Protein 2CQO (pdb70)

GO terms:
  GO:0042802 identical protein binding (F, IPI)
  GO:0005515 protein binding (F, IPI)
  GO:0003723 RNA binding (F, HDA)

Organism: Homo sapiens (NCBI:txid9606)

Solvent-accessible surface area: 8489 Å² total; per-residue (Å²): 128,122,122,73,125,126,71,184,115,110,71,158,97,165,72,125,123,21,19,22,67,86,92,40,53,16,57,2,73,0,42,103,44,14,107,109,0,0,57,0,91,11,89,62,36,134,80,74,0,54,0,81,112,73,25,8,26,89,88,222,27,130,145,4,45,132,80,7,72,95,45,66,121,22,56,0,0,0,27,27,77,115,105,138,148,127,151,32,124,12,40,1,0,10,42,5,3,53,92,70,94,6,152,50,99,15,98,106,30,97,104,38,118,124,50,144,114,113,126

CATH classification: 2.40.50.140

Nearest PDB structures (foldseek):
  2cqo-assembly1_A  TM=8.510E-01  e=4.397E-22  Homo sapiens
  7a05-assembly1_A  TM=8.352E-01  e=8.338E-07  Vibrio vulnificus
  8qcf-assembly1_H  TM=6.967E-01  e=2.085E-03  Saccharomyces cerevisiae
  8pel-assembly1_G  TM=6.394E-01  e=3.000E-03  Thermochaetoides thermophila DSM 1495
  5okz-assembly4_a  TM=6.732E-01  e=7.451E-03  Saccharomyces cerevisiae S288C

InterPro domains:
  IPR001878 Zinc finger, CCHC-type [PS50158] (133-146)
  IPR003029 S1 domain [PF00575] (17-85)
  IPR003029 S1 domain [PS50126] (16-88)
  IPR003029 S1 domain [SM00316] (14-86)
  IPR012340 Nucleic acid-binding, OB-fold [G3DSA:2.40.50.140] (8-99)
  IPR012340 Nucleic acid-binding, OB-fold [SSF50249] (17-90)
  IPR047913 Zinc finger CCHC domain-containing protein 17, S1 domain [cd05686] (13-86)

Structure (mmCIF, N/CA/C/O backbone):
data_2CQO
#
_entry.id   2CQO
#
_cell.length_a   1.000
_cell.length_b   1.000
_cell.length_c   1.000
_cell.angle_alpha   90.00
_cell.angle_beta   90.00
_cell.angle_gamma   90.00
#
_symmetry.space_group_name_H-M   'P 1'
#
loop_
_atom_site.group_PDB
_atom_site.id
_atom_site.type_symbol
_atom_site.label_atom_id
_atom_site.label_alt_id
_atom_site.label_comp_id
_atom_site.label_asym_id
_atom_site.label_entity_id
_atom_site.label_seq_id
_atom_site.pdbx_PDB_ins_code
_atom_site.Cartn_x
_atom_site.Cartn_y
_atom_site.Cartn_z
_atom_site.occupancy
_atom_site.B_iso_or_equiv
_atom_site.auth_seq_id
_atom_site.auth_comp_id
_atom_site.auth_asym_id
_atom_site.auth_atom_id
_atom_site.pdbx_PDB_model_num
ATOM 1 N N . GLY A 1 1 ? 21.232 36.459 4.094 1.00 0.00 -6 GLY A N 1
ATOM 2 C CA . GLY A 1 1 ? 21.125 35.039 3.818 1.00 0.00 -6 GLY A CA 1
ATOM 3 C C . GLY A 1 1 ? 20.166 34.336 4.757 1.00 0.00 -6 GLY A C 1
ATOM 4 O O . GLY A 1 1 ? 19.680 34.930 5.720 1.00 0.00 -6 GLY A O 1
ATOM 8 N N . SER A 1 2 ? 19.888 33.067 4.476 1.00 0.00 -5 SER A N 1
ATOM 9 C CA . SER A 1 2 ? 18.975 32.283 5.300 1.00 0.00 -5 SER A CA 1
ATOM 10 C C . SER A 1 2 ? 19.702 31.688 6.502 1.00 0.00 -5 SER A C 1
ATOM 11 O O . SER A 1 2 ? 20.620 30.882 6.349 1.00 0.00 -5 SER A O 1
ATOM 19 N N . SER A 1 3 ? 19.285 32.090 7.698 1.00 0.00 -4 SER A N 1
ATOM 20 C CA . SER A 1 3 ? 19.897 31.599 8.926 1.00 0.00 -4 SER A CA 1
ATOM 21 C C . SER A 1 3 ? 19.243 30.298 9.378 1.00 0.00 -4 SER A C 1
ATOM 22 O O . SER A 1 3 ? 18.043 30.251 9.641 1.00 0.00 -4 SER A O 1
ATOM 30 N N . GLY A 1 4 ? 20.044 29.240 9.466 1.00 0.00 -3 GLY A N 1
ATOM 31 C CA . GLY A 1 4 ? 19.527 27.950 9.885 1.00 0.00 -3 GLY A CA 1
ATOM 32 C C . GLY A 1 4 ? 20.551 26.842 9.747 1.00 0.00 -3 GLY A C 1
ATOM 33 O O . GLY A 1 4 ? 21.477 26.939 8.942 1.00 0.00 -3 GLY A O 1
ATOM 37 N N . SER A 1 5 ? 20.386 25.784 10.536 1.00 0.00 -2 SER A N 1
ATOM 38 C CA . SER A 1 5 ? 21.308 24.655 10.503 1.00 0.00 -2 SER A CA 1
ATOM 39 C C . SER A 1 5 ? 21.023 23.757 9.304 1.00 0.00 -2 SER A C 1
ATOM 40 O O . SER A 1 5 ? 19.879 23.628 8.869 1.00 0.00 -2 SER A O 1
ATOM 48 N N . SER A 1 6 ? 22.073 23.139 8.772 1.00 0.00 -1 SER A N 1
ATOM 49 C CA . SER A 1 6 ? 21.937 22.255 7.621 1.00 0.00 -1 SER A CA 1
ATOM 50 C C . SER A 1 6 ? 22.064 20.793 8.039 1.00 0.00 -1 SER A C 1
ATOM 51 O O . SER A 1 6 ? 21.253 19.952 7.652 1.00 0.00 -1 SER A O 1
ATOM 59 N N . GLY A 1 7 ? 23.089 20.498 8.833 1.00 0.00 0 GLY A N 1
ATOM 60 C CA . GLY A 1 7 ? 23.305 19.137 9.291 1.00 0.00 0 GLY A CA 1
ATOM 61 C C . GLY A 1 7 ? 24.380 19.049 10.356 1.00 0.00 0 GLY A C 1
ATOM 62 O O . GLY A 1 7 ? 25.396 19.738 10.281 1.00 0.00 0 GLY A O 1
ATOM 66 N N . MET A 1 8 ? 24.154 18.197 11.352 1.00 0.00 1 MET A N 1
ATOM 67 C CA . MET A 1 8 ? 25.112 18.022 12.438 1.00 0.00 1 MET A CA 1
ATOM 68 C C . MET A 1 8 ? 25.530 16.560 12.562 1.00 0.00 1 MET A C 1
ATOM 69 O O . MET A 1 8 ? 26.615 16.254 13.054 1.00 0.00 1 MET A O 1
ATOM 83 N N . ASN A 1 9 ? 24.661 15.660 12.113 1.00 0.00 2 ASN A N 1
ATOM 84 C CA . ASN A 1 9 ? 24.940 14.230 12.175 1.00 0.00 2 ASN A CA 1
ATOM 85 C C . ASN A 1 9 ? 25.119 13.649 10.775 1.00 0.00 2 ASN A C 1
ATOM 86 O O . ASN A 1 9 ? 24.145 13.403 10.065 1.00 0.00 2 ASN A O 1
ATOM 97 N N . SER A 1 10 ? 26.372 13.433 10.387 1.00 0.00 3 SER A N 1
ATOM 98 C CA . SER A 1 10 ? 26.680 12.884 9.071 1.00 0.00 3 SER A CA 1
ATOM 99 C C . SER A 1 10 ? 26.855 11.370 9.141 1.00 0.00 3 SER A C 1
ATOM 100 O O . SER A 1 10 ? 27.360 10.837 10.128 1.00 0.00 3 SER A O 1
ATOM 108 N N . GLY A 1 11 ? 26.431 10.681 8.086 1.00 0.00 4 GLY A N 1
ATOM 109 C CA . GLY A 1 11 ? 26.548 9.236 8.046 1.00 0.00 4 GLY A CA 1
ATOM 110 C C . GLY A 1 11 ? 25.777 8.561 9.163 1.00 0.00 4 GLY A C 1
ATOM 111 O O . GLY A 1 11 ? 25.858 8.973 10.320 1.00 0.00 4 GLY A O 1
ATOM 115 N N . ARG A 1 12 ? 25.025 7.521 8.816 1.00 0.00 5 ARG A N 1
ATOM 116 C CA . ARG A 1 12 ? 24.233 6.790 9.799 1.00 0.00 5 ARG A CA 1
ATOM 117 C C . ARG A 1 12 ? 24.456 5.286 9.665 1.00 0.00 5 ARG A C 1
ATOM 118 O O . ARG A 1 12 ? 24.443 4.726 8.569 1.00 0.00 5 ARG A O 1
ATOM 139 N N . PRO A 1 13 ? 24.667 4.616 10.808 1.00 0.00 6 PRO A N 1
ATOM 140 C CA . PRO A 1 13 ? 24.897 3.169 10.846 1.00 0.00 6 PRO A CA 1
ATOM 141 C C . PRO A 1 13 ? 23.644 2.373 10.495 1.00 0.00 6 PRO A C 1
ATOM 142 O O . PRO A 1 13 ? 22.622 2.944 10.116 1.00 0.00 6 PRO A O 1
ATOM 153 N N . GLU A 1 14 ? 23.732 1.053 10.626 1.00 0.00 7 GLU A N 1
ATOM 154 C CA . GLU A 1 14 ? 22.603 0.180 10.321 1.00 0.00 7 GLU A CA 1
ATOM 155 C C . GLU A 1 14 ? 21.901 -0.266 11.601 1.00 0.00 7 GLU A C 1
ATOM 156 O O . GLU A 1 14 ? 22.331 -1.212 12.262 1.00 0.00 7 GLU A O 1
ATOM 168 N N . THR A 1 15 ? 20.817 0.421 11.945 1.00 0.00 8 THR A N 1
ATOM 169 C CA . THR A 1 15 ? 20.055 0.098 13.145 1.00 0.00 8 THR A CA 1
ATOM 170 C C . THR A 1 15 ? 18.681 -0.459 12.790 1.00 0.00 8 THR A C 1
ATOM 171 O O . THR A 1 15 ? 18.263 -0.415 11.634 1.00 0.00 8 THR A O 1
ATOM 182 N N . MET A 1 16 ? 17.984 -0.983 13.793 1.00 0.00 9 MET A N 1
ATOM 183 C CA . MET A 1 16 ? 16.655 -1.547 13.587 1.00 0.00 9 MET A CA 1
ATOM 184 C C . MET A 1 16 ? 15.745 -0.549 12.877 1.00 0.00 9 MET A C 1
ATOM 185 O O . MET A 1 16 ? 14.810 -0.939 12.177 1.00 0.00 9 MET A O 1
ATOM 199 N N . GLU A 1 17 ? 16.025 0.737 13.064 1.00 0.00 10 GLU A N 1
ATOM 200 C CA . GLU A 1 17 ? 15.230 1.788 12.441 1.00 0.00 10 GLU A CA 1
ATOM 201 C C . GLU A 1 17 ? 15.845 2.223 11.114 1.00 0.00 10 GLU A C 1
ATOM 202 O O . GLU A 1 17 ? 16.179 3.392 10.926 1.00 0.00 10 GLU A O 1
ATOM 214 N N . ASN A 1 18 ? 15.992 1.272 10.197 1.00 0.00 11 ASN A N 1
ATOM 215 C CA . ASN A 1 18 ? 16.569 1.555 8.888 1.00 0.00 11 ASN A CA 1
ATOM 216 C C . ASN A 1 18 ? 15.507 2.090 7.930 1.00 0.00 11 ASN A C 1
ATOM 217 O O . ASN A 1 18 ? 15.762 3.013 7.156 1.00 0.00 11 ASN A O 1
ATOM 228 N N . LEU A 1 19 ? 14.317 1.504 7.990 1.00 0.00 12 LEU A N 1
ATOM 229 C CA . LEU A 1 19 ? 13.215 1.921 7.128 1.00 0.00 12 LEU A CA 1
ATOM 230 C C . LEU A 1 19 ? 13.060 3.438 7.140 1.00 0.00 12 LEU A C 1
ATOM 231 O O . LEU A 1 19 ? 13.448 4.120 8.089 1.00 0.00 12 LEU A O 1
ATOM 247 N N . PRO A 1 20 ? 12.477 3.982 6.061 1.00 0.00 13 PRO A N 1
ATOM 248 C CA . PRO A 1 20 ? 12.254 5.424 5.923 1.00 0.00 13 PRO A CA 1
ATOM 249 C C . PRO A 1 20 ? 11.186 5.940 6.881 1.00 0.00 13 PRO A C 1
ATOM 250 O O . PRO A 1 20 ? 10.481 5.158 7.519 1.00 0.00 13 PRO A O 1
ATOM 261 N N . ALA A 1 21 ? 11.072 7.260 6.977 1.00 0.00 14 ALA A N 1
ATOM 262 C CA . ALA A 1 21 ? 10.087 7.880 7.857 1.00 0.00 14 ALA A CA 1
ATOM 263 C C . ALA A 1 21 ? 8.683 7.767 7.273 1.00 0.00 14 ALA A C 1
ATOM 264 O O . ALA A 1 21 ? 8.507 7.357 6.126 1.00 0.00 14 ALA A O 1
ATOM 271 N N . LEU A 1 22 ? 7.686 8.131 8.071 1.00 0.00 15 LEU A N 1
ATOM 272 C CA . LEU A 1 22 ? 6.295 8.070 7.634 1.00 0.00 15 LEU A CA 1
ATOM 273 C C . LEU A 1 22 ? 6.029 9.077 6.521 1.00 0.00 15 LEU A C 1
ATOM 274 O O . LEU A 1 22 ? 6.532 10.201 6.553 1.00 0.00 15 LEU A O 1
ATOM 290 N N . TYR A 1 23 ? 5.235 8.668 5.538 1.00 0.00 16 TYR A N 1
ATOM 291 C CA . TYR A 1 23 ? 4.902 9.536 4.413 1.00 0.00 16 TYR A CA 1
ATOM 292 C C . TYR A 1 23 ? 6.158 9.941 3.647 1.00 0.00 16 TYR A C 1
ATOM 293 O O . TYR A 1 23 ? 6.206 11.003 3.026 1.00 0.00 16 TYR A O 1
ATOM 311 N N . THR A 1 24 ? 7.175 9.086 3.697 1.00 0.00 17 THR A N 1
ATOM 312 C CA . THR A 1 24 ? 8.433 9.355 3.010 1.00 0.00 17 THR A CA 1
ATOM 313 C C . THR A 1 24 ? 8.408 8.808 1.587 1.00 0.00 17 THR A C 1
ATOM 314 O O . THR A 1 24 ? 7.877 7.727 1.336 1.00 0.00 17 THR A O 1
ATOM 325 N N . ILE A 1 25 ? 8.988 9.562 0.659 1.00 0.00 18 ILE A N 1
ATOM 326 C CA . ILE A 1 25 ? 9.034 9.151 -0.739 1.00 0.00 18 ILE A CA 1
ATOM 327 C C . ILE A 1 25 ? 10.416 8.629 -1.113 1.00 0.00 18 ILE A C 1
ATOM 328 O O . ILE A 1 25 ? 11.431 9.263 -0.825 1.00 0.00 18 ILE A O 1
ATOM 344 N N . PHE A 1 26 ? 10.448 7.467 -1.758 1.00 0.00 19 PHE A N 1
ATOM 345 C CA . PHE A 1 26 ? 11.707 6.858 -2.172 1.00 0.00 19 PHE A CA 1
ATOM 346 C C . PHE A 1 26 ? 11.513 6.011 -3.428 1.00 0.00 19 PHE A C 1
ATOM 347 O O . PHE A 1 26 ? 10.386 5.769 -3.857 1.00 0.00 19 PHE A O 1
ATOM 364 N N . GLN A 1 27 ? 12.622 5.565 -4.010 1.00 0.00 20 GLN A N 1
ATOM 365 C CA . GLN A 1 27 ? 12.575 4.746 -5.216 1.00 0.00 20 GLN A CA 1
ATOM 366 C C . GLN A 1 27 ? 12.972 3.307 -4.912 1.00 0.00 20 GLN A C 1
ATOM 367 O O . GLN A 1 27 ? 14.060 3.046 -4.401 1.00 0.00 20 GLN A O 1
ATOM 381 N N . GLY A 1 28 ? 12.080 2.372 -5.230 1.00 0.00 21 GLY A N 1
ATOM 382 C CA . GLY A 1 28 ? 12.356 0.969 -4.983 1.00 0.00 21 GLY A CA 1
ATOM 383 C C . GLY A 1 28 ? 12.016 0.093 -6.173 1.00 0.00 21 GLY A C 1
ATOM 384 O O . GLY A 1 28 ? 11.296 0.516 -7.076 1.00 0.00 21 GLY A O 1
ATOM 388 N N . GLU A 1 29 ? 12.537 -1.130 -6.173 1.00 0.00 22 GLU A N 1
ATOM 389 C CA . GLU A 1 29 ? 12.285 -2.066 -7.263 1.00 0.00 22 GLU A CA 1
ATOM 390 C C . GLU A 1 29 ? 11.350 -3.185 -6.814 1.00 0.00 22 GLU A C 1
ATOM 391 O O . GLU A 1 29 ? 11.363 -3.592 -5.652 1.00 0.00 22 GLU A O 1
ATOM 403 N N . VAL A 1 30 ? 10.538 -3.679 -7.743 1.00 0.00 23 VAL A N 1
ATOM 404 C CA . VAL A 1 30 ? 9.597 -4.751 -7.445 1.00 0.00 23 VAL A CA 1
ATOM 405 C C . VAL A 1 30 ? 10.314 -6.087 -7.295 1.00 0.00 23 VAL A C 1
ATOM 406 O O . VAL A 1 30 ? 11.076 -6.497 -8.171 1.00 0.00 23 VAL A O 1
ATOM 419 N N . ALA A 1 31 ? 10.066 -6.763 -6.179 1.00 0.00 24 ALA A N 1
ATOM 420 C CA . ALA A 1 31 ? 10.687 -8.056 -5.914 1.00 0.00 24 ALA A CA 1
ATOM 421 C C . ALA A 1 31 ? 9.667 -9.185 -6.010 1.00 0.00 24 ALA A C 1
ATOM 422 O O . ALA A 1 31 ? 10.021 -10.333 -6.278 1.00 0.00 24 ALA A O 1
ATOM 429 N N . MET A 1 32 ? 8.400 -8.851 -5.789 1.00 0.00 25 MET A N 1
ATOM 430 C CA . MET A 1 32 ? 7.328 -9.838 -5.852 1.00 0.00 25 MET A CA 1
ATOM 431 C C . MET A 1 32 ? 6.041 -9.211 -6.375 1.00 0.00 25 MET A C 1
ATOM 432 O O . MET A 1 32 ? 5.705 -8.078 -6.029 1.00 0.00 25 MET A O 1
ATOM 446 N N . VAL A 1 33 ? 5.321 -9.954 -7.211 1.00 0.00 26 VAL A N 1
ATOM 447 C CA . VAL A 1 33 ? 4.070 -9.470 -7.780 1.00 0.00 26 VAL A CA 1
ATOM 448 C C . VAL A 1 33 ? 2.913 -10.402 -7.438 1.00 0.00 26 VAL A C 1
ATOM 449 O O . VAL A 1 33 ? 2.962 -11.601 -7.717 1.00 0.00 26 VAL A O 1
ATOM 462 N N . THR A 1 34 ? 1.870 -9.844 -6.829 1.00 0.00 27 THR A N 1
ATOM 463 C CA . THR A 1 34 ? 0.700 -10.624 -6.447 1.00 0.00 27 THR A CA 1
ATOM 464 C C . THR A 1 34 ? -0.577 -10.011 -7.008 1.00 0.00 27 THR A C 1
ATOM 465 O O . THR A 1 34 ? -0.604 -8.836 -7.376 1.00 0.00 27 THR A O 1
ATOM 476 N N . ASP A 1 35 ? -1.636 -10.812 -7.070 1.00 0.00 28 ASP A N 1
ATOM 477 C CA . ASP A 1 35 ? -2.917 -10.347 -7.585 1.00 0.00 28 ASP A CA 1
ATOM 478 C C . ASP A 1 35 ? -3.594 -9.410 -6.590 1.00 0.00 28 ASP A C 1
ATOM 479 O O . ASP A 1 35 ? -4.709 -8.942 -6.822 1.00 0.00 28 ASP A O 1
ATOM 488 N N . TYR A 1 36 ? -2.914 -9.140 -5.481 1.00 0.00 29 TYR A N 1
ATOM 489 C CA . TYR A 1 36 ? -3.451 -8.262 -4.449 1.00 0.00 29 TYR A CA 1
ATOM 490 C C . TYR A 1 36 ? -2.465 -7.146 -4.116 1.00 0.00 29 TYR A C 1
ATOM 491 O O . TYR A 1 36 ? -2.661 -6.393 -3.163 1.00 0.00 29 TYR A O 1
ATOM 509 N N . GLY A 1 37 ? -1.405 -7.045 -4.912 1.00 0.00 30 GLY A N 1
ATOM 510 C CA . GLY A 1 37 ? -0.404 -6.019 -4.688 1.00 0.00 30 GLY A CA 1
ATOM 511 C C . GLY A 1 37 ? 0.976 -6.443 -5.149 1.00 0.00 30 GLY A C 1
ATOM 512 O O . GLY A 1 37 ? 1.125 -7.458 -5.829 1.00 0.00 30 GLY A O 1
ATOM 516 N N . ALA A 1 38 ? 1.988 -5.664 -4.781 1.00 0.00 31 ALA A N 1
ATOM 517 C CA . ALA A 1 38 ? 3.362 -5.966 -5.161 1.00 0.00 31 ALA A CA 1
ATOM 518 C C . ALA A 1 38 ? 4.341 -5.515 -4.083 1.00 0.00 31 ALA A C 1
ATOM 519 O O . ALA A 1 38 ? 4.125 -4.502 -3.418 1.00 0.00 31 ALA A O 1
ATOM 526 N N . PHE A 1 39 ? 5.418 -6.274 -3.914 1.00 0.00 32 PHE A N 1
ATOM 527 C CA . PHE A 1 39 ? 6.431 -5.954 -2.915 1.00 0.00 32 PHE A CA 1
ATOM 528 C C . PHE A 1 39 ? 7.550 -5.115 -3.524 1.00 0.00 32 PHE A C 1
ATOM 529 O O . PHE A 1 39 ? 8.026 -5.400 -4.622 1.00 0.00 32 PHE A O 1
ATOM 546 N N . ILE A 1 40 ? 7.964 -4.079 -2.801 1.00 0.00 33 ILE A N 1
ATOM 547 C CA . ILE A 1 40 ? 9.027 -3.198 -3.270 1.00 0.00 33 ILE A CA 1
ATOM 548 C C . ILE A 1 40 ? 10.194 -3.176 -2.289 1.00 0.00 33 ILE A C 1
ATOM 549 O O . ILE A 1 40 ? 9.999 -3.180 -1.074 1.00 0.00 33 ILE A O 1
ATOM 565 N N . LYS A 1 41 ? 11.410 -3.150 -2.826 1.00 0.00 34 LYS A N 1
ATOM 566 C CA . LYS A 1 41 ? 12.611 -3.124 -1.999 1.00 0.00 34 LYS A CA 1
ATOM 567 C C . LYS A 1 41 ? 13.109 -1.694 -1.809 1.00 0.00 34 LYS A C 1
ATOM 568 O O . LYS A 1 41 ? 13.399 -0.994 -2.780 1.00 0.00 34 LYS A O 1
ATOM 587 N N . ILE A 1 42 ? 13.208 -1.269 -0.554 1.00 0.00 35 ILE A N 1
ATOM 588 C CA . ILE A 1 42 ? 13.673 0.076 -0.238 1.00 0.00 35 ILE A CA 1
ATOM 589 C C . ILE A 1 42 ? 15.197 0.131 -0.183 1.00 0.00 35 ILE A C 1
ATOM 590 O O . ILE A 1 42 ? 15.855 -0.754 0.362 1.00 0.00 35 ILE A O 1
ATOM 606 N N . PRO A 1 43 ? 15.771 1.197 -0.759 1.00 0.00 36 PRO A N 1
ATOM 607 C CA . PRO A 1 43 ? 17.223 1.395 -0.787 1.00 0.00 36 PRO A CA 1
ATOM 608 C C . PRO A 1 43 ? 17.792 1.712 0.593 1.00 0.00 36 PRO A C 1
ATOM 609 O O . PRO A 1 43 ? 17.546 2.782 1.145 1.00 0.00 36 PRO A O 1
ATOM 620 N N . GLY A 1 44 ? 18.555 0.771 1.143 1.00 0.00 37 GLY A N 1
ATOM 621 C CA . GLY A 1 44 ? 19.146 0.969 2.454 1.00 0.00 37 GLY A CA 1
ATOM 622 C C . GLY A 1 44 ? 18.206 0.583 3.578 1.00 0.00 37 GLY A C 1
ATOM 623 O O . GLY A 1 44 ? 18.020 1.342 4.530 1.00 0.00 37 GLY A O 1
ATOM 627 N N . CYS A 1 45 ? 17.611 -0.600 3.469 1.00 0.00 38 CYS A N 1
ATOM 628 C CA . CYS A 1 45 ? 16.683 -1.085 4.484 1.00 0.00 38 CYS A CA 1
ATOM 629 C C . CYS A 1 45 ? 16.915 -2.566 4.769 1.00 0.00 38 CYS A C 1
ATOM 630 O O . CYS A 1 45 ? 17.846 -3.172 4.239 1.00 0.00 38 CYS A O 1
ATOM 638 N N . ARG A 1 46 ? 16.063 -3.141 5.612 1.00 0.00 39 ARG A N 1
ATOM 639 C CA . ARG A 1 46 ? 16.177 -4.550 5.970 1.00 0.00 39 ARG A CA 1
ATOM 640 C C . ARG A 1 46 ? 14.892 -5.302 5.633 1.00 0.00 39 ARG A C 1
ATOM 641 O O . ARG A 1 46 ? 14.919 -6.496 5.335 1.00 0.00 39 ARG A O 1
ATOM 662 N N . LYS A 1 47 ? 13.768 -4.595 5.683 1.00 0.00 40 LYS A N 1
ATOM 663 C CA . LYS A 1 47 ? 12.473 -5.193 5.383 1.00 0.00 40 LYS A CA 1
ATOM 664 C C . LYS A 1 47 ? 11.867 -4.577 4.126 1.00 0.00 40 LYS A C 1
ATOM 665 O O . LYS A 1 47 ? 12.228 -3.469 3.732 1.00 0.00 40 LYS A O 1
ATOM 684 N N . GLN A 1 48 ? 10.945 -5.302 3.503 1.00 0.00 41 GLN A N 1
ATOM 685 C CA . GLN A 1 48 ? 10.288 -4.826 2.291 1.00 0.00 41 GLN A CA 1
ATOM 686 C C . GLN A 1 48 ? 8.829 -4.475 2.564 1.00 0.00 41 GLN A C 1
ATOM 687 O O . GLN A 1 48 ? 8.202 -5.039 3.459 1.00 0.00 41 GLN A O 1
ATOM 701 N N . GLY A 1 49 ? 8.296 -3.540 1.785 1.00 0.00 42 GLY A N 1
ATOM 702 C CA . GLY A 1 49 ? 6.914 -3.129 1.958 1.00 0.00 42 GLY A CA 1
ATOM 703 C C . GLY A 1 49 ? 6.002 -3.693 0.888 1.00 0.00 42 GLY A C 1
ATOM 704 O O . GLY A 1 49 ? 6.455 -4.038 -0.206 1.00 0.00 42 GLY A O 1
ATOM 708 N N . LEU A 1 50 ? 4.714 -3.790 1.199 1.00 0.00 43 LEU A N 1
ATOM 709 C CA . LEU A 1 50 ? 3.737 -4.318 0.254 1.00 0.00 43 LEU A CA 1
ATOM 710 C C . LEU A 1 50 ? 2.797 -3.217 -0.229 1.00 0.00 43 LEU A C 1
ATOM 711 O O . LEU A 1 50 ? 2.354 -2.376 0.553 1.00 0.00 43 LEU A O 1
ATOM 727 N N . VAL A 1 51 ? 2.496 -3.230 -1.524 1.00 0.00 44 VAL A N 1
ATOM 728 C CA . VAL A 1 51 ? 1.607 -2.235 -2.112 1.00 0.00 44 VAL A CA 1
ATOM 729 C C . VAL A 1 51 ? 0.314 -2.876 -2.604 1.00 0.00 44 VAL A C 1
ATOM 730 O O . VAL A 1 51 ? 0.277 -3.479 -3.678 1.00 0.00 44 VAL A O 1
ATOM 743 N N . HIS A 1 52 ? -0.745 -2.742 -1.813 1.00 0.00 45 HIS A N 1
ATOM 744 C CA . HIS A 1 52 ? -2.042 -3.307 -2.170 1.00 0.00 45 HIS A CA 1
ATOM 745 C C . HIS A 1 52 ? -2.428 -2.926 -3.595 1.00 0.00 45 HIS A C 1
ATOM 746 O O . HIS A 1 52 ? -1.995 -1.894 -4.111 1.00 0.00 45 HIS A O 1
ATOM 760 N N . ARG A 1 53 ? -3.243 -3.765 -4.227 1.00 0.00 46 ARG A N 1
ATOM 761 C CA . ARG A 1 53 ? -3.685 -3.515 -5.594 1.00 0.00 46 ARG A CA 1
ATOM 762 C C . ARG A 1 53 ? -4.455 -2.201 -5.686 1.00 0.00 46 ARG A C 1
ATOM 763 O O . ARG A 1 53 ? -4.410 -1.512 -6.706 1.00 0.00 46 ARG A O 1
ATOM 784 N N . THR A 1 54 ? -5.162 -1.860 -4.613 1.00 0.00 47 THR A N 1
ATOM 785 C CA . THR A 1 54 ? -5.943 -0.630 -4.572 1.00 0.00 47 THR A CA 1
ATOM 786 C C . THR A 1 54 ? -5.045 0.597 -4.681 1.00 0.00 47 THR A C 1
ATOM 787 O O . THR A 1 54 ? -5.453 1.634 -5.203 1.00 0.00 47 THR A O 1
ATOM 798 N N . HIS A 1 55 ? -3.817 0.471 -4.186 1.00 0.00 48 HIS A N 1
ATOM 799 C CA . HIS A 1 55 ? -2.859 1.569 -4.229 1.00 0.00 48 HIS A CA 1
ATOM 800 C C . HIS A 1 55 ? -1.935 1.438 -5.436 1.00 0.00 48 HIS A C 1
ATOM 801 O O . HIS A 1 55 ? -1.354 2.421 -5.895 1.00 0.00 48 HIS A O 1
ATOM 815 N N . MET A 1 56 ? -1.805 0.218 -5.945 1.00 0.00 49 MET A N 1
ATOM 816 C CA . MET A 1 56 ? -0.952 -0.042 -7.099 1.00 0.00 49 MET A CA 1
ATOM 817 C C . MET A 1 56 ? -1.269 0.923 -8.236 1.00 0.00 49 MET A C 1
ATOM 818 O O . MET A 1 56 ? -0.382 1.317 -8.994 1.00 0.00 49 MET A O 1
ATOM 832 N N . SER A 1 57 ? -2.538 1.301 -8.350 1.00 0.00 50 SER A N 1
ATOM 833 C CA . SER A 1 57 ? -2.971 2.217 -9.399 1.00 0.00 50 SER A CA 1
ATOM 834 C C . SER A 1 57 ? -4.238 2.958 -8.982 1.00 0.00 50 SER A C 1
ATOM 835 O O . SER A 1 57 ? -5.213 2.348 -8.544 1.00 0.00 50 SER A O 1
ATOM 843 N N . SER A 1 58 ? -4.216 4.280 -9.121 1.00 0.00 51 SER A N 1
ATOM 844 C CA . SER A 1 58 ? -5.359 5.108 -8.756 1.00 0.00 51 SER A CA 1
ATOM 845 C C . SER A 1 58 ? -6.637 4.587 -9.410 1.00 0.00 51 SER A C 1
ATOM 846 O O . SER A 1 58 ? -7.608 4.262 -8.727 1.00 0.00 51 SER A O 1
ATOM 854 N N . CYS A 1 59 ? -6.627 4.514 -10.736 1.00 0.00 52 CYS A N 1
ATOM 855 C CA . CYS A 1 59 ? -7.783 4.034 -11.485 1.00 0.00 52 CYS A CA 1
ATOM 856 C C . CYS A 1 59 ? -8.136 2.607 -11.083 1.00 0.00 52 CYS A C 1
ATOM 857 O O . CYS A 1 59 ? -7.507 2.026 -10.199 1.00 0.00 52 CYS A O 1
ATOM 865 N N . ARG A 1 60 ? -9.148 2.047 -11.737 1.00 0.00 53 ARG A N 1
ATOM 866 C CA . ARG A 1 60 ? -9.587 0.687 -11.447 1.00 0.00 53 ARG A CA 1
ATOM 867 C C . ARG A 1 60 ? -8.478 -0.317 -11.743 1.00 0.00 53 ARG A C 1
ATOM 868 O O . ARG A 1 60 ? -7.846 -0.268 -12.798 1.00 0.00 53 ARG A O 1
ATOM 889 N N . VAL A 1 61 ? -8.246 -1.229 -10.804 1.00 0.00 54 VAL A N 1
ATOM 890 C CA . VAL A 1 61 ? -7.213 -2.245 -10.963 1.00 0.00 54 VAL A CA 1
ATOM 891 C C . VAL A 1 61 ? -7.826 -3.633 -11.116 1.00 0.00 54 VAL A C 1
ATOM 892 O O . VAL A 1 61 ? -8.411 -4.171 -10.176 1.00 0.00 54 VAL A O 1
ATOM 905 N N . ASP A 1 62 ? -7.688 -4.207 -12.306 1.00 0.00 55 ASP A N 1
ATOM 906 C CA . ASP A 1 62 ? -8.228 -5.533 -12.583 1.00 0.00 55 ASP A CA 1
ATOM 907 C C . ASP A 1 62 ? -7.119 -6.580 -12.587 1.00 0.00 55 ASP A C 1
ATOM 908 O O . ASP A 1 62 ? -7.290 -7.684 -12.069 1.00 0.00 55 ASP A O 1
ATOM 917 N N . LYS A 1 63 ? -5.981 -6.227 -13.176 1.00 0.00 56 LYS A N 1
ATOM 918 C CA . LYS A 1 63 ? -4.843 -7.136 -13.248 1.00 0.00 56 LYS A CA 1
ATOM 919 C C . LYS A 1 63 ? -3.552 -6.423 -12.859 1.00 0.00 56 LYS A C 1
ATOM 920 O O . LYS A 1 63 ? -2.837 -5.877 -13.702 1.00 0.00 56 LYS A O 1
ATOM 939 N N . PRO A 1 64 ? -3.241 -6.427 -11.554 1.00 0.00 57 PRO A N 1
ATOM 940 C CA . PRO A 1 64 ? -2.035 -5.786 -11.026 1.00 0.00 57 PRO A CA 1
ATOM 941 C C . PRO A 1 64 ? -0.763 -6.523 -11.429 1.00 0.00 57 PRO A C 1
ATOM 942 O O . PRO A 1 64 ? 0.335 -5.970 -11.361 1.00 0.00 57 PRO A O 1
ATOM 953 N N . SER A 1 65 ? -0.917 -7.774 -11.850 1.00 0.00 58 SER A N 1
ATOM 954 C CA . SER A 1 65 ? 0.220 -8.588 -12.262 1.00 0.00 58 SER A CA 1
ATOM 955 C C . SER A 1 65 ? 0.717 -8.170 -13.643 1.00 0.00 58 SER A C 1
ATOM 956 O O . SER A 1 65 ? 1.728 -8.674 -14.129 1.00 0.00 58 SER A O 1
ATOM 964 N N . GLU A 1 66 ? -0.004 -7.243 -14.267 1.00 0.00 59 GLU A N 1
ATOM 965 C CA . GLU A 1 66 ? 0.362 -6.757 -15.592 1.00 0.00 59 GLU A CA 1
ATOM 966 C C . GLU A 1 66 ? 0.858 -5.315 -15.525 1.00 0.00 59 GLU A C 1
ATOM 967 O O . GLU A 1 66 ? 1.486 -4.819 -16.461 1.00 0.00 59 GLU A O 1
ATOM 979 N N . ILE A 1 67 ? 0.567 -4.648 -14.413 1.00 0.00 60 ILE A N 1
ATOM 980 C CA . ILE A 1 67 ? 0.983 -3.264 -14.223 1.00 0.00 60 ILE A CA 1
ATOM 981 C C . ILE A 1 67 ? 2.482 -3.172 -13.956 1.00 0.00 60 ILE A C 1
ATOM 982 O O . ILE A 1 67 ? 3.163 -2.290 -14.478 1.00 0.00 60 ILE A O 1
ATOM 998 N N . VAL A 1 68 ? 2.989 -4.089 -13.139 1.00 0.00 61 VAL A N 1
ATOM 999 C CA . VAL A 1 68 ? 4.408 -4.114 -12.804 1.00 0.00 61 VAL A CA 1
ATOM 1000 C C . VAL A 1 68 ? 4.976 -5.524 -12.922 1.00 0.00 61 VAL A C 1
ATOM 1001 O O . VAL A 1 68 ? 4.233 -6.491 -13.089 1.00 0.00 61 VAL A O 1
ATOM 1014 N N . ASP A 1 69 ? 6.297 -5.633 -12.834 1.00 0.00 62 ASP A N 1
ATOM 1015 C CA . ASP A 1 69 ? 6.966 -6.925 -12.929 1.00 0.00 62 ASP A CA 1
ATOM 1016 C C . ASP A 1 69 ? 8.345 -6.873 -12.278 1.00 0.00 62 ASP A C 1
ATOM 1017 O O . ASP A 1 69 ? 9.087 -5.905 -12.449 1.00 0.00 62 ASP A O 1
ATOM 1026 N N . VAL A 1 70 ? 8.682 -7.919 -11.532 1.00 0.00 63 VAL A N 1
ATOM 1027 C CA . VAL A 1 70 ? 9.971 -7.992 -10.856 1.00 0.00 63 VAL A CA 1
ATOM 1028 C C . VAL A 1 70 ? 11.084 -7.428 -11.731 1.00 0.00 63 VAL A C 1
ATOM 1029 O O . VAL A 1 70 ? 11.264 -7.849 -12.873 1.00 0.00 63 VAL A O 1
ATOM 1042 N N . GLY A 1 71 ? 11.830 -6.471 -11.187 1.00 0.00 64 GLY A N 1
ATOM 1043 C CA . GLY A 1 71 ? 12.916 -5.863 -11.934 1.00 0.00 64 GLY A CA 1
ATOM 1044 C C . GLY A 1 71 ? 12.636 -4.417 -12.292 1.00 0.00 64 GLY A C 1
ATOM 1045 O O . GLY A 1 71 ? 13.552 -3.665 -12.626 1.00 0.00 64 GLY A O 1
ATOM 1049 N N . ASP A 1 72 ? 11.368 -4.027 -12.224 1.00 0.00 65 ASP A N 1
ATOM 1050 C CA . ASP A 1 72 ? 10.970 -2.662 -12.545 1.00 0.00 65 ASP A CA 1
ATOM 1051 C C . ASP A 1 72 ? 11.086 -1.759 -11.321 1.00 0.00 65 ASP A C 1
ATOM 1052 O O . ASP A 1 72 ? 10.693 -2.138 -10.217 1.00 0.00 65 ASP A O 1
ATOM 1061 N N . LYS A 1 73 ? 11.631 -0.565 -11.521 1.00 0.00 66 LYS A N 1
ATOM 1062 C CA . LYS A 1 73 ? 11.800 0.392 -10.435 1.00 0.00 66 LYS A CA 1
ATOM 1063 C C . LYS A 1 73 ? 10.744 1.490 -10.507 1.00 0.00 66 LYS A C 1
ATOM 1064 O O . LYS A 1 73 ? 10.511 2.072 -11.567 1.00 0.00 66 LYS A O 1
ATOM 1083 N N . VAL A 1 74 ? 10.108 1.769 -9.374 1.00 0.00 67 VAL A N 1
ATOM 1084 C CA . VAL A 1 74 ? 9.077 2.800 -9.309 1.00 0.00 67 VAL A CA 1
ATOM 1085 C C . VAL A 1 74 ? 9.172 3.588 -8.008 1.00 0.00 67 VAL A C 1
ATOM 1086 O O . VAL A 1 74 ? 9.909 3.215 -7.096 1.00 0.00 67 VAL A 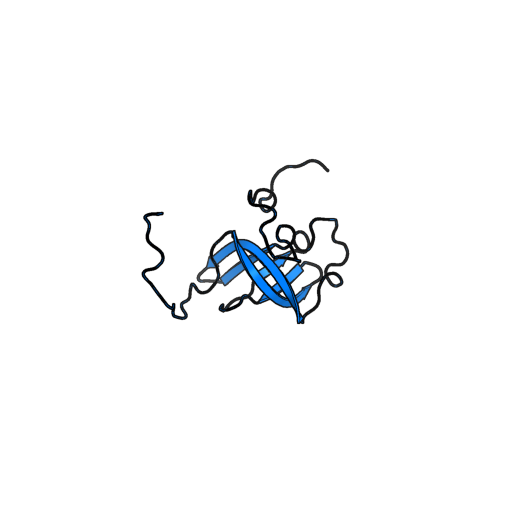O 1
ATOM 1099 N N . TRP A 1 75 ? 8.419 4.679 -7.929 1.00 0.00 68 TRP A N 1
ATOM 1100 C CA . TRP A 1 75 ? 8.416 5.523 -6.739 1.00 0.00 68 TRP A CA 1
ATOM 1101 C C . TRP A 1 75 ? 7.222 5.200 -5.847 1.00 0.00 68 TRP A C 1
ATOM 1102 O O . TRP A 1 75 ? 6.089 5.105 -6.320 1.00 0.00 68 TRP A O 1
ATOM 1123 N N . VAL A 1 76 ? 7.482 5.033 -4.554 1.00 0.00 69 VAL A N 1
ATOM 1124 C CA . VAL A 1 76 ? 6.428 4.723 -3.596 1.00 0.00 69 VAL A CA 1
ATOM 1125 C C . VAL A 1 76 ? 6.524 5.618 -2.365 1.00 0.00 69 VAL A C 1
ATOM 1126 O O . VAL A 1 76 ? 7.582 6.172 -2.067 1.00 0.00 69 VAL A O 1
ATOM 1139 N N . LYS A 1 77 ? 5.410 5.755 -1.653 1.00 0.00 70 LYS A N 1
ATOM 1140 C CA . LYS A 1 77 ? 5.367 6.582 -0.452 1.00 0.00 70 LYS A CA 1
ATOM 1141 C C . LYS A 1 77 ? 4.759 5.812 0.715 1.00 0.00 70 LYS A C 1
ATOM 1142 O O . LYS A 1 77 ? 3.671 5.245 0.600 1.00 0.00 70 LYS A O 1
ATOM 1161 N N . LEU A 1 78 ? 5.465 5.797 1.841 1.00 0.00 71 LEU A N 1
ATOM 1162 C CA . LEU A 1 78 ? 4.994 5.099 3.031 1.00 0.00 71 LEU A CA 1
ATOM 1163 C C . LEU A 1 78 ? 3.675 5.687 3.522 1.00 0.00 71 LEU A C 1
ATOM 1164 O O . LEU A 1 78 ? 3.560 6.896 3.723 1.00 0.00 71 LEU A O 1
ATOM 1180 N N . ILE A 1 79 ? 2.684 4.823 3.714 1.00 0.00 72 ILE A N 1
ATOM 1181 C CA . ILE A 1 79 ? 1.374 5.257 4.183 1.00 0.00 72 ILE A CA 1
ATOM 1182 C C . ILE A 1 79 ? 1.116 4.783 5.610 1.00 0.00 72 ILE A C 1
ATOM 1183 O O . ILE A 1 79 ? 0.338 5.389 6.345 1.00 0.00 72 ILE A O 1
ATOM 1199 N N . GLY A 1 80 ? 1.778 3.695 5.994 1.00 0.00 73 GLY A N 1
ATOM 1200 C CA . GLY A 1 80 ? 1.608 3.159 7.332 1.00 0.00 73 GLY A CA 1
ATOM 1201 C C . GLY A 1 80 ? 2.685 2.155 7.695 1.00 0.00 73 GLY A C 1
ATOM 1202 O O . GLY A 1 80 ? 2.821 1.120 7.043 1.00 0.00 73 GLY A O 1
ATOM 1206 N N . ARG A 1 81 ? 3.451 2.462 8.735 1.00 0.00 74 ARG A N 1
ATOM 1207 C CA . ARG A 1 81 ? 4.523 1.580 9.181 1.00 0.00 74 ARG A CA 1
ATOM 1208 C C . ARG A 1 81 ? 4.302 1.142 10.627 1.00 0.00 74 ARG A C 1
ATOM 1209 O O . ARG A 1 81 ? 4.147 1.975 11.520 1.00 0.00 74 ARG A O 1
ATOM 1230 N N . GLU A 1 82 ? 4.287 -0.168 10.848 1.00 0.00 75 GLU A N 1
ATOM 1231 C CA . GLU A 1 82 ? 4.083 -0.715 12.183 1.00 0.00 75 GLU A CA 1
ATOM 1232 C C . GLU A 1 82 ? 5.136 -1.772 12.505 1.00 0.00 75 GLU A C 1
ATOM 1233 O O . GLU A 1 82 ? 5.295 -2.748 11.773 1.00 0.00 75 GLU A O 1
ATOM 1245 N N . MET A 1 83 ? 5.852 -1.569 13.607 1.00 0.00 76 MET A N 1
ATOM 1246 C CA . MET A 1 83 ? 6.888 -2.505 14.027 1.00 0.00 76 MET A CA 1
ATOM 1247 C C . MET A 1 83 ? 6.541 -3.133 15.373 1.00 0.00 76 MET A C 1
ATOM 1248 O O . MET A 1 83 ? 6.495 -2.450 16.396 1.00 0.00 76 MET A O 1
ATOM 1262 N N . LYS A 1 84 ? 6.296 -4.440 15.365 1.00 0.00 77 LYS A N 1
ATOM 1263 C CA . LYS A 1 84 ? 5.955 -5.161 16.585 1.00 0.00 77 LYS A CA 1
ATOM 1264 C C . LYS A 1 84 ? 6.998 -6.228 16.897 1.00 0.00 77 LYS A C 1
ATOM 1265 O O . LYS A 1 84 ? 7.574 -6.830 15.992 1.00 0.00 77 LYS A O 1
ATOM 1284 N N . ASN A 1 85 ? 7.237 -6.457 18.185 1.00 0.00 78 ASN A N 1
ATOM 1285 C CA . ASN A 1 85 ? 8.212 -7.454 18.616 1.00 0.00 78 ASN A CA 1
ATOM 1286 C C . ASN A 1 85 ? 7.838 -8.840 18.099 1.00 0.00 78 ASN A C 1
ATOM 1287 O O . ASN A 1 85 ? 8.649 -9.765 18.133 1.00 0.00 78 ASN A O 1
ATOM 1298 N N . ASP A 1 86 ? 6.606 -8.973 17.622 1.00 0.00 79 ASP A N 1
ATOM 1299 C CA . ASP A 1 86 ? 6.124 -10.246 17.096 1.00 0.00 79 ASP A CA 1
ATOM 1300 C C . ASP A 1 86 ? 6.227 -10.281 15.575 1.00 0.00 79 ASP A C 1
ATOM 1301 O O . ASP A 1 86 ? 6.398 -11.343 14.978 1.00 0.00 79 ASP A O 1
ATOM 1310 N N . ARG A 1 87 ? 6.122 -9.110 14.954 1.00 0.00 80 ARG A N 1
ATOM 1311 C CA . ARG A 1 87 ? 6.201 -9.006 13.501 1.00 0.00 80 ARG A CA 1
ATOM 1312 C C . ARG A 1 87 ? 6.161 -7.547 13.058 1.00 0.00 80 ARG A C 1
ATOM 1313 O O . ARG A 1 87 ? 5.667 -6.682 13.782 1.00 0.00 80 ARG A O 1
ATOM 1334 N N . ILE A 1 88 ? 6.684 -7.282 11.866 1.00 0.00 81 ILE A N 1
ATOM 1335 C CA . ILE A 1 88 ? 6.707 -5.928 11.326 1.00 0.00 81 ILE A CA 1
ATOM 1336 C C . ILE A 1 88 ? 5.873 -5.829 10.055 1.00 0.00 81 ILE A C 1
ATOM 1337 O O . ILE A 1 88 ? 6.014 -6.642 9.140 1.00 0.00 81 ILE A O 1
ATOM 1353 N N . LYS A 1 89 ? 5.003 -4.825 10.001 1.00 0.00 82 LYS A N 1
ATOM 1354 C CA . LYS A 1 89 ? 4.145 -4.616 8.841 1.00 0.00 82 LYS A CA 1
ATOM 1355 C C . LYS A 1 89 ? 4.438 -3.271 8.183 1.00 0.00 82 LYS A C 1
ATOM 1356 O O . LYS A 1 89 ? 4.464 -2.236 8.850 1.00 0.00 82 LYS A O 1
ATOM 1375 N N . VAL A 1 90 ? 4.658 -3.293 6.873 1.00 0.00 83 VAL A N 1
ATOM 1376 C CA . VAL A 1 90 ? 4.945 -2.074 6.126 1.00 0.00 83 VAL A CA 1
ATOM 1377 C C . VAL A 1 90 ? 4.013 -1.931 4.928 1.00 0.00 83 VAL A C 1
ATOM 1378 O O . VAL A 1 90 ? 3.883 -2.847 4.116 1.00 0.00 83 VAL A O 1
ATOM 1391 N N . SER A 1 91 ? 3.367 -0.774 4.824 1.00 0.00 84 SER A N 1
ATOM 1392 C CA . SER A 1 91 ? 2.444 -0.512 3.726 1.00 0.00 84 SER A CA 1
ATOM 1393 C C . SER A 1 91 ? 2.947 0.636 2.855 1.00 0.00 84 SER A C 1
ATOM 1394 O O . SER A 1 91 ? 3.268 1.716 3.354 1.00 0.00 84 SER A O 1
ATOM 1402 N N . LEU A 1 92 ? 3.015 0.394 1.550 1.00 0.00 85 LEU A N 1
ATOM 1403 C CA . LEU A 1 92 ? 3.480 1.406 0.608 1.00 0.00 85 LEU A CA 1
ATOM 1404 C C . LEU A 1 92 ? 2.407 1.718 -0.429 1.00 0.00 85 LEU A C 1
ATOM 1405 O O . LEU A 1 92 ? 1.570 0.872 -0.745 1.00 0.00 85 LEU A O 1
ATOM 1421 N N . SER A 1 93 ? 2.436 2.938 -0.957 1.00 0.00 86 SER A N 1
ATOM 1422 C CA . SER A 1 93 ? 1.465 3.361 -1.958 1.00 0.00 86 SER A CA 1
ATOM 1423 C C . SER A 1 93 ? 2.166 3.905 -3.200 1.00 0.00 86 SER A C 1
ATOM 1424 O O . SER A 1 93 ? 3.261 4.460 -3.115 1.00 0.00 86 SER A O 1
ATOM 1432 N N . MET A 1 94 ? 1.526 3.740 -4.353 1.00 0.00 87 MET A N 1
ATOM 1433 C CA . MET A 1 94 ? 2.087 4.215 -5.612 1.00 0.00 87 MET A CA 1
ATOM 1434 C C . MET A 1 94 ? 1.120 5.162 -6.315 1.00 0.00 87 MET A C 1
ATOM 1435 O O . MET A 1 94 ? 1.537 6.058 -7.050 1.00 0.00 87 MET A O 1
ATOM 1449 N N . LYS A 1 95 ? -0.172 4.958 -6.087 1.00 0.00 88 LYS A N 1
ATOM 1450 C CA . LYS A 1 95 ? -1.200 5.794 -6.698 1.00 0.00 88 LYS A CA 1
ATOM 1451 C C . LYS A 1 95 ? -1.088 7.235 -6.212 1.00 0.00 88 LYS A C 1
ATOM 1452 O O . LYS A 1 95 ? -1.731 8.134 -6.751 1.00 0.00 88 LYS A O 1
ATOM 1471 N N . VAL A 1 96 ? -0.265 7.448 -5.189 1.00 0.00 89 VAL A N 1
ATOM 1472 C CA . VAL A 1 96 ? -0.067 8.781 -4.632 1.00 0.00 89 VAL A CA 1
ATOM 1473 C C . VAL A 1 96 ? 1.342 9.291 -4.914 1.00 0.00 89 VAL A C 1
ATOM 1474 O O . VAL A 1 96 ? 1.785 10.279 -4.330 1.00 0.00 89 VAL A O 1
ATOM 1487 N N . VAL A 1 97 ? 2.043 8.608 -5.814 1.00 0.00 90 VAL A N 1
ATOM 1488 C CA . VAL A 1 97 ? 3.402 8.993 -6.175 1.00 0.00 90 VAL A CA 1
ATOM 1489 C C . VAL A 1 97 ? 3.622 8.883 -7.680 1.00 0.00 90 VAL A C 1
ATOM 1490 O O . VAL A 1 97 ? 3.294 7.868 -8.294 1.00 0.00 90 VAL A O 1
ATOM 1503 N N . ASN A 1 98 ? 4.180 9.936 -8.269 1.00 0.00 91 ASN A N 1
ATOM 1504 C CA . ASN A 1 98 ? 4.444 9.958 -9.702 1.00 0.00 91 ASN A CA 1
ATOM 1505 C C . ASN A 1 98 ? 5.441 8.870 -10.089 1.00 0.00 91 ASN A C 1
ATOM 1506 O O . ASN A 1 98 ? 6.083 8.270 -9.229 1.00 0.00 91 ASN A O 1
ATOM 1517 N N . GLN A 1 99 ? 5.564 8.624 -11.391 1.00 0.00 92 GLN A N 1
ATOM 1518 C CA . GLN A 1 99 ? 6.482 7.608 -11.890 1.00 0.00 92 GLN A CA 1
ATOM 1519 C C . GLN A 1 99 ? 7.546 8.231 -12.788 1.00 0.00 92 GLN A C 1
ATOM 1520 O O . GLN A 1 99 ? 8.536 7.586 -13.135 1.00 0.00 92 GLN A O 1
ATOM 1534 N N . GLY A 1 100 ? 7.335 9.489 -13.164 1.00 0.00 93 GLY A N 1
ATOM 1535 C CA . GLY A 1 100 ? 8.284 10.177 -14.018 1.00 0.00 93 GLY A CA 1
ATOM 1536 C C . GLY A 1 100 ? 9.334 10.933 -13.228 1.00 0.00 93 GLY A C 1
ATOM 1537 O O . GLY A 1 100 ? 10.487 11.033 -13.649 1.00 0.00 93 GLY A O 1
ATOM 1541 N N . THR A 1 101 ? 8.936 11.468 -12.078 1.00 0.00 94 THR A N 1
ATOM 1542 C CA . THR A 1 101 ? 9.850 12.220 -11.228 1.00 0.00 94 THR A CA 1
ATOM 1543 C C . THR A 1 101 ? 9.860 11.668 -9.807 1.00 0.00 94 THR A C 1
ATOM 1544 O O . THR A 1 101 ? 10.881 11.710 -9.122 1.00 0.00 94 THR A O 1
ATOM 1555 N N . GLY A 1 102 ? 8.716 11.151 -9.370 1.00 0.00 95 GLY A N 1
ATOM 1556 C CA . GLY A 1 102 ? 8.616 10.598 -8.031 1.00 0.00 95 GLY A CA 1
ATOM 1557 C C . GLY A 1 102 ? 8.157 11.622 -7.013 1.00 0.00 95 GLY A C 1
ATOM 1558 O O . GLY A 1 102 ? 8.290 11.413 -5.807 1.00 0.00 95 GLY A O 1
ATOM 1562 N N . LYS A 1 103 ? 7.617 12.736 -7.498 1.00 0.00 96 LYS A N 1
ATOM 1563 C CA . LYS A 1 103 ? 7.138 13.798 -6.622 1.00 0.00 96 LYS A CA 1
ATOM 1564 C C . LYS A 1 103 ? 5.804 13.419 -5.987 1.00 0.00 96 LYS A C 1
ATOM 1565 O O . LYS A 1 103 ? 4.982 12.742 -6.605 1.00 0.00 96 LYS A O 1
ATOM 1584 N N . ASP A 1 104 ? 5.595 13.861 -4.752 1.00 0.00 97 ASP A N 1
ATOM 1585 C CA . ASP A 1 104 ? 4.360 13.571 -4.034 1.00 0.00 97 ASP A CA 1
ATOM 1586 C C . ASP A 1 104 ? 3.152 14.124 -4.784 1.00 0.00 97 ASP A C 1
ATOM 1587 O O . ASP A 1 104 ? 3.148 15.280 -5.210 1.00 0.00 97 ASP A O 1
ATOM 1596 N N . LEU A 1 105 ? 2.130 13.291 -4.945 1.00 0.00 98 LEU A N 1
ATOM 1597 C CA . LEU A 1 105 ? 0.916 13.696 -5.645 1.00 0.00 98 LEU A CA 1
ATOM 1598 C C . LEU A 1 105 ? -0.238 13.890 -4.668 1.00 0.00 98 LEU A C 1
ATOM 1599 O O . LEU A 1 105 ? -1.236 14.536 -4.989 1.00 0.00 98 LEU A O 1
ATOM 1615 N N . ASP A 1 106 ? -0.094 13.330 -3.472 1.00 0.00 99 ASP A N 1
ATOM 1616 C CA . ASP A 1 106 ? -1.123 13.444 -2.445 1.00 0.00 99 ASP A CA 1
ATOM 1617 C C . ASP A 1 106 ? -0.518 13.891 -1.117 1.00 0.00 99 ASP A C 1
ATOM 1618 O O . ASP A 1 106 ? -0.346 13.101 -0.189 1.00 0.00 99 ASP A O 1
ATOM 1627 N N . PRO A 1 107 ? -0.188 15.187 -1.024 1.00 0.00 100 PRO A N 1
ATOM 1628 C CA . PRO A 1 107 ? 0.403 15.769 0.185 1.00 0.00 100 PRO A CA 1
ATOM 1629 C C . PRO A 1 107 ? -0.590 15.839 1.340 1.00 0.00 100 PRO A C 1
ATOM 1630 O O . PRO A 1 107 ? -0.246 16.265 2.441 1.00 0.00 100 PRO A O 1
ATOM 1641 N N . ASN A 1 108 ? -1.823 15.415 1.080 1.00 0.00 101 ASN A N 1
ATOM 1642 C CA . ASN A 1 108 ? -2.867 15.430 2.098 1.00 0.00 101 ASN A CA 1
ATOM 1643 C C . ASN A 1 108 ? -2.869 14.128 2.895 1.00 0.00 101 ASN A C 1
ATOM 1644 O O . ASN A 1 108 ? -3.031 14.134 4.114 1.00 0.00 101 ASN A O 1
ATOM 1655 N N . ASN A 1 109 ? -2.686 13.013 2.194 1.00 0.00 102 ASN A N 1
ATOM 1656 C CA . ASN A 1 109 ? -2.666 11.702 2.835 1.00 0.00 102 ASN A CA 1
ATOM 1657 C C . ASN A 1 109 ? -4.022 11.382 3.459 1.00 0.00 102 ASN A C 1
ATOM 1658 O O . ASN A 1 109 ? -4.098 10.879 4.580 1.00 0.00 102 ASN A O 1
ATOM 1669 N N . VAL A 1 110 ? -5.090 11.676 2.724 1.00 0.00 103 VAL A N 1
ATOM 1670 C CA . VAL A 1 110 ? -6.442 11.418 3.204 1.00 0.00 103 VAL A CA 1
ATOM 1671 C C . VAL A 1 110 ? -7.024 10.165 2.558 1.00 0.00 103 VAL A C 1
ATOM 1672 O O . VAL A 1 110 ? -7.742 9.400 3.203 1.00 0.00 103 VAL A O 1
ATOM 1685 N N . ILE A 1 111 ? -6.708 9.961 1.284 1.00 0.00 104 ILE A N 1
ATOM 1686 C CA . ILE A 1 111 ? -7.199 8.800 0.553 1.00 0.00 104 ILE A CA 1
ATOM 1687 C C . ILE A 1 111 ? -6.701 7.503 1.182 1.00 0.00 104 ILE A C 1
ATOM 1688 O O . ILE A 1 111 ? -7.451 6.535 1.307 1.00 0.00 104 ILE A O 1
ATOM 1704 N N . ILE A 1 112 ? -5.433 7.493 1.579 1.00 0.00 105 ILE A N 1
ATOM 1705 C CA . ILE A 1 112 ? -4.836 6.317 2.198 1.00 0.00 105 ILE A CA 1
ATOM 1706 C C . ILE A 1 112 ? -5.612 5.897 3.442 1.00 0.00 105 ILE A C 1
ATOM 1707 O O . ILE A 1 112 ? -5.513 4.755 3.891 1.00 0.00 105 ILE A O 1
ATOM 1723 N N . GLU A 1 113 ? -6.384 6.828 3.993 1.00 0.00 106 GLU A N 1
ATOM 1724 C CA . GLU A 1 113 ? -7.178 6.554 5.185 1.00 0.00 106 GLU A CA 1
ATOM 1725 C C . GLU A 1 113 ? -8.589 6.109 4.809 1.00 0.00 106 GLU A C 1
ATOM 1726 O O . GLU A 1 113 ? -9.317 6.830 4.126 1.00 0.00 106 GLU A O 1
ATOM 1738 N N . SER A 1 114 ? -8.966 4.917 5.260 1.00 0.00 107 SER A N 1
ATOM 1739 C CA . SER A 1 114 ? -10.288 4.374 4.968 1.00 0.00 107 SER A CA 1
ATOM 1740 C C . SER A 1 114 ? -11.382 5.353 5.383 1.00 0.00 107 SER A C 1
ATOM 1741 O O . SER A 1 114 ? -11.838 5.344 6.526 1.00 0.00 107 SER A O 1
ATOM 1749 N N . GLY A 1 115 ? -11.799 6.197 4.445 1.00 0.00 108 GLY A N 1
ATOM 1750 C CA . GLY A 1 115 ? -12.836 7.171 4.731 1.00 0.00 108 GLY A CA 1
ATOM 1751 C C . GLY A 1 115 ? -14.080 6.959 3.890 1.00 0.00 108 GLY A C 1
ATOM 1752 O O . GLY A 1 115 ? -14.051 6.283 2.862 1.00 0.00 108 GLY A O 1
ATOM 1756 N N . PRO A 1 116 ? -15.203 7.545 4.329 1.00 0.00 109 PRO A N 1
ATOM 1757 C CA . PRO A 1 116 ? -16.483 7.431 3.625 1.00 0.00 109 PRO A CA 1
ATOM 1758 C C . PRO A 1 116 ? -16.487 8.190 2.303 1.00 0.00 109 PRO A C 1
ATOM 1759 O O . PRO A 1 116 ? -15.894 9.263 2.190 1.00 0.00 109 PRO A O 1
ATOM 1770 N N . SER A 1 117 ? -17.161 7.627 1.305 1.00 0.00 110 SER A N 1
ATOM 1771 C CA . SER A 1 117 ? -17.239 8.250 -0.012 1.00 0.00 110 SER A CA 1
ATOM 1772 C C . SER A 1 117 ? -18.389 7.660 -0.824 1.00 0.00 110 SER A C 1
ATOM 1773 O O . SER A 1 117 ? -18.948 6.625 -0.467 1.00 0.00 110 SER A O 1
ATOM 1781 N N . SER A 1 118 ? -18.735 8.330 -1.920 1.00 0.00 111 SER A N 1
ATOM 1782 C CA . SER A 1 118 ? -19.820 7.876 -2.781 1.00 0.00 111 SER A CA 1
ATOM 1783 C C . SER A 1 118 ? -19.296 6.935 -3.862 1.00 0.00 111 SER A C 1
ATOM 1784 O O . SER A 1 118 ? -18.109 6.939 -4.184 1.00 0.00 111 SER A O 1
ATOM 1792 N N . GLY A 1 119 ? -20.194 6.128 -4.421 1.00 0.00 112 GLY A N 1
ATOM 1793 C CA . GLY A 1 119 ? -19.805 5.192 -5.460 1.00 0.00 112 GLY A CA 1
ATOM 1794 C C . GLY A 1 119 ? -18.463 4.544 -5.184 1.00 0.00 112 GLY A C 1
ATOM 1795 O O . GLY A 1 119 ? -18.386 3.534 -4.486 1.00 0.00 112 GLY A O 1
ATOM 1799 N N . GLY A 1 1 ? 3.708 -1.008 27.789 1.00 0.00 -6 GLY A N 2
ATOM 1800 C CA . GLY A 1 1 ? 4.245 -2.283 28.229 1.00 0.00 -6 GLY A CA 2
ATOM 1801 C C . GLY A 1 1 ? 4.660 -3.168 27.071 1.00 0.00 -6 GLY A C 2
ATOM 1802 O O . GLY A 1 1 ? 5.761 -3.030 26.537 1.00 0.00 -6 GLY A O 2
ATOM 1806 N N . SER A 1 2 ? 3.777 -4.082 26.681 1.00 0.00 -5 SER A N 2
ATOM 1807 C CA . SER A 1 2 ? 4.059 -4.998 25.582 1.00 0.00 -5 SER A CA 2
ATOM 1808 C C . SER A 1 2 ? 2.905 -5.019 24.583 1.00 0.00 -5 SER A C 2
ATOM 1809 O O . SER A 1 2 ? 3.120 -5.051 23.371 1.00 0.00 -5 SER A O 2
ATOM 1817 N N . SER A 1 3 ? 1.683 -5.001 25.101 1.00 0.00 -4 SER A N 2
ATOM 1818 C CA . SER A 1 3 ? 0.493 -5.021 24.257 1.00 0.00 -4 SER A CA 2
ATOM 1819 C C . SER A 1 3 ? -0.270 -3.705 24.360 1.00 0.00 -4 SER A C 2
ATOM 1820 O O . SER A 1 3 ? -1.217 -3.583 25.135 1.00 0.00 -4 SER A O 2
ATOM 1828 N N . GLY A 1 4 ? 0.150 -2.720 23.573 1.00 0.00 -3 GLY A N 2
ATOM 1829 C CA . GLY A 1 4 ? -0.505 -1.425 23.591 1.00 0.00 -3 GLY A CA 2
ATOM 1830 C C . GLY A 1 4 ? 0.335 -0.342 22.940 1.00 0.00 -3 GLY A C 2
ATOM 1831 O O . GLY A 1 4 ? 1.435 -0.607 22.456 1.00 0.00 -3 GLY A O 2
ATOM 1835 N N . SER A 1 5 ? -0.187 0.881 22.927 1.00 0.00 -2 SER A N 2
ATOM 1836 C CA . SER A 1 5 ? 0.518 2.006 22.326 1.00 0.00 -2 SER A CA 2
ATOM 1837 C C . SER A 1 5 ? 1.089 2.926 23.401 1.00 0.00 -2 SER A C 2
ATOM 1838 O O . SER A 1 5 ? 0.355 3.437 24.248 1.00 0.00 -2 SER A O 2
ATOM 1846 N N . SER A 1 6 ? 2.400 3.135 23.359 1.00 0.00 -1 SER A N 2
ATOM 1847 C CA . SER A 1 6 ? 3.069 3.990 24.331 1.00 0.00 -1 SER A CA 2
ATOM 1848 C C . SER A 1 6 ? 3.541 5.287 23.680 1.00 0.00 -1 SER A C 2
ATOM 1849 O O . SER A 1 6 ? 4.204 5.269 22.644 1.00 0.00 -1 SER A O 2
ATOM 1857 N N . GLY A 1 7 ? 3.194 6.412 24.296 1.00 0.00 0 GLY A N 2
ATOM 1858 C CA . GLY A 1 7 ? 3.589 7.703 23.764 1.00 0.00 0 GLY A CA 2
ATOM 1859 C C . GLY A 1 7 ? 4.332 8.547 24.780 1.00 0.00 0 GLY A C 2
ATOM 1860 O O . GLY A 1 7 ? 5.498 8.886 24.582 1.00 0.00 0 GLY A O 2
ATOM 1864 N N . MET A 1 8 ? 3.655 8.889 25.872 1.00 0.00 1 MET A N 2
ATOM 1865 C CA . MET A 1 8 ? 4.259 9.700 26.922 1.00 0.00 1 MET A CA 2
ATOM 1866 C C . MET A 1 8 ? 5.722 9.320 27.129 1.00 0.00 1 MET A C 2
ATOM 1867 O O . MET A 1 8 ? 6.599 10.181 27.148 1.00 0.00 1 MET A O 2
ATOM 1881 N N . ASN A 1 9 ? 5.975 8.024 27.284 1.00 0.00 2 ASN A N 2
ATOM 1882 C CA . ASN A 1 9 ? 7.332 7.531 27.490 1.00 0.00 2 ASN A CA 2
ATOM 1883 C C . ASN A 1 9 ? 8.328 8.303 26.630 1.00 0.00 2 ASN A C 2
ATOM 1884 O O . ASN A 1 9 ? 8.166 8.405 25.415 1.00 0.00 2 ASN A O 2
ATOM 1895 N N . SER A 1 10 ? 9.360 8.844 27.270 1.00 0.00 3 SER A N 2
ATOM 1896 C CA . SER A 1 10 ? 10.382 9.608 26.565 1.00 0.00 3 SER A CA 2
ATOM 1897 C C . SER A 1 10 ? 11.621 8.756 26.312 1.00 0.00 3 SER A C 2
ATOM 1898 O O . SER A 1 10 ? 12.396 8.480 27.227 1.00 0.00 3 SER A O 2
ATOM 1906 N N . GLY A 1 11 ? 11.801 8.340 25.062 1.00 0.00 4 GLY A N 2
ATOM 1907 C CA . GLY A 1 11 ? 12.947 7.524 24.709 1.00 0.00 4 GLY A CA 2
ATOM 1908 C C . GLY A 1 11 ? 12.549 6.135 24.250 1.00 0.00 4 GLY A C 2
ATOM 1909 O O . GLY A 1 11 ? 11.505 5.618 24.647 1.00 0.00 4 GLY A O 2
ATOM 1913 N N . ARG A 1 12 ? 13.384 5.530 23.410 1.00 0.00 5 ARG A N 2
ATOM 1914 C CA . ARG A 1 12 ? 13.112 4.194 22.894 1.00 0.00 5 ARG A CA 2
ATOM 1915 C C . ARG A 1 12 ? 14.404 3.398 22.740 1.00 0.00 5 ARG A C 2
ATOM 1916 O O . ARG A 1 12 ? 15.454 3.934 22.388 1.00 0.00 5 ARG A O 2
ATOM 1937 N N . PRO A 1 13 ? 14.326 2.086 23.010 1.00 0.00 6 PRO A N 2
ATOM 1938 C CA . PRO A 1 13 ? 15.481 1.187 22.908 1.00 0.00 6 PRO A CA 2
ATOM 1939 C C . PRO A 1 13 ? 15.916 0.965 21.465 1.00 0.00 6 PRO A C 2
ATOM 1940 O O . PRO A 1 13 ? 15.181 1.278 20.529 1.00 0.00 6 PRO A O 2
ATOM 1951 N N . GLU A 1 14 ? 17.117 0.419 21.291 1.00 0.00 7 GLU A N 2
ATOM 1952 C CA . GLU A 1 14 ? 17.650 0.155 19.959 1.00 0.00 7 GLU A CA 2
ATOM 1953 C C . GLU A 1 14 ? 16.753 -0.815 19.197 1.00 0.00 7 GLU A C 2
ATOM 1954 O O . GLU A 1 14 ? 16.733 -2.013 19.479 1.00 0.00 7 GLU A O 2
ATOM 1966 N N . THR A 1 15 ? 16.008 -0.288 18.229 1.00 0.00 8 THR A N 2
ATOM 1967 C CA . THR A 1 15 ? 15.107 -1.107 17.426 1.00 0.00 8 THR A CA 2
ATOM 1968 C C . THR A 1 15 ? 15.317 -0.855 15.937 1.00 0.00 8 THR A C 2
ATOM 1969 O O . THR A 1 15 ? 15.879 0.165 15.543 1.00 0.00 8 THR A O 2
ATOM 1980 N N . MET A 1 16 ? 14.859 -1.794 15.115 1.00 0.00 9 MET A N 2
ATOM 1981 C CA . MET A 1 16 ? 14.996 -1.673 13.668 1.00 0.00 9 MET A CA 2
ATOM 1982 C C . MET A 1 16 ? 14.518 -0.306 13.190 1.00 0.00 9 MET A C 2
ATOM 1983 O O . MET A 1 16 ? 13.329 -0.103 12.949 1.00 0.00 9 MET A O 2
ATOM 1997 N N . GLU A 1 17 ? 15.454 0.629 13.055 1.00 0.00 10 GLU A N 2
ATOM 1998 C CA . GLU A 1 17 ? 15.127 1.977 12.605 1.00 0.00 10 GLU A CA 2
ATOM 1999 C C . GLU A 1 17 ? 15.711 2.247 11.222 1.00 0.00 10 GLU A C 2
ATOM 2000 O O . GLU A 1 17 ? 15.973 3.394 10.860 1.00 0.00 10 GLU A O 2
ATOM 2012 N N . ASN A 1 18 ? 15.914 1.182 10.453 1.00 0.00 11 ASN A N 2
ATOM 2013 C CA . ASN A 1 18 ? 16.468 1.303 9.110 1.00 0.00 11 ASN A CA 2
ATOM 2014 C C . ASN A 1 18 ? 15.442 1.895 8.149 1.00 0.00 11 ASN A C 2
ATOM 2015 O O . ASN A 1 18 ? 15.750 2.804 7.377 1.00 0.00 11 ASN A O 2
ATOM 2026 N N . LEU A 1 19 ? 14.220 1.375 8.202 1.00 0.00 12 LEU A N 2
ATOM 2027 C CA . LEU A 1 19 ? 13.147 1.853 7.338 1.00 0.00 12 LEU A CA 2
ATOM 2028 C C . LEU A 1 19 ? 12.995 3.366 7.444 1.00 0.00 12 LEU A C 2
ATOM 2029 O O . LEU A 1 19 ? 13.371 3.984 8.440 1.00 0.00 12 LEU A O 2
ATOM 2045 N N . PRO A 1 20 ? 12.430 3.980 6.394 1.00 0.00 13 PRO A N 2
ATOM 2046 C CA . PRO A 1 20 ? 12.213 5.429 6.345 1.00 0.00 13 PRO A CA 2
ATOM 2047 C C . PRO A 1 20 ? 11.131 5.885 7.319 1.00 0.00 13 PRO A C 2
ATOM 2048 O O . PRO A 1 20 ? 10.651 5.104 8.139 1.00 0.00 13 PRO A O 2
ATOM 2059 N N . ALA A 1 21 ? 10.752 7.155 7.221 1.00 0.00 14 ALA A N 2
ATOM 2060 C CA . ALA A 1 21 ? 9.725 7.714 8.091 1.00 0.00 14 ALA A CA 2
ATOM 2061 C C . ALA A 1 21 ? 8.350 7.647 7.433 1.00 0.00 14 ALA A C 2
ATOM 2062 O O . ALA A 1 21 ? 8.231 7.306 6.256 1.00 0.00 14 ALA A O 2
ATOM 2069 N N . LEU A 1 22 ? 7.315 7.972 8.200 1.00 0.00 15 LEU A N 2
ATOM 2070 C CA . LEU A 1 22 ? 5.949 7.947 7.691 1.00 0.00 15 LEU A CA 2
ATOM 2071 C C . LEU A 1 22 ? 5.748 9.014 6.618 1.00 0.00 15 LEU A C 2
ATOM 2072 O O . LEU A 1 22 ? 6.255 10.129 6.735 1.00 0.00 15 LEU A O 2
ATOM 2088 N N . TYR A 1 23 ? 5.002 8.664 5.577 1.00 0.00 16 TYR A N 2
ATOM 2089 C CA . TYR A 1 23 ? 4.734 9.589 4.483 1.00 0.00 16 TYR A CA 2
ATOM 2090 C C . TYR A 1 23 ? 6.020 9.948 3.745 1.00 0.00 16 TYR A C 2
ATOM 2091 O O . TYR A 1 23 ? 6.130 11.019 3.147 1.00 0.00 16 TYR A O 2
ATOM 2109 N N . THR A 1 24 ? 6.991 9.043 3.789 1.00 0.00 17 THR A N 2
ATOM 2110 C CA . THR A 1 24 ? 8.271 9.261 3.125 1.00 0.00 17 THR A CA 2
ATOM 2111 C C . THR A 1 24 ? 8.252 8.717 1.701 1.00 0.00 17 THR A C 2
ATOM 2112 O O . THR A 1 24 ? 7.775 7.608 1.457 1.00 0.00 17 THR A O 2
ATOM 2123 N N . ILE A 1 25 ? 8.771 9.504 0.765 1.00 0.00 18 ILE A N 2
ATOM 2124 C CA . ILE A 1 25 ? 8.815 9.100 -0.634 1.00 0.00 18 ILE A CA 2
ATOM 2125 C C . ILE A 1 25 ? 10.205 8.607 -1.022 1.00 0.00 18 ILE A C 2
ATOM 2126 O O . ILE A 1 25 ? 11.202 9.294 -0.800 1.00 0.00 18 ILE A O 2
ATOM 2142 N N . PHE A 1 26 ? 10.262 7.414 -1.603 1.00 0.00 19 PHE A N 2
ATOM 2143 C CA . PHE A 1 26 ? 11.531 6.828 -2.023 1.00 0.00 19 PHE A CA 2
ATOM 2144 C C . PHE A 1 26 ? 11.340 5.933 -3.243 1.00 0.00 19 PHE A C 2
ATOM 2145 O O . PHE A 1 26 ? 10.217 5.559 -3.581 1.00 0.00 19 PHE A O 2
ATOM 2162 N N . GLN A 1 27 ? 12.444 5.594 -3.901 1.00 0.00 20 GLN A N 2
ATOM 2163 C CA . GLN A 1 27 ? 12.398 4.744 -5.085 1.00 0.00 20 GLN A CA 2
ATOM 2164 C C . GLN A 1 27 ? 12.785 3.311 -4.740 1.00 0.00 20 GLN A C 2
ATOM 2165 O O . GLN A 1 27 ? 13.817 3.068 -4.116 1.00 0.00 20 GLN A O 2
ATOM 2179 N N . GLY A 1 28 ? 11.948 2.362 -5.152 1.00 0.00 21 GLY A N 2
ATOM 2180 C CA . GLY A 1 28 ? 12.221 0.963 -4.877 1.00 0.00 21 GLY A CA 2
ATOM 2181 C C . GLY A 1 28 ? 11.954 0.074 -6.076 1.00 0.00 21 GLY A C 2
ATOM 2182 O O . GLY A 1 28 ? 11.283 0.484 -7.022 1.00 0.00 21 GLY A O 2
ATOM 2186 N N . GLU A 1 29 ? 12.482 -1.145 -6.036 1.00 0.00 22 GLU A N 2
ATOM 2187 C CA . GLU A 1 29 ? 12.299 -2.092 -7.129 1.00 0.00 22 GLU A CA 2
ATOM 2188 C C . GLU A 1 29 ? 11.395 -3.246 -6.704 1.00 0.00 22 GLU A C 2
ATOM 2189 O O . GLU A 1 29 ? 11.481 -3.734 -5.577 1.00 0.00 22 GLU A O 2
ATOM 2201 N N . VAL A 1 30 ? 10.527 -3.676 -7.615 1.00 0.00 23 VAL A N 2
ATOM 2202 C CA . VAL A 1 30 ? 9.606 -4.772 -7.336 1.00 0.00 23 VAL A CA 2
ATOM 2203 C C . VAL A 1 30 ? 10.354 -6.091 -7.175 1.00 0.00 23 VAL A C 2
ATOM 2204 O O . VAL A 1 30 ? 11.172 -6.458 -8.019 1.00 0.00 23 VAL A O 2
ATOM 2217 N N . ALA A 1 31 ? 10.068 -6.800 -6.089 1.00 0.00 24 ALA A N 2
ATOM 2218 C CA . ALA A 1 31 ? 10.711 -8.078 -5.819 1.00 0.00 24 ALA A CA 2
ATOM 2219 C C . ALA A 1 31 ? 9.697 -9.218 -5.836 1.00 0.00 24 ALA A C 2
ATOM 2220 O O . ALA A 1 31 ? 10.057 -10.378 -6.033 1.00 0.00 24 ALA A O 2
ATOM 2227 N N . MET A 1 32 ? 8.430 -8.878 -5.630 1.00 0.00 25 MET A N 2
ATOM 2228 C CA . MET A 1 32 ? 7.363 -9.873 -5.623 1.00 0.00 25 MET A CA 2
ATOM 2229 C C . MET A 1 32 ? 6.060 -9.278 -6.147 1.00 0.00 25 MET A C 2
ATOM 2230 O O . MET A 1 32 ? 5.714 -8.140 -5.828 1.00 0.00 25 MET A O 2
ATOM 2244 N N . VAL A 1 33 ? 5.341 -10.054 -6.951 1.00 0.00 26 VAL A N 2
ATOM 2245 C CA . VAL A 1 33 ? 4.075 -9.603 -7.518 1.00 0.00 26 VAL A CA 2
ATOM 2246 C C . VAL A 1 33 ? 2.931 -10.525 -7.110 1.00 0.00 26 VAL A C 2
ATOM 2247 O O . VAL A 1 33 ? 2.978 -11.732 -7.345 1.00 0.00 26 VAL A O 2
ATOM 2260 N N . THR A 1 34 ? 1.903 -9.947 -6.497 1.00 0.00 27 THR A N 2
ATOM 2261 C CA . THR A 1 34 ? 0.746 -10.715 -6.056 1.00 0.00 27 THR A CA 2
ATOM 2262 C C . THR A 1 34 ? -0.545 -10.148 -6.635 1.00 0.00 27 THR A C 2
ATOM 2263 O O . THR A 1 34 ? -0.590 -8.995 -7.063 1.00 0.00 27 THR A O 2
ATOM 2274 N N . ASP A 1 35 ? -1.592 -10.966 -6.647 1.00 0.00 28 ASP A N 2
ATOM 2275 C CA . ASP A 1 35 ? -2.885 -10.545 -7.172 1.00 0.00 28 ASP A CA 2
ATOM 2276 C C . ASP A 1 35 ? -3.564 -9.562 -6.224 1.00 0.00 28 ASP A C 2
ATOM 2277 O O . ASP A 1 35 ? -4.680 -9.109 -6.477 1.00 0.00 28 ASP A O 2
ATOM 2286 N N . TYR A 1 36 ? -2.882 -9.237 -5.130 1.00 0.00 29 TYR A N 2
ATOM 2287 C CA . TYR A 1 36 ? -3.420 -8.311 -4.142 1.00 0.00 29 TYR A CA 2
ATOM 2288 C C . TYR A 1 36 ? -2.438 -7.178 -3.865 1.00 0.00 29 TYR A C 2
ATOM 2289 O O . TYR A 1 36 ? -2.624 -6.392 -2.936 1.00 0.00 29 TYR A O 2
ATOM 2307 N N . GLY A 1 37 ? -1.390 -7.100 -4.679 1.00 0.00 30 GLY A N 2
ATOM 2308 C CA . GLY A 1 37 ? -0.392 -6.060 -4.507 1.00 0.00 30 GLY A CA 2
ATOM 2309 C C . GLY A 1 37 ? 0.987 -6.498 -4.960 1.00 0.00 30 GLY A C 2
ATOM 2310 O O . GLY A 1 37 ? 1.137 -7.548 -5.585 1.00 0.00 30 GLY A O 2
ATOM 2314 N N . ALA A 1 38 ? 1.994 -5.691 -4.647 1.00 0.00 31 ALA A N 2
ATOM 2315 C CA . ALA A 1 38 ? 3.368 -6.002 -5.026 1.00 0.00 31 ALA A CA 2
ATOM 2316 C C . ALA A 1 38 ? 4.351 -5.537 -3.957 1.00 0.00 31 ALA A C 2
ATOM 2317 O O . ALA A 1 38 ? 4.109 -4.549 -3.264 1.00 0.00 31 ALA A O 2
ATOM 2324 N N . PHE A 1 39 ? 5.460 -6.257 -3.827 1.00 0.00 32 PHE A N 2
ATOM 2325 C CA . PHE A 1 39 ? 6.480 -5.920 -2.840 1.00 0.00 32 PHE A CA 2
ATOM 2326 C C . PHE A 1 39 ? 7.555 -5.026 -3.453 1.00 0.00 32 PHE A C 2
ATOM 2327 O O . PHE A 1 39 ? 8.103 -5.333 -4.512 1.00 0.00 32 PHE A O 2
ATOM 2344 N N . ILE A 1 40 ? 7.850 -3.920 -2.778 1.00 0.00 33 ILE A N 2
ATOM 2345 C CA . ILE A 1 40 ? 8.859 -2.982 -3.255 1.00 0.00 33 ILE A CA 2
ATOM 2346 C C . ILE A 1 40 ? 10.071 -2.960 -2.330 1.00 0.00 33 ILE A C 2
ATOM 2347 O O . ILE A 1 40 ? 9.932 -2.867 -1.109 1.00 0.00 33 ILE A O 2
ATOM 2363 N N . LYS A 1 41 ? 11.259 -3.044 -2.917 1.00 0.00 34 LYS A N 2
ATOM 2364 C CA . LYS A 1 41 ? 12.497 -3.030 -2.146 1.00 0.00 34 LYS A CA 2
ATOM 2365 C C . LYS A 1 41 ? 12.939 -1.599 -1.853 1.00 0.00 34 LYS A C 2
ATOM 2366 O O . LYS A 1 41 ? 13.085 -0.786 -2.765 1.00 0.00 34 LYS A O 2
ATOM 2385 N N . ILE A 1 42 ? 13.152 -1.302 -0.575 1.00 0.00 35 ILE A N 2
ATOM 2386 C CA . ILE A 1 42 ? 13.580 0.029 -0.163 1.00 0.00 35 ILE A CA 2
ATOM 2387 C C . ILE A 1 42 ? 15.100 0.147 -0.180 1.00 0.00 35 ILE A C 2
ATOM 2388 O O . ILE A 1 42 ? 15.822 -0.741 0.274 1.00 0.00 35 ILE A O 2
ATOM 2404 N N . PRO A 1 43 ? 15.601 1.271 -0.716 1.00 0.00 36 PRO A N 2
ATOM 2405 C CA . PRO A 1 43 ? 17.040 1.534 -0.802 1.00 0.00 36 PRO A CA 2
ATOM 2406 C C . PRO A 1 43 ? 17.666 1.789 0.564 1.00 0.00 36 PRO A C 2
ATOM 2407 O O . PRO A 1 43 ? 17.121 2.532 1.379 1.00 0.00 36 PRO A O 2
ATOM 2418 N N . GLY A 1 44 ? 18.816 1.169 0.809 1.00 0.00 37 GLY A N 2
ATOM 2419 C CA . GLY A 1 44 ? 19.498 1.342 2.078 1.00 0.00 37 GLY A CA 2
ATOM 2420 C C . GLY A 1 44 ? 18.723 0.749 3.238 1.00 0.00 37 GLY A C 2
ATOM 2421 O O . GLY A 1 44 ? 18.875 1.183 4.380 1.00 0.00 37 GLY A O 2
ATOM 2425 N N . CYS A 1 45 ? 17.891 -0.244 2.945 1.00 0.00 38 CYS A N 2
ATOM 2426 C CA . CYS A 1 45 ? 17.087 -0.896 3.973 1.00 0.00 38 CYS A CA 2
ATOM 2427 C C . CYS A 1 45 ? 17.160 -2.413 3.839 1.00 0.00 38 CYS A C 2
ATOM 2428 O O . CYS A 1 45 ? 17.725 -2.935 2.876 1.00 0.00 38 CYS A O 2
ATOM 2436 N N . ARG A 1 46 ? 16.589 -3.116 4.811 1.00 0.00 39 ARG A N 2
ATOM 2437 C CA . ARG A 1 46 ? 16.592 -4.575 4.803 1.00 0.00 39 ARG A CA 2
ATOM 2438 C C . ARG A 1 46 ? 15.188 -5.120 4.561 1.00 0.00 39 ARG A C 2
ATOM 2439 O O . ARG A 1 46 ? 15.002 -6.068 3.797 1.00 0.00 39 ARG A O 2
ATOM 2460 N N . LYS A 1 47 ? 14.203 -4.516 5.215 1.00 0.00 40 LYS A N 2
ATOM 2461 C CA . LYS A 1 47 ? 12.815 -4.938 5.070 1.00 0.00 40 LYS A CA 2
ATOM 2462 C C . LYS A 1 47 ? 12.155 -4.244 3.882 1.00 0.00 40 LYS A C 2
ATOM 2463 O O . LYS A 1 47 ? 12.571 -3.160 3.478 1.00 0.00 40 LYS A O 2
ATOM 2482 N N . GLN A 1 48 ? 11.124 -4.877 3.332 1.00 0.00 41 GLN A N 2
ATOM 2483 C CA . GLN A 1 48 ? 10.408 -4.319 2.191 1.00 0.00 41 GLN A CA 2
ATOM 2484 C C . GLN A 1 48 ? 8.955 -4.025 2.552 1.00 0.00 41 GLN A C 2
ATOM 2485 O O . GLN A 1 48 ? 8.469 -4.445 3.601 1.00 0.00 41 GLN A O 2
ATOM 2499 N N . GLY A 1 49 ? 8.267 -3.300 1.675 1.00 0.00 42 GLY A N 2
ATOM 2500 C CA . GLY A 1 49 ? 6.877 -2.962 1.920 1.00 0.00 42 GLY A CA 2
ATOM 2501 C C . GLY A 1 49 ? 5.948 -3.525 0.863 1.00 0.00 42 GLY A C 2
ATOM 2502 O O . GLY A 1 49 ? 6.357 -3.751 -0.277 1.00 0.00 42 GLY A O 2
ATOM 2506 N N . LEU A 1 50 ? 4.695 -3.753 1.239 1.00 0.00 43 LEU A N 2
ATOM 2507 C CA . LEU A 1 50 ? 3.705 -4.295 0.315 1.00 0.00 43 LEU A CA 2
ATOM 2508 C C . LEU A 1 50 ? 2.763 -3.201 -0.176 1.00 0.00 43 LEU A C 2
ATOM 2509 O O . LEU A 1 50 ? 2.249 -2.408 0.612 1.00 0.00 43 LEU A O 2
ATOM 2525 N N . VAL A 1 51 ? 2.539 -3.165 -1.487 1.00 0.00 44 VAL A N 2
ATOM 2526 C CA . VAL A 1 51 ? 1.656 -2.171 -2.085 1.00 0.00 44 VAL A CA 2
ATOM 2527 C C . VAL A 1 51 ? 0.332 -2.796 -2.509 1.00 0.00 44 VAL A C 2
ATOM 2528 O O . VAL A 1 51 ? 0.243 -3.436 -3.557 1.00 0.00 44 VAL A O 2
ATOM 2541 N N . HIS A 1 52 ? -0.696 -2.606 -1.687 1.00 0.00 45 HIS A N 2
ATOM 2542 C CA . HIS A 1 52 ? -2.018 -3.151 -1.979 1.00 0.00 45 HIS A CA 2
ATOM 2543 C C . HIS A 1 52 ? -2.460 -2.778 -3.390 1.00 0.00 45 HIS A C 2
ATOM 2544 O O . HIS A 1 52 ? -2.030 -1.763 -3.938 1.00 0.00 45 HIS A O 2
ATOM 2558 N N . ARG A 1 53 ? -3.321 -3.605 -3.973 1.00 0.00 46 ARG A N 2
ATOM 2559 C CA . ARG A 1 53 ? -3.821 -3.363 -5.321 1.00 0.00 46 ARG A CA 2
ATOM 2560 C C . ARG A 1 53 ? -4.583 -2.043 -5.390 1.00 0.00 46 ARG A C 2
ATOM 2561 O O . ARG A 1 53 ? -4.597 -1.374 -6.424 1.00 0.00 46 ARG A O 2
ATOM 2582 N N . THR A 1 54 ? -5.218 -1.674 -4.282 1.00 0.00 47 THR A N 2
ATOM 2583 C CA . THR A 1 54 ? -5.983 -0.436 -4.216 1.00 0.00 47 THR A CA 2
ATOM 2584 C C . THR A 1 54 ? -5.078 0.780 -4.380 1.00 0.00 47 THR A C 2
ATOM 2585 O O . THR A 1 54 ? -5.513 1.830 -4.856 1.00 0.00 47 THR A O 2
ATOM 2596 N N . HIS A 1 55 ? -3.818 0.632 -3.985 1.00 0.00 48 HIS A N 2
ATOM 2597 C CA . HIS A 1 55 ? -2.850 1.718 -4.090 1.00 0.00 48 HIS A CA 2
ATOM 2598 C C . HIS A 1 55 ? -2.036 1.598 -5.375 1.00 0.00 48 HIS A C 2
ATOM 2599 O O . HIS A 1 55 ? -1.482 2.582 -5.864 1.00 0.00 48 HIS A O 2
ATOM 2613 N N . MET A 1 56 ? -1.967 0.386 -5.915 1.00 0.00 49 MET A N 2
ATOM 2614 C CA . MET A 1 56 ? -1.220 0.137 -7.143 1.00 0.00 49 MET A CA 2
ATOM 2615 C C . MET A 1 56 ? -1.608 1.139 -8.227 1.00 0.00 49 MET A C 2
ATOM 2616 O O . MET A 1 56 ? -0.762 1.592 -8.998 1.00 0.00 49 MET A O 2
ATOM 2630 N N . SER A 1 57 ? -2.892 1.480 -8.279 1.00 0.00 50 SER A N 2
ATOM 2631 C CA . SER A 1 57 ? -3.392 2.424 -9.271 1.00 0.00 50 SER A CA 2
ATOM 2632 C C . SER A 1 57 ? -4.637 3.142 -8.758 1.00 0.00 50 SER A C 2
ATOM 2633 O O . SER A 1 57 ? -5.088 2.903 -7.639 1.00 0.00 50 SER A O 2
ATOM 2641 N N . SER A 1 58 ? -5.186 4.024 -9.587 1.00 0.00 51 SER A N 2
ATOM 2642 C CA . SER A 1 58 ? -6.376 4.782 -9.217 1.00 0.00 51 SER A CA 2
ATOM 2643 C C . SER A 1 58 ? -7.591 4.304 -10.008 1.00 0.00 51 SER A C 2
ATOM 2644 O O . SER A 1 58 ? -8.687 4.169 -9.460 1.00 0.00 51 SER A O 2
ATOM 2652 N N . CYS A 1 59 ? -7.390 4.051 -11.295 1.00 0.00 52 CYS A N 2
ATOM 2653 C CA . CYS A 1 59 ? -8.468 3.589 -12.162 1.00 0.00 52 CYS A CA 2
ATOM 2654 C C . CYS A 1 59 ? -8.891 2.171 -11.795 1.00 0.00 52 CYS A C 2
ATOM 2655 O O . CYS A 1 59 ? -8.408 1.602 -10.816 1.00 0.00 52 CYS A O 2
ATOM 2663 N N . ARG A 1 60 ? -9.798 1.606 -12.586 1.00 0.00 53 ARG A N 2
ATOM 2664 C CA . ARG A 1 60 ? -10.289 0.255 -12.342 1.00 0.00 53 ARG A CA 2
ATOM 2665 C C . ARG A 1 60 ? -9.146 -0.755 -12.388 1.00 0.00 53 ARG A C 2
ATOM 2666 O O . ARG A 1 60 ? -8.637 -1.084 -13.459 1.00 0.00 53 ARG A O 2
ATOM 2687 N N . VAL A 1 61 ? -8.747 -1.242 -11.217 1.00 0.00 54 VAL A N 2
ATOM 2688 C CA . VAL A 1 61 ? -7.664 -2.215 -11.123 1.00 0.00 54 VAL A CA 2
ATOM 2689 C C . VAL A 1 61 ? -8.199 -3.641 -11.198 1.00 0.00 54 VAL A C 2
ATOM 2690 O O . VAL A 1 61 ? -9.069 -4.031 -10.418 1.00 0.00 54 VAL A O 2
ATOM 2703 N N . ASP A 1 62 ? -7.674 -4.416 -12.142 1.00 0.00 55 ASP A N 2
ATOM 2704 C CA . ASP A 1 62 ? -8.097 -5.800 -12.318 1.00 0.00 55 ASP A CA 2
ATOM 2705 C C . ASP A 1 62 ? -6.904 -6.746 -12.246 1.00 0.00 55 ASP A C 2
ATOM 2706 O O . ASP A 1 62 ? -6.867 -7.655 -11.416 1.00 0.00 55 ASP A O 2
ATOM 2715 N N . LYS A 1 63 ? -5.928 -6.528 -13.120 1.00 0.00 56 LYS A N 2
ATOM 2716 C CA . LYS A 1 63 ? -4.731 -7.360 -13.156 1.00 0.00 56 LYS A CA 2
ATOM 2717 C C . LYS A 1 63 ? -3.518 -6.591 -12.645 1.00 0.00 56 LYS A C 2
ATOM 2718 O O . LYS A 1 63 ? -2.806 -5.931 -13.403 1.00 0.00 56 LYS A O 2
ATOM 2737 N N . PRO A 1 64 ? -3.272 -6.676 -11.329 1.00 0.00 57 PRO A N 2
ATOM 2738 C CA . PRO A 1 64 ? -2.143 -5.996 -10.688 1.00 0.00 57 PRO A CA 2
ATOM 2739 C C . PRO A 1 64 ? -0.801 -6.608 -11.077 1.00 0.00 57 PRO A C 2
ATOM 2740 O O . PRO A 1 64 ? 0.253 -6.025 -10.826 1.00 0.00 57 PRO A O 2
ATOM 2751 N N . SER A 1 65 ? -0.849 -7.785 -11.691 1.00 0.00 58 SER A N 2
ATOM 2752 C CA . SER A 1 65 ? 0.364 -8.478 -12.112 1.00 0.00 58 SER A CA 2
ATOM 2753 C C . SER A 1 65 ? 0.874 -7.923 -13.438 1.00 0.00 58 SER A C 2
ATOM 2754 O O . SER A 1 65 ? 2.027 -8.136 -13.810 1.00 0.00 58 SER A O 2
ATOM 2762 N N . GLU A 1 66 ? 0.004 -7.209 -14.147 1.00 0.00 59 GLU A N 2
ATOM 2763 C CA . GLU A 1 66 ? 0.365 -6.624 -15.433 1.00 0.00 59 GLU A CA 2
ATOM 2764 C C . GLU A 1 66 ? 0.794 -5.169 -15.267 1.00 0.00 59 GLU A C 2
ATOM 2765 O O . GLU A 1 66 ? 1.315 -4.554 -16.199 1.00 0.00 59 GLU A O 2
ATOM 2777 N N . ILE A 1 67 ? 0.571 -4.624 -14.076 1.00 0.00 60 ILE A N 2
ATOM 2778 C CA . ILE A 1 67 ? 0.935 -3.242 -13.787 1.00 0.00 60 ILE A CA 2
ATOM 2779 C C . ILE A 1 67 ? 2.416 -3.122 -13.447 1.00 0.00 60 ILE A C 2
ATOM 2780 O O . ILE A 1 67 ? 3.054 -2.114 -13.748 1.00 0.00 60 ILE A O 2
ATOM 2796 N N . VAL A 1 68 ? 2.958 -4.161 -12.818 1.00 0.00 61 VAL A N 2
ATOM 2797 C CA . VAL A 1 68 ? 4.366 -4.174 -12.438 1.00 0.00 61 VAL A CA 2
ATOM 2798 C C . VAL A 1 68 ? 4.981 -5.551 -12.655 1.00 0.00 61 VAL A C 2
ATOM 2799 O O . VAL A 1 68 ? 4.275 -6.521 -12.935 1.00 0.00 61 VAL A O 2
ATOM 2812 N N . ASP A 1 69 ? 6.301 -5.632 -12.525 1.00 0.00 62 ASP A N 2
ATOM 2813 C CA . ASP A 1 69 ? 7.011 -6.892 -12.705 1.00 0.00 62 ASP A CA 2
ATOM 2814 C C . ASP A 1 69 ? 8.387 -6.839 -12.047 1.00 0.00 62 ASP A C 2
ATOM 2815 O O . ASP A 1 69 ? 9.109 -5.850 -12.170 1.00 0.00 62 ASP A O 2
ATOM 2824 N N . VAL A 1 70 ? 8.743 -7.910 -11.345 1.00 0.00 63 VAL A N 2
ATOM 2825 C CA . VAL A 1 70 ? 10.031 -7.986 -10.666 1.00 0.00 63 VAL A CA 2
ATOM 2826 C C . VAL A 1 70 ? 11.146 -7.423 -11.540 1.00 0.00 63 VAL A C 2
ATOM 2827 O O . VAL A 1 70 ? 11.374 -7.892 -12.654 1.00 0.00 63 VAL A O 2
ATOM 2840 N N . GLY A 1 71 ? 11.840 -6.412 -11.025 1.00 0.00 64 GLY A N 2
ATOM 2841 C CA . GLY A 1 71 ? 12.924 -5.800 -11.771 1.00 0.00 64 GLY A CA 2
ATOM 2842 C C . GLY A 1 71 ? 12.631 -4.359 -12.143 1.00 0.00 64 GLY A C 2
ATOM 2843 O O . GLY A 1 71 ? 13.548 -3.580 -12.402 1.00 0.00 64 GLY A O 2
ATOM 2847 N N . ASP A 1 72 ? 11.351 -4.006 -12.172 1.00 0.00 65 ASP A N 2
ATOM 2848 C CA . ASP A 1 72 ? 10.940 -2.650 -12.516 1.00 0.00 65 ASP A CA 2
ATOM 2849 C C . ASP A 1 72 ? 11.002 -1.737 -11.295 1.00 0.00 65 ASP A C 2
ATOM 2850 O O . ASP A 1 72 ? 10.423 -2.038 -10.252 1.00 0.00 65 ASP A O 2
ATOM 2859 N N . LYS A 1 73 ? 11.711 -0.622 -11.433 1.00 0.00 66 LYS A N 2
ATOM 2860 C CA . LYS A 1 73 ? 11.850 0.336 -10.342 1.00 0.00 66 LYS A CA 2
ATOM 2861 C C . LYS A 1 73 ? 10.785 1.424 -10.435 1.00 0.00 66 LYS A C 2
ATOM 2862 O O . LYS A 1 73 ? 10.568 2.005 -11.498 1.00 0.00 66 LYS A O 2
ATOM 2881 N N . VAL A 1 74 ? 10.125 1.698 -9.314 1.00 0.00 67 VAL A N 2
ATOM 2882 C CA . VAL A 1 74 ? 9.085 2.718 -9.268 1.00 0.00 67 VAL A CA 2
ATOM 2883 C C . VAL A 1 74 ? 9.147 3.508 -7.966 1.00 0.00 67 VAL A C 2
ATOM 2884 O O . VAL A 1 74 ? 9.861 3.135 -7.035 1.00 0.00 67 VAL A O 2
ATOM 2897 N N . TRP A 1 75 ? 8.393 4.600 -7.907 1.00 0.00 68 TRP A N 2
ATOM 2898 C CA . TRP A 1 75 ? 8.362 5.443 -6.716 1.00 0.00 68 TRP A CA 2
ATOM 2899 C C . TRP A 1 75 ? 7.142 5.127 -5.857 1.00 0.00 68 TRP A C 2
ATOM 2900 O O . TRP A 1 75 ? 6.052 4.884 -6.376 1.00 0.00 68 TRP A O 2
ATOM 2921 N N . VAL A 1 76 ? 7.332 5.133 -4.542 1.00 0.00 69 VAL A N 2
ATOM 2922 C CA . VAL A 1 76 ? 6.247 4.848 -3.611 1.00 0.00 69 VAL A CA 2
ATOM 2923 C C . VAL A 1 76 ? 6.311 5.766 -2.396 1.00 0.00 69 VAL A C 2
ATOM 2924 O O . VAL A 1 76 ? 7.331 6.405 -2.139 1.00 0.00 69 VAL A O 2
ATOM 2937 N N . LYS A 1 77 ? 5.213 5.826 -1.648 1.00 0.00 70 LYS A N 2
ATOM 2938 C CA . LYS A 1 77 ? 5.143 6.664 -0.457 1.00 0.00 70 LYS A CA 2
ATOM 2939 C C . LYS A 1 77 ? 4.540 5.895 0.714 1.00 0.00 70 LYS A C 2
ATOM 2940 O O . LYS A 1 77 ? 3.424 5.383 0.625 1.00 0.00 70 LYS A O 2
ATOM 2959 N N . LEU A 1 78 ? 5.284 5.818 1.812 1.00 0.00 71 LEU A N 2
ATOM 2960 C CA . LEU A 1 78 ? 4.823 5.112 3.002 1.00 0.00 71 LEU A CA 2
ATOM 2961 C C . LEU A 1 78 ? 3.538 5.735 3.540 1.00 0.00 71 LEU A C 2
ATOM 2962 O O . LEU A 1 78 ? 3.451 6.951 3.713 1.00 0.00 71 LEU A O 2
ATOM 2978 N N . ILE A 1 79 ? 2.544 4.893 3.804 1.00 0.00 72 ILE A N 2
ATOM 2979 C CA . ILE A 1 79 ? 1.266 5.361 4.325 1.00 0.00 72 ILE A CA 2
ATOM 2980 C C . ILE A 1 79 ? 1.016 4.824 5.730 1.00 0.00 72 ILE A C 2
ATOM 2981 O O . ILE A 1 79 ? 0.268 5.416 6.508 1.00 0.00 72 ILE A O 2
ATOM 2997 N N . GLY A 1 80 ? 1.648 3.699 6.049 1.00 0.00 73 GLY A N 2
ATOM 2998 C CA . GLY A 1 80 ? 1.483 3.101 7.362 1.00 0.00 73 GLY A CA 2
ATOM 2999 C C . GLY A 1 80 ? 2.573 2.099 7.684 1.00 0.00 73 GLY A C 2
ATOM 3000 O O . GLY A 1 80 ? 2.623 1.017 7.097 1.00 0.00 73 GLY A O 2
ATOM 3004 N N . ARG A 1 81 ? 3.448 2.458 8.617 1.00 0.00 74 ARG A N 2
ATOM 3005 C CA . ARG A 1 81 ? 4.544 1.582 9.013 1.00 0.00 74 ARG A CA 2
ATOM 3006 C C . ARG A 1 81 ? 4.364 1.102 10.450 1.00 0.00 74 ARG A C 2
ATOM 3007 O O . ARG A 1 81 ? 4.186 1.906 11.365 1.00 0.00 74 ARG A O 2
ATOM 3028 N N . GLU A 1 82 ? 4.410 -0.213 10.640 1.00 0.00 75 GLU A N 2
ATOM 3029 C CA . GLU A 1 82 ? 4.250 -0.799 11.966 1.00 0.00 75 GLU A CA 2
ATOM 3030 C C . GLU A 1 82 ? 5.259 -1.921 12.190 1.00 0.00 75 GLU A C 2
ATOM 3031 O O . GLU A 1 82 ? 5.323 -2.877 11.416 1.00 0.00 75 GLU A O 2
ATOM 3043 N N . MET A 1 83 ? 6.047 -1.798 13.253 1.00 0.00 76 MET A N 2
ATOM 3044 C CA . MET A 1 83 ? 7.053 -2.802 13.579 1.00 0.00 76 MET A CA 2
ATOM 3045 C C . MET A 1 83 ? 6.766 -3.437 14.936 1.00 0.00 76 MET A C 2
ATOM 3046 O O . MET A 1 83 ? 6.835 -2.774 15.971 1.00 0.00 76 MET A O 2
ATOM 3060 N N . LYS A 1 84 ? 6.445 -4.726 14.925 1.00 0.00 77 LYS A N 2
ATOM 3061 C CA . LYS A 1 84 ? 6.149 -5.453 16.153 1.00 0.00 77 LYS A CA 2
ATOM 3062 C C . LYS A 1 84 ? 7.190 -6.538 16.409 1.00 0.00 77 LYS A C 2
ATOM 3063 O O . LYS A 1 84 ? 7.655 -7.195 15.478 1.00 0.00 77 LYS A O 2
ATOM 3082 N N . ASN A 1 85 ? 7.549 -6.721 17.675 1.00 0.00 78 ASN A N 2
ATOM 3083 C CA . ASN A 1 85 ? 8.535 -7.728 18.052 1.00 0.00 78 ASN A CA 2
ATOM 3084 C C . ASN A 1 85 ? 8.078 -9.121 17.629 1.00 0.00 78 ASN A C 2
ATOM 3085 O O . ASN A 1 85 ? 8.865 -10.068 17.625 1.00 0.00 78 ASN A O 2
ATOM 3096 N N . ASP A 1 86 ? 6.804 -9.238 17.273 1.00 0.00 79 ASP A N 2
ATOM 3097 C CA . ASP A 1 86 ? 6.242 -10.514 16.847 1.00 0.00 79 ASP A CA 2
ATOM 3098 C C . ASP A 1 86 ? 6.127 -10.577 15.328 1.00 0.00 79 ASP A C 2
ATOM 3099 O O . ASP A 1 86 ? 6.187 -11.654 14.734 1.00 0.00 79 ASP A O 2
ATOM 3108 N N . ARG A 1 87 ? 5.959 -9.415 14.704 1.00 0.00 80 ARG A N 2
ATOM 3109 C CA . ARG A 1 87 ? 5.833 -9.339 13.253 1.00 0.00 80 ARG A CA 2
ATOM 3110 C C . ARG A 1 87 ? 5.976 -7.897 12.771 1.00 0.00 80 ARG A C 2
ATOM 3111 O O . ARG A 1 87 ? 5.752 -6.954 13.530 1.00 0.00 80 ARG A O 2
ATOM 3132 N N . ILE A 1 88 ? 6.349 -7.737 11.505 1.00 0.00 81 ILE A N 2
ATOM 3133 C CA . ILE A 1 88 ? 6.520 -6.412 10.923 1.00 0.00 81 ILE A CA 2
ATOM 3134 C C . ILE A 1 88 ? 5.717 -6.271 9.633 1.00 0.00 81 ILE A C 2
ATOM 3135 O O . ILE A 1 88 ? 5.801 -7.115 8.742 1.00 0.00 81 ILE A O 2
ATOM 3151 N N . LYS A 1 89 ? 4.941 -5.196 9.542 1.00 0.00 82 LYS A N 2
ATOM 3152 C CA . LYS A 1 89 ? 4.125 -4.941 8.361 1.00 0.00 82 LYS A CA 2
ATOM 3153 C C . LYS A 1 89 ? 4.316 -3.510 7.866 1.00 0.00 82 LYS A C 2
ATOM 3154 O O . LYS A 1 89 ? 4.210 -2.556 8.637 1.00 0.00 82 LYS A O 2
ATOM 3173 N N . VAL A 1 90 ? 4.600 -3.369 6.575 1.00 0.00 83 VAL A N 2
ATOM 3174 C CA . VAL A 1 90 ? 4.804 -2.055 5.977 1.00 0.00 83 VAL A CA 2
ATOM 3175 C C . VAL A 1 90 ? 3.906 -1.860 4.762 1.00 0.00 83 VAL A C 2
ATOM 3176 O O . VAL A 1 90 ? 3.868 -2.699 3.862 1.00 0.00 83 VAL A O 2
ATOM 3189 N N . SER A 1 91 ? 3.182 -0.744 4.740 1.00 0.00 84 SER A N 2
ATOM 3190 C CA . SER A 1 91 ? 2.280 -0.438 3.636 1.00 0.00 84 SER A CA 2
ATOM 3191 C C . SER A 1 91 ? 2.798 0.745 2.823 1.00 0.00 84 SER A C 2
ATOM 3192 O O . SER A 1 91 ? 3.128 1.796 3.376 1.00 0.00 84 SER A O 2
ATOM 3200 N N . LEU A 1 92 ? 2.865 0.568 1.509 1.00 0.00 85 LEU A N 2
ATOM 3201 C CA . LEU A 1 92 ? 3.342 1.620 0.618 1.00 0.00 85 LEU A CA 2
ATOM 3202 C C . LEU A 1 92 ? 2.315 1.920 -0.469 1.00 0.00 85 LEU A C 2
ATOM 3203 O O . LEU A 1 92 ? 1.500 1.066 -0.819 1.00 0.00 85 LEU A O 2
ATOM 3219 N N . SER A 1 93 ? 2.363 3.137 -1.001 1.00 0.00 86 SER A N 2
ATOM 3220 C CA . SER A 1 93 ? 1.436 3.550 -2.048 1.00 0.00 86 SER A CA 2
ATOM 3221 C C . SER A 1 93 ? 2.181 3.863 -3.341 1.00 0.00 86 SER A C 2
ATOM 3222 O O . SER A 1 93 ? 3.342 4.271 -3.319 1.00 0.00 86 SER A O 2
ATOM 3230 N N . MET A 1 94 ? 1.505 3.669 -4.469 1.00 0.00 87 MET A N 2
ATOM 3231 C CA . MET A 1 94 ? 2.102 3.932 -5.773 1.00 0.00 87 MET A CA 2
ATOM 3232 C C . MET A 1 94 ? 1.276 4.949 -6.554 1.00 0.00 87 MET A C 2
ATOM 3233 O O . MET A 1 94 ? 1.820 5.769 -7.294 1.00 0.00 87 MET A O 2
ATOM 3247 N N . LYS A 1 95 ? -0.040 4.890 -6.386 1.00 0.00 88 LYS A N 2
ATOM 3248 C CA . LYS A 1 95 ? -0.943 5.806 -7.075 1.00 0.00 88 LYS A CA 2
ATOM 3249 C C . LYS A 1 95 ? -0.755 7.234 -6.572 1.00 0.00 88 LYS A C 2
ATOM 3250 O O . LYS A 1 95 ? -1.105 8.194 -7.258 1.00 0.00 88 LYS A O 2
ATOM 3269 N N . VAL A 1 96 ? -0.202 7.366 -5.371 1.00 0.00 89 VAL A N 2
ATOM 3270 C CA . VAL A 1 96 ? 0.034 8.677 -4.778 1.00 0.00 89 VAL A CA 2
ATOM 3271 C C . VAL A 1 96 ? 1.492 9.096 -4.931 1.00 0.00 89 VAL A C 2
ATOM 3272 O O . VAL A 1 96 ? 2.010 9.882 -4.138 1.00 0.00 89 VAL A O 2
ATOM 3285 N N . VAL A 1 97 ? 2.148 8.566 -5.958 1.00 0.00 90 VAL A N 2
ATOM 3286 C CA . VAL A 1 97 ? 3.547 8.886 -6.218 1.00 0.00 90 VAL A CA 2
ATOM 3287 C C . VAL A 1 97 ? 3.850 8.852 -7.712 1.00 0.00 90 VAL A C 2
ATOM 3288 O O . VAL A 1 97 ? 3.520 7.887 -8.400 1.00 0.00 90 VAL A O 2
ATOM 3301 N N . ASN A 1 98 ? 4.483 9.911 -8.206 1.00 0.00 91 ASN A N 2
ATOM 3302 C CA . ASN A 1 98 ? 4.831 10.003 -9.619 1.00 0.00 91 ASN A CA 2
ATOM 3303 C C . ASN A 1 98 ? 5.886 8.964 -9.987 1.00 0.00 91 ASN A C 2
ATOM 3304 O O . ASN A 1 98 ? 6.893 8.816 -9.296 1.00 0.00 91 ASN A O 2
ATOM 3315 N N . GLN A 1 99 ? 5.646 8.247 -11.082 1.00 0.00 92 GLN A N 2
ATOM 3316 C CA . GLN A 1 99 ? 6.576 7.222 -11.541 1.00 0.00 92 GLN A CA 2
ATOM 3317 C C . GLN A 1 99 ? 7.525 7.781 -12.596 1.00 0.00 92 GLN A C 2
ATOM 3318 O O . GLN A 1 99 ? 7.787 7.141 -13.613 1.00 0.00 92 GLN A O 2
ATOM 3332 N N . GLY A 1 100 ? 8.038 8.982 -12.347 1.00 0.00 93 GLY A N 2
ATOM 3333 C CA . GLY A 1 100 ? 8.952 9.608 -13.284 1.00 0.00 93 GLY A CA 2
ATOM 3334 C C . GLY A 1 100 ? 9.917 10.561 -12.605 1.00 0.00 93 GLY A C 2
ATOM 3335 O O . GLY A 1 100 ? 11.069 10.691 -13.020 1.00 0.00 93 GLY A O 2
ATOM 3339 N N . THR A 1 101 ? 9.445 11.231 -11.558 1.00 0.00 94 THR A N 2
ATOM 3340 C CA . THR A 1 101 ? 10.273 12.179 -10.822 1.00 0.00 94 THR A CA 2
ATOM 3341 C C . THR A 1 101 ? 10.300 11.846 -9.334 1.00 0.00 94 THR A C 2
ATOM 3342 O O . THR A 1 101 ? 11.246 12.193 -8.628 1.00 0.00 94 THR A O 2
ATOM 3353 N N . GLY A 1 102 ? 9.256 11.169 -8.865 1.00 0.00 95 GLY A N 2
ATOM 3354 C CA . GLY A 1 102 ? 9.181 10.800 -7.464 1.00 0.00 95 GLY A CA 2
ATOM 3355 C C . GLY A 1 102 ? 8.680 11.933 -6.592 1.00 0.00 95 GLY A C 2
ATOM 3356 O O . GLY A 1 102 ? 9.069 12.052 -5.429 1.00 0.00 95 GLY A O 2
ATOM 3360 N N . LYS A 1 103 ? 7.815 12.771 -7.152 1.00 0.00 96 LYS A N 2
ATOM 3361 C CA . LYS A 1 103 ? 7.259 13.903 -6.419 1.00 0.00 96 LYS A CA 2
ATOM 3362 C C . LYS A 1 103 ? 5.899 13.551 -5.826 1.00 0.00 96 LYS A C 2
ATOM 3363 O O . LYS A 1 103 ? 5.062 12.938 -6.488 1.00 0.00 96 LYS A O 2
ATOM 3382 N N . ASP A 1 104 ? 5.686 13.945 -4.575 1.00 0.00 97 ASP A N 2
ATOM 3383 C CA . ASP A 1 104 ? 4.426 13.673 -3.893 1.00 0.00 97 ASP A CA 2
ATOM 3384 C C . ASP A 1 104 ? 3.246 14.214 -4.695 1.00 0.00 97 ASP A C 2
ATOM 3385 O O . ASP A 1 104 ? 3.152 15.417 -4.947 1.00 0.00 97 ASP A O 2
ATOM 3394 N N . LEU A 1 105 ? 2.349 13.320 -5.094 1.00 0.00 98 LEU A N 2
ATOM 3395 C CA . LEU A 1 105 ? 1.174 13.708 -5.869 1.00 0.00 98 LEU A CA 2
ATOM 3396 C C . LEU A 1 105 ? 0.002 14.041 -4.952 1.00 0.00 98 LEU A C 2
ATOM 3397 O O . LEU A 1 105 ? -0.810 14.914 -5.258 1.00 0.00 98 LEU A O 2
ATOM 3413 N N . ASP A 1 106 ? -0.078 13.341 -3.825 1.00 0.00 99 ASP A N 2
ATOM 3414 C CA . ASP A 1 106 ? -1.148 13.565 -2.861 1.00 0.00 99 ASP A CA 2
ATOM 3415 C C . ASP A 1 106 ? -0.581 13.936 -1.495 1.00 0.00 99 ASP A C 2
ATOM 3416 O O . ASP A 1 106 ? -0.496 13.112 -0.584 1.00 0.00 99 ASP A O 2
ATOM 3425 N N . PRO A 1 107 ? -0.180 15.208 -1.345 1.00 0.00 100 PRO A N 2
ATOM 3426 C CA . PRO A 1 107 ? 0.387 15.718 -0.093 1.00 0.00 100 PRO A CA 2
ATOM 3427 C C . PRO A 1 107 ? -0.652 15.812 1.018 1.00 0.00 100 PRO A C 2
ATOM 3428 O O . PRO A 1 107 ? -0.309 15.971 2.188 1.00 0.00 100 PRO A O 2
ATOM 3439 N N . ASN A 1 108 ? -1.923 15.712 0.643 1.00 0.00 101 ASN A N 2
ATOM 3440 C CA . ASN A 1 108 ? -3.013 15.786 1.609 1.00 0.00 101 ASN A CA 2
ATOM 3441 C C . ASN A 1 108 ? -3.114 14.494 2.416 1.00 0.00 101 ASN A C 2
ATOM 3442 O O . ASN A 1 108 ? -3.383 14.519 3.616 1.00 0.00 101 ASN A O 2
ATOM 3453 N N . ASN A 1 109 ? -2.896 13.367 1.747 1.00 0.00 102 ASN A N 2
ATOM 3454 C CA . ASN A 1 109 ? -2.962 12.064 2.400 1.00 0.00 102 ASN A CA 2
ATOM 3455 C C . ASN A 1 109 ? -4.364 11.796 2.937 1.00 0.00 102 ASN A C 2
ATOM 3456 O O . ASN A 1 109 ? -4.534 11.411 4.094 1.00 0.00 102 ASN A O 2
ATOM 3467 N N . VAL A 1 110 ? -5.367 12.003 2.090 1.00 0.00 103 VAL A N 2
ATOM 3468 C CA . VAL A 1 110 ? -6.755 11.781 2.477 1.00 0.00 103 VAL A CA 2
ATOM 3469 C C . VAL A 1 110 ? -7.292 10.485 1.883 1.00 0.00 103 VAL A C 2
ATOM 3470 O O . VAL A 1 110 ? -8.092 9.788 2.508 1.00 0.00 103 VAL A O 2
ATOM 3483 N N . ILE A 1 111 ? -6.845 10.165 0.674 1.00 0.00 104 ILE A N 2
ATOM 3484 C CA . ILE A 1 111 ? -7.279 8.950 -0.005 1.00 0.00 104 ILE A CA 2
ATOM 3485 C C . ILE A 1 111 ? -6.870 7.707 0.779 1.00 0.00 104 ILE A C 2
ATOM 3486 O O . ILE A 1 111 ? -7.687 6.817 1.021 1.00 0.00 104 ILE A O 2
ATOM 3502 N N . ILE A 1 112 ? -5.603 7.654 1.175 1.00 0.00 105 ILE A N 2
ATOM 3503 C CA . ILE A 1 112 ? -5.088 6.521 1.935 1.00 0.00 105 ILE A CA 2
ATOM 3504 C C . ILE A 1 112 ? -5.946 6.249 3.165 1.00 0.00 105 ILE A C 2
ATOM 3505 O O . ILE A 1 112 ? -5.937 5.144 3.706 1.00 0.00 105 ILE A O 2
ATOM 3521 N N . GLU A 1 113 ? -6.686 7.264 3.600 1.00 0.00 106 GLU A N 2
ATOM 3522 C CA . GLU A 1 113 ? -7.551 7.132 4.768 1.00 0.00 106 GLU A CA 2
ATOM 3523 C C . GLU A 1 113 ? -8.895 6.521 4.382 1.00 0.00 106 GLU A C 2
ATOM 3524 O O . GLU A 1 113 ? -9.826 7.231 4.003 1.00 0.00 106 GLU A O 2
ATOM 3536 N N . SER A 1 114 ? -8.988 5.199 4.482 1.00 0.00 107 SER A N 2
ATOM 3537 C CA . SER A 1 114 ? -10.216 4.492 4.140 1.00 0.00 107 SER A CA 2
ATOM 3538 C C . SER A 1 114 ? -10.759 3.730 5.346 1.00 0.00 107 SER A C 2
ATOM 3539 O O . SER A 1 114 ? -10.000 3.284 6.205 1.00 0.00 107 SER A O 2
ATOM 3547 N N . GLY A 1 115 ? -12.080 3.588 5.403 1.00 0.00 108 GLY A N 2
ATOM 3548 C CA . GLY A 1 115 ? -12.702 2.881 6.507 1.00 0.00 108 GLY A CA 2
ATOM 3549 C C . GLY A 1 115 ? -13.924 3.603 7.041 1.00 0.00 108 GLY A C 2
ATOM 3550 O O . GLY A 1 115 ? -15.019 3.511 6.485 1.00 0.00 108 GLY A O 2
ATOM 3554 N N . PRO A 1 116 ? -13.745 4.339 8.147 1.00 0.00 109 PRO A N 2
ATOM 3555 C CA . PRO A 1 116 ? -14.830 5.092 8.782 1.00 0.00 109 PRO A CA 2
ATOM 3556 C C . PRO A 1 116 ? -15.277 6.285 7.943 1.00 0.00 109 PRO A C 2
ATOM 3557 O O . PRO A 1 116 ? -14.626 6.644 6.962 1.00 0.00 109 PRO A O 2
ATOM 3568 N N . SER A 1 117 ? -16.391 6.895 8.335 1.00 0.00 110 SER A N 2
ATOM 3569 C CA . SER A 1 117 ? -16.926 8.045 7.617 1.00 0.00 110 SER A CA 2
ATOM 3570 C C . SER A 1 117 ? -18.015 8.736 8.432 1.00 0.00 110 SER A C 2
ATOM 3571 O O . SER A 1 117 ? -18.518 8.184 9.410 1.00 0.00 110 SER A O 2
ATOM 3579 N N . SER A 1 118 ? -18.375 9.947 8.019 1.00 0.00 111 SER A N 2
ATOM 3580 C CA . SER A 1 118 ? -19.402 10.717 8.712 1.00 0.00 111 SER A CA 2
ATOM 3581 C C . SER A 1 118 ? -20.796 10.291 8.261 1.00 0.00 111 SER A C 2
ATOM 3582 O O . SER A 1 118 ? -20.968 9.741 7.174 1.00 0.00 111 SER A O 2
ATOM 3590 N N . GLY A 1 119 ? -21.789 10.549 9.106 1.00 0.00 112 GLY A N 2
ATOM 3591 C CA . GLY A 1 119 ? -23.155 10.187 8.779 1.00 0.00 112 GLY A CA 2
ATOM 3592 C C . GLY A 1 119 ? -24.146 11.278 9.134 1.00 0.00 112 GLY A C 2
ATOM 3593 O O . GLY A 1 119 ? -23.822 12.199 9.883 1.00 0.00 112 GLY A O 2
ATOM 3597 N N . GLY A 1 1 ? 6.114 34.088 -8.462 1.00 0.00 -6 GLY A N 3
ATOM 3598 C CA . GLY A 1 1 ? 7.338 34.122 -9.242 1.00 0.00 -6 GLY A CA 3
ATOM 3599 C C . GLY A 1 1 ? 8.576 33.944 -8.387 1.00 0.00 -6 GLY A C 3
ATOM 3600 O O . GLY A 1 1 ? 9.381 34.866 -8.250 1.00 0.00 -6 GLY A O 3
ATOM 3604 N N . SER A 1 2 ? 8.729 32.757 -7.808 1.00 0.00 -5 SER A N 3
ATOM 3605 C CA . SER A 1 2 ? 9.876 32.465 -6.957 1.00 0.00 -5 SER A CA 3
ATOM 3606 C C . SER A 1 2 ? 9.936 30.977 -6.620 1.00 0.00 -5 SER A C 3
ATOM 3607 O O . SER A 1 2 ? 8.949 30.256 -6.763 1.00 0.00 -5 SER A O 3
ATOM 3615 N N . SER A 1 3 ? 11.103 30.526 -6.171 1.00 0.00 -4 SER A N 3
ATOM 3616 C CA . SER A 1 3 ? 11.296 29.125 -5.817 1.00 0.00 -4 SER A CA 3
ATOM 3617 C C . SER A 1 3 ? 11.503 28.967 -4.314 1.00 0.00 -4 SER A C 3
ATOM 3618 O O . SER A 1 3 ? 11.720 29.945 -3.600 1.00 0.00 -4 SER A O 3
ATOM 3626 N N . GLY A 1 4 ? 11.434 27.727 -3.840 1.00 0.00 -3 GLY A N 3
ATOM 3627 C CA . GLY A 1 4 ? 11.617 27.463 -2.425 1.00 0.00 -3 GLY A CA 3
ATOM 3628 C C . GLY A 1 4 ? 10.636 28.231 -1.561 1.00 0.00 -3 GLY A C 3
ATOM 3629 O O . GLY A 1 4 ? 10.815 29.423 -1.316 1.00 0.00 -3 GLY A O 3
ATOM 3633 N N . SER A 1 5 ? 9.595 27.545 -1.099 1.00 0.00 -2 SER A N 3
ATOM 3634 C CA . SER A 1 5 ? 8.578 28.171 -0.263 1.00 0.00 -2 SER A CA 3
ATOM 3635 C C . SER A 1 5 ? 8.884 27.957 1.216 1.00 0.00 -2 SER A C 3
ATOM 3636 O O . SER A 1 5 ? 9.053 28.915 1.972 1.00 0.00 -2 SER A O 3
ATOM 3644 N N . SER A 1 6 ? 8.955 26.694 1.623 1.00 0.00 -1 SER A N 3
ATOM 3645 C CA . SER A 1 6 ? 9.237 26.352 3.012 1.00 0.00 -1 SER A CA 3
ATOM 3646 C C . SER A 1 6 ? 10.306 25.266 3.099 1.00 0.00 -1 SER A C 3
ATOM 3647 O O . SER A 1 6 ? 10.339 24.346 2.283 1.00 0.00 -1 SER A O 3
ATOM 3655 N N . GLY A 1 7 ? 11.181 25.384 4.093 1.00 0.00 0 GLY A N 3
ATOM 3656 C CA . GLY A 1 7 ? 12.239 24.406 4.269 1.00 0.00 0 GLY A CA 3
ATOM 3657 C C . GLY A 1 7 ? 12.754 24.359 5.694 1.00 0.00 0 GLY A C 3
ATOM 3658 O O . GLY A 1 7 ? 13.780 24.961 6.011 1.00 0.00 0 GLY A O 3
ATOM 3662 N N . MET A 1 8 ? 12.039 23.643 6.556 1.00 0.00 1 MET A N 3
ATOM 3663 C CA . MET A 1 8 ? 12.430 23.520 7.955 1.00 0.00 1 MET A CA 3
ATOM 3664 C C . MET A 1 8 ? 12.553 22.054 8.359 1.00 0.00 1 MET A C 3
ATOM 3665 O O . MET A 1 8 ? 12.257 21.686 9.495 1.00 0.00 1 MET A O 3
ATOM 3679 N N . ASN A 1 9 ? 12.989 21.220 7.420 1.00 0.00 2 ASN A N 3
ATOM 3680 C CA . ASN A 1 9 ? 13.150 19.794 7.678 1.00 0.00 2 ASN A CA 3
ATOM 3681 C C . ASN A 1 9 ? 14.349 19.538 8.586 1.00 0.00 2 ASN A C 3
ATOM 3682 O O . ASN A 1 9 ? 15.430 20.086 8.374 1.00 0.00 2 ASN A O 3
ATOM 3693 N N . SER A 1 10 ? 14.149 18.698 9.598 1.00 0.00 3 SER A N 3
ATOM 3694 C CA . SER A 1 10 ? 15.212 18.370 10.541 1.00 0.00 3 SER A CA 3
ATOM 3695 C C . SER A 1 10 ? 16.136 17.300 9.967 1.00 0.00 3 SER A C 3
ATOM 3696 O O . SER A 1 10 ? 17.348 17.492 9.880 1.00 0.00 3 SER A O 3
ATOM 3704 N N . GLY A 1 11 ? 15.552 16.171 9.577 1.00 0.00 4 GLY A N 3
ATOM 3705 C CA . GLY A 1 11 ? 16.336 15.086 9.017 1.00 0.00 4 GLY A CA 3
ATOM 3706 C C . GLY A 1 11 ? 15.525 13.818 8.834 1.00 0.00 4 GLY A C 3
ATOM 3707 O O . GLY A 1 11 ? 14.538 13.807 8.097 1.00 0.00 4 GLY A O 3
ATOM 3711 N N . ARG A 1 12 ? 15.942 12.749 9.503 1.00 0.00 5 ARG A N 3
ATOM 3712 C CA . ARG A 1 12 ? 15.248 11.471 9.409 1.00 0.00 5 ARG A CA 3
ATOM 3713 C C . ARG A 1 12 ? 15.348 10.699 10.721 1.00 0.00 5 ARG A C 3
ATOM 3714 O O . ARG A 1 12 ? 16.361 10.741 11.419 1.00 0.00 5 ARG A O 3
ATOM 3735 N N . PRO A 1 13 ? 14.272 9.977 11.066 1.00 0.00 6 PRO A N 3
ATOM 3736 C CA . PRO A 1 13 ? 14.213 9.182 12.296 1.00 0.00 6 PRO A CA 3
ATOM 3737 C C . PRO A 1 13 ? 15.134 7.967 12.247 1.00 0.00 6 PRO A C 3
ATOM 3738 O O . PRO A 1 13 ? 15.196 7.265 11.238 1.00 0.00 6 PRO A O 3
ATOM 3749 N N . GLU A 1 14 ? 15.849 7.727 13.342 1.00 0.00 7 GLU A N 3
ATOM 3750 C CA . GLU A 1 14 ? 16.767 6.596 13.420 1.00 0.00 7 GLU A CA 3
ATOM 3751 C C . GLU A 1 14 ? 16.216 5.512 14.341 1.00 0.00 7 GLU A C 3
ATOM 3752 O O . GLU A 1 14 ? 16.261 5.637 15.566 1.00 0.00 7 GLU A O 3
ATOM 3764 N N . THR A 1 15 ? 15.695 4.444 13.744 1.00 0.00 8 THR A N 3
ATOM 3765 C CA . THR A 1 15 ? 15.134 3.338 14.508 1.00 0.00 8 THR A CA 3
ATOM 3766 C C . THR A 1 15 ? 15.928 2.056 14.285 1.00 0.00 8 THR A C 3
ATOM 3767 O O . THR A 1 15 ? 16.866 2.027 13.489 1.00 0.00 8 THR A O 3
ATOM 3778 N N . MET A 1 16 ? 15.546 0.997 14.991 1.00 0.00 9 MET A N 3
ATOM 3779 C CA . MET A 1 16 ? 16.223 -0.289 14.867 1.00 0.00 9 MET A CA 3
ATOM 3780 C C . MET A 1 16 ? 16.609 -0.562 13.417 1.00 0.00 9 MET A C 3
ATOM 3781 O O . MET A 1 16 ? 17.605 -1.231 13.147 1.00 0.00 9 MET A O 3
ATOM 3795 N N . GLU A 1 17 ? 15.813 -0.040 12.489 1.00 0.00 10 GLU A N 3
ATOM 3796 C CA . GLU A 1 17 ? 16.073 -0.230 11.066 1.00 0.00 10 GLU A CA 3
ATOM 3797 C C . GLU A 1 17 ? 16.399 1.099 10.391 1.00 0.00 10 GLU A C 3
ATOM 3798 O O . GLU A 1 17 ? 16.210 2.166 10.972 1.00 0.00 10 GLU A O 3
ATOM 3810 N N . ASN A 1 18 ? 16.891 1.024 9.158 1.00 0.00 11 ASN A N 3
ATOM 3811 C CA . ASN A 1 18 ? 17.245 2.220 8.403 1.00 0.00 11 ASN A CA 3
ATOM 3812 C C . ASN A 1 18 ? 16.081 2.675 7.529 1.00 0.00 11 ASN A C 3
ATOM 3813 O O . ASN A 1 18 ? 16.274 3.377 6.534 1.00 0.00 11 ASN A O 3
ATOM 3824 N N . LEU A 1 19 ? 14.872 2.273 7.906 1.00 0.00 12 LEU A N 3
ATOM 3825 C CA . LEU A 1 19 ? 13.676 2.640 7.156 1.00 0.00 12 LEU A CA 3
ATOM 3826 C C . LEU A 1 19 ? 13.445 4.147 7.202 1.00 0.00 12 LEU A C 3
ATOM 3827 O O . LEU A 1 19 ? 13.832 4.830 8.151 1.00 0.00 12 LEU A O 3
ATOM 3843 N N . PRO A 1 20 ? 12.798 4.679 6.155 1.00 0.00 13 PRO A N 3
ATOM 3844 C CA . PRO A 1 20 ? 12.500 6.111 6.053 1.00 0.00 13 PRO A CA 3
ATOM 3845 C C . PRO A 1 20 ? 11.441 6.554 7.057 1.00 0.00 13 PRO A C 3
ATOM 3846 O O . PRO A 1 20 ? 11.025 5.779 7.918 1.00 0.00 13 PRO A O 3
ATOM 3857 N N . ALA A 1 21 ? 11.009 7.806 6.940 1.00 0.00 14 ALA A N 3
ATOM 3858 C CA . ALA A 1 21 ? 9.997 8.351 7.836 1.00 0.00 14 ALA A CA 3
ATOM 3859 C C . ALA A 1 21 ? 8.603 8.228 7.230 1.00 0.00 14 ALA A C 3
ATOM 3860 O O . ALA A 1 21 ? 8.439 7.708 6.126 1.00 0.00 14 ALA A O 3
ATOM 3867 N N . LEU A 1 22 ? 7.601 8.707 7.959 1.00 0.00 15 LEU A N 3
ATOM 3868 C CA . LEU A 1 22 ? 6.220 8.649 7.493 1.00 0.00 15 LEU A CA 3
ATOM 3869 C C . LEU A 1 22 ? 6.005 9.586 6.309 1.00 0.00 15 LEU A C 3
ATOM 3870 O O . LEU A 1 22 ? 6.629 10.644 6.220 1.00 0.00 15 LEU A O 3
ATOM 3886 N N . TYR A 1 23 ? 5.118 9.191 5.403 1.00 0.00 16 TYR A N 3
ATOM 3887 C CA . TYR A 1 23 ? 4.821 9.995 4.224 1.00 0.00 16 TYR A CA 3
ATOM 3888 C C . TYR A 1 23 ? 6.093 10.305 3.440 1.00 0.00 16 TYR A C 3
ATOM 3889 O O . TYR A 1 23 ? 6.172 11.309 2.733 1.00 0.00 16 TYR A O 3
ATOM 3907 N N . THR A 1 24 ? 7.088 9.432 3.572 1.00 0.00 17 THR A N 3
ATOM 3908 C CA . THR A 1 24 ? 8.357 9.612 2.879 1.00 0.00 17 THR A CA 3
ATOM 3909 C C . THR A 1 24 ? 8.345 8.918 1.521 1.00 0.00 17 THR A C 3
ATOM 3910 O O . THR A 1 24 ? 7.936 7.762 1.408 1.00 0.00 17 THR A O 3
ATOM 3921 N N . ILE A 1 25 ? 8.795 9.630 0.493 1.00 0.00 18 ILE A N 3
ATOM 3922 C CA . ILE A 1 25 ? 8.837 9.082 -0.856 1.00 0.00 18 ILE A CA 3
ATOM 3923 C C . ILE A 1 25 ? 10.248 8.636 -1.224 1.00 0.00 18 ILE A C 3
ATOM 3924 O O . ILE A 1 25 ? 11.226 9.314 -0.912 1.00 0.00 18 ILE A O 3
ATOM 3940 N N . PHE A 1 26 ? 10.344 7.490 -1.892 1.00 0.00 19 PHE A N 3
ATOM 3941 C CA . PHE A 1 26 ? 11.635 6.953 -2.304 1.00 0.00 19 PHE A CA 3
ATOM 3942 C C . PHE A 1 26 ? 11.484 6.046 -3.522 1.00 0.00 19 PHE A C 3
ATOM 3943 O O . PHE A 1 26 ? 10.380 5.616 -3.854 1.00 0.00 19 PHE A O 3
ATOM 3960 N N . GLN A 1 27 ? 12.601 5.762 -4.184 1.00 0.00 20 GLN A N 3
ATOM 3961 C CA . GLN A 1 27 ? 12.591 4.908 -5.365 1.00 0.00 20 GLN A CA 3
ATOM 3962 C C . GLN A 1 27 ? 12.990 3.480 -5.009 1.00 0.00 20 GLN A C 3
ATOM 3963 O O . GLN A 1 27 ? 14.085 3.239 -4.502 1.00 0.00 20 GLN A O 3
ATOM 3977 N N . GLY A 1 28 ? 12.094 2.535 -5.277 1.00 0.00 21 GLY A N 3
ATOM 3978 C CA . GLY A 1 28 ? 12.370 1.143 -4.976 1.00 0.00 21 GLY A CA 3
ATOM 3979 C C . GLY A 1 28 ? 12.062 0.226 -6.143 1.00 0.00 21 GLY A C 3
ATOM 3980 O O . GLY A 1 28 ? 11.346 0.608 -7.067 1.00 0.00 21 GLY A O 3
ATOM 3984 N N . GLU A 1 29 ? 12.608 -0.986 -6.101 1.00 0.00 22 GLU A N 3
ATOM 3985 C CA . GLU A 1 29 ? 12.388 -1.958 -7.165 1.00 0.00 22 GLU A CA 3
ATOM 3986 C C . GLU A 1 29 ? 11.489 -3.095 -6.687 1.00 0.00 22 GLU A C 3
ATOM 3987 O O . GLU A 1 29 ? 11.599 -3.553 -5.550 1.00 0.00 22 GLU A O 3
ATOM 3999 N N . VAL A 1 30 ? 10.597 -3.544 -7.565 1.00 0.00 23 VAL A N 3
ATOM 4000 C CA . VAL A 1 30 ? 9.678 -4.627 -7.235 1.00 0.00 23 VAL A CA 3
ATOM 4001 C C . VAL A 1 30 ? 10.427 -5.938 -7.019 1.00 0.00 23 VAL A C 3
ATOM 4002 O O . VAL A 1 30 ? 11.292 -6.307 -7.813 1.00 0.00 23 VAL A O 3
ATOM 4015 N N . ALA A 1 31 ? 10.088 -6.636 -5.940 1.00 0.00 24 ALA A N 3
ATOM 4016 C CA . ALA A 1 31 ? 10.727 -7.907 -5.622 1.00 0.00 24 ALA A CA 3
ATOM 4017 C C . ALA A 1 31 ? 9.714 -9.048 -5.630 1.00 0.00 24 ALA A C 3
ATOM 4018 O O . ALA A 1 31 ? 10.075 -10.210 -5.810 1.00 0.00 24 ALA A O 3
ATOM 4025 N N . MET A 1 32 ? 8.444 -8.707 -5.434 1.00 0.00 25 MET A N 3
ATOM 4026 C CA . MET A 1 32 ? 7.379 -9.703 -5.418 1.00 0.00 25 MET A CA 3
ATOM 4027 C C . MET A 1 32 ? 6.082 -9.121 -5.972 1.00 0.00 25 MET A C 3
ATOM 4028 O O . MET A 1 32 ? 5.744 -7.968 -5.703 1.00 0.00 25 MET A O 3
ATOM 4042 N N . VAL A 1 33 ? 5.362 -9.925 -6.748 1.00 0.00 26 VAL A N 3
ATOM 4043 C CA . VAL A 1 33 ? 4.102 -9.489 -7.338 1.00 0.00 26 VAL A CA 3
ATOM 4044 C C . VAL A 1 33 ? 2.959 -10.415 -6.938 1.00 0.00 26 VAL A C 3
ATOM 4045 O O . VAL A 1 33 ? 3.018 -11.625 -7.160 1.00 0.00 26 VAL A O 3
ATOM 4058 N N . THR A 1 34 ? 1.916 -9.838 -6.348 1.00 0.00 27 THR A N 3
ATOM 4059 C CA . THR A 1 34 ? 0.758 -10.612 -5.917 1.00 0.00 27 THR A CA 3
ATOM 4060 C C . THR A 1 34 ? -0.539 -9.982 -6.413 1.00 0.00 27 THR A C 3
ATOM 4061 O O . THR A 1 34 ? -0.565 -8.814 -6.797 1.00 0.00 27 THR A O 3
ATOM 4072 N N . ASP A 1 35 ? -1.612 -10.764 -6.400 1.00 0.00 28 ASP A N 3
ATOM 4073 C CA . ASP A 1 35 ? -2.914 -10.283 -6.847 1.00 0.00 28 ASP A CA 3
ATOM 4074 C C . ASP A 1 35 ? -3.514 -9.317 -5.831 1.00 0.00 28 ASP A C 3
ATOM 4075 O O . ASP A 1 35 ? -4.608 -8.790 -6.032 1.00 0.00 28 ASP A O 3
ATOM 4084 N N . TYR A 1 36 ? -2.791 -9.089 -4.740 1.00 0.00 29 TYR A N 3
ATOM 4085 C CA . TYR A 1 36 ? -3.254 -8.188 -3.691 1.00 0.00 29 TYR A CA 3
ATOM 4086 C C . TYR A 1 36 ? -2.297 -7.012 -3.522 1.00 0.00 29 TYR A C 3
ATOM 4087 O O . TYR A 1 36 ? -2.448 -6.201 -2.609 1.00 0.00 29 TYR A O 3
ATOM 4105 N N . GLY A 1 37 ? -1.311 -6.927 -4.409 1.00 0.00 30 GLY A N 3
ATOM 4106 C CA . GLY A 1 37 ? -0.344 -5.847 -4.342 1.00 0.00 30 GLY A CA 3
ATOM 4107 C C . GLY A 1 37 ? 1.046 -6.287 -4.758 1.00 0.00 30 GLY A C 3
ATOM 4108 O O . GLY A 1 37 ? 1.219 -7.367 -5.321 1.00 0.00 30 GLY A O 3
ATOM 4112 N N . ALA A 1 38 ? 2.038 -5.447 -4.481 1.00 0.00 31 ALA A N 3
ATOM 4113 C CA . ALA A 1 38 ? 3.419 -5.756 -4.830 1.00 0.00 31 ALA A CA 3
ATOM 4114 C C . ALA A 1 38 ? 4.379 -5.287 -3.740 1.00 0.00 31 ALA A C 3
ATOM 4115 O O . ALA A 1 38 ? 4.117 -4.301 -3.052 1.00 0.00 31 ALA A O 3
ATOM 4122 N N . PHE A 1 39 ? 5.488 -6.002 -3.588 1.00 0.00 32 PHE A N 3
ATOM 4123 C CA . PHE A 1 39 ? 6.486 -5.660 -2.581 1.00 0.00 32 PHE A CA 3
ATOM 4124 C C . PHE A 1 39 ? 7.602 -4.814 -3.187 1.00 0.00 32 PHE A C 3
ATOM 4125 O O . PHE A 1 39 ? 8.237 -5.213 -4.162 1.00 0.00 32 PHE A O 3
ATOM 4142 N N . ILE A 1 40 ? 7.835 -3.645 -2.599 1.00 0.00 33 ILE A N 3
ATOM 4143 C CA . ILE A 1 40 ? 8.874 -2.744 -3.080 1.00 0.00 33 ILE A CA 3
ATOM 4144 C C . ILE A 1 40 ? 10.075 -2.740 -2.141 1.00 0.00 33 ILE A C 3
ATOM 4145 O O . ILE A 1 40 ? 9.928 -2.608 -0.925 1.00 0.00 33 ILE A O 3
ATOM 4161 N N . LYS A 1 41 ? 11.267 -2.883 -2.711 1.00 0.00 34 LYS A N 3
ATOM 4162 C CA . LYS A 1 41 ? 12.496 -2.893 -1.927 1.00 0.00 34 LYS A CA 3
ATOM 4163 C C . LYS A 1 41 ? 13.014 -1.474 -1.711 1.00 0.00 34 LYS A C 3
ATOM 4164 O O . LYS A 1 41 ? 13.213 -0.724 -2.667 1.00 0.00 34 LYS A O 3
ATOM 4183 N N . ILE A 1 42 ? 13.233 -1.115 -0.450 1.00 0.00 35 ILE A N 3
ATOM 4184 C CA . ILE A 1 42 ? 13.731 0.212 -0.111 1.00 0.00 35 ILE A CA 3
ATOM 4185 C C . ILE A 1 42 ? 15.254 0.258 -0.168 1.00 0.00 35 ILE A C 3
ATOM 4186 O O . ILE A 1 42 ? 15.947 -0.636 0.318 1.00 0.00 35 ILE A O 3
ATOM 4202 N N . PRO A 1 43 ? 15.790 1.328 -0.775 1.00 0.00 36 PRO A N 3
ATOM 4203 C CA . PRO A 1 43 ? 17.238 1.519 -0.909 1.00 0.00 36 PRO A CA 3
ATOM 4204 C C . PRO A 1 43 ? 17.909 1.818 0.427 1.00 0.00 36 PRO A C 3
ATOM 4205 O O . PRO A 1 43 ? 17.469 2.694 1.171 1.00 0.00 36 PRO A O 3
ATOM 4216 N N . GLY A 1 44 ? 18.977 1.084 0.725 1.00 0.00 37 GLY A N 3
ATOM 4217 C CA . GLY A 1 44 ? 19.692 1.287 1.971 1.00 0.00 37 GLY A CA 3
ATOM 4218 C C . GLY A 1 44 ? 18.942 0.733 3.166 1.00 0.00 37 GLY A C 3
ATOM 4219 O O . GLY A 1 44 ? 19.152 1.172 4.298 1.00 0.00 37 GLY A O 3
ATOM 4223 N N . CYS A 1 45 ? 18.065 -0.232 2.916 1.00 0.00 38 CYS A N 3
ATOM 4224 C CA . CYS A 1 45 ? 17.278 -0.846 3.981 1.00 0.00 38 CYS A CA 3
ATOM 4225 C C . CYS A 1 45 ? 17.308 -2.367 3.872 1.00 0.00 38 CYS A C 3
ATOM 4226 O O . CYS A 1 45 ? 17.747 -2.918 2.862 1.00 0.00 38 CYS A O 3
ATOM 4234 N N . ARG A 1 46 ? 16.840 -3.039 4.918 1.00 0.00 39 ARG A N 3
ATOM 4235 C CA . ARG A 1 46 ? 16.815 -4.496 4.939 1.00 0.00 39 ARG A CA 3
ATOM 4236 C C . ARG A 1 46 ? 15.381 -5.017 4.890 1.00 0.00 39 ARG A C 3
ATOM 4237 O O . ARG A 1 46 ? 15.140 -6.173 4.541 1.00 0.00 39 ARG A O 3
ATOM 4258 N N . LYS A 1 47 ? 14.432 -4.156 5.241 1.00 0.00 40 LYS A N 3
ATOM 4259 C CA . LYS A 1 47 ? 13.022 -4.527 5.236 1.00 0.00 40 LYS A CA 3
ATOM 4260 C C . LYS A 1 47 ? 12.319 -3.976 4.000 1.00 0.00 40 LYS A C 3
ATOM 4261 O O . LYS A 1 47 ? 12.711 -2.940 3.463 1.00 0.00 40 LYS A O 3
ATOM 4280 N N . GLN A 1 48 ? 11.278 -4.673 3.556 1.00 0.00 41 GLN A N 3
ATOM 4281 C CA . GLN A 1 48 ? 10.521 -4.251 2.384 1.00 0.00 41 GLN A CA 3
ATOM 4282 C C . GLN A 1 48 ? 9.067 -3.967 2.748 1.00 0.00 41 GLN A C 3
ATOM 4283 O O . GLN A 1 48 ? 8.539 -4.519 3.712 1.00 0.00 41 GLN A O 3
ATOM 4297 N N . GLY A 1 49 ? 8.425 -3.102 1.970 1.00 0.00 42 GLY A N 3
ATOM 4298 C CA . GLY A 1 49 ? 7.038 -2.759 2.227 1.00 0.00 42 GLY A CA 3
ATOM 4299 C C . GLY A 1 49 ? 6.102 -3.292 1.161 1.00 0.00 42 GLY A C 3
ATOM 4300 O O . GLY A 1 49 ? 6.484 -3.424 -0.002 1.00 0.00 42 GLY A O 3
ATOM 4304 N N . LEU A 1 50 ? 4.872 -3.601 1.557 1.00 0.00 43 LEU A N 3
ATOM 4305 C CA . LEU A 1 50 ? 3.878 -4.125 0.627 1.00 0.00 43 LEU A CA 3
ATOM 4306 C C . LEU A 1 50 ? 2.929 -3.024 0.166 1.00 0.00 43 LEU A C 3
ATOM 4307 O O . LEU A 1 50 ? 2.524 -2.169 0.955 1.00 0.00 43 LEU A O 3
ATOM 4323 N N . VAL A 1 51 ? 2.577 -3.049 -1.115 1.00 0.00 44 VAL A N 3
ATOM 4324 C CA . VAL A 1 51 ? 1.673 -2.055 -1.680 1.00 0.00 44 VAL A CA 3
ATOM 4325 C C . VAL A 1 51 ? 0.356 -2.690 -2.111 1.00 0.00 44 VAL A C 3
ATOM 4326 O O . VAL A 1 51 ? 0.282 -3.350 -3.148 1.00 0.00 44 VAL A O 3
ATOM 4339 N N . HIS A 1 52 ? -0.683 -2.487 -1.306 1.00 0.00 45 HIS A N 3
ATOM 4340 C CA . HIS A 1 52 ? -2.000 -3.040 -1.604 1.00 0.00 45 HIS A CA 3
ATOM 4341 C C . HIS A 1 52 ? -2.408 -2.727 -3.041 1.00 0.00 45 HIS A C 3
ATOM 4342 O O . HIS A 1 52 ? -1.985 -1.721 -3.611 1.00 0.00 45 HIS A O 3
ATOM 4356 N N . ARG A 1 53 ? -3.231 -3.595 -3.619 1.00 0.00 46 ARG A N 3
ATOM 4357 C CA . ARG A 1 53 ? -3.695 -3.411 -4.989 1.00 0.00 46 ARG A CA 3
ATOM 4358 C C . ARG A 1 53 ? -4.459 -2.099 -5.134 1.00 0.00 46 ARG A C 3
ATOM 4359 O O . ARG A 1 53 ? -4.396 -1.442 -6.173 1.00 0.00 46 ARG A O 3
ATOM 4380 N N . THR A 1 54 ? -5.182 -1.721 -4.083 1.00 0.00 47 THR A N 3
ATOM 4381 C CA . THR A 1 54 ? -5.959 -0.488 -4.093 1.00 0.00 47 THR A CA 3
ATOM 4382 C C . THR A 1 54 ? -5.055 0.730 -4.233 1.00 0.00 47 THR A C 3
ATOM 4383 O O . THR A 1 54 ? -5.480 1.778 -4.721 1.00 0.00 47 THR A O 3
ATOM 4394 N N . HIS A 1 55 ? -3.805 0.587 -3.805 1.00 0.00 48 HIS A N 3
ATOM 4395 C CA . HIS A 1 55 ? -2.839 1.677 -3.885 1.00 0.00 48 HIS A CA 3
ATOM 4396 C C . HIS A 1 55 ? -1.993 1.561 -5.148 1.00 0.00 48 HIS A C 3
ATOM 4397 O O . HIS A 1 55 ? -1.472 2.556 -5.652 1.00 0.00 48 HIS A O 3
ATOM 4411 N N . MET A 1 56 ? -1.857 0.340 -5.654 1.00 0.00 49 MET A N 3
ATOM 4412 C CA . MET A 1 56 ? -1.073 0.095 -6.859 1.00 0.00 49 MET A CA 3
ATOM 4413 C C . MET A 1 56 ? -1.450 1.078 -7.963 1.00 0.00 49 MET A C 3
ATOM 4414 O O . MET A 1 56 ? -0.581 1.634 -8.634 1.00 0.00 49 MET A O 3
ATOM 4428 N N . SER A 1 57 ? -2.749 1.287 -8.144 1.00 0.00 50 SER A N 3
ATOM 4429 C CA . SER A 1 57 ? -3.241 2.200 -9.169 1.00 0.00 50 SER A CA 3
ATOM 4430 C C . SER A 1 57 ? -4.517 2.897 -8.709 1.00 0.00 50 SER A C 3
ATOM 4431 O O . SER A 1 57 ? -5.235 2.394 -7.844 1.00 0.00 50 SER A O 3
ATOM 4439 N N . SER A 1 58 ? -4.795 4.059 -9.293 1.00 0.00 51 SER A N 3
ATOM 4440 C CA . SER A 1 58 ? -5.982 4.828 -8.941 1.00 0.00 51 SER A CA 3
ATOM 4441 C C . SER A 1 58 ? -7.234 4.202 -9.548 1.00 0.00 51 SER A C 3
ATOM 4442 O O . SER A 1 58 ? -8.163 3.828 -8.832 1.00 0.00 51 SER A O 3
ATOM 4450 N N . CYS A 1 59 ? -7.250 4.093 -10.872 1.00 0.00 52 CYS A N 3
ATOM 4451 C CA . CYS A 1 59 ? -8.389 3.514 -11.577 1.00 0.00 52 CYS A CA 3
ATOM 4452 C C . CYS A 1 59 ? -8.721 2.130 -11.028 1.00 0.00 52 CYS A C 3
ATOM 4453 O O . CYS A 1 59 ? -8.125 1.679 -10.050 1.00 0.00 52 CYS A O 3
ATOM 4461 N N . ARG A 1 60 ? -9.676 1.460 -11.665 1.00 0.00 53 ARG A N 3
ATOM 4462 C CA . ARG A 1 60 ? -10.090 0.129 -11.238 1.00 0.00 53 ARG A CA 3
ATOM 4463 C C . ARG A 1 60 ? -8.919 -0.848 -11.296 1.00 0.00 53 ARG A C 3
ATOM 4464 O O . ARG A 1 60 ? -8.412 -1.163 -12.372 1.00 0.00 53 ARG A O 3
ATOM 4485 N N . VAL A 1 61 ? -8.495 -1.324 -10.130 1.00 0.00 54 VAL A N 3
ATOM 4486 C CA . VAL A 1 61 ? -7.385 -2.266 -10.046 1.00 0.00 54 VAL A CA 3
ATOM 4487 C C . VAL A 1 61 ? -7.869 -3.703 -10.208 1.00 0.00 54 VAL A C 3
ATOM 4488 O O . VAL A 1 61 ? -8.542 -4.244 -9.332 1.00 0.00 54 VAL A O 3
ATOM 4501 N N . ASP A 1 62 ? -7.522 -4.315 -11.335 1.00 0.00 55 ASP A N 3
ATOM 4502 C CA . ASP A 1 62 ? -7.919 -5.690 -11.612 1.00 0.00 55 ASP A CA 3
ATOM 4503 C C . ASP A 1 62 ? -6.697 -6.590 -11.764 1.00 0.00 55 ASP A C 3
ATOM 4504 O O . ASP A 1 62 ? -6.568 -7.602 -11.074 1.00 0.00 55 ASP A O 3
ATOM 4513 N N . LYS A 1 63 ? -5.802 -6.214 -12.671 1.00 0.00 56 LYS A N 3
ATOM 4514 C CA . LYS A 1 63 ? -4.589 -6.985 -12.915 1.00 0.00 56 LYS A CA 3
ATOM 4515 C C . LYS A 1 63 ? -3.361 -6.250 -12.384 1.00 0.00 56 LYS A C 3
ATOM 4516 O O . LYS A 1 63 ? -2.639 -5.584 -13.125 1.00 0.00 56 LYS A O 3
ATOM 4535 N N . PRO A 1 64 ? -3.117 -6.376 -11.072 1.00 0.00 57 PRO A N 3
ATOM 4536 C CA . PRO A 1 64 ? -1.976 -5.732 -10.414 1.00 0.00 57 PRO A CA 3
ATOM 4537 C C . PRO A 1 64 ? -0.645 -6.356 -10.820 1.00 0.00 57 PRO A C 3
ATOM 4538 O O . PRO A 1 64 ? 0.420 -5.796 -10.560 1.00 0.00 57 PRO A O 3
ATOM 4549 N N . SER A 1 65 ? -0.713 -7.519 -11.461 1.00 0.00 58 SER A N 3
ATOM 4550 C CA . SER A 1 65 ? 0.487 -8.220 -11.902 1.00 0.00 58 SER A CA 3
ATOM 4551 C C . SER A 1 65 ? 0.894 -7.775 -13.303 1.00 0.00 58 SER A C 3
ATOM 4552 O O . SER A 1 65 ? 1.987 -8.088 -13.772 1.00 0.00 58 SER A O 3
ATOM 4560 N N . GLU A 1 66 ? 0.005 -7.041 -13.965 1.00 0.00 59 GLU A N 3
ATOM 4561 C CA . GLU A 1 66 ? 0.271 -6.553 -15.313 1.00 0.00 59 GLU A CA 3
ATOM 4562 C C . GLU A 1 66 ? 0.736 -5.100 -15.284 1.00 0.00 59 GLU A C 3
ATOM 4563 O O . GLU A 1 66 ? 1.209 -4.568 -16.288 1.00 0.00 59 GLU A O 3
ATOM 4575 N N . ILE A 1 67 ? 0.597 -4.464 -14.125 1.00 0.00 60 ILE A N 3
ATOM 4576 C CA . ILE A 1 67 ? 1.002 -3.073 -13.964 1.00 0.00 60 ILE A CA 3
ATOM 4577 C C . ILE A 1 67 ? 2.494 -2.966 -13.666 1.00 0.00 60 ILE A C 3
ATOM 4578 O O . ILE A 1 67 ? 3.156 -2.019 -14.087 1.00 0.00 60 ILE A O 3
ATOM 4594 N N . VAL A 1 68 ? 3.017 -3.948 -12.937 1.00 0.00 61 VAL A N 3
ATOM 4595 C CA . VAL A 1 68 ? 4.432 -3.967 -12.585 1.00 0.00 61 VAL A CA 3
ATOM 4596 C C . VAL A 1 68 ? 4.986 -5.387 -12.609 1.00 0.00 61 VAL A C 3
ATOM 4597 O O . VAL A 1 68 ? 4.238 -6.353 -12.765 1.00 0.00 61 VAL A O 3
ATOM 4610 N N . ASP A 1 69 ? 6.300 -5.507 -12.453 1.00 0.00 62 ASP A N 3
ATOM 4611 C CA . ASP A 1 69 ? 6.954 -6.810 -12.455 1.00 0.00 62 ASP A CA 3
ATOM 4612 C C . ASP A 1 69 ? 8.281 -6.753 -11.707 1.00 0.00 62 ASP A C 3
ATOM 4613 O O . ASP A 1 69 ? 8.777 -5.673 -11.381 1.00 0.00 62 ASP A O 3
ATOM 4622 N N . VAL A 1 70 ? 8.853 -7.922 -11.435 1.00 0.00 63 VAL A N 3
ATOM 4623 C CA . VAL A 1 70 ? 10.124 -8.005 -10.725 1.00 0.00 63 VAL A CA 3
ATOM 4624 C C . VAL A 1 70 ? 11.259 -7.422 -11.558 1.00 0.00 63 VAL A C 3
ATOM 4625 O O . VAL A 1 70 ? 11.593 -7.945 -12.621 1.00 0.00 63 VAL A O 3
ATOM 4638 N N . GLY A 1 71 ? 11.849 -6.336 -11.068 1.00 0.00 64 GLY A N 3
ATOM 4639 C CA . GLY A 1 71 ? 12.942 -5.701 -11.781 1.00 0.00 64 GLY A CA 3
ATOM 4640 C C . GLY A 1 71 ? 12.627 -4.270 -12.169 1.00 0.00 64 GLY A C 3
ATOM 4641 O O . GLY A 1 71 ? 13.529 -3.482 -12.451 1.00 0.00 64 GLY A O 3
ATOM 4645 N N . ASP A 1 72 ? 11.342 -3.933 -12.185 1.00 0.00 65 ASP A N 3
ATOM 4646 C CA . ASP A 1 72 ? 10.908 -2.586 -12.541 1.00 0.00 65 ASP A CA 3
ATOM 4647 C C . ASP A 1 72 ? 10.933 -1.667 -11.324 1.00 0.00 65 ASP A C 3
ATOM 4648 O O . ASP A 1 72 ? 10.362 -1.985 -10.281 1.00 0.00 65 ASP A O 3
ATOM 4657 N N . LYS A 1 73 ? 11.600 -0.526 -11.464 1.00 0.00 66 LYS A N 3
ATOM 4658 C CA . LYS A 1 73 ? 11.700 0.441 -10.377 1.00 0.00 66 LYS A CA 3
ATOM 4659 C C . LYS A 1 73 ? 10.515 1.401 -10.393 1.00 0.00 66 LYS A C 3
ATOM 4660 O O . LYS A 1 73 ? 10.131 1.912 -11.445 1.00 0.00 66 LYS A O 3
ATOM 4679 N N . VAL A 1 74 ? 9.940 1.643 -9.219 1.00 0.00 67 VAL A N 3
ATOM 4680 C CA . VAL A 1 74 ? 8.800 2.545 -9.097 1.00 0.00 67 VAL A CA 3
ATOM 4681 C C . VAL A 1 74 ? 8.897 3.385 -7.830 1.00 0.00 67 VAL A C 3
ATOM 4682 O O . VAL A 1 74 ? 9.576 3.009 -6.874 1.00 0.00 67 VAL A O 3
ATOM 4695 N N . TRP A 1 75 ? 8.215 4.525 -7.829 1.00 0.00 68 TRP A N 3
ATOM 4696 C CA . TRP A 1 75 ? 8.224 5.420 -6.677 1.00 0.00 68 TRP A CA 3
ATOM 4697 C C . TRP A 1 75 ? 7.051 5.126 -5.750 1.00 0.00 68 TRP A C 3
ATOM 4698 O O . TRP A 1 75 ? 5.936 4.870 -6.205 1.00 0.00 68 TRP A O 3
ATOM 4719 N N . VAL A 1 76 ? 7.308 5.164 -4.446 1.00 0.00 69 VAL A N 3
ATOM 4720 C CA . VAL A 1 76 ? 6.271 4.902 -3.455 1.00 0.00 69 VAL A CA 3
ATOM 4721 C C . VAL A 1 76 ? 6.452 5.785 -2.225 1.00 0.00 69 VAL A C 3
ATOM 4722 O O . VAL A 1 76 ? 7.542 6.301 -1.971 1.00 0.00 69 VAL A O 3
ATOM 4735 N N . LYS A 1 77 ? 5.377 5.955 -1.462 1.00 0.00 70 LYS A N 3
ATOM 4736 C CA . LYS A 1 77 ? 5.416 6.774 -0.256 1.00 0.00 70 LYS A CA 3
ATOM 4737 C C . LYS A 1 77 ? 4.792 6.035 0.923 1.00 0.00 70 LYS A C 3
ATOM 4738 O O . LYS A 1 77 ? 3.709 5.460 0.806 1.00 0.00 70 LYS A O 3
ATOM 4757 N N . LEU A 1 78 ? 5.481 6.056 2.059 1.00 0.00 71 LEU A N 3
ATOM 4758 C CA . LEU A 1 78 ? 4.992 5.389 3.262 1.00 0.00 71 LEU A CA 3
ATOM 4759 C C . LEU A 1 78 ? 3.655 5.974 3.704 1.00 0.00 71 LEU A C 3
ATOM 4760 O O . LEU A 1 78 ? 3.490 7.192 3.765 1.00 0.00 71 LEU A O 3
ATOM 4776 N N . ILE A 1 79 ? 2.705 5.097 4.011 1.00 0.00 72 ILE A N 3
ATOM 4777 C CA . ILE A 1 79 ? 1.383 5.527 4.450 1.00 0.00 72 ILE A CA 3
ATOM 4778 C C . ILE A 1 79 ? 1.139 5.150 5.907 1.00 0.00 72 ILE A C 3
ATOM 4779 O O . ILE A 1 79 ? 0.336 5.778 6.596 1.00 0.00 72 ILE A O 3
ATOM 4795 N N . GLY A 1 80 ? 1.840 4.120 6.373 1.00 0.00 73 GLY A N 3
ATOM 4796 C CA . GLY A 1 80 ? 1.686 3.678 7.746 1.00 0.00 73 GLY A CA 3
ATOM 4797 C C . GLY A 1 80 ? 2.721 2.643 8.141 1.00 0.00 73 GLY A C 3
ATOM 4798 O O . GLY A 1 80 ? 3.023 1.732 7.371 1.00 0.00 73 GLY A O 3
ATOM 4802 N N . ARG A 1 81 ? 3.268 2.786 9.344 1.00 0.00 74 ARG A N 3
ATOM 4803 C CA . ARG A 1 81 ? 4.278 1.858 9.839 1.00 0.00 74 ARG A CA 3
ATOM 4804 C C . ARG A 1 81 ? 3.730 1.022 10.992 1.00 0.00 74 ARG A C 3
ATOM 4805 O O . ARG A 1 81 ? 3.253 1.563 11.990 1.00 0.00 74 ARG A O 3
ATOM 4826 N N . GLU A 1 82 ? 3.803 -0.297 10.848 1.00 0.00 75 GLU A N 3
ATOM 4827 C CA . GLU A 1 82 ? 3.312 -1.206 11.878 1.00 0.00 75 GLU A CA 3
ATOM 4828 C C . GLU A 1 82 ? 4.214 -2.431 11.997 1.00 0.00 75 GLU A C 3
ATOM 4829 O O . GLU A 1 82 ? 4.444 -3.142 11.019 1.00 0.00 75 GLU A O 3
ATOM 4841 N N . MET A 1 83 ? 4.722 -2.669 13.201 1.00 0.00 76 MET A N 3
ATOM 4842 C CA . MET A 1 83 ? 5.598 -3.809 13.448 1.00 0.00 76 MET A CA 3
ATOM 4843 C C . MET A 1 83 ? 4.979 -4.761 14.466 1.00 0.00 76 MET A C 3
ATOM 4844 O O . MET A 1 83 ? 4.559 -4.345 15.545 1.00 0.00 76 MET A O 3
ATOM 4858 N N . LYS A 1 84 ? 4.923 -6.042 14.115 1.00 0.00 77 LYS A N 3
ATOM 4859 C CA . LYS A 1 84 ? 4.355 -7.054 14.996 1.00 0.00 77 LYS A CA 3
ATOM 4860 C C . LYS A 1 84 ? 5.453 -7.903 15.629 1.00 0.00 77 LYS A C 3
ATOM 4861 O O . LYS A 1 84 ? 6.530 -8.068 15.056 1.00 0.00 77 LYS A O 3
ATOM 4880 N N . ASN A 1 85 ? 5.173 -8.440 16.811 1.00 0.00 78 ASN A N 3
ATOM 4881 C CA . ASN A 1 85 ? 6.137 -9.274 17.520 1.00 0.00 78 ASN A CA 3
ATOM 4882 C C . ASN A 1 85 ? 6.528 -10.487 16.681 1.00 0.00 78 ASN A C 3
ATOM 4883 O O . ASN A 1 85 ? 7.506 -11.173 16.982 1.00 0.00 78 ASN A O 3
ATOM 4894 N N . ASP A 1 86 ? 5.759 -10.744 15.629 1.00 0.00 79 ASP A N 3
ATOM 4895 C CA . ASP A 1 86 ? 6.026 -11.873 14.745 1.00 0.00 79 ASP A CA 3
ATOM 4896 C C . ASP A 1 86 ? 6.802 -11.425 13.511 1.00 0.00 79 ASP A C 3
ATOM 4897 O O . ASP A 1 86 ? 7.596 -12.185 12.956 1.00 0.00 79 ASP A O 3
ATOM 4906 N N . ARG A 1 87 ? 6.568 -10.188 13.087 1.00 0.00 80 ARG A N 3
ATOM 4907 C CA . ARG A 1 87 ? 7.244 -9.640 11.917 1.00 0.00 80 ARG A CA 3
ATOM 4908 C C . ARG A 1 87 ? 6.867 -8.176 11.709 1.00 0.00 80 ARG A C 3
ATOM 4909 O O . ARG A 1 87 ? 5.822 -7.721 12.172 1.00 0.00 80 ARG A O 3
ATOM 4930 N N . ILE A 1 88 ? 7.728 -7.444 11.009 1.00 0.00 81 ILE A N 3
ATOM 4931 C CA . ILE A 1 88 ? 7.486 -6.032 10.739 1.00 0.00 81 ILE A CA 3
ATOM 4932 C C . ILE A 1 88 ? 6.666 -5.849 9.467 1.00 0.00 81 ILE A C 3
ATOM 4933 O O . ILE A 1 88 ? 6.941 -6.473 8.441 1.00 0.00 81 ILE A O 3
ATOM 4949 N N . LYS A 1 89 ? 5.658 -4.986 9.538 1.00 0.00 82 LYS A N 3
ATOM 4950 C CA . LYS A 1 89 ? 4.799 -4.716 8.392 1.00 0.00 82 LYS A CA 3
ATOM 4951 C C . LYS A 1 89 ? 4.900 -3.255 7.966 1.00 0.00 82 LYS A C 3
ATOM 4952 O O . LYS A 1 89 ? 4.761 -2.348 8.787 1.00 0.00 82 LYS A O 3
ATOM 4971 N N . VAL A 1 90 ? 5.144 -3.034 6.678 1.00 0.00 83 VAL A N 3
ATOM 4972 C CA . VAL A 1 90 ? 5.262 -1.682 6.144 1.00 0.00 83 VAL A CA 3
ATOM 4973 C C . VAL A 1 90 ? 4.275 -1.453 5.006 1.00 0.00 83 VAL A C 3
ATOM 4974 O O . VAL A 1 90 ? 4.205 -2.241 4.063 1.00 0.00 83 VAL A O 3
ATOM 4987 N N . SER A 1 91 ? 3.513 -0.368 5.099 1.00 0.00 84 SER A N 3
ATOM 4988 C CA . SER A 1 91 ? 2.526 -0.035 4.079 1.00 0.00 84 SER A CA 3
ATOM 4989 C C . SER A 1 91 ? 3.056 1.045 3.141 1.00 0.00 84 SER A C 3
ATOM 4990 O O . SER A 1 91 ? 3.479 2.115 3.583 1.00 0.00 84 SER A O 3
ATOM 4998 N N . LEU A 1 92 ? 3.033 0.758 1.845 1.00 0.00 85 LEU A N 3
ATOM 4999 C CA . LEU A 1 92 ? 3.512 1.704 0.843 1.00 0.00 85 LEU A CA 3
ATOM 5000 C C . LEU A 1 92 ? 2.434 1.984 -0.200 1.00 0.00 85 LEU A C 3
ATOM 5001 O O . LEU A 1 92 ? 1.569 1.147 -0.454 1.00 0.00 85 LEU A O 3
ATOM 5017 N N . SER A 1 93 ? 2.493 3.168 -0.802 1.00 0.00 86 SER A N 3
ATOM 5018 C CA . SER A 1 93 ? 1.522 3.560 -1.815 1.00 0.00 86 SER A CA 3
ATOM 5019 C C . SER A 1 93 ? 2.215 3.878 -3.138 1.00 0.00 86 SER A C 3
ATOM 5020 O O . SER A 1 93 ? 3.362 4.321 -3.158 1.00 0.00 86 SER A O 3
ATOM 5028 N N . MET A 1 94 ? 1.507 3.647 -4.239 1.00 0.00 87 MET A N 3
ATOM 5029 C CA . MET A 1 94 ? 2.053 3.910 -5.566 1.00 0.00 87 MET A CA 3
ATOM 5030 C C . MET A 1 94 ? 1.171 4.889 -6.333 1.00 0.00 87 MET A C 3
ATOM 5031 O O . MET A 1 94 ? 1.667 5.745 -7.066 1.00 0.00 87 MET A O 3
ATOM 5045 N N . LYS A 1 95 ? -0.140 4.759 -6.159 1.00 0.00 88 LYS A N 3
ATOM 5046 C CA . LYS A 1 95 ? -1.093 5.633 -6.833 1.00 0.00 88 LYS A CA 3
ATOM 5047 C C . LYS A 1 95 ? -0.970 7.067 -6.325 1.00 0.00 88 LYS A C 3
ATOM 5048 O O . LYS A 1 95 ? -1.533 7.993 -6.908 1.00 0.00 88 LYS A O 3
ATOM 5067 N N . VAL A 1 96 ? -0.229 7.242 -5.236 1.00 0.00 89 VAL A N 3
ATOM 5068 C CA . VAL A 1 96 ? -0.030 8.562 -4.650 1.00 0.00 89 VAL A CA 3
ATOM 5069 C C . VAL A 1 96 ? 1.386 9.068 -4.903 1.00 0.00 89 VAL A C 3
ATOM 5070 O O . VAL A 1 96 ? 1.858 9.985 -4.232 1.00 0.00 89 VAL A O 3
ATOM 5083 N N . VAL A 1 97 ? 2.060 8.463 -5.877 1.00 0.00 90 VAL A N 3
ATOM 5084 C CA . VAL A 1 97 ? 3.421 8.853 -6.220 1.00 0.00 90 VAL A CA 3
ATOM 5085 C C . VAL A 1 97 ? 3.671 8.716 -7.718 1.00 0.00 90 VAL A C 3
ATOM 5086 O O . VAL A 1 97 ? 3.190 7.781 -8.355 1.00 0.00 90 VAL A O 3
ATOM 5099 N N . ASN A 1 98 ? 4.427 9.657 -8.274 1.00 0.00 91 ASN A N 3
ATOM 5100 C CA . ASN A 1 98 ? 4.742 9.643 -9.698 1.00 0.00 91 ASN A CA 3
ATOM 5101 C C . ASN A 1 98 ? 5.745 8.541 -10.023 1.00 0.00 91 ASN A C 3
ATOM 5102 O O . ASN A 1 98 ? 6.806 8.453 -9.405 1.00 0.00 91 ASN A O 3
ATOM 5113 N N . GLN A 1 99 ? 5.403 7.703 -10.997 1.00 0.00 92 GLN A N 3
ATOM 5114 C CA . GLN A 1 99 ? 6.274 6.607 -11.403 1.00 0.00 92 GLN A CA 3
ATOM 5115 C C . GLN A 1 99 ? 7.223 7.049 -12.512 1.00 0.00 92 GLN A C 3
ATOM 5116 O O . GLN A 1 99 ? 7.372 6.366 -13.524 1.00 0.00 92 GLN A O 3
ATOM 5130 N N . GLY A 1 100 ? 7.864 8.196 -12.313 1.00 0.00 93 GLY A N 3
ATOM 5131 C CA . GLY A 1 100 ? 8.791 8.711 -13.305 1.00 0.00 93 GLY A CA 3
ATOM 5132 C C . GLY A 1 100 ? 9.735 9.748 -12.733 1.00 0.00 93 GLY A C 3
ATOM 5133 O O . GLY A 1 100 ? 10.917 9.781 -13.078 1.00 0.00 93 GLY A O 3
ATOM 5137 N N . THR A 1 101 ? 9.215 10.602 -11.858 1.00 0.00 94 THR A N 3
ATOM 5138 C CA . THR A 1 101 ? 10.018 11.649 -11.239 1.00 0.00 94 THR A CA 3
ATOM 5139 C C . THR A 1 101 ? 10.096 11.462 -9.727 1.00 0.00 94 THR A C 3
ATOM 5140 O O . THR A 1 101 ? 11.000 11.979 -9.074 1.00 0.00 94 THR A O 3
ATOM 5151 N N . GLY A 1 102 ? 9.140 10.718 -9.178 1.00 0.00 95 GLY A N 3
ATOM 5152 C CA . GLY A 1 102 ? 9.119 10.476 -7.748 1.00 0.00 95 GLY A CA 3
ATOM 5153 C C . GLY A 1 102 ? 8.520 11.632 -6.972 1.00 0.00 95 GLY A C 3
ATOM 5154 O O . GLY A 1 102 ? 8.829 11.828 -5.796 1.00 0.00 95 GLY A O 3
ATOM 5158 N N . LYS A 1 103 ? 7.662 12.403 -7.631 1.00 0.00 96 LYS A N 3
ATOM 5159 C CA . LYS A 1 103 ? 7.017 13.547 -6.998 1.00 0.00 96 LYS A CA 3
ATOM 5160 C C . LYS A 1 103 ? 5.655 13.160 -6.433 1.00 0.00 96 LYS A C 3
ATOM 5161 O O . LYS A 1 103 ? 4.860 12.499 -7.101 1.00 0.00 96 LYS A O 3
ATOM 5180 N N . ASP A 1 104 ? 5.391 13.576 -5.199 1.00 0.00 97 ASP A N 3
ATOM 5181 C CA . ASP A 1 104 ? 4.124 13.276 -4.545 1.00 0.00 97 ASP A CA 3
ATOM 5182 C C . ASP A 1 104 ? 2.950 13.795 -5.369 1.00 0.00 97 ASP A C 3
ATOM 5183 O O . ASP A 1 104 ? 2.890 14.977 -5.708 1.00 0.00 97 ASP A O 3
ATOM 5192 N N . LEU A 1 105 ? 2.019 12.903 -5.690 1.00 0.00 98 LEU A N 3
ATOM 5193 C CA . LEU A 1 105 ? 0.846 13.270 -6.477 1.00 0.00 98 LEU A CA 3
ATOM 5194 C C . LEU A 1 105 ? -0.299 13.714 -5.573 1.00 0.00 98 LEU A C 3
ATOM 5195 O O . LEU A 1 105 ? -1.126 14.538 -5.961 1.00 0.00 98 LEU A O 3
ATOM 5211 N N . ASP A 1 106 ? -0.339 13.162 -4.365 1.00 0.00 99 ASP A N 3
ATOM 5212 C CA . ASP A 1 106 ? -1.381 13.503 -3.403 1.00 0.00 99 ASP A CA 3
ATOM 5213 C C . ASP A 1 106 ? -0.775 13.870 -2.053 1.00 0.00 99 ASP A C 3
ATOM 5214 O O . ASP A 1 106 ? -0.783 13.084 -1.105 1.00 0.00 99 ASP A O 3
ATOM 5223 N N . PRO A 1 107 ? -0.234 15.095 -1.960 1.00 0.00 100 PRO A N 3
ATOM 5224 C CA . PRO A 1 107 ? 0.387 15.595 -0.730 1.00 0.00 100 PRO A CA 3
ATOM 5225 C C . PRO A 1 107 ? -0.635 15.855 0.371 1.00 0.00 100 PRO A C 3
ATOM 5226 O O . PRO A 1 107 ? -0.281 16.277 1.472 1.00 0.00 100 PRO A O 3
ATOM 5237 N N . ASN A 1 108 ? -1.903 15.602 0.067 1.00 0.00 101 ASN A N 3
ATOM 5238 C CA . ASN A 1 108 ? -2.977 15.810 1.032 1.00 0.00 101 ASN A CA 3
ATOM 5239 C C . ASN A 1 108 ? -3.096 14.618 1.978 1.00 0.00 101 ASN A C 3
ATOM 5240 O O . ASN A 1 108 ? -3.574 14.753 3.104 1.00 0.00 101 ASN A O 3
ATOM 5251 N N . ASN A 1 109 ? -2.659 13.454 1.511 1.00 0.00 102 ASN A N 3
ATOM 5252 C CA . ASN A 1 109 ? -2.716 12.238 2.316 1.00 0.00 102 ASN A CA 3
ATOM 5253 C C . ASN A 1 109 ? -4.100 12.060 2.934 1.00 0.00 102 ASN A C 3
ATOM 5254 O O . ASN A 1 109 ? -4.231 11.843 4.138 1.00 0.00 102 ASN A O 3
ATOM 5265 N N . VAL A 1 110 ? -5.131 12.152 2.100 1.00 0.00 103 VAL A N 3
ATOM 5266 C CA . VAL A 1 110 ? -6.505 12.000 2.564 1.00 0.00 103 VAL A CA 3
ATOM 5267 C C . VAL A 1 110 ? -7.138 10.732 2.000 1.00 0.00 103 VAL A C 3
ATOM 5268 O O . VAL A 1 110 ? -8.130 10.233 2.532 1.00 0.00 103 VAL A O 3
ATOM 5281 N N . ILE A 1 111 ? -6.557 10.216 0.922 1.00 0.00 104 ILE A N 3
ATOM 5282 C CA . ILE A 1 111 ? -7.063 9.005 0.289 1.00 0.00 104 ILE A CA 3
ATOM 5283 C C . ILE A 1 111 ? -6.657 7.763 1.074 1.00 0.00 104 ILE A C 3
ATOM 5284 O O . ILE A 1 111 ? -7.483 6.892 1.347 1.00 0.00 104 ILE A O 3
ATOM 5300 N N . ILE A 1 112 ? -5.381 7.689 1.436 1.00 0.00 105 ILE A N 3
ATOM 5301 C CA . ILE A 1 112 ? -4.867 6.555 2.194 1.00 0.00 105 ILE A CA 3
ATOM 5302 C C . ILE A 1 112 ? -5.656 6.350 3.482 1.00 0.00 105 ILE A C 3
ATOM 5303 O O . ILE A 1 112 ? -5.663 5.260 4.051 1.00 0.00 105 ILE A O 3
ATOM 5319 N N . GLU A 1 113 ? -6.322 7.408 3.936 1.00 0.00 106 GLU A N 3
ATOM 5320 C CA . GLU A 1 113 ? -7.115 7.345 5.157 1.00 0.00 106 GLU A CA 3
ATOM 5321 C C . GLU A 1 113 ? -8.531 6.858 4.861 1.00 0.00 106 GLU A C 3
ATOM 5322 O O . GLU A 1 113 ? -8.980 5.850 5.407 1.00 0.00 106 GLU A O 3
ATOM 5334 N N . SER A 1 114 ? -9.230 7.583 3.994 1.00 0.00 107 SER A N 3
ATOM 5335 C CA . SER A 1 114 ? -10.597 7.229 3.628 1.00 0.00 107 SER A CA 3
ATOM 5336 C C . SER A 1 114 ? -10.610 6.093 2.609 1.00 0.00 107 SER A C 3
ATOM 5337 O O . SER A 1 114 ? -10.298 6.294 1.435 1.00 0.00 107 SER A O 3
ATOM 5345 N N . GLY A 1 115 ? -10.972 4.899 3.067 1.00 0.00 108 GLY A N 3
ATOM 5346 C CA . GLY A 1 115 ? -11.020 3.748 2.185 1.00 0.00 108 GLY A CA 3
ATOM 5347 C C . GLY A 1 115 ? -12.354 3.032 2.236 1.00 0.00 108 GLY A C 3
ATOM 5348 O O . GLY A 1 115 ? -13.268 3.321 1.462 1.00 0.00 108 GLY A O 3
ATOM 5352 N N . PRO A 1 116 ? -12.480 2.072 3.164 1.00 0.00 109 PRO A N 3
ATOM 5353 C CA . PRO A 1 116 ? -13.709 1.291 3.334 1.00 0.00 109 PRO A CA 3
ATOM 5354 C C . PRO A 1 116 ? -14.851 2.126 3.903 1.00 0.00 109 PRO A C 3
ATOM 5355 O O . PRO A 1 116 ? -14.661 3.283 4.277 1.00 0.00 109 PRO A O 3
ATOM 5366 N N . SER A 1 117 ? -16.038 1.532 3.965 1.00 0.00 110 SER A N 3
ATOM 5367 C CA . SER A 1 117 ? -17.213 2.222 4.485 1.00 0.00 110 SER A CA 3
ATOM 5368 C C . SER A 1 117 ? -18.140 1.248 5.207 1.00 0.00 110 SER A C 3
ATOM 5369 O O . SER A 1 117 ? -18.531 0.220 4.653 1.00 0.00 110 SER A O 3
ATOM 5377 N N . SER A 1 118 ? -18.487 1.580 6.445 1.00 0.00 111 SER A N 3
ATOM 5378 C CA . SER A 1 118 ? -19.365 0.734 7.247 1.00 0.00 111 SER A CA 3
ATOM 5379 C C . SER A 1 118 ? -19.850 1.476 8.488 1.00 0.00 111 SER A C 3
ATOM 5380 O O . SER A 1 118 ? -19.243 2.457 8.916 1.00 0.00 111 SER A O 3
ATOM 5388 N N . GLY A 1 119 ? -20.950 1.000 9.062 1.00 0.00 112 GLY A N 3
ATOM 5389 C CA . GLY A 1 119 ? -21.500 1.629 10.249 1.00 0.00 112 GLY A CA 3
ATOM 5390 C C . GLY A 1 119 ? -20.448 1.886 11.309 1.00 0.00 112 GLY A C 3
ATOM 5391 O O . GLY A 1 119 ? -20.045 0.971 12.029 1.00 0.00 112 GLY A O 3
ATOM 5395 N N . GLY A 1 1 ? -4.658 26.875 36.514 1.00 0.00 -6 GLY A N 4
ATOM 5396 C CA . GLY A 1 1 ? -3.897 26.228 35.461 1.00 0.00 -6 GLY A CA 4
ATOM 5397 C C . GLY A 1 1 ? -2.808 27.121 34.899 1.00 0.00 -6 GLY A C 4
ATOM 5398 O O . GLY A 1 1 ? -3.095 28.149 34.285 1.00 0.00 -6 GLY A O 4
ATOM 5402 N N . SER A 1 2 ? -1.556 26.730 35.111 1.00 0.00 -5 SER A N 4
ATOM 5403 C CA . SER A 1 2 ? -0.421 27.505 34.626 1.00 0.00 -5 SER A CA 4
ATOM 5404 C C . SER A 1 2 ? 0.657 26.590 34.053 1.00 0.00 -5 SER A C 4
ATOM 5405 O O . SER A 1 2 ? 0.757 25.421 34.426 1.00 0.00 -5 SER A O 4
ATOM 5413 N N . SER A 1 3 ? 1.464 27.131 33.146 1.00 0.00 -4 SER A N 4
ATOM 5414 C CA . SER A 1 3 ? 2.534 26.364 32.518 1.00 0.00 -4 SER A CA 4
ATOM 5415 C C . SER A 1 3 ? 3.835 27.160 32.499 1.00 0.00 -4 SER A C 4
ATOM 5416 O O . SER A 1 3 ? 3.860 28.338 32.855 1.00 0.00 -4 SER A O 4
ATOM 5424 N N . GLY A 1 4 ? 4.915 26.507 32.082 1.00 0.00 -3 GLY A N 4
ATOM 5425 C CA . GLY A 1 4 ? 6.206 27.168 32.024 1.00 0.00 -3 GLY A CA 4
ATOM 5426 C C . GLY A 1 4 ? 7.359 26.210 32.245 1.00 0.00 -3 GLY A C 4
ATOM 5427 O O . GLY A 1 4 ? 7.505 25.642 33.328 1.00 0.00 -3 GLY A O 4
ATOM 5431 N N . SER A 1 5 ? 8.180 26.026 31.216 1.00 0.00 -2 SER A N 4
ATOM 5432 C CA . SER A 1 5 ? 9.323 25.125 31.301 1.00 0.00 -2 SER A CA 4
ATOM 5433 C C . SER A 1 5 ? 10.330 25.418 30.194 1.00 0.00 -2 SER A C 4
ATOM 5434 O O . SER A 1 5 ? 9.957 25.798 29.084 1.00 0.00 -2 SER A O 4
ATOM 5442 N N . SER A 1 6 ? 11.610 25.240 30.504 1.00 0.00 -1 SER A N 4
ATOM 5443 C CA . SER A 1 6 ? 12.673 25.489 29.538 1.00 0.00 -1 SER A CA 4
ATOM 5444 C C . SER A 1 6 ? 13.604 24.286 29.430 1.00 0.00 -1 SER A C 4
ATOM 5445 O O . SER A 1 6 ? 13.960 23.671 30.435 1.00 0.00 -1 SER A O 4
ATOM 5453 N N . GLY A 1 7 ? 13.994 23.954 28.204 1.00 0.00 0 GLY A N 4
ATOM 5454 C CA . GLY A 1 7 ? 14.879 22.825 27.986 1.00 0.00 0 GLY A CA 4
ATOM 5455 C C . GLY A 1 7 ? 14.832 22.318 26.559 1.00 0.00 0 GLY A C 4
ATOM 5456 O O . GLY A 1 7 ? 13.906 22.632 25.811 1.00 0.00 0 GLY A O 4
ATOM 5460 N N . MET A 1 8 ? 15.834 21.531 26.178 1.00 0.00 1 MET A N 4
ATOM 5461 C CA . MET A 1 8 ? 15.903 20.980 24.830 1.00 0.00 1 MET A CA 4
ATOM 5462 C C . MET A 1 8 ? 16.227 19.490 24.868 1.00 0.00 1 MET A C 4
ATOM 5463 O O . MET A 1 8 ? 17.171 19.067 25.533 1.00 0.00 1 MET A O 4
ATOM 5477 N N . ASN A 1 9 ? 15.437 18.699 24.148 1.00 0.00 2 ASN A N 4
ATOM 5478 C CA . ASN A 1 9 ? 15.640 17.256 24.101 1.00 0.00 2 ASN A CA 4
ATOM 5479 C C . ASN A 1 9 ? 16.019 16.805 22.694 1.00 0.00 2 ASN A C 4
ATOM 5480 O O . ASN A 1 9 ? 15.179 16.779 21.793 1.00 0.00 2 ASN A O 4
ATOM 5491 N N . SER A 1 10 ? 17.286 16.451 22.512 1.00 0.00 3 SER A N 4
ATOM 5492 C CA . SER A 1 10 ? 17.777 16.004 21.213 1.00 0.00 3 SER A CA 4
ATOM 5493 C C . SER A 1 10 ? 18.509 14.672 21.338 1.00 0.00 3 SER A C 4
ATOM 5494 O O . SER A 1 10 ? 18.958 14.296 22.420 1.00 0.00 3 SER A O 4
ATOM 5502 N N . GLY A 1 11 ? 18.628 13.962 20.220 1.00 0.00 4 GLY A N 4
ATOM 5503 C CA . GLY A 1 11 ? 19.307 12.679 20.224 1.00 0.00 4 GLY A CA 4
ATOM 5504 C C . GLY A 1 11 ? 18.341 11.511 20.197 1.00 0.00 4 GLY A C 4
ATOM 5505 O O . GLY A 1 11 ? 17.713 11.192 21.206 1.00 0.00 4 GLY A O 4
ATOM 5509 N N . ARG A 1 12 ? 18.221 10.873 19.037 1.00 0.00 5 ARG A N 4
ATOM 5510 C CA . ARG A 1 12 ? 17.322 9.736 18.881 1.00 0.00 5 ARG A CA 4
ATOM 5511 C C . ARG A 1 12 ? 18.099 8.422 18.901 1.00 0.00 5 ARG A C 4
ATOM 5512 O O . ARG A 1 12 ? 19.258 8.352 18.493 1.00 0.00 5 ARG A O 4
ATOM 5533 N N . PRO A 1 13 ? 17.446 7.356 19.386 1.00 0.00 6 PRO A N 4
ATOM 5534 C CA . PRO A 1 13 ? 18.056 6.026 19.472 1.00 0.00 6 PRO A CA 4
ATOM 5535 C C . PRO A 1 13 ? 18.264 5.395 18.099 1.00 0.00 6 PRO A C 4
ATOM 5536 O O . PRO A 1 13 ? 18.075 6.046 17.072 1.00 0.00 6 PRO A O 4
ATOM 5547 N N . GLU A 1 14 ? 18.655 4.124 18.089 1.00 0.00 7 GLU A N 4
ATOM 5548 C CA . GLU A 1 14 ? 18.890 3.407 16.842 1.00 0.00 7 GLU A CA 4
ATOM 5549 C C . GLU A 1 14 ? 17.758 2.422 16.560 1.00 0.00 7 GLU A C 4
ATOM 5550 O O . GLU A 1 14 ? 17.589 1.432 17.272 1.00 0.00 7 GLU A O 4
ATOM 5562 N N . THR A 1 15 ? 16.986 2.701 15.515 1.00 0.00 8 THR A N 4
ATOM 5563 C CA . THR A 1 15 ? 15.870 1.843 15.139 1.00 0.00 8 THR A CA 4
ATOM 5564 C C . THR A 1 15 ? 16.363 0.508 14.590 1.00 0.00 8 THR A C 4
ATOM 5565 O O . THR A 1 15 ? 17.520 0.381 14.190 1.00 0.00 8 THR A O 4
ATOM 5576 N N . MET A 1 16 ? 15.479 -0.483 14.575 1.00 0.00 9 MET A N 4
ATOM 5577 C CA . MET A 1 16 ? 15.825 -1.808 14.074 1.00 0.00 9 MET A CA 4
ATOM 5578 C C . MET A 1 16 ? 16.508 -1.713 12.713 1.00 0.00 9 MET A C 4
ATOM 5579 O O . MET A 1 16 ? 17.522 -2.367 12.471 1.00 0.00 9 MET A O 4
ATOM 5593 N N . GLU A 1 17 ? 15.944 -0.896 11.829 1.00 0.00 10 GLU A N 4
ATOM 5594 C CA . GLU A 1 17 ? 16.499 -0.717 10.492 1.00 0.00 10 GLU A CA 4
ATOM 5595 C C . GLU A 1 17 ? 16.566 0.761 10.123 1.00 0.00 10 GLU A C 4
ATOM 5596 O O . GLU A 1 17 ? 16.027 1.613 10.830 1.00 0.00 10 GLU A O 4
ATOM 5608 N N . ASN A 1 18 ? 17.232 1.059 9.013 1.00 0.00 11 ASN A N 4
ATOM 5609 C CA . ASN A 1 18 ? 17.371 2.436 8.551 1.00 0.00 11 ASN A CA 4
ATOM 5610 C C . ASN A 1 18 ? 16.186 2.838 7.678 1.00 0.00 11 ASN A C 4
ATOM 5611 O O . ASN A 1 18 ? 16.317 3.672 6.781 1.00 0.00 11 ASN A O 4
ATOM 5622 N N . LEU A 1 19 ? 15.030 2.242 7.947 1.00 0.00 12 LEU A N 4
ATOM 5623 C CA . LEU A 1 19 ? 13.821 2.539 7.187 1.00 0.00 12 LEU A CA 4
ATOM 5624 C C . LEU A 1 19 ? 13.500 4.030 7.235 1.00 0.00 12 LEU A C 4
ATOM 5625 O O . LEU A 1 19 ? 13.828 4.730 8.192 1.00 0.00 12 LEU A O 4
ATOM 5641 N N . PRO A 1 20 ? 12.840 4.527 6.178 1.00 0.00 13 PRO A N 4
ATOM 5642 C CA . PRO A 1 20 ? 12.458 5.939 6.077 1.00 0.00 13 PRO A CA 4
ATOM 5643 C C . PRO A 1 20 ? 11.358 6.313 7.064 1.00 0.00 13 PRO A C 4
ATOM 5644 O O . PRO A 1 20 ? 10.872 5.469 7.816 1.00 0.00 13 PRO A O 4
ATOM 5655 N N . ALA A 1 21 ? 10.969 7.584 7.056 1.00 0.00 14 ALA A N 4
ATOM 5656 C CA . ALA A 1 21 ? 9.924 8.069 7.949 1.00 0.00 14 ALA A CA 4
ATOM 5657 C C . ALA A 1 21 ? 8.544 7.902 7.321 1.00 0.00 14 ALA A C 4
ATOM 5658 O O . ALA A 1 21 ? 8.422 7.486 6.169 1.00 0.00 14 ALA A O 4
ATOM 5665 N N . LEU A 1 22 ? 7.508 8.227 8.087 1.00 0.00 15 LEU A N 4
ATOM 5666 C CA . LEU A 1 22 ? 6.136 8.112 7.605 1.00 0.00 15 LEU A CA 4
ATOM 5667 C C . LEU A 1 22 ? 5.863 9.117 6.491 1.00 0.00 15 LEU A C 4
ATOM 5668 O O . LEU A 1 22 ? 6.367 10.240 6.517 1.00 0.00 15 LEU A O 4
ATOM 5684 N N . TYR A 1 23 ? 5.061 8.707 5.515 1.00 0.00 16 TYR A N 4
ATOM 5685 C CA . TYR A 1 23 ? 4.721 9.573 4.391 1.00 0.00 16 TYR A CA 4
ATOM 5686 C C . TYR A 1 23 ? 5.970 9.959 3.604 1.00 0.00 16 TYR A C 4
ATOM 5687 O O . TYR A 1 23 ? 6.005 10.996 2.941 1.00 0.00 16 TYR A O 4
ATOM 5705 N N . THR A 1 24 ? 6.996 9.118 3.684 1.00 0.00 17 THR A N 4
ATOM 5706 C CA . THR A 1 24 ? 8.247 9.371 2.980 1.00 0.00 17 THR A CA 4
ATOM 5707 C C . THR A 1 24 ? 8.198 8.827 1.557 1.00 0.00 17 THR A C 4
ATOM 5708 O O . THR A 1 24 ? 7.504 7.848 1.280 1.00 0.00 17 THR A O 4
ATOM 5719 N N . ILE A 1 25 ? 8.939 9.467 0.659 1.00 0.00 18 ILE A N 4
ATOM 5720 C CA . ILE A 1 25 ? 8.980 9.046 -0.736 1.00 0.00 18 ILE A CA 4
ATOM 5721 C C . ILE A 1 25 ? 10.361 8.515 -1.109 1.00 0.00 18 ILE A C 4
ATOM 5722 O O . ILE A 1 25 ? 11.380 9.119 -0.776 1.00 0.00 18 ILE A O 4
ATOM 5738 N N . PHE A 1 26 ? 10.385 7.383 -1.805 1.00 0.00 19 PHE A N 4
ATOM 5739 C CA . PHE A 1 26 ? 11.639 6.770 -2.225 1.00 0.00 19 PHE A CA 4
ATOM 5740 C C . PHE A 1 26 ? 11.428 5.884 -3.449 1.00 0.00 19 PHE A C 4
ATOM 5741 O O . PHE A 1 26 ? 10.308 5.465 -3.739 1.00 0.00 19 PHE A O 4
ATOM 5758 N N . GLN A 1 27 ? 12.514 5.605 -4.164 1.00 0.00 20 GLN A N 4
ATOM 5759 C CA . GLN A 1 27 ? 12.448 4.770 -5.357 1.00 0.00 20 GLN A CA 4
ATOM 5760 C C . GLN A 1 27 ? 12.808 3.324 -5.031 1.00 0.00 20 GLN A C 4
ATOM 5761 O O . GLN A 1 27 ? 13.865 3.050 -4.465 1.00 0.00 20 GLN A O 4
ATOM 5775 N N . GLY A 1 28 ? 11.921 2.402 -5.392 1.00 0.00 21 GLY A N 4
ATOM 5776 C CA . GLY A 1 28 ? 12.162 0.995 -5.129 1.00 0.00 21 GLY A CA 4
ATOM 5777 C C . GLY A 1 28 ? 11.823 0.116 -6.315 1.00 0.00 21 GLY A C 4
ATOM 5778 O O . GLY A 1 28 ? 11.073 0.524 -7.202 1.00 0.00 21 GLY A O 4
ATOM 5782 N N . GLU A 1 29 ? 12.378 -1.092 -6.333 1.00 0.00 22 GLU A N 4
ATOM 5783 C CA . GLU A 1 29 ? 12.130 -2.028 -7.423 1.00 0.00 22 GLU A CA 4
ATOM 5784 C C . GLU A 1 29 ? 11.292 -3.211 -6.944 1.00 0.00 22 GLU A C 4
ATOM 5785 O O . GLU A 1 29 ? 11.439 -3.671 -5.812 1.00 0.00 22 GLU A O 4
ATOM 5797 N N . VAL A 1 30 ? 10.413 -3.697 -7.814 1.00 0.00 23 VAL A N 4
ATOM 5798 C CA . VAL A 1 30 ? 9.551 -4.825 -7.481 1.00 0.00 23 VAL A CA 4
ATOM 5799 C C . VAL A 1 30 ? 10.363 -6.105 -7.311 1.00 0.00 23 VAL A C 4
ATOM 5800 O O . VAL A 1 30 ? 11.212 -6.427 -8.140 1.00 0.00 23 VAL A O 4
ATOM 5813 N N . ALA A 1 31 ? 10.095 -6.829 -6.230 1.00 0.00 24 ALA A N 4
ATOM 5814 C CA . ALA A 1 31 ? 10.798 -8.075 -5.951 1.00 0.00 24 ALA A CA 4
ATOM 5815 C C . ALA A 1 31 ? 9.829 -9.251 -5.890 1.00 0.00 24 ALA A C 4
ATOM 5816 O O . ALA A 1 31 ? 10.226 -10.403 -6.062 1.00 0.00 24 ALA A O 4
ATOM 5823 N N . MET A 1 32 ? 8.559 -8.952 -5.642 1.00 0.00 25 MET A N 4
ATOM 5824 C CA . MET A 1 32 ? 7.533 -9.985 -5.558 1.00 0.00 25 MET A CA 4
ATOM 5825 C C . MET A 1 32 ? 6.189 -9.459 -6.048 1.00 0.00 25 MET A C 4
ATOM 5826 O O . MET A 1 32 ? 5.827 -8.310 -5.786 1.00 0.00 25 MET A O 4
ATOM 5840 N N . VAL A 1 33 ? 5.452 -10.303 -6.762 1.00 0.00 26 VAL A N 4
ATOM 5841 C CA . VAL A 1 33 ? 4.146 -9.922 -7.289 1.00 0.00 26 VAL A CA 4
ATOM 5842 C C . VAL A 1 33 ? 3.050 -10.841 -6.761 1.00 0.00 26 VAL A C 4
ATOM 5843 O O . VAL A 1 33 ? 3.125 -12.062 -6.905 1.00 0.00 26 VAL A O 4
ATOM 5856 N N . THR A 1 34 ? 2.032 -10.247 -6.148 1.00 0.00 27 THR A N 4
ATOM 5857 C CA . THR A 1 34 ? 0.920 -11.011 -5.597 1.00 0.00 27 THR A CA 4
ATOM 5858 C C . THR A 1 34 ? -0.405 -10.577 -6.213 1.00 0.00 27 THR A C 4
ATOM 5859 O O . THR A 1 34 ? -0.508 -9.491 -6.783 1.00 0.00 27 THR A O 4
ATOM 5870 N N . ASP A 1 35 ? -1.416 -11.430 -6.093 1.00 0.00 28 ASP A N 4
ATOM 5871 C CA . ASP A 1 35 ? -2.736 -11.133 -6.636 1.00 0.00 28 ASP A CA 4
ATOM 5872 C C . ASP A 1 35 ? -3.436 -10.061 -5.806 1.00 0.00 28 ASP A C 4
ATOM 5873 O O . ASP A 1 35 ? -4.589 -9.714 -6.068 1.00 0.00 28 ASP A O 4
ATOM 5882 N N . TYR A 1 36 ? -2.734 -9.543 -4.805 1.00 0.00 29 TYR A N 4
ATOM 5883 C CA . TYR A 1 36 ? -3.290 -8.514 -3.935 1.00 0.00 29 TYR A CA 4
ATOM 5884 C C . TYR A 1 36 ? -2.317 -7.349 -3.779 1.00 0.00 29 TYR A C 4
ATOM 5885 O O . TYR A 1 36 ? -2.454 -6.527 -2.873 1.00 0.00 29 TYR A O 4
ATOM 5903 N N . GLY A 1 37 ? -1.333 -7.284 -4.670 1.00 0.00 30 GLY A N 4
ATOM 5904 C CA . GLY A 1 37 ? -0.351 -6.217 -4.617 1.00 0.00 30 GLY A CA 4
ATOM 5905 C C . GLY A 1 37 ? 1.035 -6.685 -5.014 1.00 0.00 30 GLY A C 4
ATOM 5906 O O . GLY A 1 37 ? 1.191 -7.744 -5.620 1.00 0.00 30 GLY A O 4
ATOM 5910 N N . ALA A 1 38 ? 2.045 -5.891 -4.673 1.00 0.00 31 ALA A N 4
ATOM 5911 C CA . ALA A 1 38 ? 3.426 -6.229 -4.997 1.00 0.00 31 ALA A CA 4
ATOM 5912 C C . ALA A 1 38 ? 4.383 -5.707 -3.932 1.00 0.00 31 ALA A C 4
ATOM 5913 O O . ALA A 1 38 ? 4.104 -4.710 -3.266 1.00 0.00 31 ALA A O 4
ATOM 5920 N N . PHE A 1 39 ? 5.515 -6.386 -3.775 1.00 0.00 32 PHE A N 4
ATOM 5921 C CA . PHE A 1 39 ? 6.514 -5.991 -2.790 1.00 0.00 32 PHE A CA 4
ATOM 5922 C C . PHE A 1 39 ? 7.580 -5.101 -3.422 1.00 0.00 32 PHE A C 4
ATOM 5923 O O . PHE A 1 39 ? 8.072 -5.384 -4.514 1.00 0.00 32 PHE A O 4
ATOM 5940 N N . ILE A 1 40 ? 7.930 -4.024 -2.727 1.00 0.00 33 ILE A N 4
ATOM 5941 C CA . ILE A 1 40 ? 8.938 -3.093 -3.219 1.00 0.00 33 ILE A CA 4
ATOM 5942 C C . ILE A 1 40 ? 10.092 -2.959 -2.233 1.00 0.00 33 ILE A C 4
ATOM 5943 O O . ILE A 1 40 ? 9.883 -2.711 -1.045 1.00 0.00 33 ILE A O 4
ATOM 5959 N N . LYS A 1 41 ? 11.312 -3.122 -2.732 1.00 0.00 34 LYS A N 4
ATOM 5960 C CA . LYS A 1 41 ? 12.502 -3.017 -1.896 1.00 0.00 34 LYS A CA 4
ATOM 5961 C C . LYS A 1 41 ? 12.926 -1.561 -1.734 1.00 0.00 34 LYS A C 4
ATOM 5962 O O . LYS A 1 41 ? 13.016 -0.818 -2.712 1.00 0.00 34 LYS A O 4
ATOM 5981 N N . ILE A 1 42 ? 13.186 -1.160 -0.494 1.00 0.00 35 ILE A N 4
ATOM 5982 C CA . ILE A 1 42 ? 13.602 0.206 -0.204 1.00 0.00 35 ILE A CA 4
ATOM 5983 C C . ILE A 1 42 ? 15.109 0.368 -0.369 1.00 0.00 35 ILE A C 4
ATOM 5984 O O . ILE A 1 42 ? 15.901 -0.462 0.081 1.00 0.00 35 ILE A O 4
ATOM 6000 N N . PRO A 1 43 ? 15.519 1.463 -1.026 1.00 0.00 36 PRO A N 4
ATOM 6001 C CA . PRO A 1 43 ? 16.935 1.761 -1.263 1.00 0.00 36 PRO A CA 4
ATOM 6002 C C . PRO A 1 43 ? 17.670 2.136 0.019 1.00 0.00 36 PRO A C 4
ATOM 6003 O O . PRO A 1 43 ? 17.307 3.097 0.697 1.00 0.00 36 PRO A O 4
ATOM 6014 N N . GLY A 1 44 ? 18.707 1.371 0.347 1.00 0.00 37 GLY A N 4
ATOM 6015 C CA . GLY A 1 44 ? 19.477 1.640 1.547 1.00 0.00 37 GLY A CA 4
ATOM 6016 C C . GLY A 1 44 ? 18.846 1.041 2.788 1.00 0.00 37 GLY A C 4
ATOM 6017 O O . GLY A 1 44 ? 18.961 1.596 3.881 1.00 0.00 37 GLY A O 4
ATOM 6021 N N . CYS A 1 45 ? 18.177 -0.095 2.620 1.00 0.00 38 CYS A N 4
ATOM 6022 C CA . CYS A 1 45 ? 17.522 -0.769 3.735 1.00 0.00 38 CYS A CA 4
ATOM 6023 C C . CYS A 1 45 ? 17.442 -2.272 3.490 1.00 0.00 38 CYS A C 4
ATOM 6024 O O . CYS A 1 45 ? 17.917 -2.771 2.470 1.00 0.00 38 CYS A O 4
ATOM 6032 N N . ARG A 1 46 ? 16.838 -2.989 4.432 1.00 0.00 39 ARG A N 4
ATOM 6033 C CA . ARG A 1 46 ? 16.698 -4.436 4.320 1.00 0.00 39 ARG A CA 4
ATOM 6034 C C . ARG A 1 46 ? 15.226 -4.840 4.315 1.00 0.00 39 ARG A C 4
ATOM 6035 O O . ARG A 1 46 ? 14.839 -5.804 3.654 1.00 0.00 39 ARG A O 4
ATOM 6056 N N . LYS A 1 47 ? 14.411 -4.098 5.055 1.00 0.00 40 LYS A N 4
ATOM 6057 C CA . LYS A 1 47 ? 12.983 -4.377 5.135 1.00 0.00 40 LYS A CA 4
ATOM 6058 C C . LYS A 1 47 ? 12.288 -4.049 3.817 1.00 0.00 40 LYS A C 4
ATOM 6059 O O . LYS A 1 47 ? 12.723 -3.163 3.081 1.00 0.00 40 LYS A O 4
ATOM 6078 N N . GLN A 1 48 ? 11.208 -4.767 3.527 1.00 0.00 41 GLN A N 4
ATOM 6079 C CA . GLN A 1 48 ? 10.455 -4.550 2.298 1.00 0.00 41 GLN A CA 4
ATOM 6080 C C . GLN A 1 48 ? 9.002 -4.203 2.603 1.00 0.00 41 GLN A C 4
ATOM 6081 O O . GLN A 1 48 ? 8.409 -4.738 3.540 1.00 0.00 41 GLN A O 4
ATOM 6095 N N . GLY A 1 49 ? 8.432 -3.304 1.808 1.00 0.00 42 GLY A N 4
ATOM 6096 C CA . GLY A 1 49 ? 7.054 -2.900 2.010 1.00 0.00 42 GLY A CA 4
ATOM 6097 C C . GLY A 1 49 ? 6.122 -3.472 0.959 1.00 0.00 42 GLY A C 4
ATOM 6098 O O . GLY A 1 49 ? 6.540 -3.755 -0.164 1.00 0.00 42 GLY A O 4
ATOM 6102 N N . LEU A 1 50 ? 4.856 -3.643 1.325 1.00 0.00 43 LEU A N 4
ATOM 6103 C CA . LEU A 1 50 ? 3.862 -4.188 0.406 1.00 0.00 43 LEU A CA 4
ATOM 6104 C C . LEU A 1 50 ? 2.989 -3.077 -0.172 1.00 0.00 43 LEU A C 4
ATOM 6105 O O . LEU A 1 50 ? 2.623 -2.134 0.528 1.00 0.00 43 LEU A O 4
ATOM 6121 N N . VAL A 1 51 ? 2.659 -3.197 -1.454 1.00 0.00 44 VAL A N 4
ATOM 6122 C CA . VAL A 1 51 ? 1.826 -2.207 -2.125 1.00 0.00 44 VAL A CA 4
ATOM 6123 C C . VAL A 1 51 ? 0.484 -2.802 -2.534 1.00 0.00 44 VAL A C 4
ATOM 6124 O O . VAL A 1 51 ? 0.399 -3.562 -3.500 1.00 0.00 44 VAL A O 4
ATOM 6137 N N . HIS A 1 52 ? -0.563 -2.453 -1.793 1.00 0.00 45 HIS A N 4
ATOM 6138 C CA . HIS A 1 52 ? -1.903 -2.953 -2.080 1.00 0.00 45 HIS A CA 4
ATOM 6139 C C . HIS A 1 52 ? -2.293 -2.664 -3.527 1.00 0.00 45 HIS A C 4
ATOM 6140 O O . HIS A 1 52 ? -1.798 -1.714 -4.135 1.00 0.00 45 HIS A O 4
ATOM 6154 N N . ARG A 1 53 ? -3.182 -3.488 -4.071 1.00 0.00 46 ARG A N 4
ATOM 6155 C CA . ARG A 1 53 ? -3.636 -3.322 -5.446 1.00 0.00 46 ARG A CA 4
ATOM 6156 C C . ARG A 1 53 ? -4.272 -1.949 -5.646 1.00 0.00 46 ARG A C 4
ATOM 6157 O O . ARG A 1 53 ? -4.112 -1.326 -6.696 1.00 0.00 46 ARG A O 4
ATOM 6178 N N . THR A 1 54 ? -4.995 -1.484 -4.632 1.00 0.00 47 THR A N 4
ATOM 6179 C CA . THR A 1 54 ? -5.656 -0.187 -4.697 1.00 0.00 47 THR A CA 4
ATOM 6180 C C . THR A 1 54 ? -4.646 0.936 -4.908 1.00 0.00 47 THR A C 4
ATOM 6181 O O . THR A 1 54 ? -4.979 1.991 -5.447 1.00 0.00 47 THR A O 4
ATOM 6192 N N . HIS A 1 55 ? -3.410 0.701 -4.479 1.00 0.00 48 HIS A N 4
ATOM 6193 C CA . HIS A 1 55 ? -2.349 1.693 -4.622 1.00 0.00 48 HIS A CA 4
ATOM 6194 C C . HIS A 1 55 ? -1.533 1.436 -5.884 1.00 0.00 48 HIS A C 4
ATOM 6195 O O . HIS A 1 55 ? -0.760 2.290 -6.320 1.00 0.00 48 HIS A O 4
ATOM 6209 N N . MET A 1 56 ? -1.706 0.254 -6.466 1.00 0.00 49 MET A N 4
ATOM 6210 C CA . MET A 1 56 ? -0.985 -0.114 -7.678 1.00 0.00 49 MET A CA 4
ATOM 6211 C C . MET A 1 56 ? -1.508 0.664 -8.881 1.00 0.00 49 MET A C 4
ATOM 6212 O O . MET A 1 56 ? -0.772 0.924 -9.833 1.00 0.00 49 MET A O 4
ATOM 6226 N N . SER A 1 57 ? -2.784 1.035 -8.831 1.00 0.00 50 SER A N 4
ATOM 6227 C CA . SER A 1 57 ? -3.407 1.779 -9.918 1.00 0.00 50 SER A CA 4
ATOM 6228 C C . SER A 1 57 ? -4.101 3.031 -9.391 1.00 0.00 50 SER A C 4
ATOM 6229 O O . SER A 1 57 ? -4.057 3.322 -8.195 1.00 0.00 50 SER A O 4
ATOM 6237 N N . SER A 1 58 ? -4.741 3.770 -10.291 1.00 0.00 51 SER A N 4
ATOM 6238 C CA . SER A 1 58 ? -5.442 4.993 -9.919 1.00 0.00 51 SER A CA 4
ATOM 6239 C C . SER A 1 58 ? -6.768 4.673 -9.235 1.00 0.00 51 SER A C 4
ATOM 6240 O O . SER A 1 58 ? -6.986 5.035 -8.078 1.00 0.00 51 SER A O 4
ATOM 6248 N N . CYS A 1 59 ? -7.649 3.993 -9.959 1.00 0.00 52 CYS A N 4
ATOM 6249 C CA . CYS A 1 59 ? -8.955 3.624 -9.423 1.00 0.00 52 CYS A CA 4
ATOM 6250 C C . CYS A 1 59 ? -9.232 2.139 -9.638 1.00 0.00 52 CYS A C 4
ATOM 6251 O O . CYS A 1 59 ? -9.308 1.368 -8.681 1.00 0.00 52 CYS A O 4
ATOM 6259 N N . ARG A 1 60 ? -9.381 1.746 -10.898 1.00 0.00 53 ARG A N 4
ATOM 6260 C CA . ARG A 1 60 ? -9.651 0.354 -11.237 1.00 0.00 53 ARG A CA 4
ATOM 6261 C C . ARG A 1 60 ? -8.358 -0.456 -11.279 1.00 0.00 53 ARG A C 4
ATOM 6262 O O . ARG A 1 60 ? -7.373 -0.041 -11.888 1.00 0.00 53 ARG A O 4
ATOM 6283 N N . VAL A 1 61 ? -8.371 -1.614 -10.627 1.00 0.00 54 VAL A N 4
ATOM 6284 C CA . VAL A 1 61 ? -7.201 -2.483 -10.590 1.00 0.00 54 VAL A CA 4
ATOM 6285 C C . VAL A 1 61 ? -7.539 -3.882 -11.090 1.00 0.00 54 VAL A C 4
ATOM 6286 O O . VAL A 1 61 ? -7.862 -4.773 -10.304 1.00 0.00 54 VAL A O 4
ATOM 6299 N N . ASP A 1 62 ? -7.464 -4.069 -12.403 1.00 0.00 55 ASP A N 4
ATOM 6300 C CA . ASP A 1 62 ? -7.761 -5.363 -13.010 1.00 0.00 55 ASP A CA 4
ATOM 6301 C C . ASP A 1 62 ? -6.857 -6.451 -12.438 1.00 0.00 55 ASP A C 4
ATOM 6302 O O . ASP A 1 62 ? -7.333 -7.420 -11.847 1.00 0.00 55 ASP A O 4
ATOM 6311 N N . LYS A 1 63 ? -5.552 -6.285 -12.620 1.00 0.00 56 LYS A N 4
ATOM 6312 C CA . LYS A 1 63 ? -4.581 -7.253 -12.124 1.00 0.00 56 LYS A CA 4
ATOM 6313 C C . LYS A 1 63 ? -3.273 -6.565 -11.743 1.00 0.00 56 LYS A C 4
ATOM 6314 O O . LYS A 1 63 ? -2.745 -5.732 -12.479 1.00 0.00 56 LYS A O 4
ATOM 6333 N N . PRO A 1 64 ? -2.737 -6.921 -10.567 1.00 0.00 57 PRO A N 4
ATOM 6334 C CA . PRO A 1 64 ? -1.483 -6.352 -10.063 1.00 0.00 57 PRO A CA 4
ATOM 6335 C C . PRO A 1 64 ? -0.273 -6.815 -10.867 1.00 0.00 57 PRO A C 4
ATOM 6336 O O . PRO A 1 64 ? 0.729 -6.105 -10.962 1.00 0.00 57 PRO A O 4
ATOM 6347 N N . SER A 1 65 ? -0.372 -8.006 -11.446 1.00 0.00 58 SER A N 4
ATOM 6348 C CA . SER A 1 65 ? 0.716 -8.565 -12.239 1.00 0.00 58 SER A CA 4
ATOM 6349 C C . SER A 1 65 ? 0.784 -7.901 -13.611 1.00 0.00 58 SER A C 4
ATOM 6350 O O . SER A 1 65 ? 1.665 -8.203 -14.415 1.00 0.00 58 SER A O 4
ATOM 6358 N N . GLU A 1 66 ? -0.154 -6.995 -13.871 1.00 0.00 59 GLU A N 4
ATOM 6359 C CA . GLU A 1 66 ? -0.202 -6.289 -15.146 1.00 0.00 59 GLU A CA 4
ATOM 6360 C C . GLU A 1 66 ? 0.258 -4.843 -14.984 1.00 0.00 59 GLU A C 4
ATOM 6361 O O . GLU A 1 66 ? 0.507 -4.146 -15.968 1.00 0.00 59 GLU A O 4
ATOM 6373 N N . ILE A 1 67 ? 0.369 -4.399 -13.736 1.00 0.00 60 ILE A N 4
ATOM 6374 C CA . ILE A 1 67 ? 0.799 -3.038 -13.446 1.00 0.00 60 ILE A CA 4
ATOM 6375 C C . ILE A 1 67 ? 2.299 -2.980 -13.177 1.00 0.00 60 ILE A C 4
ATOM 6376 O O . ILE A 1 67 ? 2.994 -2.085 -13.660 1.00 0.00 60 ILE A O 4
ATOM 6392 N N . VAL A 1 68 ? 2.793 -3.941 -12.404 1.00 0.00 61 VAL A N 4
ATOM 6393 C CA . VAL A 1 68 ? 4.212 -4.003 -12.073 1.00 0.00 61 VAL A CA 4
ATOM 6394 C C . VAL A 1 68 ? 4.763 -5.409 -12.275 1.00 0.00 61 VAL A C 4
ATOM 6395 O O . VAL A 1 68 ? 4.011 -6.383 -12.302 1.00 0.00 61 VAL A O 4
ATOM 6408 N N . ASP A 1 69 ? 6.080 -5.508 -12.417 1.00 0.00 62 ASP A N 4
ATOM 6409 C CA . ASP A 1 69 ? 6.733 -6.796 -12.616 1.00 0.00 62 ASP A CA 4
ATOM 6410 C C . ASP A 1 69 ? 8.146 -6.785 -12.039 1.00 0.00 62 ASP A C 4
ATOM 6411 O O . ASP A 1 69 ? 8.851 -5.778 -12.117 1.00 0.00 62 ASP A O 4
ATOM 6420 N N . VAL A 1 70 ? 8.552 -7.909 -11.458 1.00 0.00 63 VAL A N 4
ATOM 6421 C CA . VAL A 1 70 ? 9.881 -8.027 -10.868 1.00 0.00 63 VAL A CA 4
ATOM 6422 C C . VAL A 1 70 ? 10.946 -7.449 -11.791 1.00 0.00 63 VAL A C 4
ATOM 6423 O O . VAL A 1 70 ? 11.166 -7.949 -12.893 1.00 0.00 63 VAL A O 4
ATOM 6436 N N . GLY A 1 71 ? 11.606 -6.389 -11.333 1.00 0.00 64 GLY A N 4
ATOM 6437 C CA . GLY A 1 71 ? 12.642 -5.759 -12.131 1.00 0.00 64 GLY A CA 4
ATOM 6438 C C . GLY A 1 71 ? 12.316 -4.318 -12.471 1.00 0.00 64 GLY A C 4
ATOM 6439 O O . GLY A 1 71 ? 13.211 -3.521 -12.751 1.00 0.00 64 GLY A O 4
ATOM 6443 N N . ASP A 1 72 ? 11.030 -3.983 -12.449 1.00 0.00 65 ASP A N 4
ATOM 6444 C CA . ASP A 1 72 ? 10.587 -2.629 -12.758 1.00 0.00 65 ASP A CA 4
ATOM 6445 C C . ASP A 1 72 ? 10.711 -1.724 -11.535 1.00 0.00 65 ASP A C 4
ATOM 6446 O O . ASP A 1 72 ? 10.192 -2.036 -10.464 1.00 0.00 65 ASP A O 4
ATOM 6455 N N . LYS A 1 73 ? 11.401 -0.602 -11.705 1.00 0.00 66 LYS A N 4
ATOM 6456 C CA . LYS A 1 73 ? 11.594 0.350 -10.617 1.00 0.00 66 LYS A CA 4
ATOM 6457 C C . LYS A 1 73 ? 10.551 1.461 -10.674 1.00 0.00 66 LYS A C 4
ATOM 6458 O O . LYS A 1 73 ? 10.316 2.051 -11.729 1.00 0.00 66 LYS A O 4
ATOM 6477 N N . VAL A 1 74 ? 9.929 1.742 -9.534 1.00 0.00 67 VAL A N 4
ATOM 6478 C CA . VAL A 1 74 ? 8.914 2.786 -9.454 1.00 0.00 67 VAL A CA 4
ATOM 6479 C C . VAL A 1 74 ? 9.028 3.566 -8.150 1.00 0.00 67 VAL A C 4
ATOM 6480 O O . VAL A 1 74 ? 9.768 3.178 -7.245 1.00 0.00 67 VAL A O 4
ATOM 6493 N N . TRP A 1 75 ? 8.291 4.667 -8.059 1.00 0.00 68 TRP A N 4
ATOM 6494 C CA . TRP A 1 75 ? 8.310 5.503 -6.864 1.00 0.00 68 TRP A CA 4
ATOM 6495 C C . TRP A 1 75 ? 7.140 5.165 -5.946 1.00 0.00 68 TRP A C 4
ATOM 6496 O O . TRP A 1 75 ? 5.995 5.075 -6.390 1.00 0.00 68 TRP A O 4
ATOM 6517 N N . VAL A 1 76 ? 7.435 4.978 -4.663 1.00 0.00 69 VAL A N 4
ATOM 6518 C CA . VAL A 1 76 ? 6.408 4.651 -3.682 1.00 0.00 69 VAL A CA 4
ATOM 6519 C C . VAL A 1 76 ? 6.510 5.554 -2.458 1.00 0.00 69 VAL A C 4
ATOM 6520 O O . VAL A 1 76 ? 7.567 6.119 -2.175 1.00 0.00 69 VAL A O 4
ATOM 6533 N N . LYS A 1 77 ? 5.404 5.687 -1.734 1.00 0.00 70 LYS A N 4
ATOM 6534 C CA . LYS A 1 77 ? 5.368 6.520 -0.537 1.00 0.00 70 LYS A CA 4
ATOM 6535 C C . LYS A 1 77 ? 4.728 5.771 0.628 1.00 0.00 70 LYS A C 4
ATOM 6536 O O . LYS A 1 77 ? 3.628 5.233 0.503 1.00 0.00 70 LYS A O 4
ATOM 6555 N N . LEU A 1 78 ? 5.423 5.744 1.760 1.00 0.00 71 LEU A N 4
ATOM 6556 C CA . LEU A 1 78 ? 4.921 5.062 2.949 1.00 0.00 71 LEU A CA 4
ATOM 6557 C C . LEU A 1 78 ? 3.600 5.670 3.408 1.00 0.00 71 LEU A C 4
ATOM 6558 O O . LEU A 1 78 ? 3.487 6.887 3.564 1.00 0.00 71 LEU A O 4
ATOM 6574 N N . ILE A 1 79 ? 2.605 4.816 3.624 1.00 0.00 72 ILE A N 4
ATOM 6575 C CA . ILE A 1 79 ? 1.293 5.270 4.070 1.00 0.00 72 ILE A CA 4
ATOM 6576 C C . ILE A 1 79 ? 1.003 4.802 5.492 1.00 0.00 72 ILE A C 4
ATOM 6577 O O . ILE A 1 79 ? 0.263 5.449 6.231 1.00 0.00 72 ILE A O 4
ATOM 6593 N N . GLY A 1 80 ? 1.594 3.671 5.869 1.00 0.00 73 GLY A N 4
ATOM 6594 C CA . GLY A 1 80 ? 1.388 3.136 7.203 1.00 0.00 73 GLY A CA 4
ATOM 6595 C C . GLY A 1 80 ? 2.459 2.139 7.599 1.00 0.00 73 GLY A C 4
ATOM 6596 O O . GLY A 1 80 ? 2.628 1.108 6.949 1.00 0.00 73 GLY A O 4
ATOM 6600 N N . ARG A 1 81 ? 3.187 2.449 8.668 1.00 0.00 74 ARG A N 4
ATOM 6601 C CA . ARG A 1 81 ? 4.250 1.574 9.148 1.00 0.00 74 ARG A CA 4
ATOM 6602 C C . ARG A 1 81 ? 3.977 1.122 10.579 1.00 0.00 74 ARG A C 4
ATOM 6603 O O . ARG A 1 81 ? 3.703 1.940 11.456 1.00 0.00 74 ARG A O 4
ATOM 6624 N N . GLU A 1 82 ? 4.050 -0.186 10.805 1.00 0.00 75 GLU A N 4
ATOM 6625 C CA . GLU A 1 82 ? 3.810 -0.747 12.129 1.00 0.00 75 GLU A CA 4
ATOM 6626 C C . GLU A 1 82 ? 4.750 -1.917 12.405 1.00 0.00 75 GLU A C 4
ATOM 6627 O O . GLU A 1 82 ? 4.812 -2.872 11.631 1.00 0.00 75 GLU A O 4
ATOM 6639 N N . MET A 1 83 ? 5.479 -1.834 13.512 1.00 0.00 76 MET A N 4
ATOM 6640 C CA . MET A 1 83 ? 6.416 -2.885 13.891 1.00 0.00 76 MET A CA 4
ATOM 6641 C C . MET A 1 83 ? 5.952 -3.598 15.157 1.00 0.00 76 MET A C 4
ATOM 6642 O O . MET A 1 83 ? 5.902 -3.002 16.234 1.00 0.00 76 MET A O 4
ATOM 6656 N N . LYS A 1 84 ? 5.612 -4.875 15.022 1.00 0.00 77 LYS A N 4
ATOM 6657 C CA . LYS A 1 84 ? 5.152 -5.669 16.155 1.00 0.00 77 LYS A CA 4
ATOM 6658 C C . LYS A 1 84 ? 6.194 -6.712 16.545 1.00 0.00 77 LYS A C 4
ATOM 6659 O O . LYS A 1 84 ? 6.888 -7.261 15.690 1.00 0.00 77 LYS A O 4
ATOM 6678 N N . ASN A 1 85 ? 6.295 -6.984 17.842 1.00 0.00 78 ASN A N 4
ATOM 6679 C CA . ASN A 1 85 ? 7.251 -7.964 18.345 1.00 0.00 78 ASN A CA 4
ATOM 6680 C C . ASN A 1 85 ? 6.987 -9.341 17.745 1.00 0.00 78 ASN A C 4
ATOM 6681 O O . ASN A 1 85 ? 7.821 -10.241 17.837 1.00 0.00 78 ASN A O 4
ATOM 6692 N N . ASP A 1 86 ? 5.819 -9.498 17.131 1.00 0.00 79 ASP A N 4
ATOM 6693 C CA . ASP A 1 86 ? 5.444 -10.765 16.513 1.00 0.00 79 ASP A CA 4
ATOM 6694 C C . ASP A 1 86 ? 5.719 -10.740 15.012 1.00 0.00 79 ASP A C 4
ATOM 6695 O O . ASP A 1 86 ? 5.985 -11.777 14.403 1.00 0.00 79 ASP A O 4
ATOM 6704 N N . ARG A 1 87 ? 5.651 -9.551 14.423 1.00 0.00 80 ARG A N 4
ATOM 6705 C CA . ARG A 1 87 ? 5.889 -9.391 12.993 1.00 0.00 80 ARG A CA 4
ATOM 6706 C C . ARG A 1 87 ? 5.864 -7.918 12.599 1.00 0.00 80 ARG A C 4
ATOM 6707 O O . ARG A 1 87 ? 5.272 -7.089 13.291 1.00 0.00 80 ARG A O 4
ATOM 6728 N N . ILE A 1 88 ? 6.513 -7.599 11.483 1.00 0.00 81 ILE A N 4
ATOM 6729 C CA . ILE A 1 88 ? 6.564 -6.226 10.997 1.00 0.00 81 ILE A CA 4
ATOM 6730 C C . ILE A 1 88 ? 5.620 -6.026 9.817 1.00 0.00 81 ILE A C 4
ATOM 6731 O O . ILE A 1 88 ? 5.639 -6.792 8.853 1.00 0.00 81 ILE A O 4
ATOM 6747 N N . LYS A 1 89 ? 4.794 -4.988 9.897 1.00 0.00 82 LYS A N 4
ATOM 6748 C CA . LYS A 1 89 ? 3.843 -4.682 8.834 1.00 0.00 82 LYS A CA 4
ATOM 6749 C C . LYS A 1 89 ? 4.130 -3.314 8.224 1.00 0.00 82 LYS A C 4
ATOM 6750 O O . LYS A 1 89 ? 4.167 -2.305 8.929 1.00 0.00 82 LYS A O 4
ATOM 6769 N N . VAL A 1 90 ? 4.329 -3.286 6.910 1.00 0.00 83 VAL A N 4
ATOM 6770 C CA . VAL A 1 90 ? 4.610 -2.041 6.205 1.00 0.00 83 VAL A CA 4
ATOM 6771 C C . VAL A 1 90 ? 3.765 -1.923 4.942 1.00 0.00 83 VAL A C 4
ATOM 6772 O O . VAL A 1 90 ? 3.666 -2.866 4.159 1.00 0.00 83 VAL A O 4
ATOM 6785 N N . SER A 1 91 ? 3.158 -0.756 4.751 1.00 0.00 84 SER A N 4
ATOM 6786 C CA . SER A 1 91 ? 2.318 -0.514 3.583 1.00 0.00 84 SER A CA 4
ATOM 6787 C C . SER A 1 91 ? 2.859 0.648 2.756 1.00 0.00 84 SER A C 4
ATOM 6788 O O . SER A 1 91 ? 3.185 1.708 3.292 1.00 0.00 84 SER A O 4
ATOM 6796 N N . LEU A 1 92 ? 2.950 0.443 1.447 1.00 0.00 85 LEU A N 4
ATOM 6797 C CA . LEU A 1 92 ? 3.452 1.472 0.544 1.00 0.00 85 LEU A CA 4
ATOM 6798 C C . LEU A 1 92 ? 2.412 1.820 -0.516 1.00 0.00 85 LEU A C 4
ATOM 6799 O O . LEU A 1 92 ? 1.516 1.025 -0.806 1.00 0.00 85 LEU A O 4
ATOM 6815 N N . SER A 1 93 ? 2.537 3.011 -1.092 1.00 0.00 86 SER A N 4
ATOM 6816 C CA . SER A 1 93 ? 1.606 3.465 -2.120 1.00 0.00 86 SER A CA 4
ATOM 6817 C C . SER A 1 93 ? 2.355 3.912 -3.371 1.00 0.00 86 SER A C 4
ATOM 6818 O O . SER A 1 93 ? 3.446 4.476 -3.288 1.00 0.00 86 SER A O 4
ATOM 6826 N N . MET A 1 94 ? 1.762 3.653 -4.532 1.00 0.00 87 MET A N 4
ATOM 6827 C CA . MET A 1 94 ? 2.371 4.031 -5.802 1.00 0.00 87 MET A CA 4
ATOM 6828 C C . MET A 1 94 ? 1.503 5.042 -6.543 1.00 0.00 87 MET A C 4
ATOM 6829 O O . MET A 1 94 ? 2.012 5.918 -7.244 1.00 0.00 87 MET A O 4
ATOM 6843 N N . LYS A 1 95 ? 0.190 4.917 -6.384 1.00 0.00 88 LYS A N 4
ATOM 6844 C CA . LYS A 1 95 ? -0.750 5.821 -7.037 1.00 0.00 88 LYS A CA 4
ATOM 6845 C C . LYS A 1 95 ? -0.579 7.248 -6.524 1.00 0.00 88 LYS A C 4
ATOM 6846 O O . LYS A 1 95 ? -0.860 8.212 -7.236 1.00 0.00 88 LYS A O 4
ATOM 6865 N N . VAL A 1 96 ? -0.115 7.374 -5.285 1.00 0.00 89 VAL A N 4
ATOM 6866 C CA . VAL A 1 96 ? 0.097 8.683 -4.677 1.00 0.00 89 VAL A CA 4
ATOM 6867 C C . VAL A 1 96 ? 1.529 9.161 -4.887 1.00 0.00 89 VAL A C 4
ATOM 6868 O O . VAL A 1 96 ? 2.027 10.008 -4.145 1.00 0.00 89 VAL A O 4
ATOM 6881 N N . VAL A 1 97 ? 2.187 8.613 -5.904 1.00 0.00 90 VAL A N 4
ATOM 6882 C CA . VAL A 1 97 ? 3.562 8.985 -6.213 1.00 0.00 90 VAL A CA 4
ATOM 6883 C C . VAL A 1 97 ? 3.835 8.886 -7.710 1.00 0.00 90 VAL A C 4
ATOM 6884 O O . VAL A 1 97 ? 3.632 7.838 -8.320 1.00 0.00 90 VAL A O 4
ATOM 6897 N N . ASN A 1 98 ? 4.296 9.986 -8.296 1.00 0.00 91 ASN A N 4
ATOM 6898 C CA . ASN A 1 98 ? 4.597 10.025 -9.722 1.00 0.00 91 ASN A CA 4
ATOM 6899 C C . ASN A 1 98 ? 5.706 9.036 -10.071 1.00 0.00 91 ASN A C 4
ATOM 6900 O O . ASN A 1 98 ? 6.763 9.028 -9.443 1.00 0.00 91 ASN A O 4
ATOM 6911 N N . GLN A 1 99 ? 5.454 8.203 -11.076 1.00 0.00 92 GLN A N 4
ATOM 6912 C CA . GLN A 1 99 ? 6.430 7.210 -11.507 1.00 0.00 92 GLN A CA 4
ATOM 6913 C C . GLN A 1 99 ? 7.332 7.773 -12.602 1.00 0.00 92 GLN A C 4
ATOM 6914 O O . GLN A 1 99 ? 7.586 7.116 -13.609 1.00 0.00 92 GLN A O 4
ATOM 6928 N N . GLY A 1 100 ? 7.812 8.995 -12.395 1.00 0.00 93 GLY A N 4
ATOM 6929 C CA . GLY A 1 100 ? 8.679 9.627 -13.373 1.00 0.00 93 GLY A CA 4
ATOM 6930 C C . GLY A 1 100 ? 9.664 10.590 -12.738 1.00 0.00 93 GLY A C 4
ATOM 6931 O O . GLY A 1 100 ? 10.806 10.706 -13.184 1.00 0.00 93 GLY A O 4
ATOM 6935 N N . THR A 1 101 ? 9.221 11.284 -11.695 1.00 0.00 94 THR A N 4
ATOM 6936 C CA . THR A 1 101 ? 10.069 12.245 -11.000 1.00 0.00 94 THR A CA 4
ATOM 6937 C C . THR A 1 101 ? 10.176 11.910 -9.517 1.00 0.00 94 THR A C 4
ATOM 6938 O O . THR A 1 101 ? 11.201 12.165 -8.886 1.00 0.00 94 THR A O 4
ATOM 6949 N N . GLY A 1 102 ? 9.112 11.336 -8.964 1.00 0.00 95 GLY A N 4
ATOM 6950 C CA . GLY A 1 102 ? 9.108 10.976 -7.559 1.00 0.00 95 GLY A CA 4
ATOM 6951 C C . GLY A 1 102 ? 8.568 12.085 -6.677 1.00 0.00 95 GLY A C 4
ATOM 6952 O O . GLY A 1 102 ? 8.962 12.214 -5.518 1.00 0.00 95 GLY A O 4
ATOM 6956 N N . LYS A 1 103 ? 7.665 12.890 -7.228 1.00 0.00 96 LYS A N 4
ATOM 6957 C CA . LYS A 1 103 ? 7.070 13.994 -6.485 1.00 0.00 96 LYS A CA 4
ATOM 6958 C C . LYS A 1 103 ? 5.777 13.558 -5.806 1.00 0.00 96 LYS A C 4
ATOM 6959 O O . LYS A 1 103 ? 4.943 12.884 -6.411 1.00 0.00 96 LYS A O 4
ATOM 6978 N N . ASP A 1 104 ? 5.613 13.948 -4.547 1.00 0.00 97 ASP A N 4
ATOM 6979 C CA . ASP A 1 104 ? 4.418 13.600 -3.786 1.00 0.00 97 ASP A CA 4
ATOM 6980 C C . ASP A 1 104 ? 3.167 14.164 -4.452 1.00 0.00 97 ASP A C 4
ATOM 6981 O O . ASP A 1 104 ? 3.067 15.368 -4.692 1.00 0.00 97 ASP A O 4
ATOM 6990 N N . LEU A 1 105 ? 2.216 13.285 -4.750 1.00 0.00 98 LEU A N 4
ATOM 6991 C CA . LEU A 1 105 ? 0.971 13.695 -5.390 1.00 0.00 98 LEU A CA 4
ATOM 6992 C C . LEU A 1 105 ? -0.125 13.926 -4.354 1.00 0.00 98 LEU A C 4
ATOM 6993 O O . LEU A 1 105 ? -1.063 14.688 -4.587 1.00 0.00 98 LEU A O 4
ATOM 7009 N N . ASP A 1 106 ? 0.005 13.266 -3.207 1.00 0.00 99 ASP A N 4
ATOM 7010 C CA . ASP A 1 106 ? -0.972 13.403 -2.133 1.00 0.00 99 ASP A CA 4
ATOM 7011 C C . ASP A 1 106 ? -0.359 14.112 -0.929 1.00 0.00 99 ASP A C 4
ATOM 7012 O O . ASP A 1 106 ? -0.029 13.494 0.084 1.00 0.00 99 ASP A O 4
ATOM 7021 N N . PRO A 1 107 ? -0.202 15.439 -1.040 1.00 0.00 100 PRO A N 4
ATOM 7022 C CA . PRO A 1 107 ? 0.372 16.260 0.030 1.00 0.00 100 PRO A CA 4
ATOM 7023 C C . PRO A 1 107 ? -0.554 16.373 1.236 1.00 0.00 100 PRO A C 4
ATOM 7024 O O . PRO A 1 107 ? -0.246 17.065 2.205 1.00 0.00 100 PRO A O 4
ATOM 7035 N N . ASN A 1 108 ? -1.690 15.686 1.170 1.00 0.00 101 ASN A N 4
ATOM 7036 C CA . ASN A 1 108 ? -2.662 15.708 2.257 1.00 0.00 101 ASN A CA 4
ATOM 7037 C C . ASN A 1 108 ? -2.698 14.367 2.983 1.00 0.00 101 ASN A C 4
ATOM 7038 O O . ASN A 1 108 ? -2.847 14.313 4.203 1.00 0.00 101 ASN A O 4
ATOM 7049 N N . ASN A 1 109 ? -2.559 13.286 2.222 1.00 0.00 102 ASN A N 4
ATOM 7050 C CA . ASN A 1 109 ? -2.576 11.943 2.793 1.00 0.00 102 ASN A CA 4
ATOM 7051 C C . ASN A 1 109 ? -3.940 11.626 3.398 1.00 0.00 102 ASN A C 4
ATOM 7052 O O . ASN A 1 109 ? -4.033 11.092 4.503 1.00 0.00 102 ASN A O 4
ATOM 7063 N N . VAL A 1 110 ? -4.998 11.959 2.665 1.00 0.00 103 VAL A N 4
ATOM 7064 C CA . VAL A 1 110 ? -6.358 11.708 3.128 1.00 0.00 103 VAL A CA 4
ATOM 7065 C C . VAL A 1 110 ? -6.944 10.466 2.466 1.00 0.00 103 VAL A C 4
ATOM 7066 O O . VAL A 1 110 ? -7.868 9.846 2.993 1.00 0.00 103 VAL A O 4
ATOM 7079 N N . ILE A 1 111 ? -6.400 10.109 1.306 1.00 0.00 104 ILE A N 4
ATOM 7080 C CA . ILE A 1 111 ? -6.869 8.940 0.572 1.00 0.00 104 ILE A CA 4
ATOM 7081 C C . ILE A 1 111 ? -6.238 7.662 1.113 1.00 0.00 104 ILE A C 4
ATOM 7082 O O . ILE A 1 111 ? -6.903 6.634 1.240 1.00 0.00 104 ILE A O 4
ATOM 7098 N N . ILE A 1 112 ? -4.949 7.734 1.431 1.00 0.00 105 ILE A N 4
ATOM 7099 C CA . ILE A 1 112 ? -4.229 6.583 1.961 1.00 0.00 105 ILE A CA 4
ATOM 7100 C C . ILE A 1 112 ? -4.855 6.094 3.263 1.00 0.00 105 ILE A C 4
ATOM 7101 O O . ILE A 1 112 ? -4.644 4.954 3.674 1.00 0.00 105 ILE A O 4
ATOM 7117 N N . GLU A 1 113 ? -5.626 6.965 3.906 1.00 0.00 106 GLU A N 4
ATOM 7118 C CA . GLU A 1 113 ? -6.284 6.621 5.160 1.00 0.00 106 GLU A CA 4
ATOM 7119 C C . GLU A 1 113 ? -7.693 6.092 4.909 1.00 0.00 106 GLU A C 4
ATOM 7120 O O . GLU A 1 113 ? -8.655 6.858 4.848 1.00 0.00 106 GLU A O 4
ATOM 7132 N N . SER A 1 114 ? -7.807 4.775 4.762 1.00 0.00 107 SER A N 4
ATOM 7133 C CA . SER A 1 114 ? -9.097 4.143 4.513 1.00 0.00 107 SER A CA 4
ATOM 7134 C C . SER A 1 114 ? -9.505 3.258 5.687 1.00 0.00 107 SER A C 4
ATOM 7135 O O . SER A 1 114 ? -9.225 2.060 5.703 1.00 0.00 107 SER A O 4
ATOM 7143 N N . GLY A 1 115 ? -10.168 3.859 6.671 1.00 0.00 108 GLY A N 4
ATOM 7144 C CA . GLY A 1 115 ? -10.604 3.113 7.836 1.00 0.00 108 GLY A CA 4
ATOM 7145 C C . GLY A 1 115 ? -12.101 3.203 8.056 1.00 0.00 108 GLY A C 4
ATOM 7146 O O . GLY A 1 115 ? -12.574 3.808 9.019 1.00 0.00 108 GLY A O 4
ATOM 7150 N N . PRO A 1 116 ? -12.874 2.591 7.147 1.00 0.00 109 PRO A N 4
ATOM 7151 C CA . PRO A 1 116 ? -14.338 2.592 7.223 1.00 0.00 109 PRO A CA 4
ATOM 7152 C C . PRO A 1 116 ? -14.858 1.744 8.379 1.00 0.00 109 PRO A C 4
ATOM 7153 O O . PRO A 1 116 ? -15.829 2.111 9.043 1.00 0.00 109 PRO A O 4
ATOM 7164 N N . SER A 1 117 ? -14.207 0.610 8.617 1.00 0.00 110 SER A N 4
ATOM 7165 C CA . SER A 1 117 ? -14.606 -0.291 9.691 1.00 0.00 110 SER A CA 4
ATOM 7166 C C . SER A 1 117 ? -13.485 -1.272 10.021 1.00 0.00 110 SER A C 4
ATOM 7167 O O . SER A 1 117 ? -12.858 -1.840 9.128 1.00 0.00 110 SER A O 4
ATOM 7175 N N . SER A 1 118 ? -13.240 -1.466 11.314 1.00 0.00 111 SER A N 4
ATOM 7176 C CA . SER A 1 118 ? -12.192 -2.375 11.765 1.00 0.00 111 SER A CA 4
ATOM 7177 C C . SER A 1 118 ? -12.756 -3.422 12.720 1.00 0.00 111 SER A C 4
ATOM 7178 O O . SER A 1 118 ? -13.828 -3.241 13.295 1.00 0.00 111 SER A O 4
ATOM 7186 N N . GLY A 1 119 ? -12.024 -4.520 12.883 1.00 0.00 112 GLY A N 4
ATOM 7187 C CA . GLY A 1 119 ? -12.467 -5.581 13.770 1.00 0.00 112 GLY A CA 4
ATOM 7188 C C . GLY A 1 119 ? -12.361 -6.952 13.130 1.00 0.00 112 GLY A C 4
ATOM 7189 O O . GLY A 1 119 ? -12.919 -7.925 13.638 1.00 0.00 112 GLY A O 4
ATOM 7193 N N . GLY A 1 1 ? 0.632 21.970 23.069 1.00 0.00 -6 GLY A N 5
ATOM 7194 C CA . GLY A 1 1 ? 1.655 21.284 22.302 1.00 0.00 -6 GLY A CA 5
ATOM 7195 C C . GLY A 1 1 ? 2.907 22.121 22.126 1.00 0.00 -6 GLY A C 5
ATOM 7196 O O . GLY A 1 1 ? 3.345 22.797 23.056 1.00 0.00 -6 GLY A O 5
ATOM 7200 N N . SER A 1 2 ? 3.484 22.075 20.930 1.00 0.00 -5 SER A N 5
ATOM 7201 C CA . SER A 1 2 ? 4.696 22.831 20.636 1.00 0.00 -5 SER A CA 5
ATOM 7202 C C . SER A 1 2 ? 4.511 24.307 20.975 1.00 0.00 -5 SER A C 5
ATOM 7203 O O . SER A 1 2 ? 3.389 24.812 21.009 1.00 0.00 -5 SER A O 5
ATOM 7211 N N . SER A 1 3 ? 5.621 24.993 21.225 1.00 0.00 -4 SER A N 5
ATOM 7212 C CA . SER A 1 3 ? 5.583 26.411 21.565 1.00 0.00 -4 SER A CA 5
ATOM 7213 C C . SER A 1 3 ? 5.808 27.273 20.327 1.00 0.00 -4 SER A C 5
ATOM 7214 O O . SER A 1 3 ? 4.998 28.141 20.005 1.00 0.00 -4 SER A O 5
ATOM 7222 N N . GLY A 1 4 ? 6.918 27.026 19.636 1.00 0.00 -3 GLY A N 5
ATOM 7223 C CA . GLY A 1 4 ? 7.231 27.787 18.440 1.00 0.00 -3 GLY A CA 5
ATOM 7224 C C . GLY A 1 4 ? 8.709 28.108 18.329 1.00 0.00 -3 GLY A C 5
ATOM 7225 O O . GLY A 1 4 ? 9.154 29.171 18.762 1.00 0.00 -3 GLY A O 5
ATOM 7229 N N . SER A 1 5 ? 9.471 27.188 17.747 1.00 0.00 -2 SER A N 5
ATOM 7230 C CA . SER A 1 5 ? 10.908 27.376 17.585 1.00 0.00 -2 SER A CA 5
ATOM 7231 C C . SER A 1 5 ? 11.480 26.365 16.597 1.00 0.00 -2 SER A C 5
ATOM 7232 O O . SER A 1 5 ? 10.895 25.305 16.367 1.00 0.00 -2 SER A O 5
ATOM 7240 N N . SER A 1 6 ? 12.627 26.699 16.015 1.00 0.00 -1 SER A N 5
ATOM 7241 C CA . SER A 1 6 ? 13.278 25.823 15.048 1.00 0.00 -1 SER A CA 5
ATOM 7242 C C . SER A 1 6 ? 14.751 25.631 15.393 1.00 0.00 -1 SER A C 5
ATOM 7243 O O . SER A 1 6 ? 15.460 26.591 15.693 1.00 0.00 -1 SER A O 5
ATOM 7251 N N . GLY A 1 7 ? 15.205 24.382 15.350 1.00 0.00 0 GLY A N 5
ATOM 7252 C CA . GLY A 1 7 ? 16.591 24.085 15.661 1.00 0.00 0 GLY A CA 5
ATOM 7253 C C . GLY A 1 7 ? 16.959 22.647 15.356 1.00 0.00 0 GLY A C 5
ATOM 7254 O O . GLY A 1 7 ? 16.909 22.218 14.203 1.00 0.00 0 GLY A O 5
ATOM 7258 N N . MET A 1 8 ? 17.330 21.901 16.390 1.00 0.00 1 MET A N 5
ATOM 7259 C CA . MET A 1 8 ? 17.709 20.502 16.227 1.00 0.00 1 MET A CA 5
ATOM 7260 C C . MET A 1 8 ? 17.246 19.671 17.420 1.00 0.00 1 MET A C 5
ATOM 7261 O O . MET A 1 8 ? 17.034 20.198 18.511 1.00 0.00 1 MET A O 5
ATOM 7275 N N . ASN A 1 9 ? 17.091 18.368 17.204 1.00 0.00 2 ASN A N 5
ATOM 7276 C CA . ASN A 1 9 ? 16.653 17.465 18.261 1.00 0.00 2 ASN A CA 5
ATOM 7277 C C . ASN A 1 9 ? 17.418 16.147 18.201 1.00 0.00 2 ASN A C 5
ATOM 7278 O O . ASN A 1 9 ? 17.866 15.724 17.136 1.00 0.00 2 ASN A O 5
ATOM 7289 N N . SER A 1 10 ? 17.562 15.500 19.354 1.00 0.00 3 SER A N 5
ATOM 7290 C CA . SER A 1 10 ? 18.276 14.231 19.434 1.00 0.00 3 SER A CA 5
ATOM 7291 C C . SER A 1 10 ? 17.299 13.059 19.463 1.00 0.00 3 SER A C 5
ATOM 7292 O O . SER A 1 10 ? 16.202 13.165 20.010 1.00 0.00 3 SER A O 5
ATOM 7300 N N . GLY A 1 11 ? 17.707 11.942 18.869 1.00 0.00 4 GLY A N 5
ATOM 7301 C CA . GLY A 1 11 ? 16.856 10.766 18.837 1.00 0.00 4 GLY A CA 5
ATOM 7302 C C . GLY A 1 11 ? 17.605 9.499 19.199 1.00 0.00 4 GLY A C 5
ATOM 7303 O O . GLY A 1 11 ? 18.818 9.409 19.003 1.00 0.00 4 GLY A O 5
ATOM 7307 N N . ARG A 1 12 ? 16.884 8.518 19.731 1.00 0.00 5 ARG A N 5
ATOM 7308 C CA . ARG A 1 12 ? 17.489 7.251 20.125 1.00 0.00 5 ARG A CA 5
ATOM 7309 C C . ARG A 1 12 ? 17.593 6.305 18.932 1.00 0.00 5 ARG A C 5
ATOM 7310 O O . ARG A 1 12 ? 16.713 6.252 18.073 1.00 0.00 5 ARG A O 5
ATOM 7331 N N . PRO A 1 13 ? 18.693 5.539 18.879 1.00 0.00 6 PRO A N 5
ATOM 7332 C CA . PRO A 1 13 ? 18.937 4.581 17.798 1.00 0.00 6 PRO A CA 5
ATOM 7333 C C . PRO A 1 13 ? 17.990 3.387 17.855 1.00 0.00 6 PRO A C 5
ATOM 7334 O O . PRO A 1 13 ? 17.314 3.168 18.859 1.00 0.00 6 PRO A O 5
ATOM 7345 N N . GLU A 1 14 ? 17.948 2.619 16.771 1.00 0.00 7 GLU A N 5
ATOM 7346 C CA . GLU A 1 14 ? 17.082 1.447 16.699 1.00 0.00 7 GLU A CA 5
ATOM 7347 C C . GLU A 1 14 ? 17.597 0.453 15.663 1.00 0.00 7 GLU A C 5
ATOM 7348 O O . GLU A 1 14 ? 18.010 0.836 14.567 1.00 0.00 7 GLU A O 5
ATOM 7360 N N . THR A 1 15 ? 17.571 -0.828 16.016 1.00 0.00 8 THR A N 5
ATOM 7361 C CA . THR A 1 15 ? 18.036 -1.879 15.119 1.00 0.00 8 THR A CA 5
ATOM 7362 C C . THR A 1 15 ? 17.419 -1.731 13.732 1.00 0.00 8 THR A C 5
ATOM 7363 O O . THR A 1 15 ? 17.934 -2.270 12.754 1.00 0.00 8 THR A O 5
ATOM 7374 N N . MET A 1 16 ? 16.315 -0.995 13.657 1.00 0.00 9 MET A N 5
ATOM 7375 C CA . MET A 1 16 ? 15.630 -0.775 12.389 1.00 0.00 9 MET A CA 5
ATOM 7376 C C . MET A 1 16 ? 15.345 0.708 12.175 1.00 0.00 9 MET A C 5
ATOM 7377 O O . MET A 1 16 ? 14.223 1.170 12.380 1.00 0.00 9 MET A O 5
ATOM 7391 N N . GLU A 1 17 ? 16.368 1.450 11.763 1.00 0.00 10 GLU A N 5
ATOM 7392 C CA . GLU A 1 17 ? 16.226 2.882 11.523 1.00 0.00 10 GLU A CA 5
ATOM 7393 C C . GLU A 1 17 ? 16.369 3.201 10.038 1.00 0.00 10 GLU A C 5
ATOM 7394 O O . GLU A 1 17 ? 15.712 4.103 9.520 1.00 0.00 10 GLU A O 5
ATOM 7406 N N . ASN A 1 18 ? 17.233 2.454 9.358 1.00 0.00 11 ASN A N 5
ATOM 7407 C CA . ASN A 1 18 ? 17.464 2.658 7.933 1.00 0.00 11 ASN A CA 5
ATOM 7408 C C . ASN A 1 18 ? 16.168 3.034 7.221 1.00 0.00 11 ASN A C 5
ATOM 7409 O O . ASN A 1 18 ? 16.145 3.942 6.387 1.00 0.00 11 ASN A O 5
ATOM 7420 N N . LEU A 1 19 ? 15.091 2.332 7.553 1.00 0.00 12 LEU A N 5
ATOM 7421 C CA . LEU A 1 19 ? 13.790 2.593 6.947 1.00 0.00 12 LEU A CA 5
ATOM 7422 C C . LEU A 1 19 ? 13.452 4.079 7.001 1.00 0.00 12 LEU A C 5
ATOM 7423 O O . LEU A 1 19 ? 13.790 4.784 7.952 1.00 0.00 12 LEU A O 5
ATOM 7439 N N . PRO A 1 20 ? 12.766 4.568 5.956 1.00 0.00 13 PRO A N 5
ATOM 7440 C CA . PRO A 1 20 ? 12.364 5.975 5.862 1.00 0.00 13 PRO A CA 5
ATOM 7441 C C . PRO A 1 20 ? 11.279 6.336 6.869 1.00 0.00 13 PRO A C 5
ATOM 7442 O O . PRO A 1 20 ? 10.747 5.468 7.562 1.00 0.00 13 PRO A O 5
ATOM 7453 N N . ALA A 1 21 ? 10.952 7.623 6.946 1.00 0.00 14 ALA A N 5
ATOM 7454 C CA . ALA A 1 21 ? 9.929 8.098 7.866 1.00 0.00 14 ALA A CA 5
ATOM 7455 C C . ALA A 1 21 ? 8.537 7.967 7.257 1.00 0.00 14 ALA A C 5
ATOM 7456 O O . ALA A 1 21 ? 8.389 7.553 6.105 1.00 0.00 14 ALA A O 5
ATOM 7463 N N . LEU A 1 22 ? 7.519 8.321 8.033 1.00 0.00 15 LEU A N 5
ATOM 7464 C CA . LEU A 1 22 ? 6.139 8.241 7.569 1.00 0.00 15 LEU A CA 5
ATOM 7465 C C . LEU A 1 22 ? 5.881 9.249 6.452 1.00 0.00 15 LEU A C 5
ATOM 7466 O O . LEU A 1 22 ? 6.405 10.363 6.476 1.00 0.00 15 LEU A O 5
ATOM 7482 N N . TYR A 1 23 ? 5.070 8.851 5.480 1.00 0.00 16 TYR A N 5
ATOM 7483 C CA . TYR A 1 23 ? 4.743 9.719 4.355 1.00 0.00 16 TYR A CA 5
ATOM 7484 C C . TYR A 1 23 ? 5.997 10.093 3.572 1.00 0.00 16 TYR A C 5
ATOM 7485 O O . TYR A 1 23 ? 6.055 11.144 2.931 1.00 0.00 16 TYR A O 5
ATOM 7503 N N . THR A 1 24 ? 7.003 9.226 3.630 1.00 0.00 17 THR A N 5
ATOM 7504 C CA . THR A 1 24 ? 8.258 9.465 2.927 1.00 0.00 17 THR A CA 5
ATOM 7505 C C . THR A 1 24 ? 8.219 8.884 1.518 1.00 0.00 17 THR A C 5
ATOM 7506 O O . THR A 1 24 ? 7.600 7.846 1.281 1.00 0.00 17 THR A O 5
ATOM 7517 N N . ILE A 1 25 ? 8.882 9.560 0.586 1.00 0.00 18 ILE A N 5
ATOM 7518 C CA . ILE A 1 25 ? 8.922 9.110 -0.800 1.00 0.00 18 ILE A CA 5
ATOM 7519 C C . ILE A 1 25 ? 10.307 8.584 -1.166 1.00 0.00 18 ILE A C 5
ATOM 7520 O O . ILE A 1 25 ? 11.318 9.238 -0.913 1.00 0.00 18 ILE A O 5
ATOM 7536 N N . PHE A 1 26 ? 10.343 7.398 -1.764 1.00 0.00 19 PHE A N 5
ATOM 7537 C CA . PHE A 1 26 ? 11.603 6.784 -2.167 1.00 0.00 19 PHE A CA 5
ATOM 7538 C C . PHE A 1 26 ? 11.402 5.873 -3.375 1.00 0.00 19 PHE A C 5
ATOM 7539 O O . PHE A 1 26 ? 10.284 5.450 -3.667 1.00 0.00 19 PHE A O 5
ATOM 7556 N N . GLN A 1 27 ? 12.494 5.577 -4.073 1.00 0.00 20 GLN A N 5
ATOM 7557 C CA . GLN A 1 27 ? 12.438 4.718 -5.250 1.00 0.00 20 GLN A CA 5
ATOM 7558 C C . GLN A 1 27 ? 12.878 3.298 -4.909 1.00 0.00 20 GLN A C 5
ATOM 7559 O O . GLN A 1 27 ? 13.967 3.085 -4.377 1.00 0.00 20 GLN A O 5
ATOM 7573 N N . GLY A 1 28 ? 12.022 2.328 -5.217 1.00 0.00 21 GLY A N 5
ATOM 7574 C CA . GLY A 1 28 ? 12.340 0.941 -4.936 1.00 0.00 21 GLY A CA 5
ATOM 7575 C C . GLY A 1 28 ? 12.034 0.027 -6.106 1.00 0.00 21 GLY A C 5
ATOM 7576 O O . GLY A 1 28 ? 11.311 0.408 -7.026 1.00 0.00 21 GLY A O 5
ATOM 7580 N N . GLU A 1 29 ? 12.588 -1.181 -6.072 1.00 0.00 22 GLU A N 5
ATOM 7581 C CA . GLU A 1 29 ? 12.371 -2.150 -7.140 1.00 0.00 22 GLU A CA 5
ATOM 7582 C C . GLU A 1 29 ? 11.451 -3.276 -6.676 1.00 0.00 22 GLU A C 5
ATOM 7583 O O . GLU A 1 29 ? 11.536 -3.732 -5.535 1.00 0.00 22 GLU A O 5
ATOM 7595 N N . VAL A 1 30 ? 10.573 -3.720 -7.568 1.00 0.00 23 VAL A N 5
ATOM 7596 C CA . VAL A 1 30 ? 9.637 -4.793 -7.251 1.00 0.00 23 VAL A CA 5
ATOM 7597 C C . VAL A 1 30 ? 10.366 -6.117 -7.051 1.00 0.00 23 VAL A C 5
ATOM 7598 O O . VAL A 1 30 ? 11.191 -6.513 -7.873 1.00 0.00 23 VAL A O 5
ATOM 7611 N N . ALA A 1 31 ? 10.053 -6.797 -5.953 1.00 0.00 24 ALA A N 5
ATOM 7612 C CA . ALA A 1 31 ? 10.677 -8.078 -5.645 1.00 0.00 24 ALA A CA 5
ATOM 7613 C C . ALA A 1 31 ? 9.660 -9.213 -5.707 1.00 0.00 24 ALA A C 5
ATOM 7614 O O . ALA A 1 31 ? 10.017 -10.366 -5.946 1.00 0.00 24 ALA A O 5
ATOM 7621 N N . MET A 1 32 ? 8.392 -8.877 -5.491 1.00 0.00 25 MET A N 5
ATOM 7622 C CA . MET A 1 32 ? 7.324 -9.869 -5.523 1.00 0.00 25 MET A CA 5
ATOM 7623 C C . MET A 1 32 ? 6.024 -9.251 -6.028 1.00 0.00 25 MET A C 5
ATOM 7624 O O . MET A 1 32 ? 5.697 -8.110 -5.697 1.00 0.00 25 MET A O 5
ATOM 7638 N N . VAL A 1 33 ? 5.284 -10.010 -6.829 1.00 0.00 26 VAL A N 5
ATOM 7639 C CA . VAL A 1 33 ? 4.019 -9.537 -7.379 1.00 0.00 26 VAL A CA 5
ATOM 7640 C C . VAL A 1 33 ? 2.865 -10.436 -6.953 1.00 0.00 26 VAL A C 5
ATOM 7641 O O . VAL A 1 33 ? 2.887 -11.646 -7.182 1.00 0.00 26 VAL A O 5
ATOM 7654 N N . THR A 1 34 ? 1.853 -9.838 -6.331 1.00 0.00 27 THR A N 5
ATOM 7655 C CA . THR A 1 34 ? 0.689 -10.584 -5.871 1.00 0.00 27 THR A CA 5
ATOM 7656 C C . THR A 1 34 ? -0.598 -10.009 -6.454 1.00 0.00 27 THR A C 5
ATOM 7657 O O . THR A 1 34 ? -0.645 -8.844 -6.850 1.00 0.00 27 THR A O 5
ATOM 7668 N N . ASP A 1 35 ? -1.639 -10.832 -6.501 1.00 0.00 28 ASP A N 5
ATOM 7669 C CA . ASP A 1 35 ? -2.927 -10.404 -7.034 1.00 0.00 28 ASP A CA 5
ATOM 7670 C C . ASP A 1 35 ? -3.605 -9.417 -6.088 1.00 0.00 28 ASP A C 5
ATOM 7671 O O . ASP A 1 35 ? -4.700 -8.928 -6.366 1.00 0.00 28 ASP A O 5
ATOM 7680 N N . TYR A 1 36 ? -2.947 -9.129 -4.972 1.00 0.00 29 TYR A N 5
ATOM 7681 C CA . TYR A 1 36 ? -3.487 -8.203 -3.983 1.00 0.00 29 TYR A CA 5
ATOM 7682 C C . TYR A 1 36 ? -2.479 -7.105 -3.657 1.00 0.00 29 TYR A C 5
ATOM 7683 O O . TYR A 1 36 ? -2.643 -6.364 -2.689 1.00 0.00 29 TYR A O 5
ATOM 7701 N N . GLY A 1 37 ? -1.435 -7.008 -4.474 1.00 0.00 30 GLY A N 5
ATOM 7702 C CA . GLY A 1 37 ? -0.415 -5.998 -4.257 1.00 0.00 30 GLY A CA 5
ATOM 7703 C C . GLY A 1 37 ? 0.952 -6.440 -4.744 1.00 0.00 30 GLY A C 5
ATOM 7704 O O . GLY A 1 37 ? 1.075 -7.456 -5.428 1.00 0.00 30 GLY A O 5
ATOM 7708 N N . ALA A 1 38 ? 1.979 -5.675 -4.393 1.00 0.00 31 ALA A N 5
ATOM 7709 C CA . ALA A 1 38 ? 3.342 -5.992 -4.798 1.00 0.00 31 ALA A CA 5
ATOM 7710 C C . ALA A 1 38 ? 4.347 -5.555 -3.737 1.00 0.00 31 ALA A C 5
ATOM 7711 O O . ALA A 1 38 ? 4.126 -4.575 -3.026 1.00 0.00 31 ALA A O 5
ATOM 7718 N N . PHE A 1 39 ? 5.450 -6.289 -3.635 1.00 0.00 32 PHE A N 5
ATOM 7719 C CA . PHE A 1 39 ? 6.488 -5.977 -2.659 1.00 0.00 32 PHE A CA 5
ATOM 7720 C C . PHE A 1 39 ? 7.581 -5.114 -3.285 1.00 0.00 32 PHE A C 5
ATOM 7721 O O . PHE A 1 39 ? 8.110 -5.437 -4.348 1.00 0.00 32 PHE A O 5
ATOM 7738 N N . ILE A 1 40 ? 7.911 -4.014 -2.616 1.00 0.00 33 ILE A N 5
ATOM 7739 C CA . ILE A 1 40 ? 8.940 -3.104 -3.105 1.00 0.00 33 ILE A CA 5
ATOM 7740 C C . ILE A 1 40 ? 10.113 -3.028 -2.134 1.00 0.00 33 ILE A C 5
ATOM 7741 O O . ILE A 1 40 ? 9.924 -2.907 -0.923 1.00 0.00 33 ILE A O 5
ATOM 7757 N N . LYS A 1 41 ? 11.326 -3.097 -2.673 1.00 0.00 34 LYS A N 5
ATOM 7758 C CA . LYS A 1 41 ? 12.531 -3.033 -1.855 1.00 0.00 34 LYS A CA 5
ATOM 7759 C C . LYS A 1 41 ? 12.990 -1.589 -1.674 1.00 0.00 34 LYS A C 5
ATOM 7760 O O . LYS A 1 41 ? 13.061 -0.826 -2.639 1.00 0.00 34 LYS A O 5
ATOM 7779 N N . ILE A 1 42 ? 13.301 -1.222 -0.436 1.00 0.00 35 ILE A N 5
ATOM 7780 C CA . ILE A 1 42 ? 13.755 0.129 -0.131 1.00 0.00 35 ILE A CA 5
ATOM 7781 C C . ILE A 1 42 ? 15.273 0.231 -0.216 1.00 0.00 35 ILE A C 5
ATOM 7782 O O . ILE A 1 42 ? 16.007 -0.646 0.242 1.00 0.00 35 ILE A O 5
ATOM 7798 N N . PRO A 1 43 ? 15.761 1.328 -0.816 1.00 0.00 36 PRO A N 5
ATOM 7799 C CA . PRO A 1 43 ? 17.198 1.572 -0.973 1.00 0.00 36 PRO A CA 5
ATOM 7800 C C . PRO A 1 43 ? 17.884 1.874 0.355 1.00 0.00 36 PRO A C 5
ATOM 7801 O O . PRO A 1 43 ? 17.524 2.824 1.048 1.00 0.00 36 PRO A O 5
ATOM 7812 N N . GLY A 1 44 ? 18.872 1.057 0.704 1.00 0.00 37 GLY A N 5
ATOM 7813 C CA . GLY A 1 44 ? 19.594 1.254 1.949 1.00 0.00 37 GLY A CA 5
ATOM 7814 C C . GLY A 1 44 ? 18.864 0.666 3.140 1.00 0.00 37 GLY A C 5
ATOM 7815 O O . GLY A 1 44 ? 19.003 1.151 4.263 1.00 0.00 37 GLY A O 5
ATOM 7819 N N . CYS A 1 45 ? 18.082 -0.380 2.896 1.00 0.00 38 CYS A N 5
ATOM 7820 C CA . CYS A 1 45 ? 17.326 -1.034 3.959 1.00 0.00 38 CYS A CA 5
ATOM 7821 C C . CYS A 1 45 ? 17.231 -2.536 3.713 1.00 0.00 38 CYS A C 5
ATOM 7822 O O . CYS A 1 45 ? 17.495 -3.012 2.609 1.00 0.00 38 CYS A O 5
ATOM 7830 N N . ARG A 1 46 ? 16.855 -3.277 4.751 1.00 0.00 39 ARG A N 5
ATOM 7831 C CA . ARG A 1 46 ? 16.728 -4.725 4.648 1.00 0.00 39 ARG A CA 5
ATOM 7832 C C . ARG A 1 46 ? 15.265 -5.136 4.511 1.00 0.00 39 ARG A C 5
ATOM 7833 O O . ARG A 1 46 ? 14.924 -6.007 3.712 1.00 0.00 39 ARG A O 5
ATOM 7854 N N . LYS A 1 47 ? 14.403 -4.501 5.299 1.00 0.00 40 LYS A N 5
ATOM 7855 C CA . LYS A 1 47 ? 12.975 -4.798 5.266 1.00 0.00 40 LYS A CA 5
ATOM 7856 C C . LYS A 1 47 ? 12.329 -4.230 4.006 1.00 0.00 40 LYS A C 5
ATOM 7857 O O . LYS A 1 47 ? 12.766 -3.205 3.483 1.00 0.00 40 LYS A O 5
ATOM 7876 N N . GLN A 1 48 ? 11.289 -4.903 3.525 1.00 0.00 41 GLN A N 5
ATOM 7877 C CA . GLN A 1 48 ? 10.584 -4.464 2.328 1.00 0.00 41 GLN A CA 5
ATOM 7878 C C . GLN A 1 48 ? 9.142 -4.087 2.651 1.00 0.00 41 GLN A C 5
ATOM 7879 O O . GLN A 1 48 ? 8.616 -4.451 3.702 1.00 0.00 41 GLN A O 5
ATOM 7893 N N . GLY A 1 49 ? 8.509 -3.353 1.740 1.00 0.00 42 GLY A N 5
ATOM 7894 C CA . GLY A 1 49 ? 7.134 -2.938 1.949 1.00 0.00 42 GLY A CA 5
ATOM 7895 C C . GLY A 1 49 ? 6.183 -3.553 0.941 1.00 0.00 42 GLY A C 5
ATOM 7896 O O . GLY A 1 49 ? 6.608 -4.028 -0.114 1.00 0.00 42 GLY A O 5
ATOM 7900 N N . LEU A 1 50 ? 4.895 -3.546 1.263 1.00 0.00 43 LEU A N 5
ATOM 7901 C CA . LEU A 1 50 ? 3.881 -4.108 0.377 1.00 0.00 43 LEU A CA 5
ATOM 7902 C C . LEU A 1 50 ? 2.915 -3.029 -0.099 1.00 0.00 43 LEU A C 5
ATOM 7903 O O . LEU A 1 50 ? 2.504 -2.164 0.673 1.00 0.00 43 LEU A O 5
ATOM 7919 N N . VAL A 1 51 ? 2.554 -3.088 -1.377 1.00 0.00 44 VAL A N 5
ATOM 7920 C CA . VAL A 1 51 ? 1.632 -2.118 -1.957 1.00 0.00 44 VAL A CA 5
ATOM 7921 C C . VAL A 1 51 ? 0.307 -2.772 -2.328 1.00 0.00 44 VAL A C 5
ATOM 7922 O O . VAL A 1 51 ? 0.207 -3.469 -3.338 1.00 0.00 44 VAL A O 5
ATOM 7935 N N . HIS A 1 52 ? -0.711 -2.544 -1.503 1.00 0.00 45 HIS A N 5
ATOM 7936 C CA . HIS A 1 52 ? -2.033 -3.110 -1.744 1.00 0.00 45 HIS A CA 5
ATOM 7937 C C . HIS A 1 52 ? -2.463 -2.889 -3.192 1.00 0.00 45 HIS A C 5
ATOM 7938 O O . HIS A 1 52 ? -2.038 -1.929 -3.835 1.00 0.00 45 HIS A O 5
ATOM 7952 N N . ARG A 1 53 ? -3.307 -3.782 -3.696 1.00 0.00 46 ARG A N 5
ATOM 7953 C CA . ARG A 1 53 ? -3.793 -3.685 -5.068 1.00 0.00 46 ARG A CA 5
ATOM 7954 C C . ARG A 1 53 ? -4.518 -2.362 -5.295 1.00 0.00 46 ARG A C 5
ATOM 7955 O O . ARG A 1 53 ? -4.507 -1.816 -6.399 1.00 0.00 46 ARG A O 5
ATOM 7976 N N . THR A 1 54 ? -5.148 -1.849 -4.243 1.00 0.00 47 THR A N 5
ATOM 7977 C CA . THR A 1 54 ? -5.881 -0.592 -4.327 1.00 0.00 47 THR A CA 5
ATOM 7978 C C . THR A 1 54 ? -4.944 0.568 -4.642 1.00 0.00 47 THR A C 5
ATOM 7979 O O . THR A 1 54 ? -5.262 1.432 -5.461 1.00 0.00 47 THR A O 5
ATOM 7990 N N . HIS A 1 55 ? -3.788 0.585 -3.987 1.00 0.00 48 HIS A N 5
ATOM 7991 C CA . HIS A 1 55 ? -2.803 1.641 -4.199 1.00 0.00 48 HIS A CA 5
ATOM 7992 C C . HIS A 1 55 ? -2.023 1.405 -5.489 1.00 0.00 48 HIS A C 5
ATOM 7993 O O . HIS A 1 55 ? -1.516 2.346 -6.100 1.00 0.00 48 HIS A O 5
ATOM 8007 N N . MET A 1 56 ? -1.932 0.144 -5.897 1.00 0.00 49 MET A N 5
ATOM 8008 C CA . MET A 1 56 ? -1.214 -0.214 -7.115 1.00 0.00 49 MET A CA 5
ATOM 8009 C C . MET A 1 56 ? -1.733 0.583 -8.307 1.00 0.00 49 MET A C 5
ATOM 8010 O O . MET A 1 56 ? -0.990 0.874 -9.243 1.00 0.00 49 MET A O 5
ATOM 8024 N N . SER A 1 57 ? -3.015 0.935 -8.265 1.00 0.00 50 SER A N 5
ATOM 8025 C CA . SER A 1 57 ? -3.635 1.695 -9.344 1.00 0.00 50 SER A CA 5
ATOM 8026 C C . SER A 1 57 ? -4.217 3.005 -8.820 1.00 0.00 50 SER A C 5
ATOM 8027 O O . SER A 1 57 ? -4.187 3.274 -7.620 1.00 0.00 50 SER A O 5
ATOM 8035 N N . SER A 1 58 ? -4.746 3.815 -9.730 1.00 0.00 51 SER A N 5
ATOM 8036 C CA . SER A 1 58 ? -5.332 5.099 -9.363 1.00 0.00 51 SER A CA 5
ATOM 8037 C C . SER A 1 58 ? -6.829 4.957 -9.100 1.00 0.00 51 SER A C 5
ATOM 8038 O O . SER A 1 58 ? -7.352 5.497 -8.124 1.00 0.00 51 SER A O 5
ATOM 8046 N N . CYS A 1 59 ? -7.510 4.229 -9.975 1.00 0.00 52 CYS A N 5
ATOM 8047 C CA . CYS A 1 59 ? -8.947 4.016 -9.839 1.00 0.00 52 CYS A CA 5
ATOM 8048 C C . CYS A 1 59 ? -9.295 2.538 -9.990 1.00 0.00 52 CYS A C 5
ATOM 8049 O O . CYS A 1 59 ? -9.610 1.862 -9.011 1.00 0.00 52 CYS A O 5
ATOM 8057 N N . ARG A 1 60 ? -9.236 2.045 -11.223 1.00 0.00 53 ARG A N 5
ATOM 8058 C CA . ARG A 1 60 ? -9.548 0.648 -11.502 1.00 0.00 53 ARG A CA 5
ATOM 8059 C C . ARG A 1 60 ? -8.292 -0.214 -11.427 1.00 0.00 53 ARG A C 5
ATOM 8060 O O . ARG A 1 60 ? -7.217 0.195 -11.868 1.00 0.00 53 ARG A O 5
ATOM 8081 N N . VAL A 1 61 ? -8.434 -1.412 -10.868 1.00 0.00 54 VAL A N 5
ATOM 8082 C CA . VAL A 1 61 ? -7.311 -2.333 -10.735 1.00 0.00 54 VAL A CA 5
ATOM 8083 C C . VAL A 1 61 ? -7.545 -3.603 -11.545 1.00 0.00 54 VAL A C 5
ATOM 8084 O O . VAL A 1 61 ? -7.725 -4.684 -10.983 1.00 0.00 54 VAL A O 5
ATOM 8097 N N . ASP A 1 62 ? -7.541 -3.466 -12.866 1.00 0.00 55 ASP A N 5
ATOM 8098 C CA . ASP A 1 62 ? -7.750 -4.603 -13.754 1.00 0.00 55 ASP A CA 5
ATOM 8099 C C . ASP A 1 62 ? -6.902 -5.795 -13.320 1.00 0.00 55 ASP A C 5
ATOM 8100 O O . ASP A 1 62 ? -7.422 -6.878 -13.055 1.00 0.00 55 ASP A O 5
ATOM 8109 N N . LYS A 1 63 ? -5.591 -5.587 -13.252 1.00 0.00 56 LYS A N 5
ATOM 8110 C CA . LYS A 1 63 ? -4.668 -6.642 -12.851 1.00 0.00 56 LYS A CA 5
ATOM 8111 C C . LYS A 1 63 ? -3.359 -6.054 -12.335 1.00 0.00 56 LYS A C 5
ATOM 8112 O O . LYS A 1 63 ? -2.653 -5.334 -13.041 1.00 0.00 56 LYS A O 5
ATOM 8131 N N . PRO A 1 64 ? -3.026 -6.367 -11.074 1.00 0.00 57 PRO A N 5
ATOM 8132 C CA . PRO A 1 64 ? -1.798 -5.881 -10.436 1.00 0.00 57 PRO A CA 5
ATOM 8133 C C . PRO A 1 64 ? -0.545 -6.517 -11.029 1.00 0.00 57 PRO A C 5
ATOM 8134 O O . PRO A 1 64 ? 0.547 -5.954 -10.945 1.00 0.00 57 PRO A O 5
ATOM 8145 N N . SER A 1 65 ? -0.711 -7.691 -11.630 1.00 0.00 58 SER A N 5
ATOM 8146 C CA . SER A 1 65 ? 0.409 -8.404 -12.234 1.00 0.00 58 SER A CA 5
ATOM 8147 C C . SER A 1 65 ? 0.799 -7.771 -13.566 1.00 0.00 58 SER A C 5
ATOM 8148 O O . SER A 1 65 ? 1.783 -8.171 -14.189 1.00 0.00 58 SER A O 5
ATOM 8156 N N . GLU A 1 66 ? 0.023 -6.782 -13.995 1.00 0.00 59 GLU A N 5
ATOM 8157 C CA . GLU A 1 66 ? 0.287 -6.095 -15.253 1.00 0.00 59 GLU A CA 5
ATOM 8158 C C . GLU A 1 66 ? 0.791 -4.677 -15.003 1.00 0.00 59 GLU A C 5
ATOM 8159 O O . GLU A 1 66 ? 1.431 -4.072 -15.865 1.00 0.00 59 GLU A O 5
ATOM 8171 N N . ILE A 1 67 ? 0.498 -4.152 -13.818 1.00 0.00 60 ILE A N 5
ATOM 8172 C CA . ILE A 1 67 ? 0.921 -2.805 -13.453 1.00 0.00 60 ILE A CA 5
ATOM 8173 C C . ILE A 1 67 ? 2.423 -2.753 -13.191 1.00 0.00 60 ILE A C 5
ATOM 8174 O O . ILE A 1 67 ? 3.091 -1.779 -13.540 1.00 0.00 60 ILE A O 5
ATOM 8190 N N . VAL A 1 68 ? 2.948 -3.808 -12.576 1.00 0.00 61 VAL A N 5
ATOM 8191 C CA . VAL A 1 68 ? 4.371 -3.884 -12.271 1.00 0.00 61 VAL A CA 5
ATOM 8192 C C . VAL A 1 68 ? 4.917 -5.282 -12.538 1.00 0.00 61 VAL A C 5
ATOM 8193 O O . VAL A 1 68 ? 4.165 -6.202 -12.865 1.00 0.00 61 VAL A O 5
ATOM 8206 N N . ASP A 1 69 ? 6.228 -5.437 -12.397 1.00 0.00 62 ASP A N 5
ATOM 8207 C CA . ASP A 1 69 ? 6.875 -6.724 -12.621 1.00 0.00 62 ASP A CA 5
ATOM 8208 C C . ASP A 1 69 ? 8.260 -6.756 -11.980 1.00 0.00 62 ASP A C 5
ATOM 8209 O O . ASP A 1 69 ? 8.999 -5.772 -12.026 1.00 0.00 62 ASP A O 5
ATOM 8218 N N . VAL A 1 70 ? 8.605 -7.892 -11.384 1.00 0.00 63 VAL A N 5
ATOM 8219 C CA . VAL A 1 70 ? 9.900 -8.052 -10.734 1.00 0.00 63 VAL A CA 5
ATOM 8220 C C . VAL A 1 70 ? 11.021 -7.482 -11.595 1.00 0.00 63 VAL A C 5
ATOM 8221 O O . VAL A 1 70 ? 11.170 -7.847 -12.761 1.00 0.00 63 VAL A O 5
ATOM 8234 N N . GLY A 1 71 ? 11.808 -6.582 -11.012 1.00 0.00 64 GLY A N 5
ATOM 8235 C CA . GLY A 1 71 ? 12.907 -5.975 -11.741 1.00 0.00 64 GLY A CA 5
ATOM 8236 C C . GLY A 1 71 ? 12.627 -4.534 -12.115 1.00 0.00 64 GLY A C 5
ATOM 8237 O O . GLY A 1 71 ? 13.552 -3.753 -12.340 1.00 0.00 64 GLY A O 5
ATOM 8241 N N . ASP A 1 72 ? 11.349 -4.180 -12.186 1.00 0.00 65 ASP A N 5
ATOM 8242 C CA . ASP A 1 72 ? 10.949 -2.822 -12.537 1.00 0.00 65 ASP A CA 5
ATOM 8243 C C . ASP A 1 72 ? 11.024 -1.902 -11.322 1.00 0.00 65 ASP A C 5
ATOM 8244 O O . ASP A 1 72 ? 10.490 -2.217 -10.258 1.00 0.00 65 ASP A O 5
ATOM 8253 N N . LYS A 1 73 ? 11.690 -0.765 -11.488 1.00 0.00 66 LYS A N 5
ATOM 8254 C CA . LYS A 1 73 ? 11.836 0.202 -10.406 1.00 0.00 66 LYS A CA 5
ATOM 8255 C C . LYS A 1 73 ? 10.755 1.276 -10.488 1.00 0.00 66 LYS A C 5
ATOM 8256 O O . LYS A 1 73 ? 10.513 1.847 -11.551 1.00 0.00 66 LYS A O 5
ATOM 8275 N N . VAL A 1 74 ? 10.109 1.548 -9.358 1.00 0.00 67 VAL A N 5
ATOM 8276 C CA . VAL A 1 74 ? 9.057 2.555 -9.301 1.00 0.00 67 VAL A CA 5
ATOM 8277 C C . VAL A 1 74 ? 9.130 3.354 -8.004 1.00 0.00 67 VAL A C 5
ATOM 8278 O O . VAL A 1 74 ? 9.848 2.984 -7.075 1.00 0.00 67 VAL A O 5
ATOM 8291 N N . TRP A 1 75 ? 8.382 4.449 -7.949 1.00 0.00 68 TRP A N 5
ATOM 8292 C CA . TRP A 1 75 ? 8.361 5.301 -6.765 1.00 0.00 68 TRP A CA 5
ATOM 8293 C C . TRP A 1 75 ? 7.172 4.962 -5.871 1.00 0.00 68 TRP A C 5
ATOM 8294 O O . TRP A 1 75 ? 6.078 4.679 -6.359 1.00 0.00 68 TRP A O 5
ATOM 8315 N N . VAL A 1 76 ? 7.396 4.992 -4.561 1.00 0.00 69 VAL A N 5
ATOM 8316 C CA . VAL A 1 76 ? 6.341 4.689 -3.600 1.00 0.00 69 VAL A CA 5
ATOM 8317 C C . VAL A 1 76 ? 6.412 5.621 -2.395 1.00 0.00 69 VAL A C 5
ATOM 8318 O O . VAL A 1 76 ? 7.451 6.221 -2.121 1.00 0.00 69 VAL A O 5
ATOM 8331 N N . LYS A 1 77 ? 5.301 5.737 -1.678 1.00 0.00 70 LYS A N 5
ATOM 8332 C CA . LYS A 1 77 ? 5.235 6.594 -0.500 1.00 0.00 70 LYS A CA 5
ATOM 8333 C C . LYS A 1 77 ? 4.648 5.840 0.689 1.00 0.00 70 LYS A C 5
ATOM 8334 O O . LYS A 1 77 ? 3.584 5.230 0.587 1.00 0.00 70 LYS A O 5
ATOM 8353 N N . LEU A 1 78 ? 5.347 5.889 1.818 1.00 0.00 71 LEU A N 5
ATOM 8354 C CA . LEU A 1 78 ? 4.895 5.212 3.028 1.00 0.00 71 LEU A CA 5
ATOM 8355 C C . LEU A 1 78 ? 3.575 5.798 3.519 1.00 0.00 71 LEU A C 5
ATOM 8356 O O . LEU A 1 78 ? 3.401 7.016 3.557 1.00 0.00 71 LEU A O 5
ATOM 8372 N N . ILE A 1 79 ? 2.648 4.922 3.894 1.00 0.00 72 ILE A N 5
ATOM 8373 C CA . ILE A 1 79 ? 1.346 5.354 4.386 1.00 0.00 72 ILE A CA 5
ATOM 8374 C C . ILE A 1 79 ? 1.144 4.944 5.840 1.00 0.00 72 ILE A C 5
ATOM 8375 O O . ILE A 1 79 ? 0.497 5.651 6.612 1.00 0.00 72 ILE A O 5
ATOM 8391 N N . GLY A 1 80 ? 1.703 3.796 6.209 1.00 0.00 73 GLY A N 5
ATOM 8392 C CA . GLY A 1 80 ? 1.575 3.311 7.572 1.00 0.00 73 GLY A CA 5
ATOM 8393 C C . GLY A 1 80 ? 2.674 2.338 7.947 1.00 0.00 73 GLY A C 5
ATOM 8394 O O . GLY A 1 80 ? 2.864 1.319 7.282 1.00 0.00 73 GLY A O 5
ATOM 8398 N N . ARG A 1 81 ? 3.400 2.650 9.015 1.00 0.00 74 ARG A N 5
ATOM 8399 C CA . ARG A 1 81 ? 4.488 1.796 9.476 1.00 0.00 74 ARG A CA 5
ATOM 8400 C C . ARG A 1 81 ? 4.143 1.151 10.816 1.00 0.00 74 ARG A C 5
ATOM 8401 O O . ARG A 1 81 ? 3.851 1.843 11.791 1.00 0.00 74 ARG A O 5
ATOM 8422 N N . GLU A 1 82 ? 4.178 -0.177 10.854 1.00 0.00 75 GLU A N 5
ATOM 8423 C CA . GLU A 1 82 ? 3.867 -0.914 12.074 1.00 0.00 75 GLU A CA 5
ATOM 8424 C C . GLU A 1 82 ? 4.943 -1.956 12.369 1.00 0.00 75 GLU A C 5
ATOM 8425 O O . GLU A 1 82 ? 5.239 -2.811 11.535 1.00 0.00 75 GLU A O 5
ATOM 8437 N N . MET A 1 83 ? 5.525 -1.875 13.560 1.00 0.00 76 MET A N 5
ATOM 8438 C CA . MET A 1 83 ? 6.568 -2.810 13.967 1.00 0.00 76 MET A CA 5
ATOM 8439 C C . MET A 1 83 ? 6.126 -3.624 15.179 1.00 0.00 76 MET A C 5
ATOM 8440 O O . MET A 1 83 ? 5.938 -3.083 16.268 1.00 0.00 76 MET A O 5
ATOM 8454 N N . LYS A 1 84 ? 5.960 -4.928 14.982 1.00 0.00 77 LYS A N 5
ATOM 8455 C CA . LYS A 1 84 ? 5.541 -5.818 16.058 1.00 0.00 77 LYS A CA 5
ATOM 8456 C C . LYS A 1 84 ? 6.617 -6.859 16.352 1.00 0.00 77 LYS A C 5
ATOM 8457 O O . LYS A 1 84 ? 7.286 -7.347 15.443 1.00 0.00 77 LYS A O 5
ATOM 8476 N N . ASN A 1 85 ? 6.774 -7.196 17.629 1.00 0.00 78 ASN A N 5
ATOM 8477 C CA . ASN A 1 85 ? 7.767 -8.180 18.042 1.00 0.00 78 ASN A CA 5
ATOM 8478 C C . ASN A 1 85 ? 7.504 -9.530 17.379 1.00 0.00 78 ASN A C 5
ATOM 8479 O O . ASN A 1 85 ? 8.360 -10.415 17.390 1.00 0.00 78 ASN A O 5
ATOM 8490 N N . ASP A 1 86 ? 6.317 -9.679 16.804 1.00 0.00 79 ASP A N 5
ATOM 8491 C CA . ASP A 1 86 ? 5.941 -10.918 16.135 1.00 0.00 79 ASP A CA 5
ATOM 8492 C C . ASP A 1 86 ? 6.196 -10.825 14.634 1.00 0.00 79 ASP A C 5
ATOM 8493 O O . ASP A 1 86 ? 6.478 -11.829 13.978 1.00 0.00 79 ASP A O 5
ATOM 8502 N N . ARG A 1 87 ? 6.094 -9.613 14.096 1.00 0.00 80 ARG A N 5
ATOM 8503 C CA . ARG A 1 87 ? 6.312 -9.390 12.672 1.00 0.00 80 ARG A CA 5
ATOM 8504 C C . ARG A 1 87 ? 6.252 -7.902 12.340 1.00 0.00 80 ARG A C 5
ATOM 8505 O O . ARG A 1 87 ? 5.648 -7.116 13.071 1.00 0.00 80 ARG A O 5
ATOM 8526 N N . ILE A 1 88 ? 6.883 -7.521 11.234 1.00 0.00 81 ILE A N 5
ATOM 8527 C CA . ILE A 1 88 ? 6.901 -6.128 10.807 1.00 0.00 81 ILE A CA 5
ATOM 8528 C C . ILE A 1 88 ? 6.061 -5.928 9.549 1.00 0.00 81 ILE A C 5
ATOM 8529 O O . ILE A 1 88 ? 6.225 -6.643 8.560 1.00 0.00 81 ILE A O 5
ATOM 8545 N N . LYS A 1 89 ? 5.162 -4.951 9.593 1.00 0.00 82 LYS A N 5
ATOM 8546 C CA . LYS A 1 89 ? 4.298 -4.654 8.458 1.00 0.00 82 LYS A CA 5
ATOM 8547 C C . LYS A 1 89 ? 4.543 -3.239 7.944 1.00 0.00 82 LYS A C 5
ATOM 8548 O O . LYS A 1 89 ? 4.531 -2.277 8.713 1.00 0.00 82 LYS A O 5
ATOM 8567 N N . VAL A 1 90 ? 4.763 -3.117 6.638 1.00 0.00 83 VAL A N 5
ATOM 8568 C CA . VAL A 1 90 ? 5.007 -1.819 6.021 1.00 0.00 83 VAL A CA 5
ATOM 8569 C C . VAL A 1 90 ? 4.136 -1.625 4.785 1.00 0.00 83 VAL A C 5
ATOM 8570 O O . VAL A 1 90 ? 4.235 -2.383 3.819 1.00 0.00 83 VAL A O 5
ATOM 8583 N N . SER A 1 91 ? 3.285 -0.606 4.821 1.00 0.00 84 SER A N 5
ATOM 8584 C CA . SER A 1 91 ? 2.394 -0.314 3.704 1.00 0.00 84 SER A CA 5
ATOM 8585 C C . SER A 1 91 ? 2.925 0.852 2.875 1.00 0.00 84 SER A C 5
ATOM 8586 O O . SER A 1 91 ? 3.338 1.877 3.419 1.00 0.00 84 SER A O 5
ATOM 8594 N N . LEU A 1 92 ? 2.910 0.688 1.557 1.00 0.00 85 LEU A N 5
ATOM 8595 C CA . LEU A 1 92 ? 3.390 1.726 0.652 1.00 0.00 85 LEU A CA 5
ATOM 8596 C C . LEU A 1 92 ? 2.336 2.064 -0.397 1.00 0.00 85 LEU A C 5
ATOM 8597 O O . LEU A 1 92 ? 1.439 1.266 -0.668 1.00 0.00 85 LEU A O 5
ATOM 8613 N N . SER A 1 93 ? 2.451 3.251 -0.984 1.00 0.00 86 SER A N 5
ATOM 8614 C CA . SER A 1 93 ? 1.506 3.695 -2.003 1.00 0.00 86 SER A CA 5
ATOM 8615 C C . SER A 1 93 ? 2.204 3.881 -3.346 1.00 0.00 86 SER A C 5
ATOM 8616 O O . SER A 1 93 ? 3.378 4.247 -3.402 1.00 0.00 86 SER A O 5
ATOM 8624 N N . MET A 1 94 ? 1.472 3.628 -4.426 1.00 0.00 87 MET A N 5
ATOM 8625 C CA . MET A 1 94 ? 2.019 3.769 -5.771 1.00 0.00 87 MET A CA 5
ATOM 8626 C C . MET A 1 94 ? 1.166 4.714 -6.609 1.00 0.00 87 MET A C 5
ATOM 8627 O O . MET A 1 94 ? 1.636 5.283 -7.594 1.00 0.00 87 MET A O 5
ATOM 8641 N N . LYS A 1 95 ? -0.092 4.878 -6.212 1.00 0.00 88 LYS A N 5
ATOM 8642 C CA . LYS A 1 95 ? -1.012 5.755 -6.926 1.00 0.00 88 LYS A CA 5
ATOM 8643 C C . LYS A 1 95 ? -0.816 7.208 -6.504 1.00 0.00 88 LYS A C 5
ATOM 8644 O O . LYS A 1 95 ? -1.178 8.131 -7.234 1.00 0.00 88 LYS A O 5
ATOM 8663 N N . VAL A 1 96 ? -0.240 7.405 -5.322 1.00 0.00 89 VAL A N 5
ATOM 8664 C CA . VAL A 1 96 ? 0.006 8.745 -4.804 1.00 0.00 89 VAL A CA 5
ATOM 8665 C C . VAL A 1 96 ? 1.442 9.181 -5.071 1.00 0.00 89 VAL A C 5
ATOM 8666 O O . VAL A 1 96 ? 1.895 10.206 -4.561 1.00 0.00 89 VAL A O 5
ATOM 8679 N N . VAL A 1 97 ? 2.153 8.397 -5.874 1.00 0.00 90 VAL A N 5
ATOM 8680 C CA . VAL A 1 97 ? 3.539 8.703 -6.211 1.00 0.00 90 VAL A CA 5
ATOM 8681 C C . VAL A 1 97 ? 3.760 8.664 -7.719 1.00 0.00 90 VAL A C 5
ATOM 8682 O O . VAL A 1 97 ? 3.395 7.696 -8.385 1.00 0.00 90 VAL A O 5
ATOM 8695 N N . ASN A 1 98 ? 4.358 9.725 -8.251 1.00 0.00 91 ASN A N 5
ATOM 8696 C CA . ASN A 1 98 ? 4.627 9.813 -9.682 1.00 0.00 91 ASN A CA 5
ATOM 8697 C C . ASN A 1 98 ? 5.669 8.780 -10.103 1.00 0.00 91 ASN A C 5
ATOM 8698 O O . ASN A 1 98 ? 6.665 8.571 -9.413 1.00 0.00 91 ASN A O 5
ATOM 8709 N N . GLN A 1 99 ? 5.429 8.138 -11.242 1.00 0.00 92 GLN A N 5
ATOM 8710 C CA . GLN A 1 99 ? 6.345 7.127 -11.756 1.00 0.00 92 GLN A CA 5
ATOM 8711 C C . GLN A 1 99 ? 7.263 7.716 -12.822 1.00 0.00 92 GLN A C 5
ATOM 8712 O O . GLN A 1 99 ? 7.440 7.135 -13.892 1.00 0.00 92 GLN A O 5
ATOM 8726 N N . GLY A 1 100 ? 7.845 8.873 -12.521 1.00 0.00 93 GLY A N 5
ATOM 8727 C CA . GLY A 1 100 ? 8.737 9.522 -13.464 1.00 0.00 93 GLY A CA 5
ATOM 8728 C C . GLY A 1 100 ? 9.694 10.484 -12.790 1.00 0.00 93 GLY A C 5
ATOM 8729 O O . GLY A 1 100 ? 10.862 10.580 -13.169 1.00 0.00 93 GLY A O 5
ATOM 8733 N N . THR A 1 101 ? 9.199 11.202 -11.787 1.00 0.00 94 THR A N 5
ATOM 8734 C CA . THR A 1 101 ? 10.016 12.165 -11.059 1.00 0.00 94 THR A CA 5
ATOM 8735 C C . THR A 1 101 ? 10.120 11.795 -9.584 1.00 0.00 94 THR A C 5
ATOM 8736 O O . THR A 1 101 ? 11.140 12.043 -8.942 1.00 0.00 94 THR A O 5
ATOM 8747 N N . GLY A 1 102 ? 9.058 11.197 -9.052 1.00 0.00 95 GLY A N 5
ATOM 8748 C CA . GLY A 1 102 ? 9.052 10.801 -7.656 1.00 0.00 95 GLY A CA 5
ATOM 8749 C C . GLY A 1 102 ? 8.494 11.881 -6.750 1.00 0.00 95 GLY A C 5
ATOM 8750 O O . GLY A 1 102 ? 8.860 11.968 -5.578 1.00 0.00 95 GLY A O 5
ATOM 8754 N N . LYS A 1 103 ? 7.606 12.708 -7.294 1.00 0.00 96 LYS A N 5
ATOM 8755 C CA . LYS A 1 103 ? 6.997 13.788 -6.528 1.00 0.00 96 LYS A CA 5
ATOM 8756 C C . LYS A 1 103 ? 5.666 13.347 -5.929 1.00 0.00 96 LYS A C 5
ATOM 8757 O O . LYS A 1 103 ? 4.878 12.661 -6.580 1.00 0.00 96 LYS A O 5
ATOM 8776 N N . ASP A 1 104 ? 5.422 13.746 -4.686 1.00 0.00 97 ASP A N 5
ATOM 8777 C CA . ASP A 1 104 ? 4.184 13.393 -3.999 1.00 0.00 97 ASP A CA 5
ATOM 8778 C C . ASP A 1 104 ? 2.973 13.947 -4.743 1.00 0.00 97 ASP A C 5
ATOM 8779 O O . ASP A 1 104 ? 2.816 15.162 -4.877 1.00 0.00 97 ASP A O 5
ATOM 8788 N N . LEU A 1 105 ? 2.120 13.050 -5.226 1.00 0.00 98 LEU A N 5
ATOM 8789 C CA . LEU A 1 105 ? 0.923 13.449 -5.958 1.00 0.00 98 LEU A CA 5
ATOM 8790 C C . LEU A 1 105 ? -0.206 13.813 -4.999 1.00 0.00 98 LEU A C 5
ATOM 8791 O O . LEU A 1 105 ? -0.967 14.748 -5.247 1.00 0.00 98 LEU A O 5
ATOM 8807 N N . ASP A 1 106 ? -0.307 13.069 -3.903 1.00 0.00 99 ASP A N 5
ATOM 8808 C CA . ASP A 1 106 ? -1.340 13.315 -2.904 1.00 0.00 99 ASP A CA 5
ATOM 8809 C C . ASP A 1 106 ? -0.720 13.691 -1.562 1.00 0.00 99 ASP A C 5
ATOM 8810 O O . ASP A 1 106 ? -0.621 12.875 -0.646 1.00 0.00 99 ASP A O 5
ATOM 8819 N N . PRO A 1 107 ? -0.292 14.956 -1.440 1.00 0.00 100 PRO A N 5
ATOM 8820 C CA . PRO A 1 107 ? 0.326 15.468 -0.215 1.00 0.00 100 PRO A CA 5
ATOM 8821 C C . PRO A 1 107 ? -0.675 15.595 0.930 1.00 0.00 100 PRO A C 5
ATOM 8822 O O . PRO A 1 107 ? -0.291 15.797 2.081 1.00 0.00 100 PRO A O 5
ATOM 8833 N N . ASN A 1 108 ? -1.957 15.473 0.604 1.00 0.00 101 ASN A N 5
ATOM 8834 C CA . ASN A 1 108 ? -3.013 15.573 1.606 1.00 0.00 101 ASN A CA 5
ATOM 8835 C C . ASN A 1 108 ? -3.067 14.315 2.467 1.00 0.00 101 ASN A C 5
ATOM 8836 O O . ASN A 1 108 ? -3.186 14.391 3.689 1.00 0.00 101 ASN A O 5
ATOM 8847 N N . ASN A 1 109 ? -2.977 13.157 1.820 1.00 0.00 102 ASN A N 5
ATOM 8848 C CA . ASN A 1 109 ? -3.016 11.881 2.527 1.00 0.00 102 ASN A CA 5
ATOM 8849 C C . ASN A 1 109 ? -4.418 11.594 3.052 1.00 0.00 102 ASN A C 5
ATOM 8850 O O . ASN A 1 109 ? -4.588 11.127 4.178 1.00 0.00 102 ASN A O 5
ATOM 8861 N N . VAL A 1 110 ? -5.423 11.873 2.227 1.00 0.00 103 VAL A N 5
ATOM 8862 C CA . VAL A 1 110 ? -6.811 11.642 2.606 1.00 0.00 103 VAL A CA 5
ATOM 8863 C C . VAL A 1 110 ? -7.358 10.380 1.949 1.00 0.00 103 VAL A C 5
ATOM 8864 O O . VAL A 1 110 ? -8.217 9.698 2.510 1.00 0.00 103 VAL A O 5
ATOM 8877 N N . ILE A 1 111 ? -6.855 10.074 0.758 1.00 0.00 104 ILE A N 5
ATOM 8878 C CA . ILE A 1 111 ? -7.292 8.892 0.026 1.00 0.00 104 ILE A CA 5
ATOM 8879 C C . ILE A 1 111 ? -6.927 7.615 0.776 1.00 0.00 104 ILE A C 5
ATOM 8880 O O . ILE A 1 111 ? -7.798 6.823 1.134 1.00 0.00 104 ILE A O 5
ATOM 8896 N N . ILE A 1 112 ? -5.633 7.423 1.009 1.00 0.00 105 ILE A N 5
ATOM 8897 C CA . ILE A 1 112 ? -5.153 6.243 1.719 1.00 0.00 105 ILE A CA 5
ATOM 8898 C C . ILE A 1 112 ? -5.995 5.967 2.960 1.00 0.00 105 ILE A C 5
ATOM 8899 O O . ILE A 1 112 ? -6.172 4.816 3.357 1.00 0.00 105 ILE A O 5
ATOM 8915 N N . GLU A 1 113 ? -6.512 7.031 3.566 1.00 0.00 106 GLU A N 5
ATOM 8916 C CA . GLU A 1 113 ? -7.337 6.903 4.762 1.00 0.00 106 GLU A CA 5
ATOM 8917 C C . GLU A 1 113 ? -8.771 6.532 4.396 1.00 0.00 106 GLU A C 5
ATOM 8918 O O . GLU A 1 113 ? -9.377 7.143 3.516 1.00 0.00 106 GLU A O 5
ATOM 8930 N N . SER A 1 114 ? -9.308 5.525 5.079 1.00 0.00 107 SER A N 5
ATOM 8931 C CA . SER A 1 114 ? -10.669 5.069 4.824 1.00 0.00 107 SER A CA 5
ATOM 8932 C C . SER A 1 114 ? -11.612 5.527 5.932 1.00 0.00 107 SER A C 5
ATOM 8933 O O . SER A 1 114 ? -11.260 5.505 7.110 1.00 0.00 107 SER A O 5
ATOM 8941 N N . GLY A 1 115 ? -12.814 5.940 5.545 1.00 0.00 108 GLY A N 5
ATOM 8942 C CA . GLY A 1 115 ? -13.791 6.397 6.516 1.00 0.00 108 GLY A CA 5
ATOM 8943 C C . GLY A 1 115 ? -15.088 6.843 5.870 1.00 0.00 108 GLY A C 5
ATOM 8944 O O . GLY A 1 115 ? -15.101 7.386 4.765 1.00 0.00 108 GLY A O 5
ATOM 8948 N N . PRO A 1 116 ? -16.211 6.612 6.566 1.00 0.00 109 PRO A N 5
ATOM 8949 C CA . PRO A 1 116 ? -17.539 6.986 6.071 1.00 0.00 109 PRO A CA 5
ATOM 8950 C C . PRO A 1 116 ? -17.747 8.496 6.051 1.00 0.00 109 PRO A C 5
ATOM 8951 O O . PRO A 1 116 ? -18.005 9.111 7.085 1.00 0.00 109 PRO A O 5
ATOM 8962 N N . SER A 1 117 ? -17.632 9.088 4.866 1.00 0.00 110 SER A N 5
ATOM 8963 C CA . SER A 1 117 ? -17.805 10.527 4.711 1.00 0.00 110 SER A CA 5
ATOM 8964 C C . SER A 1 117 ? -19.272 10.878 4.484 1.00 0.00 110 SER A C 5
ATOM 8965 O O . SER A 1 117 ? -19.996 10.153 3.801 1.00 0.00 110 SER A O 5
ATOM 8973 N N . SER A 1 118 ? -19.704 11.994 5.062 1.00 0.00 111 SER A N 5
ATOM 8974 C CA . SER A 1 118 ? -21.086 12.441 4.926 1.00 0.00 111 SER A CA 5
ATOM 8975 C C . SER A 1 118 ? -21.179 13.641 3.990 1.00 0.00 111 SER A C 5
ATOM 8976 O O . SER A 1 118 ? -20.505 14.651 4.188 1.00 0.00 111 SER A O 5
ATOM 8984 N N . GLY A 1 119 ? -22.022 13.523 2.968 1.00 0.00 112 GLY A N 5
ATOM 8985 C CA . GLY A 1 119 ? -22.190 14.605 2.016 1.00 0.00 112 GLY A CA 5
ATOM 8986 C C . GLY A 1 119 ? -23.357 14.375 1.077 1.00 0.00 112 GLY A C 5
ATOM 8987 O O . GLY A 1 119 ? -23.169 13.971 -0.071 1.00 0.00 112 GLY A O 5
ATOM 8991 N N . GLY A 1 1 ? 31.518 21.562 20.937 1.00 0.00 -6 GLY A N 6
ATOM 8992 C CA . GLY A 1 1 ? 30.810 21.864 19.706 1.00 0.00 -6 GLY A CA 6
ATOM 8993 C C . GLY A 1 1 ? 29.318 21.622 19.821 1.00 0.00 -6 GLY A C 6
ATOM 8994 O O . GLY A 1 1 ? 28.519 22.547 19.678 1.00 0.00 -6 GLY A O 6
ATOM 8998 N N . SER A 1 2 ? 28.941 20.374 20.079 1.00 0.00 -5 SER A N 6
ATOM 8999 C CA . SER A 1 2 ? 27.535 20.012 20.209 1.00 0.00 -5 SER A CA 6
ATOM 9000 C C . SER A 1 2 ? 27.357 18.865 21.199 1.00 0.00 -5 SER A C 6
ATOM 9001 O O . SER A 1 2 ? 28.313 18.163 21.532 1.00 0.00 -5 SER A O 6
ATOM 9009 N N . SER A 1 3 ? 26.127 18.682 21.670 1.00 0.00 -4 SER A N 6
ATOM 9010 C CA . SER A 1 3 ? 25.823 17.624 22.626 1.00 0.00 -4 SER A CA 6
ATOM 9011 C C . SER A 1 3 ? 26.269 16.266 22.092 1.00 0.00 -4 SER A C 6
ATOM 9012 O O . SER A 1 3 ? 26.033 15.934 20.932 1.00 0.00 -4 SER A O 6
ATOM 9020 N N . GLY A 1 4 ? 26.915 15.482 22.951 1.00 0.00 -3 GLY A N 6
ATOM 9021 C CA . GLY A 1 4 ? 27.383 14.169 22.550 1.00 0.00 -3 GLY A CA 6
ATOM 9022 C C . GLY A 1 4 ? 26.269 13.299 22.002 1.00 0.00 -3 GLY A C 6
ATOM 9023 O O . GLY A 1 4 ? 26.262 12.963 20.817 1.00 0.00 -3 GLY A O 6
ATOM 9027 N N . SER A 1 5 ? 25.328 12.931 22.865 1.00 0.00 -2 SER A N 6
ATOM 9028 C CA . SER A 1 5 ? 24.208 12.090 22.462 1.00 0.00 -2 SER A CA 6
ATOM 9029 C C . SER A 1 5 ? 22.899 12.874 22.496 1.00 0.00 -2 SER A C 6
ATOM 9030 O O . SER A 1 5 ? 22.349 13.139 23.564 1.00 0.00 -2 SER A O 6
ATOM 9038 N N . SER A 1 6 ? 22.407 13.243 21.317 1.00 0.00 -1 SER A N 6
ATOM 9039 C CA . SER A 1 6 ? 21.166 14.001 21.210 1.00 0.00 -1 SER A CA 6
ATOM 9040 C C . SER A 1 6 ? 20.288 13.449 20.092 1.00 0.00 -1 SER A C 6
ATOM 9041 O O . SER A 1 6 ? 20.761 13.185 18.988 1.00 0.00 -1 SER A O 6
ATOM 9049 N N . GLY A 1 7 ? 19.002 13.276 20.388 1.00 0.00 0 GLY A N 6
ATOM 9050 C CA . GLY A 1 7 ? 18.077 12.756 19.399 1.00 0.00 0 GLY A CA 6
ATOM 9051 C C . GLY A 1 7 ? 16.861 12.106 20.028 1.00 0.00 0 GLY A C 6
ATOM 9052 O O . GLY A 1 7 ? 16.621 12.252 21.226 1.00 0.00 0 GLY A O 6
ATOM 9056 N N . MET A 1 8 ? 16.091 11.386 19.218 1.00 0.00 1 MET A N 6
ATOM 9057 C CA . MET A 1 8 ? 14.893 10.712 19.703 1.00 0.00 1 MET A CA 6
ATOM 9058 C C . MET A 1 8 ? 15.254 9.433 20.451 1.00 0.00 1 MET A C 6
ATOM 9059 O O . MET A 1 8 ? 16.224 8.756 20.110 1.00 0.00 1 MET A O 6
ATOM 9073 N N . ASN A 1 9 ? 14.469 9.107 21.473 1.00 0.00 2 ASN A N 6
ATOM 9074 C CA . ASN A 1 9 ? 14.708 7.909 22.270 1.00 0.00 2 ASN A CA 6
ATOM 9075 C C . ASN A 1 9 ? 15.952 8.073 23.138 1.00 0.00 2 ASN A C 6
ATOM 9076 O O . ASN A 1 9 ? 16.628 7.096 23.462 1.00 0.00 2 ASN A O 6
ATOM 9087 N N . SER A 1 10 ? 16.247 9.313 23.511 1.00 0.00 3 SER A N 6
ATOM 9088 C CA . SER A 1 10 ? 17.411 9.606 24.339 1.00 0.00 3 SER A CA 6
ATOM 9089 C C . SER A 1 10 ? 17.580 8.554 25.432 1.00 0.00 3 SER A C 6
ATOM 9090 O O . SER A 1 10 ? 16.601 8.022 25.953 1.00 0.00 3 SER A O 6
ATOM 9098 N N . GLY A 1 11 ? 18.831 8.257 25.772 1.00 0.00 4 GLY A N 6
ATOM 9099 C CA . GLY A 1 11 ? 19.105 7.270 26.799 1.00 0.00 4 GLY A CA 6
ATOM 9100 C C . GLY A 1 11 ? 19.879 6.080 26.267 1.00 0.00 4 GLY A C 6
ATOM 9101 O O . GLY A 1 11 ? 21.059 6.196 25.936 1.00 0.00 4 GLY A O 6
ATOM 9105 N N . ARG A 1 12 ? 19.214 4.933 26.186 1.00 0.00 5 ARG A N 6
ATOM 9106 C CA . ARG A 1 12 ? 19.847 3.715 25.694 1.00 0.00 5 ARG A CA 6
ATOM 9107 C C . ARG A 1 12 ? 19.166 3.226 24.419 1.00 0.00 5 ARG A C 6
ATOM 9108 O O . ARG A 1 12 ? 18.221 2.437 24.454 1.00 0.00 5 ARG A O 6
ATOM 9129 N N . PRO A 1 13 ? 19.656 3.704 23.265 1.00 0.00 6 PRO A N 6
ATOM 9130 C CA . PRO A 1 13 ? 19.109 3.328 21.957 1.00 0.00 6 PRO A CA 6
ATOM 9131 C C . PRO A 1 13 ? 19.410 1.878 21.598 1.00 0.00 6 PRO A C 6
ATOM 9132 O O . PRO A 1 13 ? 20.526 1.548 21.197 1.00 0.00 6 PRO A O 6
ATOM 9143 N N . GLU A 1 14 ? 18.409 1.015 21.744 1.00 0.00 7 GLU A N 6
ATOM 9144 C CA . GLU A 1 14 ? 18.570 -0.400 21.435 1.00 0.00 7 GLU A CA 6
ATOM 9145 C C . GLU A 1 14 ? 17.486 -0.872 20.469 1.00 0.00 7 GLU A C 6
ATOM 9146 O O . GLU A 1 14 ? 16.559 -1.582 20.856 1.00 0.00 7 GLU A O 6
ATOM 9158 N N . THR A 1 15 ? 17.611 -0.471 19.207 1.00 0.00 8 THR A N 6
ATOM 9159 C CA . THR A 1 15 ? 16.643 -0.850 18.185 1.00 0.00 8 THR A CA 6
ATOM 9160 C C . THR A 1 15 ? 17.285 -0.873 16.802 1.00 0.00 8 THR A C 6
ATOM 9161 O O . THR A 1 15 ? 18.431 -0.457 16.632 1.00 0.00 8 THR A O 6
ATOM 9172 N N . MET A 1 16 ? 16.537 -1.359 15.817 1.00 0.00 9 MET A N 6
ATOM 9173 C CA . MET A 1 16 ? 17.034 -1.435 14.448 1.00 0.00 9 MET A CA 6
ATOM 9174 C C . MET A 1 16 ? 16.112 -0.680 13.494 1.00 0.00 9 MET A C 6
ATOM 9175 O O . MET A 1 16 ? 15.664 -1.229 12.488 1.00 0.00 9 MET A O 6
ATOM 9189 N N . GLU A 1 17 ? 15.833 0.579 13.818 1.00 0.00 10 GLU A N 6
ATOM 9190 C CA . GLU A 1 17 ? 14.965 1.405 12.989 1.00 0.00 10 GLU A CA 6
ATOM 9191 C C . GLU A 1 17 ? 15.723 1.957 11.786 1.00 0.00 10 GLU A C 6
ATOM 9192 O O . GLU A 1 17 ? 16.312 3.035 11.851 1.00 0.00 10 GLU A O 6
ATOM 9204 N N . ASN A 1 18 ? 15.705 1.208 10.688 1.00 0.00 11 ASN A N 6
ATOM 9205 C CA . ASN A 1 18 ? 16.393 1.621 9.470 1.00 0.00 11 ASN A CA 6
ATOM 9206 C C . ASN A 1 18 ? 15.406 2.196 8.458 1.00 0.00 11 ASN A C 6
ATOM 9207 O O . ASN A 1 18 ? 15.712 3.161 7.756 1.00 0.00 11 ASN A O 6
ATOM 9218 N N . LEU A 1 19 ? 14.223 1.597 8.386 1.00 0.00 12 LEU A N 6
ATOM 9219 C CA . LEU A 1 19 ? 13.190 2.049 7.460 1.00 0.00 12 LEU A CA 6
ATOM 9220 C C . LEU A 1 19 ? 13.029 3.565 7.523 1.00 0.00 12 LEU A C 6
ATOM 9221 O O . LEU A 1 19 ? 13.360 4.209 8.519 1.00 0.00 12 LEU A O 6
ATOM 9237 N N . PRO A 1 20 ? 12.507 4.151 6.435 1.00 0.00 13 PRO A N 6
ATOM 9238 C CA . PRO A 1 20 ? 12.287 5.597 6.342 1.00 0.00 13 PRO A CA 6
ATOM 9239 C C . PRO A 1 20 ? 11.164 6.072 7.258 1.00 0.00 13 PRO A C 6
ATOM 9240 O O . PRO A 1 20 ? 10.533 5.272 7.948 1.00 0.00 13 PRO A O 6
ATOM 9251 N N . ALA A 1 21 ? 10.919 7.378 7.257 1.00 0.00 14 ALA A N 6
ATOM 9252 C CA . ALA A 1 21 ? 9.870 7.959 8.085 1.00 0.00 14 ALA A CA 6
ATOM 9253 C C . ALA A 1 21 ? 8.504 7.814 7.423 1.00 0.00 14 ALA A C 6
ATOM 9254 O O . ALA A 1 21 ? 8.401 7.363 6.282 1.00 0.00 14 ALA A O 6
ATOM 9261 N N . LEU A 1 22 ? 7.457 8.199 8.146 1.00 0.00 15 LEU A N 6
ATOM 9262 C CA . LEU A 1 22 ? 6.096 8.112 7.627 1.00 0.00 15 LEU A CA 6
ATOM 9263 C C . LEU A 1 22 ? 5.877 9.118 6.503 1.00 0.00 15 LEU A C 6
ATOM 9264 O O . LEU A 1 22 ? 6.406 10.229 6.538 1.00 0.00 15 LEU A O 6
ATOM 9280 N N . TYR A 1 23 ? 5.091 8.723 5.508 1.00 0.00 16 TYR A N 6
ATOM 9281 C CA . TYR A 1 23 ? 4.800 9.590 4.373 1.00 0.00 16 TYR A CA 6
ATOM 9282 C C . TYR A 1 23 ? 6.076 9.944 3.616 1.00 0.00 16 TYR A C 6
ATOM 9283 O O . TYR A 1 23 ? 6.157 10.982 2.959 1.00 0.00 16 TYR A O 6
ATOM 9301 N N . THR A 1 24 ? 7.074 9.070 3.713 1.00 0.00 17 THR A N 6
ATOM 9302 C CA . THR A 1 24 ? 8.348 9.287 3.038 1.00 0.00 17 THR A CA 6
ATOM 9303 C C . THR A 1 24 ? 8.327 8.718 1.625 1.00 0.00 17 THR A C 6
ATOM 9304 O O . THR A 1 24 ? 7.806 7.627 1.393 1.00 0.00 17 THR A O 6
ATOM 9315 N N . ILE A 1 25 ? 8.896 9.463 0.683 1.00 0.00 18 ILE A N 6
ATOM 9316 C CA . ILE A 1 25 ? 8.943 9.031 -0.708 1.00 0.00 18 ILE A CA 6
ATOM 9317 C C . ILE A 1 25 ? 10.334 8.529 -1.081 1.00 0.00 18 ILE A C 6
ATOM 9318 O O . ILE A 1 25 ? 11.336 9.196 -0.821 1.00 0.00 18 ILE A O 6
ATOM 9334 N N . PHE A 1 26 ? 10.388 7.352 -1.694 1.00 0.00 19 PHE A N 6
ATOM 9335 C CA . PHE A 1 26 ? 11.657 6.761 -2.104 1.00 0.00 19 PHE A CA 6
ATOM 9336 C C . PHE A 1 26 ? 11.470 5.870 -3.330 1.00 0.00 19 PHE A C 6
ATOM 9337 O O . PHE A 1 26 ? 10.367 5.399 -3.605 1.00 0.00 19 PHE A O 6
ATOM 9354 N N . GLN A 1 27 ? 12.558 5.646 -4.061 1.00 0.00 20 GLN A N 6
ATOM 9355 C CA . GLN A 1 27 ? 12.514 4.813 -5.258 1.00 0.00 20 GLN A CA 6
ATOM 9356 C C . GLN A 1 27 ? 12.933 3.381 -4.940 1.00 0.00 20 GLN A C 6
ATOM 9357 O O . GLN A 1 27 ? 14.034 3.142 -4.445 1.00 0.00 20 GLN A O 6
ATOM 9371 N N . GLY A 1 28 ? 12.047 2.433 -5.227 1.00 0.00 21 GLY A N 6
ATOM 9372 C CA . GLY A 1 28 ? 12.344 1.037 -4.965 1.00 0.00 21 GLY A CA 6
ATOM 9373 C C . GLY A 1 28 ? 12.056 0.149 -6.159 1.00 0.00 21 GLY A C 6
ATOM 9374 O O . GLY A 1 28 ? 11.357 0.553 -7.087 1.00 0.00 21 GLY A O 6
ATOM 9378 N N . GLU A 1 29 ? 12.598 -1.065 -6.137 1.00 0.00 22 GLU A N 6
ATOM 9379 C CA . GLU A 1 29 ? 12.397 -2.011 -7.227 1.00 0.00 22 GLU A CA 6
ATOM 9380 C C . GLU A 1 29 ? 11.517 -3.175 -6.783 1.00 0.00 22 GLU A C 6
ATOM 9381 O O . GLU A 1 29 ? 11.688 -3.715 -5.690 1.00 0.00 22 GLU A O 6
ATOM 9393 N N . VAL A 1 30 ? 10.574 -3.557 -7.638 1.00 0.00 23 VAL A N 6
ATOM 9394 C CA . VAL A 1 30 ? 9.666 -4.658 -7.336 1.00 0.00 23 VAL A CA 6
ATOM 9395 C C . VAL A 1 30 ? 10.431 -5.961 -7.136 1.00 0.00 23 VAL A C 6
ATOM 9396 O O . VAL A 1 30 ? 11.304 -6.308 -7.931 1.00 0.00 23 VAL A O 6
ATOM 9409 N N . ALA A 1 31 ? 10.095 -6.681 -6.071 1.00 0.00 24 ALA A N 6
ATOM 9410 C CA . ALA A 1 31 ? 10.749 -7.948 -5.769 1.00 0.00 24 ALA A CA 6
ATOM 9411 C C . ALA A 1 31 ? 9.762 -9.108 -5.852 1.00 0.00 24 ALA A C 6
ATOM 9412 O O . ALA A 1 31 ? 10.154 -10.254 -6.066 1.00 0.00 24 ALA A O 6
ATOM 9419 N N . MET A 1 32 ? 8.480 -8.801 -5.680 1.00 0.00 25 MET A N 6
ATOM 9420 C CA . MET A 1 32 ? 7.437 -9.819 -5.737 1.00 0.00 25 MET A CA 6
ATOM 9421 C C . MET A 1 32 ? 6.139 -9.237 -6.289 1.00 0.00 25 MET A C 6
ATOM 9422 O O . MET A 1 32 ? 5.775 -8.103 -5.980 1.00 0.00 25 MET A O 6
ATOM 9436 N N . VAL A 1 33 ? 5.447 -10.022 -7.109 1.00 0.00 26 VAL A N 6
ATOM 9437 C CA . VAL A 1 33 ? 4.189 -9.585 -7.703 1.00 0.00 26 VAL A CA 6
ATOM 9438 C C . VAL A 1 33 ? 3.046 -10.519 -7.321 1.00 0.00 26 VAL A C 6
ATOM 9439 O O . VAL A 1 33 ? 3.111 -11.726 -7.554 1.00 0.00 26 VAL A O 6
ATOM 9452 N N . THR A 1 34 ? 1.998 -9.952 -6.731 1.00 0.00 27 THR A N 6
ATOM 9453 C CA . THR A 1 34 ? 0.840 -10.734 -6.315 1.00 0.00 27 THR A CA 6
ATOM 9454 C C . THR A 1 34 ? -0.440 -10.199 -6.947 1.00 0.00 27 THR A C 6
ATOM 9455 O O . THR A 1 34 ? -0.494 -9.050 -7.386 1.00 0.00 27 THR A O 6
ATOM 9466 N N . ASP A 1 35 ? -1.469 -11.037 -6.988 1.00 0.00 28 ASP A N 6
ATOM 9467 C CA . ASP A 1 35 ? -2.751 -10.648 -7.565 1.00 0.00 28 ASP A CA 6
ATOM 9468 C C . ASP A 1 35 ? -3.481 -9.667 -6.652 1.00 0.00 28 ASP A C 6
ATOM 9469 O O . ASP A 1 35 ? -4.598 -9.241 -6.949 1.00 0.00 28 ASP A O 6
ATOM 9478 N N . TYR A 1 36 ? -2.845 -9.315 -5.541 1.00 0.00 29 TYR A N 6
ATOM 9479 C CA . TYR A 1 36 ? -3.435 -8.387 -4.583 1.00 0.00 29 TYR A CA 6
ATOM 9480 C C . TYR A 1 36 ? -2.474 -7.245 -4.267 1.00 0.00 29 TYR A C 6
ATOM 9481 O O . TYR A 1 36 ? -2.693 -6.475 -3.333 1.00 0.00 29 TYR A O 6
ATOM 9499 N N . GLY A 1 37 ? -1.408 -7.143 -5.054 1.00 0.00 30 GLY A N 6
ATOM 9500 C CA . GLY A 1 37 ? -0.428 -6.093 -4.844 1.00 0.00 30 GLY A CA 6
ATOM 9501 C C . GLY A 1 37 ? 0.970 -6.512 -5.253 1.00 0.00 30 GLY A C 6
ATOM 9502 O O . GLY A 1 37 ? 1.155 -7.568 -5.858 1.00 0.00 30 GLY A O 6
ATOM 9506 N N . ALA A 1 38 ? 1.955 -5.683 -4.924 1.00 0.00 31 ALA A N 6
ATOM 9507 C CA . ALA A 1 38 ? 3.343 -5.974 -5.262 1.00 0.00 31 ALA A CA 6
ATOM 9508 C C . ALA A 1 38 ? 4.283 -5.522 -4.151 1.00 0.00 31 ALA A C 6
ATOM 9509 O O . ALA A 1 38 ? 4.020 -4.537 -3.463 1.00 0.00 31 ALA A O 6
ATOM 9516 N N . PHE A 1 39 ? 5.383 -6.250 -3.980 1.00 0.00 32 PHE A N 6
ATOM 9517 C CA . PHE A 1 39 ? 6.363 -5.925 -2.952 1.00 0.00 32 PHE A CA 6
ATOM 9518 C C . PHE A 1 39 ? 7.466 -5.032 -3.513 1.00 0.00 32 PHE A C 6
ATOM 9519 O O . PHE A 1 39 ? 8.073 -5.348 -4.537 1.00 0.00 32 PHE A O 6
ATOM 9536 N N . ILE A 1 40 ? 7.719 -3.918 -2.835 1.00 0.00 33 ILE A N 6
ATOM 9537 C CA . ILE A 1 40 ? 8.749 -2.980 -3.267 1.00 0.00 33 ILE A CA 6
ATOM 9538 C C . ILE A 1 40 ? 9.938 -2.993 -2.312 1.00 0.00 33 ILE A C 6
ATOM 9539 O O . ILE A 1 40 ? 9.772 -3.059 -1.095 1.00 0.00 33 ILE A O 6
ATOM 9555 N N . LYS A 1 41 ? 11.140 -2.928 -2.875 1.00 0.00 34 LYS A N 6
ATOM 9556 C CA . LYS A 1 41 ? 12.360 -2.929 -2.076 1.00 0.00 34 LYS A CA 6
ATOM 9557 C C . LYS A 1 41 ? 12.850 -1.506 -1.829 1.00 0.00 34 LYS A C 6
ATOM 9558 O O . LYS A 1 41 ? 13.033 -0.731 -2.769 1.00 0.00 34 LYS A O 6
ATOM 9577 N N . ILE A 1 42 ? 13.064 -1.169 -0.561 1.00 0.00 35 ILE A N 6
ATOM 9578 C CA . ILE A 1 42 ? 13.536 0.159 -0.194 1.00 0.00 35 ILE A CA 6
ATOM 9579 C C . ILE A 1 42 ? 15.057 0.245 -0.272 1.00 0.00 35 ILE A C 6
ATOM 9580 O O . ILE A 1 42 ? 15.776 -0.660 0.152 1.00 0.00 35 ILE A O 6
ATOM 9596 N N . PRO A 1 43 ? 15.558 1.357 -0.827 1.00 0.00 36 PRO A N 6
ATOM 9597 C CA . PRO A 1 43 ? 17.000 1.588 -0.973 1.00 0.00 36 PRO A CA 6
ATOM 9598 C C . PRO A 1 43 ? 17.686 1.828 0.368 1.00 0.00 36 PRO A C 6
ATOM 9599 O O . PRO A 1 43 ? 17.354 2.769 1.087 1.00 0.00 36 PRO A O 6
ATOM 9610 N N . GLY A 1 44 ? 18.647 0.970 0.697 1.00 0.00 37 GLY A N 6
ATOM 9611 C CA . GLY A 1 44 ? 19.366 1.107 1.951 1.00 0.00 37 GLY A CA 6
ATOM 9612 C C . GLY A 1 44 ? 18.539 0.668 3.143 1.00 0.00 37 GLY A C 6
ATOM 9613 O O . GLY A 1 44 ? 18.513 1.345 4.172 1.00 0.00 37 GLY A O 6
ATOM 9617 N N . CYS A 1 45 ? 17.864 -0.467 3.007 1.00 0.00 38 CYS A N 6
ATOM 9618 C CA . CYS A 1 45 ? 17.030 -0.994 4.081 1.00 0.00 38 CYS A CA 6
ATOM 9619 C C . CYS A 1 45 ? 17.143 -2.513 4.161 1.00 0.00 38 CYS A C 6
ATOM 9620 O O . CYS A 1 45 ? 17.903 -3.130 3.413 1.00 0.00 38 CYS A O 6
ATOM 9628 N N . ARG A 1 46 ? 16.385 -3.111 5.075 1.00 0.00 39 ARG A N 6
ATOM 9629 C CA . ARG A 1 46 ? 16.402 -4.557 5.255 1.00 0.00 39 ARG A CA 6
ATOM 9630 C C . ARG A 1 46 ? 15.045 -5.165 4.912 1.00 0.00 39 ARG A C 6
ATOM 9631 O O . ARG A 1 46 ? 14.959 -6.129 4.150 1.00 0.00 39 ARG A O 6
ATOM 9652 N N . LYS A 1 47 ? 13.987 -4.594 5.477 1.00 0.00 40 LYS A N 6
ATOM 9653 C CA . LYS A 1 47 ? 12.634 -5.077 5.231 1.00 0.00 40 LYS A CA 6
ATOM 9654 C C . LYS A 1 47 ? 12.028 -4.397 4.006 1.00 0.00 40 LYS A C 6
ATOM 9655 O O . LYS A 1 47 ? 12.406 -3.280 3.656 1.00 0.00 40 LYS A O 6
ATOM 9674 N N . GLN A 1 48 ? 11.087 -5.080 3.363 1.00 0.00 41 GLN A N 6
ATOM 9675 C CA . GLN A 1 48 ? 10.429 -4.541 2.178 1.00 0.00 41 GLN A CA 6
ATOM 9676 C C . GLN A 1 48 ? 8.979 -4.174 2.481 1.00 0.00 41 GLN A C 6
ATOM 9677 O O . GLN A 1 48 ? 8.396 -4.656 3.450 1.00 0.00 41 GLN A O 6
ATOM 9691 N N . GLY A 1 49 ? 8.403 -3.317 1.643 1.00 0.00 42 GLY A N 6
ATOM 9692 C CA . GLY A 1 49 ? 7.027 -2.900 1.838 1.00 0.00 42 GLY A CA 6
ATOM 9693 C C . GLY A 1 49 ? 6.095 -3.465 0.783 1.00 0.00 42 GLY A C 6
ATOM 9694 O O . GLY A 1 49 ? 6.491 -3.661 -0.366 1.00 0.00 42 GLY A O 6
ATOM 9698 N N . LEU A 1 50 ? 4.854 -3.731 1.176 1.00 0.00 43 LEU A N 6
ATOM 9699 C CA . LEU A 1 50 ? 3.863 -4.279 0.256 1.00 0.00 43 LEU A CA 6
ATOM 9700 C C . LEU A 1 50 ? 2.922 -3.188 -0.245 1.00 0.00 43 LEU A C 6
ATOM 9701 O O . LEU A 1 50 ? 2.470 -2.341 0.526 1.00 0.00 43 LEU A O 6
ATOM 9717 N N . VAL A 1 51 ? 2.629 -3.215 -1.541 1.00 0.00 44 VAL A N 6
ATOM 9718 C CA . VAL A 1 51 ? 1.740 -2.231 -2.145 1.00 0.00 44 VAL A CA 6
ATOM 9719 C C . VAL A 1 51 ? 0.414 -2.863 -2.551 1.00 0.00 44 VAL A C 6
ATOM 9720 O O . VAL A 1 51 ? 0.324 -3.537 -3.578 1.00 0.00 44 VAL A O 6
ATOM 9733 N N . HIS A 1 52 ? -0.615 -2.643 -1.739 1.00 0.00 45 HIS A N 6
ATOM 9734 C CA . HIS A 1 52 ? -1.938 -3.191 -2.014 1.00 0.00 45 HIS A CA 6
ATOM 9735 C C . HIS A 1 52 ? -2.351 -2.916 -3.457 1.00 0.00 45 HIS A C 6
ATOM 9736 O O . HIS A 1 52 ? -1.893 -1.952 -4.071 1.00 0.00 45 HIS A O 6
ATOM 9750 N N . ARG A 1 53 ? -3.218 -3.769 -3.992 1.00 0.00 46 ARG A N 6
ATOM 9751 C CA . ARG A 1 53 ? -3.690 -3.618 -5.363 1.00 0.00 46 ARG A CA 6
ATOM 9752 C C . ARG A 1 53 ? -4.409 -2.285 -5.548 1.00 0.00 46 ARG A C 6
ATOM 9753 O O . ARG A 1 53 ? -4.324 -1.663 -6.607 1.00 0.00 46 ARG A O 6
ATOM 9774 N N . THR A 1 54 ? -5.116 -1.852 -4.509 1.00 0.00 47 THR A N 6
ATOM 9775 C CA . THR A 1 54 ? -5.850 -0.594 -4.557 1.00 0.00 47 THR A CA 6
ATOM 9776 C C . THR A 1 54 ? -4.899 0.598 -4.574 1.00 0.00 47 THR A C 6
ATOM 9777 O O . THR A 1 54 ? -5.272 1.696 -4.990 1.00 0.00 47 THR A O 6
ATOM 9788 N N . HIS A 1 55 ? -3.670 0.374 -4.121 1.00 0.00 48 HIS A N 6
ATOM 9789 C CA . HIS A 1 55 ? -2.665 1.431 -4.087 1.00 0.00 48 HIS A CA 6
ATOM 9790 C C . HIS A 1 55 ? -1.783 1.383 -5.332 1.00 0.00 48 HIS A C 6
ATOM 9791 O O . HIS A 1 55 ? -1.144 2.372 -5.690 1.00 0.00 48 HIS A O 6
ATOM 9805 N N . MET A 1 56 ? -1.754 0.227 -5.986 1.00 0.00 49 MET A N 6
ATOM 9806 C CA . MET A 1 56 ? -0.952 0.051 -7.191 1.00 0.00 49 MET A CA 6
ATOM 9807 C C . MET A 1 56 ? -1.412 0.999 -8.294 1.00 0.00 49 MET A C 6
ATOM 9808 O O . MET A 1 56 ? -0.595 1.552 -9.031 1.00 0.00 49 MET A O 6
ATOM 9822 N N . SER A 1 57 ? -2.724 1.183 -8.402 1.00 0.00 50 SER A N 6
ATOM 9823 C CA . SER A 1 57 ? -3.292 2.061 -9.417 1.00 0.00 50 SER A CA 6
ATOM 9824 C C . SER A 1 57 ? -4.644 2.608 -8.968 1.00 0.00 50 SER A C 6
ATOM 9825 O O . SER A 1 57 ? -5.422 1.911 -8.318 1.00 0.00 50 SER A O 6
ATOM 9833 N N . SER A 1 58 ? -4.915 3.860 -9.320 1.00 0.00 51 SER A N 6
ATOM 9834 C CA . SER A 1 58 ? -6.170 4.503 -8.950 1.00 0.00 51 SER A CA 6
ATOM 9835 C C . SER A 1 58 ? -7.333 3.928 -9.753 1.00 0.00 51 SER A C 6
ATOM 9836 O O . SER A 1 58 ? -8.372 3.572 -9.195 1.00 0.00 51 SER A O 6
ATOM 9844 N N . CYS A 1 59 ? -7.149 3.839 -11.066 1.00 0.00 52 CYS A N 6
ATOM 9845 C CA . CYS A 1 59 ? -8.183 3.308 -11.948 1.00 0.00 52 CYS A CA 6
ATOM 9846 C C . CYS A 1 59 ? -8.659 1.941 -11.466 1.00 0.00 52 CYS A C 6
ATOM 9847 O O . CYS A 1 59 ? -8.159 1.413 -10.473 1.00 0.00 52 CYS A O 6
ATOM 9855 N N . ARG A 1 60 ? -9.629 1.374 -12.176 1.00 0.00 53 ARG A N 6
ATOM 9856 C CA . ARG A 1 60 ? -10.174 0.069 -11.819 1.00 0.00 53 ARG A CA 6
ATOM 9857 C C . ARG A 1 60 ? -9.108 -1.015 -11.933 1.00 0.00 53 ARG A C 6
ATOM 9858 O O . ARG A 1 60 ? -8.846 -1.532 -13.019 1.00 0.00 53 ARG A O 6
ATOM 9879 N N . VAL A 1 61 ? -8.493 -1.355 -10.803 1.00 0.00 54 VAL A N 6
ATOM 9880 C CA . VAL A 1 61 ? -7.455 -2.378 -10.776 1.00 0.00 54 VAL A CA 6
ATOM 9881 C C . VAL A 1 61 ? -8.050 -3.769 -10.970 1.00 0.00 54 VAL A C 6
ATOM 9882 O O . VAL A 1 61 ? -8.823 -4.247 -10.139 1.00 0.00 54 VAL A O 6
ATOM 9895 N N . ASP A 1 62 ? -7.683 -4.415 -12.071 1.00 0.00 55 ASP A N 6
ATOM 9896 C CA . ASP A 1 62 ? -8.178 -5.753 -12.374 1.00 0.00 55 ASP A CA 6
ATOM 9897 C C . ASP A 1 62 ? -7.080 -6.795 -12.184 1.00 0.00 55 ASP A C 6
ATOM 9898 O O . ASP A 1 62 ? -7.256 -7.773 -11.458 1.00 0.00 55 ASP A O 6
ATOM 9907 N N . LYS A 1 63 ? -5.946 -6.579 -12.844 1.00 0.00 56 LYS A N 6
ATOM 9908 C CA . LYS A 1 63 ? -4.818 -7.498 -12.749 1.00 0.00 56 LYS A CA 6
ATOM 9909 C C . LYS A 1 63 ? -3.529 -6.746 -12.432 1.00 0.00 56 LYS A C 6
ATOM 9910 O O . LYS A 1 63 ? -2.855 -6.221 -13.317 1.00 0.00 56 LYS A O 6
ATOM 9929 N N . PRO A 1 64 ? -3.177 -6.694 -11.139 1.00 0.00 57 PRO A N 6
ATOM 9930 C CA . PRO A 1 64 ? -1.966 -6.012 -10.675 1.00 0.00 57 PRO A CA 6
ATOM 9931 C C . PRO A 1 64 ? -0.693 -6.740 -11.094 1.00 0.00 57 PRO A C 6
ATOM 9932 O O . PRO A 1 64 ? 0.407 -6.196 -10.995 1.00 0.00 57 PRO A O 6
ATOM 9943 N N . SER A 1 65 ? -0.851 -7.974 -11.563 1.00 0.00 58 SER A N 6
ATOM 9944 C CA . SER A 1 65 ? 0.286 -8.778 -11.994 1.00 0.00 58 SER A CA 6
ATOM 9945 C C . SER A 1 65 ? 0.765 -8.346 -13.377 1.00 0.00 58 SER A C 6
ATOM 9946 O O . SER A 1 65 ? 1.799 -8.806 -13.858 1.00 0.00 58 SER A O 6
ATOM 9954 N N . GLU A 1 66 ? 0.003 -7.459 -14.009 1.00 0.00 59 GLU A N 6
ATOM 9955 C CA . GLU A 1 66 ? 0.349 -6.966 -15.337 1.00 0.00 59 GLU A CA 6
ATOM 9956 C C . GLU A 1 66 ? 0.779 -5.502 -15.278 1.00 0.00 59 GLU A C 6
ATOM 9957 O O . GLU A 1 66 ? 1.364 -4.978 -16.226 1.00 0.00 59 GLU A O 6
ATOM 9969 N N . ILE A 1 67 ? 0.484 -4.849 -14.159 1.00 0.00 60 ILE A N 6
ATOM 9970 C CA . ILE A 1 67 ? 0.839 -3.448 -13.976 1.00 0.00 60 ILE A CA 6
ATOM 9971 C C . ILE A 1 67 ? 2.341 -3.286 -13.760 1.00 0.00 60 ILE A C 6
ATOM 9972 O O . ILE A 1 67 ? 2.927 -2.270 -14.137 1.00 0.00 60 ILE A O 6
ATOM 9988 N N . VAL A 1 68 ? 2.957 -4.294 -13.152 1.00 0.00 61 VAL A N 6
ATOM 9989 C CA . VAL A 1 68 ? 4.391 -4.264 -12.887 1.00 0.00 61 VAL A CA 6
ATOM 9990 C C . VAL A 1 68 ? 4.998 -5.659 -12.997 1.00 0.00 61 VAL A C 6
ATOM 9991 O O . VAL A 1 68 ? 4.283 -6.647 -13.164 1.00 0.00 61 VAL A O 6
ATOM 10004 N N . ASP A 1 69 ? 6.321 -5.730 -12.902 1.00 0.00 62 ASP A N 6
ATOM 10005 C CA . ASP A 1 69 ? 7.026 -7.004 -12.989 1.00 0.00 62 ASP A CA 6
ATOM 10006 C C . ASP A 1 69 ? 8.393 -6.916 -12.319 1.00 0.00 62 ASP A C 6
ATOM 10007 O O . ASP A 1 69 ? 9.135 -5.954 -12.522 1.00 0.00 62 ASP A O 6
ATOM 10016 N N . VAL A 1 70 ? 8.721 -7.924 -11.517 1.00 0.00 63 VAL A N 6
ATOM 10017 C CA . VAL A 1 70 ? 9.999 -7.960 -10.817 1.00 0.00 63 VAL A CA 6
ATOM 10018 C C . VAL A 1 70 ? 11.109 -7.355 -11.668 1.00 0.00 63 VAL A C 6
ATOM 10019 O O . VAL A 1 70 ? 11.374 -7.814 -12.778 1.00 0.00 63 VAL A O 6
ATOM 10032 N N . GLY A 1 71 ? 11.758 -6.322 -11.139 1.00 0.00 64 GLY A N 6
ATOM 10033 C CA . GLY A 1 71 ? 12.833 -5.671 -11.863 1.00 0.00 64 GLY A CA 6
ATOM 10034 C C . GLY A 1 71 ? 12.512 -4.230 -12.206 1.00 0.00 64 GLY A C 6
ATOM 10035 O O . GLY A 1 71 ? 13.414 -3.424 -12.438 1.00 0.00 64 GLY A O 6
ATOM 10039 N N . ASP A 1 72 ? 11.224 -3.904 -12.239 1.00 0.00 65 ASP A N 6
ATOM 10040 C CA . ASP A 1 72 ? 10.787 -2.549 -12.557 1.00 0.00 65 ASP A CA 6
ATOM 10041 C C . ASP A 1 72 ? 10.886 -1.645 -11.333 1.00 0.00 65 ASP A C 6
ATOM 10042 O O . ASP A 1 72 ? 10.355 -1.963 -10.268 1.00 0.00 65 ASP A O 6
ATOM 10051 N N . LYS A 1 73 ? 11.570 -0.517 -11.491 1.00 0.00 66 LYS A N 6
ATOM 10052 C CA . LYS A 1 73 ? 11.740 0.434 -10.399 1.00 0.00 66 LYS A CA 6
ATOM 10053 C C . LYS A 1 73 ? 10.694 1.542 -10.475 1.00 0.00 66 LYS A C 6
ATOM 10054 O O . LYS A 1 73 ? 10.474 2.131 -11.534 1.00 0.00 66 LYS A O 6
ATOM 10073 N N . VAL A 1 74 ? 10.052 1.823 -9.344 1.00 0.00 67 VAL A N 6
ATOM 10074 C CA . VAL A 1 74 ? 9.031 2.862 -9.283 1.00 0.00 67 VAL A CA 6
ATOM 10075 C C . VAL A 1 74 ? 9.124 3.645 -7.979 1.00 0.00 67 VAL A C 6
ATOM 10076 O O . VAL A 1 74 ? 9.850 3.262 -7.063 1.00 0.00 67 VAL A O 6
ATOM 10089 N N . TRP A 1 75 ? 8.381 4.743 -7.902 1.00 0.00 68 TRP A N 6
ATOM 10090 C CA . TRP A 1 75 ? 8.377 5.582 -6.708 1.00 0.00 68 TRP A CA 6
ATOM 10091 C C . TRP A 1 75 ? 7.155 5.294 -5.844 1.00 0.00 68 TRP A C 6
ATOM 10092 O O . TRP A 1 75 ? 6.026 5.278 -6.334 1.00 0.00 68 TRP A O 6
ATOM 10113 N N . VAL A 1 76 ? 7.387 5.067 -4.555 1.00 0.00 69 VAL A N 6
ATOM 10114 C CA . VAL A 1 76 ? 6.305 4.780 -3.622 1.00 0.00 69 VAL A CA 6
ATOM 10115 C C . VAL A 1 76 ? 6.406 5.655 -2.377 1.00 0.00 69 VAL A C 6
ATOM 10116 O O . VAL A 1 76 ? 7.476 6.169 -2.051 1.00 0.00 69 VAL A O 6
ATOM 10129 N N . LYS A 1 77 ? 5.285 5.819 -1.683 1.00 0.00 70 LYS A N 6
ATOM 10130 C CA . LYS A 1 77 ? 5.246 6.630 -0.472 1.00 0.00 70 LYS A CA 6
ATOM 10131 C C . LYS A 1 77 ? 4.659 5.840 0.693 1.00 0.00 70 LYS A C 6
ATOM 10132 O O . LYS A 1 77 ? 3.635 5.171 0.550 1.00 0.00 70 LYS A O 6
ATOM 10151 N N . LEU A 1 78 ? 5.313 5.922 1.846 1.00 0.00 71 LEU A N 6
ATOM 10152 C CA . LEU A 1 78 ? 4.855 5.216 3.037 1.00 0.00 71 LEU A CA 6
ATOM 10153 C C . LEU A 1 78 ? 3.512 5.761 3.512 1.00 0.00 71 LEU A C 6
ATOM 10154 O O . LEU A 1 78 ? 3.357 6.965 3.715 1.00 0.00 71 LEU A O 6
ATOM 10170 N N . ILE A 1 79 ? 2.545 4.867 3.688 1.00 0.00 72 ILE A N 6
ATOM 10171 C CA . ILE A 1 79 ? 1.216 5.259 4.141 1.00 0.00 72 ILE A CA 6
ATOM 10172 C C . ILE A 1 79 ? 0.951 4.766 5.560 1.00 0.00 72 ILE A C 6
ATOM 10173 O O . ILE A 1 79 ? 0.142 5.340 6.286 1.00 0.00 72 ILE A O 6
ATOM 10189 N N . GLY A 1 80 ? 1.644 3.700 5.949 1.00 0.00 73 GLY A N 6
ATOM 10190 C CA . GLY A 1 80 ? 1.471 3.148 7.280 1.00 0.00 73 GLY A CA 6
ATOM 10191 C C . GLY A 1 80 ? 2.590 2.199 7.664 1.00 0.00 73 GLY A C 6
ATOM 10192 O O . GLY A 1 80 ? 2.793 1.174 7.015 1.00 0.00 73 GLY A O 6
ATOM 10196 N N . ARG A 1 81 ? 3.317 2.543 8.722 1.00 0.00 74 ARG A N 6
ATOM 10197 C CA . ARG A 1 81 ? 4.423 1.715 9.189 1.00 0.00 74 ARG A CA 6
ATOM 10198 C C . ARG A 1 81 ? 4.184 1.249 10.623 1.00 0.00 74 ARG A C 6
ATOM 10199 O O . ARG A 1 81 ? 3.929 2.059 11.514 1.00 0.00 74 ARG A O 6
ATOM 10220 N N . GLU A 1 82 ? 4.270 -0.060 10.836 1.00 0.00 75 GLU A N 6
ATOM 10221 C CA . GLU A 1 82 ? 4.063 -0.633 12.161 1.00 0.00 75 GLU A CA 6
ATOM 10222 C C . GLU A 1 82 ? 5.074 -1.741 12.439 1.00 0.00 75 GLU A C 6
ATOM 10223 O O . GLU A 1 82 ? 5.180 -2.704 11.680 1.00 0.00 75 GLU A O 6
ATOM 10235 N N . MET A 1 83 ? 5.814 -1.597 13.533 1.00 0.00 76 MET A N 6
ATOM 10236 C CA . MET A 1 83 ? 6.818 -2.586 13.912 1.00 0.00 76 MET A CA 6
ATOM 10237 C C . MET A 1 83 ? 6.438 -3.271 15.221 1.00 0.00 76 MET A C 6
ATOM 10238 O O . MET A 1 83 ? 6.393 -2.637 16.276 1.00 0.00 76 MET A O 6
ATOM 10252 N N . LYS A 1 84 ? 6.163 -4.569 15.146 1.00 0.00 77 LYS A N 6
ATOM 10253 C CA . LYS A 1 84 ? 5.787 -5.341 16.325 1.00 0.00 77 LYS A CA 6
ATOM 10254 C C . LYS A 1 84 ? 6.805 -6.444 16.601 1.00 0.00 77 LYS A C 6
ATOM 10255 O O . LYS A 1 84 ? 7.350 -7.042 15.674 1.00 0.00 77 LYS A O 6
ATOM 10274 N N . ASN A 1 85 ? 7.053 -6.708 17.879 1.00 0.00 78 ASN A N 6
ATOM 10275 C CA . ASN A 1 85 ? 8.005 -7.740 18.275 1.00 0.00 78 ASN A CA 6
ATOM 10276 C C . ASN A 1 85 ? 7.581 -9.105 17.741 1.00 0.00 78 ASN A C 6
ATOM 10277 O O . ASN A 1 85 ? 8.365 -10.054 17.742 1.00 0.00 78 ASN A O 6
ATOM 10288 N N . ASP A 1 86 ? 6.336 -9.195 17.286 1.00 0.00 79 ASP A N 6
ATOM 10289 C CA . ASP A 1 86 ? 5.808 -10.443 16.748 1.00 0.00 79 ASP A CA 6
ATOM 10290 C C . ASP A 1 86 ? 5.905 -10.462 15.225 1.00 0.00 79 ASP A C 6
ATOM 10291 O O . ASP A 1 86 ? 6.028 -11.524 14.615 1.00 0.00 79 ASP A O 6
ATOM 10300 N N . ARG A 1 87 ? 5.847 -9.281 14.618 1.00 0.00 80 ARG A N 6
ATOM 10301 C CA . ARG A 1 87 ? 5.926 -9.162 13.168 1.00 0.00 80 ARG A CA 6
ATOM 10302 C C . ARG A 1 87 ? 5.958 -7.698 12.743 1.00 0.00 80 ARG A C 6
ATOM 10303 O O . ARG A 1 87 ? 5.510 -6.817 13.479 1.00 0.00 80 ARG A O 6
ATOM 10324 N N . ILE A 1 88 ? 6.490 -7.444 11.552 1.00 0.00 81 ILE A N 6
ATOM 10325 C CA . ILE A 1 88 ? 6.580 -6.086 11.029 1.00 0.00 81 ILE A CA 6
ATOM 10326 C C . ILE A 1 88 ? 5.668 -5.901 9.821 1.00 0.00 81 ILE A C 6
ATOM 10327 O O . ILE A 1 88 ? 5.666 -6.718 8.900 1.00 0.00 81 ILE A O 6
ATOM 10343 N N . LYS A 1 89 ? 4.894 -4.821 9.831 1.00 0.00 82 LYS A N 6
ATOM 10344 C CA . LYS A 1 89 ? 3.979 -4.525 8.735 1.00 0.00 82 LYS A CA 6
ATOM 10345 C C . LYS A 1 89 ? 4.323 -3.189 8.083 1.00 0.00 82 LYS A C 6
ATOM 10346 O O . LYS A 1 89 ? 4.467 -2.174 8.764 1.00 0.00 82 LYS A O 6
ATOM 10365 N N . VAL A 1 90 ? 4.455 -3.197 6.761 1.00 0.00 83 VAL A N 6
ATOM 10366 C CA . VAL A 1 90 ? 4.780 -1.986 6.017 1.00 0.00 83 VAL A CA 6
ATOM 10367 C C . VAL A 1 90 ? 3.874 -1.828 4.801 1.00 0.00 83 VAL A C 6
ATOM 10368 O O . VAL A 1 90 ? 3.770 -2.731 3.971 1.00 0.00 83 VAL A O 6
ATOM 10381 N N . SER A 1 91 ? 3.223 -0.674 4.702 1.00 0.00 84 SER A N 6
ATOM 10382 C CA . SER A 1 91 ? 2.322 -0.397 3.589 1.00 0.00 84 SER A CA 6
ATOM 10383 C C . SER A 1 91 ? 2.876 0.716 2.706 1.00 0.00 84 SER A C 6
ATOM 10384 O O . SER A 1 91 ? 3.218 1.797 3.190 1.00 0.00 84 SER A O 6
ATOM 10392 N N . LEU A 1 92 ? 2.963 0.447 1.409 1.00 0.00 85 LEU A N 6
ATOM 10393 C CA . LEU A 1 92 ? 3.475 1.425 0.456 1.00 0.00 85 LEU A CA 6
ATOM 10394 C C . LEU A 1 92 ? 2.433 1.746 -0.609 1.00 0.00 85 LEU A C 6
ATOM 10395 O O . LEU A 1 92 ? 1.624 0.894 -0.977 1.00 0.00 85 LEU A O 6
ATOM 10411 N N . SER A 1 93 ? 2.457 2.981 -1.103 1.00 0.00 86 SER A N 6
ATOM 10412 C CA . SER A 1 93 ? 1.513 3.415 -2.126 1.00 0.00 86 SER A CA 6
ATOM 10413 C C . SER A 1 93 ? 2.246 3.861 -3.387 1.00 0.00 86 SER A C 6
ATOM 10414 O O . SER A 1 93 ? 3.368 4.363 -3.322 1.00 0.00 86 SER A O 6
ATOM 10422 N N . MET A 1 94 ? 1.602 3.676 -4.535 1.00 0.00 87 MET A N 6
ATOM 10423 C CA . MET A 1 94 ? 2.190 4.061 -5.811 1.00 0.00 87 MET A CA 6
ATOM 10424 C C . MET A 1 94 ? 1.293 5.051 -6.549 1.00 0.00 87 MET A C 6
ATOM 10425 O O . MET A 1 94 ? 1.775 5.938 -7.251 1.00 0.00 87 MET A O 6
ATOM 10439 N N . LYS A 1 95 ? -0.016 4.891 -6.383 1.00 0.00 88 LYS A N 6
ATOM 10440 C CA . LYS A 1 95 ? -0.982 5.770 -7.031 1.00 0.00 88 LYS A CA 6
ATOM 10441 C C . LYS A 1 95 ? -0.831 7.204 -6.533 1.00 0.00 88 LYS A C 6
ATOM 10442 O O . LYS A 1 95 ? -1.225 8.152 -7.213 1.00 0.00 88 LYS A O 6
ATOM 10461 N N . VAL A 1 96 ? -0.258 7.357 -5.343 1.00 0.00 89 VAL A N 6
ATOM 10462 C CA . VAL A 1 96 ? -0.053 8.675 -4.757 1.00 0.00 89 VAL A CA 6
ATOM 10463 C C . VAL A 1 96 ? 1.376 9.157 -4.975 1.00 0.00 89 VAL A C 6
ATOM 10464 O O . VAL A 1 96 ? 1.814 10.134 -4.366 1.00 0.00 89 VAL A O 6
ATOM 10477 N N . VAL A 1 97 ? 2.102 8.466 -5.849 1.00 0.00 90 VAL A N 6
ATOM 10478 C CA . VAL A 1 97 ? 3.483 8.824 -6.149 1.00 0.00 90 VAL A CA 6
ATOM 10479 C C . VAL A 1 97 ? 3.742 8.805 -7.651 1.00 0.00 90 VAL A C 6
ATOM 10480 O O . VAL A 1 97 ? 3.404 7.840 -8.336 1.00 0.00 90 VAL A O 6
ATOM 10493 N N . ASN A 1 98 ? 4.342 9.877 -8.156 1.00 0.00 91 ASN A N 6
ATOM 10494 C CA . ASN A 1 98 ? 4.647 9.984 -9.578 1.00 0.00 91 ASN A CA 6
ATOM 10495 C C . ASN A 1 98 ? 5.755 9.012 -9.972 1.00 0.00 91 ASN A C 6
ATOM 10496 O O . ASN A 1 98 ? 6.840 9.026 -9.391 1.00 0.00 91 ASN A O 6
ATOM 10507 N N . GLN A 1 99 ? 5.475 8.171 -10.963 1.00 0.00 92 GLN A N 6
ATOM 10508 C CA . GLN A 1 99 ? 6.448 7.194 -11.434 1.00 0.00 92 GLN A CA 6
ATOM 10509 C C . GLN A 1 99 ? 7.323 7.783 -12.536 1.00 0.00 92 GLN A C 6
ATOM 10510 O O . GLN A 1 99 ? 7.622 7.118 -13.527 1.00 0.00 92 GLN A O 6
ATOM 10524 N N . GLY A 1 100 ? 7.730 9.036 -12.356 1.00 0.00 93 GLY A N 6
ATOM 10525 C CA . GLY A 1 100 ? 8.566 9.694 -13.343 1.00 0.00 93 GLY A CA 6
ATOM 10526 C C . GLY A 1 100 ? 9.567 10.643 -12.716 1.00 0.00 93 GLY A C 6
ATOM 10527 O O . GLY A 1 100 ? 10.678 10.809 -13.220 1.00 0.00 93 GLY A O 6
ATOM 10531 N N . THR A 1 101 ? 9.174 11.270 -11.612 1.00 0.00 94 THR A N 6
ATOM 10532 C CA . THR A 1 101 ? 10.044 12.211 -10.915 1.00 0.00 94 THR A CA 6
ATOM 10533 C C . THR A 1 101 ? 10.146 11.872 -9.433 1.00 0.00 94 THR A C 6
ATOM 10534 O O . THR A 1 101 ? 11.156 12.153 -8.790 1.00 0.00 94 THR A O 6
ATOM 10545 N N . GLY A 1 102 ? 9.092 11.264 -8.895 1.00 0.00 95 GLY A N 6
ATOM 10546 C CA . GLY A 1 102 ? 9.084 10.896 -7.492 1.00 0.00 95 GLY A CA 6
ATOM 10547 C C . GLY A 1 102 ? 8.502 11.984 -6.610 1.00 0.00 95 GLY A C 6
ATOM 10548 O O . GLY A 1 102 ? 8.860 12.103 -5.439 1.00 0.00 95 GLY A O 6
ATOM 10552 N N . LYS A 1 103 ? 7.601 12.781 -7.176 1.00 0.00 96 LYS A N 6
ATOM 10553 C CA . LYS A 1 103 ? 6.968 13.865 -6.434 1.00 0.00 96 LYS A CA 6
ATOM 10554 C C . LYS A 1 103 ? 5.670 13.394 -5.784 1.00 0.00 96 LYS A C 6
ATOM 10555 O O . LYS A 1 103 ? 4.885 12.671 -6.398 1.00 0.00 96 LYS A O 6
ATOM 10574 N N . ASP A 1 104 ? 5.451 13.811 -4.542 1.00 0.00 97 ASP A N 6
ATOM 10575 C CA . ASP A 1 104 ? 4.247 13.434 -3.810 1.00 0.00 97 ASP A CA 6
ATOM 10576 C C . ASP A 1 104 ? 2.999 13.974 -4.503 1.00 0.00 97 ASP A C 6
ATOM 10577 O O . ASP A 1 104 ? 2.817 15.186 -4.622 1.00 0.00 97 ASP A O 6
ATOM 10586 N N . LEU A 1 105 ? 2.143 13.066 -4.958 1.00 0.00 98 LEU A N 6
ATOM 10587 C CA . LEU A 1 105 ? 0.911 13.450 -5.639 1.00 0.00 98 LEU A CA 6
ATOM 10588 C C . LEU A 1 105 ? -0.181 13.801 -4.633 1.00 0.00 98 LEU A C 6
ATOM 10589 O O . LEU A 1 105 ? -1.134 14.510 -4.959 1.00 0.00 98 LEU A O 6
ATOM 10605 N N . ASP A 1 106 ? -0.036 13.301 -3.411 1.00 0.00 99 ASP A N 6
ATOM 10606 C CA . ASP A 1 106 ? -1.008 13.564 -2.356 1.00 0.00 99 ASP A CA 6
ATOM 10607 C C . ASP A 1 106 ? -0.322 14.108 -1.108 1.00 0.00 99 ASP A C 6
ATOM 10608 O O . ASP A 1 106 ? -0.095 13.392 -0.132 1.00 0.00 99 ASP A O 6
ATOM 10617 N N . PRO A 1 107 ? 0.020 15.404 -1.137 1.00 0.00 100 PRO A N 6
ATOM 10618 C CA . PRO A 1 107 ? 0.687 16.074 -0.017 1.00 0.00 100 PRO A CA 6
ATOM 10619 C C . PRO A 1 107 ? -0.234 16.242 1.188 1.00 0.00 100 PRO A C 6
ATOM 10620 O O . PRO A 1 107 ? 0.164 16.796 2.212 1.00 0.00 100 PRO A O 6
ATOM 10631 N N . ASN A 1 108 ? -1.466 15.761 1.058 1.00 0.00 101 ASN A N 6
ATOM 10632 C CA . ASN A 1 108 ? -2.443 15.858 2.136 1.00 0.00 101 ASN A CA 6
ATOM 10633 C C . ASN A 1 108 ? -2.525 14.550 2.916 1.00 0.00 101 ASN A C 6
ATOM 10634 O O . ASN A 1 108 ? -2.682 14.551 4.136 1.00 0.00 101 ASN A O 6
ATOM 10645 N N . ASN A 1 109 ? -2.419 13.434 2.202 1.00 0.00 102 ASN A N 6
ATOM 10646 C CA . ASN A 1 109 ? -2.481 12.118 2.827 1.00 0.00 102 ASN A CA 6
ATOM 10647 C C . ASN A 1 109 ? -3.835 11.896 3.492 1.00 0.00 102 ASN A C 6
ATOM 10648 O O . ASN A 1 109 ? -3.909 11.528 4.665 1.00 0.00 102 ASN A O 6
ATOM 10659 N N . VAL A 1 110 ? -4.905 12.119 2.736 1.00 0.00 103 VAL A N 6
ATOM 10660 C CA . VAL A 1 110 ? -6.256 11.941 3.251 1.00 0.00 103 VAL A CA 6
ATOM 10661 C C . VAL A 1 110 ? -6.944 10.749 2.594 1.00 0.00 103 VAL A C 6
ATOM 10662 O O . VAL A 1 110 ? -7.972 10.272 3.073 1.00 0.00 103 VAL A O 6
ATOM 10675 N N . ILE A 1 111 ? -6.366 10.272 1.497 1.00 0.00 104 ILE A N 6
ATOM 10676 C CA . ILE A 1 111 ? -6.921 9.133 0.775 1.00 0.00 104 ILE A CA 6
ATOM 10677 C C . ILE A 1 111 ? -6.458 7.816 1.388 1.00 0.00 104 ILE A C 6
ATOM 10678 O O . ILE A 1 111 ? -7.274 6.976 1.770 1.00 0.00 104 ILE A O 6
ATOM 10694 N N . ILE A 1 112 ? -5.144 7.643 1.480 1.00 0.00 105 ILE A N 6
ATOM 10695 C CA . ILE A 1 112 ? -4.572 6.428 2.049 1.00 0.00 105 ILE A CA 6
ATOM 10696 C C . ILE A 1 112 ? -5.265 6.054 3.354 1.00 0.00 105 ILE A C 6
ATOM 10697 O O . ILE A 1 112 ? -5.309 4.884 3.731 1.00 0.00 105 ILE A O 6
ATOM 10713 N N . GLU A 1 113 ? -5.805 7.056 4.040 1.00 0.00 106 GLU A N 6
ATOM 10714 C CA . GLU A 1 113 ? -6.497 6.832 5.304 1.00 0.00 106 GLU A CA 6
ATOM 10715 C C . GLU A 1 113 ? -7.928 6.362 5.064 1.00 0.00 106 GLU A C 6
ATOM 10716 O O . GLU A 1 113 ? -8.815 7.163 4.766 1.00 0.00 106 GLU A O 6
ATOM 10728 N N . SER A 1 114 ? -8.148 5.057 5.197 1.00 0.00 107 SER A N 6
ATOM 10729 C CA . SER A 1 114 ? -9.471 4.480 4.991 1.00 0.00 107 SER A CA 6
ATOM 10730 C C . SER A 1 114 ? -10.463 5.012 6.020 1.00 0.00 107 SER A C 6
ATOM 10731 O O . SER A 1 114 ? -10.077 5.656 6.995 1.00 0.00 107 SER A O 6
ATOM 10739 N N . GLY A 1 115 ? -11.743 4.738 5.795 1.00 0.00 108 GLY A N 6
ATOM 10740 C CA . GLY A 1 115 ? -12.772 5.196 6.711 1.00 0.00 108 GLY A CA 6
ATOM 10741 C C . GLY A 1 115 ? -12.705 6.690 6.958 1.00 0.00 108 GLY A C 6
ATOM 10742 O O . GLY A 1 115 ? -12.107 7.153 7.928 1.00 0.00 108 GLY A O 6
ATOM 10746 N N . PRO A 1 116 ? -13.328 7.471 6.063 1.00 0.00 109 PRO A N 6
ATOM 10747 C CA . PRO A 1 116 ? -13.350 8.933 6.167 1.00 0.00 109 PRO A CA 6
ATOM 10748 C C . PRO A 1 116 ? -14.204 9.419 7.332 1.00 0.00 109 PRO A C 6
ATOM 10749 O O . PRO A 1 116 ? -15.226 8.816 7.659 1.00 0.00 109 PRO A O 6
ATOM 10760 N N . SER A 1 117 ? -13.778 10.513 7.957 1.00 0.00 110 SER A N 6
ATOM 10761 C CA . SER A 1 117 ? -14.503 11.078 9.089 1.00 0.00 110 SER A CA 6
ATOM 10762 C C . SER A 1 117 ? -15.962 11.335 8.726 1.00 0.00 110 SER A C 6
ATOM 10763 O O . SER A 1 117 ? -16.296 11.545 7.560 1.00 0.00 110 SER A O 6
ATOM 10771 N N . SER A 1 118 ? -16.827 11.316 9.734 1.00 0.00 111 SER A N 6
ATOM 10772 C CA . SER A 1 118 ? -18.253 11.543 9.522 1.00 0.00 111 SER A CA 6
ATOM 10773 C C . SER A 1 118 ? -18.741 12.734 10.341 1.00 0.00 111 SER A C 6
ATOM 10774 O O . SER A 1 118 ? -18.504 12.812 11.547 1.00 0.00 111 SER A O 6
ATOM 10782 N N . GLY A 1 119 ? -19.424 13.661 9.677 1.00 0.00 112 GLY A N 6
ATOM 10783 C CA . GLY A 1 119 ? -19.935 14.837 10.358 1.00 0.00 112 GLY A CA 6
ATOM 10784 C C . GLY A 1 119 ? -21.234 14.564 11.091 1.00 0.00 112 GLY A C 6
ATOM 10785 O O . GLY A 1 119 ? -21.978 15.489 11.415 1.00 0.00 112 GLY A O 6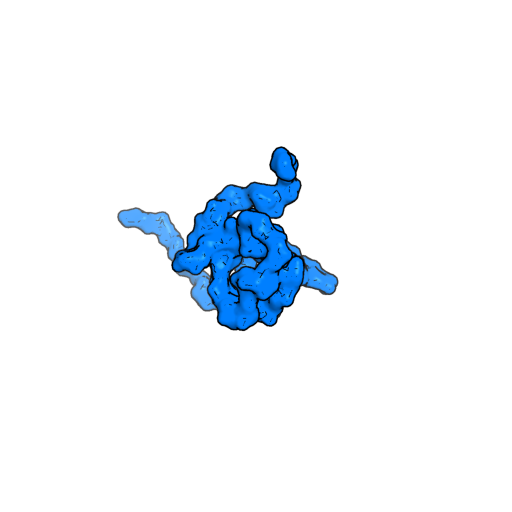
ATOM 10789 N N . GLY A 1 1 ? 46.381 -14.583 28.684 1.00 0.00 -6 GLY A N 7
ATOM 10790 C CA . GLY A 1 1 ? 47.515 -13.684 28.795 1.00 0.00 -6 GLY A CA 7
ATOM 10791 C C . GLY A 1 1 ? 47.631 -12.749 27.608 1.00 0.00 -6 GLY A C 7
ATOM 10792 O O . GLY A 1 1 ? 47.419 -11.542 27.735 1.00 0.00 -6 GLY A O 7
ATOM 10796 N N . SER A 1 2 ? 47.969 -13.305 26.448 1.00 0.00 -5 SER A N 7
ATOM 10797 C CA . SER A 1 2 ? 48.120 -12.512 25.234 1.00 0.00 -5 SER A CA 7
ATOM 10798 C C . SER A 1 2 ? 46.795 -11.864 24.842 1.00 0.00 -5 SER A C 7
ATOM 10799 O O . SER A 1 2 ? 46.703 -10.644 24.707 1.00 0.00 -5 SER A O 7
ATOM 10807 N N . SER A 1 3 ? 45.770 -12.692 24.659 1.00 0.00 -4 SER A N 7
ATOM 10808 C CA . SER A 1 3 ? 44.450 -12.201 24.278 1.00 0.00 -4 SER A CA 7
ATOM 10809 C C . SER A 1 3 ? 43.844 -11.352 25.391 1.00 0.00 -4 SER A C 7
ATOM 10810 O O . SER A 1 3 ? 43.313 -10.270 25.142 1.00 0.00 -4 SER A O 7
ATOM 10818 N N . GLY A 1 4 ? 43.929 -11.851 26.620 1.00 0.00 -3 GLY A N 7
ATOM 10819 C CA . GLY A 1 4 ? 43.385 -11.127 27.754 1.00 0.00 -3 GLY A CA 7
ATOM 10820 C C . GLY A 1 4 ? 42.099 -11.740 28.271 1.00 0.00 -3 GLY A C 7
ATOM 10821 O O . GLY A 1 4 ? 42.102 -12.450 29.275 1.00 0.00 -3 GLY A O 7
ATOM 10825 N N . SER A 1 5 ? 40.995 -11.462 27.583 1.00 0.00 -2 SER A N 7
ATOM 10826 C CA . SER A 1 5 ? 39.694 -11.987 27.982 1.00 0.00 -2 SER A CA 7
ATOM 10827 C C . SER A 1 5 ? 38.973 -12.611 26.791 1.00 0.00 -2 SER A C 7
ATOM 10828 O O . SER A 1 5 ? 39.365 -12.416 25.641 1.00 0.00 -2 SER A O 7
ATOM 10836 N N . SER A 1 6 ? 37.915 -13.364 27.077 1.00 0.00 -1 SER A N 7
ATOM 10837 C CA . SER A 1 6 ? 37.140 -14.021 26.031 1.00 0.00 -1 SER A CA 7
ATOM 10838 C C . SER A 1 6 ? 35.831 -13.279 25.778 1.00 0.00 -1 SER A C 7
ATOM 10839 O O . SER A 1 6 ? 34.938 -13.265 26.624 1.00 0.00 -1 SER A O 7
ATOM 10847 N N . GLY A 1 7 ? 35.725 -12.662 24.604 1.00 0.00 0 GLY A N 7
ATOM 10848 C CA . GLY A 1 7 ? 34.522 -11.925 24.259 1.00 0.00 0 GLY A CA 7
ATOM 10849 C C . GLY A 1 7 ? 34.025 -12.249 22.864 1.00 0.00 0 GLY A C 7
ATOM 10850 O O . GLY A 1 7 ? 34.461 -13.225 22.254 1.00 0.00 0 GLY A O 7
ATOM 10854 N N . MET A 1 8 ? 33.109 -11.430 22.360 1.00 0.00 1 MET A N 7
ATOM 10855 C CA . MET A 1 8 ? 32.551 -11.635 21.028 1.00 0.00 1 MET A CA 7
ATOM 10856 C C . MET A 1 8 ? 31.900 -10.357 20.508 1.00 0.00 1 MET A C 7
ATOM 10857 O O . MET A 1 8 ? 31.208 -9.658 21.247 1.00 0.00 1 MET A O 7
ATOM 10871 N N . ASN A 1 9 ? 32.128 -10.058 19.234 1.00 0.00 2 ASN A N 7
ATOM 10872 C CA . ASN A 1 9 ? 31.564 -8.864 18.617 1.00 0.00 2 ASN A CA 7
ATOM 10873 C C . ASN A 1 9 ? 30.782 -9.219 17.355 1.00 0.00 2 ASN A C 7
ATOM 10874 O O . ASN A 1 9 ? 31.259 -9.976 16.510 1.00 0.00 2 ASN A O 7
ATOM 10885 N N . SER A 1 10 ? 29.578 -8.668 17.236 1.00 0.00 3 SER A N 7
ATOM 10886 C CA . SER A 1 10 ? 28.729 -8.930 16.080 1.00 0.00 3 SER A CA 7
ATOM 10887 C C . SER A 1 10 ? 29.408 -8.474 14.792 1.00 0.00 3 SER A C 7
ATOM 10888 O O . SER A 1 10 ? 30.129 -7.476 14.777 1.00 0.00 3 SER A O 7
ATOM 10896 N N . GLY A 1 11 ? 29.173 -9.214 13.713 1.00 0.00 4 GLY A N 7
ATOM 10897 C CA . GLY A 1 11 ? 29.769 -8.871 12.435 1.00 0.00 4 GLY A CA 7
ATOM 10898 C C . GLY A 1 11 ? 28.964 -7.831 11.681 1.00 0.00 4 GLY A C 7
ATOM 10899 O O . GLY A 1 11 ? 29.529 -6.961 11.017 1.00 0.00 4 GLY A O 7
ATOM 10903 N N . ARG A 1 12 ? 27.642 -7.921 11.781 1.00 0.00 5 ARG A N 7
ATOM 10904 C CA . ARG A 1 12 ? 26.759 -6.982 11.100 1.00 0.00 5 ARG A CA 7
ATOM 10905 C C . ARG A 1 12 ? 25.694 -6.448 12.053 1.00 0.00 5 ARG A C 7
ATOM 10906 O O . ARG A 1 12 ? 24.563 -6.932 12.093 1.00 0.00 5 ARG A O 7
ATOM 10927 N N . PRO A 1 13 ? 26.063 -5.426 12.840 1.00 0.00 6 PRO A N 7
ATOM 10928 C CA . PRO A 1 13 ? 25.154 -4.804 13.808 1.00 0.00 6 PRO A CA 7
ATOM 10929 C C . PRO A 1 13 ? 24.042 -4.010 13.131 1.00 0.00 6 PRO A C 7
ATOM 10930 O O . PRO A 1 13 ? 23.899 -4.044 11.909 1.00 0.00 6 PRO A O 7
ATOM 10941 N N . GLU A 1 14 ? 23.259 -3.295 13.933 1.00 0.00 7 GLU A N 7
ATOM 10942 C CA . GLU A 1 14 ? 22.160 -2.493 13.410 1.00 0.00 7 GLU A CA 7
ATOM 10943 C C . GLU A 1 14 ? 21.108 -3.378 12.747 1.00 0.00 7 GLU A C 7
ATOM 10944 O O . GLU A 1 14 ? 20.538 -3.019 11.715 1.00 0.00 7 GLU A O 7
ATOM 10956 N N . THR A 1 15 ? 20.854 -4.536 13.348 1.00 0.00 8 THR A N 7
ATOM 10957 C CA . THR A 1 15 ? 19.872 -5.473 12.816 1.00 0.00 8 THR A CA 7
ATOM 10958 C C . THR A 1 15 ? 18.674 -4.739 12.226 1.00 0.00 8 THR A C 7
ATOM 10959 O O . THR A 1 15 ? 18.287 -4.981 11.083 1.00 0.00 8 THR A O 7
ATOM 10970 N N . MET A 1 16 ? 18.091 -3.841 13.013 1.00 0.00 9 MET A N 7
ATOM 10971 C CA . MET A 1 16 ? 16.936 -3.069 12.566 1.00 0.00 9 MET A CA 7
ATOM 10972 C C . MET A 1 16 ? 17.373 -1.882 11.713 1.00 0.00 9 MET A C 7
ATOM 10973 O O . MET A 1 16 ? 17.822 -0.863 12.235 1.00 0.00 9 MET A O 7
ATOM 10987 N N . GLU A 1 17 ? 17.237 -2.023 10.398 1.00 0.00 10 GLU A N 7
ATOM 10988 C CA . GLU A 1 17 ? 17.619 -0.962 9.473 1.00 0.00 10 GLU A CA 7
ATOM 10989 C C . GLU A 1 17 ? 16.952 0.356 9.853 1.00 0.00 10 GLU A C 7
ATOM 10990 O O . GLU A 1 17 ? 15.911 0.371 10.508 1.00 0.00 10 GLU A O 7
ATOM 11002 N N . ASN A 1 18 ? 17.560 1.462 9.436 1.00 0.00 11 ASN A N 7
ATOM 11003 C CA . ASN A 1 18 ? 17.026 2.786 9.732 1.00 0.00 11 ASN A CA 7
ATOM 11004 C C . ASN A 1 18 ? 15.925 3.162 8.746 1.00 0.00 11 ASN A C 7
ATOM 11005 O O . ASN A 1 18 ? 16.018 4.175 8.051 1.00 0.00 11 ASN A O 7
ATOM 11016 N N . LEU A 1 19 ? 14.882 2.342 8.690 1.00 0.00 12 LEU A N 7
ATOM 11017 C CA . LEU A 1 19 ? 13.761 2.588 7.790 1.00 0.00 12 LEU A CA 7
ATOM 11018 C C . LEU A 1 19 ? 13.395 4.068 7.768 1.00 0.00 12 LEU A C 7
ATOM 11019 O O . LEU A 1 19 ? 13.672 4.816 8.707 1.00 0.00 12 LEU A O 7
ATOM 11035 N N . PRO A 1 20 ? 12.757 4.504 6.672 1.00 0.00 13 PRO A N 7
ATOM 11036 C CA . PRO A 1 20 ? 12.336 5.898 6.502 1.00 0.00 13 PRO A CA 7
ATOM 11037 C C . PRO A 1 20 ? 11.194 6.278 7.438 1.00 0.00 13 PRO A C 7
ATOM 11038 O O . PRO A 1 20 ? 10.715 5.451 8.213 1.00 0.00 13 PRO A O 7
ATOM 11049 N N . ALA A 1 21 ? 10.761 7.531 7.359 1.00 0.00 14 ALA A N 7
ATOM 11050 C CA . ALA A 1 21 ? 9.673 8.019 8.197 1.00 0.00 14 ALA A CA 7
ATOM 11051 C C . ALA A 1 21 ? 8.334 7.904 7.478 1.00 0.00 14 ALA A C 7
ATOM 11052 O O . ALA A 1 21 ? 8.263 7.422 6.347 1.00 0.00 14 ALA A O 7
ATOM 11059 N N . LEU A 1 22 ? 7.272 8.350 8.141 1.00 0.00 15 LEU A N 7
ATOM 11060 C CA . LEU A 1 22 ? 5.932 8.297 7.566 1.00 0.00 15 LEU A CA 7
ATOM 11061 C C . LEU A 1 22 ? 5.796 9.286 6.412 1.00 0.00 15 LEU A C 7
ATOM 11062 O O . LEU A 1 22 ? 6.427 10.344 6.409 1.00 0.00 15 LEU A O 7
ATOM 11078 N N . TYR A 1 23 ? 4.969 8.936 5.433 1.00 0.00 16 TYR A N 7
ATOM 11079 C CA . TYR A 1 23 ? 4.750 9.792 4.274 1.00 0.00 16 TYR A CA 7
ATOM 11080 C C . TYR A 1 23 ? 6.069 10.114 3.578 1.00 0.00 16 TYR A C 7
ATOM 11081 O O . TYR A 1 23 ? 6.214 11.161 2.946 1.00 0.00 16 TYR A O 7
ATOM 11099 N N . THR A 1 24 ? 7.031 9.203 3.695 1.00 0.00 17 THR A N 7
ATOM 11100 C CA . THR A 1 24 ? 8.338 9.388 3.079 1.00 0.00 17 THR A CA 7
ATOM 11101 C C . THR A 1 24 ? 8.371 8.800 1.673 1.00 0.00 17 THR A C 7
ATOM 11102 O O . THR A 1 24 ? 7.870 7.700 1.438 1.00 0.00 17 THR A O 7
ATOM 11113 N N . ILE A 1 25 ? 8.963 9.539 0.741 1.00 0.00 18 ILE A N 7
ATOM 11114 C CA . ILE A 1 25 ? 9.063 9.089 -0.641 1.00 0.00 18 ILE A CA 7
ATOM 11115 C C . ILE A 1 25 ? 10.458 8.553 -0.946 1.00 0.00 18 ILE A C 7
ATOM 11116 O O . ILE A 1 25 ? 11.461 9.204 -0.659 1.00 0.00 18 ILE A O 7
ATOM 11132 N N . PHE A 1 26 ? 10.512 7.361 -1.531 1.00 0.00 19 PHE A N 7
ATOM 11133 C CA . PHE A 1 26 ? 11.784 6.735 -1.877 1.00 0.00 19 PHE A CA 7
ATOM 11134 C C . PHE A 1 26 ? 11.640 5.857 -3.116 1.00 0.00 19 PHE A C 7
ATOM 11135 O O . PHE A 1 26 ? 10.537 5.438 -3.466 1.00 0.00 19 PHE A O 7
ATOM 11152 N N . GLN A 1 27 ? 12.761 5.583 -3.773 1.00 0.00 20 GLN A N 7
ATOM 11153 C CA . GLN A 1 27 ? 12.760 4.755 -4.974 1.00 0.00 20 GLN A CA 7
ATOM 11154 C C . GLN A 1 27 ? 13.076 3.302 -4.633 1.00 0.00 20 GLN A C 7
ATOM 11155 O O . GLN A 1 27 ? 14.123 3.001 -4.064 1.00 0.00 20 GLN A O 7
ATOM 11169 N N . GLY A 1 28 ? 12.161 2.404 -4.988 1.00 0.00 21 GLY A N 7
ATOM 11170 C CA . GLY A 1 28 ? 12.362 0.994 -4.711 1.00 0.00 21 GLY A CA 7
ATOM 11171 C C . GLY A 1 28 ? 12.138 0.125 -5.933 1.00 0.00 21 GLY A C 7
ATOM 11172 O O . GLY A 1 28 ? 11.480 0.543 -6.886 1.00 0.00 21 GLY A O 7
ATOM 11176 N N . GLU A 1 29 ? 12.687 -1.084 -5.907 1.00 0.00 22 GLU A N 7
ATOM 11177 C CA . GLU A 1 29 ? 12.546 -2.012 -7.024 1.00 0.00 22 GLU A CA 7
ATOM 11178 C C . GLU A 1 29 ? 11.637 -3.179 -6.650 1.00 0.00 22 GLU A C 7
ATOM 11179 O O . GLU A 1 29 ? 11.762 -3.757 -5.570 1.00 0.00 22 GLU A O 7
ATOM 11191 N N . VAL A 1 30 ? 10.721 -3.519 -7.551 1.00 0.00 23 VAL A N 7
ATOM 11192 C CA . VAL A 1 30 ? 9.790 -4.618 -7.317 1.00 0.00 23 VAL A CA 7
ATOM 11193 C C . VAL A 1 30 ? 10.528 -5.946 -7.194 1.00 0.00 23 VAL A C 7
ATOM 11194 O O . VAL A 1 30 ? 11.390 -6.267 -8.010 1.00 0.00 23 VAL A O 7
ATOM 11207 N N . ALA A 1 31 ? 10.183 -6.715 -6.165 1.00 0.00 24 ALA A N 7
ATOM 11208 C CA . ALA A 1 31 ? 10.810 -8.009 -5.936 1.00 0.00 24 ALA A CA 7
ATOM 11209 C C . ALA A 1 31 ? 9.785 -9.136 -6.003 1.00 0.00 24 ALA A C 7
ATOM 11210 O O . ALA A 1 31 ? 10.134 -10.292 -6.237 1.00 0.00 24 ALA A O 7
ATOM 11217 N N . MET A 1 32 ? 8.519 -8.791 -5.794 1.00 0.00 25 MET A N 7
ATOM 11218 C CA . MET A 1 32 ? 7.443 -9.774 -5.832 1.00 0.00 25 MET A CA 7
ATOM 11219 C C . MET A 1 32 ? 6.151 -9.148 -6.346 1.00 0.00 25 MET A C 7
ATOM 11220 O O . MET A 1 32 ? 5.821 -8.012 -6.003 1.00 0.00 25 MET A O 7
ATOM 11234 N N . VAL A 1 33 ? 5.423 -9.894 -7.171 1.00 0.00 26 VAL A N 7
ATOM 11235 C CA . VAL A 1 33 ? 4.167 -9.411 -7.732 1.00 0.00 26 VAL A CA 7
ATOM 11236 C C . VAL A 1 33 ? 3.025 -10.375 -7.433 1.00 0.00 26 VAL A C 7
ATOM 11237 O O . VAL A 1 33 ? 3.104 -11.564 -7.741 1.00 0.00 26 VAL A O 7
ATOM 11250 N N . THR A 1 34 ? 1.962 -9.854 -6.828 1.00 0.00 27 THR A N 7
ATOM 11251 C CA . THR A 1 34 ? 0.802 -10.669 -6.485 1.00 0.00 27 THR A CA 7
ATOM 11252 C C . THR A 1 34 ? -0.488 -10.023 -6.977 1.00 0.00 27 THR A C 7
ATOM 11253 O O . THR A 1 34 ? -0.525 -8.825 -7.261 1.00 0.00 27 THR A O 7
ATOM 11264 N N . ASP A 1 35 ? -1.544 -10.822 -7.077 1.00 0.00 28 ASP A N 7
ATOM 11265 C CA . ASP A 1 35 ? -2.838 -10.328 -7.533 1.00 0.00 28 ASP A CA 7
ATOM 11266 C C . ASP A 1 35 ? -3.484 -9.438 -6.476 1.00 0.00 28 ASP A C 7
ATOM 11267 O O . ASP A 1 35 ? -4.590 -8.933 -6.667 1.00 0.00 28 ASP A O 7
ATOM 11276 N N . TYR A 1 36 ? -2.787 -9.253 -5.360 1.00 0.00 29 TYR A N 7
ATOM 11277 C CA . TYR A 1 36 ? -3.294 -8.428 -4.270 1.00 0.00 29 TYR A CA 7
ATOM 11278 C C . TYR A 1 36 ? -2.316 -7.307 -3.935 1.00 0.00 29 TYR A C 7
ATOM 11279 O O . TYR A 1 36 ? -2.471 -6.611 -2.933 1.00 0.00 29 TYR A O 7
ATOM 11297 N N . GLY A 1 37 ? -1.306 -7.137 -4.784 1.00 0.00 30 GLY A N 7
ATOM 11298 C CA . GLY A 1 37 ? -0.317 -6.099 -4.562 1.00 0.00 30 GLY A CA 7
ATOM 11299 C C . GLY A 1 37 ? 1.067 -6.508 -5.028 1.00 0.00 30 GLY A C 7
ATOM 11300 O O . GLY A 1 37 ? 1.223 -7.506 -5.730 1.00 0.00 30 GLY A O 7
ATOM 11304 N N . ALA A 1 38 ? 2.074 -5.733 -4.638 1.00 0.00 31 ALA A N 7
ATOM 11305 C CA . ALA A 1 38 ? 3.451 -6.020 -5.019 1.00 0.00 31 ALA A CA 7
ATOM 11306 C C . ALA A 1 38 ? 4.426 -5.557 -3.943 1.00 0.00 31 ALA A C 7
ATOM 11307 O O . ALA A 1 38 ? 4.187 -4.560 -3.261 1.00 0.00 31 ALA A O 7
ATOM 11314 N N . PHE A 1 39 ? 5.528 -6.286 -3.795 1.00 0.00 32 PHE A N 7
ATOM 11315 C CA . PHE A 1 39 ? 6.540 -5.951 -2.801 1.00 0.00 32 PHE A CA 7
ATOM 11316 C C . PHE A 1 39 ? 7.631 -5.075 -3.409 1.00 0.00 32 PHE A C 7
ATOM 11317 O O . PHE A 1 39 ? 8.122 -5.349 -4.504 1.00 0.00 32 PHE A O 7
ATOM 11334 N N . ILE A 1 40 ? 8.005 -4.021 -2.691 1.00 0.00 33 ILE A N 7
ATOM 11335 C CA . ILE A 1 40 ? 9.038 -3.106 -3.158 1.00 0.00 33 ILE A CA 7
ATOM 11336 C C . ILE A 1 40 ? 10.202 -3.043 -2.177 1.00 0.00 33 ILE A C 7
ATOM 11337 O O . ILE A 1 40 ? 10.005 -2.926 -0.967 1.00 0.00 33 ILE A O 7
ATOM 11353 N N . LYS A 1 41 ? 11.420 -3.120 -2.705 1.00 0.00 34 LYS A N 7
ATOM 11354 C CA . LYS A 1 41 ? 12.618 -3.070 -1.878 1.00 0.00 34 LYS A CA 7
ATOM 11355 C C . LYS A 1 41 ? 13.032 -1.627 -1.608 1.00 0.00 34 LYS A C 7
ATOM 11356 O O . LYS A 1 41 ? 13.262 -0.852 -2.537 1.00 0.00 34 LYS A O 7
ATOM 11375 N N . ILE A 1 42 ? 13.128 -1.273 -0.331 1.00 0.00 35 ILE A N 7
ATOM 11376 C CA . ILE A 1 42 ? 13.517 0.076 0.061 1.00 0.00 35 ILE A CA 7
ATOM 11377 C C . ILE A 1 42 ? 14.997 0.322 -0.213 1.00 0.00 35 ILE A C 7
ATOM 11378 O O . ILE A 1 42 ? 15.853 -0.518 0.061 1.00 0.00 35 ILE A O 7
ATOM 11394 N N . PRO A 1 43 ? 15.307 1.504 -0.766 1.00 0.00 36 PRO A N 7
ATOM 11395 C CA . PRO A 1 43 ? 16.686 1.891 -1.086 1.00 0.00 36 PRO A CA 7
ATOM 11396 C C . PRO A 1 43 ? 17.521 2.144 0.163 1.00 0.00 36 PRO A C 7
ATOM 11397 O O . PRO A 1 43 ? 17.139 2.929 1.030 1.00 0.00 36 PRO A O 7
ATOM 11408 N N . GLY A 1 44 ? 18.667 1.474 0.250 1.00 0.00 37 GLY A N 7
ATOM 11409 C CA . GLY A 1 44 ? 19.539 1.641 1.396 1.00 0.00 37 GLY A CA 7
ATOM 11410 C C . GLY A 1 44 ? 18.936 1.084 2.671 1.00 0.00 37 GLY A C 7
ATOM 11411 O O . GLY A 1 44 ? 19.168 1.613 3.758 1.00 0.00 37 GLY A O 7
ATOM 11415 N N . CYS A 1 45 ? 18.160 0.014 2.536 1.00 0.00 38 CYS A N 7
ATOM 11416 C CA . CYS A 1 45 ? 17.519 -0.614 3.686 1.00 0.00 38 CYS A CA 7
ATOM 11417 C C . CYS A 1 45 ? 17.518 -2.133 3.545 1.00 0.00 38 CYS A C 7
ATOM 11418 O O . CYS A 1 45 ? 18.026 -2.676 2.564 1.00 0.00 38 CYS A O 7
ATOM 11426 N N . ARG A 1 46 ? 16.946 -2.813 4.533 1.00 0.00 39 ARG A N 7
ATOM 11427 C CA . ARG A 1 46 ? 16.881 -4.270 4.520 1.00 0.00 39 ARG A CA 7
ATOM 11428 C C . ARG A 1 46 ? 15.437 -4.750 4.412 1.00 0.00 39 ARG A C 7
ATOM 11429 O O . ARG A 1 46 ? 15.113 -5.598 3.582 1.00 0.00 39 ARG A O 7
ATOM 11450 N N . LYS A 1 47 ? 14.572 -4.201 5.259 1.00 0.00 40 LYS A N 7
ATOM 11451 C CA . LYS A 1 47 ? 13.162 -4.572 5.260 1.00 0.00 40 LYS A CA 7
ATOM 11452 C C . LYS A 1 47 ? 12.457 -4.031 4.019 1.00 0.00 40 LYS A C 7
ATOM 11453 O O . LYS A 1 47 ? 12.853 -3.005 3.468 1.00 0.00 40 LYS A O 7
ATOM 11472 N N . GLN A 1 48 ? 11.410 -4.728 3.588 1.00 0.00 41 GLN A N 7
ATOM 11473 C CA . GLN A 1 48 ? 10.650 -4.316 2.414 1.00 0.00 41 GLN A CA 7
ATOM 11474 C C . GLN A 1 48 ? 9.212 -3.977 2.788 1.00 0.00 41 GLN A C 7
ATOM 11475 O O . GLN A 1 48 ? 8.746 -4.314 3.876 1.00 0.00 41 GLN A O 7
ATOM 11489 N N . GLY A 1 49 ? 8.511 -3.308 1.877 1.00 0.00 42 GLY A N 7
ATOM 11490 C CA . GLY A 1 49 ? 7.132 -2.933 2.131 1.00 0.00 42 GLY A CA 7
ATOM 11491 C C . GLY A 1 49 ? 6.184 -3.460 1.070 1.00 0.00 42 GLY A C 7
ATOM 11492 O O . GLY A 1 49 ? 6.545 -3.552 -0.104 1.00 0.00 42 GLY A O 7
ATOM 11496 N N . LEU A 1 50 ? 4.970 -3.806 1.484 1.00 0.00 43 LEU A N 7
ATOM 11497 C CA . LEU A 1 50 ? 3.968 -4.327 0.560 1.00 0.00 43 LEU A CA 7
ATOM 11498 C C . LEU A 1 50 ? 3.034 -3.217 0.088 1.00 0.00 43 LEU A C 7
ATOM 11499 O O . LEU A 1 50 ? 2.620 -2.364 0.872 1.00 0.00 43 LEU A O 7
ATOM 11515 N N . VAL A 1 51 ? 2.704 -3.237 -1.200 1.00 0.00 44 VAL A N 7
ATOM 11516 C CA . VAL A 1 51 ? 1.815 -2.235 -1.777 1.00 0.00 44 VAL A CA 7
ATOM 11517 C C . VAL A 1 51 ? 0.494 -2.858 -2.214 1.00 0.00 44 VAL A C 7
ATOM 11518 O O . VAL A 1 51 ? 0.433 -3.571 -3.217 1.00 0.00 44 VAL A O 7
ATOM 11531 N N . HIS A 1 52 ? -0.562 -2.585 -1.455 1.00 0.00 45 HIS A N 7
ATOM 11532 C CA . HIS A 1 52 ? -1.884 -3.118 -1.764 1.00 0.00 45 HIS A CA 7
ATOM 11533 C C . HIS A 1 52 ? -2.282 -2.786 -3.200 1.00 0.00 45 HIS A C 7
ATOM 11534 O O . HIS A 1 52 ? -1.892 -1.749 -3.738 1.00 0.00 45 HIS A O 7
ATOM 11548 N N . ARG A 1 53 ? -3.057 -3.673 -3.814 1.00 0.00 46 ARG A N 7
ATOM 11549 C CA . ARG A 1 53 ? -3.505 -3.475 -5.188 1.00 0.00 46 ARG A CA 7
ATOM 11550 C C . ARG A 1 53 ? -4.298 -2.179 -5.319 1.00 0.00 46 ARG A C 7
ATOM 11551 O O . ARG A 1 53 ? -4.282 -1.530 -6.365 1.00 0.00 46 ARG A O 7
ATOM 11572 N N . THR A 1 54 ? -4.995 -1.806 -4.249 1.00 0.00 47 THR A N 7
ATOM 11573 C CA . THR A 1 54 ? -5.797 -0.588 -4.245 1.00 0.00 47 THR A CA 7
ATOM 11574 C C . THR A 1 54 ? -4.914 0.651 -4.346 1.00 0.00 47 THR A C 7
ATOM 11575 O O . THR A 1 54 ? -5.330 1.679 -4.882 1.00 0.00 47 THR A O 7
ATOM 11586 N N . HIS A 1 55 ? -3.694 0.547 -3.830 1.00 0.00 48 HIS A N 7
ATOM 11587 C CA . HIS A 1 55 ? -2.752 1.660 -3.863 1.00 0.00 48 HIS A CA 7
ATOM 11588 C C . HIS A 1 55 ? -1.943 1.649 -5.157 1.00 0.00 48 HIS A C 7
ATOM 11589 O O . HIS A 1 55 ? -1.316 2.644 -5.517 1.00 0.00 48 HIS A O 7
ATOM 11603 N N . MET A 1 56 ? -1.964 0.516 -5.851 1.00 0.00 49 MET A N 7
ATOM 11604 C CA . MET A 1 56 ? -1.231 0.375 -7.105 1.00 0.00 49 MET A CA 7
ATOM 11605 C C . MET A 1 56 ? -1.912 1.160 -8.222 1.00 0.00 49 MET A C 7
ATOM 11606 O O . MET A 1 56 ? -1.259 1.895 -8.964 1.00 0.00 49 MET A O 7
ATOM 11620 N N . SER A 1 57 ? -3.227 1.000 -8.336 1.00 0.00 50 SER A N 7
ATOM 11621 C CA . SER A 1 57 ? -3.994 1.692 -9.366 1.00 0.00 50 SER A CA 7
ATOM 11622 C C . SER A 1 57 ? -4.832 2.813 -8.758 1.00 0.00 50 SER A C 7
ATOM 11623 O O . SER A 1 57 ? -4.938 2.932 -7.538 1.00 0.00 50 SER A O 7
ATOM 11631 N N . SER A 1 58 ? -5.425 3.632 -9.620 1.00 0.00 51 SER A N 7
ATOM 11632 C CA . SER A 1 58 ? -6.251 4.747 -9.169 1.00 0.00 51 SER A CA 7
ATOM 11633 C C . SER A 1 58 ? -7.327 4.269 -8.199 1.00 0.00 51 SER A C 7
ATOM 11634 O O . SER A 1 58 ? -7.277 4.566 -7.004 1.00 0.00 51 SER A O 7
ATOM 11642 N N . CYS A 1 59 ? -8.297 3.527 -8.721 1.00 0.00 52 CYS A N 7
ATOM 11643 C CA . CYS A 1 59 ? -9.387 3.007 -7.901 1.00 0.00 52 CYS A CA 7
ATOM 11644 C C . CYS A 1 59 ? -9.547 1.504 -8.100 1.00 0.00 52 CYS A C 7
ATOM 11645 O O . CYS A 1 59 ? -9.233 0.713 -7.210 1.00 0.00 52 CYS A O 7
ATOM 11653 N N . ARG A 1 60 ? -10.039 1.117 -9.272 1.00 0.00 53 ARG A N 7
ATOM 11654 C CA . ARG A 1 60 ? -10.244 -0.292 -9.587 1.00 0.00 53 ARG A CA 7
ATOM 11655 C C . ARG A 1 60 ? -8.925 -0.966 -9.951 1.00 0.00 53 ARG A C 7
ATOM 11656 O O . ARG A 1 60 ? -8.106 -0.400 -10.676 1.00 0.00 53 ARG A O 7
ATOM 11677 N N . VAL A 1 61 ? -8.724 -2.177 -9.441 1.00 0.00 54 VAL A N 7
ATOM 11678 C CA . VAL A 1 61 ? -7.504 -2.928 -9.713 1.00 0.00 54 VAL A CA 7
ATOM 11679 C C . VAL A 1 61 ? -7.824 -4.331 -10.220 1.00 0.00 54 VAL A C 7
ATOM 11680 O O . VAL A 1 61 ? -7.907 -5.279 -9.440 1.00 0.00 54 VAL A O 7
ATOM 11693 N N . ASP A 1 62 ? -8.000 -4.453 -11.530 1.00 0.00 55 ASP A N 7
ATOM 11694 C CA . ASP A 1 62 ? -8.309 -5.740 -12.144 1.00 0.00 55 ASP A CA 7
ATOM 11695 C C . ASP A 1 62 ? -7.160 -6.724 -11.948 1.00 0.00 55 ASP A C 7
ATOM 11696 O O . ASP A 1 62 ? -7.288 -7.707 -11.218 1.00 0.00 55 ASP A O 7
ATOM 11705 N N . LYS A 1 63 ? -6.039 -6.454 -12.607 1.00 0.00 56 LYS A N 7
ATOM 11706 C CA . LYS A 1 63 ? -4.866 -7.316 -12.506 1.00 0.00 56 LYS A CA 7
ATOM 11707 C C . LYS A 1 63 ? -3.604 -6.491 -12.276 1.00 0.00 56 LYS A C 7
ATOM 11708 O O . LYS A 1 63 ? -2.997 -5.967 -13.210 1.00 0.00 56 LYS A O 7
ATOM 11727 N N . PRO A 1 64 ? -3.197 -6.374 -11.003 1.00 0.00 57 PRO A N 7
ATOM 11728 C CA . PRO A 1 64 ? -2.002 -5.615 -10.621 1.00 0.00 57 PRO A CA 7
ATOM 11729 C C . PRO A 1 64 ? -0.715 -6.297 -11.073 1.00 0.00 57 PRO A C 7
ATOM 11730 O O . PRO A 1 64 ? 0.359 -5.695 -11.048 1.00 0.00 57 PRO A O 7
ATOM 11741 N N . SER A 1 65 ? -0.829 -7.555 -11.486 1.00 0.00 58 SER A N 7
ATOM 11742 C CA . SER A 1 65 ? 0.327 -8.319 -11.940 1.00 0.00 58 SER A CA 7
ATOM 11743 C C . SER A 1 65 ? 0.709 -7.930 -13.364 1.00 0.00 58 SER A C 7
ATOM 11744 O O . SER A 1 65 ? 1.742 -8.357 -13.879 1.00 0.00 58 SER A O 7
ATOM 11752 N N . GLU A 1 66 ? -0.132 -7.117 -13.996 1.00 0.00 59 GLU A N 7
ATOM 11753 C CA . GLU A 1 66 ? 0.117 -6.671 -15.362 1.00 0.00 59 GLU A CA 7
ATOM 11754 C C . GLU A 1 66 ? 0.515 -5.198 -15.389 1.00 0.00 59 GLU A C 7
ATOM 11755 O O . GLU A 1 66 ? 0.839 -4.651 -16.444 1.00 0.00 59 GLU A O 7
ATOM 11767 N N . ILE A 1 67 ? 0.487 -4.562 -14.223 1.00 0.00 60 ILE A N 7
ATOM 11768 C CA . ILE A 1 67 ? 0.845 -3.153 -14.113 1.00 0.00 60 ILE A CA 7
ATOM 11769 C C . ILE A 1 67 ? 2.347 -2.983 -13.908 1.00 0.00 60 ILE A C 7
ATOM 11770 O O . ILE A 1 67 ? 2.939 -2.006 -14.367 1.00 0.00 60 ILE A O 7
ATOM 11786 N N . VAL A 1 68 ? 2.957 -3.941 -13.219 1.00 0.00 61 VAL A N 7
ATOM 11787 C CA . VAL A 1 68 ? 4.391 -3.899 -12.956 1.00 0.00 61 VAL A CA 7
ATOM 11788 C C . VAL A 1 68 ? 5.042 -5.247 -13.242 1.00 0.00 61 VAL A C 7
ATOM 11789 O O . VAL A 1 68 ? 4.390 -6.174 -13.724 1.00 0.00 61 VAL A O 7
ATOM 11802 N N . ASP A 1 69 ? 6.332 -5.350 -12.941 1.00 0.00 62 ASP A N 7
ATOM 11803 C CA . ASP A 1 69 ? 7.072 -6.587 -13.163 1.00 0.00 62 ASP A CA 7
ATOM 11804 C C . ASP A 1 69 ? 8.364 -6.600 -12.352 1.00 0.00 62 ASP A C 7
ATOM 11805 O O . ASP A 1 69 ? 9.051 -5.584 -12.243 1.00 0.00 62 ASP A O 7
ATOM 11814 N N . VAL A 1 70 ? 8.689 -7.757 -11.785 1.00 0.00 63 VAL A N 7
ATOM 11815 C CA . VAL A 1 70 ? 9.899 -7.903 -10.983 1.00 0.00 63 VAL A CA 7
ATOM 11816 C C . VAL A 1 70 ? 11.116 -7.356 -11.721 1.00 0.00 63 VAL A C 7
ATOM 11817 O O . VAL A 1 70 ? 11.464 -7.829 -12.802 1.00 0.00 63 VAL A O 7
ATOM 11830 N N . GLY A 1 71 ? 11.759 -6.354 -11.128 1.00 0.00 64 GLY A N 7
ATOM 11831 C CA . GLY A 1 71 ? 12.930 -5.758 -11.743 1.00 0.00 64 GLY A CA 7
ATOM 11832 C C . GLY A 1 71 ? 12.728 -4.294 -12.078 1.00 0.00 64 GLY A C 7
ATOM 11833 O O . GLY A 1 71 ? 13.694 -3.549 -12.246 1.00 0.00 64 GLY A O 7
ATOM 11837 N N . ASP A 1 72 ? 11.469 -3.880 -12.179 1.00 0.00 65 ASP A N 7
ATOM 11838 C CA . ASP A 1 72 ? 11.143 -2.495 -12.497 1.00 0.00 65 ASP A CA 7
ATOM 11839 C C . ASP A 1 72 ? 11.169 -1.628 -11.242 1.00 0.00 65 ASP A C 7
ATOM 11840 O O . ASP A 1 72 ? 10.593 -1.986 -10.215 1.00 0.00 65 ASP A O 7
ATOM 11849 N N . LYS A 1 73 ? 11.843 -0.486 -11.332 1.00 0.00 66 LYS A N 7
ATOM 11850 C CA . LYS A 1 73 ? 11.944 0.433 -10.205 1.00 0.00 66 LYS A CA 7
ATOM 11851 C C . LYS A 1 73 ? 10.868 1.511 -10.283 1.00 0.00 66 LYS A C 7
ATOM 11852 O O . LYS A 1 73 ? 10.622 2.081 -11.347 1.00 0.00 66 LYS A O 7
ATOM 11871 N N . VAL A 1 74 ? 10.232 1.789 -9.150 1.00 0.00 67 VAL A N 7
ATOM 11872 C CA . VAL A 1 74 ? 9.184 2.802 -9.091 1.00 0.00 67 VAL A CA 7
ATOM 11873 C C . VAL A 1 74 ? 9.267 3.602 -7.796 1.00 0.00 67 VAL A C 7
ATOM 11874 O O . VAL A 1 74 ? 9.999 3.238 -6.875 1.00 0.00 67 VAL A O 7
ATOM 11887 N N . TRP A 1 75 ? 8.510 4.692 -7.732 1.00 0.00 68 TRP A N 7
ATOM 11888 C CA . TRP A 1 75 ? 8.498 5.545 -6.548 1.00 0.00 68 TRP A CA 7
ATOM 11889 C C . TRP A 1 75 ? 7.283 5.247 -5.676 1.00 0.00 68 TRP A C 7
ATOM 11890 O O . TRP A 1 75 ? 6.154 5.194 -6.163 1.00 0.00 68 TRP A O 7
ATOM 11911 N N . VAL A 1 76 ? 7.523 5.052 -4.382 1.00 0.00 69 VAL A N 7
ATOM 11912 C CA . VAL A 1 76 ? 6.448 4.760 -3.441 1.00 0.00 69 VAL A CA 7
ATOM 11913 C C . VAL A 1 76 ? 6.519 5.674 -2.224 1.00 0.00 69 VAL A C 7
ATOM 11914 O O . VAL A 1 76 ? 7.578 6.212 -1.900 1.00 0.00 69 VAL A O 7
ATOM 11927 N N . LYS A 1 77 ? 5.386 5.846 -1.553 1.00 0.00 70 LYS A N 7
ATOM 11928 C CA . LYS A 1 77 ? 5.319 6.695 -0.369 1.00 0.00 70 LYS A CA 7
ATOM 11929 C C . LYS A 1 77 ? 4.671 5.952 0.796 1.00 0.00 70 LYS A C 7
ATOM 11930 O O . LYS A 1 77 ? 3.570 5.414 0.668 1.00 0.00 70 LYS A O 7
ATOM 11949 N N . LEU A 1 78 ? 5.359 5.930 1.933 1.00 0.00 71 LEU A N 7
ATOM 11950 C CA . LEU A 1 78 ? 4.850 5.255 3.121 1.00 0.00 71 LEU A CA 7
ATOM 11951 C C . LEU A 1 78 ? 3.513 5.850 3.555 1.00 0.00 71 LEU A C 7
ATOM 11952 O O . LEU A 1 78 ? 3.389 7.063 3.726 1.00 0.00 71 LEU A O 7
ATOM 11968 N N . ILE A 1 79 ? 2.518 4.988 3.733 1.00 0.00 72 ILE A N 7
ATOM 11969 C CA . ILE A 1 79 ? 1.193 5.427 4.149 1.00 0.00 72 ILE A CA 7
ATOM 11970 C C . ILE A 1 79 ? 0.876 4.955 5.564 1.00 0.00 72 ILE A C 7
ATOM 11971 O O . ILE A 1 79 ? 0.049 5.545 6.257 1.00 0.00 72 ILE A O 7
ATOM 11987 N N . GLY A 1 80 ? 1.543 3.885 5.988 1.00 0.00 73 GLY A N 7
ATOM 11988 C CA . GLY A 1 80 ? 1.321 3.352 7.319 1.00 0.00 73 GLY A CA 7
ATOM 11989 C C . GLY A 1 80 ? 2.396 2.369 7.737 1.00 0.00 73 GLY A C 7
ATOM 11990 O O . GLY A 1 80 ? 2.665 1.396 7.033 1.00 0.00 73 GLY A O 7
ATOM 11994 N N . ARG A 1 81 ? 3.014 2.624 8.886 1.00 0.00 74 ARG A N 7
ATOM 11995 C CA . ARG A 1 81 ? 4.069 1.756 9.395 1.00 0.00 74 ARG A CA 7
ATOM 11996 C C . ARG A 1 81 ? 3.674 1.151 10.739 1.00 0.00 74 ARG A C 7
ATOM 11997 O O . ARG A 1 81 ? 3.251 1.862 11.650 1.00 0.00 74 ARG A O 7
ATOM 12018 N N . GLU A 1 82 ? 3.814 -0.166 10.854 1.00 0.00 75 GLU A N 7
ATOM 12019 C CA . GLU A 1 82 ? 3.469 -0.865 12.085 1.00 0.00 75 GLU A CA 7
ATOM 12020 C C . GLU A 1 82 ? 4.413 -2.041 12.325 1.00 0.00 75 GLU A C 7
ATOM 12021 O O . GLU A 1 82 ? 4.577 -2.905 11.464 1.00 0.00 75 GLU A O 7
ATOM 12033 N N . MET A 1 83 ? 5.030 -2.067 13.502 1.00 0.00 76 MET A N 7
ATOM 12034 C CA . MET A 1 83 ? 5.956 -3.136 13.856 1.00 0.00 76 MET A CA 7
ATOM 12035 C C . MET A 1 83 ? 5.411 -3.968 15.011 1.00 0.00 76 MET A C 7
ATOM 12036 O O . MET A 1 83 ? 5.254 -3.472 16.127 1.00 0.00 76 MET A O 7
ATOM 12050 N N . LYS A 1 84 ? 5.123 -5.236 14.739 1.00 0.00 77 LYS A N 7
ATOM 12051 C CA . LYS A 1 84 ? 4.596 -6.138 15.755 1.00 0.00 77 LYS A CA 7
ATOM 12052 C C . LYS A 1 84 ? 5.691 -7.052 16.294 1.00 0.00 77 LYS A C 7
ATOM 12053 O O . LYS A 1 84 ? 6.614 -7.424 15.569 1.00 0.00 77 LYS A O 7
ATOM 12072 N N . ASN A 1 85 ? 5.583 -7.409 17.570 1.00 0.00 78 ASN A N 7
ATOM 12073 C CA . ASN A 1 85 ? 6.566 -8.281 18.204 1.00 0.00 78 ASN A CA 7
ATOM 12074 C C . ASN A 1 85 ? 6.636 -9.630 17.495 1.00 0.00 78 ASN A C 7
ATOM 12075 O O . ASN A 1 85 ? 7.568 -10.406 17.707 1.00 0.00 78 ASN A O 7
ATOM 12086 N N . ASP A 1 86 ? 5.646 -9.900 16.652 1.00 0.00 79 ASP A N 7
ATOM 12087 C CA . ASP A 1 86 ? 5.596 -11.154 15.909 1.00 0.00 79 ASP A CA 7
ATOM 12088 C C . ASP A 1 86 ? 6.157 -10.975 14.501 1.00 0.00 79 ASP A C 7
ATOM 12089 O O . ASP A 1 86 ? 6.699 -11.912 13.915 1.00 0.00 79 ASP A O 7
ATOM 12098 N N . ARG A 1 87 ? 6.025 -9.766 13.967 1.00 0.00 80 ARG A N 7
ATOM 12099 C CA . ARG A 1 87 ? 6.517 -9.465 12.628 1.00 0.00 80 ARG A CA 7
ATOM 12100 C C . ARG A 1 87 ? 6.344 -7.984 12.306 1.00 0.00 80 ARG A C 7
ATOM 12101 O O . ARG A 1 87 ? 5.502 -7.304 12.895 1.00 0.00 80 ARG A O 7
ATOM 12122 N N . ILE A 1 88 ? 7.146 -7.489 11.368 1.00 0.00 81 ILE A N 7
ATOM 12123 C CA . ILE A 1 88 ? 7.080 -6.089 10.969 1.00 0.00 81 ILE A CA 7
ATOM 12124 C C . ILE A 1 88 ? 6.188 -5.908 9.745 1.00 0.00 81 ILE A C 7
ATOM 12125 O O . ILE A 1 88 ? 6.334 -6.613 8.746 1.00 0.00 81 ILE A O 7
ATOM 12141 N N . LYS A 1 89 ? 5.264 -4.957 9.828 1.00 0.00 82 LYS A N 7
ATOM 12142 C CA . LYS A 1 89 ? 4.349 -4.680 8.728 1.00 0.00 82 LYS A CA 7
ATOM 12143 C C . LYS A 1 89 ? 4.580 -3.279 8.169 1.00 0.00 82 LYS A C 7
ATOM 12144 O O . LYS A 1 89 ? 4.613 -2.300 8.914 1.00 0.00 82 LYS A O 7
ATOM 12163 N N . VAL A 1 90 ? 4.738 -3.191 6.852 1.00 0.00 83 VAL A N 7
ATOM 12164 C CA . VAL A 1 90 ? 4.963 -1.910 6.192 1.00 0.00 83 VAL A CA 7
ATOM 12165 C C . VAL A 1 90 ? 4.035 -1.739 4.996 1.00 0.00 83 VAL A C 7
ATOM 12166 O O . VAL A 1 90 ? 3.965 -2.603 4.121 1.00 0.00 83 VAL A O 7
ATOM 12179 N N . SER A 1 91 ? 3.323 -0.616 4.961 1.00 0.00 84 SER A N 7
ATOM 12180 C CA . SER A 1 91 ? 2.396 -0.331 3.872 1.00 0.00 84 SER A CA 7
ATOM 12181 C C . SER A 1 91 ? 2.894 0.837 3.027 1.00 0.00 84 SER A C 7
ATOM 12182 O O . SER A 1 91 ? 3.236 1.897 3.552 1.00 0.00 84 SER A O 7
ATOM 12190 N N . LEU A 1 92 ? 2.932 0.635 1.714 1.00 0.00 85 LEU A N 7
ATOM 12191 C CA . LEU A 1 92 ? 3.388 1.671 0.794 1.00 0.00 85 LEU A CA 7
ATOM 12192 C C . LEU A 1 92 ? 2.311 1.994 -0.238 1.00 0.00 85 LEU A C 7
ATOM 12193 O O . LEU A 1 92 ? 1.384 1.213 -0.448 1.00 0.00 85 LEU A O 7
ATOM 12209 N N . SER A 1 93 ? 2.444 3.150 -0.881 1.00 0.00 86 SER A N 7
ATOM 12210 C CA . SER A 1 93 ? 1.482 3.577 -1.890 1.00 0.00 86 SER A CA 7
ATOM 12211 C C . SER A 1 93 ? 2.191 3.973 -3.182 1.00 0.00 86 SER A C 7
ATOM 12212 O O . SER A 1 93 ? 3.327 4.444 -3.160 1.00 0.00 86 SER A O 7
ATOM 12220 N N . MET A 1 94 ? 1.509 3.777 -4.307 1.00 0.00 87 MET A N 7
ATOM 12221 C CA . MET A 1 94 ? 2.072 4.115 -5.609 1.00 0.00 87 MET A CA 7
ATOM 12222 C C . MET A 1 94 ? 1.156 5.070 -6.366 1.00 0.00 87 MET A C 7
ATOM 12223 O O . MET A 1 94 ? 1.620 5.924 -7.122 1.00 0.00 87 MET A O 7
ATOM 12237 N N . LYS A 1 95 ? -0.148 4.921 -6.160 1.00 0.00 88 LYS A N 7
ATOM 12238 C CA . LYS A 1 95 ? -1.130 5.770 -6.821 1.00 0.00 88 LYS A CA 7
ATOM 12239 C C . LYS A 1 95 ? -0.964 7.227 -6.398 1.00 0.00 88 LYS A C 7
ATOM 12240 O O . LYS A 1 95 ? -1.483 8.136 -7.046 1.00 0.00 88 LYS A O 7
ATOM 12259 N N . VAL A 1 96 ? -0.234 7.441 -5.308 1.00 0.00 89 VAL A N 7
ATOM 12260 C CA . VAL A 1 96 ? 0.004 8.787 -4.800 1.00 0.00 89 VAL A CA 7
ATOM 12261 C C . VAL A 1 96 ? 1.422 9.249 -5.112 1.00 0.00 89 VAL A C 7
ATOM 12262 O O . VAL A 1 96 ? 1.824 10.351 -4.738 1.00 0.00 89 VAL A O 7
ATOM 12275 N N . VAL A 1 97 ? 2.178 8.399 -5.799 1.00 0.00 90 VAL A N 7
ATOM 12276 C CA . VAL A 1 97 ? 3.553 8.721 -6.162 1.00 0.00 90 VAL A CA 7
ATOM 12277 C C . VAL A 1 97 ? 3.788 8.519 -7.655 1.00 0.00 90 VAL A C 7
ATOM 12278 O O . VAL A 1 97 ? 3.418 7.491 -8.218 1.00 0.00 90 VAL A O 7
ATOM 12291 N N . ASN A 1 98 ? 4.408 9.509 -8.290 1.00 0.00 91 ASN A N 7
ATOM 12292 C CA . ASN A 1 98 ? 4.693 9.440 -9.719 1.00 0.00 91 ASN A CA 7
ATOM 12293 C C . ASN A 1 98 ? 5.867 8.506 -9.995 1.00 0.00 91 ASN A C 7
ATOM 12294 O O . ASN A 1 98 ? 6.828 8.460 -9.228 1.00 0.00 91 ASN A O 7
ATOM 12305 N N . GLN A 1 99 ? 5.780 7.765 -11.095 1.00 0.00 92 GLN A N 7
ATOM 12306 C CA . GLN A 1 99 ? 6.835 6.831 -11.472 1.00 0.00 92 GLN A CA 7
ATOM 12307 C C . GLN A 1 99 ? 7.745 7.440 -12.533 1.00 0.00 92 GLN A C 7
ATOM 12308 O O . GLN A 1 99 ? 8.813 6.904 -12.831 1.00 0.00 92 GLN A O 7
ATOM 12322 N N . GLY A 1 100 ? 7.317 8.563 -13.101 1.00 0.00 93 GLY A N 7
ATOM 12323 C CA . GLY A 1 100 ? 8.106 9.225 -14.124 1.00 0.00 93 GLY A CA 7
ATOM 12324 C C . GLY A 1 100 ? 9.123 10.186 -13.540 1.00 0.00 93 GLY A C 7
ATOM 12325 O O . GLY A 1 100 ? 10.181 10.414 -14.126 1.00 0.00 93 GLY A O 7
ATOM 12329 N N . THR A 1 101 ? 8.801 10.754 -12.382 1.00 0.00 94 THR A N 7
ATOM 12330 C CA . THR A 1 101 ? 9.692 11.697 -11.720 1.00 0.00 94 THR A CA 7
ATOM 12331 C C . THR A 1 101 ? 9.938 11.298 -10.269 1.00 0.00 94 THR A C 7
ATOM 12332 O O . THR A 1 101 ? 11.056 11.402 -9.767 1.00 0.00 94 THR A O 7
ATOM 12343 N N . GLY A 1 102 ? 8.884 10.839 -9.600 1.00 0.00 95 GLY A N 7
ATOM 12344 C CA . GLY A 1 102 ? 9.007 10.430 -8.214 1.00 0.00 95 GLY A CA 7
ATOM 12345 C C . GLY A 1 102 ? 8.627 11.534 -7.248 1.00 0.00 95 GLY A C 7
ATOM 12346 O O . GLY A 1 102 ? 9.159 11.612 -6.140 1.00 0.00 95 GLY A O 7
ATOM 12350 N N . LYS A 1 103 ? 7.704 12.393 -7.667 1.00 0.00 96 LYS A N 7
ATOM 12351 C CA . LYS A 1 103 ? 7.254 13.501 -6.832 1.00 0.00 96 LYS A CA 7
ATOM 12352 C C . LYS A 1 103 ? 5.930 13.165 -6.152 1.00 0.00 96 LYS A C 7
ATOM 12353 O O . LYS A 1 103 ? 5.105 12.435 -6.703 1.00 0.00 96 LYS A O 7
ATOM 12372 N N . ASP A 1 104 ? 5.731 13.704 -4.954 1.00 0.00 97 ASP A N 7
ATOM 12373 C CA . ASP A 1 104 ? 4.506 13.464 -4.201 1.00 0.00 97 ASP A CA 7
ATOM 12374 C C . ASP A 1 104 ? 3.292 14.004 -4.950 1.00 0.00 97 ASP A C 7
ATOM 12375 O O . ASP A 1 104 ? 3.258 15.174 -5.335 1.00 0.00 97 ASP A O 7
ATOM 12384 N N . LEU A 1 105 ? 2.300 13.146 -5.155 1.00 0.00 98 LEU A N 7
ATOM 12385 C CA . LEU A 1 105 ? 1.084 13.537 -5.860 1.00 0.00 98 LEU A CA 7
ATOM 12386 C C . LEU A 1 105 ? -0.027 13.890 -4.875 1.00 0.00 98 LEU A C 7
ATOM 12387 O O . LEU A 1 105 ? -0.842 14.775 -5.135 1.00 0.00 98 LEU A O 7
ATOM 12403 N N . ASP A 1 106 ? -0.052 13.191 -3.746 1.00 0.00 99 ASP A N 7
ATOM 12404 C CA . ASP A 1 106 ? -1.060 13.433 -2.719 1.00 0.00 99 ASP A CA 7
ATOM 12405 C C . ASP A 1 106 ? -0.408 13.842 -1.403 1.00 0.00 99 ASP A C 7
ATOM 12406 O O . ASP A 1 106 ? -0.310 13.056 -0.460 1.00 0.00 99 ASP A O 7
ATOM 12415 N N . PRO A 1 107 ? 0.048 15.101 -1.334 1.00 0.00 100 PRO A N 7
ATOM 12416 C CA . PRO A 1 107 ? 0.698 15.644 -0.138 1.00 0.00 100 PRO A CA 7
ATOM 12417 C C . PRO A 1 107 ? -0.278 15.831 1.018 1.00 0.00 100 PRO A C 7
ATOM 12418 O O . PRO A 1 107 ? 0.129 16.081 2.152 1.00 0.00 100 PRO A O 7
ATOM 12429 N N . ASN A 1 108 ? -1.568 15.708 0.724 1.00 0.00 101 ASN A N 7
ATOM 12430 C CA . ASN A 1 108 ? -2.602 15.864 1.740 1.00 0.00 101 ASN A CA 7
ATOM 12431 C C . ASN A 1 108 ? -2.681 14.628 2.629 1.00 0.00 101 ASN A C 7
ATOM 12432 O O . ASN A 1 108 ? -2.986 14.724 3.817 1.00 0.00 101 ASN A O 7
ATOM 12443 N N . ASN A 1 109 ? -2.406 13.467 2.045 1.00 0.00 102 ASN A N 7
ATOM 12444 C CA . ASN A 1 109 ? -2.445 12.211 2.785 1.00 0.00 102 ASN A CA 7
ATOM 12445 C C . ASN A 1 109 ? -3.798 12.021 3.464 1.00 0.00 102 ASN A C 7
ATOM 12446 O O . ASN A 1 109 ? -3.870 11.688 4.648 1.00 0.00 102 ASN A O 7
ATOM 12457 N N . VAL A 1 110 ? -4.870 12.237 2.708 1.00 0.00 103 VAL A N 7
ATOM 12458 C CA . VAL A 1 110 ? -6.221 12.090 3.236 1.00 0.00 103 VAL A CA 7
ATOM 12459 C C . VAL A 1 110 ? -6.937 10.910 2.589 1.00 0.00 103 VAL A C 7
ATOM 12460 O O . VAL A 1 110 ? -8.017 10.512 3.026 1.00 0.00 103 VAL A O 7
ATOM 12473 N N . ILE A 1 111 ? -6.329 10.354 1.547 1.00 0.00 104 ILE A N 7
ATOM 12474 C CA . ILE A 1 111 ? -6.908 9.218 0.841 1.00 0.00 104 ILE A CA 7
ATOM 12475 C C . ILE A 1 111 ? -6.445 7.898 1.449 1.00 0.00 104 ILE A C 7
ATOM 12476 O O . ILE A 1 111 ? -7.252 7.002 1.699 1.00 0.00 104 ILE A O 7
ATOM 12492 N N . ILE A 1 112 ? -5.143 7.787 1.686 1.00 0.00 105 ILE A N 7
ATOM 12493 C CA . ILE A 1 112 ? -4.574 6.578 2.268 1.00 0.00 105 ILE A CA 7
ATOM 12494 C C . ILE A 1 112 ? -5.287 6.203 3.563 1.00 0.00 105 ILE A C 7
ATOM 12495 O O . ILE A 1 112 ? -5.269 5.045 3.979 1.00 0.00 105 ILE A O 7
ATOM 12511 N N . GLU A 1 113 ? -5.913 7.191 4.194 1.00 0.00 106 GLU A N 7
ATOM 12512 C CA . GLU A 1 113 ? -6.634 6.964 5.442 1.00 0.00 106 GLU A CA 7
ATOM 12513 C C . GLU A 1 113 ? -7.977 6.289 5.179 1.00 0.00 106 GLU A C 7
ATOM 12514 O O . GLU A 1 113 ? -8.841 6.846 4.503 1.00 0.00 106 GLU A O 7
ATOM 12526 N N . SER A 1 114 ? -8.145 5.086 5.720 1.00 0.00 107 SER A N 7
ATOM 12527 C CA . SER A 1 114 ? -9.381 4.333 5.541 1.00 0.00 107 SER A CA 7
ATOM 12528 C C . SER A 1 114 ? -10.597 5.212 5.819 1.00 0.00 107 SER A C 7
ATOM 12529 O O . SER A 1 114 ? -11.402 5.478 4.927 1.00 0.00 107 SER A O 7
ATOM 12537 N N . GLY A 1 115 ? -10.724 5.660 7.064 1.00 0.00 108 GLY A N 7
ATOM 12538 C CA . GLY A 1 115 ? -11.844 6.504 7.439 1.00 0.00 108 GLY A CA 7
ATOM 12539 C C . GLY A 1 115 ? -12.945 5.729 8.135 1.00 0.00 108 GLY A C 7
ATOM 12540 O O . GLY A 1 115 ? -12.764 4.582 8.545 1.00 0.00 108 GLY A O 7
ATOM 12544 N N . PRO A 1 116 ? -14.120 6.362 8.277 1.00 0.00 109 PRO A N 7
ATOM 12545 C CA . PRO A 1 116 ? -15.278 5.743 8.929 1.00 0.00 109 PRO A CA 7
ATOM 12546 C C . PRO A 1 116 ? -15.876 4.613 8.098 1.00 0.00 109 PRO A C 7
ATOM 12547 O O . PRO A 1 116 ? -16.481 3.686 8.638 1.00 0.00 109 PRO A O 7
ATOM 12558 N N . SER A 1 117 ? -15.703 4.695 6.783 1.00 0.00 110 SER A N 7
ATOM 12559 C CA . SER A 1 117 ? -16.229 3.680 5.877 1.00 0.00 110 SER A CA 7
ATOM 12560 C C . SER A 1 117 ? -16.096 2.287 6.487 1.00 0.00 110 SER A C 7
ATOM 12561 O O . SER A 1 117 ? -14.990 1.778 6.665 1.00 0.00 110 SER A O 7
ATOM 12569 N N . SER A 1 118 ? -17.234 1.677 6.804 1.00 0.00 111 SER A N 7
ATOM 12570 C CA . SER A 1 118 ? -17.247 0.345 7.398 1.00 0.00 111 SER A CA 7
ATOM 12571 C C . SER A 1 118 ? -17.748 -0.690 6.395 1.00 0.00 111 SER A C 7
ATOM 12572 O O . SER A 1 118 ? -18.434 -0.357 5.431 1.00 0.00 111 SER A O 7
ATOM 12580 N N . GLY A 1 119 ? -17.396 -1.951 6.632 1.00 0.00 112 GLY A N 7
ATOM 12581 C CA . GLY A 1 119 ? -17.816 -3.018 5.742 1.00 0.00 112 GLY A CA 7
ATOM 12582 C C . GLY A 1 119 ? -19.200 -3.539 6.076 1.00 0.00 112 GLY A C 7
ATOM 12583 O O . GLY A 1 119 ? -20.084 -3.567 5.219 1.00 0.00 112 GLY A O 7
ATOM 12587 N N . GLY A 1 1 ? -21.040 8.931 19.157 1.00 0.00 -6 GLY A N 8
ATOM 12588 C CA . GLY A 1 1 ? -21.003 9.974 18.148 1.00 0.00 -6 GLY A CA 8
ATOM 12589 C C . GLY A 1 1 ? -19.653 10.660 18.073 1.00 0.00 -6 GLY A C 8
ATOM 12590 O O . GLY A 1 1 ? -19.576 11.877 17.916 1.00 0.00 -6 GLY A O 8
ATOM 12594 N N . SER A 1 2 ? -18.586 9.875 18.188 1.00 0.00 -5 SER A N 8
ATOM 12595 C CA . SER A 1 2 ? -17.232 10.416 18.137 1.00 0.00 -5 SER A CA 8
ATOM 12596 C C . SER A 1 2 ? -16.771 10.593 16.693 1.00 0.00 -5 SER A C 8
ATOM 12597 O O . SER A 1 2 ? -17.036 9.749 15.837 1.00 0.00 -5 SER A O 8
ATOM 12605 N N . SER A 1 3 ? -16.081 11.699 16.431 1.00 0.00 -4 SER A N 8
ATOM 12606 C CA . SER A 1 3 ? -15.586 11.990 15.091 1.00 0.00 -4 SER A CA 8
ATOM 12607 C C . SER A 1 3 ? -14.115 12.392 15.131 1.00 0.00 -4 SER A C 8
ATOM 12608 O O . SER A 1 3 ? -13.695 13.325 14.448 1.00 0.00 -4 SER A O 8
ATOM 12616 N N . GLY A 1 4 ? -13.334 11.679 15.937 1.00 0.00 -3 GLY A N 8
ATOM 12617 C CA . GLY A 1 4 ? -11.918 11.973 16.052 1.00 0.00 -3 GLY A CA 8
ATOM 12618 C C . GLY A 1 4 ? -11.163 10.902 16.813 1.00 0.00 -3 GLY A C 8
ATOM 12619 O O . GLY A 1 4 ? -11.765 9.983 17.369 1.00 0.00 -3 GLY A O 8
ATOM 12623 N N . SER A 1 5 ? -9.839 11.020 16.838 1.00 0.00 -2 SER A N 8
ATOM 12624 C CA . SER A 1 5 ? -8.999 10.050 17.532 1.00 0.00 -2 SER A CA 8
ATOM 12625 C C . SER A 1 5 ? -7.575 10.577 17.687 1.00 0.00 -2 SER A C 8
ATOM 12626 O O . SER A 1 5 ? -7.203 11.580 17.079 1.00 0.00 -2 SER A O 8
ATOM 12634 N N . SER A 1 6 ? -6.784 9.893 18.506 1.00 0.00 -1 SER A N 8
ATOM 12635 C CA . SER A 1 6 ? -5.402 10.292 18.746 1.00 0.00 -1 SER A CA 8
ATOM 12636 C C . SER A 1 6 ? -4.672 9.249 19.586 1.00 0.00 -1 SER A C 8
ATOM 12637 O O . SER A 1 6 ? -5.283 8.319 20.109 1.00 0.00 -1 SER A O 8
ATOM 12645 N N . GLY A 1 7 ? -3.358 9.411 19.709 1.00 0.00 0 GLY A N 8
ATOM 12646 C CA . GLY A 1 7 ? -2.565 8.477 20.486 1.00 0.00 0 GLY A CA 8
ATOM 12647 C C . GLY A 1 7 ? -1.078 8.763 20.397 1.00 0.00 0 GLY A C 8
ATOM 12648 O O . GLY A 1 7 ? -0.420 8.365 19.437 1.00 0.00 0 GLY A O 8
ATOM 12652 N N . MET A 1 8 ? -0.551 9.458 21.400 1.00 0.00 1 MET A N 8
ATOM 12653 C CA . MET A 1 8 ? 0.867 9.798 21.429 1.00 0.00 1 MET A CA 8
ATOM 12654 C C . MET A 1 8 ? 1.409 9.749 22.855 1.00 0.00 1 MET A C 8
ATOM 12655 O O . MET A 1 8 ? 0.838 10.349 23.765 1.00 0.00 1 MET A O 8
ATOM 12669 N N . ASN A 1 9 ? 2.511 9.030 23.039 1.00 0.00 2 ASN A N 8
ATOM 12670 C CA . ASN A 1 9 ? 3.129 8.903 24.355 1.00 0.00 2 ASN A CA 8
ATOM 12671 C C . ASN A 1 9 ? 4.606 9.278 24.302 1.00 0.00 2 ASN A C 8
ATOM 12672 O O . ASN A 1 9 ? 5.166 9.480 23.225 1.00 0.00 2 ASN A O 8
ATOM 12683 N N . SER A 1 10 ? 5.231 9.367 25.471 1.00 0.00 3 SER A N 8
ATOM 12684 C CA . SER A 1 10 ? 6.643 9.721 25.557 1.00 0.00 3 SER A CA 8
ATOM 12685 C C . SER A 1 10 ? 7.521 8.580 25.052 1.00 0.00 3 SER A C 8
ATOM 12686 O O . SER A 1 10 ? 7.068 7.444 24.922 1.00 0.00 3 SER A O 8
ATOM 12694 N N . GLY A 1 11 ? 8.782 8.893 24.769 1.00 0.00 4 GLY A N 8
ATOM 12695 C CA . GLY A 1 11 ? 9.704 7.885 24.280 1.00 0.00 4 GLY A CA 8
ATOM 12696 C C . GLY A 1 11 ? 9.449 7.518 22.831 1.00 0.00 4 GLY A C 8
ATOM 12697 O O . GLY A 1 11 ? 8.300 7.418 22.402 1.00 0.00 4 GLY A O 8
ATOM 12701 N N . ARG A 1 12 ? 10.524 7.320 22.075 1.00 0.00 5 ARG A N 8
ATOM 12702 C CA . ARG A 1 12 ? 10.411 6.965 20.665 1.00 0.00 5 ARG A CA 8
ATOM 12703 C C . ARG A 1 12 ? 9.693 5.630 20.495 1.00 0.00 5 ARG A C 8
ATOM 12704 O O . ARG A 1 12 ? 9.912 4.680 21.247 1.00 0.00 5 ARG A O 8
ATOM 12725 N N . PRO A 1 13 ? 8.814 5.554 19.485 1.00 0.00 6 PRO A N 8
ATOM 12726 C CA . PRO A 1 13 ? 8.046 4.340 19.194 1.00 0.00 6 PRO A CA 8
ATOM 12727 C C . PRO A 1 13 ? 8.922 3.218 18.645 1.00 0.00 6 PRO A C 8
ATOM 12728 O O . PRO A 1 13 ? 9.415 3.297 17.521 1.00 0.00 6 PRO A O 8
ATOM 12739 N N . GLU A 1 14 ? 9.110 2.175 19.448 1.00 0.00 7 GLU A N 8
ATOM 12740 C CA . GLU A 1 14 ? 9.927 1.038 19.043 1.00 0.00 7 GLU A CA 8
ATOM 12741 C C . GLU A 1 14 ? 9.661 0.669 17.586 1.00 0.00 7 GLU A C 8
ATOM 12742 O O . GLU A 1 14 ? 8.760 -0.116 17.286 1.00 0.00 7 GLU A O 8
ATOM 12754 N N . THR A 1 15 ? 10.452 1.241 16.683 1.00 0.00 8 THR A N 8
ATOM 12755 C CA . THR A 1 15 ? 10.302 0.974 15.258 1.00 0.00 8 THR A CA 8
ATOM 12756 C C . THR A 1 15 ? 11.652 0.705 14.603 1.00 0.00 8 THR A C 8
ATOM 12757 O O . THR A 1 15 ? 12.700 0.974 15.189 1.00 0.00 8 THR A O 8
ATOM 12768 N N . MET A 1 16 ? 11.618 0.175 13.385 1.00 0.00 9 MET A N 8
ATOM 12769 C CA . MET A 1 16 ? 12.841 -0.127 12.650 1.00 0.00 9 MET A CA 8
ATOM 12770 C C . MET A 1 16 ? 13.464 1.144 12.084 1.00 0.00 9 MET A C 8
ATOM 12771 O O . MET A 1 16 ? 13.222 1.505 10.933 1.00 0.00 9 MET A O 8
ATOM 12785 N N . GLU A 1 17 ? 14.267 1.819 12.901 1.00 0.00 10 GLU A N 8
ATOM 12786 C CA . GLU A 1 17 ? 14.923 3.051 12.480 1.00 0.00 10 GLU A CA 8
ATOM 12787 C C . GLU A 1 17 ? 15.374 2.957 11.025 1.00 0.00 10 GLU A C 8
ATOM 12788 O O . GLU A 1 17 ? 15.126 3.861 10.228 1.00 0.00 10 GLU A O 8
ATOM 12800 N N . ASN A 1 18 ? 16.040 1.858 10.688 1.00 0.00 11 ASN A N 8
ATOM 12801 C CA . ASN A 1 18 ? 16.528 1.646 9.329 1.00 0.00 11 ASN A CA 8
ATOM 12802 C C . ASN A 1 18 ? 15.510 2.137 8.304 1.00 0.00 11 ASN A C 8
ATOM 12803 O O . ASN A 1 18 ? 15.854 2.865 7.372 1.00 0.00 11 ASN A O 8
ATOM 12814 N N . LEU A 1 19 ? 14.257 1.734 8.482 1.00 0.00 12 LEU A N 8
ATOM 12815 C CA . LEU A 1 19 ? 13.188 2.133 7.573 1.00 0.00 12 LEU A CA 8
ATOM 12816 C C . LEU A 1 19 ? 12.956 3.639 7.634 1.00 0.00 12 LEU A C 8
ATOM 12817 O O . LEU A 1 19 ? 13.264 4.301 8.625 1.00 0.00 12 LEU A O 8
ATOM 12833 N N . PRO A 1 20 ? 12.396 4.197 6.549 1.00 0.00 13 PRO A N 8
ATOM 12834 C CA . PRO A 1 20 ? 12.107 5.630 6.456 1.00 0.00 13 PRO A CA 8
ATOM 12835 C C . PRO A 1 20 ? 10.970 6.055 7.380 1.00 0.00 13 PRO A C 8
ATOM 12836 O O . PRO A 1 20 ? 10.431 5.240 8.130 1.00 0.00 13 PRO A O 8
ATOM 12847 N N . ALA A 1 21 ? 10.611 7.333 7.321 1.00 0.00 14 ALA A N 8
ATOM 12848 C CA . ALA A 1 21 ? 9.537 7.863 8.151 1.00 0.00 14 ALA A CA 8
ATOM 12849 C C . ALA A 1 21 ? 8.186 7.725 7.456 1.00 0.00 14 ALA A C 8
ATOM 12850 O O . ALA A 1 21 ? 8.112 7.309 6.299 1.00 0.00 14 ALA A O 8
ATOM 12857 N N . LEU A 1 22 ? 7.121 8.076 8.169 1.00 0.00 15 LEU A N 8
ATOM 12858 C CA . LEU A 1 22 ? 5.772 7.992 7.620 1.00 0.00 15 LEU A CA 8
ATOM 12859 C C . LEU A 1 22 ? 5.579 9.000 6.492 1.00 0.00 15 LEU A C 8
ATOM 12860 O O . LEU A 1 22 ? 6.090 10.119 6.552 1.00 0.00 15 LEU A O 8
ATOM 12876 N N . TYR A 1 23 ? 4.836 8.598 5.468 1.00 0.00 16 TYR A N 8
ATOM 12877 C CA . TYR A 1 23 ? 4.574 9.467 4.326 1.00 0.00 16 TYR A CA 8
ATOM 12878 C C . TYR A 1 23 ? 5.870 9.821 3.602 1.00 0.00 16 TYR A C 8
ATOM 12879 O O . TYR A 1 23 ? 5.971 10.867 2.959 1.00 0.00 16 TYR A O 8
ATOM 12897 N N . THR A 1 24 ? 6.860 8.942 3.712 1.00 0.00 17 THR A N 8
ATOM 12898 C CA . THR A 1 24 ? 8.150 9.160 3.069 1.00 0.00 17 THR A CA 8
ATOM 12899 C C . THR A 1 24 ? 8.151 8.627 1.642 1.00 0.00 17 THR A C 8
ATOM 12900 O O . THR A 1 24 ? 7.664 7.527 1.379 1.00 0.00 17 THR A O 8
ATOM 12911 N N . ILE A 1 25 ? 8.700 9.413 0.721 1.00 0.00 18 ILE A N 8
ATOM 12912 C CA . ILE A 1 25 ? 8.764 9.020 -0.680 1.00 0.00 18 ILE A CA 8
ATOM 12913 C C . ILE A 1 25 ? 10.157 8.519 -1.047 1.00 0.00 18 ILE A C 8
ATOM 12914 O O . ILE A 1 25 ? 11.156 9.194 -0.800 1.00 0.00 18 ILE A O 8
ATOM 12930 N N . PHE A 1 26 ? 10.216 7.331 -1.640 1.00 0.00 19 PHE A N 8
ATOM 12931 C CA . PHE A 1 26 ? 11.487 6.739 -2.043 1.00 0.00 19 PHE A CA 8
ATOM 12932 C C . PHE A 1 26 ? 11.310 5.855 -3.273 1.00 0.00 19 PHE A C 8
ATOM 12933 O O . PHE A 1 26 ? 10.192 5.473 -3.619 1.00 0.00 19 PHE A O 8
ATOM 12950 N N . GLN A 1 27 ? 12.420 5.536 -3.930 1.00 0.00 20 GLN A N 8
ATOM 12951 C CA . GLN A 1 27 ? 12.387 4.698 -5.122 1.00 0.00 20 GLN A CA 8
ATOM 12952 C C . GLN A 1 27 ? 12.810 3.270 -4.797 1.00 0.00 20 GLN A C 8
ATOM 12953 O O . GLN A 1 27 ? 13.892 3.040 -4.256 1.00 0.00 20 GLN A O 8
ATOM 12967 N N . GLY A 1 28 ? 11.949 2.312 -5.128 1.00 0.00 21 GLY A N 8
ATOM 12968 C CA . GLY A 1 28 ? 12.252 0.918 -4.861 1.00 0.00 21 GLY A CA 8
ATOM 12969 C C . GLY A 1 28 ? 11.941 0.021 -6.044 1.00 0.00 21 GLY A C 8
ATOM 12970 O O . GLY A 1 28 ? 11.154 0.386 -6.917 1.00 0.00 21 GLY A O 8
ATOM 12974 N N . GLU A 1 29 ? 12.560 -1.155 -6.071 1.00 0.00 22 GLU A N 8
ATOM 12975 C CA . GLU A 1 29 ? 12.346 -2.104 -7.158 1.00 0.00 22 GLU A CA 8
ATOM 12976 C C . GLU A 1 29 ? 11.426 -3.238 -6.715 1.00 0.00 22 GLU A C 8
ATOM 12977 O O . GLU A 1 29 ? 11.498 -3.704 -5.578 1.00 0.00 22 GLU A O 8
ATOM 12989 N N . VAL A 1 30 ? 10.559 -3.676 -7.623 1.00 0.00 23 VAL A N 8
ATOM 12990 C CA . VAL A 1 30 ? 9.624 -4.755 -7.328 1.00 0.00 23 VAL A CA 8
ATOM 12991 C C . VAL A 1 30 ? 10.353 -6.083 -7.158 1.00 0.00 23 VAL A C 8
ATOM 12992 O O . VAL A 1 30 ? 11.099 -6.511 -8.038 1.00 0.00 23 VAL A O 8
ATOM 13005 N N . ALA A 1 31 ? 10.132 -6.732 -6.019 1.00 0.00 24 ALA A N 8
ATOM 13006 C CA . ALA A 1 31 ? 10.766 -8.013 -5.733 1.00 0.00 24 ALA A CA 8
ATOM 13007 C C . ALA A 1 31 ? 9.755 -9.153 -5.803 1.00 0.00 24 ALA A C 8
ATOM 13008 O O . ALA A 1 31 ? 10.124 -10.309 -6.007 1.00 0.00 24 ALA A O 8
ATOM 13015 N N . MET A 1 32 ? 8.480 -8.819 -5.630 1.00 0.00 25 MET A N 8
ATOM 13016 C CA . MET A 1 32 ? 7.418 -9.815 -5.674 1.00 0.00 25 MET A CA 8
ATOM 13017 C C . MET A 1 32 ? 6.130 -9.213 -6.227 1.00 0.00 25 MET A C 8
ATOM 13018 O O . MET A 1 32 ? 5.784 -8.073 -5.918 1.00 0.00 25 MET A O 8
ATOM 13032 N N . VAL A 1 33 ? 5.424 -9.986 -7.047 1.00 0.00 26 VAL A N 8
ATOM 13033 C CA . VAL A 1 33 ? 4.175 -9.528 -7.642 1.00 0.00 26 VAL A CA 8
ATOM 13034 C C . VAL A 1 33 ? 3.021 -10.456 -7.278 1.00 0.00 26 VAL A C 8
ATOM 13035 O O . VAL A 1 33 ? 3.075 -11.661 -7.527 1.00 0.00 26 VAL A O 8
ATOM 13048 N N . THR A 1 34 ? 1.975 -9.886 -6.688 1.00 0.00 27 THR A N 8
ATOM 13049 C CA . THR A 1 34 ? 0.807 -10.661 -6.288 1.00 0.00 27 THR A CA 8
ATOM 13050 C C . THR A 1 34 ? -0.478 -10.032 -6.816 1.00 0.00 27 THR A C 8
ATOM 13051 O O . THR A 1 34 ? -0.491 -8.868 -7.215 1.00 0.00 27 THR A O 8
ATOM 13062 N N . ASP A 1 35 ? -1.556 -10.808 -6.813 1.00 0.00 28 ASP A N 8
ATOM 13063 C CA . ASP A 1 35 ? -2.847 -10.326 -7.291 1.00 0.00 28 ASP A CA 8
ATOM 13064 C C . ASP A 1 35 ? -3.459 -9.341 -6.299 1.00 0.00 28 ASP A C 8
ATOM 13065 O O . ASP A 1 35 ? -4.531 -8.787 -6.542 1.00 0.00 28 ASP A O 8
ATOM 13074 N N . TYR A 1 36 ? -2.772 -9.131 -5.182 1.00 0.00 29 TYR A N 8
ATOM 13075 C CA . TYR A 1 36 ? -3.250 -8.216 -4.152 1.00 0.00 29 TYR A CA 8
ATOM 13076 C C . TYR A 1 36 ? -2.256 -7.082 -3.927 1.00 0.00 29 TYR A C 8
ATOM 13077 O O . TYR A 1 36 ? -2.400 -6.290 -2.995 1.00 0.00 29 TYR A O 8
ATOM 13095 N N . GLY A 1 37 ? -1.247 -7.007 -4.789 1.00 0.00 30 GLY A N 8
ATOM 13096 C CA . GLY A 1 37 ? -0.243 -5.967 -4.668 1.00 0.00 30 GLY A CA 8
ATOM 13097 C C . GLY A 1 37 ? 1.143 -6.451 -5.045 1.00 0.00 30 GLY A C 8
ATOM 13098 O O . GLY A 1 37 ? 1.301 -7.550 -5.577 1.00 0.00 30 GLY A O 8
ATOM 13102 N N . ALA A 1 38 ? 2.150 -5.629 -4.772 1.00 0.00 31 ALA A N 8
ATOM 13103 C CA . ALA A 1 38 ? 3.530 -5.979 -5.086 1.00 0.00 31 ALA A CA 8
ATOM 13104 C C . ALA A 1 38 ? 4.478 -5.515 -3.986 1.00 0.00 31 ALA A C 8
ATOM 13105 O O . ALA A 1 38 ? 4.213 -4.528 -3.299 1.00 0.00 31 ALA A O 8
ATOM 13112 N N . PHE A 1 39 ? 5.584 -6.232 -3.823 1.00 0.00 32 PHE A N 8
ATOM 13113 C CA . PHE A 1 39 ? 6.572 -5.895 -2.804 1.00 0.00 32 PHE A CA 8
ATOM 13114 C C . PHE A 1 39 ? 7.667 -5.002 -3.382 1.00 0.00 32 PHE A C 8
ATOM 13115 O O . PHE A 1 39 ? 8.253 -5.314 -4.419 1.00 0.00 32 PHE A O 8
ATOM 13132 N N . ILE A 1 40 ? 7.933 -3.891 -2.706 1.00 0.00 33 ILE A N 8
ATOM 13133 C CA . ILE A 1 40 ? 8.956 -2.952 -3.151 1.00 0.00 33 ILE A CA 8
ATOM 13134 C C . ILE A 1 40 ? 10.111 -2.886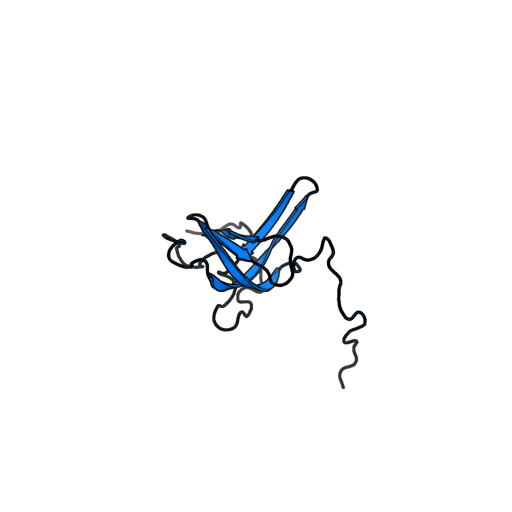 -2.158 1.00 0.00 33 ILE A C 8
ATOM 13135 O O . ILE A 1 40 ? 9.909 -2.630 -0.970 1.00 0.00 33 ILE A O 8
ATOM 13151 N N . LYS A 1 41 ? 11.323 -3.115 -2.651 1.00 0.00 34 LYS A N 8
ATOM 13152 C CA . LYS A 1 41 ? 12.513 -3.078 -1.808 1.00 0.00 34 LYS A CA 8
ATOM 13153 C C . LYS A 1 41 ? 13.009 -1.647 -1.631 1.00 0.00 34 LYS A C 8
ATOM 13154 O O . LYS A 1 41 ? 13.275 -0.947 -2.609 1.00 0.00 34 LYS A O 8
ATOM 13173 N N . ILE A 1 42 ? 13.134 -1.220 -0.379 1.00 0.00 35 ILE A N 8
ATOM 13174 C CA . ILE A 1 42 ? 13.602 0.127 -0.075 1.00 0.00 35 ILE A CA 8
ATOM 13175 C C . ILE A 1 42 ? 15.120 0.218 -0.177 1.00 0.00 35 ILE A C 8
ATOM 13176 O O . ILE A 1 42 ? 15.851 -0.670 0.264 1.00 0.00 35 ILE A O 8
ATOM 13192 N N . PRO A 1 43 ? 15.610 1.317 -0.770 1.00 0.00 36 PRO A N 8
ATOM 13193 C CA . PRO A 1 43 ? 17.046 1.551 -0.942 1.00 0.00 36 PRO A CA 8
ATOM 13194 C C . PRO A 1 43 ? 17.749 1.834 0.382 1.00 0.00 36 PRO A C 8
ATOM 13195 O O . PRO A 1 43 ? 17.316 2.686 1.156 1.00 0.00 36 PRO A O 8
ATOM 13206 N N . GLY A 1 44 ? 18.837 1.112 0.634 1.00 0.00 37 GLY A N 8
ATOM 13207 C CA . GLY A 1 44 ? 19.584 1.301 1.865 1.00 0.00 37 GLY A CA 8
ATOM 13208 C C . GLY A 1 44 ? 18.828 0.804 3.082 1.00 0.00 37 GLY A C 8
ATOM 13209 O O . GLY A 1 44 ? 18.947 1.373 4.169 1.00 0.00 37 GLY A O 8
ATOM 13213 N N . CYS A 1 45 ? 18.048 -0.256 2.901 1.00 0.00 38 CYS A N 8
ATOM 13214 C CA . CYS A 1 45 ? 17.269 -0.826 3.994 1.00 0.00 38 CYS A CA 8
ATOM 13215 C C . CYS A 1 45 ? 17.312 -2.351 3.953 1.00 0.00 38 CYS A C 8
ATOM 13216 O O . CYS A 1 45 ? 17.921 -2.941 3.062 1.00 0.00 38 CYS A O 8
ATOM 13224 N N . ARG A 1 46 ? 16.660 -2.981 4.925 1.00 0.00 39 ARG A N 8
ATOM 13225 C CA . ARG A 1 46 ? 16.626 -4.437 5.002 1.00 0.00 39 ARG A CA 8
ATOM 13226 C C . ARG A 1 46 ? 15.214 -4.961 4.757 1.00 0.00 39 ARG A C 8
ATOM 13227 O O . ARG A 1 46 ? 14.997 -5.821 3.903 1.00 0.00 39 ARG A O 8
ATOM 13248 N N . LYS A 1 47 ? 14.255 -4.438 5.514 1.00 0.00 40 LYS A N 8
ATOM 13249 C CA . LYS A 1 47 ? 12.863 -4.851 5.382 1.00 0.00 40 LYS A CA 8
ATOM 13250 C C . LYS A 1 47 ? 12.235 -4.252 4.128 1.00 0.00 40 LYS A C 8
ATOM 13251 O O . LYS A 1 47 ? 12.664 -3.201 3.650 1.00 0.00 40 LYS A O 8
ATOM 13270 N N . GLN A 1 48 ? 11.217 -4.925 3.602 1.00 0.00 41 GLN A N 8
ATOM 13271 C CA . GLN A 1 48 ? 10.530 -4.457 2.404 1.00 0.00 41 GLN A CA 8
ATOM 13272 C C . GLN A 1 48 ? 9.082 -4.094 2.714 1.00 0.00 41 GLN A C 8
ATOM 13273 O O . GLN A 1 48 ? 8.549 -4.460 3.761 1.00 0.00 41 GLN A O 8
ATOM 13287 N N . GLY A 1 49 ? 8.447 -3.371 1.796 1.00 0.00 42 GLY A N 8
ATOM 13288 C CA . GLY A 1 49 ? 7.066 -2.970 1.990 1.00 0.00 42 GLY A CA 8
ATOM 13289 C C . GLY A 1 49 ? 6.151 -3.501 0.906 1.00 0.00 42 GLY A C 8
ATOM 13290 O O . GLY A 1 49 ? 6.587 -3.751 -0.219 1.00 0.00 42 GLY A O 8
ATOM 13294 N N . LEU A 1 50 ? 4.878 -3.676 1.242 1.00 0.00 43 LEU A N 8
ATOM 13295 C CA . LEU A 1 50 ? 3.897 -4.184 0.288 1.00 0.00 43 LEU A CA 8
ATOM 13296 C C . LEU A 1 50 ? 2.989 -3.063 -0.208 1.00 0.00 43 LEU A C 8
ATOM 13297 O O . LEU A 1 50 ? 2.520 -2.237 0.577 1.00 0.00 43 LEU A O 8
ATOM 13313 N N . VAL A 1 51 ? 2.742 -3.041 -1.513 1.00 0.00 44 VAL A N 8
ATOM 13314 C CA . VAL A 1 51 ? 1.887 -2.024 -2.112 1.00 0.00 44 VAL A CA 8
ATOM 13315 C C . VAL A 1 51 ? 0.571 -2.627 -2.595 1.00 0.00 44 VAL A C 8
ATOM 13316 O O . VAL A 1 51 ? 0.552 -3.455 -3.505 1.00 0.00 44 VAL A O 8
ATOM 13329 N N . HIS A 1 52 ? -0.528 -2.203 -1.978 1.00 0.00 45 HIS A N 8
ATOM 13330 C CA . HIS A 1 52 ? -1.849 -2.700 -2.344 1.00 0.00 45 HIS A CA 8
ATOM 13331 C C . HIS A 1 52 ? -2.097 -2.531 -3.840 1.00 0.00 45 HIS A C 8
ATOM 13332 O O . HIS A 1 52 ? -1.688 -1.537 -4.439 1.00 0.00 45 HIS A O 8
ATOM 13346 N N . ARG A 1 53 ? -2.768 -3.511 -4.439 1.00 0.00 46 ARG A N 8
ATOM 13347 C CA . ARG A 1 53 ? -3.068 -3.471 -5.865 1.00 0.00 46 ARG A CA 8
ATOM 13348 C C . ARG A 1 53 ? -3.907 -2.243 -6.210 1.00 0.00 46 ARG A C 8
ATOM 13349 O O . ARG A 1 53 ? -3.803 -1.695 -7.308 1.00 0.00 46 ARG A O 8
ATOM 13370 N N . THR A 1 54 ? -4.740 -1.817 -5.265 1.00 0.00 47 THR A N 8
ATOM 13371 C CA . THR A 1 54 ? -5.596 -0.656 -5.469 1.00 0.00 47 THR A CA 8
ATOM 13372 C C . THR A 1 54 ? -4.812 0.641 -5.314 1.00 0.00 47 THR A C 8
ATOM 13373 O O . THR A 1 54 ? -5.262 1.706 -5.740 1.00 0.00 47 THR A O 8
ATOM 13384 N N . HIS A 1 55 ? -3.636 0.547 -4.703 1.00 0.00 48 HIS A N 8
ATOM 13385 C CA . HIS A 1 55 ? -2.787 1.714 -4.492 1.00 0.00 48 HIS A CA 8
ATOM 13386 C C . HIS A 1 55 ? -1.789 1.873 -5.635 1.00 0.00 48 HIS A C 8
ATOM 13387 O O . HIS A 1 55 ? -1.348 2.981 -5.938 1.00 0.00 48 HIS A O 8
ATOM 13401 N N . MET A 1 56 ? -1.436 0.758 -6.266 1.00 0.00 49 MET A N 8
ATOM 13402 C CA . MET A 1 56 ? -0.490 0.774 -7.375 1.00 0.00 49 MET A CA 8
ATOM 13403 C C . MET A 1 56 ? -0.947 1.738 -8.466 1.00 0.00 49 MET A C 8
ATOM 13404 O O . MET A 1 56 ? -0.140 2.467 -9.041 1.00 0.00 49 MET A O 8
ATOM 13418 N N . SER A 1 57 ? -2.247 1.735 -8.744 1.00 0.00 50 SER A N 8
ATOM 13419 C CA . SER A 1 57 ? -2.810 2.607 -9.768 1.00 0.00 50 SER A CA 8
ATOM 13420 C C . SER A 1 57 ? -4.056 3.320 -9.249 1.00 0.00 50 SER A C 8
ATOM 13421 O O . SER A 1 57 ? -4.824 2.761 -8.466 1.00 0.00 50 SER A O 8
ATOM 13429 N N . SER A 1 58 ? -4.249 4.558 -9.692 1.00 0.00 51 SER A N 8
ATOM 13430 C CA . SER A 1 58 ? -5.398 5.351 -9.271 1.00 0.00 51 SER A CA 8
ATOM 13431 C C . SER A 1 58 ? -6.700 4.721 -9.757 1.00 0.00 51 SER A C 8
ATOM 13432 O O . SER A 1 58 ? -7.534 4.295 -8.956 1.00 0.00 51 SER A O 8
ATOM 13440 N N . CYS A 1 59 ? -6.867 4.665 -11.074 1.00 0.00 52 CYS A N 8
ATOM 13441 C CA . CYS A 1 59 ? -8.068 4.088 -11.668 1.00 0.00 52 CYS A CA 8
ATOM 13442 C C . CYS A 1 59 ? -8.320 2.683 -11.131 1.00 0.00 52 CYS A C 8
ATOM 13443 O O . CYS A 1 59 ? -7.519 2.150 -10.363 1.00 0.00 52 CYS A O 8
ATOM 13451 N N . ARG A 1 60 ? -9.436 2.089 -11.540 1.00 0.00 53 ARG A N 8
ATOM 13452 C CA . ARG A 1 60 ? -9.794 0.747 -11.098 1.00 0.00 53 ARG A CA 8
ATOM 13453 C C . ARG A 1 60 ? -8.783 -0.279 -11.602 1.00 0.00 53 ARG A C 8
ATOM 13454 O O . ARG A 1 60 ? -8.409 -0.273 -12.775 1.00 0.00 53 ARG A O 8
ATOM 13475 N N . VAL A 1 61 ? -8.346 -1.159 -10.707 1.00 0.00 54 VAL A N 8
ATOM 13476 C CA . VAL A 1 61 ? -7.379 -2.191 -11.061 1.00 0.00 54 VAL A CA 8
ATOM 13477 C C . VAL A 1 61 ? -7.996 -3.582 -10.956 1.00 0.00 54 VAL A C 8
ATOM 13478 O O . VAL A 1 61 ? -8.764 -3.862 -10.036 1.00 0.00 54 VAL A O 8
ATOM 13491 N N . ASP A 1 62 ? -7.656 -4.448 -11.904 1.00 0.00 55 ASP A N 8
ATOM 13492 C CA . ASP A 1 62 ? -8.175 -5.810 -11.917 1.00 0.00 55 ASP A CA 8
ATOM 13493 C C . ASP A 1 62 ? -7.043 -6.823 -12.052 1.00 0.00 55 ASP A C 8
ATOM 13494 O O . ASP A 1 62 ? -7.136 -7.945 -11.555 1.00 0.00 55 ASP A O 8
ATOM 13503 N N . LYS A 1 63 ? -5.971 -6.419 -12.726 1.00 0.00 56 LYS A N 8
ATOM 13504 C CA . LYS A 1 63 ? -4.820 -7.289 -12.927 1.00 0.00 56 LYS A CA 8
ATOM 13505 C C . LYS A 1 63 ? -3.522 -6.559 -12.597 1.00 0.00 56 LYS A C 8
ATOM 13506 O O . LYS A 1 63 ? -2.838 -6.029 -13.474 1.00 0.00 56 LYS A O 8
ATOM 13525 N N . PRO A 1 64 ? -3.171 -6.529 -11.302 1.00 0.00 57 PRO A N 8
ATOM 13526 C CA . PRO A 1 64 ? -1.951 -5.869 -10.827 1.00 0.00 57 PRO A CA 8
ATOM 13527 C C . PRO A 1 64 ? -0.687 -6.607 -11.254 1.00 0.00 57 PRO A C 8
ATOM 13528 O O . PRO A 1 64 ? 0.397 -6.027 -11.300 1.00 0.00 57 PRO A O 8
ATOM 13539 N N . SER A 1 65 ? -0.835 -7.890 -11.567 1.00 0.00 58 SER A N 8
ATOM 13540 C CA . SER A 1 65 ? 0.296 -8.710 -11.988 1.00 0.00 58 SER A CA 8
ATOM 13541 C C . SER A 1 65 ? 0.790 -8.286 -13.368 1.00 0.00 58 SER A C 8
ATOM 13542 O O . SER A 1 65 ? 1.843 -8.730 -13.826 1.00 0.00 58 SER A O 8
ATOM 13550 N N . GLU A 1 66 ? 0.022 -7.423 -14.026 1.00 0.00 59 GLU A N 8
ATOM 13551 C CA . GLU A 1 66 ? 0.381 -6.939 -15.354 1.00 0.00 59 GLU A CA 8
ATOM 13552 C C . GLU A 1 66 ? 0.855 -5.490 -15.295 1.00 0.00 59 GLU A C 8
ATOM 13553 O O . GLU A 1 66 ? 1.399 -4.964 -16.267 1.00 0.00 59 GLU A O 8
ATOM 13565 N N . ILE A 1 67 ? 0.647 -4.851 -14.149 1.00 0.00 60 ILE A N 8
ATOM 13566 C CA . ILE A 1 67 ? 1.053 -3.464 -13.963 1.00 0.00 60 ILE A CA 8
ATOM 13567 C C . ILE A 1 67 ? 2.517 -3.371 -13.548 1.00 0.00 60 ILE A C 8
ATOM 13568 O O . ILE A 1 67 ? 3.245 -2.485 -13.993 1.00 0.00 60 ILE A O 8
ATOM 13584 N N . VAL A 1 68 ? 2.943 -4.295 -12.691 1.00 0.00 61 VAL A N 8
ATOM 13585 C CA . VAL A 1 68 ? 4.322 -4.319 -12.216 1.00 0.00 61 VAL A CA 8
ATOM 13586 C C . VAL A 1 68 ? 4.942 -5.700 -12.403 1.00 0.00 61 VAL A C 8
ATOM 13587 O O . VAL A 1 68 ? 4.235 -6.707 -12.463 1.00 0.00 61 VAL A O 8
ATOM 13600 N N . ASP A 1 69 ? 6.266 -5.739 -12.492 1.00 0.00 62 ASP A N 8
ATOM 13601 C CA . ASP A 1 69 ? 6.983 -6.997 -12.669 1.00 0.00 62 ASP A CA 8
ATOM 13602 C C . ASP A 1 69 ? 8.351 -6.944 -11.995 1.00 0.00 62 ASP A C 8
ATOM 13603 O O . ASP A 1 69 ? 9.061 -5.942 -12.089 1.00 0.00 62 ASP A O 8
ATOM 13612 N N . VAL A 1 70 ? 8.713 -8.026 -11.315 1.00 0.00 63 VAL A N 8
ATOM 13613 C CA . VAL A 1 70 ? 9.996 -8.102 -10.627 1.00 0.00 63 VAL A CA 8
ATOM 13614 C C . VAL A 1 70 ? 11.121 -7.549 -11.494 1.00 0.00 63 VAL A C 8
ATOM 13615 O O . VAL A 1 70 ? 11.395 -8.066 -12.576 1.00 0.00 63 VAL A O 8
ATOM 13628 N N . GLY A 1 71 ? 11.769 -6.493 -11.012 1.00 0.00 64 GLY A N 8
ATOM 13629 C CA . GLY A 1 71 ? 12.857 -5.887 -11.757 1.00 0.00 64 GLY A CA 8
ATOM 13630 C C . GLY A 1 71 ? 12.578 -4.442 -12.117 1.00 0.00 64 GLY A C 8
ATOM 13631 O O . GLY A 1 71 ? 13.501 -3.673 -12.389 1.00 0.00 64 GLY A O 8
ATOM 13635 N N . ASP A 1 72 ? 11.302 -4.071 -12.123 1.00 0.00 65 ASP A N 8
ATOM 13636 C CA . ASP A 1 72 ? 10.904 -2.708 -12.454 1.00 0.00 65 ASP A CA 8
ATOM 13637 C C . ASP A 1 72 ? 10.987 -1.804 -11.228 1.00 0.00 65 ASP A C 8
ATOM 13638 O O . ASP A 1 72 ? 10.559 -2.179 -10.136 1.00 0.00 65 ASP A O 8
ATOM 13647 N N . LYS A 1 73 ? 11.541 -0.611 -11.415 1.00 0.00 66 LYS A N 8
ATOM 13648 C CA . LYS A 1 73 ? 11.682 0.347 -10.325 1.00 0.00 66 LYS A CA 8
ATOM 13649 C C . LYS A 1 73 ? 10.590 1.411 -10.392 1.00 0.00 66 LYS A C 8
ATOM 13650 O O . LYS A 1 73 ? 10.329 1.982 -11.451 1.00 0.00 66 LYS A O 8
ATOM 13669 N N . VAL A 1 74 ? 9.954 1.672 -9.254 1.00 0.00 67 VAL A N 8
ATOM 13670 C CA . VAL A 1 74 ? 8.892 2.669 -9.184 1.00 0.00 67 VAL A CA 8
ATOM 13671 C C . VAL A 1 74 ? 8.971 3.465 -7.886 1.00 0.00 67 VAL A C 8
ATOM 13672 O O . VAL A 1 74 ? 9.699 3.097 -6.964 1.00 0.00 67 VAL A O 8
ATOM 13685 N N . TRP A 1 75 ? 8.218 4.557 -7.822 1.00 0.00 68 TRP A N 8
ATOM 13686 C CA . TRP A 1 75 ? 8.203 5.406 -6.636 1.00 0.00 68 TRP A CA 8
ATOM 13687 C C . TRP A 1 75 ? 6.993 5.097 -5.761 1.00 0.00 68 TRP A C 8
ATOM 13688 O O . TRP A 1 75 ? 5.877 4.944 -6.259 1.00 0.00 68 TRP A O 8
ATOM 13709 N N . VAL A 1 76 ? 7.220 5.006 -4.455 1.00 0.00 69 VAL A N 8
ATOM 13710 C CA . VAL A 1 76 ? 6.148 4.717 -3.510 1.00 0.00 69 VAL A CA 8
ATOM 13711 C C . VAL A 1 76 ? 6.248 5.605 -2.276 1.00 0.00 69 VAL A C 8
ATOM 13712 O O . VAL A 1 76 ? 7.300 6.179 -1.993 1.00 0.00 69 VAL A O 8
ATOM 13725 N N . LYS A 1 77 ? 5.146 5.714 -1.540 1.00 0.00 70 LYS A N 8
ATOM 13726 C CA . LYS A 1 77 ? 5.108 6.531 -0.334 1.00 0.00 70 LYS A CA 8
ATOM 13727 C C . LYS A 1 77 ? 4.511 5.752 0.833 1.00 0.00 70 LYS A C 8
ATOM 13728 O O . LYS A 1 77 ? 3.443 5.149 0.708 1.00 0.00 70 LYS A O 8
ATOM 13747 N N . LEU A 1 78 ? 5.203 5.768 1.967 1.00 0.00 71 LEU A N 8
ATOM 13748 C CA . LEU A 1 78 ? 4.739 5.064 3.157 1.00 0.00 71 LEU A CA 8
ATOM 13749 C C . LEU A 1 78 ? 3.409 5.632 3.643 1.00 0.00 71 LEU A C 8
ATOM 13750 O O . LEU A 1 78 ? 3.281 6.837 3.862 1.00 0.00 71 LEU A O 8
ATOM 13766 N N . ILE A 1 79 ? 2.424 4.757 3.810 1.00 0.00 72 ILE A N 8
ATOM 13767 C CA . ILE A 1 79 ? 1.105 5.171 4.274 1.00 0.00 72 ILE A CA 8
ATOM 13768 C C . ILE A 1 79 ? 0.830 4.655 5.682 1.00 0.00 72 ILE A C 8
ATOM 13769 O O . ILE A 1 79 ? -0.003 5.203 6.403 1.00 0.00 72 ILE A O 8
ATOM 13785 N N . GLY A 1 80 ? 1.538 3.598 6.067 1.00 0.00 73 GLY A N 8
ATOM 13786 C CA . GLY A 1 80 ? 1.356 3.026 7.389 1.00 0.00 73 GLY A CA 8
ATOM 13787 C C . GLY A 1 80 ? 2.474 2.074 7.767 1.00 0.00 73 GLY A C 8
ATOM 13788 O O . GLY A 1 80 ? 2.691 1.064 7.096 1.00 0.00 73 GLY A O 8
ATOM 13792 N N . ARG A 1 81 ? 3.185 2.395 8.843 1.00 0.00 74 ARG A N 8
ATOM 13793 C CA . ARG A 1 81 ? 4.288 1.561 9.306 1.00 0.00 74 ARG A CA 8
ATOM 13794 C C . ARG A 1 81 ? 4.024 1.048 10.719 1.00 0.00 74 ARG A C 8
ATOM 13795 O O . ARG A 1 81 ? 3.709 1.822 11.622 1.00 0.00 74 ARG A O 8
ATOM 13816 N N . GLU A 1 82 ? 4.155 -0.262 10.901 1.00 0.00 75 GLU A N 8
ATOM 13817 C CA . GLU A 1 82 ? 3.930 -0.879 12.203 1.00 0.00 75 GLU A CA 8
ATOM 13818 C C . GLU A 1 82 ? 4.962 -1.969 12.475 1.00 0.00 75 GLU A C 8
ATOM 13819 O O . GLU A 1 82 ? 5.115 -2.903 11.689 1.00 0.00 75 GLU A O 8
ATOM 13831 N N . MET A 1 83 ? 5.668 -1.842 13.594 1.00 0.00 76 MET A N 8
ATOM 13832 C CA . MET A 1 83 ? 6.685 -2.816 13.970 1.00 0.00 76 MET A CA 8
ATOM 13833 C C . MET A 1 83 ? 6.310 -3.518 15.271 1.00 0.00 76 MET A C 8
ATOM 13834 O O . MET A 1 83 ? 6.257 -2.896 16.332 1.00 0.00 76 MET A O 8
ATOM 13848 N N . LYS A 1 84 ? 6.050 -4.818 15.183 1.00 0.00 77 LYS A N 8
ATOM 13849 C CA . LYS A 1 84 ? 5.680 -5.606 16.352 1.00 0.00 77 LYS A CA 8
ATOM 13850 C C . LYS A 1 84 ? 6.717 -6.691 16.627 1.00 0.00 77 LYS A C 8
ATOM 13851 O O . LYS A 1 84 ? 7.311 -7.244 15.702 1.00 0.00 77 LYS A O 8
ATOM 13870 N N . ASN A 1 85 ? 6.927 -6.993 17.905 1.00 0.00 78 ASN A N 8
ATOM 13871 C CA . ASN A 1 85 ? 7.890 -8.014 18.300 1.00 0.00 78 ASN A CA 8
ATOM 13872 C C . ASN A 1 85 ? 7.527 -9.369 17.698 1.00 0.00 78 ASN A C 8
ATOM 13873 O O . ASN A 1 85 ? 8.337 -10.296 17.696 1.00 0.00 78 ASN A O 8
ATOM 13884 N N . ASP A 1 86 ? 6.304 -9.474 17.189 1.00 0.00 79 ASP A N 8
ATOM 13885 C CA . ASP A 1 86 ? 5.833 -10.715 16.583 1.00 0.00 79 ASP A CA 8
ATOM 13886 C C . ASP A 1 86 ? 5.994 -10.674 15.067 1.00 0.00 79 ASP A C 8
ATOM 13887 O O . ASP A 1 86 ? 6.185 -11.707 14.426 1.00 0.00 79 ASP A O 8
ATOM 13896 N N . ARG A 1 87 ? 5.914 -9.474 14.501 1.00 0.00 80 ARG A N 8
ATOM 13897 C CA . ARG A 1 87 ? 6.048 -9.299 13.059 1.00 0.00 80 ARG A CA 8
ATOM 13898 C C . ARG A 1 87 ? 6.033 -7.819 12.688 1.00 0.00 80 ARG A C 8
ATOM 13899 O O . ARG A 1 87 ? 5.516 -6.988 13.434 1.00 0.00 80 ARG A O 8
ATOM 13920 N N . ILE A 1 88 ? 6.603 -7.500 11.531 1.00 0.00 81 ILE A N 8
ATOM 13921 C CA . ILE A 1 88 ? 6.654 -6.121 11.060 1.00 0.00 81 ILE A CA 8
ATOM 13922 C C . ILE A 1 88 ? 5.771 -5.927 9.833 1.00 0.00 81 ILE A C 8
ATOM 13923 O O . ILE A 1 88 ? 5.930 -6.615 8.823 1.00 0.00 81 ILE A O 8
ATOM 13939 N N . LYS A 1 89 ? 4.841 -4.982 9.922 1.00 0.00 82 LYS A N 8
ATOM 13940 C CA . LYS A 1 89 ? 3.933 -4.693 8.818 1.00 0.00 82 LYS A CA 8
ATOM 13941 C C . LYS A 1 89 ? 4.273 -3.354 8.172 1.00 0.00 82 LYS A C 8
ATOM 13942 O O . LYS A 1 89 ? 4.376 -2.333 8.852 1.00 0.00 82 LYS A O 8
ATOM 13961 N N . VAL A 1 90 ? 4.444 -3.364 6.854 1.00 0.00 83 VAL A N 8
ATOM 13962 C CA . VAL A 1 90 ? 4.769 -2.149 6.115 1.00 0.00 83 VAL A CA 8
ATOM 13963 C C . VAL A 1 90 ? 3.875 -1.997 4.890 1.00 0.00 83 VAL A C 8
ATOM 13964 O O . VAL A 1 90 ? 3.776 -2.903 4.063 1.00 0.00 83 VAL A O 8
ATOM 13977 N N . SER A 1 91 ? 3.224 -0.842 4.779 1.00 0.00 84 SER A N 8
ATOM 13978 C CA . SER A 1 91 ? 2.336 -0.570 3.655 1.00 0.00 84 SER A CA 8
ATOM 13979 C C . SER A 1 91 ? 2.805 0.654 2.874 1.00 0.00 84 SER A C 8
ATOM 13980 O O . SER A 1 91 ? 3.139 1.685 3.457 1.00 0.00 84 SER A O 8
ATOM 13988 N N . LEU A 1 92 ? 2.830 0.529 1.552 1.00 0.00 85 LEU A N 8
ATOM 13989 C CA . LEU A 1 92 ? 3.259 1.625 0.688 1.00 0.00 85 LEU A CA 8
ATOM 13990 C C . LEU A 1 92 ? 2.207 1.924 -0.375 1.00 0.00 85 LEU A C 8
ATOM 13991 O O . LEU A 1 92 ? 1.351 1.089 -0.668 1.00 0.00 85 LEU A O 8
ATOM 14007 N N . SER A 1 93 ? 2.279 3.120 -0.951 1.00 0.00 86 SER A N 8
ATOM 14008 C CA . SER A 1 93 ? 1.332 3.530 -1.981 1.00 0.00 86 SER A CA 8
ATOM 14009 C C . SER A 1 93 ? 2.060 4.121 -3.184 1.00 0.00 86 SER A C 8
ATOM 14010 O O . SER A 1 93 ? 3.129 4.716 -3.045 1.00 0.00 86 SER A O 8
ATOM 14018 N N . MET A 1 94 ? 1.474 3.954 -4.364 1.00 0.00 87 MET A N 8
ATOM 14019 C CA . MET A 1 94 ? 2.065 4.471 -5.592 1.00 0.00 87 MET A CA 8
ATOM 14020 C C . MET A 1 94 ? 1.094 5.399 -6.315 1.00 0.00 87 MET A C 8
ATOM 14021 O O . MET A 1 94 ? 1.484 6.147 -7.211 1.00 0.00 87 MET A O 8
ATOM 14035 N N . LYS A 1 95 ? -0.174 5.345 -5.920 1.00 0.00 88 LYS A N 8
ATOM 14036 C CA . LYS A 1 95 ? -1.202 6.181 -6.529 1.00 0.00 88 LYS A CA 8
ATOM 14037 C C . LYS A 1 95 ? -1.038 7.638 -6.108 1.00 0.00 88 LYS A C 8
ATOM 14038 O O . LYS A 1 95 ? -1.573 8.543 -6.748 1.00 0.00 88 LYS A O 8
ATOM 14057 N N . VAL A 1 96 ? -0.294 7.857 -5.029 1.00 0.00 89 VAL A N 8
ATOM 14058 C CA . VAL A 1 96 ? -0.058 9.205 -4.524 1.00 0.00 89 VAL A CA 8
ATOM 14059 C C . VAL A 1 96 ? 1.335 9.696 -4.901 1.00 0.00 89 VAL A C 8
ATOM 14060 O O . VAL A 1 96 ? 1.747 10.790 -4.510 1.00 0.00 89 VAL A O 8
ATOM 14073 N N . VAL A 1 97 ? 2.058 8.883 -5.663 1.00 0.00 90 VAL A N 8
ATOM 14074 C CA . VAL A 1 97 ? 3.405 9.235 -6.096 1.00 0.00 90 VAL A CA 8
ATOM 14075 C C . VAL A 1 97 ? 3.574 9.023 -7.596 1.00 0.00 90 VAL A C 8
ATOM 14076 O O . VAL A 1 97 ? 3.253 7.959 -8.123 1.00 0.00 90 VAL A O 8
ATOM 14089 N N . ASN A 1 98 ? 4.082 10.044 -8.279 1.00 0.00 91 ASN A N 8
ATOM 14090 C CA . ASN A 1 98 ? 4.293 9.970 -9.720 1.00 0.00 91 ASN A CA 8
ATOM 14091 C C . ASN A 1 98 ? 5.337 8.911 -10.062 1.00 0.00 91 ASN A C 8
ATOM 14092 O O . ASN A 1 98 ? 6.100 8.477 -9.200 1.00 0.00 91 ASN A O 8
ATOM 14103 N N . GLN A 1 99 ? 5.364 8.501 -11.326 1.00 0.00 92 GLN A N 8
ATOM 14104 C CA . GLN A 1 99 ? 6.314 7.494 -11.782 1.00 0.00 92 GLN A CA 8
ATOM 14105 C C . GLN A 1 99 ? 7.337 8.102 -12.736 1.00 0.00 92 GLN A C 8
ATOM 14106 O O . GLN A 1 99 ? 8.476 7.645 -12.813 1.00 0.00 92 GLN A O 8
ATOM 14120 N N . GLY A 1 100 ? 6.920 9.135 -13.462 1.00 0.00 93 GLY A N 8
ATOM 14121 C CA . GLY A 1 100 ? 7.812 9.789 -14.402 1.00 0.00 93 GLY A CA 8
ATOM 14122 C C . GLY A 1 100 ? 8.957 10.505 -13.713 1.00 0.00 93 GLY A C 8
ATOM 14123 O O . GLY A 1 100 ? 10.036 10.661 -14.284 1.00 0.00 93 GLY A O 8
ATOM 14127 N N . THR A 1 101 ? 8.721 10.945 -12.480 1.00 0.00 94 THR A N 8
ATOM 14128 C CA . THR A 1 101 ? 9.739 11.652 -11.714 1.00 0.00 94 THR A CA 8
ATOM 14129 C C . THR A 1 101 ? 9.809 11.132 -10.283 1.00 0.00 94 THR A C 8
ATOM 14130 O O . THR A 1 101 ? 10.892 10.985 -9.718 1.00 0.00 94 THR A O 8
ATOM 14141 N N . GLY A 1 102 ? 8.647 10.853 -9.701 1.00 0.00 95 GLY A N 8
ATOM 14142 C CA . GLY A 1 102 ? 8.599 10.351 -8.340 1.00 0.00 95 GLY A CA 8
ATOM 14143 C C . GLY A 1 102 ? 8.224 11.425 -7.339 1.00 0.00 95 GLY A C 8
ATOM 14144 O O . GLY A 1 102 ? 8.456 11.275 -6.138 1.00 0.00 95 GLY A O 8
ATOM 14148 N N . LYS A 1 103 ? 7.644 12.514 -7.831 1.00 0.00 96 LYS A N 8
ATOM 14149 C CA . LYS A 1 103 ? 7.236 13.620 -6.972 1.00 0.00 96 LYS A CA 8
ATOM 14150 C C . LYS A 1 103 ? 5.893 13.327 -6.311 1.00 0.00 96 LYS A C 8
ATOM 14151 O O . LYS A 1 103 ? 5.022 12.693 -6.906 1.00 0.00 96 LYS A O 8
ATOM 14170 N N . ASP A 1 104 ? 5.731 13.792 -5.077 1.00 0.00 97 ASP A N 8
ATOM 14171 C CA . ASP A 1 104 ? 4.494 13.583 -4.336 1.00 0.00 97 ASP A CA 8
ATOM 14172 C C . ASP A 1 104 ? 3.302 14.160 -5.094 1.00 0.00 97 ASP A C 8
ATOM 14173 O O . ASP A 1 104 ? 3.380 15.253 -5.655 1.00 0.00 97 ASP A O 8
ATOM 14182 N N . LEU A 1 105 ? 2.200 13.417 -5.107 1.00 0.00 98 LEU A N 8
ATOM 14183 C CA . LEU A 1 105 ? 0.991 13.854 -5.798 1.00 0.00 98 LEU A CA 8
ATOM 14184 C C . LEU A 1 105 ? -0.121 14.167 -4.803 1.00 0.00 98 LEU A C 8
ATOM 14185 O O . LEU A 1 105 ? -1.031 14.942 -5.097 1.00 0.00 98 LEU A O 8
ATOM 14201 N N . ASP A 1 106 ? -0.041 13.560 -3.624 1.00 0.00 99 ASP A N 8
ATOM 14202 C CA . ASP A 1 106 ? -1.040 13.775 -2.583 1.00 0.00 99 ASP A CA 8
ATOM 14203 C C . ASP A 1 106 ? -0.373 14.033 -1.235 1.00 0.00 99 ASP A C 8
ATOM 14204 O O . ASP A 1 106 ? -0.248 13.141 -0.396 1.00 0.00 99 ASP A O 8
ATOM 14213 N N . PRO A 1 107 ? 0.067 15.282 -1.022 1.00 0.00 100 PRO A N 8
ATOM 14214 C CA . PRO A 1 107 ? 0.730 15.686 0.222 1.00 0.00 100 PRO A CA 8
ATOM 14215 C C . PRO A 1 107 ? -0.231 15.717 1.407 1.00 0.00 100 PRO A C 8
ATOM 14216 O O . PRO A 1 107 ? 0.172 15.986 2.537 1.00 0.00 100 PRO A O 8
ATOM 14227 N N . ASN A 1 108 ? -1.503 15.438 1.139 1.00 0.00 101 ASN A N 8
ATOM 14228 C CA . ASN A 1 108 ? -2.521 15.435 2.183 1.00 0.00 101 ASN A CA 8
ATOM 14229 C C . ASN A 1 108 ? -2.487 14.128 2.971 1.00 0.00 101 ASN A C 8
ATOM 14230 O O . ASN A 1 108 ? -2.813 14.099 4.157 1.00 0.00 101 ASN A O 8
ATOM 14241 N N . ASN A 1 109 ? -2.090 13.051 2.302 1.00 0.00 102 ASN A N 8
ATOM 14242 C CA . ASN A 1 109 ? -2.013 11.741 2.940 1.00 0.00 102 ASN A CA 8
ATOM 14243 C C . ASN A 1 109 ? -3.295 11.435 3.709 1.00 0.00 102 ASN A C 8
ATOM 14244 O O . ASN A 1 109 ? -3.254 10.883 4.809 1.00 0.00 102 ASN A O 8
ATOM 14255 N N . VAL A 1 110 ? -4.431 11.795 3.122 1.00 0.00 103 VAL A N 8
ATOM 14256 C CA . VAL A 1 110 ? -5.726 11.557 3.750 1.00 0.00 103 VAL A CA 8
ATOM 14257 C C . VAL A 1 110 ? -6.495 10.460 3.025 1.00 0.00 103 VAL A C 8
ATOM 14258 O O . VAL A 1 110 ? -7.222 9.683 3.645 1.00 0.00 103 VAL A O 8
ATOM 14271 N N . ILE A 1 111 ? -6.331 10.401 1.707 1.00 0.00 104 ILE A N 8
ATOM 14272 C CA . ILE A 1 111 ? -7.009 9.397 0.898 1.00 0.00 104 ILE A CA 8
ATOM 14273 C C . ILE A 1 111 ? -6.742 7.992 1.426 1.00 0.00 104 ILE A C 8
ATOM 14274 O O . ILE A 1 111 ? -7.649 7.162 1.497 1.00 0.00 104 ILE A O 8
ATOM 14290 N N . ILE A 1 112 ? -5.493 7.733 1.798 1.00 0.00 105 ILE A N 8
ATOM 14291 C CA . ILE A 1 112 ? -5.108 6.429 2.324 1.00 0.00 105 ILE A CA 8
ATOM 14292 C C . ILE A 1 112 ? -6.012 6.012 3.478 1.00 0.00 105 ILE A C 8
ATOM 14293 O O . ILE A 1 112 ? -6.175 4.824 3.754 1.00 0.00 105 ILE A O 8
ATOM 14309 N N . GLU A 1 113 ? -6.601 6.998 4.147 1.00 0.00 106 GLU A N 8
ATOM 14310 C CA . GLU A 1 113 ? -7.490 6.732 5.271 1.00 0.00 106 GLU A CA 8
ATOM 14311 C C . GLU A 1 113 ? -8.855 6.253 4.784 1.00 0.00 106 GLU A C 8
ATOM 14312 O O . GLU A 1 113 ? -9.743 7.059 4.502 1.00 0.00 106 GLU A O 8
ATOM 14324 N N . SER A 1 114 ? -9.014 4.937 4.686 1.00 0.00 107 SER A N 8
ATOM 14325 C CA . SER A 1 114 ? -10.268 4.350 4.228 1.00 0.00 107 SER A CA 8
ATOM 14326 C C . SER A 1 114 ? -11.146 3.955 5.411 1.00 0.00 107 SER A C 8
ATOM 14327 O O . SER A 1 114 ? -12.298 4.375 5.511 1.00 0.00 107 SER A O 8
ATOM 14335 N N . GLY A 1 115 ? -10.592 3.143 6.306 1.00 0.00 108 GLY A N 8
ATOM 14336 C CA . GLY A 1 115 ? -11.338 2.704 7.471 1.00 0.00 108 GLY A CA 8
ATOM 14337 C C . GLY A 1 115 ? -11.345 1.195 7.619 1.00 0.00 108 GLY A C 8
ATOM 14338 O O . GLY A 1 115 ? -12.155 0.494 7.010 1.00 0.00 108 GLY A O 8
ATOM 14342 N N . PRO A 1 116 ? -10.425 0.672 8.443 1.00 0.00 109 PRO A N 8
ATOM 14343 C CA . PRO A 1 116 ? -10.309 -0.768 8.687 1.00 0.00 109 PRO A CA 8
ATOM 14344 C C . PRO A 1 116 ? -11.483 -1.317 9.490 1.00 0.00 109 PRO A C 8
ATOM 14345 O O . PRO A 1 116 ? -11.518 -2.500 9.828 1.00 0.00 109 PRO A O 8
ATOM 14356 N N . SER A 1 117 ? -12.443 -0.450 9.795 1.00 0.00 110 SER A N 8
ATOM 14357 C CA . SER A 1 117 ? -13.618 -0.848 10.561 1.00 0.00 110 SER A CA 8
ATOM 14358 C C . SER A 1 117 ? -14.643 -1.538 9.667 1.00 0.00 110 SER A C 8
ATOM 14359 O O . SER A 1 117 ? -15.394 -0.882 8.945 1.00 0.00 110 SER A O 8
ATOM 14367 N N . SER A 1 118 ? -14.667 -2.866 9.720 1.00 0.00 111 SER A N 8
ATOM 14368 C CA . SER A 1 118 ? -15.597 -3.646 8.912 1.00 0.00 111 SER A CA 8
ATOM 14369 C C . SER A 1 118 ? -16.224 -4.767 9.736 1.00 0.00 111 SER A C 8
ATOM 14370 O O . SER A 1 118 ? -15.547 -5.429 10.522 1.00 0.00 111 SER A O 8
ATOM 14378 N N . GLY A 1 119 ? -17.524 -4.974 9.549 1.00 0.00 112 GLY A N 8
ATOM 14379 C CA . GLY A 1 119 ? -18.223 -6.014 10.281 1.00 0.00 112 GLY A CA 8
ATOM 14380 C C . GLY A 1 119 ? -18.542 -7.217 9.417 1.00 0.00 112 GLY A C 8
ATOM 14381 O O . GLY A 1 119 ? -19.648 -7.333 8.888 1.00 0.00 112 GLY A O 8
ATOM 14385 N N . GLY A 1 1 ? 25.805 19.852 11.332 1.00 0.00 -6 GLY A N 9
ATOM 14386 C CA . GLY A 1 1 ? 26.820 20.300 12.267 1.00 0.00 -6 GLY A CA 9
ATOM 14387 C C . GLY A 1 1 ? 26.445 20.022 13.709 1.00 0.00 -6 GLY A C 9
ATOM 14388 O O . GLY A 1 1 ? 26.602 20.882 14.574 1.00 0.00 -6 GLY A O 9
ATOM 14392 N N . SER A 1 2 ? 25.945 18.818 13.967 1.00 0.00 -5 SER A N 9
ATOM 14393 C CA . SER A 1 2 ? 25.541 18.431 15.314 1.00 0.00 -5 SER A CA 9
ATOM 14394 C C . SER A 1 2 ? 26.705 18.565 16.291 1.00 0.00 -5 SER A C 9
ATOM 14395 O O . SER A 1 2 ? 27.496 17.637 16.462 1.00 0.00 -5 SER A O 9
ATOM 14403 N N . SER A 1 3 ? 26.804 19.727 16.929 1.00 0.00 -4 SER A N 9
ATOM 14404 C CA . SER A 1 3 ? 27.873 19.985 17.885 1.00 0.00 -4 SER A CA 9
ATOM 14405 C C . SER A 1 3 ? 27.368 19.839 19.317 1.00 0.00 -4 SER A C 9
ATOM 14406 O O . SER A 1 3 ? 26.176 19.984 19.585 1.00 0.00 -4 SER A O 9
ATOM 14414 N N . GLY A 1 4 ? 28.286 19.549 20.236 1.00 0.00 -3 GLY A N 9
ATOM 14415 C CA . GLY A 1 4 ? 27.915 19.387 21.629 1.00 0.00 -3 GLY A CA 9
ATOM 14416 C C . GLY A 1 4 ? 29.048 19.731 22.574 1.00 0.00 -3 GLY A C 9
ATOM 14417 O O . GLY A 1 4 ? 30.149 19.192 22.457 1.00 0.00 -3 GLY A O 9
ATOM 14421 N N . SER A 1 5 ? 28.781 20.633 23.513 1.00 0.00 -2 SER A N 9
ATOM 14422 C CA . SER A 1 5 ? 29.789 21.052 24.480 1.00 0.00 -2 SER A CA 9
ATOM 14423 C C . SER A 1 5 ? 29.998 19.981 25.547 1.00 0.00 -2 SER A C 9
ATOM 14424 O O . SER A 1 5 ? 31.127 19.575 25.820 1.00 0.00 -2 SER A O 9
ATOM 14432 N N . SER A 1 6 ? 28.901 19.530 26.147 1.00 0.00 -1 SER A N 9
ATOM 14433 C CA . SER A 1 6 ? 28.963 18.511 27.186 1.00 0.00 -1 SER A CA 9
ATOM 14434 C C . SER A 1 6 ? 28.869 17.113 26.582 1.00 0.00 -1 SER A C 9
ATOM 14435 O O . SER A 1 6 ? 29.654 16.226 26.916 1.00 0.00 -1 SER A O 9
ATOM 14443 N N . GLY A 1 7 ? 27.901 16.924 25.690 1.00 0.00 0 GLY A N 9
ATOM 14444 C CA . GLY A 1 7 ? 27.722 15.632 25.052 1.00 0.00 0 GLY A CA 9
ATOM 14445 C C . GLY A 1 7 ? 28.525 15.500 23.773 1.00 0.00 0 GLY A C 9
ATOM 14446 O O . GLY A 1 7 ? 28.033 15.814 22.689 1.00 0.00 0 GLY A O 9
ATOM 14450 N N . MET A 1 8 ? 29.764 15.037 23.899 1.00 0.00 1 MET A N 9
ATOM 14451 C CA . MET A 1 8 ? 30.636 14.864 22.743 1.00 0.00 1 MET A CA 9
ATOM 14452 C C . MET A 1 8 ? 30.470 13.474 22.139 1.00 0.00 1 MET A C 9
ATOM 14453 O O . MET A 1 8 ? 31.003 12.494 22.659 1.00 0.00 1 MET A O 9
ATOM 14467 N N . ASN A 1 9 ? 29.729 13.395 21.039 1.00 0.00 2 ASN A N 9
ATOM 14468 C CA . ASN A 1 9 ? 29.492 12.123 20.366 1.00 0.00 2 ASN A CA 9
ATOM 14469 C C . ASN A 1 9 ? 28.838 11.120 21.311 1.00 0.00 2 ASN A C 9
ATOM 14470 O O . ASN A 1 9 ? 29.243 9.959 21.378 1.00 0.00 2 ASN A O 9
ATOM 14481 N N . SER A 1 10 ? 27.824 11.576 22.039 1.00 0.00 3 SER A N 9
ATOM 14482 C CA . SER A 1 10 ? 27.115 10.720 22.983 1.00 0.00 3 SER A CA 9
ATOM 14483 C C . SER A 1 10 ? 25.618 11.009 22.961 1.00 0.00 3 SER A C 9
ATOM 14484 O O . SER A 1 10 ? 25.180 12.107 23.303 1.00 0.00 3 SER A O 9
ATOM 14492 N N . GLY A 1 11 ? 24.835 10.015 22.553 1.00 0.00 4 GLY A N 9
ATOM 14493 C CA . GLY A 1 11 ? 23.394 10.181 22.492 1.00 0.00 4 GLY A CA 9
ATOM 14494 C C . GLY A 1 11 ? 22.831 9.856 21.123 1.00 0.00 4 GLY A C 9
ATOM 14495 O O . GLY A 1 11 ? 22.867 10.687 20.216 1.00 0.00 4 GLY A O 9
ATOM 14499 N N . ARG A 1 12 ? 22.311 8.642 20.972 1.00 0.00 5 ARG A N 9
ATOM 14500 C CA . ARG A 1 12 ? 21.740 8.208 19.702 1.00 0.00 5 ARG A CA 9
ATOM 14501 C C . ARG A 1 12 ? 20.440 7.440 19.925 1.00 0.00 5 ARG A C 9
ATOM 14502 O O . ARG A 1 12 ? 20.309 6.651 20.861 1.00 0.00 5 ARG A O 9
ATOM 14523 N N . PRO A 1 13 ? 19.456 7.676 19.045 1.00 0.00 6 PRO A N 9
ATOM 14524 C CA . PRO A 1 13 ? 18.149 7.016 19.125 1.00 0.00 6 PRO A CA 9
ATOM 14525 C C . PRO A 1 13 ? 18.228 5.531 18.788 1.00 0.00 6 PRO A C 9
ATOM 14526 O O . PRO A 1 13 ? 19.033 5.116 17.955 1.00 0.00 6 PRO A O 9
ATOM 14537 N N . GLU A 1 14 ? 17.386 4.735 19.441 1.00 0.00 7 GLU A N 9
ATOM 14538 C CA . GLU A 1 14 ? 17.361 3.296 19.209 1.00 0.00 7 GLU A CA 9
ATOM 14539 C C . GLU A 1 14 ? 16.081 2.882 18.490 1.00 0.00 7 GLU A C 9
ATOM 14540 O O . GLU A 1 14 ? 15.162 2.334 19.099 1.00 0.00 7 GLU A O 9
ATOM 14552 N N . THR A 1 15 ? 16.028 3.148 17.188 1.00 0.00 8 THR A N 9
ATOM 14553 C CA . THR A 1 15 ? 14.860 2.805 16.386 1.00 0.00 8 THR A CA 9
ATOM 14554 C C . THR A 1 15 ? 15.270 2.148 15.072 1.00 0.00 8 THR A C 9
ATOM 14555 O O . THR A 1 15 ? 16.450 1.898 14.835 1.00 0.00 8 THR A O 9
ATOM 14566 N N . MET A 1 16 ? 14.286 1.874 14.222 1.00 0.00 9 MET A N 9
ATOM 14567 C CA . MET A 1 16 ? 14.546 1.248 12.931 1.00 0.00 9 MET A CA 9
ATOM 14568 C C . MET A 1 16 ? 14.867 2.298 11.872 1.00 0.00 9 MET A C 9
ATOM 14569 O O . MET A 1 16 ? 14.277 2.305 10.793 1.00 0.00 9 MET A O 9
ATOM 14583 N N . GLU A 1 17 ? 15.807 3.183 12.189 1.00 0.00 10 GLU A N 9
ATOM 14584 C CA . GLU A 1 17 ? 16.205 4.239 11.265 1.00 0.00 10 GLU A CA 9
ATOM 14585 C C . GLU A 1 17 ? 16.362 3.691 9.849 1.00 0.00 10 GLU A C 9
ATOM 14586 O O . GLU A 1 17 ? 15.999 4.348 8.875 1.00 0.00 10 GLU A O 9
ATOM 14598 N N . ASN A 1 18 ? 16.905 2.483 9.745 1.00 0.00 11 ASN A N 9
ATOM 14599 C CA . ASN A 1 18 ? 17.111 1.846 8.449 1.00 0.00 11 ASN A CA 9
ATOM 14600 C C . ASN A 1 18 ? 15.957 2.156 7.501 1.00 0.00 11 ASN A C 9
ATOM 14601 O O . ASN A 1 18 ? 16.171 2.550 6.353 1.00 0.00 11 ASN A O 9
ATOM 14612 N N . LEU A 1 19 ? 14.734 1.978 7.987 1.00 0.00 12 LEU A N 9
ATOM 14613 C CA . LEU A 1 19 ? 13.545 2.239 7.184 1.00 0.00 12 LEU A CA 9
ATOM 14614 C C . LEU A 1 19 ? 13.215 3.728 7.170 1.00 0.00 12 LEU A C 9
ATOM 14615 O O . LEU A 1 19 ? 13.543 4.472 8.095 1.00 0.00 12 LEU A O 9
ATOM 14631 N N . PRO A 1 20 ? 12.548 4.176 6.096 1.00 0.00 13 PRO A N 9
ATOM 14632 C CA . PRO A 1 20 ? 12.157 5.580 5.934 1.00 0.00 13 PRO A CA 9
ATOM 14633 C C . PRO A 1 20 ? 11.058 5.990 6.909 1.00 0.00 13 PRO A C 9
ATOM 14634 O O . PRO A 1 20 ? 10.441 5.144 7.556 1.00 0.00 13 PRO A O 9
ATOM 14645 N N . ALA A 1 21 ? 10.818 7.293 7.009 1.00 0.00 14 ALA A N 9
ATOM 14646 C CA . ALA A 1 21 ? 9.791 7.815 7.902 1.00 0.00 14 ALA A CA 9
ATOM 14647 C C . ALA A 1 21 ? 8.408 7.714 7.268 1.00 0.00 14 ALA A C 9
ATOM 14648 O O . ALA A 1 21 ? 8.270 7.292 6.118 1.00 0.00 14 ALA A O 9
ATOM 14655 N N . LEU A 1 22 ? 7.386 8.104 8.022 1.00 0.00 15 LEU A N 9
ATOM 14656 C CA . LEU A 1 22 ? 6.012 8.057 7.533 1.00 0.00 15 LEU A CA 9
ATOM 14657 C C . LEU A 1 22 ? 5.804 9.056 6.399 1.00 0.00 15 LEU A C 9
ATOM 14658 O O . LEU A 1 22 ? 6.367 10.150 6.411 1.00 0.00 15 LEU A O 9
ATOM 14674 N N . TYR A 1 23 ? 4.989 8.672 5.423 1.00 0.00 16 TYR A N 9
ATOM 14675 C CA . TYR A 1 23 ? 4.705 9.533 4.281 1.00 0.00 16 TYR A CA 9
ATOM 14676 C C . TYR A 1 23 ? 5.989 9.894 3.539 1.00 0.00 16 TYR A C 9
ATOM 14677 O O . TYR A 1 23 ? 6.082 10.949 2.910 1.00 0.00 16 TYR A O 9
ATOM 14695 N N . THR A 1 24 ? 6.979 9.010 3.616 1.00 0.00 17 THR A N 9
ATOM 14696 C CA . THR A 1 24 ? 8.257 9.233 2.954 1.00 0.00 17 THR A CA 9
ATOM 14697 C C . THR A 1 24 ? 8.242 8.685 1.532 1.00 0.00 17 THR A C 9
ATOM 14698 O O . THR A 1 24 ? 7.735 7.591 1.283 1.00 0.00 17 THR A O 9
ATOM 14709 N N . ILE A 1 25 ? 8.803 9.452 0.602 1.00 0.00 18 ILE A N 9
ATOM 14710 C CA . ILE A 1 25 ? 8.855 9.041 -0.796 1.00 0.00 18 ILE A CA 9
ATOM 14711 C C . ILE A 1 25 ? 10.240 8.519 -1.164 1.00 0.00 18 ILE A C 9
ATOM 14712 O O . ILE A 1 25 ? 11.250 9.176 -0.912 1.00 0.00 18 ILE A O 9
ATOM 14728 N N . PHE A 1 26 ? 10.278 7.333 -1.762 1.00 0.00 19 PHE A N 9
ATOM 14729 C CA . PHE A 1 26 ? 11.539 6.721 -2.166 1.00 0.00 19 PHE A CA 9
ATOM 14730 C C . PHE A 1 26 ? 11.339 5.808 -3.372 1.00 0.00 19 PHE A C 9
ATOM 14731 O O . PHE A 1 26 ? 10.225 5.367 -3.650 1.00 0.00 19 PHE A O 9
ATOM 14748 N N . GLN A 1 27 ? 12.428 5.528 -4.082 1.00 0.00 20 GLN A N 9
ATOM 14749 C CA . GLN A 1 27 ? 12.371 4.670 -5.259 1.00 0.00 20 GLN A CA 9
ATOM 14750 C C . GLN A 1 27 ? 12.786 3.243 -4.911 1.00 0.00 20 GLN A C 9
ATOM 14751 O O . GLN A 1 27 ? 13.836 3.020 -4.311 1.00 0.00 20 GLN A O 9
ATOM 14765 N N . GLY A 1 28 ? 11.952 2.280 -5.292 1.00 0.00 21 GLY A N 9
ATOM 14766 C CA . GLY A 1 28 ? 12.250 0.888 -5.012 1.00 0.00 21 GLY A CA 9
ATOM 14767 C C . GLY A 1 28 ? 11.976 -0.014 -6.198 1.00 0.00 21 GLY A C 9
ATOM 14768 O O . GLY A 1 28 ? 11.289 0.379 -7.140 1.00 0.00 21 GLY A O 9
ATOM 14772 N N . GLU A 1 29 ? 12.517 -1.228 -6.155 1.00 0.00 22 GLU A N 9
ATOM 14773 C CA . GLU A 1 29 ? 12.329 -2.187 -7.237 1.00 0.00 22 GLU A CA 9
ATOM 14774 C C . GLU A 1 29 ? 11.444 -3.347 -6.790 1.00 0.00 22 GLU A C 9
ATOM 14775 O O . GLU A 1 29 ? 11.584 -3.855 -5.677 1.00 0.00 22 GLU A O 9
ATOM 14787 N N . VAL A 1 30 ? 10.532 -3.761 -7.663 1.00 0.00 23 VAL A N 9
ATOM 14788 C CA . VAL A 1 30 ? 9.625 -4.860 -7.360 1.00 0.00 23 VAL A CA 9
ATOM 14789 C C . VAL A 1 30 ? 10.385 -6.171 -7.199 1.00 0.00 23 VAL A C 9
ATOM 14790 O O . VAL A 1 30 ? 11.188 -6.544 -8.055 1.00 0.00 23 VAL A O 9
ATOM 14803 N N . ALA A 1 31 ? 10.126 -6.869 -6.098 1.00 0.00 24 ALA A N 9
ATOM 14804 C CA . ALA A 1 31 ? 10.784 -8.141 -5.827 1.00 0.00 24 ALA A CA 9
ATOM 14805 C C . ALA A 1 31 ? 9.781 -9.291 -5.838 1.00 0.00 24 ALA A C 9
ATOM 14806 O O . ALA A 1 31 ? 10.152 -10.448 -6.032 1.00 0.00 24 ALA A O 9
ATOM 14813 N N . MET A 1 32 ? 8.511 -8.963 -5.627 1.00 0.00 25 MET A N 9
ATOM 14814 C CA . MET A 1 32 ? 7.456 -9.970 -5.613 1.00 0.00 25 MET A CA 9
ATOM 14815 C C . MET A 1 32 ? 6.147 -9.392 -6.142 1.00 0.00 25 MET A C 9
ATOM 14816 O O . MET A 1 32 ? 5.783 -8.259 -5.826 1.00 0.00 25 MET A O 9
ATOM 14830 N N . VAL A 1 33 ? 5.443 -10.178 -6.951 1.00 0.00 26 VAL A N 9
ATOM 14831 C CA . VAL A 1 33 ? 4.174 -9.745 -7.525 1.00 0.00 26 VAL A CA 9
ATOM 14832 C C . VAL A 1 33 ? 3.042 -10.684 -7.126 1.00 0.00 26 VAL A C 9
ATOM 14833 O O . VAL A 1 33 ? 3.107 -11.891 -7.361 1.00 0.00 26 VAL A O 9
ATOM 14846 N N . THR A 1 34 ? 2.002 -10.122 -6.518 1.00 0.00 27 THR A N 9
ATOM 14847 C CA . THR A 1 34 ? 0.854 -10.908 -6.083 1.00 0.00 27 THR A CA 9
ATOM 14848 C C . THR A 1 34 ? -0.446 -10.336 -6.639 1.00 0.00 27 THR A C 9
ATOM 14849 O O . THR A 1 34 ? -0.501 -9.177 -7.048 1.00 0.00 27 THR A O 9
ATOM 14860 N N . ASP A 1 35 ? -1.490 -11.158 -6.652 1.00 0.00 28 ASP A N 9
ATOM 14861 C CA . ASP A 1 35 ? -2.790 -10.733 -7.157 1.00 0.00 28 ASP A CA 9
ATOM 14862 C C . ASP A 1 35 ? -3.465 -9.774 -6.182 1.00 0.00 28 ASP A C 9
ATOM 14863 O O . ASP A 1 35 ? -4.592 -9.332 -6.408 1.00 0.00 28 ASP A O 9
ATOM 14872 N N . TYR A 1 36 ? -2.770 -9.457 -5.096 1.00 0.00 29 TYR A N 9
ATOM 14873 C CA . TYR A 1 36 ? -3.303 -8.553 -4.083 1.00 0.00 29 TYR A CA 9
ATOM 14874 C C . TYR A 1 36 ? -2.341 -7.397 -3.823 1.00 0.00 29 TYR A C 9
ATOM 14875 O O . TYR A 1 36 ? -2.516 -6.629 -2.878 1.00 0.00 29 TYR A O 9
ATOM 14893 N N . GLY A 1 37 ? -1.323 -7.281 -4.671 1.00 0.00 30 GLY A N 9
ATOM 14894 C CA . GLY A 1 37 ? -0.347 -6.218 -4.518 1.00 0.00 30 GLY A CA 9
ATOM 14895 C C . GLY A 1 37 ? 1.039 -6.635 -4.965 1.00 0.00 30 GLY A C 9
ATOM 14896 O O . GLY A 1 37 ? 1.207 -7.675 -5.600 1.00 0.00 30 GLY A O 9
ATOM 14900 N N . ALA A 1 38 ? 2.035 -5.819 -4.635 1.00 0.00 31 ALA A N 9
ATOM 14901 C CA . ALA A 1 38 ? 3.415 -6.109 -5.006 1.00 0.00 31 ALA A CA 9
ATOM 14902 C C . ALA A 1 38 ? 4.384 -5.643 -3.925 1.00 0.00 31 ALA A C 9
ATOM 14903 O O . ALA A 1 38 ? 4.106 -4.690 -3.197 1.00 0.00 31 ALA A O 9
ATOM 14910 N N . PHE A 1 39 ? 5.522 -6.323 -3.825 1.00 0.00 32 PHE A N 9
ATOM 14911 C CA . PHE A 1 39 ? 6.532 -5.980 -2.831 1.00 0.00 32 PHE A CA 9
ATOM 14912 C C . PHE A 1 39 ? 7.596 -5.064 -3.430 1.00 0.00 32 PHE A C 9
ATOM 14913 O O . PHE A 1 39 ? 8.196 -5.380 -4.457 1.00 0.00 32 PHE A O 9
ATOM 14930 N N . ILE A 1 40 ? 7.822 -3.926 -2.780 1.00 0.00 33 ILE A N 9
ATOM 14931 C CA . ILE A 1 40 ? 8.812 -2.964 -3.247 1.00 0.00 33 ILE A CA 9
ATOM 14932 C C . ILE A 1 40 ? 9.990 -2.874 -2.283 1.00 0.00 33 ILE A C 9
ATOM 14933 O O . ILE A 1 40 ? 9.826 -2.509 -1.118 1.00 0.00 33 ILE A O 9
ATOM 14949 N N . LYS A 1 41 ? 11.177 -3.207 -2.775 1.00 0.00 34 LYS A N 9
ATOM 14950 C CA . LYS A 1 41 ? 12.385 -3.161 -1.958 1.00 0.00 34 LYS A CA 9
ATOM 14951 C C . LYS A 1 41 ? 12.878 -1.728 -1.797 1.00 0.00 34 LYS A C 9
ATOM 14952 O O . LYS A 1 41 ? 13.006 -0.991 -2.776 1.00 0.00 34 LYS A O 9
ATOM 14971 N N . ILE A 1 42 ? 13.155 -1.337 -0.557 1.00 0.00 35 ILE A N 9
ATOM 14972 C CA . ILE A 1 42 ? 13.638 0.008 -0.270 1.00 0.00 35 ILE A CA 9
ATOM 14973 C C . ILE A 1 42 ? 15.158 0.078 -0.364 1.00 0.00 35 ILE A C 9
ATOM 14974 O O . ILE A 1 42 ? 15.876 -0.808 0.100 1.00 0.00 35 ILE A O 9
ATOM 14990 N N . PRO A 1 43 ? 15.663 1.159 -0.979 1.00 0.00 36 PRO A N 9
ATOM 14991 C CA . PRO A 1 43 ? 17.103 1.373 -1.148 1.00 0.00 36 PRO A CA 9
ATOM 14992 C C . PRO A 1 43 ? 17.802 1.677 0.173 1.00 0.00 36 PRO A C 9
ATOM 14993 O O . PRO A 1 43 ? 17.386 2.565 0.916 1.00 0.00 36 PRO A O 9
ATOM 15004 N N . GLY A 1 44 ? 18.867 0.934 0.459 1.00 0.00 37 GLY A N 9
ATOM 15005 C CA . GLY A 1 44 ? 19.606 1.139 1.690 1.00 0.00 37 GLY A CA 9
ATOM 15006 C C . GLY A 1 44 ? 18.847 0.659 2.910 1.00 0.00 37 GLY A C 9
ATOM 15007 O O . GLY A 1 44 ? 18.938 1.258 3.982 1.00 0.00 37 GLY A O 9
ATOM 15011 N N . CYS A 1 45 ? 18.095 -0.424 2.748 1.00 0.00 38 CYS A N 9
ATOM 15012 C CA . CYS A 1 45 ? 17.314 -0.984 3.845 1.00 0.00 38 CYS A CA 9
ATOM 15013 C C . CYS A 1 45 ? 17.384 -2.507 3.841 1.00 0.00 38 CYS A C 9
ATOM 15014 O O . CYS A 1 45 ? 17.993 -3.108 2.955 1.00 0.00 38 CYS A O 9
ATOM 15022 N N . ARG A 1 46 ? 16.758 -3.126 4.837 1.00 0.00 39 ARG A N 9
ATOM 15023 C CA . ARG A 1 46 ? 16.752 -4.580 4.950 1.00 0.00 39 ARG A CA 9
ATOM 15024 C C . ARG A 1 46 ? 15.333 -5.128 4.824 1.00 0.00 39 ARG A C 9
ATOM 15025 O O . ARG A 1 46 ? 15.128 -6.245 4.349 1.00 0.00 39 ARG A O 9
ATOM 15046 N N . LYS A 1 47 ? 14.358 -4.336 5.256 1.00 0.00 40 LYS A N 9
ATOM 15047 C CA . LYS A 1 47 ? 12.959 -4.741 5.192 1.00 0.00 40 LYS A CA 9
ATOM 15048 C C . LYS A 1 47 ? 12.286 -4.178 3.945 1.00 0.00 40 LYS A C 9
ATOM 15049 O O . LYS A 1 47 ? 12.705 -3.150 3.415 1.00 0.00 40 LYS A O 9
ATOM 15068 N N . GLN A 1 48 ? 11.241 -4.858 3.484 1.00 0.00 41 GLN A N 9
ATOM 15069 C CA . GLN A 1 48 ? 10.510 -4.424 2.299 1.00 0.00 41 GLN A CA 9
ATOM 15070 C C . GLN A 1 48 ? 9.046 -4.153 2.632 1.00 0.00 41 GLN A C 9
ATOM 15071 O O . GLN A 1 48 ? 8.510 -4.688 3.601 1.00 0.00 41 GLN A O 9
ATOM 15085 N N . GLY A 1 49 ? 8.405 -3.318 1.819 1.00 0.00 42 GLY A N 9
ATOM 15086 C CA . GLY A 1 49 ? 7.009 -2.989 2.044 1.00 0.00 42 GLY A CA 9
ATOM 15087 C C . GLY A 1 49 ? 6.099 -3.566 0.978 1.00 0.00 42 GLY A C 9
ATOM 15088 O O . GLY A 1 49 ? 6.551 -3.908 -0.116 1.00 0.00 42 GLY A O 9
ATOM 15092 N N . LEU A 1 50 ? 4.814 -3.675 1.296 1.00 0.00 43 LEU A N 9
ATOM 15093 C CA . LEU A 1 50 ? 3.838 -4.216 0.356 1.00 0.00 43 LEU A CA 9
ATOM 15094 C C . LEU A 1 50 ? 2.889 -3.125 -0.131 1.00 0.00 43 LEU A C 9
ATOM 15095 O O . LEU A 1 50 ? 2.451 -2.276 0.645 1.00 0.00 43 LEU A O 9
ATOM 15111 N N . VAL A 1 51 ? 2.573 -3.156 -1.422 1.00 0.00 44 VAL A N 9
ATOM 15112 C CA . VAL A 1 51 ? 1.674 -2.173 -2.013 1.00 0.00 44 VAL A CA 9
ATOM 15113 C C . VAL A 1 51 ? 0.360 -2.817 -2.443 1.00 0.00 44 VAL A C 9
ATOM 15114 O O . VAL A 1 51 ? 0.322 -3.597 -3.396 1.00 0.00 44 VAL A O 9
ATOM 15127 N N . HIS A 1 52 ? -0.715 -2.487 -1.735 1.00 0.00 45 HIS A N 9
ATOM 15128 C CA . HIS A 1 52 ? -2.031 -3.032 -2.044 1.00 0.00 45 HIS A CA 9
ATOM 15129 C C . HIS A 1 52 ? -2.392 -2.785 -3.505 1.00 0.00 45 HIS A C 9
ATOM 15130 O O . HIS A 1 52 ? -1.928 -1.822 -4.116 1.00 0.00 45 HIS A O 9
ATOM 15144 N N . ARG A 1 53 ? -3.221 -3.663 -4.062 1.00 0.00 46 ARG A N 9
ATOM 15145 C CA . ARG A 1 53 ? -3.642 -3.541 -5.453 1.00 0.00 46 ARG A CA 9
ATOM 15146 C C . ARG A 1 53 ? -4.380 -2.225 -5.683 1.00 0.00 46 ARG A C 9
ATOM 15147 O O . ARG A 1 53 ? -4.255 -1.609 -6.743 1.00 0.00 46 ARG A O 9
ATOM 15168 N N . THR A 1 54 ? -5.148 -1.800 -4.686 1.00 0.00 47 THR A N 9
ATOM 15169 C CA . THR A 1 54 ? -5.906 -0.559 -4.781 1.00 0.00 47 THR A CA 9
ATOM 15170 C C . THR A 1 54 ? -4.980 0.651 -4.807 1.00 0.00 47 THR A C 9
ATOM 15171 O O . THR A 1 54 ? -5.344 1.714 -5.311 1.00 0.00 47 THR A O 9
ATOM 15182 N N . HIS A 1 55 ? -3.779 0.483 -4.261 1.00 0.00 48 HIS A N 9
ATOM 15183 C CA . HIS A 1 55 ? -2.799 1.563 -4.224 1.00 0.00 48 HIS A CA 9
ATOM 15184 C C . HIS A 1 55 ? -1.840 1.468 -5.407 1.00 0.00 48 HIS A C 9
ATOM 15185 O O . HIS A 1 55 ? -1.183 2.444 -5.766 1.00 0.00 48 HIS A O 9
ATOM 15199 N N . MET A 1 56 ? -1.765 0.284 -6.008 1.00 0.00 49 MET A N 9
ATOM 15200 C CA . MET A 1 56 ? -0.886 0.062 -7.150 1.00 0.00 49 MET A CA 9
ATOM 15201 C C . MET A 1 56 ? -1.250 0.990 -8.305 1.00 0.00 49 MET A C 9
ATOM 15202 O O . MET A 1 56 ? -0.410 1.311 -9.145 1.00 0.00 49 MET A O 9
ATOM 15216 N N . SER A 1 57 ? -2.508 1.418 -8.340 1.00 0.00 50 SER A N 9
ATOM 15217 C CA . SER A 1 57 ? -2.984 2.306 -9.394 1.00 0.00 50 SER A CA 9
ATOM 15218 C C . SER A 1 57 ? -4.372 2.846 -9.063 1.00 0.00 50 SER A C 9
ATOM 15219 O O . SER A 1 57 ? -5.183 2.162 -8.436 1.00 0.00 50 SER A O 9
ATOM 15227 N N . SER A 1 58 ? -4.640 4.076 -9.491 1.00 0.00 51 SER A N 9
ATOM 15228 C CA . SER A 1 58 ? -5.929 4.710 -9.238 1.00 0.00 51 SER A CA 9
ATOM 15229 C C . SER A 1 58 ? -7.004 4.141 -10.159 1.00 0.00 51 SER A C 9
ATOM 15230 O O . SER A 1 58 ? -8.070 3.726 -9.704 1.00 0.00 51 SER A O 9
ATOM 15238 N N . CYS A 1 59 ? -6.715 4.125 -11.455 1.00 0.00 52 CYS A N 9
ATOM 15239 C CA . CYS A 1 59 ? -7.657 3.608 -12.442 1.00 0.00 52 CYS A CA 9
ATOM 15240 C C . CYS A 1 59 ? -8.151 2.220 -12.047 1.00 0.00 52 CYS A C 9
ATOM 15241 O O . CYS A 1 59 ? -7.719 1.660 -11.040 1.00 0.00 52 CYS A O 9
ATOM 15249 N N . ARG A 1 60 ? -9.060 1.671 -12.846 1.00 0.00 53 ARG A N 9
ATOM 15250 C CA . ARG A 1 60 ? -9.616 0.351 -12.579 1.00 0.00 53 ARG A CA 9
ATOM 15251 C C . ARG A 1 60 ? -8.520 -0.711 -12.584 1.00 0.00 53 ARG A C 9
ATOM 15252 O O . ARG A 1 60 ? -8.061 -1.141 -13.642 1.00 0.00 53 ARG A O 9
ATOM 15273 N N . VAL A 1 61 ? -8.103 -1.130 -11.393 1.00 0.00 54 VAL A N 9
ATOM 15274 C CA . VAL A 1 61 ? -7.061 -2.141 -11.259 1.00 0.00 54 VAL A CA 9
ATOM 15275 C C . VAL A 1 61 ? -7.603 -3.532 -11.567 1.00 0.00 54 VAL A C 9
ATOM 15276 O O . VAL A 1 61 ? -8.206 -4.178 -10.711 1.00 0.00 54 VAL A O 9
ATOM 15289 N N . ASP A 1 62 ? -7.384 -3.988 -12.796 1.00 0.00 55 ASP A N 9
ATOM 15290 C CA . ASP A 1 62 ? -7.849 -5.305 -13.218 1.00 0.00 55 ASP A CA 9
ATOM 15291 C C . ASP A 1 62 ? -6.918 -6.399 -12.706 1.00 0.00 55 ASP A C 9
ATOM 15292 O O . ASP A 1 62 ? -7.368 -7.411 -12.168 1.00 0.00 55 ASP A O 9
ATOM 15301 N N . LYS A 1 63 ? -5.616 -6.191 -12.879 1.00 0.00 56 LYS A N 9
ATOM 15302 C CA . LYS A 1 63 ? -4.621 -7.159 -12.435 1.00 0.00 56 LYS A CA 9
ATOM 15303 C C . LYS A 1 63 ? -3.299 -6.471 -12.111 1.00 0.00 56 LYS A C 9
ATOM 15304 O O . LYS A 1 63 ? -2.735 -5.742 -12.928 1.00 0.00 56 LYS A O 9
ATOM 15323 N N . PRO A 1 64 ? -2.791 -6.705 -10.893 1.00 0.00 57 PRO A N 9
ATOM 15324 C CA . PRO A 1 64 ? -1.529 -6.119 -10.434 1.00 0.00 57 PRO A CA 9
ATOM 15325 C C . PRO A 1 64 ? -0.321 -6.704 -11.158 1.00 0.00 57 PRO A C 9
ATOM 15326 O O . PRO A 1 64 ? 0.783 -6.165 -11.079 1.00 0.00 57 PRO A O 9
ATOM 15337 N N . SER A 1 65 ? -0.538 -7.810 -11.863 1.00 0.00 58 SER A N 9
ATOM 15338 C CA . SER A 1 65 ? 0.534 -8.470 -12.598 1.00 0.00 58 SER A CA 9
ATOM 15339 C C . SER A 1 65 ? 0.894 -7.685 -13.856 1.00 0.00 58 SER A C 9
ATOM 15340 O O . SER A 1 65 ? 2.015 -7.775 -14.356 1.00 0.00 58 SER A O 9
ATOM 15348 N N . GLU A 1 66 ? -0.066 -6.916 -14.360 1.00 0.00 59 GLU A N 9
ATOM 15349 C CA . GLU A 1 66 ? 0.150 -6.115 -15.561 1.00 0.00 59 GLU A CA 9
ATOM 15350 C C . GLU A 1 66 ? 0.576 -4.696 -15.199 1.00 0.00 59 GLU A C 9
ATOM 15351 O O . GLU A 1 66 ? 0.933 -3.903 -16.070 1.00 0.00 59 GLU A O 9
ATOM 15363 N N . ILE A 1 67 ? 0.536 -4.384 -13.907 1.00 0.00 60 ILE A N 9
ATOM 15364 C CA . ILE A 1 67 ? 0.919 -3.061 -13.430 1.00 0.00 60 ILE A CA 9
ATOM 15365 C C . ILE A 1 67 ? 2.425 -2.969 -13.216 1.00 0.00 60 ILE A C 9
ATOM 15366 O O . ILE A 1 67 ? 3.034 -1.924 -13.447 1.00 0.00 60 ILE A O 9
ATOM 15382 N N . VAL A 1 68 ? 3.024 -4.071 -12.774 1.00 0.00 61 VAL A N 9
ATOM 15383 C CA . VAL A 1 68 ? 4.461 -4.115 -12.530 1.00 0.00 61 VAL A CA 9
ATOM 15384 C C . VAL A 1 68 ? 4.997 -5.536 -12.667 1.00 0.00 61 VAL A C 9
ATOM 15385 O O . VAL A 1 68 ? 4.243 -6.473 -12.928 1.00 0.00 61 VAL A O 9
ATOM 15398 N N . ASP A 1 69 ? 6.305 -5.689 -12.484 1.00 0.00 62 ASP A N 9
ATOM 15399 C CA . ASP A 1 69 ? 6.943 -6.996 -12.585 1.00 0.00 62 ASP A CA 9
ATOM 15400 C C . ASP A 1 69 ? 8.330 -6.974 -11.949 1.00 0.00 62 ASP A C 9
ATOM 15401 O O . ASP A 1 69 ? 9.086 -6.018 -12.120 1.00 0.00 62 ASP A O 9
ATOM 15410 N N . VAL A 1 70 ? 8.656 -8.033 -11.216 1.00 0.00 63 VAL A N 9
ATOM 15411 C CA . VAL A 1 70 ? 9.952 -8.136 -10.556 1.00 0.00 63 VAL A CA 9
ATOM 15412 C C . VAL A 1 70 ? 11.070 -7.625 -11.458 1.00 0.00 63 VAL A C 9
ATOM 15413 O O . VAL A 1 70 ? 11.356 -8.209 -12.501 1.00 0.00 63 VAL A O 9
ATOM 15426 N N . GLY A 1 71 ? 11.700 -6.528 -11.047 1.00 0.00 64 GLY A N 9
ATOM 15427 C CA . GLY A 1 71 ? 12.781 -5.957 -11.829 1.00 0.00 64 GLY A CA 9
ATOM 15428 C C . GLY A 1 71 ? 12.519 -4.514 -12.212 1.00 0.00 64 GLY A C 9
ATOM 15429 O O . GLY A 1 71 ? 13.452 -3.757 -12.480 1.00 0.00 64 GLY A O 9
ATOM 15433 N N . ASP A 1 72 ? 11.247 -4.132 -12.240 1.00 0.00 65 ASP A N 9
ATOM 15434 C CA . ASP A 1 72 ? 10.865 -2.771 -12.595 1.00 0.00 65 ASP A CA 9
ATOM 15435 C C . ASP A 1 72 ? 10.966 -1.846 -11.386 1.00 0.00 65 ASP A C 9
ATOM 15436 O O . ASP A 1 72 ? 10.561 -2.205 -10.280 1.00 0.00 65 ASP A O 9
ATOM 15445 N N . LYS A 1 73 ? 11.510 -0.653 -11.604 1.00 0.00 66 LYS A N 9
ATOM 15446 C CA . LYS A 1 73 ? 11.666 0.325 -10.533 1.00 0.00 66 LYS A CA 9
ATOM 15447 C C . LYS A 1 73 ? 10.584 1.397 -10.614 1.00 0.00 66 LYS A C 9
ATOM 15448 O O . LYS A 1 73 ? 10.328 1.956 -11.680 1.00 0.00 66 LYS A O 9
ATOM 15467 N N . VAL A 1 74 ? 9.951 1.678 -9.480 1.00 0.00 67 VAL A N 9
ATOM 15468 C CA . VAL A 1 74 ? 8.898 2.685 -9.421 1.00 0.00 67 VAL A CA 9
ATOM 15469 C C . VAL A 1 74 ? 8.984 3.498 -8.135 1.00 0.00 67 VAL A C 9
ATOM 15470 O O . VAL A 1 74 ? 9.740 3.158 -7.224 1.00 0.00 67 VAL A O 9
ATOM 15483 N N . TRP A 1 75 ? 8.208 4.573 -8.067 1.00 0.00 68 TRP A N 9
ATOM 15484 C CA . TRP A 1 75 ? 8.197 5.435 -6.891 1.00 0.00 68 TRP A CA 9
ATOM 15485 C C . TRP A 1 75 ? 7.017 5.102 -5.983 1.00 0.00 68 TRP A C 9
ATOM 15486 O O . TRP A 1 75 ? 5.889 4.945 -6.448 1.00 0.00 68 TRP A O 9
ATOM 15507 N N . VAL A 1 76 ? 7.287 4.995 -4.685 1.00 0.00 69 VAL A N 9
ATOM 15508 C CA . VAL A 1 76 ? 6.248 4.682 -3.712 1.00 0.00 69 VAL A CA 9
ATOM 15509 C C . VAL A 1 76 ? 6.368 5.566 -2.475 1.00 0.00 69 VAL A C 9
ATOM 15510 O O . VAL A 1 76 ? 7.442 6.088 -2.174 1.00 0.00 69 VAL A O 9
ATOM 15523 N N . LYS A 1 77 ? 5.260 5.730 -1.761 1.00 0.00 70 LYS A N 9
ATOM 15524 C CA . LYS A 1 77 ? 5.239 6.549 -0.556 1.00 0.00 70 LYS A CA 9
ATOM 15525 C C . LYS A 1 77 ? 4.594 5.795 0.604 1.00 0.00 70 LYS A C 9
ATOM 15526 O O . LYS A 1 77 ? 3.475 5.295 0.486 1.00 0.00 70 LYS A O 9
ATOM 15545 N N . LEU A 1 78 ? 5.307 5.718 1.722 1.00 0.00 71 LEU A N 9
ATOM 15546 C CA . LEU A 1 78 ? 4.802 5.027 2.903 1.00 0.00 71 LEU A CA 9
ATOM 15547 C C . LEU A 1 78 ? 3.496 5.652 3.384 1.00 0.00 71 LEU A C 9
ATOM 15548 O O . LEU A 1 78 ? 3.411 6.866 3.572 1.00 0.00 71 LEU A O 9
ATOM 15564 N N . ILE A 1 79 ? 2.484 4.815 3.584 1.00 0.00 72 ILE A N 9
ATOM 15565 C CA . ILE A 1 79 ? 1.184 5.285 4.047 1.00 0.00 72 ILE A CA 9
ATOM 15566 C C . ILE A 1 79 ? 0.912 4.829 5.476 1.00 0.00 72 ILE A C 9
ATOM 15567 O O . ILE A 1 79 ? 0.207 5.501 6.229 1.00 0.00 72 ILE A O 9
ATOM 15583 N N . GLY A 1 80 ? 1.477 3.683 5.844 1.00 0.00 73 GLY A N 9
ATOM 15584 C CA . GLY A 1 80 ? 1.284 3.158 7.183 1.00 0.00 73 GLY A CA 9
ATOM 15585 C C . GLY A 1 80 ? 2.306 2.098 7.543 1.00 0.00 73 GLY A C 9
ATOM 15586 O O . GLY A 1 80 ? 2.280 0.992 7.001 1.00 0.00 73 GLY A O 9
ATOM 15590 N N . ARG A 1 81 ? 3.209 2.436 8.457 1.00 0.00 74 ARG A N 9
ATOM 15591 C CA . ARG A 1 81 ? 4.247 1.505 8.886 1.00 0.00 74 ARG A CA 9
ATOM 15592 C C . ARG A 1 81 ? 4.027 1.076 10.333 1.00 0.00 74 ARG A C 9
ATOM 15593 O O . ARG A 1 81 ? 3.837 1.911 11.217 1.00 0.00 74 ARG A O 9
ATOM 15614 N N . GLU A 1 82 ? 4.054 -0.233 10.568 1.00 0.00 75 GLU A N 9
ATOM 15615 C CA . GLU A 1 82 ? 3.858 -0.773 11.908 1.00 0.00 75 GLU A CA 9
ATOM 15616 C C . GLU A 1 82 ? 4.885 -1.859 12.213 1.00 0.00 75 GLU A C 9
ATOM 15617 O O . GLU A 1 82 ? 5.000 -2.842 11.483 1.00 0.00 75 GLU A O 9
ATOM 15629 N N . MET A 1 83 ? 5.629 -1.673 13.298 1.00 0.00 76 MET A N 9
ATOM 15630 C CA . MET A 1 83 ? 6.647 -2.636 13.702 1.00 0.00 76 MET A CA 9
ATOM 15631 C C . MET A 1 83 ? 6.328 -3.220 15.075 1.00 0.00 76 MET A C 9
ATOM 15632 O O . MET A 1 83 ? 6.347 -2.512 16.082 1.00 0.00 76 MET A O 9
ATOM 15646 N N . LYS A 1 84 ? 6.036 -4.516 15.108 1.00 0.00 77 LYS A N 9
ATOM 15647 C CA . LYS A 1 84 ? 5.714 -5.196 16.357 1.00 0.00 77 LYS A CA 9
ATOM 15648 C C . LYS A 1 84 ? 6.748 -6.273 16.672 1.00 0.00 77 LYS A C 9
ATOM 15649 O O . LYS A 1 84 ? 7.263 -6.934 15.772 1.00 0.00 77 LYS A O 9
ATOM 15668 N N . ASN A 1 85 ? 7.044 -6.445 17.956 1.00 0.00 78 ASN A N 9
ATOM 15669 C CA . ASN A 1 85 ? 8.015 -7.443 18.390 1.00 0.00 78 ASN A CA 9
ATOM 15670 C C . ASN A 1 85 ? 7.595 -8.840 17.944 1.00 0.00 78 ASN A C 9
ATOM 15671 O O . ASN A 1 85 ? 8.387 -9.781 17.988 1.00 0.00 78 ASN A O 9
ATOM 15682 N N . ASP A 1 86 ? 6.344 -8.967 17.517 1.00 0.00 79 ASP A N 9
ATOM 15683 C CA . ASP A 1 86 ? 5.818 -10.249 17.062 1.00 0.00 79 ASP A CA 9
ATOM 15684 C C . ASP A 1 86 ? 5.862 -10.345 15.540 1.00 0.00 79 ASP A C 9
ATOM 15685 O O . ASP A 1 86 ? 6.028 -11.430 14.982 1.00 0.00 79 ASP A O 9
ATOM 15694 N N . ARG A 1 87 ? 5.711 -9.205 14.875 1.00 0.00 80 ARG A N 9
ATOM 15695 C CA . ARG A 1 87 ? 5.732 -9.161 13.418 1.00 0.00 80 ARG A CA 9
ATOM 15696 C C . ARG A 1 87 ? 5.855 -7.724 12.919 1.00 0.00 80 ARG A C 9
ATOM 15697 O O . ARG A 1 87 ? 5.511 -6.779 13.628 1.00 0.00 80 ARG A O 9
ATOM 15718 N N . ILE A 1 88 ? 6.347 -7.569 11.695 1.00 0.00 81 ILE A N 9
ATOM 15719 C CA . ILE A 1 88 ? 6.514 -6.248 11.101 1.00 0.00 81 ILE A CA 9
ATOM 15720 C C . ILE A 1 88 ? 5.673 -6.102 9.838 1.00 0.00 81 ILE A C 9
ATOM 15721 O O . ILE A 1 88 ? 5.755 -6.924 8.926 1.00 0.00 81 ILE A O 9
ATOM 15737 N N . LYS A 1 89 ? 4.864 -5.049 9.790 1.00 0.00 82 LYS A N 9
ATOM 15738 C CA . LYS A 1 89 ? 4.009 -4.792 8.639 1.00 0.00 82 LYS A CA 9
ATOM 15739 C C . LYS A 1 89 ? 4.273 -3.404 8.063 1.00 0.00 82 LYS A C 9
ATOM 15740 O O . LYS A 1 89 ? 4.268 -2.409 8.789 1.00 0.00 82 LYS A O 9
ATOM 15759 N N . VAL A 1 90 ? 4.501 -3.345 6.756 1.00 0.00 83 VAL A N 9
ATOM 15760 C CA . VAL A 1 90 ? 4.765 -2.077 6.083 1.00 0.00 83 VAL A CA 9
ATOM 15761 C C . VAL A 1 90 ? 3.845 -1.892 4.881 1.00 0.00 83 VAL A C 9
ATOM 15762 O O . VAL A 1 90 ? 3.733 -2.774 4.030 1.00 0.00 83 VAL A O 9
ATOM 15775 N N . SER A 1 91 ? 3.188 -0.737 4.818 1.00 0.00 84 SER A N 9
ATOM 15776 C CA . SER A 1 91 ? 2.276 -0.437 3.721 1.00 0.00 84 SER A CA 9
ATOM 15777 C C . SER A 1 91 ? 2.820 0.697 2.857 1.00 0.00 84 SER A C 9
ATOM 15778 O O . SER A 1 91 ? 3.232 1.739 3.366 1.00 0.00 84 SER A O 9
ATOM 15786 N N . LEU A 1 92 ? 2.819 0.484 1.546 1.00 0.00 85 LEU A N 9
ATOM 15787 C CA . LEU A 1 92 ? 3.312 1.487 0.608 1.00 0.00 85 LEU A CA 9
ATOM 15788 C C . LEU A 1 92 ? 2.255 1.820 -0.440 1.00 0.00 85 LEU A C 9
ATOM 15789 O O . LEU A 1 92 ? 1.416 0.985 -0.777 1.00 0.00 85 LEU A O 9
ATOM 15805 N N . SER A 1 93 ? 2.303 3.045 -0.954 1.00 0.00 86 SER A N 9
ATOM 15806 C CA . SER A 1 93 ? 1.348 3.490 -1.961 1.00 0.00 86 SER A CA 9
ATOM 15807 C C . SER A 1 93 ? 2.065 3.920 -3.237 1.00 0.00 86 SER A C 9
ATOM 15808 O O . SER A 1 93 ? 3.211 4.368 -3.196 1.00 0.00 86 SER A O 9
ATOM 15816 N N . MET A 1 94 ? 1.382 3.779 -4.369 1.00 0.00 87 MET A N 9
ATOM 15817 C CA . MET A 1 94 ? 1.953 4.155 -5.657 1.00 0.00 87 MET A CA 9
ATOM 15818 C C . MET A 1 94 ? 1.035 5.122 -6.397 1.00 0.00 87 MET A C 9
ATOM 15819 O O . MET A 1 94 ? 1.492 5.934 -7.202 1.00 0.00 87 MET A O 9
ATOM 15833 N N . LYS A 1 95 ? -0.261 5.030 -6.121 1.00 0.00 88 LYS A N 9
ATOM 15834 C CA . LYS A 1 95 ? -1.244 5.897 -6.760 1.00 0.00 88 LYS A CA 9
ATOM 15835 C C . LYS A 1 95 ? -1.092 7.338 -6.280 1.00 0.00 88 LYS A C 9
ATOM 15836 O O . LYS A 1 95 ? -1.657 8.261 -6.867 1.00 0.00 88 LYS A O 9
ATOM 15855 N N . VAL A 1 96 ? -0.324 7.523 -5.211 1.00 0.00 89 VAL A N 9
ATOM 15856 C CA . VAL A 1 96 ? -0.096 8.850 -4.654 1.00 0.00 89 VAL A CA 9
ATOM 15857 C C . VAL A 1 96 ? 1.352 9.287 -4.851 1.00 0.00 89 VAL A C 9
ATOM 15858 O O . VAL A 1 96 ? 1.888 10.069 -4.066 1.00 0.00 89 VAL A O 9
ATOM 15871 N N . VAL A 1 97 ? 1.979 8.780 -5.908 1.00 0.00 90 VAL A N 9
ATOM 15872 C CA . VAL A 1 97 ? 3.364 9.119 -6.210 1.00 0.00 90 VAL A CA 9
ATOM 15873 C C . VAL A 1 97 ? 3.626 9.074 -7.712 1.00 0.00 90 VAL A C 9
ATOM 15874 O O . VAL A 1 97 ? 3.266 8.108 -8.385 1.00 0.00 90 VAL A O 9
ATOM 15887 N N . ASN A 1 98 ? 4.255 10.123 -8.229 1.00 0.00 91 ASN A N 9
ATOM 15888 C CA . ASN A 1 98 ? 4.565 10.204 -9.652 1.00 0.00 91 ASN A CA 9
ATOM 15889 C C . ASN A 1 98 ? 5.597 9.151 -10.044 1.00 0.00 91 ASN A C 9
ATOM 15890 O O . ASN A 1 98 ? 6.626 9.002 -9.385 1.00 0.00 91 ASN A O 9
ATOM 15901 N N . GLN A 1 99 ? 5.315 8.425 -11.120 1.00 0.00 92 GLN A N 9
ATOM 15902 C CA . GLN A 1 99 ? 6.219 7.386 -11.600 1.00 0.00 92 GLN A CA 9
ATOM 15903 C C . GLN A 1 99 ? 7.169 7.938 -12.657 1.00 0.00 92 GLN A C 9
ATOM 15904 O O . GLN A 1 99 ? 7.488 7.260 -13.633 1.00 0.00 92 GLN A O 9
ATOM 15918 N N . GLY A 1 100 ? 7.619 9.173 -12.456 1.00 0.00 93 GLY A N 9
ATOM 15919 C CA . GLY A 1 100 ? 8.529 9.794 -13.401 1.00 0.00 93 GLY A CA 9
ATOM 15920 C C . GLY A 1 100 ? 9.568 10.662 -12.720 1.00 0.00 93 GLY A C 9
ATOM 15921 O O . GLY A 1 100 ? 10.746 10.626 -13.074 1.00 0.00 93 GLY A O 9
ATOM 15925 N N . THR A 1 101 ? 9.131 11.448 -11.740 1.00 0.00 94 THR A N 9
ATOM 15926 C CA . THR A 1 101 ? 10.031 12.332 -11.010 1.00 0.00 94 THR A CA 9
ATOM 15927 C C . THR A 1 101 ? 10.063 11.981 -9.527 1.00 0.00 94 THR A C 9
ATOM 15928 O O . THR A 1 101 ? 11.030 12.281 -8.829 1.00 0.00 94 THR A O 9
ATOM 15939 N N . GLY A 1 102 ? 8.998 11.341 -9.052 1.00 0.00 95 GLY A N 9
ATOM 15940 C CA . GLY A 1 102 ? 8.925 10.960 -7.654 1.00 0.00 95 GLY A CA 9
ATOM 15941 C C . GLY A 1 102 ? 8.387 12.072 -6.776 1.00 0.00 95 GLY A C 9
ATOM 15942 O O . GLY A 1 102 ? 8.625 12.091 -5.569 1.00 0.00 95 GLY A O 9
ATOM 15946 N N . LYS A 1 103 ? 7.661 13.003 -7.384 1.00 0.00 96 LYS A N 9
ATOM 15947 C CA . LYS A 1 103 ? 7.087 14.126 -6.651 1.00 0.00 96 LYS A CA 9
ATOM 15948 C C . LYS A 1 103 ? 5.777 13.726 -5.981 1.00 0.00 96 LYS A C 9
ATOM 15949 O O . LYS A 1 103 ? 4.941 13.052 -6.584 1.00 0.00 96 LYS A O 9
ATOM 15968 N N . ASP A 1 104 ? 5.604 14.145 -4.732 1.00 0.00 97 ASP A N 9
ATOM 15969 C CA . ASP A 1 104 ? 4.393 13.832 -3.981 1.00 0.00 97 ASP A CA 9
ATOM 15970 C C . ASP A 1 104 ? 3.157 14.362 -4.698 1.00 0.00 97 ASP A C 9
ATOM 15971 O O . ASP A 1 104 ? 3.043 15.560 -4.959 1.00 0.00 97 ASP A O 9
ATOM 15980 N N . LEU A 1 105 ? 2.232 13.462 -5.015 1.00 0.00 98 LEU A N 9
ATOM 15981 C CA . LEU A 1 105 ? 1.003 13.839 -5.705 1.00 0.00 98 LEU A CA 9
ATOM 15982 C C . LEU A 1 105 ? -0.120 14.105 -4.708 1.00 0.00 98 LEU A C 9
ATOM 15983 O O . LEU A 1 105 ? -1.026 14.896 -4.973 1.00 0.00 98 LEU A O 9
ATOM 15999 N N . ASP A 1 106 ? -0.054 13.442 -3.558 1.00 0.00 99 ASP A N 9
ATOM 16000 C CA . ASP A 1 106 ? -1.063 13.609 -2.519 1.00 0.00 99 ASP A CA 9
ATOM 16001 C C . ASP A 1 106 ? -0.418 14.003 -1.194 1.00 0.00 99 ASP A C 9
ATOM 16002 O O . ASP A 1 106 ? -0.225 13.179 -0.301 1.00 0.00 99 ASP A O 9
ATOM 16011 N N . PRO A 1 107 ? -0.076 15.294 -1.062 1.00 0.00 100 PRO A N 9
ATOM 16012 C CA . PRO A 1 107 ? 0.552 15.826 0.150 1.00 0.00 100 PRO A CA 9
ATOM 16013 C C . PRO A 1 107 ? -0.408 15.858 1.335 1.00 0.00 100 PRO A C 9
ATOM 16014 O O . PRO A 1 107 ? -0.047 16.295 2.426 1.00 0.00 100 PRO A O 9
ATOM 16025 N N . ASN A 1 108 ? -1.632 15.392 1.111 1.00 0.00 101 ASN A N 9
ATOM 16026 C CA . ASN A 1 108 ? -2.645 15.367 2.161 1.00 0.00 101 ASN A CA 9
ATOM 16027 C C . ASN A 1 108 ? -2.610 14.044 2.920 1.00 0.00 101 ASN A C 9
ATOM 16028 O O . ASN A 1 108 ? -2.859 14.001 4.123 1.00 0.00 101 ASN A O 9
ATOM 16039 N N . ASN A 1 109 ? -2.296 12.967 2.207 1.00 0.00 102 ASN A N 9
ATOM 16040 C CA . ASN A 1 109 ? -2.228 11.642 2.812 1.00 0.00 102 ASN A CA 9
ATOM 16041 C C . ASN A 1 109 ? -3.459 11.373 3.671 1.00 0.00 102 ASN A C 9
ATOM 16042 O O . ASN A 1 109 ? -3.346 10.986 4.834 1.00 0.00 102 ASN A O 9
ATOM 16053 N N . VAL A 1 110 ? -4.636 11.581 3.090 1.00 0.00 103 VAL A N 9
ATOM 16054 C CA . VAL A 1 110 ? -5.891 11.359 3.800 1.00 0.00 103 VAL A CA 9
ATOM 16055 C C . VAL A 1 110 ? -6.696 10.237 3.156 1.00 0.00 103 VAL A C 9
ATOM 16056 O O . VAL A 1 110 ? -7.559 9.633 3.796 1.00 0.00 103 VAL A O 9
ATOM 16069 N N . ILE A 1 111 ? -6.409 9.963 1.889 1.00 0.00 104 ILE A N 9
ATOM 16070 C CA . ILE A 1 111 ? -7.106 8.911 1.159 1.00 0.00 104 ILE A CA 9
ATOM 16071 C C . ILE A 1 111 ? -6.877 7.548 1.805 1.00 0.00 104 ILE A C 9
ATOM 16072 O O . ILE A 1 111 ? -7.820 6.790 2.028 1.00 0.00 104 ILE A O 9
ATOM 16088 N N . ILE A 1 112 ? -5.618 7.245 2.103 1.00 0.00 105 ILE A N 9
ATOM 16089 C CA . ILE A 1 112 ? -5.265 5.976 2.726 1.00 0.00 105 ILE A CA 9
ATOM 16090 C C . ILE A 1 112 ? -6.055 5.757 4.013 1.00 0.00 105 ILE A C 9
ATOM 16091 O O . ILE A 1 112 ? -6.238 4.623 4.453 1.00 0.00 105 ILE A O 9
ATOM 16107 N N . GLU A 1 113 ? -6.521 6.850 4.608 1.00 0.00 106 GLU A N 9
ATOM 16108 C CA . GLU A 1 113 ? -7.292 6.776 5.844 1.00 0.00 106 GLU A CA 9
ATOM 16109 C C . GLU A 1 113 ? -8.730 6.353 5.562 1.00 0.00 106 GLU A C 9
ATOM 16110 O O . GLU A 1 113 ? -9.577 7.180 5.223 1.00 0.00 106 GLU A O 9
ATOM 16122 N N . SER A 1 114 ? -9.000 5.060 5.705 1.00 0.00 107 SER A N 9
ATOM 16123 C CA . SER A 1 114 ? -10.335 4.525 5.463 1.00 0.00 107 SER A CA 9
ATOM 16124 C C . SER A 1 114 ? -10.756 3.585 6.588 1.00 0.00 107 SER A C 9
ATOM 16125 O O . SER A 1 114 ? -10.101 2.576 6.846 1.00 0.00 107 SER A O 9
ATOM 16133 N N . GLY A 1 115 ? -11.856 3.923 7.254 1.00 0.00 108 GLY A N 9
ATOM 16134 C CA . GLY A 1 115 ? -12.346 3.099 8.343 1.00 0.00 108 GLY A CA 9
ATOM 16135 C C . GLY A 1 115 ? -13.776 2.643 8.127 1.00 0.00 108 GLY A C 9
ATOM 16136 O O . GLY A 1 115 ? -14.718 3.193 8.696 1.00 0.00 108 GLY A O 9
ATOM 16140 N N . PRO A 1 116 ? -13.951 1.614 7.284 1.00 0.00 109 PRO A N 9
ATOM 16141 C CA . PRO A 1 116 ? -15.272 1.061 6.974 1.00 0.00 109 PRO A CA 9
ATOM 16142 C C . PRO A 1 116 ? -15.886 0.323 8.159 1.00 0.00 109 PRO A C 9
ATOM 16143 O O . PRO A 1 116 ? -15.176 -0.295 8.952 1.00 0.00 109 PRO A O 9
ATOM 16154 N N . SER A 1 117 ? -17.208 0.391 8.272 1.00 0.00 110 SER A N 9
ATOM 16155 C CA . SER A 1 117 ? -17.916 -0.268 9.363 1.00 0.00 110 SER A CA 9
ATOM 16156 C C . SER A 1 117 ? -18.862 -1.340 8.828 1.00 0.00 110 SER A C 9
ATOM 16157 O O . SER A 1 117 ? -18.951 -2.436 9.380 1.00 0.00 110 SER A O 9
ATOM 16165 N N . SER A 1 118 ? -19.565 -1.013 7.749 1.00 0.00 111 SER A N 9
ATOM 16166 C CA . SER A 1 118 ? -20.507 -1.945 7.139 1.00 0.00 111 SER A CA 9
ATOM 16167 C C . SER A 1 118 ? -21.619 -2.311 8.118 1.00 0.00 111 SER A C 9
ATOM 16168 O O . SER A 1 118 ? -22.017 -3.471 8.215 1.00 0.00 111 SER A O 9
ATOM 16176 N N . GLY A 1 119 ? -22.114 -1.313 8.842 1.00 0.00 112 GLY A N 9
ATOM 16177 C CA . GLY A 1 119 ? -23.174 -1.548 9.805 1.00 0.00 112 GLY A CA 9
ATOM 16178 C C . GLY A 1 119 ? -24.343 -0.600 9.624 1.00 0.00 112 GLY A C 9
ATOM 16179 O O . GLY A 1 119 ? -25.305 -0.637 10.391 1.00 0.00 112 GLY A O 9
ATOM 16183 N N . GLY A 1 1 ? 12.300 -18.223 36.401 1.00 0.00 -6 GLY A N 10
ATOM 16184 C CA . GLY A 1 1 ? 13.303 -17.299 35.904 1.00 0.00 -6 GLY A CA 10
ATOM 16185 C C . GLY A 1 1 ? 12.878 -15.851 36.045 1.00 0.00 -6 GLY A C 10
ATOM 16186 O O . GLY A 1 1 ? 12.712 -15.146 35.049 1.00 0.00 -6 GLY A O 10
ATOM 16190 N N . SER A 1 2 ? 12.701 -15.406 37.284 1.00 0.00 -5 SER A N 10
ATOM 16191 C CA . SER A 1 2 ? 12.286 -14.033 37.552 1.00 0.00 -5 SER A CA 10
ATOM 16192 C C . SER A 1 2 ? 13.440 -13.222 38.135 1.00 0.00 -5 SER A C 10
ATOM 16193 O O . SER A 1 2 ? 13.834 -13.421 39.284 1.00 0.00 -5 SER A O 10
ATOM 16201 N N . SER A 1 3 ? 13.975 -12.307 37.334 1.00 0.00 -4 SER A N 10
ATOM 16202 C CA . SER A 1 3 ? 15.086 -11.468 37.768 1.00 0.00 -4 SER A CA 10
ATOM 16203 C C . SER A 1 3 ? 14.677 -9.999 37.798 1.00 0.00 -4 SER A C 10
ATOM 16204 O O . SER A 1 3 ? 14.929 -9.291 38.772 1.00 0.00 -4 SER A O 10
ATOM 16212 N N . GLY A 1 4 ? 14.043 -9.545 36.719 1.00 0.00 -3 GLY A N 10
ATOM 16213 C CA . GLY A 1 4 ? 13.609 -8.162 36.641 1.00 0.00 -3 GLY A CA 10
ATOM 16214 C C . GLY A 1 4 ? 14.020 -7.498 35.342 1.00 0.00 -3 GLY A C 10
ATOM 16215 O O . GLY A 1 4 ? 14.731 -8.092 34.531 1.00 0.00 -3 GLY A O 10
ATOM 16219 N N . SER A 1 5 ? 13.572 -6.263 35.143 1.00 0.00 -2 SER A N 10
ATOM 16220 C CA . SER A 1 5 ? 13.893 -5.520 33.929 1.00 0.00 -2 SER A CA 10
ATOM 16221 C C . SER A 1 5 ? 15.278 -4.888 34.031 1.00 0.00 -2 SER A C 10
ATOM 16222 O O . SER A 1 5 ? 15.537 -4.073 34.916 1.00 0.00 -2 SER A O 10
ATOM 16230 N N . SER A 1 6 ? 16.163 -5.270 33.117 1.00 0.00 -1 SER A N 10
ATOM 16231 C CA . SER A 1 6 ? 17.524 -4.745 33.103 1.00 0.00 -1 SER A CA 10
ATOM 16232 C C . SER A 1 6 ? 17.522 -3.240 32.850 1.00 0.00 -1 SER A C 10
ATOM 16233 O O . SER A 1 6 ? 16.628 -2.711 32.192 1.00 0.00 -1 SER A O 10
ATOM 16241 N N . GLY A 1 7 ? 18.533 -2.557 33.379 1.00 0.00 0 GLY A N 10
ATOM 16242 C CA . GLY A 1 7 ? 18.631 -1.120 33.201 1.00 0.00 0 GLY A CA 10
ATOM 16243 C C . GLY A 1 7 ? 19.245 -0.742 31.867 1.00 0.00 0 GLY A C 10
ATOM 16244 O O . GLY A 1 7 ? 19.852 -1.577 31.197 1.00 0.00 0 GLY A O 10
ATOM 16248 N N . MET A 1 8 ? 19.086 0.519 31.481 1.00 0.00 1 MET A N 10
ATOM 16249 C CA . MET A 1 8 ? 19.628 1.006 30.218 1.00 0.00 1 MET A CA 10
ATOM 16250 C C . MET A 1 8 ? 21.124 0.716 30.122 1.00 0.00 1 MET A C 10
ATOM 16251 O O . MET A 1 8 ? 21.908 1.170 30.954 1.00 0.00 1 MET A O 10
ATOM 16265 N N . ASN A 1 9 ? 21.509 -0.043 29.101 1.00 0.00 2 ASN A N 10
ATOM 16266 C CA . ASN A 1 9 ? 22.911 -0.393 28.897 1.00 0.00 2 ASN A CA 10
ATOM 16267 C C . ASN A 1 9 ? 23.681 0.775 28.289 1.00 0.00 2 ASN A C 10
ATOM 16268 O O . ASN A 1 9 ? 23.100 1.646 27.641 1.00 0.00 2 ASN A O 10
ATOM 16279 N N . SER A 1 10 ? 24.993 0.788 28.503 1.00 0.00 3 SER A N 10
ATOM 16280 C CA . SER A 1 10 ? 25.843 1.851 27.980 1.00 0.00 3 SER A CA 10
ATOM 16281 C C . SER A 1 10 ? 26.839 1.299 26.965 1.00 0.00 3 SER A C 10
ATOM 16282 O O . SER A 1 10 ? 27.973 0.967 27.309 1.00 0.00 3 SER A O 10
ATOM 16290 N N . GLY A 1 11 ? 26.406 1.204 25.712 1.00 0.00 4 GLY A N 10
ATOM 16291 C CA . GLY A 1 11 ? 27.271 0.692 24.665 1.00 0.00 4 GLY A CA 10
ATOM 16292 C C . GLY A 1 11 ? 26.634 0.778 23.292 1.00 0.00 4 GLY A C 10
ATOM 16293 O O . GLY A 1 11 ? 25.427 0.990 23.173 1.00 0.00 4 GLY A O 10
ATOM 16297 N N . ARG A 1 12 ? 27.447 0.616 22.253 1.00 0.00 5 ARG A N 10
ATOM 16298 C CA . ARG A 1 12 ? 26.956 0.679 20.882 1.00 0.00 5 ARG A CA 10
ATOM 16299 C C . ARG A 1 12 ? 25.539 0.120 20.786 1.00 0.00 5 ARG A C 10
ATOM 16300 O O . ARG A 1 12 ? 25.327 -1.089 20.689 1.00 0.00 5 ARG A O 10
ATOM 16321 N N . PRO A 1 13 ? 24.544 1.020 20.813 1.00 0.00 6 PRO A N 10
ATOM 16322 C CA . PRO A 1 13 ? 23.130 0.640 20.730 1.00 0.00 6 PRO A CA 10
ATOM 16323 C C . PRO A 1 13 ? 22.751 0.117 19.349 1.00 0.00 6 PRO A C 10
ATOM 16324 O O . PRO A 1 13 ? 23.046 0.748 18.334 1.00 0.00 6 PRO A O 10
ATOM 16335 N N . GLU A 1 14 ? 22.096 -1.038 19.318 1.00 0.00 7 GLU A N 10
ATOM 16336 C CA . GLU A 1 14 ? 21.676 -1.645 18.060 1.00 0.00 7 GLU A CA 10
ATOM 16337 C C . GLU A 1 14 ? 20.422 -0.965 17.520 1.00 0.00 7 GLU A C 10
ATOM 16338 O O . GLU A 1 14 ? 19.318 -1.187 18.017 1.00 0.00 7 GLU A O 10
ATOM 16350 N N . THR A 1 15 ? 20.600 -0.135 16.497 1.00 0.00 8 THR A N 10
ATOM 16351 C CA . THR A 1 15 ? 19.485 0.580 15.889 1.00 0.00 8 THR A CA 10
ATOM 16352 C C . THR A 1 15 ? 18.745 -0.303 14.891 1.00 0.00 8 THR A C 10
ATOM 16353 O O . THR A 1 15 ? 19.363 -0.997 14.084 1.00 0.00 8 THR A O 10
ATOM 16364 N N . MET A 1 16 ? 17.417 -0.272 14.951 1.00 0.00 9 MET A N 10
ATOM 16365 C CA . MET A 1 16 ? 16.594 -1.069 14.050 1.00 0.00 9 MET A CA 10
ATOM 16366 C C . MET A 1 16 ? 16.761 -0.605 12.607 1.00 0.00 9 MET A C 10
ATOM 16367 O O . MET A 1 16 ? 17.312 0.464 12.350 1.00 0.00 9 MET A O 10
ATOM 16381 N N . GLU A 1 17 ? 16.282 -1.417 11.668 1.00 0.00 10 GLU A N 10
ATOM 16382 C CA . GLU A 1 17 ? 16.382 -1.089 10.251 1.00 0.00 10 GLU A CA 10
ATOM 16383 C C . GLU A 1 17 ? 16.248 0.415 10.031 1.00 0.00 10 GLU A C 10
ATOM 16384 O O . GLU A 1 17 ? 15.465 1.085 10.704 1.00 0.00 10 GLU A O 10
ATOM 16396 N N . ASN A 1 18 ? 17.020 0.939 9.084 1.00 0.00 11 ASN A N 10
ATOM 16397 C CA . ASN A 1 18 ? 16.990 2.364 8.776 1.00 0.00 11 ASN A CA 10
ATOM 16398 C C . ASN A 1 18 ? 15.845 2.690 7.820 1.00 0.00 11 ASN A C 10
ATOM 16399 O O . ASN A 1 18 ? 16.040 3.361 6.806 1.00 0.00 11 ASN A O 10
ATOM 16410 N N . LEU A 1 19 ? 14.652 2.210 8.152 1.00 0.00 12 LEU A N 10
ATOM 16411 C CA . LEU A 1 19 ? 13.474 2.450 7.325 1.00 0.00 12 LEU A CA 10
ATOM 16412 C C . LEU A 1 19 ? 13.115 3.933 7.306 1.00 0.00 12 LEU A C 10
ATOM 16413 O O . LEU A 1 19 ? 13.399 4.677 8.244 1.00 0.00 12 LEU A O 10
ATOM 16429 N N . PRO A 1 20 ? 12.475 4.372 6.212 1.00 0.00 13 PRO A N 10
ATOM 16430 C CA . PRO A 1 20 ? 12.062 5.769 6.044 1.00 0.00 13 PRO A CA 10
ATOM 16431 C C . PRO A 1 20 ? 10.924 6.152 6.985 1.00 0.00 13 PRO A C 10
ATOM 16432 O O . PRO A 1 20 ? 10.319 5.294 7.625 1.00 0.00 13 PRO A O 10
ATOM 16443 N N . ALA A 1 21 ? 10.639 7.449 7.063 1.00 0.00 14 ALA A N 10
ATOM 16444 C CA . ALA A 1 21 ? 9.572 7.946 7.923 1.00 0.00 14 ALA A CA 10
ATOM 16445 C C . ALA A 1 21 ? 8.214 7.813 7.245 1.00 0.00 14 ALA A C 10
ATOM 16446 O O . ALA A 1 21 ? 8.126 7.424 6.079 1.00 0.00 14 ALA A O 10
ATOM 16453 N N . LEU A 1 22 ? 7.156 8.139 7.979 1.00 0.00 15 LEU A N 10
ATOM 16454 C CA . LEU A 1 22 ? 5.800 8.057 7.448 1.00 0.00 15 LEU A CA 10
ATOM 16455 C C . LEU A 1 22 ? 5.598 9.056 6.314 1.00 0.00 15 LEU A C 10
ATOM 16456 O O . LEU A 1 22 ? 6.084 10.185 6.373 1.00 0.00 15 LEU A O 10
ATOM 16472 N N . TYR A 1 23 ? 4.874 8.633 5.283 1.00 0.00 16 TYR A N 10
ATOM 16473 C CA . TYR A 1 23 ? 4.607 9.490 4.134 1.00 0.00 16 TYR A CA 10
ATOM 16474 C C . TYR A 1 23 ? 5.902 9.858 3.416 1.00 0.00 16 TYR A C 10
ATOM 16475 O O . TYR A 1 23 ? 6.000 10.912 2.786 1.00 0.00 16 TYR A O 10
ATOM 16493 N N . THR A 1 24 ? 6.895 8.980 3.514 1.00 0.00 17 THR A N 10
ATOM 16494 C CA . THR A 1 24 ? 8.186 9.210 2.874 1.00 0.00 17 THR A CA 10
ATOM 16495 C C . THR A 1 24 ? 8.209 8.639 1.461 1.00 0.00 17 THR A C 10
ATOM 16496 O O . THR A 1 24 ? 7.747 7.522 1.225 1.00 0.00 17 THR A O 10
ATOM 16507 N N . ILE A 1 25 ? 8.747 9.413 0.525 1.00 0.00 18 ILE A N 10
ATOM 16508 C CA . ILE A 1 25 ? 8.831 8.982 -0.865 1.00 0.00 18 ILE A CA 10
ATOM 16509 C C . ILE A 1 25 ? 10.236 8.495 -1.206 1.00 0.00 18 ILE A C 10
ATOM 16510 O O . ILE A 1 25 ? 11.225 9.168 -0.918 1.00 0.00 18 ILE A O 10
ATOM 16526 N N . PHE A 1 26 ? 10.315 7.320 -1.822 1.00 0.00 19 PHE A N 10
ATOM 16527 C CA . PHE A 1 26 ? 11.598 6.742 -2.203 1.00 0.00 19 PHE A CA 10
ATOM 16528 C C . PHE A 1 26 ? 11.448 5.844 -3.427 1.00 0.00 19 PHE A C 10
ATOM 16529 O O . PHE A 1 26 ? 10.349 5.390 -3.745 1.00 0.00 19 PHE A O 10
ATOM 16546 N N . GLN A 1 27 ? 12.561 5.591 -4.109 1.00 0.00 20 GLN A N 10
ATOM 16547 C CA . GLN A 1 27 ? 12.552 4.748 -5.298 1.00 0.00 20 GLN A CA 10
ATOM 16548 C C . GLN A 1 27 ? 12.940 3.314 -4.952 1.00 0.00 20 GLN A C 10
ATOM 16549 O O . GLN A 1 27 ? 13.976 3.073 -4.334 1.00 0.00 20 GLN A O 10
ATOM 16563 N N . GLY A 1 28 ? 12.100 2.365 -5.353 1.00 0.00 21 GLY A N 10
ATOM 16564 C CA . GLY A 1 28 ? 12.372 0.967 -5.076 1.00 0.00 21 GLY A CA 10
ATOM 16565 C C . GLY A 1 28 ? 12.062 0.070 -6.258 1.00 0.00 21 GLY A C 10
ATOM 16566 O O . GLY A 1 28 ? 11.331 0.462 -7.167 1.00 0.00 21 GLY A O 10
ATOM 16570 N N . GLU A 1 29 ? 12.621 -1.136 -6.246 1.00 0.00 22 GLU A N 10
ATOM 16571 C CA . GLU A 1 29 ? 12.401 -2.089 -7.327 1.00 0.00 22 GLU A CA 10
ATOM 16572 C C . GLU A 1 29 ? 11.504 -3.235 -6.869 1.00 0.00 22 GLU A C 10
ATOM 16573 O O . GLU A 1 29 ? 11.614 -3.712 -5.739 1.00 0.00 22 GLU A O 10
ATOM 16585 N N . VAL A 1 30 ? 10.613 -3.672 -7.754 1.00 0.00 23 VAL A N 10
ATOM 16586 C CA . VAL A 1 30 ? 9.696 -4.761 -7.442 1.00 0.00 23 VAL A CA 10
ATOM 16587 C C . VAL A 1 30 ? 10.444 -6.080 -7.280 1.00 0.00 23 VAL A C 10
ATOM 16588 O O . VAL A 1 30 ? 11.292 -6.429 -8.100 1.00 0.00 23 VAL A O 10
ATOM 16601 N N . ALA A 1 31 ? 10.123 -6.810 -6.217 1.00 0.00 24 ALA A N 10
ATOM 16602 C CA . ALA A 1 31 ? 10.762 -8.092 -5.950 1.00 0.00 24 ALA A CA 10
ATOM 16603 C C . ALA A 1 31 ? 9.744 -9.228 -5.967 1.00 0.00 24 ALA A C 10
ATOM 16604 O O . ALA A 1 31 ? 10.096 -10.385 -6.197 1.00 0.00 24 ALA A O 10
ATOM 16611 N N . MET A 1 32 ? 8.482 -8.890 -5.723 1.00 0.00 25 MET A N 10
ATOM 16612 C CA . MET A 1 32 ? 7.414 -9.882 -5.712 1.00 0.00 25 MET A CA 10
ATOM 16613 C C . MET A 1 32 ? 6.116 -9.289 -6.251 1.00 0.00 25 MET A C 10
ATOM 16614 O O . MET A 1 32 ? 5.783 -8.137 -5.971 1.00 0.00 25 MET A O 10
ATOM 16628 N N . VAL A 1 33 ? 5.386 -10.083 -7.028 1.00 0.00 26 VAL A N 10
ATOM 16629 C CA . VAL A 1 33 ? 4.124 -9.637 -7.607 1.00 0.00 26 VAL A CA 10
ATOM 16630 C C . VAL A 1 33 ? 2.986 -10.583 -7.240 1.00 0.00 26 VAL A C 10
ATOM 16631 O O . VAL A 1 33 ? 3.065 -11.789 -7.481 1.00 0.00 26 VAL A O 10
ATOM 16644 N N . THR A 1 34 ? 1.927 -10.031 -6.657 1.00 0.00 27 THR A N 10
ATOM 16645 C CA . THR A 1 34 ? 0.773 -10.826 -6.257 1.00 0.00 27 THR A CA 10
ATOM 16646 C C . THR A 1 34 ? -0.523 -10.210 -6.772 1.00 0.00 27 THR A C 10
ATOM 16647 O O . THR A 1 34 ? -0.561 -9.036 -7.140 1.00 0.00 27 THR A O 10
ATOM 16658 N N . ASP A 1 35 ? -1.583 -11.010 -6.796 1.00 0.00 28 ASP A N 10
ATOM 16659 C CA . ASP A 1 35 ? -2.883 -10.543 -7.265 1.00 0.00 28 ASP A CA 10
ATOM 16660 C C . ASP A 1 35 ? -3.514 -9.589 -6.256 1.00 0.00 28 ASP A C 10
ATOM 16661 O O . ASP A 1 35 ? -4.618 -9.086 -6.468 1.00 0.00 28 ASP A O 10
ATOM 16670 N N . TYR A 1 36 ? -2.807 -9.346 -5.157 1.00 0.00 29 TYR A N 10
ATOM 16671 C CA . TYR A 1 36 ? -3.301 -8.456 -4.113 1.00 0.00 29 TYR A CA 10
ATOM 16672 C C . TYR A 1 36 ? -2.357 -7.273 -3.916 1.00 0.00 29 TYR A C 10
ATOM 16673 O O . TYR A 1 36 ? -2.587 -6.417 -3.064 1.00 0.00 29 TYR A O 10
ATOM 16691 N N . GLY A 1 37 ? -1.292 -7.236 -4.711 1.00 0.00 30 GLY A N 10
ATOM 16692 C CA . GLY A 1 37 ? -0.328 -6.155 -4.609 1.00 0.00 30 GLY A CA 10
ATOM 16693 C C . GLY A 1 37 ? 1.062 -6.575 -5.044 1.00 0.00 30 GLY A C 10
ATOM 16694 O O . GLY A 1 37 ? 1.229 -7.595 -5.710 1.00 0.00 30 GLY A O 10
ATOM 16698 N N . ALA A 1 38 ? 2.062 -5.785 -4.667 1.00 0.00 31 ALA A N 10
ATOM 16699 C CA . ALA A 1 38 ? 3.445 -6.080 -5.022 1.00 0.00 31 ALA A CA 10
ATOM 16700 C C . ALA A 1 38 ? 4.407 -5.570 -3.954 1.00 0.00 31 ALA A C 10
ATOM 16701 O O . ALA A 1 38 ? 4.148 -4.557 -3.305 1.00 0.00 31 ALA A O 10
ATOM 16708 N N . PHE A 1 39 ? 5.518 -6.278 -3.779 1.00 0.00 32 PHE A N 10
ATOM 16709 C CA . PHE A 1 39 ? 6.518 -5.897 -2.789 1.00 0.00 32 PHE A CA 10
ATOM 16710 C C . PHE A 1 39 ? 7.604 -5.030 -3.418 1.00 0.00 32 PHE A C 10
ATOM 16711 O O . PHE A 1 39 ? 8.098 -5.328 -4.505 1.00 0.00 32 PHE A O 10
ATOM 16728 N N . ILE A 1 40 ? 7.969 -3.956 -2.726 1.00 0.00 33 ILE A N 10
ATOM 16729 C CA . ILE A 1 40 ? 8.996 -3.045 -3.217 1.00 0.00 33 ILE A CA 10
ATOM 16730 C C . ILE A 1 40 ? 10.158 -2.946 -2.234 1.00 0.00 33 ILE A C 10
ATOM 16731 O O . ILE A 1 40 ? 9.962 -2.688 -1.048 1.00 0.00 33 ILE A O 10
ATOM 16747 N N . LYS A 1 41 ? 11.370 -3.154 -2.738 1.00 0.00 34 LYS A N 10
ATOM 16748 C CA . LYS A 1 41 ? 12.567 -3.086 -1.907 1.00 0.00 34 LYS A CA 10
ATOM 16749 C C . LYS A 1 41 ? 13.008 -1.640 -1.707 1.00 0.00 34 LYS A C 10
ATOM 16750 O O . LYS A 1 41 ? 13.165 -0.890 -2.671 1.00 0.00 34 LYS A O 10
ATOM 16769 N N . ILE A 1 42 ? 13.210 -1.256 -0.451 1.00 0.00 35 ILE A N 10
ATOM 16770 C CA . ILE A 1 42 ? 13.637 0.099 -0.126 1.00 0.00 35 ILE A CA 10
ATOM 16771 C C . ILE A 1 42 ? 15.155 0.230 -0.199 1.00 0.00 35 ILE A C 10
ATOM 16772 O O . ILE A 1 42 ? 15.900 -0.626 0.278 1.00 0.00 35 ILE A O 10
ATOM 16788 N N . PRO A 1 43 ? 15.625 1.327 -0.810 1.00 0.00 36 PRO A N 10
ATOM 16789 C CA . PRO A 1 43 ? 17.059 1.598 -0.958 1.00 0.00 36 PRO A CA 10
ATOM 16790 C C . PRO A 1 43 ? 17.726 1.933 0.372 1.00 0.00 36 PRO A C 10
ATOM 16791 O O . PRO A 1 43 ? 17.360 2.903 1.034 1.00 0.00 36 PRO A O 10
ATOM 16802 N N . GLY A 1 44 ? 18.707 1.123 0.757 1.00 0.00 37 GLY A N 10
ATOM 16803 C CA . GLY A 1 44 ? 19.411 1.350 2.005 1.00 0.00 37 GLY A CA 10
ATOM 16804 C C . GLY A 1 44 ? 18.688 0.750 3.194 1.00 0.00 37 GLY A C 10
ATOM 16805 O O . GLY A 1 44 ? 18.678 1.330 4.282 1.00 0.00 37 GLY A O 10
ATOM 16809 N N . CYS A 1 45 ? 18.082 -0.414 2.991 1.00 0.00 38 CYS A N 10
ATOM 16810 C CA . CYS A 1 45 ? 17.351 -1.093 4.055 1.00 0.00 38 CYS A CA 10
ATOM 16811 C C . CYS A 1 45 ? 17.259 -2.591 3.781 1.00 0.00 38 CYS A C 10
ATOM 16812 O O . CYS A 1 45 ? 17.684 -3.067 2.728 1.00 0.00 38 CYS A O 10
ATOM 16820 N N . ARG A 1 46 ? 16.705 -3.329 4.738 1.00 0.00 39 ARG A N 10
ATOM 16821 C CA . ARG A 1 46 ? 16.562 -4.773 4.602 1.00 0.00 39 ARG A CA 10
ATOM 16822 C C . ARG A 1 46 ? 15.093 -5.162 4.459 1.00 0.00 39 ARG A C 10
ATOM 16823 O O . ARG A 1 46 ? 14.737 -5.989 3.618 1.00 0.00 39 ARG A O 10
ATOM 16844 N N . LYS A 1 47 ? 14.244 -4.562 5.286 1.00 0.00 40 LYS A N 10
ATOM 16845 C CA . LYS A 1 47 ? 12.813 -4.844 5.253 1.00 0.00 40 LYS A CA 10
ATOM 16846 C C . LYS A 1 47 ? 12.160 -4.198 4.036 1.00 0.00 40 LYS A C 10
ATOM 16847 O O . LYS A 1 47 ? 12.539 -3.101 3.626 1.00 0.00 40 LYS A O 10
ATOM 16866 N N . GLN A 1 48 ? 11.177 -4.885 3.462 1.00 0.00 41 GLN A N 10
ATOM 16867 C CA . GLN A 1 48 ? 10.471 -4.376 2.292 1.00 0.00 41 GLN A CA 10
ATOM 16868 C C . GLN A 1 48 ? 8.996 -4.145 2.604 1.00 0.00 41 GLN A C 10
ATOM 16869 O O . GLN A 1 48 ? 8.436 -4.773 3.501 1.00 0.00 41 GLN A O 10
ATOM 16883 N N . GLY A 1 49 ? 8.374 -3.238 1.857 1.00 0.00 42 GLY A N 10
ATOM 16884 C CA . GLY A 1 49 ? 6.970 -2.939 2.070 1.00 0.00 42 GLY A CA 10
ATOM 16885 C C . GLY A 1 49 ? 6.078 -3.560 1.013 1.00 0.00 42 GLY A C 10
ATOM 16886 O O . GLY A 1 49 ? 6.545 -3.924 -0.068 1.00 0.00 42 GLY A O 10
ATOM 16890 N N . LEU A 1 50 ? 4.792 -3.683 1.323 1.00 0.00 43 LEU A N 10
ATOM 16891 C CA . LEU A 1 50 ? 3.832 -4.266 0.392 1.00 0.00 43 LEU A CA 10
ATOM 16892 C C . LEU A 1 50 ? 2.854 -3.211 -0.113 1.00 0.00 43 LEU A C 10
ATOM 16893 O O . LEU A 1 50 ? 2.328 -2.415 0.665 1.00 0.00 43 LEU A O 10
ATOM 16909 N N . VAL A 1 51 ? 2.612 -3.213 -1.420 1.00 0.00 44 VAL A N 10
ATOM 16910 C CA . VAL A 1 51 ? 1.694 -2.258 -2.029 1.00 0.00 44 VAL A CA 10
ATOM 16911 C C . VAL A 1 51 ? 0.391 -2.935 -2.441 1.00 0.00 44 VAL A C 10
ATOM 16912 O O . VAL A 1 51 ? 0.358 -3.709 -3.400 1.00 0.00 44 VAL A O 10
ATOM 16925 N N . HIS A 1 52 ? -0.680 -2.639 -1.713 1.00 0.00 45 HIS A N 10
ATOM 16926 C CA . HIS A 1 52 ? -1.987 -3.217 -2.005 1.00 0.00 45 HIS A CA 10
ATOM 16927 C C . HIS A 1 52 ? -2.396 -2.938 -3.449 1.00 0.00 45 HIS A C 10
ATOM 16928 O O . HIS A 1 52 ? -2.022 -1.916 -4.022 1.00 0.00 45 HIS A O 10
ATOM 16942 N N . ARG A 1 53 ? -3.164 -3.854 -4.028 1.00 0.00 46 ARG A N 10
ATOM 16943 C CA . ARG A 1 53 ? -3.621 -3.708 -5.405 1.00 0.00 46 ARG A CA 10
ATOM 16944 C C . ARG A 1 53 ? -4.432 -2.426 -5.575 1.00 0.00 46 ARG A C 10
ATOM 16945 O O . ARG A 1 53 ? -4.431 -1.814 -6.644 1.00 0.00 46 ARG A O 10
ATOM 16966 N N . THR A 1 54 ? -5.124 -2.025 -4.513 1.00 0.00 47 THR A N 10
ATOM 16967 C CA . THR A 1 54 ? -5.940 -0.818 -4.544 1.00 0.00 47 THR A CA 10
ATOM 16968 C C . THR A 1 54 ? -5.073 0.429 -4.675 1.00 0.00 47 THR A C 10
ATOM 16969 O O . THR A 1 54 ? -5.484 1.422 -5.277 1.00 0.00 47 THR A O 10
ATOM 16980 N N . HIS A 1 55 ? -3.873 0.372 -4.110 1.00 0.00 48 HIS A N 10
ATOM 16981 C CA . HIS A 1 55 ? -2.947 1.497 -4.166 1.00 0.00 48 HIS A CA 10
ATOM 16982 C C . HIS A 1 55 ? -2.044 1.398 -5.392 1.00 0.00 48 HIS A C 10
ATOM 16983 O O . HIS A 1 55 ? -1.585 2.410 -5.919 1.00 0.00 48 HIS A O 10
ATOM 16997 N N . MET A 1 56 ? -1.794 0.172 -5.839 1.00 0.00 49 MET A N 10
ATOM 16998 C CA . MET A 1 56 ? -0.947 -0.059 -7.004 1.00 0.00 49 MET A CA 10
ATOM 16999 C C . MET A 1 56 ? -1.290 0.916 -8.126 1.00 0.00 49 MET A C 10
ATOM 17000 O O . MET A 1 56 ? -0.416 1.333 -8.886 1.00 0.00 49 MET A O 10
ATOM 17014 N N . SER A 1 57 ? -2.566 1.273 -8.225 1.00 0.00 50 SER A N 10
ATOM 17015 C CA . SER A 1 57 ? -3.024 2.195 -9.258 1.00 0.00 50 SER A CA 10
ATOM 17016 C C . SER A 1 57 ? -4.290 2.923 -8.814 1.00 0.00 50 SER A C 10
ATOM 17017 O O . SER A 1 57 ? -4.986 2.481 -7.901 1.00 0.00 50 SER A O 10
ATOM 17025 N N . SER A 1 58 ? -4.579 4.044 -9.467 1.00 0.00 51 SER A N 10
ATOM 17026 C CA . SER A 1 58 ? -5.758 4.838 -9.137 1.00 0.00 51 SER A CA 10
ATOM 17027 C C . SER A 1 58 ? -6.991 4.305 -9.862 1.00 0.00 51 SER A C 10
ATOM 17028 O O . SER A 1 58 ? -8.035 4.079 -9.248 1.00 0.00 51 SER A O 10
ATOM 17036 N N . CYS A 1 59 ? -6.862 4.109 -11.169 1.00 0.00 52 CYS A N 10
ATOM 17037 C CA . CYS A 1 59 ? -7.965 3.605 -11.979 1.00 0.00 52 CYS A CA 10
ATOM 17038 C C . CYS A 1 59 ? -8.381 2.210 -11.521 1.00 0.00 52 CYS A C 10
ATOM 17039 O O . CYS A 1 59 ? -7.797 1.650 -10.594 1.00 0.00 52 CYS A O 10
ATOM 17047 N N . ARG A 1 60 ? -9.397 1.657 -12.176 1.00 0.00 53 ARG A N 10
ATOM 17048 C CA . ARG A 1 60 ? -9.894 0.329 -11.834 1.00 0.00 53 ARG A CA 10
ATOM 17049 C C . ARG A 1 60 ? -8.797 -0.719 -11.995 1.00 0.00 53 ARG A C 10
ATOM 17050 O O . ARG A 1 60 ? -8.409 -1.062 -13.112 1.00 0.00 53 ARG A O 10
ATOM 17071 N N . VAL A 1 61 ? -8.301 -1.225 -10.870 1.00 0.00 54 VAL A N 10
ATOM 17072 C CA . VAL A 1 61 ? -7.249 -2.236 -10.885 1.00 0.00 54 VAL A CA 10
ATOM 17073 C C . VAL A 1 61 ? -7.838 -3.640 -10.949 1.00 0.00 54 VAL A C 10
ATOM 17074 O O . VAL A 1 61 ? -8.450 -4.112 -9.990 1.00 0.00 54 VAL A O 10
ATOM 17087 N N . ASP A 1 62 ? -7.648 -4.305 -12.083 1.00 0.00 55 ASP A N 10
ATOM 17088 C CA . ASP A 1 62 ? -8.158 -5.658 -12.271 1.00 0.00 55 ASP A CA 10
ATOM 17089 C C . ASP A 1 62 ? -7.015 -6.665 -12.343 1.00 0.00 55 ASP A C 10
ATOM 17090 O O . ASP A 1 62 ? -7.136 -7.794 -11.869 1.00 0.00 55 ASP A O 10
ATOM 17099 N N . LYS A 1 63 ? -5.904 -6.249 -12.942 1.00 0.00 56 LYS A N 10
ATOM 17100 C CA . LYS A 1 63 ? -4.737 -7.113 -13.077 1.00 0.00 56 LYS A CA 10
ATOM 17101 C C . LYS A 1 63 ? -3.463 -6.373 -12.682 1.00 0.00 56 LYS A C 10
ATOM 17102 O O . LYS A 1 63 ? -2.792 -5.758 -13.511 1.00 0.00 56 LYS A O 10
ATOM 17121 N N . PRO A 1 64 ? -3.120 -6.434 -11.387 1.00 0.00 57 PRO A N 10
ATOM 17122 C CA . PRO A 1 64 ? -1.923 -5.777 -10.854 1.00 0.00 57 PRO A CA 10
ATOM 17123 C C . PRO A 1 64 ? -0.636 -6.444 -11.327 1.00 0.00 57 PRO A C 10
ATOM 17124 O O . PRO A 1 64 ? 0.434 -5.836 -11.306 1.00 0.00 57 PRO A O 10
ATOM 17135 N N . SER A 1 65 ? -0.747 -7.697 -11.756 1.00 0.00 58 SER A N 10
ATOM 17136 C CA . SER A 1 65 ? 0.409 -8.448 -12.232 1.00 0.00 58 SER A CA 10
ATOM 17137 C C . SER A 1 65 ? 0.856 -7.946 -13.602 1.00 0.00 58 SER A C 10
ATOM 17138 O O . SER A 1 65 ? 1.936 -8.291 -14.078 1.00 0.00 58 SER A O 10
ATOM 17146 N N . GLU A 1 66 ? 0.015 -7.129 -14.230 1.00 0.00 59 GLU A N 10
ATOM 17147 C CA . GLU A 1 66 ? 0.322 -6.581 -15.545 1.00 0.00 59 GLU A CA 10
ATOM 17148 C C . GLU A 1 66 ? 0.782 -5.129 -15.435 1.00 0.00 59 GLU A C 10
ATOM 17149 O O . GLU A 1 66 ? 1.194 -4.522 -16.424 1.00 0.00 59 GLU A O 10
ATOM 17161 N N . ILE A 1 67 ? 0.706 -4.581 -14.227 1.00 0.00 60 ILE A N 10
ATOM 17162 C CA . ILE A 1 67 ? 1.115 -3.203 -13.988 1.00 0.00 60 ILE A CA 10
ATOM 17163 C C . ILE A 1 67 ? 2.618 -3.107 -13.749 1.00 0.00 60 ILE A C 10
ATOM 17164 O O . ILE A 1 67 ? 3.275 -2.179 -14.218 1.00 0.00 60 ILE A O 10
ATOM 17180 N N . VAL A 1 68 ? 3.156 -4.076 -13.015 1.00 0.00 61 VAL A N 10
ATOM 17181 C CA . VAL A 1 68 ? 4.583 -4.105 -12.714 1.00 0.00 61 VAL A CA 10
ATOM 17182 C C . VAL A 1 68 ? 5.138 -5.521 -12.812 1.00 0.00 61 VAL A C 10
ATOM 17183 O O . VAL A 1 68 ? 4.382 -6.491 -12.889 1.00 0.00 61 VAL A O 10
ATOM 17196 N N . ASP A 1 69 ? 6.461 -5.634 -12.808 1.00 0.00 62 ASP A N 10
ATOM 17197 C CA . ASP A 1 69 ? 7.118 -6.933 -12.896 1.00 0.00 62 ASP A CA 10
ATOM 17198 C C . ASP A 1 69 ? 8.470 -6.907 -12.191 1.00 0.00 62 ASP A C 10
ATOM 17199 O O . ASP A 1 69 ? 9.214 -5.930 -12.288 1.00 0.00 62 ASP A O 10
ATOM 17208 N N . VAL A 1 70 ? 8.782 -7.985 -11.479 1.00 0.00 63 VAL A N 10
ATOM 17209 C CA . VAL A 1 70 ? 10.045 -8.085 -10.758 1.00 0.00 63 VAL A CA 10
ATOM 17210 C C . VAL A 1 70 ? 11.205 -7.573 -11.604 1.00 0.00 63 VAL A C 10
ATOM 17211 O O . VAL A 1 70 ? 11.511 -8.130 -12.657 1.00 0.00 63 VAL A O 10
ATOM 17224 N N . GLY A 1 71 ? 11.847 -6.506 -11.136 1.00 0.00 64 GLY A N 10
ATOM 17225 C CA . GLY A 1 71 ? 12.966 -5.937 -11.864 1.00 0.00 64 GLY A CA 10
ATOM 17226 C C . GLY A 1 71 ? 12.729 -4.490 -12.251 1.00 0.00 64 GLY A C 10
ATOM 17227 O O . GLY A 1 71 ? 13.672 -3.760 -12.556 1.00 0.00 64 GLY A O 10
ATOM 17231 N N . ASP A 1 72 ? 11.468 -4.075 -12.241 1.00 0.00 65 ASP A N 10
ATOM 17232 C CA . ASP A 1 72 ? 11.110 -2.707 -12.595 1.00 0.00 65 ASP A CA 10
ATOM 17233 C C . ASP A 1 72 ? 11.198 -1.790 -11.378 1.00 0.00 65 ASP A C 10
ATOM 17234 O O . ASP A 1 72 ? 10.765 -2.150 -10.283 1.00 0.00 65 ASP A O 10
ATOM 17243 N N . LYS A 1 73 ? 11.763 -0.605 -11.577 1.00 0.00 66 LYS A N 10
ATOM 17244 C CA . LYS A 1 73 ? 11.909 0.365 -10.497 1.00 0.00 66 LYS A CA 10
ATOM 17245 C C . LYS A 1 73 ? 10.820 1.430 -10.572 1.00 0.00 66 LYS A C 10
ATOM 17246 O O . LYS A 1 73 ? 10.565 1.998 -11.634 1.00 0.00 66 LYS A O 10
ATOM 17265 N N . VAL A 1 74 ? 10.181 1.697 -9.437 1.00 0.00 67 VAL A N 10
ATOM 17266 C CA . VAL A 1 74 ? 9.122 2.698 -9.374 1.00 0.00 67 VAL A CA 10
ATOM 17267 C C . VAL A 1 74 ? 9.198 3.498 -8.079 1.00 0.00 67 VAL A C 10
ATOM 17268 O O . VAL A 1 74 ? 9.951 3.153 -7.168 1.00 0.00 67 VAL A O 10
ATOM 17281 N N . TRP A 1 75 ? 8.414 4.567 -8.004 1.00 0.00 68 TRP A N 10
ATOM 17282 C CA . TRP A 1 75 ? 8.392 5.418 -6.819 1.00 0.00 68 TRP A CA 10
ATOM 17283 C C . TRP A 1 75 ? 7.189 5.096 -5.940 1.00 0.00 68 TRP A C 10
ATOM 17284 O O . TRP A 1 75 ? 6.057 5.035 -6.419 1.00 0.00 68 TRP A O 10
ATOM 17305 N N . VAL A 1 76 ? 7.441 4.892 -4.651 1.00 0.00 69 VAL A N 10
ATOM 17306 C CA . VAL A 1 76 ? 6.377 4.579 -3.705 1.00 0.00 69 VAL A CA 10
ATOM 17307 C C . VAL A 1 76 ? 6.429 5.502 -2.493 1.00 0.00 69 VAL A C 10
ATOM 17308 O O . VAL A 1 76 ? 7.449 6.139 -2.227 1.00 0.00 69 VAL A O 10
ATOM 17321 N N . LYS A 1 77 ? 5.324 5.570 -1.759 1.00 0.00 70 LYS A N 10
ATOM 17322 C CA . LYS A 1 77 ? 5.242 6.414 -0.573 1.00 0.00 70 LYS A CA 10
ATOM 17323 C C . LYS A 1 77 ? 4.609 5.658 0.591 1.00 0.00 70 LYS A C 10
ATOM 17324 O O . LYS A 1 77 ? 3.511 5.114 0.468 1.00 0.00 70 LYS A O 10
ATOM 17343 N N . LEU A 1 78 ? 5.308 5.627 1.720 1.00 0.00 71 LEU A N 10
ATOM 17344 C CA . LEU A 1 78 ? 4.814 4.938 2.908 1.00 0.00 71 LEU A CA 10
ATOM 17345 C C . LEU A 1 78 ? 3.474 5.514 3.353 1.00 0.00 71 LEU A C 10
ATOM 17346 O O . LEU A 1 78 ? 3.326 6.729 3.494 1.00 0.00 71 LEU A O 10
ATOM 17362 N N . ILE A 1 79 ? 2.501 4.636 3.573 1.00 0.00 72 ILE A N 10
ATOM 17363 C CA . ILE A 1 79 ? 1.175 5.058 4.006 1.00 0.00 72 ILE A CA 10
ATOM 17364 C C . ILE A 1 79 ? 0.882 4.582 5.425 1.00 0.00 72 ILE A C 10
ATOM 17365 O O . ILE A 1 79 ? 0.072 5.175 6.136 1.00 0.00 72 ILE A O 10
ATOM 17381 N N . GLY A 1 80 ? 1.551 3.507 5.833 1.00 0.00 73 GLY A N 10
ATOM 17382 C CA . GLY A 1 80 ? 1.350 2.970 7.166 1.00 0.00 73 GLY A CA 10
ATOM 17383 C C . GLY A 1 80 ? 2.433 1.987 7.564 1.00 0.00 73 GLY A C 10
ATOM 17384 O O . GLY A 1 80 ? 2.549 0.911 6.978 1.00 0.00 73 GLY A O 10
ATOM 17388 N N . ARG A 1 81 ? 3.228 2.357 8.563 1.00 0.00 74 ARG A N 10
ATOM 17389 C CA . ARG A 1 81 ? 4.308 1.501 9.037 1.00 0.00 74 ARG A CA 10
ATOM 17390 C C . ARG A 1 81 ? 4.087 1.102 10.492 1.00 0.00 74 ARG A C 10
ATOM 17391 O O . ARG A 1 81 ? 3.818 1.947 11.343 1.00 0.00 74 ARG A O 10
ATOM 17412 N N . GLU A 1 82 ? 4.203 -0.194 10.769 1.00 0.00 75 GLU A N 10
ATOM 17413 C CA . GLU A 1 82 ? 4.014 -0.705 12.121 1.00 0.00 75 GLU A CA 10
ATOM 17414 C C . GLU A 1 82 ? 5.012 -1.818 12.427 1.00 0.00 75 GLU A C 10
ATOM 17415 O O . GLU A 1 82 ? 5.087 -2.814 11.708 1.00 0.00 75 GLU A O 10
ATOM 17427 N N . MET A 1 83 ? 5.778 -1.641 13.499 1.00 0.00 76 MET A N 10
ATOM 17428 C CA . MET A 1 83 ? 6.772 -2.629 13.900 1.00 0.00 76 MET A CA 10
ATOM 17429 C C . MET A 1 83 ? 6.420 -3.234 15.255 1.00 0.00 76 MET A C 10
ATOM 17430 O O . MET A 1 83 ? 6.431 -2.546 16.276 1.00 0.00 76 MET A O 10
ATOM 17444 N N . LYS A 1 84 ? 6.107 -4.525 15.259 1.00 0.00 77 LYS A N 10
ATOM 17445 C CA . LYS A 1 84 ? 5.752 -5.224 16.489 1.00 0.00 77 LYS A CA 10
ATOM 17446 C C . LYS A 1 84 ? 6.745 -6.344 16.783 1.00 0.00 77 LYS A C 10
ATOM 17447 O O . LYS A 1 84 ? 7.236 -7.006 15.871 1.00 0.00 77 LYS A O 10
ATOM 17466 N N . ASN A 1 85 ? 7.034 -6.550 18.064 1.00 0.00 78 ASN A N 10
ATOM 17467 C CA . ASN A 1 85 ? 7.967 -7.592 18.479 1.00 0.00 78 ASN A CA 10
ATOM 17468 C C . ASN A 1 85 ? 7.479 -8.968 18.037 1.00 0.00 78 ASN A C 10
ATOM 17469 O O . ASN A 1 85 ? 8.231 -9.942 18.061 1.00 0.00 78 ASN A O 10
ATOM 17480 N N . ASP A 1 86 ? 6.216 -9.039 17.633 1.00 0.00 79 ASP A N 10
ATOM 17481 C CA . ASP A 1 86 ? 5.626 -10.295 17.183 1.00 0.00 79 ASP A CA 10
ATOM 17482 C C . ASP A 1 86 ? 5.611 -10.374 15.660 1.00 0.00 79 ASP A C 10
ATOM 17483 O O . ASP A 1 86 ? 5.640 -11.462 15.084 1.00 0.00 79 ASP A O 10
ATOM 17492 N N . ARG A 1 87 ? 5.562 -9.213 15.013 1.00 0.00 80 ARG A N 10
ATOM 17493 C CA . ARG A 1 87 ? 5.541 -9.151 13.557 1.00 0.00 80 ARG A CA 10
ATOM 17494 C C . ARG A 1 87 ? 5.606 -7.706 13.074 1.00 0.00 80 ARG A C 10
ATOM 17495 O O . ARG A 1 87 ? 5.186 -6.786 13.777 1.00 0.00 80 ARG A O 10
ATOM 17516 N N . ILE A 1 88 ? 6.137 -7.513 11.871 1.00 0.00 81 ILE A N 10
ATOM 17517 C CA . ILE A 1 88 ? 6.257 -6.180 11.293 1.00 0.00 81 ILE A CA 10
ATOM 17518 C C . ILE A 1 88 ? 5.381 -6.036 10.054 1.00 0.00 81 ILE A C 10
ATOM 17519 O O . ILE A 1 88 ? 5.430 -6.865 9.145 1.00 0.00 81 ILE A O 10
ATOM 17535 N N . LYS A 1 89 ? 4.579 -4.977 10.024 1.00 0.00 82 LYS A N 10
ATOM 17536 C CA . LYS A 1 89 ? 3.692 -4.720 8.895 1.00 0.00 82 LYS A CA 10
ATOM 17537 C C . LYS A 1 89 ? 4.003 -3.371 8.254 1.00 0.00 82 LYS A C 10
ATOM 17538 O O . LYS A 1 89 ? 3.991 -2.338 8.923 1.00 0.00 82 LYS A O 10
ATOM 17557 N N . VAL A 1 90 ? 4.280 -3.388 6.954 1.00 0.00 83 VAL A N 10
ATOM 17558 C CA . VAL A 1 90 ? 4.591 -2.166 6.223 1.00 0.00 83 VAL A CA 10
ATOM 17559 C C . VAL A 1 90 ? 3.777 -2.072 4.937 1.00 0.00 83 VAL A C 10
ATOM 17560 O O . VAL A 1 90 ? 3.683 -3.036 4.179 1.00 0.00 83 VAL A O 10
ATOM 17573 N N . SER A 1 91 ? 3.189 -0.903 4.701 1.00 0.00 84 SER A N 10
ATOM 17574 C CA . SER A 1 91 ? 2.379 -0.683 3.508 1.00 0.00 84 SER A CA 10
ATOM 17575 C C . SER A 1 91 ? 2.860 0.547 2.744 1.00 0.00 84 SER A C 10
ATOM 17576 O O . SER A 1 91 ? 3.234 1.557 3.342 1.00 0.00 84 SER A O 10
ATOM 17584 N N . LEU A 1 92 ? 2.846 0.454 1.418 1.00 0.00 85 LEU A N 10
ATOM 17585 C CA . LEU A 1 92 ? 3.280 1.560 0.571 1.00 0.00 85 LEU A CA 10
ATOM 17586 C C . LEU A 1 92 ? 2.235 1.872 -0.495 1.00 0.00 85 LEU A C 10
ATOM 17587 O O . LEU A 1 92 ? 1.355 1.058 -0.772 1.00 0.00 85 LEU A O 10
ATOM 17603 N N . SER A 1 93 ? 2.338 3.056 -1.090 1.00 0.00 86 SER A N 10
ATOM 17604 C CA . SER A 1 93 ? 1.400 3.476 -2.124 1.00 0.00 86 SER A CA 10
ATOM 17605 C C . SER A 1 93 ? 2.140 3.899 -3.390 1.00 0.00 86 SER A C 10
ATOM 17606 O O . SER A 1 93 ? 3.245 4.437 -3.325 1.00 0.00 86 SER A O 10
ATOM 17614 N N . MET A 1 94 ? 1.523 3.650 -4.540 1.00 0.00 87 MET A N 10
ATOM 17615 C CA . MET A 1 94 ? 2.122 4.006 -5.821 1.00 0.00 87 MET A CA 10
ATOM 17616 C C . MET A 1 94 ? 1.216 4.953 -6.600 1.00 0.00 87 MET A C 10
ATOM 17617 O O . MET A 1 94 ? 1.672 5.676 -7.487 1.00 0.00 87 MET A O 10
ATOM 17631 N N . LYS A 1 95 ? -0.070 4.944 -6.267 1.00 0.00 88 LYS A N 10
ATOM 17632 C CA . LYS A 1 95 ? -1.041 5.802 -6.934 1.00 0.00 88 LYS A CA 10
ATOM 17633 C C . LYS A 1 95 ? -0.961 7.230 -6.402 1.00 0.00 88 LYS A C 10
ATOM 17634 O O . LYS A 1 95 ? -1.523 8.154 -6.990 1.00 0.00 88 LYS A O 10
ATOM 17653 N N . VAL A 1 96 ? -0.259 7.403 -5.288 1.00 0.00 89 VAL A N 10
ATOM 17654 C CA . VAL A 1 96 ? -0.104 8.718 -4.677 1.00 0.00 89 VAL A CA 10
ATOM 17655 C C . VAL A 1 96 ? 1.291 9.280 -4.931 1.00 0.00 89 VAL A C 10
ATOM 17656 O O . VAL A 1 96 ? 1.702 10.257 -4.305 1.00 0.00 89 VAL A O 10
ATOM 17669 N N . VAL A 1 97 ? 2.017 8.655 -5.852 1.00 0.00 90 VAL A N 10
ATOM 17670 C CA . VAL A 1 97 ? 3.366 9.093 -6.190 1.00 0.00 90 VAL A CA 10
ATOM 17671 C C . VAL A 1 97 ? 3.596 9.052 -7.696 1.00 0.00 90 VAL A C 10
ATOM 17672 O O . VAL A 1 97 ? 3.330 8.044 -8.348 1.00 0.00 90 VAL A O 10
ATOM 17685 N N . ASN A 1 98 ? 4.094 10.157 -8.244 1.00 0.00 91 ASN A N 10
ATOM 17686 C CA . ASN A 1 98 ? 4.360 10.248 -9.675 1.00 0.00 91 ASN A CA 10
ATOM 17687 C C . ASN A 1 98 ? 5.395 9.212 -10.102 1.00 0.00 91 ASN A C 10
ATOM 17688 O O . ASN A 1 98 ? 6.432 9.055 -9.458 1.00 0.00 91 ASN A O 10
ATOM 17699 N N . GLN A 1 99 ? 5.105 8.509 -11.192 1.00 0.00 92 GLN A N 10
ATOM 17700 C CA . GLN A 1 99 ? 6.011 7.488 -11.706 1.00 0.00 92 GLN A CA 10
ATOM 17701 C C . GLN A 1 99 ? 6.855 8.035 -12.852 1.00 0.00 92 GLN A C 10
ATOM 17702 O O . GLN A 1 99 ? 6.940 7.427 -13.918 1.00 0.00 92 GLN A O 10
ATOM 17716 N N . GLY A 1 100 ? 7.476 9.188 -12.625 1.00 0.00 93 GLY A N 10
ATOM 17717 C CA . GLY A 1 100 ? 8.304 9.799 -13.649 1.00 0.00 93 GLY A CA 10
ATOM 17718 C C . GLY A 1 100 ? 9.324 10.761 -13.073 1.00 0.00 93 GLY A C 10
ATOM 17719 O O . GLY A 1 100 ? 10.443 10.866 -13.574 1.00 0.00 93 GLY A O 10
ATOM 17723 N N . THR A 1 101 ? 8.935 11.468 -12.016 1.00 0.00 94 THR A N 10
ATOM 17724 C CA . THR A 1 101 ? 9.823 12.429 -11.372 1.00 0.00 94 THR A CA 10
ATOM 17725 C C . THR A 1 101 ? 9.965 12.135 -9.884 1.00 0.00 94 THR A C 10
ATOM 17726 O O . THR A 1 101 ? 10.930 12.555 -9.247 1.00 0.00 94 THR A O 10
ATOM 17737 N N . GLY A 1 102 ? 8.997 11.409 -9.333 1.00 0.00 95 GLY A N 10
ATOM 17738 C CA . GLY A 1 102 ? 9.033 11.070 -7.922 1.00 0.00 95 GLY A CA 10
ATOM 17739 C C . GLY A 1 102 ? 8.508 12.187 -7.044 1.00 0.00 95 GLY A C 10
ATOM 17740 O O . GLY A 1 102 ? 8.912 12.322 -5.888 1.00 0.00 95 GLY A O 10
ATOM 17744 N N . LYS A 1 103 ? 7.605 12.994 -7.592 1.00 0.00 96 LYS A N 10
ATOM 17745 C CA . LYS A 1 103 ? 7.023 14.106 -6.852 1.00 0.00 96 LYS A CA 10
ATOM 17746 C C . LYS A 1 103 ? 5.755 13.672 -6.123 1.00 0.00 96 LYS A C 10
ATOM 17747 O O . LYS A 1 103 ? 4.927 12.949 -6.676 1.00 0.00 96 LYS A O 10
ATOM 17766 N N . ASP A 1 104 ? 5.611 14.118 -4.880 1.00 0.00 97 ASP A N 10
ATOM 17767 C CA . ASP A 1 104 ? 4.443 13.777 -4.076 1.00 0.00 97 ASP A CA 10
ATOM 17768 C C . ASP A 1 104 ? 3.164 14.285 -4.733 1.00 0.00 97 ASP A C 10
ATOM 17769 O O . ASP A 1 104 ? 3.073 15.451 -5.121 1.00 0.00 97 ASP A O 10
ATOM 17778 N N . LEU A 1 105 ? 2.177 13.404 -4.856 1.00 0.00 98 LEU A N 10
ATOM 17779 C CA . LEU A 1 105 ? 0.902 13.764 -5.467 1.00 0.00 98 LEU A CA 10
ATOM 17780 C C . LEU A 1 105 ? -0.190 13.899 -4.410 1.00 0.00 98 LEU A C 10
ATOM 17781 O O . LEU A 1 105 ? -1.316 14.295 -4.714 1.00 0.00 98 LEU A O 10
ATOM 17797 N N . ASP A 1 106 ? 0.152 13.570 -3.169 1.00 0.00 99 ASP A N 10
ATOM 17798 C CA . ASP A 1 106 ? -0.798 13.660 -2.066 1.00 0.00 99 ASP A CA 10
ATOM 17799 C C . ASP A 1 106 ? -0.184 14.392 -0.878 1.00 0.00 99 ASP A C 10
ATOM 17800 O O . ASP A 1 106 ? 0.289 13.783 0.082 1.00 0.00 99 ASP A O 10
ATOM 17809 N N . PRO A 1 107 ? -0.189 15.732 -0.941 1.00 0.00 100 PRO A N 10
ATOM 17810 C CA . PRO A 1 107 ? 0.364 16.577 0.121 1.00 0.00 100 PRO A CA 10
ATOM 17811 C C . PRO A 1 107 ? -0.477 16.537 1.391 1.00 0.00 100 PRO A C 10
ATOM 17812 O O . PRO A 1 107 ? -0.179 17.224 2.368 1.00 0.00 100 PRO A O 10
ATOM 17823 N N . ASN A 1 108 ? -1.531 15.727 1.373 1.00 0.00 101 ASN A N 10
ATOM 17824 C CA . ASN A 1 108 ? -2.417 15.597 2.524 1.00 0.00 101 ASN A CA 10
ATOM 17825 C C . ASN A 1 108 ? -2.304 14.206 3.143 1.00 0.00 101 ASN A C 10
ATOM 17826 O O . ASN A 1 108 ? -2.479 14.037 4.349 1.00 0.00 101 ASN A O 10
ATOM 17837 N N . ASN A 1 109 ? -2.011 13.215 2.308 1.00 0.00 102 ASN A N 10
ATOM 17838 C CA . ASN A 1 109 ? -1.875 11.839 2.772 1.00 0.00 102 ASN A CA 10
ATOM 17839 C C . ASN A 1 109 ? -3.069 11.434 3.631 1.00 0.00 102 ASN A C 10
ATOM 17840 O O . ASN A 1 109 ? -2.908 10.955 4.753 1.00 0.00 102 ASN A O 10
ATOM 17851 N N . VAL A 1 110 ? -4.270 11.631 3.095 1.00 0.00 103 VAL A N 10
ATOM 17852 C CA . VAL A 1 110 ? -5.492 11.286 3.810 1.00 0.00 103 VAL A CA 10
ATOM 17853 C C . VAL A 1 110 ? -6.303 10.247 3.043 1.00 0.00 103 VAL A C 10
ATOM 17854 O O . VAL A 1 110 ? -7.132 9.542 3.619 1.00 0.00 103 VAL A O 10
ATOM 17867 N N . ILE A 1 111 ? -6.057 10.158 1.740 1.00 0.00 104 ILE A N 10
ATOM 17868 C CA . ILE A 1 111 ? -6.763 9.204 0.893 1.00 0.00 104 ILE A CA 10
ATOM 17869 C C . ILE A 1 111 ? -6.681 7.794 1.468 1.00 0.00 104 ILE A C 10
ATOM 17870 O O . ILE A 1 111 ? -7.681 7.078 1.527 1.00 0.00 104 ILE A O 10
ATOM 17886 N N . ILE A 1 112 ? -5.484 7.402 1.890 1.00 0.00 105 ILE A N 10
ATOM 17887 C CA . ILE A 1 112 ? -5.272 6.078 2.462 1.00 0.00 105 ILE A CA 10
ATOM 17888 C C . ILE A 1 112 ? -6.071 5.900 3.748 1.00 0.00 105 ILE A C 10
ATOM 17889 O O . ILE A 1 112 ? -6.313 4.778 4.189 1.00 0.00 105 ILE A O 10
ATOM 17905 N N . GLU A 1 113 ? -6.481 7.016 4.343 1.00 0.00 106 GLU A N 10
ATOM 17906 C CA . GLU A 1 113 ? -7.255 6.983 5.578 1.00 0.00 106 GLU A CA 10
ATOM 17907 C C . GLU A 1 113 ? -8.635 6.377 5.339 1.00 0.00 106 GLU A C 10
ATOM 17908 O O . GLU A 1 113 ? -9.416 6.882 4.531 1.00 0.00 106 GLU A O 10
ATOM 17920 N N . SER A 1 114 ? -8.930 5.291 6.046 1.00 0.00 107 SER A N 10
ATOM 17921 C CA . SER A 1 114 ? -10.213 4.613 5.909 1.00 0.00 107 SER A CA 10
ATOM 17922 C C . SER A 1 114 ? -11.172 5.035 7.018 1.00 0.00 107 SER A C 10
ATOM 17923 O O . SER A 1 114 ? -10.813 5.808 7.904 1.00 0.00 107 SER A O 10
ATOM 17931 N N . GLY A 1 115 ? -12.396 4.519 6.961 1.00 0.00 108 GLY A N 10
ATOM 17932 C CA . GLY A 1 115 ? -13.389 4.853 7.966 1.00 0.00 108 GLY A CA 10
ATOM 17933 C C . GLY A 1 115 ? -14.484 5.750 7.422 1.00 0.00 108 GLY A C 10
ATOM 17934 O O . GLY A 1 115 ? -14.443 6.972 7.564 1.00 0.00 108 GLY A O 10
ATOM 17938 N N . PRO A 1 116 ? -15.491 5.138 6.782 1.00 0.00 109 PRO A N 10
ATOM 17939 C CA . PRO A 1 116 ? -16.621 5.871 6.201 1.00 0.00 109 PRO A CA 10
ATOM 17940 C C . PRO A 1 116 ? -17.533 6.470 7.267 1.00 0.00 109 PRO A C 10
ATOM 17941 O O . PRO A 1 116 ? -18.530 5.862 7.658 1.00 0.00 109 PRO A O 10
ATOM 17952 N N . SER A 1 117 ? -17.185 7.665 7.733 1.00 0.00 110 SER A N 10
ATOM 17953 C CA . SER A 1 117 ? -17.970 8.345 8.757 1.00 0.00 110 SER A CA 10
ATOM 17954 C C . SER A 1 117 ? -18.784 9.483 8.149 1.00 0.00 110 SER A C 10
ATOM 17955 O O . SER A 1 117 ? -18.286 10.246 7.322 1.00 0.00 110 SER A O 10
ATOM 17963 N N . SER A 1 118 ? -20.042 9.590 8.566 1.00 0.00 111 SER A N 10
ATOM 17964 C CA . SER A 1 118 ? -20.929 10.632 8.061 1.00 0.00 111 SER A CA 10
ATOM 17965 C C . SER A 1 118 ? -20.500 12.005 8.571 1.00 0.00 111 SER A C 10
ATOM 17966 O O . SER A 1 118 ? -19.969 12.132 9.673 1.00 0.00 111 SER A O 10
ATOM 17974 N N . GLY A 1 119 ? -20.733 13.030 7.757 1.00 0.00 112 GLY A N 10
ATOM 17975 C CA . GLY A 1 119 ? -20.366 14.380 8.142 1.00 0.00 112 GLY A CA 10
ATOM 17976 C C . GLY A 1 119 ? -20.729 14.693 9.580 1.00 0.00 112 GLY A C 10
ATOM 17977 O O . GLY A 1 119 ? -20.627 15.839 10.017 1.00 0.00 112 GLY A O 10
ATOM 17981 N N . GLY A 1 1 ? 6.329 6.272 27.205 1.00 0.00 -6 GLY A N 11
ATOM 17982 C CA . GLY A 1 1 ? 6.798 7.376 26.386 1.00 0.00 -6 GLY A CA 11
ATOM 17983 C C . GLY A 1 1 ? 6.607 8.720 27.060 1.00 0.00 -6 GLY A C 11
ATOM 17984 O O . GLY A 1 1 ? 6.277 8.787 28.244 1.00 0.00 -6 GLY A O 11
ATOM 17988 N N . SER A 1 2 ? 6.816 9.793 26.305 1.00 0.00 -5 SER A N 11
ATOM 17989 C CA . SER A 1 2 ? 6.672 11.142 26.838 1.00 0.00 -5 SER A CA 11
ATOM 17990 C C . SER A 1 2 ? 5.428 11.820 26.270 1.00 0.00 -5 SER A C 11
ATOM 17991 O O . SER A 1 2 ? 4.626 12.392 27.009 1.00 0.00 -5 SER A O 11
ATOM 17999 N N . SER A 1 3 ? 5.274 11.751 24.951 1.00 0.00 -4 SER A N 11
ATOM 18000 C CA . SER A 1 3 ? 4.131 12.360 24.282 1.00 0.00 -4 SER A CA 11
ATOM 18001 C C . SER A 1 3 ? 3.725 13.658 24.973 1.00 0.00 -4 SER A C 11
ATOM 18002 O O . SER A 1 3 ? 2.540 13.927 25.165 1.00 0.00 -4 SER A O 11
ATOM 18010 N N . GLY A 1 4 ? 4.718 14.458 25.346 1.00 0.00 -3 GLY A N 11
ATOM 18011 C CA . GLY A 1 4 ? 4.445 15.719 26.013 1.00 0.00 -3 GLY A CA 11
ATOM 18012 C C . GLY A 1 4 ? 4.609 16.910 25.091 1.00 0.00 -3 GLY A C 11
ATOM 18013 O O . GLY A 1 4 ? 4.810 16.748 23.886 1.00 0.00 -3 GLY A O 11
ATOM 18017 N N . SER A 1 5 ? 4.522 18.110 25.655 1.00 0.00 -2 SER A N 11
ATOM 18018 C CA . SER A 1 5 ? 4.656 19.334 24.873 1.00 0.00 -2 SER A CA 11
ATOM 18019 C C . SER A 1 5 ? 5.934 19.309 24.040 1.00 0.00 -2 SER A C 11
ATOM 18020 O O . SER A 1 5 ? 6.937 18.718 24.439 1.00 0.00 -2 SER A O 11
ATOM 18028 N N . SER A 1 6 ? 5.888 19.955 22.879 1.00 0.00 -1 SER A N 11
ATOM 18029 C CA . SER A 1 6 ? 7.040 20.004 21.986 1.00 0.00 -1 SER A CA 11
ATOM 18030 C C . SER A 1 6 ? 8.217 20.705 22.657 1.00 0.00 -1 SER A C 11
ATOM 18031 O O . SER A 1 6 ? 8.080 21.810 23.181 1.00 0.00 -1 SER A O 11
ATOM 18039 N N . GLY A 1 7 ? 9.376 20.053 22.635 1.00 0.00 0 GLY A N 11
ATOM 18040 C CA . GLY A 1 7 ? 10.562 20.628 23.244 1.00 0.00 0 GLY A CA 11
ATOM 18041 C C . GLY A 1 7 ? 11.545 19.572 23.708 1.00 0.00 0 GLY A C 11
ATOM 18042 O O . GLY A 1 7 ? 12.676 19.511 23.225 1.00 0.00 0 GLY A O 11
ATOM 18046 N N . MET A 1 8 ? 11.115 18.738 24.649 1.00 0.00 1 MET A N 11
ATOM 18047 C CA . MET A 1 8 ? 11.966 17.680 25.180 1.00 0.00 1 MET A CA 11
ATOM 18048 C C . MET A 1 8 ? 12.206 16.598 24.130 1.00 0.00 1 MET A C 11
ATOM 18049 O O . MET A 1 8 ? 11.302 15.835 23.794 1.00 0.00 1 MET A O 11
ATOM 18063 N N . ASN A 1 9 ? 13.430 16.540 23.617 1.00 0.00 2 ASN A N 11
ATOM 18064 C CA . ASN A 1 9 ? 13.789 15.552 22.606 1.00 0.00 2 ASN A CA 11
ATOM 18065 C C . ASN A 1 9 ? 13.437 14.143 23.072 1.00 0.00 2 ASN A C 11
ATOM 18066 O O . ASN A 1 9 ? 13.849 13.714 24.149 1.00 0.00 2 ASN A O 11
ATOM 18077 N N . SER A 1 10 ? 12.672 13.428 22.253 1.00 0.00 3 SER A N 11
ATOM 18078 C CA . SER A 1 10 ? 12.262 12.068 22.583 1.00 0.00 3 SER A CA 11
ATOM 18079 C C . SER A 1 10 ? 13.456 11.237 23.041 1.00 0.00 3 SER A C 11
ATOM 18080 O O . SER A 1 10 ? 14.605 11.571 22.757 1.00 0.00 3 SER A O 11
ATOM 18088 N N . GLY A 1 11 ? 13.174 10.150 23.754 1.00 0.00 4 GLY A N 11
ATOM 18089 C CA . GLY A 1 11 ? 14.233 9.286 24.241 1.00 0.00 4 GLY A CA 11
ATOM 18090 C C . GLY A 1 11 ? 14.872 8.472 23.134 1.00 0.00 4 GLY A C 11
ATOM 18091 O O . GLY A 1 11 ? 15.369 9.026 22.153 1.00 0.00 4 GLY A O 11
ATOM 18095 N N . ARG A 1 12 ? 14.863 7.152 23.291 1.00 0.00 5 ARG A N 11
ATOM 18096 C CA . ARG A 1 12 ? 15.449 6.260 22.299 1.00 0.00 5 ARG A CA 11
ATOM 18097 C C . ARG A 1 12 ? 14.445 5.196 21.864 1.00 0.00 5 ARG A C 11
ATOM 18098 O O . ARG A 1 12 ? 14.410 4.087 22.396 1.00 0.00 5 ARG A O 11
ATOM 18119 N N . PRO A 1 13 ? 13.608 5.541 20.873 1.00 0.00 6 PRO A N 11
ATOM 18120 C CA . PRO A 1 13 ? 12.589 4.630 20.346 1.00 0.00 6 PRO A CA 11
ATOM 18121 C C . PRO A 1 13 ? 13.196 3.472 19.560 1.00 0.00 6 PRO A C 11
ATOM 18122 O O . PRO A 1 13 ? 14.278 3.599 18.989 1.00 0.00 6 PRO A O 11
ATOM 18133 N N . GLU A 1 14 ? 12.492 2.344 19.538 1.00 0.00 7 GLU A N 11
ATOM 18134 C CA . GLU A 1 14 ? 12.964 1.165 18.823 1.00 0.00 7 GLU A CA 11
ATOM 18135 C C . GLU A 1 14 ? 12.475 1.173 17.377 1.00 0.00 7 GLU A C 11
ATOM 18136 O O . GLU A 1 14 ? 11.593 0.398 17.003 1.00 0.00 7 GLU A O 11
ATOM 18148 N N . THR A 1 15 ? 13.053 2.055 16.568 1.00 0.00 8 THR A N 11
ATOM 18149 C CA . THR A 1 15 ? 12.675 2.166 15.164 1.00 0.00 8 THR A CA 11
ATOM 18150 C C . THR A 1 15 ? 13.857 1.861 14.252 1.00 0.00 8 THR A C 11
ATOM 18151 O O . THR A 1 15 ? 14.928 2.450 14.389 1.00 0.00 8 THR A O 11
ATOM 18162 N N . MET A 1 16 ? 13.654 0.937 13.318 1.00 0.00 9 MET A N 11
ATOM 18163 C CA . MET A 1 16 ? 14.704 0.555 12.381 1.00 0.00 9 MET A CA 11
ATOM 18164 C C . MET A 1 16 ? 15.229 1.772 11.627 1.00 0.00 9 MET A C 11
ATOM 18165 O O . MET A 1 16 ? 14.735 2.108 10.552 1.00 0.00 9 MET A O 11
ATOM 18179 N N . GLU A 1 17 ? 16.233 2.431 12.200 1.00 0.00 10 GLU A N 11
ATOM 18180 C CA . GLU A 1 17 ? 16.822 3.612 11.581 1.00 0.00 10 GLU A CA 11
ATOM 18181 C C . GLU A 1 17 ? 16.918 3.444 10.068 1.00 0.00 10 GLU A C 11
ATOM 18182 O O . GLU A 1 17 ? 16.652 4.376 9.311 1.00 0.00 10 GLU A O 11
ATOM 18194 N N . ASN A 1 18 ? 17.299 2.246 9.635 1.00 0.00 11 ASN A N 11
ATOM 18195 C CA . ASN A 1 18 ? 17.433 1.955 8.212 1.00 0.00 11 ASN A CA 11
ATOM 18196 C C . ASN A 1 18 ? 16.194 2.410 7.446 1.00 0.00 11 ASN A C 11
ATOM 18197 O O . ASN A 1 18 ? 16.291 3.163 6.476 1.00 0.00 11 ASN A O 11
ATOM 18208 N N . LEU A 1 19 ? 15.029 1.948 7.889 1.00 0.00 12 LEU A N 11
ATOM 18209 C CA . LEU A 1 19 ? 13.770 2.308 7.245 1.00 0.00 12 LEU A CA 11
ATOM 18210 C C . LEU A 1 19 ? 13.486 3.798 7.399 1.00 0.00 12 LEU A C 11
ATOM 18211 O O . LEU A 1 19 ? 13.816 4.417 8.411 1.00 0.00 12 LEU A O 11
ATOM 18227 N N . PRO A 1 20 ? 12.857 4.391 6.372 1.00 0.00 13 PRO A N 11
ATOM 18228 C CA . PRO A 1 20 ? 12.513 5.816 6.371 1.00 0.00 13 PRO A CA 11
ATOM 18229 C C . PRO A 1 20 ? 11.406 6.146 7.367 1.00 0.00 13 PRO A C 11
ATOM 18230 O O . PRO A 1 20 ? 11.017 5.305 8.178 1.00 0.00 13 PRO A O 11
ATOM 18241 N N . ALA A 1 21 ? 10.902 7.373 7.299 1.00 0.00 14 ALA A N 11
ATOM 18242 C CA . ALA A 1 21 ? 9.838 7.813 8.193 1.00 0.00 14 ALA A CA 11
ATOM 18243 C C . ALA A 1 21 ? 8.476 7.717 7.514 1.00 0.00 14 ALA A C 11
ATOM 18244 O O . ALA A 1 21 ? 8.367 7.244 6.382 1.00 0.00 14 ALA A O 11
ATOM 18251 N N . LEU A 1 22 ? 7.439 8.168 8.211 1.00 0.00 15 LEU A N 11
ATOM 18252 C CA . LEU A 1 22 ? 6.083 8.133 7.676 1.00 0.00 15 LEU A CA 11
ATOM 18253 C C . LEU A 1 22 ? 5.911 9.160 6.561 1.00 0.00 15 LEU A C 11
ATOM 18254 O O . LEU A 1 22 ? 6.486 10.247 6.611 1.00 0.00 15 LEU A O 11
ATOM 18270 N N . TYR A 1 23 ? 5.115 8.808 5.558 1.00 0.00 16 TYR A N 11
ATOM 18271 C CA . TYR A 1 23 ? 4.867 9.698 4.431 1.00 0.00 16 TYR A CA 11
ATOM 18272 C C . TYR A 1 23 ? 6.164 10.020 3.695 1.00 0.00 16 TYR A C 11
ATOM 18273 O O . TYR A 1 23 ? 6.307 11.088 3.099 1.00 0.00 16 TYR A O 11
ATOM 18291 N N . THR A 1 24 ? 7.109 9.086 3.739 1.00 0.00 17 THR A N 11
ATOM 18292 C CA . THR A 1 24 ? 8.395 9.268 3.078 1.00 0.00 17 THR A CA 11
ATOM 18293 C C . THR A 1 24 ? 8.359 8.736 1.651 1.00 0.00 17 THR A C 11
ATOM 18294 O O . THR A 1 24 ? 7.868 7.635 1.401 1.00 0.00 17 THR A O 11
ATOM 18305 N N . ILE A 1 25 ? 8.883 9.524 0.717 1.00 0.00 18 ILE A N 11
ATOM 18306 C CA . ILE A 1 25 ? 8.912 9.129 -0.687 1.00 0.00 18 ILE A CA 11
ATOM 18307 C C . ILE A 1 25 ? 10.299 8.642 -1.091 1.00 0.00 18 ILE A C 11
ATOM 18308 O O . ILE A 1 25 ? 11.297 9.331 -0.880 1.00 0.00 18 ILE A O 11
ATOM 18324 N N . PHE A 1 26 ? 10.354 7.450 -1.676 1.00 0.00 19 PHE A N 11
ATOM 18325 C CA . PHE A 1 26 ? 11.618 6.870 -2.114 1.00 0.00 19 PHE A CA 11
ATOM 18326 C C . PHE A 1 26 ? 11.414 5.974 -3.331 1.00 0.00 19 PHE A C 11
ATOM 18327 O O . PHE A 1 26 ? 10.297 5.541 -3.616 1.00 0.00 19 PHE A O 11
ATOM 18344 N N . GLN A 1 27 ? 12.500 5.701 -4.047 1.00 0.00 20 GLN A N 11
ATOM 18345 C CA . GLN A 1 27 ? 12.440 4.857 -5.235 1.00 0.00 20 GLN A CA 11
ATOM 18346 C C . GLN A 1 27 ? 12.806 3.416 -4.898 1.00 0.00 20 GLN A C 11
ATOM 18347 O O . GLN A 1 27 ? 13.828 3.156 -4.263 1.00 0.00 20 GLN A O 11
ATOM 18361 N N . GLY A 1 28 ? 11.966 2.481 -5.329 1.00 0.00 21 GLY A N 11
ATOM 18362 C CA . GLY A 1 28 ? 12.217 1.076 -5.063 1.00 0.00 21 GLY A CA 11
ATOM 18363 C C . GLY A 1 28 ? 11.912 0.196 -6.258 1.00 0.00 21 GLY A C 11
ATOM 18364 O O . GLY A 1 28 ? 11.227 0.619 -7.189 1.00 0.00 21 GLY A O 11
ATOM 18368 N N . GLU A 1 29 ? 12.422 -1.031 -6.232 1.00 0.00 22 GLU A N 11
ATOM 18369 C CA . GLU A 1 29 ? 12.201 -1.972 -7.324 1.00 0.00 22 GLU A CA 11
ATOM 18370 C C . GLU A 1 29 ? 11.345 -3.149 -6.864 1.00 0.00 22 GLU A C 11
ATOM 18371 O O . GLU A 1 29 ? 11.478 -3.624 -5.736 1.00 0.00 22 GLU A O 11
ATOM 18383 N N . VAL A 1 30 ? 10.465 -3.614 -7.745 1.00 0.00 23 VAL A N 11
ATOM 18384 C CA . VAL A 1 30 ? 9.587 -4.734 -7.432 1.00 0.00 23 VAL A CA 11
ATOM 18385 C C . VAL A 1 30 ? 10.382 -6.024 -7.261 1.00 0.00 23 VAL A C 11
ATOM 18386 O O . VAL A 1 30 ? 11.257 -6.337 -8.066 1.00 0.00 23 VAL A O 11
ATOM 18399 N N . ALA A 1 31 ? 10.070 -6.770 -6.205 1.00 0.00 24 ALA A N 11
ATOM 18400 C CA . ALA A 1 31 ? 10.753 -8.027 -5.930 1.00 0.00 24 ALA A CA 11
ATOM 18401 C C . ALA A 1 31 ? 9.763 -9.185 -5.860 1.00 0.00 24 ALA A C 11
ATOM 18402 O O . ALA A 1 31 ? 10.140 -10.346 -6.017 1.00 0.00 24 ALA A O 11
ATOM 18409 N N . MET A 1 32 ? 8.496 -8.862 -5.623 1.00 0.00 25 MET A N 11
ATOM 18410 C CA . MET A 1 32 ? 7.453 -9.877 -5.533 1.00 0.00 25 MET A CA 11
ATOM 18411 C C . MET A 1 32 ? 6.126 -9.340 -6.059 1.00 0.00 25 MET A C 11
ATOM 18412 O O . MET A 1 32 ? 5.772 -8.186 -5.817 1.00 0.00 25 MET A O 11
ATOM 18426 N N . VAL A 1 33 ? 5.394 -10.185 -6.779 1.00 0.00 26 VAL A N 11
ATOM 18427 C CA . VAL A 1 33 ? 4.105 -9.795 -7.338 1.00 0.00 26 VAL A CA 11
ATOM 18428 C C . VAL A 1 33 ? 2.987 -10.691 -6.818 1.00 0.00 26 VAL A C 11
ATOM 18429 O O . VAL A 1 33 ? 3.041 -11.912 -6.954 1.00 0.00 26 VAL A O 11
ATOM 18442 N N . THR A 1 34 ? 1.971 -10.073 -6.221 1.00 0.00 27 THR A N 11
ATOM 18443 C CA . THR A 1 34 ? 0.839 -10.814 -5.679 1.00 0.00 27 THR A CA 11
ATOM 18444 C C . THR A 1 34 ? -0.479 -10.289 -6.235 1.00 0.00 27 THR A C 11
ATOM 18445 O O . THR A 1 34 ? -0.560 -9.149 -6.693 1.00 0.00 27 THR A O 11
ATOM 18456 N N . ASP A 1 35 ? -1.509 -11.127 -6.193 1.00 0.00 28 ASP A N 11
ATOM 18457 C CA . ASP A 1 35 ? -2.825 -10.745 -6.693 1.00 0.00 28 ASP A CA 11
ATOM 18458 C C . ASP A 1 35 ? -3.461 -9.689 -5.795 1.00 0.00 28 ASP A C 11
ATOM 18459 O O . ASP A 1 35 ? -4.531 -9.160 -6.103 1.00 0.00 28 ASP A O 11
ATOM 18468 N N . TYR A 1 36 ? -2.799 -9.386 -4.685 1.00 0.00 29 TYR A N 11
ATOM 18469 C CA . TYR A 1 36 ? -3.301 -8.395 -3.741 1.00 0.00 29 TYR A CA 11
ATOM 18470 C C . TYR A 1 36 ? -2.353 -7.202 -3.646 1.00 0.00 29 TYR A C 11
ATOM 18471 O O . TYR A 1 36 ? -2.539 -6.312 -2.818 1.00 0.00 29 TYR A O 11
ATOM 18489 N N . GLY A 1 37 ? -1.337 -7.193 -4.504 1.00 0.00 30 GLY A N 11
ATOM 18490 C CA . GLY A 1 37 ? -0.375 -6.106 -4.502 1.00 0.00 30 GLY A CA 11
ATOM 18491 C C . GLY A 1 37 ? 1.018 -6.565 -4.886 1.00 0.00 30 GLY A C 11
ATOM 18492 O O . GLY A 1 37 ? 1.196 -7.670 -5.397 1.00 0.00 30 GLY A O 11
ATOM 18496 N N . ALA A 1 38 ? 2.008 -5.712 -4.642 1.00 0.00 31 ALA A N 11
ATOM 18497 C CA . ALA A 1 38 ? 3.391 -6.036 -4.966 1.00 0.00 31 ALA A CA 11
ATOM 18498 C C . ALA A 1 38 ? 4.342 -5.518 -3.892 1.00 0.00 31 ALA A C 11
ATOM 18499 O O . ALA A 1 38 ? 4.057 -4.524 -3.224 1.00 0.00 31 ALA A O 11
ATOM 18506 N N . PHE A 1 39 ? 5.473 -6.197 -3.732 1.00 0.00 32 PHE A N 11
ATOM 18507 C CA . PHE A 1 39 ? 6.466 -5.806 -2.738 1.00 0.00 32 PHE A CA 11
ATOM 18508 C C . PHE A 1 39 ? 7.567 -4.962 -3.372 1.00 0.00 32 PHE A C 11
ATOM 18509 O O . PHE A 1 39 ? 8.076 -5.292 -4.443 1.00 0.00 32 PHE A O 11
ATOM 18526 N N . ILE A 1 40 ? 7.931 -3.874 -2.702 1.00 0.00 33 ILE A N 11
ATOM 18527 C CA . ILE A 1 40 ? 8.972 -2.984 -3.199 1.00 0.00 33 ILE A CA 11
ATOM 18528 C C . ILE A 1 40 ? 10.169 -2.956 -2.254 1.00 0.00 33 ILE A C 11
ATOM 18529 O O . ILE A 1 40 ? 10.013 -2.791 -1.043 1.00 0.00 33 ILE A O 11
ATOM 18545 N N . LYS A 1 41 ? 11.363 -3.115 -2.815 1.00 0.00 34 LYS A N 11
ATOM 18546 C CA . LYS A 1 41 ? 12.587 -3.105 -2.023 1.00 0.00 34 LYS A CA 11
ATOM 18547 C C . LYS A 1 41 ? 13.090 -1.680 -1.817 1.00 0.00 34 LYS A C 11
ATOM 18548 O O . LYS A 1 41 ? 13.259 -0.927 -2.777 1.00 0.00 34 LYS A O 11
ATOM 18567 N N . ILE A 1 42 ? 13.327 -1.317 -0.562 1.00 0.00 35 ILE A N 11
ATOM 18568 C CA . ILE A 1 42 ? 13.814 0.017 -0.232 1.00 0.00 35 ILE A CA 11
ATOM 18569 C C . ILE A 1 42 ? 15.325 0.113 -0.414 1.00 0.00 35 ILE A C 11
ATOM 18570 O O . ILE A 1 42 ? 16.083 -0.758 0.016 1.00 0.00 35 ILE A O 11
ATOM 18586 N N . PRO A 1 43 ? 15.776 1.196 -1.064 1.00 0.00 36 PRO A N 11
ATOM 18587 C CA . PRO A 1 43 ? 17.200 1.432 -1.315 1.00 0.00 36 PRO A CA 11
ATOM 18588 C C . PRO A 1 43 ? 17.968 1.758 -0.038 1.00 0.00 36 PRO A C 11
ATOM 18589 O O . PRO A 1 43 ? 17.532 2.579 0.768 1.00 0.00 36 PRO A O 11
ATOM 18600 N N . GLY A 1 44 ? 19.116 1.110 0.139 1.00 0.00 37 GLY A N 11
ATOM 18601 C CA . GLY A 1 44 ? 19.926 1.344 1.320 1.00 0.00 37 GLY A CA 11
ATOM 18602 C C . GLY A 1 44 ? 19.390 0.627 2.543 1.00 0.00 37 GLY A C 11
ATOM 18603 O O . GLY A 1 44 ? 20.055 0.568 3.578 1.00 0.00 37 GLY A O 11
ATOM 18607 N N . CYS A 1 45 ? 18.184 0.082 2.426 1.00 0.00 38 CYS A N 11
ATOM 18608 C CA . CYS A 1 45 ? 17.558 -0.634 3.532 1.00 0.00 38 CYS A CA 11
ATOM 18609 C C . CYS A 1 45 ? 17.484 -2.129 3.241 1.00 0.00 38 CYS A C 11
ATOM 18610 O O . CYS A 1 45 ? 17.844 -2.577 2.152 1.00 0.00 38 CYS A O 11
ATOM 18618 N N . ARG A 1 46 ? 17.019 -2.895 4.222 1.00 0.00 39 ARG A N 11
ATOM 18619 C CA . ARG A 1 46 ? 16.902 -4.340 4.072 1.00 0.00 39 ARG A CA 11
ATOM 18620 C C . ARG A 1 46 ? 15.437 -4.768 4.055 1.00 0.00 39 ARG A C 11
ATOM 18621 O O . ARG A 1 46 ? 15.050 -5.667 3.308 1.00 0.00 39 ARG A O 11
ATOM 18642 N N . LYS A 1 47 ? 14.627 -4.120 4.884 1.00 0.00 40 LYS A N 11
ATOM 18643 C CA . LYS A 1 47 ? 13.205 -4.431 4.965 1.00 0.00 40 LYS A CA 11
ATOM 18644 C C . LYS A 1 47 ? 12.469 -3.942 3.722 1.00 0.00 40 LYS A C 11
ATOM 18645 O O . LYS A 1 47 ? 12.813 -2.905 3.155 1.00 0.00 40 LYS A O 11
ATOM 18664 N N . GLN A 1 48 ? 11.456 -4.694 3.306 1.00 0.00 41 GLN A N 11
ATOM 18665 C CA . GLN A 1 48 ? 10.671 -4.335 2.130 1.00 0.00 41 GLN A CA 11
ATOM 18666 C C . GLN A 1 48 ? 9.232 -4.008 2.515 1.00 0.00 41 GLN A C 11
ATOM 18667 O O . GLN A 1 48 ? 8.729 -4.478 3.535 1.00 0.00 41 GLN A O 11
ATOM 18681 N N . GLY A 1 49 ? 8.574 -3.199 1.691 1.00 0.00 42 GLY A N 11
ATOM 18682 C CA . GLY A 1 49 ? 7.199 -2.822 1.963 1.00 0.00 42 GLY A CA 11
ATOM 18683 C C . GLY A 1 49 ? 6.237 -3.341 0.912 1.00 0.00 42 GLY A C 11
ATOM 18684 O O . GLY A 1 49 ? 6.595 -3.470 -0.260 1.00 0.00 42 GLY A O 11
ATOM 18688 N N . LEU A 1 50 ? 5.013 -3.643 1.331 1.00 0.00 43 LEU A N 11
ATOM 18689 C CA . LEU A 1 50 ? 3.996 -4.154 0.418 1.00 0.00 43 LEU A CA 11
ATOM 18690 C C . LEU A 1 50 ? 3.082 -3.032 -0.061 1.00 0.00 43 LEU A C 11
ATOM 18691 O O . LEU A 1 50 ? 2.716 -2.143 0.708 1.00 0.00 43 LEU A O 11
ATOM 18707 N N . VAL A 1 51 ? 2.713 -3.079 -1.338 1.00 0.00 44 VAL A N 11
ATOM 18708 C CA . VAL A 1 51 ? 1.838 -2.069 -1.919 1.00 0.00 44 VAL A CA 11
ATOM 18709 C C . VAL A 1 51 ? 0.512 -2.678 -2.361 1.00 0.00 44 VAL A C 11
ATOM 18710 O O . VAL A 1 51 ? 0.472 -3.528 -3.251 1.00 0.00 44 VAL A O 11
ATOM 18723 N N . HIS A 1 52 ? -0.573 -2.238 -1.732 1.00 0.00 45 HIS A N 11
ATOM 18724 C CA . HIS A 1 52 ? -1.903 -2.739 -2.061 1.00 0.00 45 HIS A CA 11
ATOM 18725 C C . HIS A 1 52 ? -2.180 -2.608 -3.556 1.00 0.00 45 HIS A C 11
ATOM 18726 O O . HIS A 1 52 ? -1.753 -1.644 -4.192 1.00 0.00 45 HIS A O 11
ATOM 18740 N N . ARG A 1 53 ? -2.895 -3.581 -4.108 1.00 0.00 46 ARG A N 11
ATOM 18741 C CA . ARG A 1 53 ? -3.227 -3.573 -5.529 1.00 0.00 46 ARG A CA 11
ATOM 18742 C C . ARG A 1 53 ? -4.016 -2.321 -5.896 1.00 0.00 46 ARG A C 11
ATOM 18743 O O . ARG A 1 53 ? -3.901 -1.805 -7.008 1.00 0.00 46 ARG A O 11
ATOM 18764 N N . THR A 1 54 ? -4.821 -1.837 -4.954 1.00 0.00 47 THR A N 11
ATOM 18765 C CA . THR A 1 54 ? -5.631 -0.646 -5.179 1.00 0.00 47 THR A CA 11
ATOM 18766 C C . THR A 1 54 ? -4.792 0.621 -5.061 1.00 0.00 47 THR A C 11
ATOM 18767 O O . THR A 1 54 ? -5.203 1.693 -5.503 1.00 0.00 47 THR A O 11
ATOM 18778 N N . HIS A 1 55 ? -3.612 0.490 -4.461 1.00 0.00 48 HIS A N 11
ATOM 18779 C CA . HIS A 1 55 ? -2.714 1.625 -4.286 1.00 0.00 48 HIS A CA 11
ATOM 18780 C C . HIS A 1 55 ? -1.715 1.710 -5.435 1.00 0.00 48 HIS A C 11
ATOM 18781 O O . HIS A 1 55 ? -1.087 2.746 -5.649 1.00 0.00 48 HIS A O 11
ATOM 18795 N N . MET A 1 56 ? -1.572 0.612 -6.171 1.00 0.00 49 MET A N 11
ATOM 18796 C CA . MET A 1 56 ? -0.649 0.564 -7.299 1.00 0.00 49 MET A CA 11
ATOM 18797 C C . MET A 1 56 ? -1.144 1.441 -8.445 1.00 0.00 49 MET A C 11
ATOM 18798 O O . MET A 1 56 ? -0.350 2.042 -9.167 1.00 0.00 49 MET A O 11
ATOM 18812 N N . SER A 1 57 ? -2.462 1.506 -8.607 1.00 0.00 50 SER A N 11
ATOM 18813 C CA . SER A 1 57 ? -3.064 2.306 -9.667 1.00 0.00 50 SER A CA 11
ATOM 18814 C C . SER A 1 57 ? -4.397 2.895 -9.216 1.00 0.00 50 SER A C 11
ATOM 18815 O O . SER A 1 57 ? -5.146 2.262 -8.471 1.00 0.00 50 SER A O 11
ATOM 18823 N N . SER A 1 58 ? -4.685 4.109 -9.672 1.00 0.00 51 SER A N 11
ATOM 18824 C CA . SER A 1 58 ? -5.926 4.785 -9.313 1.00 0.00 51 SER A CA 11
ATOM 18825 C C . SER A 1 58 ? -7.092 4.260 -10.144 1.00 0.00 51 SER A C 11
ATOM 18826 O O . SER A 1 58 ? -8.157 3.944 -9.611 1.00 0.00 51 SER A O 11
ATOM 18834 N N . CYS A 1 59 ? -6.884 4.170 -11.453 1.00 0.00 52 CYS A N 11
ATOM 18835 C CA . CYS A 1 59 ? -7.918 3.683 -12.359 1.00 0.00 52 CYS A CA 11
ATOM 18836 C C . CYS A 1 59 ? -8.345 2.267 -11.988 1.00 0.00 52 CYS A C 11
ATOM 18837 O O . CYS A 1 59 ? -7.867 1.702 -11.003 1.00 0.00 52 CYS A O 11
ATOM 18845 N N . ARG A 1 60 ? -9.246 1.699 -12.782 1.00 0.00 53 ARG A N 11
ATOM 18846 C CA . ARG A 1 60 ? -9.739 0.349 -12.535 1.00 0.00 53 ARG A CA 11
ATOM 18847 C C . ARG A 1 60 ? -8.597 -0.661 -12.566 1.00 0.00 53 ARG A C 11
ATOM 18848 O O . ARG A 1 60 ? -7.768 -0.650 -13.477 1.00 0.00 53 ARG A O 11
ATOM 18869 N N . VAL A 1 61 ? -8.559 -1.536 -11.565 1.00 0.00 54 VAL A N 11
ATOM 18870 C CA . VAL A 1 61 ? -7.518 -2.554 -11.479 1.00 0.00 54 VAL A CA 11
ATOM 18871 C C . VAL A 1 61 ? -8.117 -3.955 -11.518 1.00 0.00 54 VAL A C 11
ATOM 18872 O O . VAL A 1 61 ? -8.916 -4.325 -10.657 1.00 0.00 54 VAL A O 11
ATOM 18885 N N . ASP A 1 62 ? -7.725 -4.731 -12.523 1.00 0.00 55 ASP A N 11
ATOM 18886 C CA . ASP A 1 62 ? -8.221 -6.094 -12.674 1.00 0.00 55 ASP A CA 11
ATOM 18887 C C . ASP A 1 62 ? -7.219 -7.102 -12.119 1.00 0.00 55 ASP A C 11
ATOM 18888 O O . ASP A 1 62 ? -7.593 -8.041 -11.415 1.00 0.00 55 ASP A O 11
ATOM 18897 N N . LYS A 1 63 ? -5.946 -6.902 -12.439 1.00 0.00 56 LYS A N 11
ATOM 18898 C CA . LYS A 1 63 ? -4.890 -7.792 -11.973 1.00 0.00 56 LYS A CA 11
ATOM 18899 C C . LYS A 1 63 ? -3.588 -7.027 -11.760 1.00 0.00 56 LYS A C 11
ATOM 18900 O O . LYS A 1 63 ? -3.053 -6.399 -12.673 1.00 0.00 56 LYS A O 11
ATOM 18919 N N . PRO A 1 64 ? -3.064 -7.080 -10.526 1.00 0.00 57 PRO A N 11
ATOM 18920 C CA . PRO A 1 64 ? -1.817 -6.399 -10.165 1.00 0.00 57 PRO A CA 11
ATOM 18921 C C . PRO A 1 64 ? -0.597 -7.040 -10.817 1.00 0.00 57 PRO A C 11
ATOM 18922 O O . PRO A 1 64 ? 0.489 -6.459 -10.830 1.00 0.00 57 PRO A O 11
ATOM 18933 N N . SER A 1 65 ? -0.782 -8.241 -11.358 1.00 0.00 58 SER A N 11
ATOM 18934 C CA . SER A 1 65 ? 0.305 -8.962 -12.009 1.00 0.00 58 SER A CA 11
ATOM 18935 C C . SER A 1 65 ? 0.604 -8.369 -13.382 1.00 0.00 58 SER A C 11
ATOM 18936 O O . SER A 1 65 ? 1.670 -8.602 -13.951 1.00 0.00 58 SER A O 11
ATOM 18944 N N . GLU A 1 66 ? -0.345 -7.601 -13.909 1.00 0.00 59 GLU A N 11
ATOM 18945 C CA . GLU A 1 66 ? -0.184 -6.975 -15.216 1.00 0.00 59 GLU A CA 11
ATOM 18946 C C . GLU A 1 66 ? 0.134 -5.490 -15.072 1.00 0.00 59 GLU A C 11
ATOM 18947 O O . GLU A 1 66 ? 0.197 -4.759 -16.061 1.00 0.00 59 GLU A O 11
ATOM 18959 N N . ILE A 1 67 ? 0.332 -5.050 -13.834 1.00 0.00 60 ILE A N 11
ATOM 18960 C CA . ILE A 1 67 ? 0.643 -3.652 -13.560 1.00 0.00 60 ILE A CA 11
ATOM 18961 C C . ILE A 1 67 ? 2.112 -3.477 -13.195 1.00 0.00 60 ILE A C 11
ATOM 18962 O O . ILE A 1 67 ? 2.740 -2.483 -13.560 1.00 0.00 60 ILE A O 11
ATOM 18978 N N . VAL A 1 68 ? 2.658 -4.452 -12.475 1.00 0.00 61 VAL A N 11
ATOM 18979 C CA . VAL A 1 68 ? 4.056 -4.408 -12.062 1.00 0.00 61 VAL A CA 11
ATOM 18980 C C . VAL A 1 68 ? 4.748 -5.741 -12.323 1.00 0.00 61 VAL A C 11
ATOM 18981 O O . VAL A 1 68 ? 4.093 -6.766 -12.511 1.00 0.00 61 VAL A O 11
ATOM 18994 N N . ASP A 1 69 ? 6.076 -5.720 -12.333 1.00 0.00 62 ASP A N 11
ATOM 18995 C CA . ASP A 1 69 ? 6.859 -6.927 -12.569 1.00 0.00 62 ASP A CA 11
ATOM 18996 C C . ASP A 1 69 ? 8.242 -6.811 -11.936 1.00 0.00 62 ASP A C 11
ATOM 18997 O O . ASP A 1 69 ? 8.858 -5.744 -11.955 1.00 0.00 62 ASP A O 11
ATOM 19006 N N . VAL A 1 70 ? 8.725 -7.915 -11.376 1.00 0.00 63 VAL A N 11
ATOM 19007 C CA . VAL A 1 70 ? 10.036 -7.936 -10.737 1.00 0.00 63 VAL A CA 11
ATOM 19008 C C . VAL A 1 70 ? 11.102 -7.339 -11.649 1.00 0.00 63 VAL A C 11
ATOM 19009 O O . VAL A 1 70 ? 11.320 -7.814 -12.763 1.00 0.00 63 VAL A O 11
ATOM 19022 N N . GLY A 1 71 ? 11.765 -6.292 -11.168 1.00 0.00 64 GLY A N 11
ATOM 19023 C CA . GLY A 1 71 ? 12.801 -5.645 -11.952 1.00 0.00 64 GLY A CA 11
ATOM 19024 C C . GLY A 1 71 ? 12.465 -4.203 -12.280 1.00 0.00 64 GLY A C 11
ATOM 19025 O O . GLY A 1 71 ? 13.359 -3.378 -12.468 1.00 0.00 64 GLY A O 11
ATOM 19029 N N . ASP A 1 72 ? 11.174 -3.900 -12.352 1.00 0.00 65 ASP A N 11
ATOM 19030 C CA . ASP A 1 72 ? 10.722 -2.548 -12.661 1.00 0.00 65 ASP A CA 11
ATOM 19031 C C . ASP A 1 72 ? 10.833 -1.645 -11.436 1.00 0.00 65 ASP A C 11
ATOM 19032 O O . ASP A 1 72 ? 10.323 -1.969 -10.363 1.00 0.00 65 ASP A O 11
ATOM 19041 N N . LYS A 1 73 ? 11.505 -0.512 -11.603 1.00 0.00 66 LYS A N 11
ATOM 19042 C CA . LYS A 1 73 ? 11.684 0.440 -10.512 1.00 0.00 66 LYS A CA 11
ATOM 19043 C C . LYS A 1 73 ? 10.608 1.521 -10.551 1.00 0.00 66 LYS A C 11
ATOM 19044 O O . LYS A 1 73 ? 10.341 2.108 -11.600 1.00 0.00 66 LYS A O 11
ATOM 19063 N N . VAL A 1 74 ? 9.995 1.780 -9.400 1.00 0.00 67 VAL A N 11
ATOM 19064 C CA . VAL A 1 74 ? 8.950 2.792 -9.303 1.00 0.00 67 VAL A CA 11
ATOM 19065 C C . VAL A 1 74 ? 9.061 3.572 -7.997 1.00 0.00 67 VAL A C 11
ATOM 19066 O O . VAL A 1 74 ? 9.825 3.203 -7.106 1.00 0.00 67 VAL A O 11
ATOM 19079 N N . TRP A 1 75 ? 8.293 4.650 -7.892 1.00 0.00 68 TRP A N 11
ATOM 19080 C CA . TRP A 1 75 ? 8.304 5.483 -6.695 1.00 0.00 68 TRP A CA 11
ATOM 19081 C C . TRP A 1 75 ? 7.129 5.143 -5.784 1.00 0.00 68 TRP A C 11
ATOM 19082 O O . TRP A 1 75 ? 5.993 5.024 -6.240 1.00 0.00 68 TRP A O 11
ATOM 19103 N N . VAL A 1 76 ? 7.411 4.988 -4.494 1.00 0.00 69 VAL A N 11
ATOM 19104 C CA . VAL A 1 76 ? 6.378 4.663 -3.519 1.00 0.00 69 VAL A CA 11
ATOM 19105 C C . VAL A 1 76 ? 6.458 5.582 -2.305 1.00 0.00 69 VAL A C 11
ATOM 19106 O O . VAL A 1 76 ? 7.514 6.135 -2.000 1.00 0.00 69 VAL A O 11
ATOM 19119 N N . LYS A 1 77 ? 5.334 5.740 -1.615 1.00 0.00 70 LYS A N 11
ATOM 19120 C CA . LYS A 1 77 ? 5.276 6.590 -0.432 1.00 0.00 70 LYS A CA 11
ATOM 19121 C C . LYS A 1 77 ? 4.639 5.850 0.739 1.00 0.00 70 LYS A C 11
ATOM 19122 O O . LYS A 1 77 ? 3.535 5.315 0.624 1.00 0.00 70 LYS A O 11
ATOM 19141 N N . LEU A 1 78 ? 5.340 5.824 1.868 1.00 0.00 71 LEU A N 11
ATOM 19142 C CA . LEU A 1 78 ? 4.842 5.150 3.063 1.00 0.00 71 LEU A CA 11
ATOM 19143 C C . LEU A 1 78 ? 3.534 5.776 3.536 1.00 0.00 71 LEU A C 11
ATOM 19144 O O . LEU A 1 78 ? 3.434 6.995 3.680 1.00 0.00 71 LEU A O 11
ATOM 19160 N N . ILE A 1 79 ? 2.535 4.934 3.777 1.00 0.00 72 ILE A N 11
ATOM 19161 C CA . ILE A 1 79 ? 1.235 5.405 4.237 1.00 0.00 72 ILE A CA 11
ATOM 19162 C C . ILE A 1 79 ? 0.910 4.858 5.624 1.00 0.00 72 ILE A C 11
ATOM 19163 O O . ILE A 1 79 ? 0.063 5.398 6.333 1.00 0.00 72 ILE A O 11
ATOM 19179 N N . GLY A 1 80 ? 1.593 3.782 6.003 1.00 0.00 73 GLY A N 11
ATOM 19180 C CA . GLY A 1 80 ? 1.365 3.179 7.304 1.00 0.00 73 GLY A CA 11
ATOM 19181 C C . GLY A 1 80 ? 2.392 2.115 7.638 1.00 0.00 73 GLY A C 11
ATOM 19182 O O . GLY A 1 80 ? 2.463 1.081 6.974 1.00 0.00 73 GLY A O 11
ATOM 19186 N N . ARG A 1 81 ? 3.189 2.368 8.671 1.00 0.00 74 ARG A N 11
ATOM 19187 C CA . ARG A 1 81 ? 4.219 1.426 9.089 1.00 0.00 74 ARG A CA 11
ATOM 19188 C C . ARG A 1 81 ? 3.950 0.921 10.504 1.00 0.00 74 ARG A C 11
ATOM 19189 O O . ARG A 1 81 ? 3.842 1.709 11.444 1.00 0.00 74 ARG A O 11
ATOM 19210 N N . GLU A 1 82 ? 3.844 -0.397 10.647 1.00 0.00 75 GLU A N 11
ATOM 19211 C CA . GLU A 1 82 ? 3.587 -1.006 11.947 1.00 0.00 75 GLU A CA 11
ATOM 19212 C C . GLU A 1 82 ? 4.540 -2.169 12.201 1.00 0.00 75 GLU A C 11
ATOM 19213 O O . GLU A 1 82 ? 4.612 -3.110 11.411 1.00 0.00 75 GLU A O 11
ATOM 19225 N N . MET A 1 83 ? 5.271 -2.095 13.309 1.00 0.00 76 MET A N 11
ATOM 19226 C CA . MET A 1 83 ? 6.221 -3.142 13.668 1.00 0.00 76 MET A CA 11
ATOM 19227 C C . MET A 1 83 ? 5.839 -3.791 14.995 1.00 0.00 76 MET A C 11
ATOM 19228 O O . MET A 1 83 ? 5.785 -3.126 16.030 1.00 0.00 76 MET A O 11
ATOM 19242 N N . LYS A 1 84 ? 5.573 -5.092 14.956 1.00 0.00 77 LYS A N 11
ATOM 19243 C CA . LYS A 1 84 ? 5.197 -5.833 16.155 1.00 0.00 77 LYS A CA 11
ATOM 19244 C C . LYS A 1 84 ? 6.252 -6.878 16.503 1.00 0.00 77 LYS A C 11
ATOM 19245 O O . LYS A 1 84 ? 6.923 -7.412 15.622 1.00 0.00 77 LYS A O 11
ATOM 19264 N N . ASN A 1 85 ? 6.390 -7.166 17.793 1.00 0.00 78 ASN A N 11
ATOM 19265 C CA . ASN A 1 85 ? 7.362 -8.148 18.258 1.00 0.00 78 ASN A CA 11
ATOM 19266 C C . ASN A 1 85 ? 7.084 -9.519 17.647 1.00 0.00 78 ASN A C 11
ATOM 19267 O O . ASN A 1 85 ? 7.925 -10.416 17.702 1.00 0.00 78 ASN A O 11
ATOM 19278 N N . ASP A 1 86 ? 5.900 -9.672 17.064 1.00 0.00 79 ASP A N 11
ATOM 19279 C CA . ASP A 1 86 ? 5.512 -10.931 16.441 1.00 0.00 79 ASP A CA 11
ATOM 19280 C C . ASP A 1 86 ? 5.733 -10.883 14.933 1.00 0.00 79 ASP A C 11
ATOM 19281 O O . ASP A 1 86 ? 5.978 -11.908 14.298 1.00 0.00 79 ASP A O 11
ATOM 19290 N N . ARG A 1 87 ? 5.642 -9.684 14.365 1.00 0.00 80 ARG A N 11
ATOM 19291 C CA . ARG A 1 87 ? 5.829 -9.501 12.931 1.00 0.00 80 ARG A CA 11
ATOM 19292 C C . ARG A 1 87 ? 5.790 -8.022 12.561 1.00 0.00 80 ARG A C 11
ATOM 19293 O O . ARG A 1 87 ? 5.215 -7.207 13.284 1.00 0.00 80 ARG A O 11
ATOM 19314 N N . ILE A 1 88 ? 6.404 -7.682 11.433 1.00 0.00 81 ILE A N 11
ATOM 19315 C CA . ILE A 1 88 ? 6.438 -6.302 10.967 1.00 0.00 81 ILE A CA 11
ATOM 19316 C C . ILE A 1 88 ? 5.846 -6.179 9.568 1.00 0.00 81 ILE A C 11
ATOM 19317 O O . ILE A 1 88 ? 6.232 -6.904 8.651 1.00 0.00 81 ILE A O 11
ATOM 19333 N N . LYS A 1 89 ? 4.906 -5.253 9.409 1.00 0.00 82 LYS A N 11
ATOM 19334 C CA . LYS A 1 89 ? 4.261 -5.029 8.121 1.00 0.00 82 LYS A CA 11
ATOM 19335 C C . LYS A 1 89 ? 4.312 -3.555 7.735 1.00 0.00 82 LYS A C 11
ATOM 19336 O O . LYS A 1 89 ? 3.941 -2.684 8.521 1.00 0.00 82 LYS A O 11
ATOM 19355 N N . VAL A 1 90 ? 4.772 -3.282 6.518 1.00 0.00 83 VAL A N 11
ATOM 19356 C CA . VAL A 1 90 ? 4.868 -1.912 6.026 1.00 0.00 83 VAL A CA 11
ATOM 19357 C C . VAL A 1 90 ? 3.946 -1.691 4.833 1.00 0.00 83 VAL A C 11
ATOM 19358 O O . VAL A 1 90 ? 3.920 -2.490 3.898 1.00 0.00 83 VAL A O 11
ATOM 19371 N N . SER A 1 91 ? 3.189 -0.599 4.872 1.00 0.00 84 SER A N 11
ATOM 19372 C CA . SER A 1 91 ? 2.262 -0.271 3.795 1.00 0.00 84 SER A CA 11
ATOM 19373 C C . SER A 1 91 ? 2.820 0.843 2.917 1.00 0.00 84 SER A C 11
ATOM 19374 O O . SER A 1 91 ? 3.257 1.882 3.414 1.00 0.00 84 SER A O 11
ATOM 19382 N N . LEU A 1 92 ? 2.803 0.621 1.607 1.00 0.00 85 LEU A N 11
ATOM 19383 C CA . LEU A 1 92 ? 3.307 1.606 0.657 1.00 0.00 85 LEU A CA 11
ATOM 19384 C C . LEU A 1 92 ? 2.260 1.926 -0.404 1.00 0.00 85 LEU A C 11
ATOM 19385 O O . LEU A 1 92 ? 1.372 1.117 -0.678 1.00 0.00 85 LEU A O 11
ATOM 19401 N N . SER A 1 93 ? 2.369 3.109 -1.000 1.00 0.00 86 SER A N 11
ATOM 19402 C CA . SER A 1 93 ? 1.429 3.536 -2.030 1.00 0.00 86 SER A CA 11
ATOM 19403 C C . SER A 1 93 ? 2.170 4.048 -3.263 1.00 0.00 86 SER A C 11
ATOM 19404 O O . SER A 1 93 ? 3.234 4.657 -3.152 1.00 0.00 86 SER A O 11
ATOM 19412 N N . MET A 1 94 ? 1.600 3.795 -4.436 1.00 0.00 87 MET A N 11
ATOM 19413 C CA . MET A 1 94 ? 2.205 4.231 -5.689 1.00 0.00 87 MET A CA 11
ATOM 19414 C C . MET A 1 94 ? 1.262 5.153 -6.456 1.00 0.00 87 MET A C 11
ATOM 19415 O O . MET A 1 94 ? 1.694 5.932 -7.306 1.00 0.00 87 MET A O 11
ATOM 19429 N N . LYS A 1 95 ? -0.028 5.060 -6.151 1.00 0.00 88 LYS A N 11
ATOM 19430 C CA . LYS A 1 95 ? -1.031 5.886 -6.810 1.00 0.00 88 LYS A CA 11
ATOM 19431 C C . LYS A 1 95 ? -0.951 7.330 -6.328 1.00 0.00 88 LYS A C 11
ATOM 19432 O O . LYS A 1 95 ? -1.584 8.222 -6.894 1.00 0.00 88 LYS A O 11
ATOM 19451 N N . VAL A 1 96 ? -0.164 7.556 -5.279 1.00 0.00 89 VAL A N 11
ATOM 19452 C CA . VAL A 1 96 ? 0.002 8.893 -4.723 1.00 0.00 89 VAL A CA 11
ATOM 19453 C C . VAL A 1 96 ? 1.410 9.422 -4.974 1.00 0.00 89 VAL A C 11
ATOM 19454 O O . VAL A 1 96 ? 1.815 10.435 -4.403 1.00 0.00 89 VAL A O 11
ATOM 19467 N N . VAL A 1 97 ? 2.151 8.729 -5.832 1.00 0.00 90 VAL A N 11
ATOM 19468 C CA . VAL A 1 97 ? 3.515 9.130 -6.161 1.00 0.00 90 VAL A CA 11
ATOM 19469 C C . VAL A 1 97 ? 3.754 9.079 -7.666 1.00 0.00 90 VAL A C 11
ATOM 19470 O O . VAL A 1 97 ? 3.262 8.185 -8.353 1.00 0.00 90 VAL A O 11
ATOM 19483 N N . ASN A 1 98 ? 4.514 10.045 -8.170 1.00 0.00 91 ASN A N 11
ATOM 19484 C CA . ASN A 1 98 ? 4.820 10.112 -9.595 1.00 0.00 91 ASN A CA 11
ATOM 19485 C C . ASN A 1 98 ? 5.890 9.090 -9.970 1.00 0.00 91 ASN A C 11
ATOM 19486 O O . ASN A 1 98 ? 6.972 9.067 -9.384 1.00 0.00 91 ASN A O 11
ATOM 19497 N N . GLN A 1 99 ? 5.579 8.249 -10.951 1.00 0.00 92 GLN A N 11
ATOM 19498 C CA . GLN A 1 99 ? 6.514 7.225 -11.404 1.00 0.00 92 GLN A CA 11
ATOM 19499 C C . GLN A 1 99 ? 7.464 7.784 -12.457 1.00 0.00 92 GLN A C 11
ATOM 19500 O O . GLN A 1 99 ? 7.706 7.154 -13.486 1.00 0.00 92 GLN A O 11
ATOM 19514 N N . GLY A 1 100 ? 8.001 8.972 -12.193 1.00 0.00 93 GLY A N 11
ATOM 19515 C CA . GLY A 1 100 ? 8.918 9.596 -13.128 1.00 0.00 93 GLY A CA 11
ATOM 19516 C C . GLY A 1 100 ? 9.882 10.547 -12.448 1.00 0.00 93 GLY A C 11
ATOM 19517 O O . GLY A 1 100 ? 11.045 10.652 -12.840 1.00 0.00 93 GLY A O 11
ATOM 19521 N N . THR A 1 101 ? 9.399 11.244 -11.424 1.00 0.00 94 THR A N 11
ATOM 19522 C CA . THR A 1 101 ? 10.225 12.194 -10.688 1.00 0.00 94 THR A CA 11
ATOM 19523 C C . THR A 1 101 ? 10.242 11.870 -9.199 1.00 0.00 94 THR A C 11
ATOM 19524 O O . THR A 1 101 ? 11.193 12.202 -8.492 1.00 0.00 94 THR A O 11
ATOM 19535 N N . GLY A 1 102 ? 9.183 11.219 -8.728 1.00 0.00 95 GLY A N 11
ATOM 19536 C CA . GLY A 1 102 ? 9.096 10.860 -7.323 1.00 0.00 95 GLY A CA 11
ATOM 19537 C C . GLY A 1 102 ? 8.602 12.005 -6.462 1.00 0.00 95 GLY A C 11
ATOM 19538 O O . GLY A 1 102 ? 8.980 12.124 -5.296 1.00 0.00 95 GLY A O 11
ATOM 19542 N N . LYS A 1 103 ? 7.756 12.854 -7.037 1.00 0.00 96 LYS A N 11
ATOM 19543 C CA . LYS A 1 103 ? 7.209 13.996 -6.314 1.00 0.00 96 LYS A CA 11
ATOM 19544 C C . LYS A 1 103 ? 5.834 13.670 -5.742 1.00 0.00 96 LYS A C 11
ATOM 19545 O O . LYS A 1 103 ? 4.979 13.113 -6.432 1.00 0.00 96 LYS A O 11
ATOM 19564 N N . ASP A 1 104 ? 5.626 14.021 -4.477 1.00 0.00 97 ASP A N 11
ATOM 19565 C CA . ASP A 1 104 ? 4.354 13.768 -3.813 1.00 0.00 97 ASP A CA 11
ATOM 19566 C C . ASP A 1 104 ? 3.195 14.350 -4.618 1.00 0.00 97 ASP A C 11
ATOM 19567 O O . ASP A 1 104 ? 3.166 15.546 -4.909 1.00 0.00 97 ASP A O 11
ATOM 19576 N N . LEU A 1 105 ? 2.242 13.496 -4.975 1.00 0.00 98 LEU A N 11
ATOM 19577 C CA . LEU A 1 105 ? 1.081 13.924 -5.747 1.00 0.00 98 LEU A CA 11
ATOM 19578 C C . LEU A 1 105 ? -0.078 14.294 -4.827 1.00 0.00 98 LEU A C 11
ATOM 19579 O O . LEU A 1 105 ? -0.894 15.155 -5.158 1.00 0.00 98 LEU A O 11
ATOM 19595 N N . ASP A 1 106 ? -0.143 13.640 -3.673 1.00 0.00 99 ASP A N 11
ATOM 19596 C CA . ASP A 1 106 ? -1.200 13.903 -2.704 1.00 0.00 99 ASP A CA 11
ATOM 19597 C C . ASP A 1 106 ? -0.613 14.270 -1.345 1.00 0.00 99 ASP A C 11
ATOM 19598 O O . ASP A 1 106 ? -0.532 13.447 -0.433 1.00 0.00 99 ASP A O 11
ATOM 19607 N N . PRO A 1 107 ? -0.190 15.535 -1.205 1.00 0.00 100 PRO A N 11
ATOM 19608 C CA . PRO A 1 107 ? 0.399 16.040 0.039 1.00 0.00 100 PRO A CA 11
ATOM 19609 C C . PRO A 1 107 ? -0.628 16.155 1.161 1.00 0.00 100 PRO A C 11
ATOM 19610 O O . PRO A 1 107 ? -0.293 16.525 2.286 1.00 0.00 100 PRO A O 11
ATOM 19621 N N . ASN A 1 108 ? -1.879 15.835 0.847 1.00 0.00 101 ASN A N 11
ATOM 19622 C CA . ASN A 1 108 ? -2.955 15.902 1.830 1.00 0.00 101 ASN A CA 11
ATOM 19623 C C . ASN A 1 108 ? -3.065 14.595 2.607 1.00 0.00 101 ASN A C 11
ATOM 19624 O O . ASN A 1 108 ? -3.507 14.577 3.754 1.00 0.00 101 ASN A O 11
ATOM 19635 N N . ASN A 1 109 ? -2.661 13.499 1.971 1.00 0.00 102 ASN A N 11
ATOM 19636 C CA . ASN A 1 109 ? -2.714 12.186 2.602 1.00 0.00 102 ASN A CA 11
ATOM 19637 C C . ASN A 1 109 ? -4.117 11.890 3.125 1.00 0.00 102 ASN A C 11
ATOM 19638 O O . ASN A 1 109 ? -4.283 11.370 4.228 1.00 0.00 102 ASN A O 11
ATOM 19649 N N . VAL A 1 110 ? -5.124 12.226 2.326 1.00 0.00 103 VAL A N 11
ATOM 19650 C CA . VAL A 1 110 ? -6.512 11.995 2.706 1.00 0.00 103 VAL A CA 11
ATOM 19651 C C . VAL A 1 110 ? -7.084 10.778 1.989 1.00 0.00 103 VAL A C 11
ATOM 19652 O O . VAL A 1 110 ? -8.012 10.135 2.480 1.00 0.00 103 VAL A O 11
ATOM 19665 N N . ILE A 1 111 ? -6.524 10.466 0.825 1.00 0.00 104 ILE A N 11
ATOM 19666 C CA . ILE A 1 111 ? -6.977 9.324 0.041 1.00 0.00 104 ILE A CA 11
ATOM 19667 C C . ILE A 1 111 ? -6.606 8.010 0.719 1.00 0.00 104 ILE A C 11
ATOM 19668 O O . ILE A 1 111 ? -7.431 7.102 0.828 1.00 0.00 104 ILE A O 11
ATOM 19684 N N . ILE A 1 112 ? -5.360 7.915 1.173 1.00 0.00 105 ILE A N 11
ATOM 19685 C CA . ILE A 1 112 ? -4.881 6.713 1.844 1.00 0.00 105 ILE A CA 11
ATOM 19686 C C . ILE A 1 112 ? -5.816 6.306 2.978 1.00 0.00 105 ILE A C 11
ATOM 19687 O O . ILE A 1 112 ? -5.877 5.137 3.354 1.00 0.00 105 ILE A O 11
ATOM 19703 N N . GLU A 1 113 ? -6.543 7.281 3.516 1.00 0.00 106 GLU A N 11
ATOM 19704 C CA . GLU A 1 113 ? -7.476 7.022 4.607 1.00 0.00 106 GLU A CA 11
ATOM 19705 C C . GLU A 1 113 ? -8.623 6.130 4.142 1.00 0.00 106 GLU A C 11
ATOM 19706 O O . GLU A 1 113 ? -8.816 5.030 4.658 1.00 0.00 106 GLU A O 11
ATOM 19718 N N . SER A 1 114 ? -9.382 6.614 3.165 1.00 0.00 107 SER A N 11
ATOM 19719 C CA . SER A 1 114 ? -10.514 5.864 2.632 1.00 0.00 107 SER A CA 11
ATOM 19720 C C . SER A 1 114 ? -10.383 5.681 1.124 1.00 0.00 107 SER A C 11
ATOM 19721 O O . SER A 1 114 ? -10.387 6.651 0.367 1.00 0.00 107 SER A O 11
ATOM 19729 N N . GLY A 1 115 ? -10.269 4.429 0.693 1.00 0.00 108 GLY A N 11
ATOM 19730 C CA . GLY A 1 115 ? -10.138 4.140 -0.723 1.00 0.00 108 GLY A CA 11
ATOM 19731 C C . GLY A 1 115 ? -11.152 4.891 -1.564 1.00 0.00 108 GLY A C 11
ATOM 19732 O O . GLY A 1 115 ? -12.278 5.144 -1.136 1.00 0.00 108 GLY A O 11
ATOM 19736 N N . PRO A 1 116 ? -10.753 5.260 -2.790 1.00 0.00 109 PRO A N 11
ATOM 19737 C CA . PRO A 1 116 ? -11.620 5.991 -3.717 1.00 0.00 109 PRO A CA 11
ATOM 19738 C C . PRO A 1 116 ? -12.765 5.131 -4.242 1.00 0.00 109 PRO A C 11
ATOM 19739 O O . PRO A 1 116 ? -13.610 5.602 -5.003 1.00 0.00 109 PRO A O 11
ATOM 19750 N N . SER A 1 117 ? -12.785 3.867 -3.831 1.00 0.00 110 SER A N 11
ATOM 19751 C CA . SER A 1 117 ? -13.825 2.940 -4.263 1.00 0.00 110 SER A CA 11
ATOM 19752 C C . SER A 1 117 ? -15.211 3.493 -3.947 1.00 0.00 110 SER A C 11
ATOM 19753 O O . SER A 1 117 ? -15.593 3.615 -2.783 1.00 0.00 110 SER A O 11
ATOM 19761 N N . SER A 1 118 ? -15.961 3.825 -4.993 1.00 0.00 111 SER A N 11
ATOM 19762 C CA . SER A 1 118 ? -17.304 4.370 -4.829 1.00 0.00 111 SER A CA 11
ATOM 19763 C C . SER A 1 118 ? -18.323 3.550 -5.617 1.00 0.00 111 SER A C 11
ATOM 19764 O O . SER A 1 118 ? -18.327 3.563 -6.848 1.00 0.00 111 SER A O 11
ATOM 19772 N N . GLY A 1 119 ? -19.185 2.838 -4.898 1.00 0.00 112 GLY A N 11
ATOM 19773 C CA . GLY A 1 119 ? -20.195 2.024 -5.545 1.00 0.00 112 GLY A CA 11
ATOM 19774 C C . GLY A 1 119 ? -21.591 2.312 -5.029 1.00 0.00 112 GLY A C 11
ATOM 19775 O O . GLY A 1 119 ? -21.782 3.203 -4.203 1.00 0.00 112 GLY A O 11
ATOM 19779 N N . GLY A 1 1 ? -10.928 18.470 12.404 1.00 0.00 -6 GLY A N 12
ATOM 19780 C CA . GLY A 1 1 ? -10.283 19.570 13.098 1.00 0.00 -6 GLY A CA 12
ATOM 19781 C C . GLY A 1 1 ? -8.772 19.448 13.098 1.00 0.00 -6 GLY A C 12
ATOM 19782 O O . GLY A 1 1 ? -8.229 18.383 12.808 1.00 0.00 -6 GLY A O 12
ATOM 19786 N N . SER A 1 2 ? -8.092 20.543 13.424 1.00 0.00 -5 SER A N 12
ATOM 19787 C CA . SER A 1 2 ? -6.634 20.555 13.456 1.00 0.00 -5 SER A CA 12
ATOM 19788 C C . SER A 1 2 ? -6.123 20.622 14.892 1.00 0.00 -5 SER A C 12
ATOM 19789 O O . SER A 1 2 ? -6.429 21.559 15.629 1.00 0.00 -5 SER A O 12
ATOM 19797 N N . SER A 1 3 ? -5.342 19.620 15.283 1.00 0.00 -4 SER A N 12
ATOM 19798 C CA . SER A 1 3 ? -4.790 19.561 16.631 1.00 0.00 -4 SER A CA 12
ATOM 19799 C C . SER A 1 3 ? -3.270 19.435 16.592 1.00 0.00 -4 SER A C 12
ATOM 19800 O O . SER A 1 3 ? -2.717 18.725 15.752 1.00 0.00 -4 SER A O 12
ATOM 19808 N N . GLY A 1 4 ? -2.601 20.128 17.508 1.00 0.00 -3 GLY A N 12
ATOM 19809 C CA . GLY A 1 4 ? -1.151 20.080 17.561 1.00 0.00 -3 GLY A CA 12
ATOM 19810 C C . GLY A 1 4 ? -0.587 20.885 18.715 1.00 0.00 -3 GLY A C 12
ATOM 19811 O O . GLY A 1 4 ? 0.102 21.884 18.506 1.00 0.00 -3 GLY A O 12
ATOM 19815 N N . SER A 1 5 ? -0.879 20.449 19.937 1.00 0.00 -2 SER A N 12
ATOM 19816 C CA . SER A 1 5 ? -0.401 21.139 21.128 1.00 0.00 -2 SER A CA 12
ATOM 19817 C C . SER A 1 5 ? 1.000 20.665 21.505 1.00 0.00 -2 SER A C 12
ATOM 19818 O O . SER A 1 5 ? 1.451 19.611 21.059 1.00 0.00 -2 SER A O 12
ATOM 19826 N N . SER A 1 6 ? 1.683 21.453 22.330 1.00 0.00 -1 SER A N 12
ATOM 19827 C CA . SER A 1 6 ? 3.034 21.118 22.763 1.00 0.00 -1 SER A CA 12
ATOM 19828 C C . SER A 1 6 ? 3.166 19.619 23.019 1.00 0.00 -1 SER A C 12
ATOM 19829 O O . SER A 1 6 ? 2.298 19.005 23.637 1.00 0.00 -1 SER A O 12
ATOM 19837 N N . GLY A 1 7 ? 4.260 19.037 22.539 1.00 0.00 0 GLY A N 12
ATOM 19838 C CA . GLY A 1 7 ? 4.487 17.616 22.725 1.00 0.00 0 GLY A CA 12
ATOM 19839 C C . GLY A 1 7 ? 5.956 17.280 22.891 1.00 0.00 0 GLY A C 12
ATOM 19840 O O . GLY A 1 7 ? 6.569 16.691 22.001 1.00 0.00 0 GLY A O 12
ATOM 19844 N N . MET A 1 8 ? 6.522 17.657 24.033 1.00 0.00 1 MET A N 12
ATOM 19845 C CA . MET A 1 8 ? 7.929 17.392 24.311 1.00 0.00 1 MET A CA 12
ATOM 19846 C C . MET A 1 8 ? 8.100 16.051 25.019 1.00 0.00 1 MET A C 12
ATOM 19847 O O . MET A 1 8 ? 7.975 15.963 26.240 1.00 0.00 1 MET A O 12
ATOM 19861 N N . ASN A 1 9 ? 8.386 15.010 24.243 1.00 0.00 2 ASN A N 12
ATOM 19862 C CA . ASN A 1 9 ? 8.572 13.674 24.796 1.00 0.00 2 ASN A CA 12
ATOM 19863 C C . ASN A 1 9 ? 10.038 13.255 24.722 1.00 0.00 2 ASN A C 12
ATOM 19864 O O . ASN A 1 9 ? 10.753 13.619 23.789 1.00 0.00 2 ASN A O 12
ATOM 19875 N N . SER A 1 10 ? 10.479 12.487 25.713 1.00 0.00 3 SER A N 12
ATOM 19876 C CA . SER A 1 10 ? 11.859 12.020 25.764 1.00 0.00 3 SER A CA 12
ATOM 19877 C C . SER A 1 10 ? 11.918 10.530 26.087 1.00 0.00 3 SER A C 12
ATOM 19878 O O . SER A 1 10 ? 11.173 10.037 26.932 1.00 0.00 3 SER A O 12
ATOM 19886 N N . GLY A 1 11 ? 12.811 9.818 25.405 1.00 0.00 4 GLY A N 12
ATOM 19887 C CA . GLY A 1 11 ? 12.951 8.392 25.632 1.00 0.00 4 GLY A CA 12
ATOM 19888 C C . GLY A 1 11 ? 12.034 7.570 24.748 1.00 0.00 4 GLY A C 12
ATOM 19889 O O . GLY A 1 11 ? 10.978 7.117 25.189 1.00 0.00 4 GLY A O 12
ATOM 19893 N N . ARG A 1 12 ? 12.437 7.380 23.496 1.00 0.00 5 ARG A N 12
ATOM 19894 C CA . ARG A 1 12 ? 11.642 6.610 22.547 1.00 0.00 5 ARG A CA 12
ATOM 19895 C C . ARG A 1 12 ? 11.987 5.127 22.626 1.00 0.00 5 ARG A C 12
ATOM 19896 O O . ARG A 1 12 ? 13.131 4.742 22.868 1.00 0.00 5 ARG A O 12
ATOM 19917 N N . PRO A 1 13 ? 10.974 4.271 22.418 1.00 0.00 6 PRO A N 12
ATOM 19918 C CA . PRO A 1 13 ? 11.146 2.816 22.461 1.00 0.00 6 PRO A CA 12
ATOM 19919 C C . PRO A 1 13 ? 11.958 2.293 21.282 1.00 0.00 6 PRO A C 12
ATOM 19920 O O . PRO A 1 13 ? 11.878 2.827 20.176 1.00 0.00 6 PRO A O 12
ATOM 19931 N N . GLU A 1 14 ? 12.741 1.246 21.526 1.00 0.00 7 GLU A N 12
ATOM 19932 C CA . GLU A 1 14 ? 13.568 0.652 20.483 1.00 0.00 7 GLU A CA 12
ATOM 19933 C C . GLU A 1 14 ? 12.706 0.116 19.344 1.00 0.00 7 GLU A C 12
ATOM 19934 O O . GLU A 1 14 ? 12.050 -0.918 19.478 1.00 0.00 7 GLU A O 12
ATOM 19946 N N . THR A 1 15 ? 12.711 0.827 18.220 1.00 0.00 8 THR A N 12
ATOM 19947 C CA . THR A 1 15 ? 11.928 0.425 17.058 1.00 0.00 8 THR A CA 12
ATOM 19948 C C . THR A 1 15 ? 12.717 0.624 15.769 1.00 0.00 8 THR A C 12
ATOM 19949 O O . THR A 1 15 ? 13.623 1.454 15.707 1.00 0.00 8 THR A O 12
ATOM 19960 N N . MET A 1 16 ? 12.367 -0.144 14.742 1.00 0.00 9 MET A N 12
ATOM 19961 C CA . MET A 1 16 ? 13.042 -0.050 13.453 1.00 0.00 9 MET A CA 12
ATOM 19962 C C . MET A 1 16 ? 13.280 1.407 13.068 1.00 0.00 9 MET A C 12
ATOM 19963 O O . MET A 1 16 ? 12.334 2.157 12.827 1.00 0.00 9 MET A O 12
ATOM 19977 N N . GLU A 1 17 ? 14.548 1.801 13.014 1.00 0.00 10 GLU A N 12
ATOM 19978 C CA . GLU A 1 17 ? 14.908 3.169 12.660 1.00 0.00 10 GLU A CA 12
ATOM 19979 C C . GLU A 1 17 ? 15.388 3.249 11.213 1.00 0.00 10 GLU A C 12
ATOM 19980 O O . GLU A 1 17 ? 15.048 4.181 10.486 1.00 0.00 10 GLU A O 12
ATOM 19992 N N . ASN A 1 18 ? 16.180 2.263 10.804 1.00 0.00 11 ASN A N 12
ATOM 19993 C CA . ASN A 1 18 ? 16.708 2.222 9.445 1.00 0.00 11 ASN A CA 12
ATOM 19994 C C . ASN A 1 18 ? 15.666 2.705 8.441 1.00 0.00 11 ASN A C 12
ATOM 19995 O O . ASN A 1 18 ? 15.868 3.706 7.753 1.00 0.00 11 ASN A O 12
ATOM 20006 N N . LEU A 1 19 ? 14.550 1.987 8.363 1.00 0.00 12 LEU A N 12
ATOM 20007 C CA . LEU A 1 19 ? 13.475 2.343 7.444 1.00 0.00 12 LEU A CA 12
ATOM 20008 C C . LEU A 1 19 ? 13.189 3.840 7.493 1.00 0.00 12 LEU A C 12
ATOM 20009 O O . LEU A 1 19 ? 13.483 4.521 8.476 1.00 0.00 12 LEU A O 12
ATOM 20025 N N . PRO A 1 20 ? 12.601 4.366 6.408 1.00 0.00 13 PRO A N 12
ATOM 20026 C CA . PRO A 1 20 ? 12.260 5.788 6.304 1.00 0.00 13 PRO A CA 12
ATOM 20027 C C . PRO A 1 20 ? 11.117 6.180 7.235 1.00 0.00 13 PRO A C 12
ATOM 20028 O O . PRO A 1 20 ? 10.620 5.357 8.003 1.00 0.00 13 PRO A O 12
ATOM 20039 N N . ALA A 1 21 ? 10.705 7.441 7.160 1.00 0.00 14 ALA A N 12
ATOM 20040 C CA . ALA A 1 21 ? 9.619 7.940 7.994 1.00 0.00 14 ALA A CA 12
ATOM 20041 C C . ALA A 1 21 ? 8.271 7.762 7.305 1.00 0.00 14 ALA A C 12
ATOM 20042 O O . ALA A 1 21 ? 8.197 7.258 6.183 1.00 0.00 14 ALA A O 12
ATOM 20049 N N . LEU A 1 22 ? 7.205 8.177 7.982 1.00 0.00 15 LEU A N 12
ATOM 20050 C CA . LEU A 1 22 ? 5.859 8.062 7.435 1.00 0.00 15 LEU A CA 12
ATOM 20051 C C . LEU A 1 22 ? 5.667 9.011 6.255 1.00 0.00 15 LEU A C 12
ATOM 20052 O O . LEU A 1 22 ? 6.272 10.081 6.203 1.00 0.00 15 LEU A O 12
ATOM 20068 N N . TYR A 1 23 ? 4.820 8.612 5.314 1.00 0.00 16 TYR A N 12
ATOM 20069 C CA . TYR A 1 23 ? 4.548 9.427 4.135 1.00 0.00 16 TYR A CA 12
ATOM 20070 C C . TYR A 1 23 ? 5.841 9.777 3.406 1.00 0.00 16 TYR A C 12
ATOM 20071 O O . TYR A 1 23 ? 5.917 10.782 2.697 1.00 0.00 16 TYR A O 12
ATOM 20089 N N . THR A 1 24 ? 6.859 8.941 3.584 1.00 0.00 17 THR A N 12
ATOM 20090 C CA . THR A 1 24 ? 8.150 9.161 2.944 1.00 0.00 17 THR A CA 12
ATOM 20091 C C . THR A 1 24 ? 8.162 8.603 1.525 1.00 0.00 17 THR A C 12
ATOM 20092 O O . THR A 1 24 ? 7.719 7.479 1.286 1.00 0.00 17 THR A O 12
ATOM 20103 N N . ILE A 1 25 ? 8.673 9.394 0.588 1.00 0.00 18 ILE A N 12
ATOM 20104 C CA . ILE A 1 25 ? 8.745 8.979 -0.808 1.00 0.00 18 ILE A CA 12
ATOM 20105 C C . ILE A 1 25 ? 10.153 8.523 -1.173 1.00 0.00 18 ILE A C 12
ATOM 20106 O O . ILE A 1 25 ? 11.129 9.233 -0.933 1.00 0.00 18 ILE A O 12
ATOM 20122 N N . PHE A 1 26 ? 10.251 7.334 -1.759 1.00 0.00 19 PHE A N 12
ATOM 20123 C CA . PHE A 1 26 ? 11.540 6.783 -2.159 1.00 0.00 19 PHE A CA 12
ATOM 20124 C C . PHE A 1 26 ? 11.392 5.891 -3.389 1.00 0.00 19 PHE A C 12
ATOM 20125 O O . PHE A 1 26 ? 10.286 5.482 -3.741 1.00 0.00 19 PHE A O 12
ATOM 20142 N N . GLN A 1 27 ? 12.515 5.597 -4.038 1.00 0.00 20 GLN A N 12
ATOM 20143 C CA . GLN A 1 27 ? 12.510 4.755 -5.228 1.00 0.00 20 GLN A CA 12
ATOM 20144 C C . GLN A 1 27 ? 12.849 3.310 -4.875 1.00 0.00 20 GLN A C 12
ATOM 20145 O O . GLN A 1 27 ? 13.863 3.039 -4.234 1.00 0.00 20 GLN A O 12
ATOM 20159 N N . GLY A 1 28 ? 11.991 2.387 -5.299 1.00 0.00 21 GLY A N 12
ATOM 20160 C CA . GLY A 1 28 ? 12.218 0.981 -5.018 1.00 0.00 21 GLY A CA 12
ATOM 20161 C C . GLY A 1 28 ? 11.934 0.097 -6.216 1.00 0.00 21 GLY A C 12
ATOM 20162 O O . GLY A 1 28 ? 11.287 0.526 -7.171 1.00 0.00 21 GLY A O 12
ATOM 20166 N N . GLU A 1 29 ? 12.420 -1.139 -6.167 1.00 0.00 22 GLU A N 12
ATOM 20167 C CA . GLU A 1 29 ? 12.217 -2.083 -7.259 1.00 0.00 22 GLU A CA 12
ATOM 20168 C C . GLU A 1 29 ? 11.292 -3.219 -6.830 1.00 0.00 22 GLU A C 12
ATOM 20169 O O . GLU A 1 29 ? 11.298 -3.637 -5.672 1.00 0.00 22 GLU A O 12
ATOM 20181 N N . VAL A 1 30 ? 10.496 -3.714 -7.774 1.00 0.00 23 VAL A N 12
ATOM 20182 C CA . VAL A 1 30 ? 9.565 -4.801 -7.495 1.00 0.00 23 VAL A CA 12
ATOM 20183 C C . VAL A 1 30 ? 10.298 -6.132 -7.363 1.00 0.00 23 VAL A C 12
ATOM 20184 O O . VAL A 1 30 ? 11.039 -6.535 -8.259 1.00 0.00 23 VAL A O 12
ATOM 20197 N N . ALA A 1 31 ? 10.085 -6.809 -6.241 1.00 0.00 24 ALA A N 12
ATOM 20198 C CA . ALA A 1 31 ? 10.723 -8.096 -5.992 1.00 0.00 24 ALA A CA 12
ATOM 20199 C C . ALA A 1 31 ? 9.695 -9.222 -5.961 1.00 0.00 24 ALA A C 12
ATOM 20200 O O . ALA A 1 31 ? 10.034 -10.391 -6.142 1.00 0.00 24 ALA A O 12
ATOM 20207 N N . MET A 1 32 ? 8.437 -8.861 -5.729 1.00 0.00 25 MET A N 12
ATOM 20208 C CA . MET A 1 32 ? 7.359 -9.842 -5.676 1.00 0.00 25 MET A CA 12
ATOM 20209 C C . MET A 1 32 ? 6.058 -9.251 -6.210 1.00 0.00 25 MET A C 12
ATOM 20210 O O . MET A 1 32 ? 5.693 -8.124 -5.875 1.00 0.00 25 MET A O 12
ATOM 20224 N N . VAL A 1 33 ? 5.363 -10.019 -7.045 1.00 0.00 26 VAL A N 12
ATOM 20225 C CA . VAL A 1 33 ? 4.102 -9.571 -7.625 1.00 0.00 26 VAL A CA 12
ATOM 20226 C C . VAL A 1 33 ? 2.957 -10.496 -7.231 1.00 0.00 26 VAL A C 12
ATOM 20227 O O . VAL A 1 33 ? 3.009 -11.703 -7.467 1.00 0.00 26 VAL A O 12
ATOM 20240 N N . THR A 1 34 ? 1.920 -9.921 -6.628 1.00 0.00 27 THR A N 12
ATOM 20241 C CA . THR A 1 34 ? 0.762 -10.694 -6.200 1.00 0.00 27 THR A CA 12
ATOM 20242 C C . THR A 1 34 ? -0.532 -10.080 -6.723 1.00 0.00 27 THR A C 12
ATOM 20243 O O . THR A 1 34 ? -0.566 -8.909 -7.103 1.00 0.00 27 THR A O 12
ATOM 20254 N N . ASP A 1 35 ? -1.594 -10.877 -6.742 1.00 0.00 28 ASP A N 12
ATOM 20255 C CA . ASP A 1 35 ? -2.892 -10.411 -7.219 1.00 0.00 28 ASP A CA 12
ATOM 20256 C C . ASP A 1 35 ? -3.501 -9.410 -6.244 1.00 0.00 28 ASP A C 12
ATOM 20257 O O . ASP A 1 35 ? -4.530 -8.796 -6.529 1.00 0.00 28 ASP A O 12
ATOM 20266 N N . TYR A 1 36 ? -2.859 -9.247 -5.093 1.00 0.00 29 TYR A N 12
ATOM 20267 C CA . TYR A 1 36 ? -3.339 -8.321 -4.074 1.00 0.00 29 TYR A CA 12
ATOM 20268 C C . TYR A 1 36 ? -2.358 -7.170 -3.877 1.00 0.00 29 TYR A C 12
ATOM 20269 O O . TYR A 1 36 ? -2.475 -6.393 -2.930 1.00 0.00 29 TYR A O 12
ATOM 20287 N N . GLY A 1 37 ? -1.387 -7.068 -4.780 1.00 0.00 30 GLY A N 12
ATOM 20288 C CA . GLY A 1 37 ? -0.398 -6.009 -4.690 1.00 0.00 30 GLY A CA 12
ATOM 20289 C C . GLY A 1 37 ? 0.991 -6.480 -5.072 1.00 0.00 30 GLY A C 12
ATOM 20290 O O . GLY A 1 37 ? 1.154 -7.558 -5.642 1.00 0.00 30 GLY A O 12
ATOM 20294 N N . ALA A 1 38 ? 1.996 -5.668 -4.759 1.00 0.00 31 ALA A N 12
ATOM 20295 C CA . ALA A 1 38 ? 3.378 -6.007 -5.074 1.00 0.00 31 ALA A CA 12
ATOM 20296 C C . ALA A 1 38 ? 4.325 -5.525 -3.980 1.00 0.00 31 ALA A C 12
ATOM 20297 O O . ALA A 1 38 ? 4.043 -4.545 -3.289 1.00 0.00 31 ALA A O 12
ATOM 20304 N N . PHE A 1 39 ? 5.446 -6.220 -3.825 1.00 0.00 32 PHE A N 12
ATOM 20305 C CA . PHE A 1 39 ? 6.434 -5.862 -2.813 1.00 0.00 32 PHE A CA 12
ATOM 20306 C C . PHE A 1 39 ? 7.520 -4.968 -3.404 1.00 0.00 32 PHE A C 12
ATOM 20307 O O . PHE A 1 39 ? 8.067 -5.259 -4.468 1.00 0.00 32 PHE A O 12
ATOM 20324 N N . ILE A 1 40 ? 7.824 -3.878 -2.707 1.00 0.00 33 ILE A N 12
ATOM 20325 C CA . ILE A 1 40 ? 8.844 -2.941 -3.162 1.00 0.00 33 ILE A CA 12
ATOM 20326 C C . ILE A 1 40 ? 10.039 -2.928 -2.216 1.00 0.00 33 ILE A C 12
ATOM 20327 O O . ILE A 1 40 ? 9.882 -2.821 -1.000 1.00 0.00 33 ILE A O 12
ATOM 20343 N N . LYS A 1 41 ? 11.237 -3.035 -2.783 1.00 0.00 34 LYS A N 12
ATOM 20344 C CA . LYS A 1 41 ? 12.461 -3.032 -1.990 1.00 0.00 34 LYS A CA 12
ATOM 20345 C C . LYS A 1 41 ? 12.933 -1.607 -1.723 1.00 0.00 34 LYS A C 12
ATOM 20346 O O . LYS A 1 41 ? 13.083 -0.808 -2.649 1.00 0.00 34 LYS A O 12
ATOM 20365 N N . ILE A 1 42 ? 13.165 -1.294 -0.452 1.00 0.00 35 ILE A N 12
ATOM 20366 C CA . ILE A 1 42 ? 13.622 0.035 -0.065 1.00 0.00 35 ILE A CA 12
ATOM 20367 C C . ILE A 1 42 ? 15.142 0.136 -0.137 1.00 0.00 35 ILE A C 12
ATOM 20368 O O . ILE A 1 42 ? 15.870 -0.703 0.393 1.00 0.00 35 ILE A O 12
ATOM 20384 N N . PRO A 1 43 ? 15.633 1.190 -0.806 1.00 0.00 36 PRO A N 12
ATOM 20385 C CA . PRO A 1 43 ? 17.072 1.428 -0.960 1.00 0.00 36 PRO A CA 12
ATOM 20386 C C . PRO A 1 43 ? 17.738 1.826 0.352 1.00 0.00 36 PRO A C 12
ATOM 20387 O O . PRO A 1 43 ? 17.372 2.827 0.966 1.00 0.00 36 PRO A O 12
ATOM 20398 N N . GLY A 1 44 ? 18.719 1.035 0.777 1.00 0.00 37 GLY A N 12
ATOM 20399 C CA . GLY A 1 44 ? 19.421 1.323 2.014 1.00 0.00 37 GLY A CA 12
ATOM 20400 C C . GLY A 1 44 ? 18.747 0.701 3.221 1.00 0.00 37 GLY A C 12
ATOM 20401 O O . GLY A 1 44 ? 18.859 1.213 4.335 1.00 0.00 37 GLY A O 12
ATOM 20405 N N . CYS A 1 45 ? 18.043 -0.404 2.999 1.00 0.00 38 CYS A N 12
ATOM 20406 C CA . CYS A 1 45 ? 17.346 -1.096 4.078 1.00 0.00 38 CYS A CA 12
ATOM 20407 C C . CYS A 1 45 ? 17.359 -2.605 3.855 1.00 0.00 38 CYS A C 12
ATOM 20408 O O . CYS A 1 45 ? 17.855 -3.087 2.837 1.00 0.00 38 CYS A O 12
ATOM 20416 N N . ARG A 1 46 ? 16.813 -3.344 4.815 1.00 0.00 39 ARG A N 12
ATOM 20417 C CA . ARG A 1 46 ? 16.764 -4.798 4.724 1.00 0.00 39 ARG A CA 12
ATOM 20418 C C . ARG A 1 46 ? 15.323 -5.289 4.629 1.00 0.00 39 ARG A C 12
ATOM 20419 O O . ARG A 1 46 ? 15.057 -6.370 4.102 1.00 0.00 39 ARG A O 12
ATOM 20440 N N . LYS A 1 47 ? 14.395 -4.488 5.141 1.00 0.00 40 LYS A N 12
ATOM 20441 C CA . LYS A 1 47 ? 12.980 -4.839 5.113 1.00 0.00 40 LYS A CA 12
ATOM 20442 C C . LYS A 1 47 ? 12.299 -4.257 3.879 1.00 0.00 40 LYS A C 12
ATOM 20443 O O . LYS A 1 47 ? 12.717 -3.224 3.358 1.00 0.00 40 LYS A O 12
ATOM 20462 N N . GLN A 1 48 ? 11.247 -4.926 3.418 1.00 0.00 41 GLN A N 12
ATOM 20463 C CA . GLN A 1 48 ? 10.508 -4.474 2.245 1.00 0.00 41 GLN A CA 12
ATOM 20464 C C . GLN A 1 48 ? 9.043 -4.224 2.588 1.00 0.00 41 GLN A C 12
ATOM 20465 O O . GLN A 1 48 ? 8.483 -4.873 3.470 1.00 0.00 41 GLN A O 12
ATOM 20479 N N . GLY A 1 49 ? 8.428 -3.279 1.883 1.00 0.00 42 GLY A N 12
ATOM 20480 C CA . GLY A 1 49 ? 7.034 -2.961 2.127 1.00 0.00 42 GLY A CA 12
ATOM 20481 C C . GLY A 1 49 ? 6.116 -3.514 1.054 1.00 0.00 42 GLY A C 12
ATOM 20482 O O . GLY A 1 49 ? 6.549 -3.778 -0.067 1.00 0.00 42 GLY A O 12
ATOM 20486 N N . LEU A 1 50 ? 4.845 -3.691 1.400 1.00 0.00 43 LEU A N 12
ATOM 20487 C CA . LEU A 1 50 ? 3.864 -4.218 0.458 1.00 0.00 43 LEU A CA 12
ATOM 20488 C C . LEU A 1 50 ? 2.936 -3.113 -0.036 1.00 0.00 43 LEU A C 12
ATOM 20489 O O . LEU A 1 50 ? 2.531 -2.238 0.729 1.00 0.00 43 LEU A O 12
ATOM 20505 N N . VAL A 1 51 ? 2.601 -3.160 -1.322 1.00 0.00 44 VAL A N 12
ATOM 20506 C CA . VAL A 1 51 ? 1.718 -2.165 -1.919 1.00 0.00 44 VAL A CA 12
ATOM 20507 C C . VAL A 1 51 ? 0.386 -2.786 -2.324 1.00 0.00 44 VAL A C 12
ATOM 20508 O O . VAL A 1 51 ? 0.321 -3.591 -3.254 1.00 0.00 44 VAL A O 12
ATOM 20521 N N . HIS A 1 52 ? -0.676 -2.405 -1.621 1.00 0.00 45 HIS A N 12
ATOM 20522 C CA . HIS A 1 52 ? -2.009 -2.923 -1.909 1.00 0.00 45 HIS A CA 12
ATOM 20523 C C . HIS A 1 52 ? -2.369 -2.712 -3.376 1.00 0.00 45 HIS A C 12
ATOM 20524 O O . HIS A 1 52 ? -1.926 -1.749 -4.002 1.00 0.00 45 HIS A O 12
ATOM 20538 N N . ARG A 1 53 ? -3.176 -3.620 -3.919 1.00 0.00 46 ARG A N 12
ATOM 20539 C CA . ARG A 1 53 ? -3.593 -3.533 -5.313 1.00 0.00 46 ARG A CA 12
ATOM 20540 C C . ARG A 1 53 ? -4.348 -2.234 -5.575 1.00 0.00 46 ARG A C 12
ATOM 20541 O O . ARG A 1 53 ? -4.258 -1.658 -6.661 1.00 0.00 46 ARG A O 12
ATOM 20562 N N . THR A 1 54 ? -5.094 -1.775 -4.574 1.00 0.00 47 THR A N 12
ATOM 20563 C CA . THR A 1 54 ? -5.865 -0.545 -4.697 1.00 0.00 47 THR A CA 12
ATOM 20564 C C . THR A 1 54 ? -4.953 0.676 -4.717 1.00 0.00 47 THR A C 12
ATOM 20565 O O . THR A 1 54 ? -5.332 1.740 -5.209 1.00 0.00 47 THR A O 12
ATOM 20576 N N . HIS A 1 55 ? -3.748 0.518 -4.178 1.00 0.00 48 HIS A N 12
ATOM 20577 C CA . HIS A 1 55 ? -2.780 1.609 -4.135 1.00 0.00 48 HIS A CA 12
ATOM 20578 C C . HIS A 1 55 ? -1.841 1.549 -5.336 1.00 0.00 48 HIS A C 12
ATOM 20579 O O . HIS A 1 55 ? -1.082 2.484 -5.589 1.00 0.00 48 HIS A O 12
ATOM 20593 N N . MET A 1 56 ? -1.898 0.444 -6.071 1.00 0.00 49 MET A N 12
ATOM 20594 C CA . MET A 1 56 ? -1.052 0.263 -7.246 1.00 0.00 49 MET A CA 12
ATOM 20595 C C . MET A 1 56 ? -1.455 1.225 -8.359 1.00 0.00 49 MET A C 12
ATOM 20596 O O . MET A 1 56 ? -0.605 1.737 -9.087 1.00 0.00 49 MET A O 12
ATOM 20610 N N . SER A 1 57 ? -2.755 1.467 -8.485 1.00 0.00 50 SER A N 12
ATOM 20611 C CA . SER A 1 57 ? -3.270 2.365 -9.512 1.00 0.00 50 SER A CA 12
ATOM 20612 C C . SER A 1 57 ? -4.580 3.008 -9.065 1.00 0.00 50 SER A C 12
ATOM 20613 O O . SER A 1 57 ? -5.378 2.391 -8.360 1.00 0.00 50 SER A O 12
ATOM 20621 N N . SER A 1 58 ? -4.793 4.252 -9.480 1.00 0.00 51 SER A N 12
ATOM 20622 C CA . SER A 1 58 ? -6.003 4.982 -9.121 1.00 0.00 51 SER A CA 12
ATOM 20623 C C . SER A 1 58 ? -7.208 4.447 -9.888 1.00 0.00 51 SER A C 12
ATOM 20624 O O . SER A 1 58 ? -8.279 4.238 -9.315 1.00 0.00 51 SER A O 12
ATOM 20632 N N . CYS A 1 59 ? -7.026 4.227 -11.185 1.00 0.00 52 CYS A N 12
ATOM 20633 C CA . CYS A 1 59 ? -8.098 3.718 -12.031 1.00 0.00 52 CYS A CA 12
ATOM 20634 C C . CYS A 1 59 ? -8.553 2.339 -11.562 1.00 0.00 52 CYS A C 12
ATOM 20635 O O . CYS A 1 59 ? -8.070 1.825 -10.554 1.00 0.00 52 CYS A O 12
ATOM 20643 N N . ARG A 1 60 ? -9.488 1.747 -12.298 1.00 0.00 53 ARG A N 12
ATOM 20644 C CA . ARG A 1 60 ? -10.012 0.431 -11.955 1.00 0.00 53 ARG A CA 12
ATOM 20645 C C . ARG A 1 60 ? -8.915 -0.627 -12.034 1.00 0.00 53 ARG A C 12
ATOM 20646 O O . ARG A 1 60 ? -8.569 -1.100 -13.116 1.00 0.00 53 ARG A O 12
ATOM 20667 N N . VAL A 1 61 ? -8.370 -0.995 -10.877 1.00 0.00 54 VAL A N 12
ATOM 20668 C CA . VAL A 1 61 ? -7.313 -1.996 -10.815 1.00 0.00 54 VAL A CA 12
ATOM 20669 C C . VAL A 1 61 ? -7.890 -3.407 -10.840 1.00 0.00 54 VAL A C 12
ATOM 20670 O O . VAL A 1 61 ? -8.594 -3.817 -9.917 1.00 0.00 54 VAL A O 12
ATOM 20683 N N . ASP A 1 62 ? -7.589 -4.145 -11.903 1.00 0.00 55 ASP A N 12
ATOM 20684 C CA . ASP A 1 62 ? -8.077 -5.512 -12.050 1.00 0.00 55 ASP A CA 12
ATOM 20685 C C . ASP A 1 62 ? -6.926 -6.509 -11.977 1.00 0.00 55 ASP A C 12
ATOM 20686 O O . ASP A 1 62 ? -6.993 -7.499 -11.248 1.00 0.00 55 ASP A O 12
ATOM 20695 N N . LYS A 1 63 ? -5.872 -6.245 -12.741 1.00 0.00 56 LYS A N 12
ATOM 20696 C CA . LYS A 1 63 ? -4.705 -7.119 -12.765 1.00 0.00 56 LYS A CA 12
ATOM 20697 C C . LYS A 1 63 ? -3.436 -6.343 -12.427 1.00 0.00 56 LYS A C 12
ATOM 20698 O O . LYS A 1 63 ? -2.836 -5.686 -13.277 1.00 0.00 56 LYS A O 12
ATOM 20717 N N . PRO A 1 64 ? -3.016 -6.420 -11.155 1.00 0.00 57 PRO A N 12
ATOM 20718 C CA . PRO A 1 64 ? -1.813 -5.732 -10.676 1.00 0.00 57 PRO A CA 12
ATOM 20719 C C . PRO A 1 64 ? -0.534 -6.342 -11.239 1.00 0.00 57 PRO A C 12
ATOM 20720 O O . PRO A 1 64 ? 0.543 -5.755 -11.132 1.00 0.00 57 PRO A O 12
ATOM 20731 N N . SER A 1 65 ? -0.660 -7.522 -11.838 1.00 0.00 58 SER A N 12
ATOM 20732 C CA . SER A 1 65 ? 0.487 -8.213 -12.415 1.00 0.00 58 SER A CA 12
ATOM 20733 C C . SER A 1 65 ? 0.826 -7.649 -13.791 1.00 0.00 58 SER A C 12
ATOM 20734 O O . SER A 1 65 ? 1.936 -7.827 -14.291 1.00 0.00 58 SER A O 12
ATOM 20742 N N . GLU A 1 66 ? -0.142 -6.968 -14.399 1.00 0.00 59 GLU A N 12
ATOM 20743 C CA . GLU A 1 66 ? 0.053 -6.379 -15.718 1.00 0.00 59 GLU A CA 12
ATOM 20744 C C . GLU A 1 66 ? 0.510 -4.928 -15.604 1.00 0.00 59 GLU A C 12
ATOM 20745 O O . GLU A 1 66 ? 0.784 -4.272 -16.610 1.00 0.00 59 GLU A O 12
ATOM 20757 N N . ILE A 1 67 ? 0.590 -4.435 -14.373 1.00 0.00 60 ILE A N 12
ATOM 20758 C CA . ILE A 1 67 ? 1.015 -3.061 -14.128 1.00 0.00 60 ILE A CA 12
ATOM 20759 C C . ILE A 1 67 ? 2.516 -2.989 -13.869 1.00 0.00 60 ILE A C 12
ATOM 20760 O O . ILE A 1 67 ? 3.182 -2.036 -14.275 1.00 0.00 60 ILE A O 12
ATOM 20776 N N . VAL A 1 68 ? 3.044 -4.003 -13.192 1.00 0.00 61 VAL A N 12
ATOM 20777 C CA . VAL A 1 68 ? 4.468 -4.057 -12.880 1.00 0.00 61 VAL A CA 12
ATOM 20778 C C . VAL A 1 68 ? 4.983 -5.491 -12.909 1.00 0.00 61 VAL A C 12
ATOM 20779 O O . VAL A 1 68 ? 4.206 -6.438 -13.025 1.00 0.00 61 VAL A O 12
ATOM 20792 N N . ASP A 1 69 ? 6.299 -5.643 -12.802 1.00 0.00 62 ASP A N 12
ATOM 20793 C CA . ASP A 1 69 ? 6.919 -6.962 -12.814 1.00 0.00 62 ASP A CA 12
ATOM 20794 C C . ASP A 1 69 ? 8.283 -6.927 -12.133 1.00 0.00 62 ASP A C 12
ATOM 20795 O O . ASP A 1 69 ? 8.986 -5.917 -12.178 1.00 0.00 62 ASP A O 12
ATOM 20804 N N . VAL A 1 70 ? 8.653 -8.037 -11.501 1.00 0.00 63 VAL A N 12
ATOM 20805 C CA . VAL A 1 70 ? 9.932 -8.134 -10.810 1.00 0.00 63 VAL A CA 12
ATOM 20806 C C . VAL A 1 70 ? 11.069 -7.615 -11.683 1.00 0.00 63 VAL A C 12
ATOM 20807 O O . VAL A 1 70 ? 11.390 -8.201 -12.716 1.00 0.00 63 VAL A O 12
ATOM 20820 N N . GLY A 1 71 ? 11.677 -6.511 -11.260 1.00 0.00 64 GLY A N 12
ATOM 20821 C CA . GLY A 1 71 ? 12.773 -5.931 -12.015 1.00 0.00 64 GLY A CA 12
ATOM 20822 C C . GLY A 1 71 ? 12.543 -4.469 -12.340 1.00 0.00 64 GLY A C 12
ATOM 20823 O O . GLY A 1 71 ? 13.494 -3.715 -12.544 1.00 0.00 64 GLY A O 12
ATOM 20827 N N . ASP A 1 72 ? 11.277 -4.067 -12.392 1.00 0.00 65 ASP A N 12
ATOM 20828 C CA . ASP A 1 72 ? 10.925 -2.686 -12.696 1.00 0.00 65 ASP A CA 12
ATOM 20829 C C . ASP A 1 72 ? 11.042 -1.809 -11.452 1.00 0.00 65 ASP A C 12
ATOM 20830 O O . ASP A 1 72 ? 10.611 -2.193 -10.366 1.00 0.00 65 ASP A O 12
ATOM 20839 N N . LYS A 1 73 ? 11.629 -0.629 -11.620 1.00 0.00 66 LYS A N 12
ATOM 20840 C CA . LYS A 1 73 ? 11.804 0.303 -10.512 1.00 0.00 66 LYS A CA 12
ATOM 20841 C C . LYS A 1 73 ? 10.760 1.414 -10.567 1.00 0.00 66 LYS A C 12
ATOM 20842 O O . LYS A 1 73 ? 10.539 2.022 -11.614 1.00 0.00 66 LYS A O 12
ATOM 20861 N N . VAL A 1 74 ? 10.119 1.675 -9.431 1.00 0.00 67 VAL A N 12
ATOM 20862 C CA . VAL A 1 74 ? 9.101 2.714 -9.349 1.00 0.00 67 VAL A CA 12
ATOM 20863 C C . VAL A 1 74 ? 9.193 3.472 -8.030 1.00 0.00 67 VAL A C 12
ATOM 20864 O O . VAL A 1 74 ? 9.921 3.070 -7.122 1.00 0.00 67 VAL A O 12
ATOM 20877 N N . TRP A 1 75 ? 8.452 4.569 -7.931 1.00 0.00 68 TRP A N 12
ATOM 20878 C CA . TRP A 1 75 ? 8.451 5.384 -6.721 1.00 0.00 68 TRP A CA 12
ATOM 20879 C C . TRP A 1 75 ? 7.255 5.045 -5.838 1.00 0.00 68 TRP A C 12
ATOM 20880 O O . TRP A 1 75 ? 6.123 4.958 -6.316 1.00 0.00 68 TRP A O 12
ATOM 20901 N N . VAL A 1 76 ? 7.511 4.856 -4.548 1.00 0.00 69 VAL A N 12
ATOM 20902 C CA . VAL A 1 76 ? 6.455 4.529 -3.598 1.00 0.00 69 VAL A CA 12
ATOM 20903 C C . VAL A 1 76 ? 6.494 5.458 -2.390 1.00 0.00 69 VAL A C 12
ATOM 20904 O O . VAL A 1 76 ? 7.492 6.137 -2.146 1.00 0.00 69 VAL A O 12
ATOM 20917 N N . LYS A 1 77 ? 5.402 5.483 -1.634 1.00 0.00 70 LYS A N 12
ATOM 20918 C CA . LYS A 1 77 ? 5.310 6.328 -0.449 1.00 0.00 70 LYS A CA 12
ATOM 20919 C C . LYS A 1 77 ? 4.674 5.570 0.711 1.00 0.00 70 LYS A C 12
ATOM 20920 O O . LYS A 1 77 ? 3.582 5.014 0.579 1.00 0.00 70 LYS A O 12
ATOM 20939 N N . LEU A 1 78 ? 5.362 5.551 1.848 1.00 0.00 71 LEU A N 12
ATOM 20940 C CA . LEU A 1 78 ? 4.862 4.862 3.033 1.00 0.00 71 LEU A CA 12
ATOM 20941 C C . LEU A 1 78 ? 3.557 5.485 3.517 1.00 0.00 71 LEU A C 12
ATOM 20942 O O . LEU A 1 78 ? 3.442 6.706 3.617 1.00 0.00 71 LEU A O 12
ATOM 20958 N N . ILE A 1 79 ? 2.578 4.638 3.816 1.00 0.00 72 ILE A N 12
ATOM 20959 C CA . ILE A 1 79 ? 1.282 5.106 4.291 1.00 0.00 72 ILE A CA 12
ATOM 20960 C C . ILE A 1 79 ? 0.990 4.583 5.694 1.00 0.00 72 ILE A C 12
ATOM 20961 O O . ILE A 1 79 ? 0.199 5.167 6.433 1.00 0.00 72 ILE A O 12
ATOM 20977 N N . GLY A 1 80 ? 1.635 3.478 6.054 1.00 0.00 73 GLY A N 12
ATOM 20978 C CA . GLY A 1 80 ? 1.433 2.895 7.368 1.00 0.00 73 GLY A CA 12
ATOM 20979 C C . GLY A 1 80 ? 2.559 1.962 7.768 1.00 0.00 73 GLY A C 12
ATOM 20980 O O . GLY A 1 80 ? 2.754 0.914 7.153 1.00 0.00 73 GLY A O 12
ATOM 20984 N N . ARG A 1 81 ? 3.303 2.345 8.800 1.00 0.00 74 ARG A N 12
ATOM 20985 C CA . ARG A 1 81 ? 4.417 1.537 9.280 1.00 0.00 74 ARG A CA 12
ATOM 20986 C C . ARG A 1 81 ? 4.185 1.089 10.720 1.00 0.00 74 ARG A C 12
ATOM 20987 O O . ARG A 1 81 ? 3.862 1.901 11.587 1.00 0.00 74 ARG A O 12
ATOM 21008 N N . GLU A 1 82 ? 4.350 -0.207 10.966 1.00 0.00 75 GLU A N 12
ATOM 21009 C CA . GLU A 1 82 ? 4.156 -0.761 12.301 1.00 0.00 75 GLU A CA 12
ATOM 21010 C C . GLU A 1 82 ? 5.142 -1.894 12.567 1.00 0.00 75 GLU A C 12
ATOM 21011 O O . GLU A 1 82 ? 5.205 -2.867 11.816 1.00 0.00 75 GLU A O 12
ATOM 21023 N N . MET A 1 83 ? 5.912 -1.760 13.643 1.00 0.00 76 MET A N 12
ATOM 21024 C CA . MET A 1 83 ? 6.895 -2.773 14.011 1.00 0.00 76 MET A CA 12
ATOM 21025 C C . MET A 1 83 ? 6.537 -3.419 15.344 1.00 0.00 76 MET A C 12
ATOM 21026 O O . MET A 1 83 ? 6.555 -2.766 16.388 1.00 0.00 76 MET A O 12
ATOM 21040 N N . LYS A 1 84 ? 6.212 -4.707 15.304 1.00 0.00 77 LYS A N 12
ATOM 21041 C CA . LYS A 1 84 ? 5.851 -5.443 16.510 1.00 0.00 77 LYS A CA 12
ATOM 21042 C C . LYS A 1 84 ? 6.857 -6.555 16.791 1.00 0.00 77 LYS A C 12
ATOM 21043 O O . LYS A 1 84 ? 7.440 -7.123 15.869 1.00 0.00 77 LYS A O 12
ATOM 21062 N N . ASN A 1 85 ? 7.054 -6.859 18.069 1.00 0.00 78 ASN A N 12
ATOM 21063 C CA . ASN A 1 85 ? 7.989 -7.903 18.471 1.00 0.00 78 ASN A CA 12
ATOM 21064 C C . ASN A 1 85 ? 7.597 -9.247 17.864 1.00 0.00 78 ASN A C 12
ATOM 21065 O O . ASN A 1 85 ? 8.384 -10.194 17.868 1.00 0.00 78 ASN A O 12
ATOM 21076 N N . ASP A 1 86 ? 6.378 -9.322 17.343 1.00 0.00 79 ASP A N 12
ATOM 21077 C CA . ASP A 1 86 ? 5.882 -10.549 16.731 1.00 0.00 79 ASP A CA 12
ATOM 21078 C C . ASP A 1 86 ? 6.118 -10.538 15.223 1.00 0.00 79 ASP A C 12
ATOM 21079 O O . ASP A 1 86 ? 6.344 -11.583 14.614 1.00 0.00 79 ASP A O 12
ATOM 21088 N N . ARG A 1 87 ? 6.064 -9.351 14.630 1.00 0.00 80 ARG A N 12
ATOM 21089 C CA . ARG A 1 87 ? 6.270 -9.204 13.194 1.00 0.00 80 ARG A CA 12
ATOM 21090 C C . ARG A 1 87 ? 6.259 -7.733 12.789 1.00 0.00 80 ARG A C 12
ATOM 21091 O O . ARG A 1 87 ? 5.697 -6.891 13.491 1.00 0.00 80 ARG A O 12
ATOM 21112 N N . ILE A 1 88 ? 6.882 -7.432 11.655 1.00 0.00 81 ILE A N 12
ATOM 21113 C CA . ILE A 1 88 ? 6.943 -6.063 11.159 1.00 0.00 81 ILE A CA 12
ATOM 21114 C C . ILE A 1 88 ? 6.005 -5.866 9.972 1.00 0.00 81 ILE A C 12
ATOM 21115 O O . ILE A 1 88 ? 6.159 -6.506 8.932 1.00 0.00 81 ILE A O 12
ATOM 21131 N N . LYS A 1 89 ? 5.033 -4.975 10.134 1.00 0.00 82 LYS A N 12
ATOM 21132 C CA . LYS A 1 89 ? 4.071 -4.691 9.077 1.00 0.00 82 LYS A CA 12
ATOM 21133 C C . LYS A 1 89 ? 4.378 -3.355 8.408 1.00 0.00 82 LYS A C 12
ATOM 21134 O O . LYS A 1 89 ? 4.466 -2.322 9.072 1.00 0.00 82 LYS A O 12
ATOM 21153 N N . VAL A 1 90 ? 4.538 -3.382 7.088 1.00 0.00 83 VAL A N 12
ATOM 21154 C CA . VAL A 1 90 ? 4.832 -2.172 6.328 1.00 0.00 83 VAL A CA 12
ATOM 21155 C C . VAL A 1 90 ? 3.960 -2.081 5.081 1.00 0.00 83 VAL A C 12
ATOM 21156 O O . VAL A 1 90 ? 3.816 -3.051 4.338 1.00 0.00 83 VAL A O 12
ATOM 21169 N N . SER A 1 91 ? 3.378 -0.906 4.858 1.00 0.00 84 SER A N 12
ATOM 21170 C CA . SER A 1 91 ? 2.516 -0.688 3.702 1.00 0.00 84 SER A CA 12
ATOM 21171 C C . SER A 1 91 ? 2.991 0.513 2.889 1.00 0.00 84 SER A C 12
ATOM 21172 O O . SER A 1 91 ? 3.311 1.565 3.444 1.00 0.00 84 SER A O 12
ATOM 21180 N N . LEU A 1 92 ? 3.035 0.346 1.572 1.00 0.00 85 LEU A N 12
ATOM 21181 C CA . LEU A 1 92 ? 3.470 1.416 0.681 1.00 0.00 85 LEU A CA 12
ATOM 21182 C C . LEU A 1 92 ? 2.415 1.704 -0.382 1.00 0.00 85 LEU A C 12
ATOM 21183 O O . LEU A 1 92 ? 1.538 0.879 -0.639 1.00 0.00 85 LEU A O 12
ATOM 21199 N N . SER A 1 93 ? 2.506 2.879 -0.997 1.00 0.00 86 SER A N 12
ATOM 21200 C CA . SER A 1 93 ? 1.557 3.276 -2.031 1.00 0.00 86 SER A CA 12
ATOM 21201 C C . SER A 1 93 ? 2.281 3.890 -3.225 1.00 0.00 86 SER A C 12
ATOM 21202 O O . SER A 1 93 ? 3.268 4.607 -3.064 1.00 0.00 86 SER A O 12
ATOM 21210 N N . MET A 1 94 ? 1.783 3.602 -4.422 1.00 0.00 87 MET A N 12
ATOM 21211 C CA . MET A 1 94 ? 2.380 4.126 -5.646 1.00 0.00 87 MET A CA 12
ATOM 21212 C C . MET A 1 94 ? 1.440 5.113 -6.330 1.00 0.00 87 MET A C 12
ATOM 21213 O O . MET A 1 94 ? 1.883 6.038 -7.010 1.00 0.00 87 MET A O 12
ATOM 21227 N N . LYS A 1 95 ? 0.139 4.907 -6.148 1.00 0.00 88 LYS A N 12
ATOM 21228 C CA . LYS A 1 95 ? -0.864 5.778 -6.749 1.00 0.00 88 LYS A CA 12
ATOM 21229 C C . LYS A 1 95 ? -0.725 7.206 -6.229 1.00 0.00 88 LYS A C 12
ATOM 21230 O O . LYS A 1 95 ? -1.217 8.152 -6.846 1.00 0.00 88 LYS A O 12
ATOM 21249 N N . VAL A 1 96 ? -0.054 7.355 -5.092 1.00 0.00 89 VAL A N 12
ATOM 21250 C CA . VAL A 1 96 ? 0.151 8.667 -4.492 1.00 0.00 89 VAL A CA 12
ATOM 21251 C C . VAL A 1 96 ? 1.566 9.174 -4.747 1.00 0.00 89 VAL A C 12
ATOM 21252 O O . VAL A 1 96 ? 2.065 10.043 -4.032 1.00 0.00 89 VAL A O 12
ATOM 21265 N N . VAL A 1 97 ? 2.207 8.627 -5.775 1.00 0.00 90 VAL A N 12
ATOM 21266 C CA . VAL A 1 97 ? 3.565 9.025 -6.127 1.00 0.00 90 VAL A CA 12
ATOM 21267 C C . VAL A 1 97 ? 3.796 8.920 -7.631 1.00 0.00 90 VAL A C 12
ATOM 21268 O O . VAL A 1 97 ? 3.423 7.929 -8.258 1.00 0.00 90 VAL A O 12
ATOM 21281 N N . ASN A 1 98 ? 4.413 9.948 -8.203 1.00 0.00 91 ASN A N 12
ATOM 21282 C CA . ASN A 1 98 ? 4.693 9.972 -9.634 1.00 0.00 91 ASN A CA 12
ATOM 21283 C C . ASN A 1 98 ? 5.771 8.954 -9.994 1.00 0.00 91 ASN A C 12
ATOM 21284 O O . ASN A 1 98 ? 6.869 8.977 -9.438 1.00 0.00 91 ASN A O 12
ATOM 21295 N N . GLN A 1 99 ? 5.450 8.065 -10.928 1.00 0.00 92 GLN A N 12
ATOM 21296 C CA . GLN A 1 99 ? 6.392 7.040 -11.362 1.00 0.00 92 GLN A CA 12
ATOM 21297 C C . GLN A 1 99 ? 7.299 7.568 -12.468 1.00 0.00 92 GLN A C 12
ATOM 21298 O O . GLN A 1 99 ? 7.442 6.941 -13.518 1.00 0.00 92 GLN A O 12
ATOM 21312 N N . GLY A 1 100 ? 7.910 8.723 -12.226 1.00 0.00 93 GLY A N 12
ATOM 21313 C CA . GLY A 1 100 ? 8.795 9.314 -13.211 1.00 0.00 93 GLY A CA 12
ATOM 21314 C C . GLY A 1 100 ? 9.747 10.325 -12.604 1.00 0.00 93 GLY A C 12
ATOM 21315 O O . GLY A 1 100 ? 10.891 10.455 -13.041 1.00 0.00 93 GLY A O 12
ATOM 21319 N N . THR A 1 101 ? 9.276 11.045 -11.590 1.00 0.00 94 THR A N 12
ATOM 21320 C CA . THR A 1 101 ? 10.092 12.052 -10.922 1.00 0.00 94 THR A CA 12
ATOM 21321 C C . THR A 1 101 ? 10.157 11.798 -9.421 1.00 0.00 94 THR A C 12
ATOM 21322 O O . THR A 1 101 ? 11.154 12.110 -8.772 1.00 0.00 94 THR A O 12
ATOM 21333 N N . GLY A 1 102 ? 9.087 11.229 -8.874 1.00 0.00 95 GLY A N 12
ATOM 21334 C CA . GLY A 1 102 ? 9.045 10.943 -7.452 1.00 0.00 95 GLY A CA 12
ATOM 21335 C C . GLY A 1 102 ? 8.476 12.094 -6.646 1.00 0.00 95 GLY A C 12
ATOM 21336 O O . GLY A 1 102 ? 8.821 12.275 -5.478 1.00 0.00 95 GLY A O 12
ATOM 21340 N N . LYS A 1 103 ? 7.602 12.876 -7.269 1.00 0.00 96 LYS A N 12
ATOM 21341 C CA . LYS A 1 103 ? 6.983 14.016 -6.604 1.00 0.00 96 LYS A CA 12
ATOM 21342 C C . LYS A 1 103 ? 5.673 13.611 -5.936 1.00 0.00 96 LYS A C 12
ATOM 21343 O O . LYS A 1 103 ? 4.851 12.916 -6.532 1.00 0.00 96 LYS A O 12
ATOM 21362 N N . ASP A 1 104 ? 5.485 14.053 -4.698 1.00 0.00 97 ASP A N 12
ATOM 21363 C CA . ASP A 1 104 ? 4.274 13.740 -3.949 1.00 0.00 97 ASP A CA 12
ATOM 21364 C C . ASP A 1 104 ? 3.032 14.188 -4.713 1.00 0.00 97 ASP A C 12
ATOM 21365 O O . ASP A 1 104 ? 2.836 15.380 -4.955 1.00 0.00 97 ASP A O 12
ATOM 21374 N N . LEU A 1 105 ? 2.196 13.227 -5.091 1.00 0.00 98 LEU A N 12
ATOM 21375 C CA . LEU A 1 105 ? 0.973 13.523 -5.829 1.00 0.00 98 LEU A CA 12
ATOM 21376 C C . LEU A 1 105 ? -0.180 13.816 -4.874 1.00 0.00 98 LEU A C 12
ATOM 21377 O O . LEU A 1 105 ? -1.034 14.657 -5.157 1.00 0.00 98 LEU A O 12
ATOM 21393 N N . ASP A 1 106 ? -0.198 13.121 -3.743 1.00 0.00 99 ASP A N 12
ATOM 21394 C CA . ASP A 1 106 ? -1.243 13.309 -2.745 1.00 0.00 99 ASP A CA 12
ATOM 21395 C C . ASP A 1 106 ? -0.670 13.898 -1.460 1.00 0.00 99 ASP A C 12
ATOM 21396 O O . ASP A 1 106 ? -0.479 13.205 -0.461 1.00 0.00 99 ASP A O 12
ATOM 21405 N N . PRO A 1 107 ? -0.386 15.209 -1.485 1.00 0.00 100 PRO A N 12
ATOM 21406 C CA . PRO A 1 107 ? 0.171 15.920 -0.330 1.00 0.00 100 PRO A CA 12
ATOM 21407 C C . PRO A 1 107 ? -0.836 16.060 0.805 1.00 0.00 100 PRO A C 12
ATOM 21408 O O . PRO A 1 107 ? -0.462 16.299 1.953 1.00 0.00 100 PRO A O 12
ATOM 21419 N N . ASN A 1 108 ? -2.115 15.911 0.476 1.00 0.00 101 ASN A N 12
ATOM 21420 C CA . ASN A 1 108 ? -3.177 16.022 1.471 1.00 0.00 101 ASN A CA 12
ATOM 21421 C C . ASN A 1 108 ? -3.235 14.774 2.346 1.00 0.00 101 ASN A C 12
ATOM 21422 O O . ASN A 1 108 ? -3.400 14.862 3.562 1.00 0.00 101 ASN A O 12
ATOM 21433 N N . ASN A 1 109 ? -3.098 13.610 1.717 1.00 0.00 102 ASN A N 12
ATOM 21434 C CA . ASN A 1 109 ? -3.135 12.343 2.438 1.00 0.00 102 ASN A CA 12
ATOM 21435 C C . ASN A 1 109 ? -4.526 12.081 3.007 1.00 0.00 102 ASN A C 12
ATOM 21436 O O . ASN A 1 109 ? -4.670 11.641 4.148 1.00 0.00 102 ASN A O 12
ATOM 21447 N N . VAL A 1 110 ? -5.549 12.353 2.203 1.00 0.00 103 VAL A N 12
ATOM 21448 C CA . VAL A 1 110 ? -6.929 12.145 2.624 1.00 0.00 103 VAL A CA 12
ATOM 21449 C C . VAL A 1 110 ? -7.536 10.929 1.933 1.00 0.00 103 VAL A C 12
ATOM 21450 O O . VAL A 1 110 ? -8.555 10.397 2.376 1.00 0.00 103 VAL A O 12
ATOM 21463 N N . ILE A 1 111 ? -6.906 10.494 0.848 1.00 0.00 104 ILE A N 12
ATOM 21464 C CA . ILE A 1 111 ? -7.383 9.339 0.098 1.00 0.00 104 ILE A CA 12
ATOM 21465 C C . ILE A 1 111 ? -6.980 8.036 0.779 1.00 0.00 104 ILE A C 12
ATOM 21466 O O . ILE A 1 111 ? -7.825 7.184 1.061 1.00 0.00 104 ILE A O 12
ATOM 21482 N N . ILE A 1 112 ? -5.687 7.888 1.045 1.00 0.00 105 ILE A N 12
ATOM 21483 C CA . ILE A 1 112 ? -5.173 6.690 1.697 1.00 0.00 105 ILE A CA 12
ATOM 21484 C C . ILE A 1 112 ? -5.975 6.360 2.951 1.00 0.00 105 ILE A C 12
ATOM 21485 O O . ILE A 1 112 ? -6.029 5.207 3.378 1.00 0.00 105 ILE A O 12
ATOM 21501 N N . GLU A 1 113 ? -6.598 7.379 3.534 1.00 0.00 106 GLU A N 12
ATOM 21502 C CA . GLU A 1 113 ? -7.398 7.195 4.739 1.00 0.00 106 GLU A CA 12
ATOM 21503 C C . GLU A 1 113 ? -8.769 6.619 4.399 1.00 0.00 106 GLU A C 12
ATOM 21504 O O . GLU A 1 113 ? -9.699 7.356 4.067 1.00 0.00 106 GLU A O 12
ATOM 21516 N N . SER A 1 114 ? -8.887 5.298 4.483 1.00 0.00 107 SER A N 12
ATOM 21517 C CA . SER A 1 114 ? -10.143 4.622 4.180 1.00 0.00 107 SER A CA 12
ATOM 21518 C C . SER A 1 114 ? -11.330 5.405 4.733 1.00 0.00 107 SER A C 12
ATOM 21519 O O . SER A 1 114 ? -11.302 5.873 5.870 1.00 0.00 107 SER A O 12
ATOM 21527 N N . GLY A 1 115 ? -12.372 5.542 3.920 1.00 0.00 108 GLY A N 12
ATOM 21528 C CA . GLY A 1 115 ? -13.554 6.269 4.345 1.00 0.00 108 GLY A CA 12
ATOM 21529 C C . GLY A 1 115 ? -14.531 6.502 3.209 1.00 0.00 108 GLY A C 12
ATOM 21530 O O . GLY A 1 115 ? -14.738 7.631 2.762 1.00 0.00 108 GLY A O 12
ATOM 21534 N N . PRO A 1 116 ? -15.150 5.417 2.723 1.00 0.00 109 PRO A N 12
ATOM 21535 C CA . PRO A 1 116 ? -16.119 5.483 1.626 1.00 0.00 109 PRO A CA 12
ATOM 21536 C C . PRO A 1 116 ? -17.421 6.159 2.042 1.00 0.00 109 PRO A C 12
ATOM 21537 O O . PRO A 1 116 ? -18.332 5.510 2.553 1.00 0.00 109 PRO A O 12
ATOM 21548 N N . SER A 1 117 ? -17.500 7.467 1.819 1.00 0.00 110 SER A N 12
ATOM 21549 C CA . SER A 1 117 ? -18.690 8.232 2.175 1.00 0.00 110 SER A CA 12
ATOM 21550 C C . SER A 1 117 ? -19.957 7.448 1.851 1.00 0.00 110 SER A C 12
ATOM 21551 O O . SER A 1 117 ? -20.213 7.107 0.696 1.00 0.00 110 SER A O 12
ATOM 21559 N N . SER A 1 118 ? -20.748 7.162 2.881 1.00 0.00 111 SER A N 12
ATOM 21560 C CA . SER A 1 118 ? -21.988 6.414 2.708 1.00 0.00 111 SER A CA 12
ATOM 21561 C C . SER A 1 118 ? -23.117 7.331 2.251 1.00 0.00 111 SER A C 12
ATOM 21562 O O . SER A 1 118 ? -23.066 8.544 2.448 1.00 0.00 111 SER A O 12
ATOM 21570 N N . GLY A 1 119 ? -24.138 6.741 1.635 1.00 0.00 112 GLY A N 12
ATOM 21571 C CA . GLY A 1 119 ? -25.266 7.519 1.158 1.00 0.00 112 GLY A CA 12
ATOM 21572 C C . GLY A 1 119 ? -24.836 8.768 0.412 1.00 0.00 112 GLY A C 12
ATOM 21573 O O . GLY A 1 119 ? -25.575 9.751 0.357 1.00 0.00 112 GLY A O 12
ATOM 21577 N N . GLY A 1 1 ? 16.682 42.657 26.102 1.00 0.00 -6 GLY A N 13
ATOM 21578 C CA . GLY A 1 1 ? 15.234 42.738 26.039 1.00 0.00 -6 GLY A CA 13
ATOM 21579 C C . GLY A 1 1 ? 14.605 41.471 25.497 1.00 0.00 -6 GLY A C 13
ATOM 21580 O O . GLY A 1 1 ? 14.583 40.442 26.172 1.00 0.00 -6 GLY A O 13
ATOM 21584 N N . SER A 1 2 ? 14.091 41.543 24.272 1.00 0.00 -5 SER A N 13
ATOM 21585 C CA . SER A 1 2 ? 13.454 40.395 23.642 1.00 0.00 -5 SER A CA 13
ATOM 21586 C C . SER A 1 2 ? 14.496 39.466 23.024 1.00 0.00 -5 SER A C 13
ATOM 21587 O O . SER A 1 2 ? 15.223 39.853 22.109 1.00 0.00 -5 SER A O 13
ATOM 21595 N N . SER A 1 3 ? 14.562 38.240 23.533 1.00 0.00 -4 SER A N 13
ATOM 21596 C CA . SER A 1 3 ? 15.516 37.257 23.035 1.00 0.00 -4 SER A CA 13
ATOM 21597 C C . SER A 1 3 ? 15.046 35.838 23.341 1.00 0.00 -4 SER A C 13
ATOM 21598 O O . SER A 1 3 ? 14.469 35.578 24.396 1.00 0.00 -4 SER A O 13
ATOM 21606 N N . GLY A 1 4 ? 15.296 34.924 22.409 1.00 0.00 -3 GLY A N 13
ATOM 21607 C CA . GLY A 1 4 ? 14.891 33.543 22.597 1.00 0.00 -3 GLY A CA 13
ATOM 21608 C C . GLY A 1 4 ? 16.058 32.580 22.511 1.00 0.00 -3 GLY A C 13
ATOM 21609 O O . GLY A 1 4 ? 16.470 32.001 23.517 1.00 0.00 -3 GLY A O 13
ATOM 21613 N N . SER A 1 5 ? 16.594 32.406 21.307 1.00 0.00 -2 SER A N 13
ATOM 21614 C CA . SER A 1 5 ? 17.717 31.502 21.093 1.00 0.00 -2 SER A CA 13
ATOM 21615 C C . SER A 1 5 ? 17.417 30.117 21.661 1.00 0.00 -2 SER A C 13
ATOM 21616 O O . SER A 1 5 ? 18.271 29.493 22.289 1.00 0.00 -2 SER A O 13
ATOM 21624 N N . SER A 1 6 ? 16.196 29.645 21.434 1.00 0.00 -1 SER A N 13
ATOM 21625 C CA . SER A 1 6 ? 15.779 28.337 21.926 1.00 0.00 -1 SER A CA 13
ATOM 21626 C C . SER A 1 6 ? 16.107 27.245 20.911 1.00 0.00 -1 SER A C 13
ATOM 21627 O O . SER A 1 6 ? 15.838 27.389 19.720 1.00 0.00 -1 SER A O 13
ATOM 21635 N N . GLY A 1 7 ? 16.690 26.152 21.395 1.00 0.00 0 GLY A N 13
ATOM 21636 C CA . GLY A 1 7 ? 17.045 25.052 20.518 1.00 0.00 0 GLY A CA 13
ATOM 21637 C C . GLY A 1 7 ? 16.431 23.738 20.958 1.00 0.00 0 GLY A C 13
ATOM 21638 O O . GLY A 1 7 ? 16.523 23.364 22.127 1.00 0.00 0 GLY A O 13
ATOM 21642 N N . MET A 1 8 ? 15.803 23.037 20.020 1.00 0.00 1 MET A N 13
ATOM 21643 C CA . MET A 1 8 ? 15.170 21.757 20.319 1.00 0.00 1 MET A CA 13
ATOM 21644 C C . MET A 1 8 ? 16.208 20.724 20.747 1.00 0.00 1 MET A C 13
ATOM 21645 O O . MET A 1 8 ? 17.392 20.857 20.439 1.00 0.00 1 MET A O 13
ATOM 21659 N N . ASN A 1 9 ? 15.756 19.697 21.458 1.00 0.00 2 ASN A N 13
ATOM 21660 C CA . ASN A 1 9 ? 16.647 18.643 21.929 1.00 0.00 2 ASN A CA 13
ATOM 21661 C C . ASN A 1 9 ? 16.700 17.490 20.931 1.00 0.00 2 ASN A C 13
ATOM 21662 O O . ASN A 1 9 ? 16.005 17.502 19.915 1.00 0.00 2 ASN A O 13
ATOM 21673 N N . SER A 1 10 ? 17.529 16.494 21.228 1.00 0.00 3 SER A N 13
ATOM 21674 C CA . SER A 1 10 ? 17.675 15.335 20.356 1.00 0.00 3 SER A CA 13
ATOM 21675 C C . SER A 1 10 ? 18.350 14.183 21.093 1.00 0.00 3 SER A C 13
ATOM 21676 O O . SER A 1 10 ? 18.841 14.347 22.209 1.00 0.00 3 SER A O 13
ATOM 21684 N N . GLY A 1 11 ? 18.371 13.013 20.460 1.00 0.00 4 GLY A N 13
ATOM 21685 C CA . GLY A 1 11 ? 18.987 11.850 21.069 1.00 0.00 4 GLY A CA 13
ATOM 21686 C C . GLY A 1 11 ? 18.149 10.598 20.906 1.00 0.00 4 GLY A C 13
ATOM 21687 O O . GLY A 1 11 ? 17.013 10.538 21.376 1.00 0.00 4 GLY A O 13
ATOM 21691 N N . ARG A 1 12 ? 18.710 9.594 20.238 1.00 0.00 5 ARG A N 13
ATOM 21692 C CA . ARG A 1 12 ? 18.005 8.339 20.013 1.00 0.00 5 ARG A CA 13
ATOM 21693 C C . ARG A 1 12 ? 18.909 7.146 20.312 1.00 0.00 5 ARG A C 13
ATOM 21694 O O . ARG A 1 12 ? 20.083 7.116 19.940 1.00 0.00 5 ARG A O 13
ATOM 21715 N N . PRO A 1 13 ? 18.352 6.138 21.001 1.00 0.00 6 PRO A N 13
ATOM 21716 C CA . PRO A 1 13 ? 19.090 4.926 21.365 1.00 0.00 6 PRO A CA 13
ATOM 21717 C C . PRO A 1 13 ? 19.406 4.054 20.154 1.00 0.00 6 PRO A C 13
ATOM 21718 O O . PRO A 1 13 ? 19.061 4.398 19.024 1.00 0.00 6 PRO A O 13
ATOM 21729 N N . GLU A 1 14 ? 20.062 2.923 20.398 1.00 0.00 7 GLU A N 13
ATOM 21730 C CA . GLU A 1 14 ? 20.423 2.003 19.327 1.00 0.00 7 GLU A CA 13
ATOM 21731 C C . GLU A 1 14 ? 19.213 1.189 18.878 1.00 0.00 7 GLU A C 13
ATOM 21732 O O . GLU A 1 14 ? 18.955 0.102 19.395 1.00 0.00 7 GLU A O 13
ATOM 21744 N N . THR A 1 15 ? 18.472 1.724 17.912 1.00 0.00 8 THR A N 13
ATOM 21745 C CA . THR A 1 15 ? 17.288 1.050 17.394 1.00 0.00 8 THR A CA 13
ATOM 21746 C C . THR A 1 15 ? 17.518 0.553 15.971 1.00 0.00 8 THR A C 13
ATOM 21747 O O . THR A 1 15 ? 18.464 0.970 15.303 1.00 0.00 8 THR A O 13
ATOM 21758 N N . MET A 1 16 ? 16.646 -0.339 15.513 1.00 0.00 9 MET A N 13
ATOM 21759 C CA . MET A 1 16 ? 16.753 -0.891 14.167 1.00 0.00 9 MET A CA 13
ATOM 21760 C C . MET A 1 16 ? 15.714 -0.269 13.241 1.00 0.00 9 MET A C 13
ATOM 21761 O O . MET A 1 16 ? 15.105 -0.959 12.424 1.00 0.00 9 MET A O 13
ATOM 21775 N N . GLU A 1 17 ? 15.518 1.040 13.372 1.00 0.00 10 GLU A N 13
ATOM 21776 C CA . GLU A 1 17 ? 14.552 1.754 12.546 1.00 0.00 10 GLU A CA 13
ATOM 21777 C C . GLU A 1 17 ? 15.198 2.242 11.252 1.00 0.00 10 GLU A C 13
ATOM 21778 O O . GLU A 1 17 ? 15.146 3.428 10.930 1.00 0.00 10 GLU A O 13
ATOM 21790 N N . ASN A 1 18 ? 15.807 1.318 10.516 1.00 0.00 11 ASN A N 13
ATOM 21791 C CA . ASN A 1 18 ? 16.465 1.654 9.259 1.00 0.00 11 ASN A CA 13
ATOM 21792 C C . ASN A 1 18 ? 15.449 2.126 8.223 1.00 0.00 11 ASN A C 13
ATOM 21793 O O . ASN A 1 18 ? 15.773 2.912 7.332 1.00 0.00 11 ASN A O 13
ATOM 21804 N N . LEU A 1 19 ? 14.219 1.641 8.346 1.00 0.00 12 LEU A N 13
ATOM 21805 C CA . LEU A 1 19 ? 13.153 2.014 7.421 1.00 0.00 12 LEU A CA 13
ATOM 21806 C C . LEU A 1 19 ? 12.911 3.519 7.447 1.00 0.00 12 LEU A C 13
ATOM 21807 O O . LEU A 1 19 ? 13.231 4.208 8.416 1.00 0.00 12 LEU A O 13
ATOM 21823 N N . PRO A 1 20 ? 12.330 4.044 6.358 1.00 0.00 13 PRO A N 13
ATOM 21824 C CA . PRO A 1 20 ? 12.029 5.473 6.232 1.00 0.00 13 PRO A CA 13
ATOM 21825 C C . PRO A 1 20 ? 10.905 5.913 7.165 1.00 0.00 13 PRO A C 13
ATOM 21826 O O . PRO A 1 20 ? 10.305 5.093 7.858 1.00 0.00 13 PRO A O 13
ATOM 21837 N N . ALA A 1 21 ? 10.625 7.212 7.175 1.00 0.00 14 ALA A N 13
ATOM 21838 C CA . ALA A 1 21 ? 9.572 7.760 8.020 1.00 0.00 14 ALA A CA 13
ATOM 21839 C C . ALA A 1 21 ? 8.209 7.643 7.345 1.00 0.00 14 ALA A C 13
ATOM 21840 O O . ALA A 1 21 ? 8.115 7.265 6.176 1.00 0.00 14 ALA A O 13
ATOM 21847 N N . LEU A 1 22 ? 7.156 7.967 8.086 1.00 0.00 15 LEU A N 13
ATOM 21848 C CA . LEU A 1 22 ? 5.798 7.898 7.559 1.00 0.00 15 LEU A CA 13
ATOM 21849 C C . LEU A 1 22 ? 5.592 8.922 6.447 1.00 0.00 15 LEU A C 13
ATOM 21850 O O . LEU A 1 22 ? 6.149 10.019 6.488 1.00 0.00 15 LEU A O 13
ATOM 21866 N N . TYR A 1 23 ? 4.789 8.555 5.454 1.00 0.00 16 TYR A N 13
ATOM 21867 C CA . TYR A 1 23 ? 4.510 9.441 4.331 1.00 0.00 16 TYR A CA 13
ATOM 21868 C C . TYR A 1 23 ? 5.798 9.828 3.608 1.00 0.00 16 TYR A C 13
ATOM 21869 O O . TYR A 1 23 ? 5.883 10.888 2.989 1.00 0.00 16 TYR A O 13
ATOM 21887 N N . THR A 1 24 ? 6.799 8.957 3.691 1.00 0.00 17 THR A N 13
ATOM 21888 C CA . THR A 1 24 ? 8.083 9.204 3.048 1.00 0.00 17 THR A CA 13
ATOM 21889 C C . THR A 1 24 ? 8.100 8.652 1.626 1.00 0.00 17 THR A C 13
ATOM 21890 O O . THR A 1 24 ? 7.630 7.543 1.375 1.00 0.00 17 THR A O 13
ATOM 21901 N N . ILE A 1 25 ? 8.646 9.434 0.700 1.00 0.00 18 ILE A N 13
ATOM 21902 C CA . ILE A 1 25 ? 8.724 9.023 -0.696 1.00 0.00 18 ILE A CA 13
ATOM 21903 C C . ILE A 1 25 ? 10.128 8.541 -1.049 1.00 0.00 18 ILE A C 13
ATOM 21904 O O . ILE A 1 25 ? 11.119 9.195 -0.723 1.00 0.00 18 ILE A O 13
ATOM 21920 N N . PHE A 1 26 ? 10.205 7.396 -1.716 1.00 0.00 19 PHE A N 13
ATOM 21921 C CA . PHE A 1 26 ? 11.487 6.827 -2.114 1.00 0.00 19 PHE A CA 13
ATOM 21922 C C . PHE A 1 26 ? 11.328 5.927 -3.337 1.00 0.00 19 PHE A C 13
ATOM 21923 O O . PHE A 1 26 ? 10.217 5.533 -3.688 1.00 0.00 19 PHE A O 13
ATOM 21940 N N . GLN A 1 27 ? 12.447 5.608 -3.978 1.00 0.00 20 GLN A N 13
ATOM 21941 C CA . GLN A 1 27 ? 12.432 4.756 -5.162 1.00 0.00 20 GLN A CA 13
ATOM 21942 C C . GLN A 1 27 ? 12.827 3.326 -4.808 1.00 0.00 20 GLN A C 13
ATOM 21943 O O . GLN A 1 27 ? 13.901 3.087 -4.257 1.00 0.00 20 GLN A O 13
ATOM 21957 N N . GLY A 1 28 ? 11.952 2.378 -5.130 1.00 0.00 21 GLY A N 13
ATOM 21958 C CA . GLY A 1 28 ? 12.229 0.984 -4.839 1.00 0.00 21 GLY A CA 13
ATOM 21959 C C . GLY A 1 28 ? 11.992 0.084 -6.035 1.00 0.00 21 GLY A C 13
ATOM 21960 O O . GLY A 1 28 ? 11.317 0.473 -6.989 1.00 0.00 21 GLY A O 13
ATOM 21964 N N . GLU A 1 29 ? 12.549 -1.123 -5.986 1.00 0.00 22 GLU A N 13
ATOM 21965 C CA . GLU A 1 29 ? 12.396 -2.079 -7.076 1.00 0.00 22 GLU A CA 13
ATOM 21966 C C . GLU A 1 29 ? 11.478 -3.227 -6.668 1.00 0.00 22 GLU A C 13
ATOM 21967 O O . GLU A 1 29 ? 11.553 -3.728 -5.547 1.00 0.00 22 GLU A O 13
ATOM 21979 N N . VAL A 1 30 ? 10.610 -3.638 -7.587 1.00 0.00 23 VAL A N 13
ATOM 21980 C CA . VAL A 1 30 ? 9.676 -4.727 -7.324 1.00 0.00 23 VAL A CA 13
ATOM 21981 C C . VAL A 1 30 ? 10.409 -6.055 -7.173 1.00 0.00 23 VAL A C 13
ATOM 21982 O O . VAL A 1 30 ? 11.180 -6.453 -8.046 1.00 0.00 23 VAL A O 13
ATOM 21995 N N . ALA A 1 31 ? 10.164 -6.737 -6.059 1.00 0.00 24 ALA A N 13
ATOM 21996 C CA . ALA A 1 31 ? 10.799 -8.022 -5.794 1.00 0.00 24 ALA A CA 13
ATOM 21997 C C . ALA A 1 31 ? 9.787 -9.160 -5.867 1.00 0.00 24 ALA A C 13
ATOM 21998 O O . ALA A 1 31 ? 10.153 -10.318 -6.071 1.00 0.00 24 ALA A O 13
ATOM 22005 N N . MET A 1 32 ? 8.512 -8.824 -5.698 1.00 0.00 25 MET A N 13
ATOM 22006 C CA . MET A 1 32 ? 7.447 -9.818 -5.744 1.00 0.00 25 MET A CA 13
ATOM 22007 C C . MET A 1 32 ? 6.165 -9.216 -6.310 1.00 0.00 25 MET A C 13
ATOM 22008 O O . MET A 1 32 ? 5.813 -8.077 -6.002 1.00 0.00 25 MET A O 13
ATOM 22022 N N . VAL A 1 33 ? 5.470 -9.988 -7.141 1.00 0.00 26 VAL A N 13
ATOM 22023 C CA . VAL A 1 33 ? 4.227 -9.530 -7.750 1.00 0.00 26 VAL A CA 13
ATOM 22024 C C . VAL A 1 33 ? 3.076 -10.476 -7.427 1.00 0.00 26 VAL A C 13
ATOM 22025 O O . VAL A 1 33 ? 3.147 -11.674 -7.700 1.00 0.00 26 VAL A O 13
ATOM 22038 N N . THR A 1 34 ? 2.013 -9.930 -6.843 1.00 0.00 27 THR A N 13
ATOM 22039 C CA . THR A 1 34 ? 0.847 -10.725 -6.482 1.00 0.00 27 THR A CA 13
ATOM 22040 C C . THR A 1 34 ? -0.434 -10.097 -7.019 1.00 0.00 27 THR A C 13
ATOM 22041 O O . THR A 1 34 ? -0.464 -8.911 -7.347 1.00 0.00 27 THR A O 13
ATOM 22052 N N . ASP A 1 35 ? -1.490 -10.899 -7.105 1.00 0.00 28 ASP A N 13
ATOM 22053 C CA . ASP A 1 35 ? -2.775 -10.420 -7.600 1.00 0.00 28 ASP A CA 13
ATOM 22054 C C . ASP A 1 35 ? -3.433 -9.486 -6.590 1.00 0.00 28 ASP A C 13
ATOM 22055 O O . ASP A 1 35 ? -4.468 -8.882 -6.870 1.00 0.00 28 ASP A O 13
ATOM 22064 N N . TYR A 1 36 ? -2.826 -9.373 -5.414 1.00 0.00 29 TYR A N 13
ATOM 22065 C CA . TYR A 1 36 ? -3.354 -8.514 -4.360 1.00 0.00 29 TYR A CA 13
ATOM 22066 C C . TYR A 1 36 ? -2.371 -7.398 -4.022 1.00 0.00 29 TYR A C 13
ATOM 22067 O O . TYR A 1 36 ? -2.528 -6.698 -3.023 1.00 0.00 29 TYR A O 13
ATOM 22085 N N . GLY A 1 37 ? -1.355 -7.237 -4.865 1.00 0.00 30 GLY A N 13
ATOM 22086 C CA . GLY A 1 37 ? -0.361 -6.205 -4.640 1.00 0.00 30 GLY A CA 13
ATOM 22087 C C . GLY A 1 37 ? 1.024 -6.624 -5.092 1.00 0.00 30 GLY A C 13
ATOM 22088 O O . GLY A 1 37 ? 1.182 -7.641 -5.767 1.00 0.00 30 GLY A O 13
ATOM 22092 N N . ALA A 1 38 ? 2.029 -5.840 -4.721 1.00 0.00 31 ALA A N 13
ATOM 22093 C CA . ALA A 1 38 ? 3.408 -6.136 -5.093 1.00 0.00 31 ALA A CA 13
ATOM 22094 C C . ALA A 1 38 ? 4.381 -5.663 -4.018 1.00 0.00 31 ALA A C 13
ATOM 22095 O O . ALA A 1 38 ? 4.127 -4.674 -3.328 1.00 0.00 31 ALA A O 13
ATOM 22102 N N . PHE A 1 39 ? 5.493 -6.375 -3.879 1.00 0.00 32 PHE A N 13
ATOM 22103 C CA . PHE A 1 39 ? 6.503 -6.029 -2.885 1.00 0.00 32 PHE A CA 13
ATOM 22104 C C . PHE A 1 39 ? 7.578 -5.131 -3.493 1.00 0.00 32 PHE A C 13
ATOM 22105 O O . PHE A 1 39 ? 8.070 -5.391 -4.592 1.00 0.00 32 PHE A O 13
ATOM 22122 N N . ILE A 1 40 ? 7.937 -4.076 -2.770 1.00 0.00 33 ILE A N 13
ATOM 22123 C CA . ILE A 1 40 ? 8.952 -3.140 -3.237 1.00 0.00 33 ILE A CA 13
ATOM 22124 C C . ILE A 1 40 ? 10.115 -3.056 -2.253 1.00 0.00 33 ILE A C 13
ATOM 22125 O O . ILE A 1 40 ? 9.914 -2.902 -1.049 1.00 0.00 33 ILE A O 13
ATOM 22141 N N . LYS A 1 41 ? 11.332 -3.155 -2.776 1.00 0.00 34 LYS A N 13
ATOM 22142 C CA . LYS A 1 41 ? 12.529 -3.087 -1.945 1.00 0.00 34 LYS A CA 13
ATOM 22143 C C . LYS A 1 41 ? 12.942 -1.638 -1.703 1.00 0.00 34 LYS A C 13
ATOM 22144 O O . LYS A 1 41 ? 13.048 -0.849 -2.642 1.00 0.00 34 LYS A O 13
ATOM 22163 N N . ILE A 1 42 ? 13.175 -1.297 -0.440 1.00 0.00 35 ILE A N 13
ATOM 22164 C CA . ILE A 1 42 ? 13.579 0.055 -0.077 1.00 0.00 35 ILE A CA 13
ATOM 22165 C C . ILE A 1 42 ? 15.096 0.201 -0.098 1.00 0.00 35 ILE A C 13
ATOM 22166 O O . ILE A 1 42 ? 15.835 -0.669 0.365 1.00 0.00 35 ILE A O 13
ATOM 22182 N N . PRO A 1 43 ? 15.575 1.327 -0.647 1.00 0.00 36 PRO A N 13
ATOM 22183 C CA . PRO A 1 43 ? 17.010 1.614 -0.739 1.00 0.00 36 PRO A CA 13
ATOM 22184 C C . PRO A 1 43 ? 17.633 1.897 0.624 1.00 0.00 36 PRO A C 13
ATOM 22185 O O . PRO A 1 43 ? 17.196 2.793 1.344 1.00 0.00 36 PRO A O 13
ATOM 22196 N N . GLY A 1 44 ? 18.658 1.124 0.972 1.00 0.00 37 GLY A N 13
ATOM 22197 C CA . GLY A 1 44 ? 19.326 1.308 2.247 1.00 0.00 37 GLY A CA 13
ATOM 22198 C C . GLY A 1 44 ? 18.543 0.714 3.401 1.00 0.00 37 GLY A C 13
ATOM 22199 O O . GLY A 1 44 ? 18.525 1.271 4.500 1.00 0.00 37 GLY A O 13
ATOM 22203 N N . CYS A 1 45 ? 17.893 -0.418 3.153 1.00 0.00 38 CYS A N 13
ATOM 22204 C CA . CYS A 1 45 ? 17.102 -1.086 4.181 1.00 0.00 38 CYS A CA 13
ATOM 22205 C C . CYS A 1 45 ? 17.160 -2.602 4.011 1.00 0.00 38 CYS A C 13
ATOM 22206 O O . CYS A 1 45 ? 17.659 -3.105 3.004 1.00 0.00 38 CYS A O 13
ATOM 22214 N N . ARG A 1 46 ? 16.647 -3.322 5.002 1.00 0.00 39 ARG A N 13
ATOM 22215 C CA . ARG A 1 46 ? 16.643 -4.780 4.964 1.00 0.00 39 ARG A CA 13
ATOM 22216 C C . ARG A 1 46 ? 15.228 -5.313 4.758 1.00 0.00 39 ARG A C 13
ATOM 22217 O O . ARG A 1 46 ? 15.024 -6.307 4.060 1.00 0.00 39 ARG A O 13
ATOM 22238 N N . LYS A 1 47 ? 14.255 -4.648 5.370 1.00 0.00 40 LYS A N 13
ATOM 22239 C CA . LYS A 1 47 ? 12.859 -5.054 5.254 1.00 0.00 40 LYS A CA 13
ATOM 22240 C C . LYS A 1 47 ? 12.199 -4.393 4.049 1.00 0.00 40 LYS A C 13
ATOM 22241 O O . LYS A 1 47 ? 12.594 -3.302 3.635 1.00 0.00 40 LYS A O 13
ATOM 22260 N N . GLN A 1 48 ? 11.192 -5.058 3.492 1.00 0.00 41 GLN A N 13
ATOM 22261 C CA . GLN A 1 48 ? 10.477 -4.533 2.334 1.00 0.00 41 GLN A CA 13
ATOM 22262 C C . GLN A 1 48 ? 9.023 -4.236 2.682 1.00 0.00 41 GLN A C 13
ATOM 22263 O O . GLN A 1 48 ? 8.512 -4.691 3.704 1.00 0.00 41 GLN A O 13
ATOM 22277 N N . GLY A 1 49 ? 8.359 -3.467 1.824 1.00 0.00 42 GLY A N 13
ATOM 22278 C CA . GLY A 1 49 ? 6.969 -3.122 2.058 1.00 0.00 42 GLY A CA 13
ATOM 22279 C C . GLY A 1 49 ? 6.051 -3.640 0.968 1.00 0.00 42 GLY A C 13
ATOM 22280 O O . GLY A 1 49 ? 6.463 -3.782 -0.184 1.00 0.00 42 GLY A O 13
ATOM 22284 N N . LEU A 1 50 ? 4.805 -3.922 1.331 1.00 0.00 43 LEU A N 13
ATOM 22285 C CA . LEU A 1 50 ? 3.826 -4.429 0.375 1.00 0.00 43 LEU A CA 13
ATOM 22286 C C . LEU A 1 50 ? 2.913 -3.310 -0.112 1.00 0.00 43 LEU A C 13
ATOM 22287 O O . LEU A 1 50 ? 2.422 -2.504 0.679 1.00 0.00 43 LEU A O 13
ATOM 22303 N N . VAL A 1 51 ? 2.686 -3.266 -1.422 1.00 0.00 44 VAL A N 13
ATOM 22304 C CA . VAL A 1 51 ? 1.827 -2.249 -2.015 1.00 0.00 44 VAL A CA 13
ATOM 22305 C C . VAL A 1 51 ? 0.484 -2.837 -2.433 1.00 0.00 44 VAL A C 13
ATOM 22306 O O . VAL A 1 51 ? 0.406 -3.629 -3.373 1.00 0.00 44 VAL A O 13
ATOM 22319 N N . HIS A 1 52 ? -0.572 -2.445 -1.728 1.00 0.00 45 HIS A N 13
ATOM 22320 C CA . HIS A 1 52 ? -1.914 -2.933 -2.026 1.00 0.00 45 HIS A CA 13
ATOM 22321 C C . HIS A 1 52 ? -2.286 -2.646 -3.478 1.00 0.00 45 HIS A C 13
ATOM 22322 O O . HIS A 1 52 ? -1.897 -1.621 -4.038 1.00 0.00 45 HIS A O 13
ATOM 22336 N N . ARG A 1 53 ? -3.043 -3.557 -4.081 1.00 0.00 46 ARG A N 13
ATOM 22337 C CA . ARG A 1 53 ? -3.466 -3.403 -5.468 1.00 0.00 46 ARG A CA 13
ATOM 22338 C C . ARG A 1 53 ? -4.272 -2.121 -5.650 1.00 0.00 46 ARG A C 13
ATOM 22339 O O . ARG A 1 53 ? -4.232 -1.494 -6.710 1.00 0.00 46 ARG A O 13
ATOM 22360 N N . THR A 1 54 ? -5.006 -1.735 -4.610 1.00 0.00 47 THR A N 13
ATOM 22361 C CA . THR A 1 54 ? -5.823 -0.531 -4.655 1.00 0.00 47 THR A CA 13
ATOM 22362 C C . THR A 1 54 ? -4.957 0.717 -4.794 1.00 0.00 47 THR A C 13
ATOM 22363 O O . THR A 1 54 ? -5.365 1.703 -5.406 1.00 0.00 47 THR A O 13
ATOM 22374 N N . HIS A 1 55 ? -3.759 0.666 -4.219 1.00 0.00 48 HIS A N 13
ATOM 22375 C CA . HIS A 1 55 ? -2.834 1.791 -4.280 1.00 0.00 48 HIS A CA 13
ATOM 22376 C C . HIS A 1 55 ? -1.891 1.657 -5.471 1.00 0.00 48 HIS A C 13
ATOM 22377 O O . HIS A 1 55 ? -1.197 2.606 -5.836 1.00 0.00 48 HIS A O 13
ATOM 22391 N N . MET A 1 56 ? -1.870 0.472 -6.073 1.00 0.00 49 MET A N 13
ATOM 22392 C CA . MET A 1 56 ? -1.012 0.214 -7.223 1.00 0.00 49 MET A CA 13
ATOM 22393 C C . MET A 1 56 ? -1.417 1.084 -8.409 1.00 0.00 49 MET A C 13
ATOM 22394 O O . MET A 1 56 ? -0.604 1.367 -9.289 1.00 0.00 49 MET A O 13
ATOM 22408 N N . SER A 1 57 ? -2.677 1.505 -8.426 1.00 0.00 50 SER A N 13
ATOM 22409 C CA . SER A 1 57 ? -3.190 2.339 -9.505 1.00 0.00 50 SER A CA 13
ATOM 22410 C C . SER A 1 57 ? -4.492 3.022 -9.094 1.00 0.00 50 SER A C 13
ATOM 22411 O O . SER A 1 57 ? -5.278 2.469 -8.324 1.00 0.00 50 SER A O 13
ATOM 22419 N N . SER A 1 58 ? -4.712 4.225 -9.614 1.00 0.00 51 SER A N 13
ATOM 22420 C CA . SER A 1 58 ? -5.916 4.984 -9.298 1.00 0.00 51 SER A CA 13
ATOM 22421 C C . SER A 1 58 ? -7.152 4.316 -9.893 1.00 0.00 51 SER A C 13
ATOM 22422 O O . SER A 1 58 ? -8.019 3.830 -9.165 1.00 0.00 51 SER A O 13
ATOM 22430 N N . CYS A 1 59 ? -7.226 4.294 -11.219 1.00 0.00 52 CYS A N 13
ATOM 22431 C CA . CYS A 1 59 ? -8.355 3.686 -11.912 1.00 0.00 52 CYS A CA 13
ATOM 22432 C C . CYS A 1 59 ? -8.674 2.312 -11.331 1.00 0.00 52 CYS A C 13
ATOM 22433 O O . CYS A 1 59 ? -7.926 1.787 -10.507 1.00 0.00 52 CYS A O 13
ATOM 22441 N N . ARG A 1 60 ? -9.791 1.737 -11.765 1.00 0.00 53 ARG A N 13
ATOM 22442 C CA . ARG A 1 60 ? -10.211 0.425 -11.286 1.00 0.00 53 ARG A CA 13
ATOM 22443 C C . ARG A 1 60 ? -9.166 -0.636 -11.621 1.00 0.00 53 ARG A C 13
ATOM 22444 O O . ARG A 1 60 ? -9.107 -1.130 -12.748 1.00 0.00 53 ARG A O 13
ATOM 22465 N N . VAL A 1 61 ? -8.343 -0.981 -10.637 1.00 0.00 54 VAL A N 13
ATOM 22466 C CA . VAL A 1 61 ? -7.302 -1.984 -10.826 1.00 0.00 54 VAL A CA 13
ATOM 22467 C C . VAL A 1 61 ? -7.903 -3.370 -11.026 1.00 0.00 54 VAL A C 13
ATOM 22468 O O . VAL A 1 61 ? -8.609 -3.884 -10.158 1.00 0.00 54 VAL A O 13
ATOM 22481 N N . ASP A 1 62 ? -7.620 -3.971 -12.177 1.00 0.00 55 ASP A N 13
ATOM 22482 C CA . ASP A 1 62 ? -8.131 -5.300 -12.493 1.00 0.00 55 ASP A CA 13
ATOM 22483 C C . ASP A 1 62 ? -7.063 -6.363 -12.257 1.00 0.00 55 ASP A C 13
ATOM 22484 O O . ASP A 1 62 ? -7.329 -7.401 -11.649 1.00 0.00 55 ASP A O 13
ATOM 22493 N N . LYS A 1 63 ? -5.855 -6.099 -12.742 1.00 0.00 56 LYS A N 13
ATOM 22494 C CA . LYS A 1 63 ? -4.745 -7.032 -12.584 1.00 0.00 56 LYS A CA 13
ATOM 22495 C C . LYS A 1 63 ? -3.445 -6.289 -12.294 1.00 0.00 56 LYS A C 13
ATOM 22496 O O . LYS A 1 63 ? -2.839 -5.682 -13.178 1.00 0.00 56 LYS A O 13
ATOM 22515 N N . PRO A 1 64 ? -3.005 -6.335 -11.028 1.00 0.00 57 PRO A N 13
ATOM 22516 C CA . PRO A 1 64 ? -1.771 -5.673 -10.595 1.00 0.00 57 PRO A CA 13
ATOM 22517 C C . PRO A 1 64 ? -0.523 -6.346 -11.158 1.00 0.00 57 PRO A C 13
ATOM 22518 O O . PRO A 1 64 ? 0.550 -5.744 -11.205 1.00 0.00 57 PRO A O 13
ATOM 22529 N N . SER A 1 65 ? -0.672 -7.596 -11.585 1.00 0.00 58 SER A N 13
ATOM 22530 C CA . SER A 1 65 ? 0.444 -8.350 -12.142 1.00 0.00 58 SER A CA 13
ATOM 22531 C C . SER A 1 65 ? 0.810 -7.835 -13.531 1.00 0.00 58 SER A C 13
ATOM 22532 O O . SER A 1 65 ? 1.838 -8.211 -14.092 1.00 0.00 58 SER A O 13
ATOM 22540 N N . GLU A 1 66 ? -0.041 -6.973 -14.077 1.00 0.00 59 GLU A N 13
ATOM 22541 C CA . GLU A 1 66 ? 0.192 -6.405 -15.400 1.00 0.00 59 GLU A CA 13
ATOM 22542 C C . GLU A 1 66 ? 0.626 -4.946 -15.299 1.00 0.00 59 GLU A C 13
ATOM 22543 O O . GLU A 1 66 ? 0.850 -4.282 -16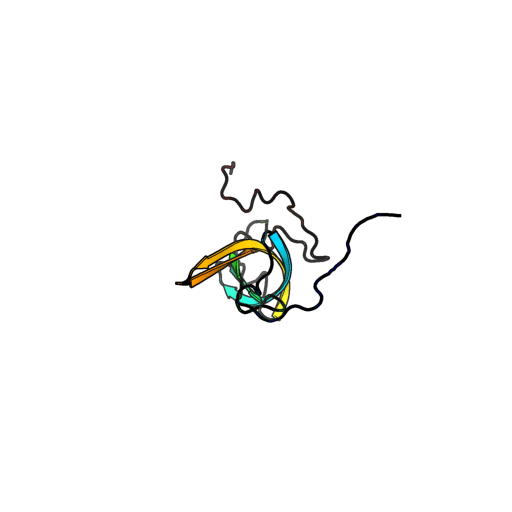.312 1.00 0.00 59 GLU A O 13
ATOM 22555 N N . ILE A 1 67 ? 0.742 -4.454 -14.070 1.00 0.00 60 ILE A N 13
ATOM 22556 C CA . ILE A 1 67 ? 1.148 -3.074 -13.836 1.00 0.00 60 ILE A CA 13
ATOM 22557 C C . ILE A 1 67 ? 2.663 -2.965 -13.692 1.00 0.00 60 ILE A C 13
ATOM 22558 O O . ILE A 1 67 ? 3.271 -1.992 -14.139 1.00 0.00 60 ILE A O 13
ATOM 22574 N N . VAL A 1 68 ? 3.267 -3.970 -13.066 1.00 0.00 61 VAL A N 13
ATOM 22575 C CA . VAL A 1 68 ? 4.711 -3.989 -12.866 1.00 0.00 61 VAL A CA 13
ATOM 22576 C C . VAL A 1 68 ? 5.261 -5.406 -12.970 1.00 0.00 61 VAL A C 13
ATOM 22577 O O . VAL A 1 68 ? 4.509 -6.365 -13.146 1.00 0.00 61 VAL A O 13
ATOM 22590 N N . ASP A 1 69 ? 6.580 -5.532 -12.862 1.00 0.00 62 ASP A N 13
ATOM 22591 C CA . ASP A 1 69 ? 7.233 -6.834 -12.942 1.00 0.00 62 ASP A CA 13
ATOM 22592 C C . ASP A 1 69 ? 8.568 -6.818 -12.204 1.00 0.00 62 ASP A C 13
ATOM 22593 O O . ASP A 1 69 ? 9.327 -5.853 -12.293 1.00 0.00 62 ASP A O 13
ATOM 22602 N N . VAL A 1 70 ? 8.849 -7.894 -11.476 1.00 0.00 63 VAL A N 13
ATOM 22603 C CA . VAL A 1 70 ? 10.092 -8.005 -10.724 1.00 0.00 63 VAL A CA 13
ATOM 22604 C C . VAL A 1 70 ? 11.263 -7.421 -11.506 1.00 0.00 63 VAL A C 13
ATOM 22605 O O . VAL A 1 70 ? 11.549 -7.846 -12.625 1.00 0.00 63 VAL A O 13
ATOM 22618 N N . GLY A 1 71 ? 11.937 -6.442 -10.911 1.00 0.00 64 GLY A N 13
ATOM 22619 C CA . GLY A 1 71 ? 13.070 -5.815 -11.567 1.00 0.00 64 GLY A CA 13
ATOM 22620 C C . GLY A 1 71 ? 12.786 -4.381 -11.969 1.00 0.00 64 GLY A C 13
ATOM 22621 O O . GLY A 1 71 ? 13.707 -3.584 -12.143 1.00 0.00 64 GLY A O 13
ATOM 22625 N N . ASP A 1 72 ? 11.507 -4.053 -12.118 1.00 0.00 65 ASP A N 13
ATOM 22626 C CA . ASP A 1 72 ? 11.104 -2.705 -12.503 1.00 0.00 65 ASP A CA 13
ATOM 22627 C C . ASP A 1 72 ? 11.148 -1.761 -11.305 1.00 0.00 65 ASP A C 13
ATOM 22628 O O . ASP A 1 72 ? 10.617 -2.071 -10.238 1.00 0.00 65 ASP A O 13
ATOM 22637 N N . LYS A 1 73 ? 11.785 -0.610 -11.489 1.00 0.00 66 LYS A N 13
ATOM 22638 C CA . LYS A 1 73 ? 11.900 0.379 -10.424 1.00 0.00 66 LYS A CA 13
ATOM 22639 C C . LYS A 1 73 ? 10.789 1.420 -10.527 1.00 0.00 66 LYS A C 13
ATOM 22640 O O . LYS A 1 73 ? 10.533 1.965 -11.601 1.00 0.00 66 LYS A O 13
ATOM 22659 N N . VAL A 1 74 ? 10.133 1.693 -9.403 1.00 0.00 67 VAL A N 13
ATOM 22660 C CA . VAL A 1 74 ? 9.052 2.670 -9.367 1.00 0.00 67 VAL A CA 13
ATOM 22661 C C . VAL A 1 74 ? 9.098 3.494 -8.085 1.00 0.00 67 VAL A C 13
ATOM 22662 O O . VAL A 1 74 ? 9.849 3.182 -7.161 1.00 0.00 67 VAL A O 13
ATOM 22675 N N . TRP A 1 75 ? 8.291 4.547 -8.036 1.00 0.00 68 TRP A N 13
ATOM 22676 C CA . TRP A 1 75 ? 8.240 5.417 -6.866 1.00 0.00 68 TRP A CA 13
ATOM 22677 C C . TRP A 1 75 ? 7.043 5.075 -5.986 1.00 0.00 68 TRP A C 13
ATOM 22678 O O . TRP A 1 75 ? 5.923 4.924 -6.475 1.00 0.00 68 TRP A O 13
ATOM 22699 N N . VAL A 1 76 ? 7.286 4.953 -4.684 1.00 0.00 69 VAL A N 13
ATOM 22700 C CA . VAL A 1 76 ? 6.227 4.630 -3.736 1.00 0.00 69 VAL A CA 13
ATOM 22701 C C . VAL A 1 76 ? 6.305 5.519 -2.501 1.00 0.00 69 VAL A C 13
ATOM 22702 O O . VAL A 1 76 ? 7.357 6.082 -2.193 1.00 0.00 69 VAL A O 13
ATOM 22715 N N . LYS A 1 77 ? 5.186 5.643 -1.795 1.00 0.00 70 LYS A N 13
ATOM 22716 C CA . LYS A 1 77 ? 5.126 6.463 -0.591 1.00 0.00 70 LYS A CA 13
ATOM 22717 C C . LYS A 1 77 ? 4.534 5.676 0.575 1.00 0.00 70 LYS A C 13
ATOM 22718 O O . LYS A 1 77 ? 3.486 5.043 0.441 1.00 0.00 70 LYS A O 13
ATOM 22737 N N . LEU A 1 78 ? 5.211 5.721 1.717 1.00 0.00 71 LEU A N 13
ATOM 22738 C CA . LEU A 1 78 ? 4.750 5.014 2.906 1.00 0.00 71 LEU A CA 13
ATOM 22739 C C . LEU A 1 78 ? 3.418 5.575 3.392 1.00 0.00 71 LEU A C 13
ATOM 22740 O O . LEU A 1 78 ? 3.271 6.784 3.575 1.00 0.00 71 LEU A O 13
ATOM 22756 N N . ILE A 1 79 ? 2.450 4.689 3.601 1.00 0.00 72 ILE A N 13
ATOM 22757 C CA . ILE A 1 79 ? 1.130 5.095 4.068 1.00 0.00 72 ILE A CA 13
ATOM 22758 C C . ILE A 1 79 ? 0.890 4.637 5.503 1.00 0.00 72 ILE A C 13
ATOM 22759 O O . ILE A 1 79 ? 0.173 5.288 6.261 1.00 0.00 72 ILE A O 13
ATOM 22775 N N . GLY A 1 80 ? 1.497 3.512 5.868 1.00 0.00 73 GLY A N 13
ATOM 22776 C CA . GLY A 1 80 ? 1.337 2.985 7.211 1.00 0.00 73 GLY A CA 13
ATOM 22777 C C . GLY A 1 80 ? 2.434 2.009 7.585 1.00 0.00 73 GLY A C 13
ATOM 22778 O O . GLY A 1 80 ? 2.543 0.931 6.999 1.00 0.00 73 GLY A O 13
ATOM 22782 N N . ARG A 1 81 ? 3.253 2.386 8.562 1.00 0.00 74 ARG A N 13
ATOM 22783 C CA . ARG A 1 81 ? 4.350 1.537 9.011 1.00 0.00 74 ARG A CA 13
ATOM 22784 C C . ARG A 1 81 ? 4.156 1.125 10.468 1.00 0.00 74 ARG A C 13
ATOM 22785 O O . ARG A 1 81 ? 3.907 1.964 11.332 1.00 0.00 74 ARG A O 13
ATOM 22806 N N . GLU A 1 82 ? 4.273 -0.173 10.731 1.00 0.00 75 GLU A N 13
ATOM 22807 C CA . GLU A 1 82 ? 4.110 -0.696 12.082 1.00 0.00 75 GLU A CA 13
ATOM 22808 C C . GLU A 1 82 ? 5.101 -1.825 12.353 1.00 0.00 75 GLU A C 13
ATOM 22809 O O . GLU A 1 82 ? 5.144 -2.814 11.623 1.00 0.00 75 GLU A O 13
ATOM 22821 N N . MET A 1 83 ? 5.897 -1.667 13.405 1.00 0.00 76 MET A N 13
ATOM 22822 C CA . MET A 1 83 ? 6.886 -2.673 13.772 1.00 0.00 76 MET A CA 13
ATOM 22823 C C . MET A 1 83 ? 6.596 -3.242 15.158 1.00 0.00 76 MET A C 13
ATOM 22824 O O . MET A 1 83 ? 6.683 -2.534 16.161 1.00 0.00 76 MET A O 13
ATOM 22838 N N . LYS A 1 84 ? 6.250 -4.523 15.206 1.00 0.00 77 LYS A N 13
ATOM 22839 C CA . LYS A 1 84 ? 5.947 -5.188 16.467 1.00 0.00 77 LYS A CA 13
ATOM 22840 C C . LYS A 1 84 ? 6.947 -6.305 16.747 1.00 0.00 77 LYS A C 13
ATOM 22841 O O . LYS A 1 84 ? 7.397 -6.992 15.831 1.00 0.00 77 LYS A O 13
ATOM 22860 N N . ASN A 1 85 ? 7.290 -6.481 18.020 1.00 0.00 78 ASN A N 13
ATOM 22861 C CA . ASN A 1 85 ? 8.236 -7.517 18.420 1.00 0.00 78 ASN A CA 13
ATOM 22862 C C . ASN A 1 85 ? 7.733 -8.899 18.016 1.00 0.00 78 ASN A C 13
ATOM 22863 O O . ASN A 1 85 ? 8.486 -9.874 18.033 1.00 0.00 78 ASN A O 13
ATOM 22874 N N . ASP A 1 86 ? 6.458 -8.976 17.654 1.00 0.00 79 ASP A N 13
ATOM 22875 C CA . ASP A 1 86 ? 5.854 -10.238 17.244 1.00 0.00 79 ASP A CA 13
ATOM 22876 C C . ASP A 1 86 ? 5.820 -10.356 15.723 1.00 0.00 79 ASP A C 13
ATOM 22877 O O . ASP A 1 86 ? 5.881 -11.456 15.173 1.00 0.00 79 ASP A O 13
ATOM 22886 N N . ARG A 1 87 ? 5.718 -9.214 15.049 1.00 0.00 80 ARG A N 13
ATOM 22887 C CA . ARG A 1 87 ? 5.673 -9.189 13.591 1.00 0.00 80 ARG A CA 13
ATOM 22888 C C . ARG A 1 87 ? 5.837 -7.765 13.067 1.00 0.00 80 ARG A C 13
ATOM 22889 O O . ARG A 1 87 ? 5.571 -6.797 13.779 1.00 0.00 80 ARG A O 13
ATOM 22910 N N . ILE A 1 88 ? 6.278 -7.648 11.819 1.00 0.00 81 ILE A N 13
ATOM 22911 C CA . ILE A 1 88 ? 6.477 -6.343 11.200 1.00 0.00 81 ILE A CA 13
ATOM 22912 C C . ILE A 1 88 ? 5.554 -6.158 10.001 1.00 0.00 81 ILE A C 13
ATOM 22913 O O . ILE A 1 88 ? 5.496 -7.008 9.111 1.00 0.00 81 ILE A O 13
ATOM 22929 N N . LYS A 1 89 ? 4.836 -5.040 9.980 1.00 0.00 82 LYS A N 13
ATOM 22930 C CA . LYS A 1 89 ? 3.918 -4.740 8.888 1.00 0.00 82 LYS A CA 13
ATOM 22931 C C . LYS A 1 89 ? 4.276 -3.413 8.226 1.00 0.00 82 LYS A C 13
ATOM 22932 O O . LYS A 1 89 ? 4.437 -2.395 8.899 1.00 0.00 82 LYS A O 13
ATOM 22951 N N . VAL A 1 90 ? 4.397 -3.430 6.903 1.00 0.00 83 VAL A N 13
ATOM 22952 C CA . VAL A 1 90 ? 4.733 -2.228 6.149 1.00 0.00 83 VAL A CA 13
ATOM 22953 C C . VAL A 1 90 ? 3.832 -2.074 4.930 1.00 0.00 83 VAL A C 13
ATOM 22954 O O . VAL A 1 90 ? 3.684 -3.000 4.133 1.00 0.00 83 VAL A O 13
ATOM 22967 N N . SER A 1 91 ? 3.230 -0.897 4.791 1.00 0.00 84 SER A N 13
ATOM 22968 C CA . SER A 1 91 ? 2.338 -0.621 3.670 1.00 0.00 84 SER A CA 13
ATOM 22969 C C . SER A 1 91 ? 2.837 0.572 2.860 1.00 0.00 84 SER A C 13
ATOM 22970 O O . SER A 1 91 ? 3.185 1.613 3.419 1.00 0.00 84 SER A O 13
ATOM 22978 N N . LEU A 1 92 ? 2.867 0.413 1.542 1.00 0.00 85 LEU A N 13
ATOM 22979 C CA . LEU A 1 92 ? 3.322 1.477 0.653 1.00 0.00 85 LEU A CA 13
ATOM 22980 C C . LEU A 1 92 ? 2.261 1.805 -0.392 1.00 0.00 85 LEU A C 13
ATOM 22981 O O . LEU A 1 92 ? 1.362 1.005 -0.650 1.00 0.00 85 LEU A O 13
ATOM 22997 N N . SER A 1 93 ? 2.374 2.987 -0.991 1.00 0.00 86 SER A N 13
ATOM 22998 C CA . SER A 1 93 ? 1.423 3.421 -2.008 1.00 0.00 86 SER A CA 13
ATOM 22999 C C . SER A 1 93 ? 2.146 3.839 -3.284 1.00 0.00 86 SER A C 13
ATOM 23000 O O . SER A 1 93 ? 3.289 4.294 -3.243 1.00 0.00 86 SER A O 13
ATOM 23008 N N . MET A 1 94 ? 1.470 3.681 -4.418 1.00 0.00 87 MET A N 13
ATOM 23009 C CA . MET A 1 94 ? 2.047 4.044 -5.708 1.00 0.00 87 MET A CA 13
ATOM 23010 C C . MET A 1 94 ? 1.142 5.019 -6.453 1.00 0.00 87 MET A C 13
ATOM 23011 O O . MET A 1 94 ? 1.602 5.785 -7.300 1.00 0.00 87 MET A O 13
ATOM 23025 N N . LYS A 1 95 ? -0.147 4.986 -6.133 1.00 0.00 88 LYS A N 13
ATOM 23026 C CA . LYS A 1 95 ? -1.117 5.868 -6.771 1.00 0.00 88 LYS A CA 13
ATOM 23027 C C . LYS A 1 95 ? -0.958 7.301 -6.276 1.00 0.00 88 LYS A C 13
ATOM 23028 O O . LYS A 1 95 ? -1.412 8.246 -6.921 1.00 0.00 88 LYS A O 13
ATOM 23047 N N . VAL A 1 96 ? -0.311 7.456 -5.124 1.00 0.00 89 VAL A N 13
ATOM 23048 C CA . VAL A 1 96 ? -0.091 8.776 -4.543 1.00 0.00 89 VAL A CA 13
ATOM 23049 C C . VAL A 1 96 ? 1.296 9.305 -4.893 1.00 0.00 89 VAL A C 13
ATOM 23050 O O . VAL A 1 96 ? 1.708 10.360 -4.413 1.00 0.00 89 VAL A O 13
ATOM 23063 N N . VAL A 1 97 ? 2.011 8.564 -5.734 1.00 0.00 90 VAL A N 13
ATOM 23064 C CA . VAL A 1 97 ? 3.352 8.960 -6.150 1.00 0.00 90 VAL A CA 13
ATOM 23065 C C . VAL A 1 97 ? 3.492 8.914 -7.667 1.00 0.00 90 VAL A C 13
ATOM 23066 O O . VAL A 1 97 ? 2.910 8.056 -8.329 1.00 0.00 90 VAL A O 13
ATOM 23079 N N . ASN A 1 98 ? 4.269 9.845 -8.213 1.00 0.00 91 ASN A N 13
ATOM 23080 C CA . ASN A 1 98 ? 4.486 9.911 -9.654 1.00 0.00 91 ASN A CA 13
ATOM 23081 C C . ASN A 1 98 ? 5.485 8.850 -10.102 1.00 0.00 91 ASN A C 13
ATOM 23082 O O . ASN A 1 98 ? 6.359 8.443 -9.337 1.00 0.00 91 ASN A O 13
ATOM 23093 N N . GLN A 1 99 ? 5.350 8.405 -11.348 1.00 0.00 92 GLN A N 13
ATOM 23094 C CA . GLN A 1 99 ? 6.241 7.391 -11.898 1.00 0.00 92 GLN A CA 13
ATOM 23095 C C . GLN A 1 99 ? 7.240 8.013 -12.869 1.00 0.00 92 GLN A C 13
ATOM 23096 O O . GLN A 1 99 ? 8.217 7.377 -13.262 1.00 0.00 92 GLN A O 13
ATOM 23110 N N . GLY A 1 100 ? 6.987 9.261 -13.252 1.00 0.00 93 GLY A N 13
ATOM 23111 C CA . GLY A 1 100 ? 7.874 9.947 -14.173 1.00 0.00 93 GLY A CA 13
ATOM 23112 C C . GLY A 1 100 ? 9.012 10.655 -13.464 1.00 0.00 93 GLY A C 13
ATOM 23113 O O . GLY A 1 100 ? 10.171 10.536 -13.862 1.00 0.00 93 GLY A O 13
ATOM 23117 N N . THR A 1 101 ? 8.681 11.397 -12.412 1.00 0.00 94 THR A N 13
ATOM 23118 C CA . THR A 1 101 ? 9.684 12.130 -11.648 1.00 0.00 94 THR A CA 13
ATOM 23119 C C . THR A 1 101 ? 9.750 11.632 -10.208 1.00 0.00 94 THR A C 13
ATOM 23120 O O . THR A 1 101 ? 10.770 11.777 -9.538 1.00 0.00 94 THR A O 13
ATOM 23131 N N . GLY A 1 102 ? 8.654 11.044 -9.739 1.00 0.00 95 GLY A N 13
ATOM 23132 C CA . GLY A 1 102 ? 8.609 10.533 -8.382 1.00 0.00 95 GLY A CA 13
ATOM 23133 C C . GLY A 1 102 ? 8.146 11.577 -7.385 1.00 0.00 95 GLY A C 13
ATOM 23134 O O . GLY A 1 102 ? 8.352 11.430 -6.180 1.00 0.00 95 GLY A O 13
ATOM 23138 N N . LYS A 1 103 ? 7.521 12.636 -7.887 1.00 0.00 96 LYS A N 13
ATOM 23139 C CA . LYS A 1 103 ? 7.027 13.710 -7.033 1.00 0.00 96 LYS A CA 13
ATOM 23140 C C . LYS A 1 103 ? 5.799 13.261 -6.250 1.00 0.00 96 LYS A C 13
ATOM 23141 O O . LYS A 1 103 ? 5.135 12.292 -6.618 1.00 0.00 96 LYS A O 13
ATOM 23160 N N . ASP A 1 104 ? 5.499 13.973 -5.169 1.00 0.00 97 ASP A N 13
ATOM 23161 C CA . ASP A 1 104 ? 4.347 13.649 -4.335 1.00 0.00 97 ASP A CA 13
ATOM 23162 C C . ASP A 1 104 ? 3.055 14.146 -4.977 1.00 0.00 97 ASP A C 13
ATOM 23163 O O . ASP A 1 104 ? 2.939 15.318 -5.337 1.00 0.00 97 ASP A O 13
ATOM 23172 N N . LEU A 1 105 ? 2.086 13.248 -5.116 1.00 0.00 98 LEU A N 13
ATOM 23173 C CA . LEU A 1 105 ? 0.803 13.594 -5.714 1.00 0.00 98 LEU A CA 13
ATOM 23174 C C . LEU A 1 105 ? -0.227 13.932 -4.640 1.00 0.00 98 LEU A C 13
ATOM 23175 O O . LEU A 1 105 ? -1.145 14.718 -4.872 1.00 0.00 98 LEU A O 13
ATOM 23191 N N . ASP A 1 106 ? -0.065 13.333 -3.465 1.00 0.00 99 ASP A N 13
ATOM 23192 C CA . ASP A 1 106 ? -0.977 13.573 -2.354 1.00 0.00 99 ASP A CA 13
ATOM 23193 C C . ASP A 1 106 ? -0.206 13.900 -1.078 1.00 0.00 99 ASP A C 13
ATOM 23194 O O . ASP A 1 106 ? -0.047 13.064 -0.188 1.00 0.00 99 ASP A O 13
ATOM 23203 N N . PRO A 1 107 ? 0.286 15.144 -0.986 1.00 0.00 100 PRO A N 13
ATOM 23204 C CA . PRO A 1 107 ? 1.049 15.610 0.176 1.00 0.00 100 PRO A CA 13
ATOM 23205 C C . PRO A 1 107 ? 0.180 15.758 1.420 1.00 0.00 100 PRO A C 13
ATOM 23206 O O . PRO A 1 107 ? 0.674 16.075 2.500 1.00 0.00 100 PRO A O 13
ATOM 23217 N N . ASN A 1 108 ? -1.119 15.523 1.259 1.00 0.00 101 ASN A N 13
ATOM 23218 C CA . ASN A 1 108 ? -2.058 15.630 2.369 1.00 0.00 101 ASN A CA 13
ATOM 23219 C C . ASN A 1 108 ? -2.153 14.311 3.131 1.00 0.00 101 ASN A C 13
ATOM 23220 O O . ASN A 1 108 ? -2.223 14.296 4.359 1.00 0.00 101 ASN A O 13
ATOM 23231 N N . ASN A 1 109 ? -2.153 13.207 2.391 1.00 0.00 102 ASN A N 13
ATOM 23232 C CA . ASN A 1 109 ? -2.238 11.882 2.996 1.00 0.00 102 ASN A CA 13
ATOM 23233 C C . ASN A 1 109 ? -3.585 11.685 3.686 1.00 0.00 102 ASN A C 13
ATOM 23234 O O . ASN A 1 109 ? -3.647 11.298 4.853 1.00 0.00 102 ASN A O 13
ATOM 23245 N N . VAL A 1 110 ? -4.663 11.953 2.955 1.00 0.00 103 VAL A N 13
ATOM 23246 C CA . VAL A 1 110 ? -6.009 11.804 3.494 1.00 0.00 103 VAL A CA 13
ATOM 23247 C C . VAL A 1 110 ? -6.805 10.770 2.706 1.00 0.00 103 VAL A C 13
ATOM 23248 O O . VAL A 1 110 ? -7.862 10.317 3.148 1.00 0.00 103 VAL A O 13
ATOM 23261 N N . ILE A 1 111 ? -6.290 10.398 1.539 1.00 0.00 104 ILE A N 13
ATOM 23262 C CA . ILE A 1 111 ? -6.952 9.415 0.691 1.00 0.00 104 ILE A CA 13
ATOM 23263 C C . ILE A 1 111 ? -6.477 8.002 1.014 1.00 0.00 104 ILE A C 13
ATOM 23264 O O . ILE A 1 111 ? -7.263 7.053 0.992 1.00 0.00 104 ILE A O 13
ATOM 23280 N N . ILE A 1 112 ? -5.190 7.870 1.316 1.00 0.00 105 ILE A N 13
ATOM 23281 C CA . ILE A 1 112 ? -4.612 6.573 1.646 1.00 0.00 105 ILE A CA 13
ATOM 23282 C C . ILE A 1 112 ? -5.395 5.891 2.762 1.00 0.00 105 ILE A C 13
ATOM 23283 O O . ILE A 1 112 ? -5.332 4.673 2.923 1.00 0.00 105 ILE A O 13
ATOM 23299 N N . GLU A 1 113 ? -6.135 6.685 3.530 1.00 0.00 106 GLU A N 13
ATOM 23300 C CA . GLU A 1 113 ? -6.932 6.157 4.631 1.00 0.00 106 GLU A CA 13
ATOM 23301 C C . GLU A 1 113 ? -8.406 6.077 4.247 1.00 0.00 106 GLU A C 13
ATOM 23302 O O . GLU A 1 113 ? -9.165 7.024 4.454 1.00 0.00 106 GLU A O 13
ATOM 23314 N N . SER A 1 114 ? -8.804 4.940 3.684 1.00 0.00 107 SER A N 13
ATOM 23315 C CA . SER A 1 114 ? -10.186 4.737 3.265 1.00 0.00 107 SER A CA 13
ATOM 23316 C C . SER A 1 114 ? -10.943 3.889 4.283 1.00 0.00 107 SER A C 13
ATOM 23317 O O . SER A 1 114 ? -10.493 2.811 4.667 1.00 0.00 107 SER A O 13
ATOM 23325 N N . GLY A 1 115 ? -12.096 4.388 4.719 1.00 0.00 108 GLY A N 13
ATOM 23326 C CA . GLY A 1 115 ? -12.898 3.665 5.689 1.00 0.00 108 GLY A CA 13
ATOM 23327 C C . GLY A 1 115 ? -13.939 2.778 5.035 1.00 0.00 108 GLY A C 13
ATOM 23328 O O . GLY A 1 115 ? -14.003 2.658 3.811 1.00 0.00 108 GLY A O 13
ATOM 23332 N N . PRO A 1 116 ? -14.778 2.135 5.861 1.00 0.00 109 PRO A N 13
ATOM 23333 C CA . PRO A 1 116 ? -15.835 1.242 5.378 1.00 0.00 109 PRO A CA 13
ATOM 23334 C C . PRO A 1 116 ? -16.955 1.998 4.671 1.00 0.00 109 PRO A C 13
ATOM 23335 O O . PRO A 1 116 ? -17.788 2.635 5.314 1.00 0.00 109 PRO A O 13
ATOM 23346 N N . SER A 1 117 ? -16.967 1.924 3.344 1.00 0.00 110 SER A N 13
ATOM 23347 C CA . SER A 1 117 ? -17.982 2.605 2.549 1.00 0.00 110 SER A CA 13
ATOM 23348 C C . SER A 1 117 ? -18.117 4.064 2.974 1.00 0.00 110 SER A C 13
ATOM 23349 O O . SER A 1 117 ? -19.225 4.586 3.098 1.00 0.00 110 SER A O 13
ATOM 23357 N N . SER A 1 118 ? -16.980 4.716 3.196 1.00 0.00 111 SER A N 13
ATOM 23358 C CA . SER A 1 118 ? -16.970 6.114 3.611 1.00 0.00 111 SER A CA 13
ATOM 23359 C C . SER A 1 118 ? -17.695 6.988 2.594 1.00 0.00 111 SER A C 13
ATOM 23360 O O . SER A 1 118 ? -17.852 6.610 1.434 1.00 0.00 111 SER A O 13
ATOM 23368 N N . GLY A 1 119 ? -18.136 8.162 3.038 1.00 0.00 112 GLY A N 13
ATOM 23369 C CA . GLY A 1 119 ? -18.840 9.073 2.154 1.00 0.00 112 GLY A CA 13
ATOM 23370 C C . GLY A 1 119 ? -19.850 9.930 2.890 1.00 0.00 112 GLY A C 13
ATOM 23371 O O . GLY A 1 119 ? -19.500 10.963 3.460 1.00 0.00 112 GLY A O 13
ATOM 23375 N N . GLY A 1 1 ? -10.640 17.248 17.799 1.00 0.00 -6 GLY A N 14
ATOM 23376 C CA . GLY A 1 1 ? -11.086 16.368 16.735 1.00 0.00 -6 GLY A CA 14
ATOM 23377 C C . GLY A 1 1 ? -10.348 15.043 16.732 1.00 0.00 -6 GLY A C 14
ATOM 23378 O O . GLY A 1 1 ? -9.118 15.010 16.694 1.00 0.00 -6 GLY A O 14
ATOM 23382 N N . SER A 1 2 ? -11.101 13.949 16.776 1.00 0.00 -5 SER A N 14
ATOM 23383 C CA . SER A 1 2 ? -10.512 12.616 16.783 1.00 0.00 -5 SER A CA 14
ATOM 23384 C C . SER A 1 2 ? -9.964 12.256 15.406 1.00 0.00 -5 SER A C 14
ATOM 23385 O O . SER A 1 2 ? -10.610 11.548 14.634 1.00 0.00 -5 SER A O 14
ATOM 23393 N N . SER A 1 3 ? -8.766 12.749 15.106 1.00 0.00 -4 SER A N 14
ATOM 23394 C CA . SER A 1 3 ? -8.131 12.483 13.820 1.00 0.00 -4 SER A CA 14
ATOM 23395 C C . SER A 1 3 ? -6.633 12.246 13.993 1.00 0.00 -4 SER A C 14
ATOM 23396 O O . SER A 1 3 ? -6.062 12.548 15.040 1.00 0.00 -4 SER A O 14
ATOM 23404 N N . GLY A 1 4 ? -6.004 11.701 12.956 1.00 0.00 -3 GLY A N 14
ATOM 23405 C CA . GLY A 1 4 ? -4.579 11.431 13.012 1.00 0.00 -3 GLY A CA 14
ATOM 23406 C C . GLY A 1 4 ? -3.814 12.508 13.757 1.00 0.00 -3 GLY A C 14
ATOM 23407 O O . GLY A 1 4 ? -4.167 13.686 13.693 1.00 0.00 -3 GLY A O 14
ATOM 23411 N N . SER A 1 5 ? -2.764 12.104 14.464 1.00 0.00 -2 SER A N 14
ATOM 23412 C CA . SER A 1 5 ? -1.951 13.042 15.228 1.00 0.00 -2 SER A CA 14
ATOM 23413 C C . SER A 1 5 ? -0.493 12.987 14.782 1.00 0.00 -2 SER A C 14
ATOM 23414 O O . SER A 1 5 ? -0.084 12.064 14.075 1.00 0.00 -2 SER A O 14
ATOM 23422 N N . SER A 1 6 ? 0.287 13.979 15.199 1.00 0.00 -1 SER A N 14
ATOM 23423 C CA . SER A 1 6 ? 1.697 14.046 14.839 1.00 0.00 -1 SER A CA 14
ATOM 23424 C C . SER A 1 6 ? 2.557 13.326 15.874 1.00 0.00 -1 SER A C 14
ATOM 23425 O O . SER A 1 6 ? 2.055 12.851 16.892 1.00 0.00 -1 SER A O 14
ATOM 23433 N N . GLY A 1 7 ? 3.856 13.247 15.604 1.00 0.00 0 GLY A N 14
ATOM 23434 C CA . GLY A 1 7 ? 4.765 12.583 16.520 1.00 0.00 0 GLY A CA 14
ATOM 23435 C C . GLY A 1 7 ? 5.611 13.562 17.309 1.00 0.00 0 GLY A C 14
ATOM 23436 O O . GLY A 1 7 ? 6.700 13.941 16.877 1.00 0.00 0 GLY A O 14
ATOM 23440 N N . MET A 1 8 ? 5.110 13.975 18.468 1.00 0.00 1 MET A N 14
ATOM 23441 C CA . MET A 1 8 ? 5.827 14.916 19.320 1.00 0.00 1 MET A CA 14
ATOM 23442 C C . MET A 1 8 ? 6.667 14.180 20.358 1.00 0.00 1 MET A C 14
ATOM 23443 O O . MET A 1 8 ? 6.240 13.994 21.496 1.00 0.00 1 MET A O 14
ATOM 23457 N N . ASN A 1 9 ? 7.864 13.763 19.957 1.00 0.00 2 ASN A N 14
ATOM 23458 C CA . ASN A 1 9 ? 8.763 13.046 20.852 1.00 0.00 2 ASN A CA 14
ATOM 23459 C C . ASN A 1 9 ? 10.186 13.588 20.743 1.00 0.00 2 ASN A C 14
ATOM 23460 O O . ASN A 1 9 ? 10.635 13.966 19.662 1.00 0.00 2 ASN A O 14
ATOM 23471 N N . SER A 1 10 ? 10.889 13.619 21.871 1.00 0.00 3 SER A N 14
ATOM 23472 C CA . SER A 1 10 ? 12.259 14.117 21.902 1.00 0.00 3 SER A CA 14
ATOM 23473 C C . SER A 1 10 ? 13.188 13.204 21.106 1.00 0.00 3 SER A C 14
ATOM 23474 O O . SER A 1 10 ? 12.831 12.075 20.776 1.00 0.00 3 SER A O 14
ATOM 23482 N N . GLY A 1 11 ? 14.381 13.703 20.803 1.00 0.00 4 GLY A N 14
ATOM 23483 C CA . GLY A 1 11 ? 15.343 12.922 20.049 1.00 0.00 4 GLY A CA 14
ATOM 23484 C C . GLY A 1 11 ? 15.563 11.544 20.643 1.00 0.00 4 GLY A C 14
ATOM 23485 O O . GLY A 1 11 ? 16.345 11.381 21.579 1.00 0.00 4 GLY A O 14
ATOM 23489 N N . ARG A 1 12 ? 14.870 10.550 20.097 1.00 0.00 5 ARG A N 14
ATOM 23490 C CA . ARG A 1 12 ? 14.990 9.180 20.580 1.00 0.00 5 ARG A CA 14
ATOM 23491 C C . ARG A 1 12 ? 15.984 8.389 19.732 1.00 0.00 5 ARG A C 14
ATOM 23492 O O . ARG A 1 12 ? 16.254 8.721 18.578 1.00 0.00 5 ARG A O 14
ATOM 23513 N N . PRO A 1 13 ? 16.540 7.318 20.317 1.00 0.00 6 PRO A N 14
ATOM 23514 C CA . PRO A 1 13 ? 17.511 6.458 19.633 1.00 0.00 6 PRO A CA 14
ATOM 23515 C C . PRO A 1 13 ? 16.875 5.640 18.515 1.00 0.00 6 PRO A C 14
ATOM 23516 O O . PRO A 1 13 ? 15.652 5.541 18.426 1.00 0.00 6 PRO A O 14
ATOM 23527 N N . GLU A 1 14 ? 17.713 5.055 17.665 1.00 0.00 7 GLU A N 14
ATOM 23528 C CA . GLU A 1 14 ? 17.231 4.245 16.553 1.00 0.00 7 GLU A CA 14
ATOM 23529 C C . GLU A 1 14 ? 17.926 2.887 16.527 1.00 0.00 7 GLU A C 14
ATOM 23530 O O . GLU A 1 14 ? 19.136 2.800 16.315 1.00 0.00 7 GLU A O 14
ATOM 23542 N N . THR A 1 15 ? 17.152 1.828 16.745 1.00 0.00 8 THR A N 14
ATOM 23543 C CA . THR A 1 15 ? 17.693 0.474 16.750 1.00 0.00 8 THR A CA 14
ATOM 23544 C C . THR A 1 15 ? 17.219 -0.309 15.531 1.00 0.00 8 THR A C 14
ATOM 23545 O O . THR A 1 15 ? 18.024 -0.908 14.816 1.00 0.00 8 THR A O 14
ATOM 23556 N N . MET A 1 16 ? 15.911 -0.301 15.299 1.00 0.00 9 MET A N 14
ATOM 23557 C CA . MET A 1 16 ? 15.332 -1.011 14.165 1.00 0.00 9 MET A CA 14
ATOM 23558 C C . MET A 1 16 ? 16.037 -0.629 12.867 1.00 0.00 9 MET A C 14
ATOM 23559 O O . MET A 1 16 ? 16.963 0.182 12.868 1.00 0.00 9 MET A O 14
ATOM 23573 N N . GLU A 1 17 ? 15.591 -1.217 11.760 1.00 0.00 10 GLU A N 14
ATOM 23574 C CA . GLU A 1 17 ? 16.182 -0.937 10.457 1.00 0.00 10 GLU A CA 14
ATOM 23575 C C . GLU A 1 17 ? 16.280 0.567 10.216 1.00 0.00 10 GLU A C 14
ATOM 23576 O O . GLU A 1 17 ? 15.755 1.365 10.989 1.00 0.00 10 GLU A O 14
ATOM 23588 N N . ASN A 1 18 ? 16.959 0.944 9.137 1.00 0.00 11 ASN A N 14
ATOM 23589 C CA . ASN A 1 18 ? 17.129 2.350 8.793 1.00 0.00 11 ASN A CA 14
ATOM 23590 C C . ASN A 1 18 ? 15.971 2.843 7.931 1.00 0.00 11 ASN A C 14
ATOM 23591 O O . ASN A 1 18 ? 16.089 3.851 7.232 1.00 0.00 11 ASN A O 14
ATOM 23602 N N . LEU A 1 19 ? 14.854 2.127 7.986 1.00 0.00 12 LEU A N 14
ATOM 23603 C CA . LEU A 1 19 ? 13.673 2.491 7.209 1.00 0.00 12 LEU A CA 14
ATOM 23604 C C . LEU A 1 19 ? 13.418 3.994 7.280 1.00 0.00 12 LEU A C 14
ATOM 23605 O O . LEU A 1 19 ? 13.778 4.665 8.247 1.00 0.00 12 LEU A O 14
ATOM 23621 N N . PRO A 1 20 ? 12.779 4.535 6.232 1.00 0.00 13 PRO A N 14
ATOM 23622 C CA . PRO A 1 20 ? 12.458 5.963 6.151 1.00 0.00 13 PRO A CA 14
ATOM 23623 C C . PRO A 1 20 ? 11.377 6.371 7.146 1.00 0.00 13 PRO A C 14
ATOM 23624 O O . PRO A 1 20 ? 10.946 5.568 7.974 1.00 0.00 13 PRO A O 14
ATOM 23635 N N . ALA A 1 21 ? 10.941 7.624 7.058 1.00 0.00 14 ALA A N 14
ATOM 23636 C CA . ALA A 1 21 ? 9.908 8.137 7.950 1.00 0.00 14 ALA A CA 14
ATOM 23637 C C . ALA A 1 21 ? 8.523 7.981 7.331 1.00 0.00 14 ALA A C 14
ATOM 23638 O O . ALA A 1 21 ? 8.390 7.581 6.173 1.00 0.00 14 ALA A O 14
ATOM 23645 N N . LEU A 1 22 ? 7.494 8.297 8.108 1.00 0.00 15 LEU A N 14
ATOM 23646 C CA . LEU A 1 22 ? 6.117 8.191 7.637 1.00 0.00 15 LEU A CA 14
ATOM 23647 C C . LEU A 1 22 ? 5.848 9.190 6.516 1.00 0.00 15 LEU A C 14
ATOM 23648 O O . LEU A 1 22 ? 6.335 10.320 6.547 1.00 0.00 15 LEU A O 14
ATOM 23664 N N . TYR A 1 23 ? 5.067 8.766 5.528 1.00 0.00 16 TYR A N 14
ATOM 23665 C CA . TYR A 1 23 ? 4.732 9.624 4.397 1.00 0.00 16 TYR A CA 14
ATOM 23666 C C . TYR A 1 23 ? 5.983 9.998 3.608 1.00 0.00 16 TYR A C 14
ATOM 23667 O O . TYR A 1 23 ? 6.024 11.031 2.938 1.00 0.00 16 TYR A O 14
ATOM 23685 N N . THR A 1 24 ? 7.004 9.151 3.693 1.00 0.00 17 THR A N 14
ATOM 23686 C CA . THR A 1 24 ? 8.258 9.392 2.990 1.00 0.00 17 THR A CA 14
ATOM 23687 C C . THR A 1 24 ? 8.239 8.761 1.602 1.00 0.00 17 THR A C 14
ATOM 23688 O O . THR A 1 24 ? 7.816 7.616 1.436 1.00 0.00 17 THR A O 14
ATOM 23699 N N . ILE A 1 25 ? 8.701 9.513 0.609 1.00 0.00 18 ILE A N 14
ATOM 23700 C CA . ILE A 1 25 ? 8.739 9.025 -0.764 1.00 0.00 18 ILE A CA 14
ATOM 23701 C C . ILE A 1 25 ? 10.145 8.580 -1.151 1.00 0.00 18 ILE A C 14
ATOM 23702 O O . ILE A 1 25 ? 11.108 9.333 -1.009 1.00 0.00 18 ILE A O 14
ATOM 23718 N N . PHE A 1 26 ? 10.256 7.349 -1.641 1.00 0.00 19 PHE A N 14
ATOM 23719 C CA . PHE A 1 26 ? 11.545 6.803 -2.051 1.00 0.00 19 PHE A CA 14
ATOM 23720 C C . PHE A 1 26 ? 11.396 5.928 -3.292 1.00 0.00 19 PHE A C 14
ATOM 23721 O O . PHE A 1 26 ? 10.293 5.504 -3.635 1.00 0.00 19 PHE A O 14
ATOM 23738 N N . GLN A 1 27 ? 12.514 5.665 -3.960 1.00 0.00 20 GLN A N 14
ATOM 23739 C CA . GLN A 1 27 ? 12.506 4.843 -5.165 1.00 0.00 20 GLN A CA 14
ATOM 23740 C C . GLN A 1 27 ? 12.959 3.420 -4.855 1.00 0.00 20 GLN A C 14
ATOM 23741 O O . GLN A 1 27 ? 14.062 3.204 -4.354 1.00 0.00 20 GLN A O 14
ATOM 23755 N N . GLY A 1 28 ? 12.100 2.451 -5.156 1.00 0.00 21 GLY A N 14
ATOM 23756 C CA . GLY A 1 28 ? 12.429 1.061 -4.901 1.00 0.00 21 GLY A CA 14
ATOM 23757 C C . GLY A 1 28 ? 12.135 0.168 -6.090 1.00 0.00 21 GLY A C 14
ATOM 23758 O O . GLY A 1 28 ? 11.412 0.561 -7.005 1.00 0.00 21 GLY A O 14
ATOM 23762 N N . GLU A 1 29 ? 12.698 -1.036 -6.078 1.00 0.00 22 GLU A N 14
ATOM 23763 C CA . GLU A 1 29 ? 12.493 -1.985 -7.166 1.00 0.00 22 GLU A CA 14
ATOM 23764 C C . GLU A 1 29 ? 11.624 -3.154 -6.712 1.00 0.00 22 GLU A C 14
ATOM 23765 O O . GLU A 1 29 ? 11.794 -3.680 -5.612 1.00 0.00 22 GLU A O 14
ATOM 23777 N N . VAL A 1 30 ? 10.688 -3.555 -7.567 1.00 0.00 23 VAL A N 14
ATOM 23778 C CA . VAL A 1 30 ? 9.791 -4.661 -7.255 1.00 0.00 23 VAL A CA 14
ATOM 23779 C C . VAL A 1 30 ? 10.563 -5.966 -7.095 1.00 0.00 23 VAL A C 14
ATOM 23780 O O . VAL A 1 30 ? 11.414 -6.300 -7.918 1.00 0.00 23 VAL A O 14
ATOM 23793 N N . ALA A 1 31 ? 10.257 -6.701 -6.030 1.00 0.00 24 ALA A N 14
ATOM 23794 C CA . ALA A 1 31 ? 10.921 -7.971 -5.763 1.00 0.00 24 ALA A CA 14
ATOM 23795 C C . ALA A 1 31 ? 9.921 -9.123 -5.761 1.00 0.00 24 ALA A C 14
ATOM 23796 O O . ALA A 1 31 ? 10.295 -10.281 -5.934 1.00 0.00 24 ALA A O 14
ATOM 23803 N N . MET A 1 32 ? 8.648 -8.794 -5.565 1.00 0.00 25 MET A N 14
ATOM 23804 C CA . MET A 1 32 ? 7.594 -9.803 -5.542 1.00 0.00 25 MET A CA 14
ATOM 23805 C C . MET A 1 32 ? 6.285 -9.234 -6.080 1.00 0.00 25 MET A C 14
ATOM 23806 O O . MET A 1 32 ? 5.930 -8.089 -5.794 1.00 0.00 25 MET A O 14
ATOM 23820 N N . VAL A 1 33 ? 5.572 -10.038 -6.861 1.00 0.00 26 VAL A N 14
ATOM 23821 C CA . VAL A 1 33 ? 4.302 -9.615 -7.439 1.00 0.00 26 VAL A CA 14
ATOM 23822 C C . VAL A 1 33 ? 3.168 -10.539 -7.009 1.00 0.00 26 VAL A C 14
ATOM 23823 O O . VAL A 1 33 ? 3.228 -11.751 -7.216 1.00 0.00 26 VAL A O 14
ATOM 23836 N N . THR A 1 34 ? 2.132 -9.958 -6.411 1.00 0.00 27 THR A N 14
ATOM 23837 C CA . THR A 1 34 ? 0.983 -10.729 -5.952 1.00 0.00 27 THR A CA 14
ATOM 23838 C C . THR A 1 34 ? -0.309 -10.212 -6.574 1.00 0.00 27 THR A C 14
ATOM 23839 O O . THR A 1 34 ? -0.375 -9.072 -7.034 1.00 0.00 27 THR A O 14
ATOM 23850 N N . ASP A 1 35 ? -1.334 -11.056 -6.581 1.00 0.00 28 ASP A N 14
ATOM 23851 C CA . ASP A 1 35 ? -2.627 -10.683 -7.145 1.00 0.00 28 ASP A CA 14
ATOM 23852 C C . ASP A 1 35 ? -3.347 -9.689 -6.240 1.00 0.00 28 ASP A C 14
ATOM 23853 O O . ASP A 1 35 ? -4.465 -9.263 -6.533 1.00 0.00 28 ASP A O 14
ATOM 23862 N N . TYR A 1 36 ? -2.701 -9.323 -5.138 1.00 0.00 29 TYR A N 14
ATOM 23863 C CA . TYR A 1 36 ? -3.281 -8.382 -4.188 1.00 0.00 29 TYR A CA 14
ATOM 23864 C C . TYR A 1 36 ? -2.308 -7.247 -3.882 1.00 0.00 29 TYR A C 14
ATOM 23865 O O . TYR A 1 36 ? -2.518 -6.468 -2.953 1.00 0.00 29 TYR A O 14
ATOM 23883 N N . GLY A 1 37 ? -1.243 -7.160 -4.674 1.00 0.00 30 GLY A N 14
ATOM 23884 C CA . GLY A 1 37 ? -0.253 -6.118 -4.474 1.00 0.00 30 GLY A CA 14
ATOM 23885 C C . GLY A 1 37 ? 1.126 -6.530 -4.947 1.00 0.00 30 GLY A C 14
ATOM 23886 O O . GLY A 1 37 ? 1.277 -7.535 -5.639 1.00 0.00 30 GLY A O 14
ATOM 23890 N N . ALA A 1 38 ? 2.135 -5.750 -4.572 1.00 0.00 31 ALA A N 14
ATOM 23891 C CA . ALA A 1 38 ? 3.509 -6.041 -4.962 1.00 0.00 31 ALA A CA 14
ATOM 23892 C C . ALA A 1 38 ? 4.496 -5.529 -3.917 1.00 0.00 31 ALA A C 14
ATOM 23893 O O . ALA A 1 38 ? 4.236 -4.537 -3.236 1.00 0.00 31 ALA A O 14
ATOM 23900 N N . PHE A 1 39 ? 5.629 -6.213 -3.795 1.00 0.00 32 PHE A N 14
ATOM 23901 C CA . PHE A 1 39 ? 6.654 -5.829 -2.832 1.00 0.00 32 PHE A CA 14
ATOM 23902 C C . PHE A 1 39 ? 7.694 -4.918 -3.478 1.00 0.00 32 PHE A C 14
ATOM 23903 O O . PHE A 1 39 ? 8.135 -5.163 -4.601 1.00 0.00 32 PHE A O 14
ATOM 23920 N N . ILE A 1 40 ? 8.081 -3.869 -2.761 1.00 0.00 33 ILE A N 14
ATOM 23921 C CA . ILE A 1 40 ? 9.068 -2.923 -3.263 1.00 0.00 33 ILE A CA 14
ATOM 23922 C C . ILE A 1 40 ? 10.271 -2.834 -2.329 1.00 0.00 33 ILE A C 14
ATOM 23923 O O . ILE A 1 40 ? 10.119 -2.646 -1.122 1.00 0.00 33 ILE A O 14
ATOM 23939 N N . LYS A 1 41 ? 11.464 -2.969 -2.896 1.00 0.00 34 LYS A N 14
ATOM 23940 C CA . LYS A 1 41 ? 12.694 -2.901 -2.115 1.00 0.00 34 LYS A CA 14
ATOM 23941 C C . LYS A 1 41 ? 13.110 -1.452 -1.881 1.00 0.00 34 LYS A C 14
ATOM 23942 O O . LYS A 1 41 ? 13.180 -0.657 -2.819 1.00 0.00 34 LYS A O 14
ATOM 23961 N N . ILE A 1 42 ? 13.389 -1.117 -0.626 1.00 0.00 35 ILE A N 14
ATOM 23962 C CA . ILE A 1 42 ? 13.801 0.236 -0.270 1.00 0.00 35 ILE A CA 14
ATOM 23963 C C . ILE A 1 42 ? 15.311 0.402 -0.403 1.00 0.00 35 ILE A C 14
ATOM 23964 O O . ILE A 1 42 ? 16.094 -0.468 -0.022 1.00 0.00 35 ILE A O 14
ATOM 23980 N N . PRO A 1 43 ? 15.734 1.549 -0.957 1.00 0.00 36 PRO A N 14
ATOM 23981 C CA . PRO A 1 43 ? 17.153 1.859 -1.151 1.00 0.00 36 PRO A CA 14
ATOM 23982 C C . PRO A 1 43 ? 17.876 2.114 0.166 1.00 0.00 36 PRO A C 14
ATOM 23983 O O . PRO A 1 43 ? 17.609 3.101 0.851 1.00 0.00 36 PRO A O 14
ATOM 23994 N N . GLY A 1 44 ? 18.794 1.218 0.516 1.00 0.00 37 GLY A N 14
ATOM 23995 C CA . GLY A 1 44 ? 19.542 1.366 1.752 1.00 0.00 37 GLY A CA 14
ATOM 23996 C C . GLY A 1 44 ? 18.786 0.836 2.954 1.00 0.00 37 GLY A C 14
ATOM 23997 O O . GLY A 1 44 ? 18.753 1.475 4.006 1.00 0.00 37 GLY A O 14
ATOM 24001 N N . CYS A 1 45 ? 18.175 -0.333 2.798 1.00 0.00 38 CYS A N 14
ATOM 24002 C CA . CYS A 1 45 ? 17.414 -0.948 3.880 1.00 0.00 38 CYS A CA 14
ATOM 24003 C C . CYS A 1 45 ? 17.432 -2.469 3.762 1.00 0.00 38 CYS A C 14
ATOM 24004 O O . CYS A 1 45 ? 18.004 -3.021 2.822 1.00 0.00 38 CYS A O 14
ATOM 24012 N N . ARG A 1 46 ? 16.804 -3.139 4.723 1.00 0.00 39 ARG A N 14
ATOM 24013 C CA . ARG A 1 46 ? 16.751 -4.596 4.728 1.00 0.00 39 ARG A CA 14
ATOM 24014 C C . ARG A 1 46 ? 15.312 -5.088 4.594 1.00 0.00 39 ARG A C 14
ATOM 24015 O O . ARG A 1 46 ? 15.050 -6.107 3.955 1.00 0.00 39 ARG A O 14
ATOM 24036 N N . LYS A 1 47 ? 14.384 -4.357 5.200 1.00 0.00 40 LYS A N 14
ATOM 24037 C CA . LYS A 1 47 ? 12.972 -4.716 5.149 1.00 0.00 40 LYS A CA 14
ATOM 24038 C C . LYS A 1 47 ? 12.298 -4.102 3.926 1.00 0.00 40 LYS A C 14
ATOM 24039 O O . LYS A 1 47 ? 12.629 -2.990 3.518 1.00 0.00 40 LYS A O 14
ATOM 24058 N N . GLN A 1 48 ? 11.351 -4.834 3.349 1.00 0.00 41 GLN A N 14
ATOM 24059 C CA . GLN A 1 48 ? 10.631 -4.360 2.172 1.00 0.00 41 GLN A CA 14
ATOM 24060 C C . GLN A 1 48 ? 9.194 -3.992 2.527 1.00 0.00 41 GLN A C 14
ATOM 24061 O O . GLN A 1 48 ? 8.670 -4.415 3.556 1.00 0.00 41 GLN A O 14
ATOM 24075 N N . GLY A 1 49 ? 8.561 -3.201 1.665 1.00 0.00 42 GLY A N 14
ATOM 24076 C CA . GLY A 1 49 ? 7.190 -2.789 1.905 1.00 0.00 42 GLY A CA 14
ATOM 24077 C C . GLY A 1 49 ? 6.233 -3.320 0.856 1.00 0.00 42 GLY A C 14
ATOM 24078 O O . GLY A 1 49 ? 6.571 -3.388 -0.326 1.00 0.00 42 GLY A O 14
ATOM 24082 N N . LEU A 1 50 ? 5.035 -3.699 1.289 1.00 0.00 43 LEU A N 14
ATOM 24083 C CA . LEU A 1 50 ? 4.027 -4.229 0.378 1.00 0.00 43 LEU A CA 14
ATOM 24084 C C . LEU A 1 50 ? 3.100 -3.122 -0.111 1.00 0.00 43 LEU A C 14
ATOM 24085 O O . LEU A 1 50 ? 2.676 -2.264 0.664 1.00 0.00 43 LEU A O 14
ATOM 24101 N N . VAL A 1 51 ? 2.785 -3.146 -1.403 1.00 0.00 44 VAL A N 14
ATOM 24102 C CA . VAL A 1 51 ? 1.905 -2.148 -1.996 1.00 0.00 44 VAL A CA 14
ATOM 24103 C C . VAL A 1 51 ? 0.559 -2.755 -2.375 1.00 0.00 44 VAL A C 14
ATOM 24104 O O . VAL A 1 51 ? 0.453 -3.491 -3.356 1.00 0.00 44 VAL A O 14
ATOM 24117 N N . HIS A 1 52 ? -0.467 -2.442 -1.590 1.00 0.00 45 HIS A N 14
ATOM 24118 C CA . HIS A 1 52 ? -1.809 -2.957 -1.844 1.00 0.00 45 HIS A CA 14
ATOM 24119 C C . HIS A 1 52 ? -2.228 -2.691 -3.287 1.00 0.00 45 HIS A C 14
ATOM 24120 O O . HIS A 1 52 ? -1.860 -1.673 -3.872 1.00 0.00 45 HIS A O 14
ATOM 24134 N N . ARG A 1 53 ? -2.999 -3.613 -3.853 1.00 0.00 46 ARG A N 14
ATOM 24135 C CA . ARG A 1 53 ? -3.468 -3.479 -5.228 1.00 0.00 46 ARG A CA 14
ATOM 24136 C C . ARG A 1 53 ? -4.313 -2.220 -5.393 1.00 0.00 46 ARG A C 14
ATOM 24137 O O . ARG A 1 53 ? -4.320 -1.599 -6.457 1.00 0.00 46 ARG A O 14
ATOM 24158 N N . THR A 1 54 ? -5.026 -1.848 -4.334 1.00 0.00 47 THR A N 14
ATOM 24159 C CA . THR A 1 54 ? -5.876 -0.665 -4.363 1.00 0.00 47 THR A CA 14
ATOM 24160 C C . THR A 1 54 ? -5.043 0.608 -4.467 1.00 0.00 47 THR A C 14
ATOM 24161 O O . THR A 1 54 ? -5.531 1.646 -4.917 1.00 0.00 47 THR A O 14
ATOM 24172 N N . HIS A 1 55 ? -3.785 0.522 -4.049 1.00 0.00 48 HIS A N 14
ATOM 24173 C CA . HIS A 1 55 ? -2.884 1.668 -4.097 1.00 0.00 48 HIS A CA 14
ATOM 24174 C C . HIS A 1 55 ? -2.049 1.650 -5.374 1.00 0.00 48 HIS A C 14
ATOM 24175 O O . HIS A 1 55 ? -1.569 2.688 -5.828 1.00 0.00 48 HIS A O 14
ATOM 24189 N N . MET A 1 56 ? -1.880 0.463 -5.948 1.00 0.00 49 MET A N 14
ATOM 24190 C CA . MET A 1 56 ? -1.103 0.311 -7.173 1.00 0.00 49 MET A CA 14
ATOM 24191 C C . MET A 1 56 ? -1.560 1.308 -8.234 1.00 0.00 49 MET A C 14
ATOM 24192 O O . MET A 1 56 ? -0.751 2.053 -8.786 1.00 0.00 49 MET A O 14
ATOM 24206 N N . SER A 1 57 ? -2.859 1.317 -8.511 1.00 0.00 50 SER A N 14
ATOM 24207 C CA . SER A 1 57 ? -3.422 2.220 -9.508 1.00 0.00 50 SER A CA 14
ATOM 24208 C C . SER A 1 57 ? -4.661 2.924 -8.965 1.00 0.00 50 SER A C 14
ATOM 24209 O O . SER A 1 57 ? -5.430 2.347 -8.196 1.00 0.00 50 SER A O 14
ATOM 24217 N N . SER A 1 58 ? -4.849 4.176 -9.371 1.00 0.00 51 SER A N 14
ATOM 24218 C CA . SER A 1 58 ? -5.993 4.962 -8.924 1.00 0.00 51 SER A CA 14
ATOM 24219 C C . SER A 1 58 ? -7.295 4.390 -9.475 1.00 0.00 51 SER A C 14
ATOM 24220 O O . SER A 1 58 ? -8.198 4.030 -8.718 1.00 0.00 51 SER A O 14
ATOM 24228 N N . CYS A 1 59 ? -7.384 4.308 -10.797 1.00 0.00 52 CYS A N 14
ATOM 24229 C CA . CYS A 1 59 ? -8.576 3.779 -11.453 1.00 0.00 52 CYS A CA 14
ATOM 24230 C C . CYS A 1 59 ? -8.845 2.342 -11.015 1.00 0.00 52 CYS A C 14
ATOM 24231 O O . CYS A 1 59 ? -8.144 1.802 -10.159 1.00 0.00 52 CYS A O 14
ATOM 24239 N N . ARG A 1 60 ? -9.865 1.731 -11.607 1.00 0.00 53 ARG A N 14
ATOM 24240 C CA . ARG A 1 60 ? -10.229 0.358 -11.277 1.00 0.00 53 ARG A CA 14
ATOM 24241 C C . ARG A 1 60 ? -9.075 -0.597 -11.572 1.00 0.00 53 ARG A C 14
ATOM 24242 O O . ARG A 1 60 ? -8.309 -0.388 -12.513 1.00 0.00 53 ARG A O 14
ATOM 24263 N N . VAL A 1 61 ? -8.957 -1.643 -10.760 1.00 0.00 54 VAL A N 14
ATOM 24264 C CA . VAL A 1 61 ? -7.898 -2.629 -10.934 1.00 0.00 54 VAL A CA 14
ATOM 24265 C C . VAL A 1 61 ? -8.473 -4.034 -11.075 1.00 0.00 54 VAL A C 14
ATOM 24266 O O . VAL A 1 61 ? -9.390 -4.416 -10.348 1.00 0.00 54 VAL A O 14
ATOM 24279 N N . ASP A 1 62 ? -7.928 -4.798 -12.016 1.00 0.00 55 ASP A N 14
ATOM 24280 C CA . ASP A 1 62 ? -8.386 -6.162 -12.252 1.00 0.00 55 ASP A CA 14
ATOM 24281 C C . ASP A 1 62 ? -7.269 -7.165 -11.981 1.00 0.00 55 ASP A C 14
ATOM 24282 O O . ASP A 1 62 ? -7.499 -8.226 -11.401 1.00 0.00 55 ASP A O 14
ATOM 24291 N N . LYS A 1 63 ? -6.057 -6.822 -12.405 1.00 0.00 56 LYS A N 14
ATOM 24292 C CA . LYS A 1 63 ? -4.903 -7.691 -12.208 1.00 0.00 56 LYS A CA 14
ATOM 24293 C C . LYS A 1 63 ? -3.638 -6.871 -11.973 1.00 0.00 56 LYS A C 14
ATOM 24294 O O . LYS A 1 63 ? -3.069 -6.285 -12.895 1.00 0.00 56 LYS A O 14
ATOM 24313 N N . PRO A 1 64 ? -3.185 -6.827 -10.712 1.00 0.00 57 PRO A N 14
ATOM 24314 C CA . PRO A 1 64 ? -1.982 -6.084 -10.328 1.00 0.00 57 PRO A CA 14
ATOM 24315 C C . PRO A 1 64 ? -0.708 -6.725 -10.866 1.00 0.00 57 PRO A C 14
ATOM 24316 O O . PRO A 1 64 ? 0.351 -6.098 -10.890 1.00 0.00 57 PRO A O 14
ATOM 24327 N N . SER A 1 65 ? -0.817 -7.977 -11.297 1.00 0.00 58 SER A N 14
ATOM 24328 C CA . SER A 1 65 ? 0.327 -8.704 -11.832 1.00 0.00 58 SER A CA 14
ATOM 24329 C C . SER A 1 65 ? 0.673 -8.216 -13.236 1.00 0.00 58 SER A C 14
ATOM 24330 O O . SER A 1 65 ? 1.732 -8.539 -13.774 1.00 0.00 58 SER A O 14
ATOM 24338 N N . GLU A 1 66 ? -0.230 -7.437 -13.823 1.00 0.00 59 GLU A N 14
ATOM 24339 C CA . GLU A 1 66 ? -0.021 -6.905 -15.166 1.00 0.00 59 GLU A CA 14
ATOM 24340 C C . GLU A 1 66 ? 0.394 -5.438 -15.110 1.00 0.00 59 GLU A C 14
ATOM 24341 O O . GLU A 1 66 ? 0.709 -4.832 -16.135 1.00 0.00 59 GLU A O 14
ATOM 24353 N N . ILE A 1 67 ? 0.391 -4.873 -13.908 1.00 0.00 60 ILE A N 14
ATOM 24354 C CA . ILE A 1 67 ? 0.767 -3.477 -13.719 1.00 0.00 60 ILE A CA 14
ATOM 24355 C C . ILE A 1 67 ? 2.279 -3.329 -13.580 1.00 0.00 60 ILE A C 14
ATOM 24356 O O . ILE A 1 67 ? 2.876 -2.403 -14.129 1.00 0.00 60 ILE A O 14
ATOM 24372 N N . VAL A 1 68 ? 2.893 -4.250 -12.844 1.00 0.00 61 VAL A N 14
ATOM 24373 C CA . VAL A 1 68 ? 4.336 -4.225 -12.635 1.00 0.00 61 VAL A CA 14
ATOM 24374 C C . VAL A 1 68 ? 4.925 -5.628 -12.700 1.00 0.00 61 VAL A C 14
ATOM 24375 O O . VAL A 1 68 ? 4.194 -6.619 -12.747 1.00 0.00 61 VAL A O 14
ATOM 24388 N N . ASP A 1 69 ? 6.252 -5.709 -12.700 1.00 0.00 62 ASP A N 14
ATOM 24389 C CA . ASP A 1 69 ? 6.940 -6.992 -12.757 1.00 0.00 62 ASP A CA 14
ATOM 24390 C C . ASP A 1 69 ? 8.307 -6.906 -12.086 1.00 0.00 62 ASP A C 14
ATOM 24391 O O . ASP A 1 69 ? 8.988 -5.883 -12.170 1.00 0.00 62 ASP A O 14
ATOM 24400 N N . VAL A 1 70 ? 8.705 -7.985 -11.419 1.00 0.00 63 VAL A N 14
ATOM 24401 C CA . VAL A 1 70 ? 9.990 -8.031 -10.734 1.00 0.00 63 VAL A CA 14
ATOM 24402 C C . VAL A 1 70 ? 11.098 -7.450 -11.605 1.00 0.00 63 VAL A C 14
ATOM 24403 O O . VAL A 1 70 ? 11.406 -7.980 -12.672 1.00 0.00 63 VAL A O 14
ATOM 24416 N N . GLY A 1 71 ? 11.696 -6.357 -11.142 1.00 0.00 64 GLY A N 14
ATOM 24417 C CA . GLY A 1 71 ? 12.765 -5.722 -11.891 1.00 0.00 64 GLY A CA 14
ATOM 24418 C C . GLY A 1 71 ? 12.459 -4.274 -12.222 1.00 0.00 64 GLY A C 14
ATOM 24419 O O . GLY A 1 71 ? 13.369 -3.483 -12.474 1.00 0.00 64 GLY A O 14
ATOM 24423 N N . ASP A 1 72 ? 11.177 -3.929 -12.226 1.00 0.00 65 ASP A N 14
ATOM 24424 C CA . ASP A 1 72 ? 10.754 -2.566 -12.531 1.00 0.00 65 ASP A CA 14
ATOM 24425 C C . ASP A 1 72 ? 10.822 -1.685 -11.288 1.00 0.00 65 ASP A C 14
ATOM 24426 O O . ASP A 1 72 ? 10.290 -2.037 -10.234 1.00 0.00 65 ASP A O 14
ATOM 24435 N N . LYS A 1 73 ? 11.482 -0.539 -11.416 1.00 0.00 66 LYS A N 14
ATOM 24436 C CA . LYS A 1 73 ? 11.621 0.394 -10.304 1.00 0.00 66 LYS A CA 14
ATOM 24437 C C . LYS A 1 73 ? 10.574 1.499 -10.387 1.00 0.00 66 LYS A C 14
ATOM 24438 O O . LYS A 1 73 ? 10.348 2.077 -11.452 1.00 0.00 66 LYS A O 14
ATOM 24457 N N . VAL A 1 74 ? 9.937 1.790 -9.258 1.00 0.00 67 VAL A N 14
ATOM 24458 C CA . VAL A 1 74 ? 8.914 2.829 -9.203 1.00 0.00 67 VAL A CA 14
ATOM 24459 C C . VAL A 1 74 ? 9.012 3.627 -7.907 1.00 0.00 67 VAL A C 14
ATOM 24460 O O . VAL A 1 74 ? 9.736 3.250 -6.986 1.00 0.00 67 VAL A O 14
ATOM 24473 N N . TRP A 1 75 ? 8.278 4.733 -7.843 1.00 0.00 68 TRP A N 14
ATOM 24474 C CA . TRP A 1 75 ? 8.281 5.585 -6.660 1.00 0.00 68 TRP A CA 14
ATOM 24475 C C . TRP A 1 75 ? 7.063 5.308 -5.787 1.00 0.00 68 TRP A C 14
ATOM 24476 O O . TRP A 1 75 ? 5.938 5.228 -6.280 1.00 0.00 68 TRP A O 14
ATOM 24497 N N . VAL A 1 76 ? 7.293 5.162 -4.486 1.00 0.00 69 VAL A N 14
ATOM 24498 C CA . VAL A 1 76 ? 6.213 4.896 -3.543 1.00 0.00 69 VAL A CA 14
ATOM 24499 C C . VAL A 1 76 ? 6.397 5.691 -2.256 1.00 0.00 69 VAL A C 14
ATOM 24500 O O . VAL A 1 76 ? 7.507 6.111 -1.926 1.00 0.00 69 VAL A O 14
ATOM 24513 N N . LYS A 1 77 ? 5.302 5.897 -1.532 1.00 0.00 70 LYS A N 14
ATOM 24514 C CA . LYS A 1 77 ? 5.341 6.641 -0.279 1.00 0.00 70 LYS A CA 14
ATOM 24515 C C . LYS A 1 77 ? 4.709 5.836 0.852 1.00 0.00 70 LYS A C 14
ATOM 24516 O O . LYS A 1 77 ? 3.668 5.203 0.671 1.00 0.00 70 LYS A O 14
ATOM 24535 N N . LEU A 1 78 ? 5.343 5.866 2.019 1.00 0.00 71 LEU A N 14
ATOM 24536 C CA . LEU A 1 78 ? 4.841 5.140 3.181 1.00 0.00 71 LEU A CA 14
ATOM 24537 C C . LEU A 1 78 ? 3.515 5.724 3.656 1.00 0.00 71 LEU A C 14
ATOM 24538 O O . LEU A 1 78 ? 3.386 6.936 3.831 1.00 0.00 71 LEU A O 14
ATOM 24554 N N . ILE A 1 79 ? 2.532 4.854 3.866 1.00 0.00 72 ILE A N 14
ATOM 24555 C CA . ILE A 1 79 ? 1.217 5.282 4.324 1.00 0.00 72 ILE A CA 14
ATOM 24556 C C . ILE A 1 79 ? 0.947 4.803 5.746 1.00 0.00 72 ILE A C 14
ATOM 24557 O O . ILE A 1 79 ? 0.134 5.384 6.464 1.00 0.00 72 ILE A O 14
ATOM 24573 N N . GLY A 1 80 ? 1.638 3.741 6.148 1.00 0.00 73 GLY A N 14
ATOM 24574 C CA . GLY A 1 80 ? 1.461 3.202 7.484 1.00 0.00 73 GLY A CA 14
ATOM 24575 C C . GLY A 1 80 ? 2.467 2.116 7.809 1.00 0.00 73 GLY A C 14
ATOM 24576 O O . GLY A 1 80 ? 2.440 1.037 7.216 1.00 0.00 73 GLY A O 14
ATOM 24580 N N . ARG A 1 81 ? 3.358 2.401 8.753 1.00 0.00 74 ARG A N 14
ATOM 24581 C CA . ARG A 1 81 ? 4.380 1.441 9.155 1.00 0.00 74 ARG A CA 14
ATOM 24582 C C . ARG A 1 81 ? 4.098 0.901 10.554 1.00 0.00 74 ARG A C 14
ATOM 24583 O O . ARG A 1 81 ? 3.990 1.664 11.513 1.00 0.00 74 ARG A O 14
ATOM 24604 N N . GLU A 1 82 ? 3.980 -0.418 10.660 1.00 0.00 75 GLU A N 14
ATOM 24605 C CA . GLU A 1 82 ? 3.709 -1.060 11.942 1.00 0.00 75 GLU A CA 14
ATOM 24606 C C . GLU A 1 82 ? 4.663 -2.228 12.178 1.00 0.00 75 GLU A C 14
ATOM 24607 O O . GLU A 1 82 ? 4.749 -3.147 11.365 1.00 0.00 75 GLU A O 14
ATOM 24619 N N . MET A 1 83 ? 5.378 -2.182 13.296 1.00 0.00 76 MET A N 14
ATOM 24620 C CA . MET A 1 83 ? 6.326 -3.236 13.641 1.00 0.00 76 MET A CA 14
ATOM 24621 C C . MET A 1 83 ? 5.924 -3.925 14.941 1.00 0.00 76 MET A C 14
ATOM 24622 O O . MET A 1 83 ? 5.809 -3.283 15.986 1.00 0.00 76 MET A O 14
ATOM 24636 N N . LYS A 1 84 ? 5.711 -5.235 14.870 1.00 0.00 77 LYS A N 14
ATOM 24637 C CA . LYS A 1 84 ? 5.324 -6.012 16.040 1.00 0.00 77 LYS A CA 14
ATOM 24638 C C . LYS A 1 84 ? 6.383 -7.056 16.377 1.00 0.00 77 LYS A C 14
ATOM 24639 O O . LYS A 1 84 ? 7.063 -7.571 15.491 1.00 0.00 77 LYS A O 14
ATOM 24658 N N . ASN A 1 85 ? 6.518 -7.361 17.664 1.00 0.00 78 ASN A N 14
ATOM 24659 C CA . ASN A 1 85 ? 7.496 -8.345 18.117 1.00 0.00 78 ASN A CA 14
ATOM 24660 C C . ASN A 1 85 ? 7.235 -9.705 17.477 1.00 0.00 78 ASN A C 14
ATOM 24661 O O . ASN A 1 85 ? 8.083 -10.598 17.525 1.00 0.00 78 ASN A O 14
ATOM 24672 N N . ASP A 1 86 ? 6.060 -9.856 16.878 1.00 0.00 79 ASP A N 14
ATOM 24673 C CA . ASP A 1 86 ? 5.687 -11.107 16.227 1.00 0.00 79 ASP A CA 14
ATOM 24674 C C . ASP A 1 86 ? 5.877 -11.010 14.716 1.00 0.00 79 ASP A C 14
ATOM 24675 O O . ASP A 1 86 ? 6.134 -12.012 14.049 1.00 0.00 79 ASP A O 14
ATOM 24684 N N . ARG A 1 87 ? 5.748 -9.799 14.185 1.00 0.00 80 ARG A N 14
ATOM 24685 C CA . ARG A 1 87 ? 5.903 -9.572 12.753 1.00 0.00 80 ARG A CA 14
ATOM 24686 C C . ARG A 1 87 ? 5.808 -8.085 12.425 1.00 0.00 80 ARG A C 14
ATOM 24687 O O . ARG A 1 87 ? 5.186 -7.316 13.159 1.00 0.00 80 ARG A O 14
ATOM 24708 N N . ILE A 1 88 ? 6.428 -7.688 11.320 1.00 0.00 81 ILE A N 14
ATOM 24709 C CA . ILE A 1 88 ? 6.413 -6.294 10.894 1.00 0.00 81 ILE A CA 14
ATOM 24710 C C . ILE A 1 88 ? 5.756 -6.143 9.526 1.00 0.00 81 ILE A C 14
ATOM 24711 O O . ILE A 1 88 ? 6.190 -6.748 8.546 1.00 0.00 81 ILE A O 14
ATOM 24727 N N . LYS A 1 89 ? 4.706 -5.330 9.466 1.00 0.00 82 LYS A N 14
ATOM 24728 C CA . LYS A 1 89 ? 3.989 -5.097 8.218 1.00 0.00 82 LYS A CA 14
ATOM 24729 C C . LYS A 1 89 ? 4.118 -3.641 7.782 1.00 0.00 82 LYS A C 14
ATOM 24730 O O . LYS A 1 89 ? 3.865 -2.723 8.564 1.00 0.00 82 LYS A O 14
ATOM 24749 N N . VAL A 1 90 ? 4.512 -3.435 6.529 1.00 0.00 83 VAL A N 14
ATOM 24750 C CA . VAL A 1 90 ? 4.671 -2.091 5.988 1.00 0.00 83 VAL A CA 14
ATOM 24751 C C . VAL A 1 90 ? 3.780 -1.879 4.769 1.00 0.00 83 VAL A C 14
ATOM 24752 O O . VAL A 1 90 ? 3.794 -2.677 3.831 1.00 0.00 83 VAL A O 14
ATOM 24765 N N . SER A 1 91 ? 3.005 -0.801 4.790 1.00 0.00 84 SER A N 14
ATOM 24766 C CA . SER A 1 91 ? 2.103 -0.485 3.687 1.00 0.00 84 SER A CA 14
ATOM 24767 C C . SER A 1 91 ? 2.632 0.692 2.874 1.00 0.00 84 SER A C 14
ATOM 24768 O O . SER A 1 91 ? 2.988 1.734 3.426 1.00 0.00 84 SER A O 14
ATOM 24776 N N . LEU A 1 92 ? 2.679 0.520 1.557 1.00 0.00 85 LEU A N 14
ATOM 24777 C CA . LEU A 1 92 ? 3.163 1.568 0.665 1.00 0.00 85 LEU A CA 14
ATOM 24778 C C . LEU A 1 92 ? 2.133 1.883 -0.414 1.00 0.00 85 LEU A C 14
ATOM 24779 O O . LEU A 1 92 ? 1.247 1.077 -0.695 1.00 0.00 85 LEU A O 14
ATOM 24795 N N . SER A 1 93 ? 2.256 3.061 -1.017 1.00 0.00 86 SER A N 14
ATOM 24796 C CA . SER A 1 93 ? 1.334 3.485 -2.065 1.00 0.00 86 SER A CA 14
ATOM 24797 C C . SER A 1 93 ? 2.096 3.940 -3.306 1.00 0.00 86 SER A C 14
ATOM 24798 O O . SER A 1 93 ? 3.244 4.373 -3.219 1.00 0.00 86 SER A O 14
ATOM 24806 N N . MET A 1 94 ? 1.447 3.838 -4.462 1.00 0.00 87 MET A N 14
ATOM 24807 C CA . MET A 1 94 ? 2.061 4.240 -5.721 1.00 0.00 87 MET A CA 14
ATOM 24808 C C . MET A 1 94 ? 1.193 5.262 -6.447 1.00 0.00 87 MET A C 14
ATOM 24809 O O . MET A 1 94 ? 1.703 6.175 -7.099 1.00 0.00 87 MET A O 14
ATOM 24823 N N . LYS A 1 95 ? -0.122 5.105 -6.332 1.00 0.00 88 LYS A N 14
ATOM 24824 C CA . LYS A 1 95 ? -1.061 6.015 -6.976 1.00 0.00 88 LYS A CA 14
ATOM 24825 C C . LYS A 1 95 ? -0.900 7.433 -6.440 1.00 0.00 88 LYS A C 14
ATOM 24826 O O . LYS A 1 95 ? -1.450 8.384 -6.996 1.00 0.00 88 LYS A O 14
ATOM 24845 N N . VAL A 1 96 ? -0.142 7.570 -5.357 1.00 0.00 89 VAL A N 14
ATOM 24846 C CA . VAL A 1 96 ? 0.093 8.872 -4.747 1.00 0.00 89 VAL A CA 14
ATOM 24847 C C . VAL A 1 96 ? 1.528 9.335 -4.975 1.00 0.00 89 VAL A C 14
ATOM 24848 O O . VAL A 1 96 ? 2.039 10.191 -4.254 1.00 0.00 89 VAL A O 14
ATOM 24861 N N . VAL A 1 97 ? 2.175 8.760 -5.984 1.00 0.00 90 VAL A N 14
ATOM 24862 C CA . VAL A 1 97 ? 3.552 9.115 -6.310 1.00 0.00 90 VAL A CA 14
ATOM 24863 C C . VAL A 1 97 ? 3.799 9.038 -7.812 1.00 0.00 90 VAL A C 14
ATOM 24864 O O . VAL A 1 97 ? 3.288 8.147 -8.490 1.00 0.00 90 VAL A O 14
ATOM 24877 N N . ASN A 1 98 ? 4.587 9.977 -8.326 1.00 0.00 91 ASN A N 14
ATOM 24878 C CA . ASN A 1 98 ? 4.901 10.016 -9.750 1.00 0.00 91 ASN A CA 14
ATOM 24879 C C . ASN A 1 98 ? 5.944 8.960 -10.105 1.00 0.00 91 ASN A C 14
ATOM 24880 O O . ASN A 1 98 ? 6.987 8.861 -9.459 1.00 0.00 91 ASN A O 14
ATOM 24891 N N . GLN A 1 99 ? 5.654 8.172 -11.135 1.00 0.00 92 GLN A N 14
ATOM 24892 C CA . GLN A 1 99 ? 6.566 7.124 -11.577 1.00 0.00 92 GLN A CA 14
ATOM 24893 C C . GLN A 1 99 ? 7.550 7.659 -12.612 1.00 0.00 92 GLN A C 14
ATOM 24894 O O . GLN A 1 99 ? 7.895 6.968 -13.569 1.00 0.00 92 GLN A O 14
ATOM 24908 N N . GLY A 1 100 ? 7.999 8.894 -12.412 1.00 0.00 93 GLY A N 14
ATOM 24909 C CA . GLY A 1 100 ? 8.939 9.501 -13.337 1.00 0.00 93 GLY A CA 14
ATOM 24910 C C . GLY A 1 100 ? 9.893 10.457 -12.650 1.00 0.00 93 GLY A C 14
ATOM 24911 O O . GLY A 1 100 ? 11.068 10.540 -13.010 1.00 0.00 93 GLY A O 14
ATOM 24915 N N . THR A 1 101 ? 9.388 11.184 -11.658 1.00 0.00 94 THR A N 14
ATOM 24916 C CA . THR A 1 101 ? 10.202 12.142 -10.921 1.00 0.00 94 THR A CA 14
ATOM 24917 C C . THR A 1 101 ? 10.202 11.831 -9.430 1.00 0.00 94 THR A C 14
ATOM 24918 O O . THR A 1 101 ? 11.102 12.243 -8.698 1.00 0.00 94 THR A O 14
ATOM 24929 N N . GLY A 1 102 ? 9.186 11.099 -8.982 1.00 0.00 95 GLY A N 14
ATOM 24930 C CA . GLY A 1 102 ? 9.089 10.743 -7.578 1.00 0.00 95 GLY A CA 14
ATOM 24931 C C . GLY A 1 102 ? 8.496 11.857 -6.738 1.00 0.00 95 GLY A C 14
ATOM 24932 O O . GLY A 1 102 ? 8.702 11.907 -5.525 1.00 0.00 95 GLY A O 14
ATOM 24936 N N . LYS A 1 103 ? 7.759 12.755 -7.384 1.00 0.00 96 LYS A N 14
ATOM 24937 C CA . LYS A 1 103 ? 7.135 13.875 -6.689 1.00 0.00 96 LYS A CA 14
ATOM 24938 C C . LYS A 1 103 ? 5.801 13.459 -6.076 1.00 0.00 96 LYS A C 14
ATOM 24939 O O . LYS A 1 103 ? 5.008 12.760 -6.708 1.00 0.00 96 LYS A O 14
ATOM 24958 N N . ASP A 1 104 ? 5.560 13.896 -4.845 1.00 0.00 97 ASP A N 14
ATOM 24959 C CA . ASP A 1 104 ? 4.321 13.571 -4.148 1.00 0.00 97 ASP A CA 14
ATOM 24960 C C . ASP A 1 104 ? 3.112 14.093 -4.918 1.00 0.00 97 ASP A C 14
ATOM 24961 O O . ASP A 1 104 ? 3.052 15.270 -5.276 1.00 0.00 97 ASP A O 14
ATOM 24970 N N . LEU A 1 105 ? 2.152 13.211 -5.170 1.00 0.00 98 LEU A N 14
ATOM 24971 C CA . LEU A 1 105 ? 0.943 13.583 -5.899 1.00 0.00 98 LEU A CA 14
ATOM 24972 C C . LEU A 1 105 ? -0.192 13.918 -4.936 1.00 0.00 98 LEU A C 14
ATOM 24973 O O . LEU A 1 105 ? -1.188 14.529 -5.324 1.00 0.00 98 LEU A O 14
ATOM 24989 N N . ASP A 1 106 ? -0.033 13.516 -3.680 1.00 0.00 99 ASP A N 14
ATOM 24990 C CA . ASP A 1 106 ? -1.043 13.777 -2.660 1.00 0.00 99 ASP A CA 14
ATOM 24991 C C . ASP A 1 106 ? -0.415 14.415 -1.425 1.00 0.00 99 ASP A C 14
ATOM 24992 O O . ASP A 1 106 ? -0.169 13.758 -0.413 1.00 0.00 99 ASP A O 14
ATOM 25001 N N . PRO A 1 107 ? -0.150 15.727 -1.507 1.00 0.00 100 PRO A N 14
ATOM 25002 C CA . PRO A 1 107 ? 0.454 16.483 -0.405 1.00 0.00 100 PRO A CA 14
ATOM 25003 C C . PRO A 1 107 ? -0.500 16.650 0.773 1.00 0.00 100 PRO A C 14
ATOM 25004 O O . PRO A 1 107 ? -0.160 17.279 1.774 1.00 0.00 100 PRO A O 14
ATOM 25015 N N . ASN A 1 108 ? -1.696 16.083 0.646 1.00 0.00 101 ASN A N 14
ATOM 25016 C CA . ASN A 1 108 ? -2.699 16.170 1.701 1.00 0.00 101 ASN A CA 14
ATOM 25017 C C . ASN A 1 108 ? -2.723 14.892 2.534 1.00 0.00 101 ASN A C 14
ATOM 25018 O O . ASN A 1 108 ? -2.913 14.936 3.750 1.00 0.00 101 ASN A O 14
ATOM 25029 N N . ASN A 1 109 ? -2.531 13.756 1.872 1.00 0.00 102 ASN A N 14
ATOM 25030 C CA . ASN A 1 109 ? -2.531 12.466 2.552 1.00 0.00 102 ASN A CA 14
ATOM 25031 C C . ASN A 1 109 ? -3.875 12.207 3.227 1.00 0.00 102 ASN A C 14
ATOM 25032 O O . ASN A 1 109 ? -3.930 11.811 4.392 1.00 0.00 102 ASN A O 14
ATOM 25043 N N . VAL A 1 110 ? -4.956 12.432 2.487 1.00 0.00 103 VAL A N 14
ATOM 25044 C CA . VAL A 1 110 ? -6.299 12.222 3.014 1.00 0.00 103 VAL A CA 14
ATOM 25045 C C . VAL A 1 110 ? -6.981 11.044 2.326 1.00 0.00 103 VAL A C 14
ATOM 25046 O O . VAL A 1 110 ? -8.022 10.567 2.777 1.00 0.00 103 VAL A O 14
ATOM 25059 N N . ILE A 1 111 ? -6.385 10.580 1.233 1.00 0.00 104 ILE A N 14
ATOM 25060 C CA . ILE A 1 111 ? -6.934 9.455 0.484 1.00 0.00 104 ILE A CA 14
ATOM 25061 C C . ILE A 1 111 ? -6.498 8.126 1.090 1.00 0.00 104 ILE A C 14
ATOM 25062 O O . ILE A 1 111 ? -7.313 7.222 1.278 1.00 0.00 104 ILE A O 14
ATOM 25078 N N . ILE A 1 112 ? -5.210 8.015 1.396 1.00 0.00 105 ILE A N 14
ATOM 25079 C CA . ILE A 1 112 ? -4.667 6.797 1.983 1.00 0.00 105 ILE A CA 14
ATOM 25080 C C . ILE A 1 112 ? -5.350 6.474 3.308 1.00 0.00 105 ILE A C 14
ATOM 25081 O O . ILE A 1 112 ? -5.309 5.337 3.778 1.00 0.00 105 ILE A O 14
ATOM 25097 N N . GLU A 1 113 ? -5.980 7.481 3.904 1.00 0.00 106 GLU A N 14
ATOM 25098 C CA . GLU A 1 113 ? -6.673 7.304 5.175 1.00 0.00 106 GLU A CA 14
ATOM 25099 C C . GLU A 1 113 ? -8.058 6.700 4.958 1.00 0.00 106 GLU A C 14
ATOM 25100 O O . GLU A 1 113 ? -9.011 7.407 4.632 1.00 0.00 106 GLU A O 14
ATOM 25112 N N . SER A 1 114 ? -8.160 5.387 5.143 1.00 0.00 107 SER A N 14
ATOM 25113 C CA . SER A 1 114 ? -9.426 4.687 4.964 1.00 0.00 107 SER A CA 14
ATOM 25114 C C . SER A 1 114 ? -10.494 5.248 5.900 1.00 0.00 107 SER A C 14
ATOM 25115 O O . SER A 1 114 ? -11.495 5.804 5.453 1.00 0.00 107 SER A O 14
ATOM 25123 N N . GLY A 1 115 ? -10.271 5.095 7.201 1.00 0.00 108 GLY A N 14
ATOM 25124 C CA . GLY A 1 115 ? -11.221 5.589 8.180 1.00 0.00 108 GLY A CA 14
ATOM 25125 C C . GLY A 1 115 ? -12.146 4.503 8.691 1.00 0.00 108 GLY A C 14
ATOM 25126 O O . GLY A 1 115 ? -11.850 3.311 8.599 1.00 0.00 108 GLY A O 14
ATOM 25130 N N . PRO A 1 116 ? -13.297 4.912 9.246 1.00 0.00 109 PRO A N 14
ATOM 25131 C CA . PRO A 1 116 ? -14.291 3.980 9.786 1.00 0.00 109 PRO A CA 14
ATOM 25132 C C . PRO A 1 116 ? -14.990 3.180 8.692 1.00 0.00 109 PRO A C 14
ATOM 25133 O O . PRO A 1 116 ? -15.841 2.337 8.973 1.00 0.00 109 PRO A O 14
ATOM 25144 N N . SER A 1 117 ? -14.623 3.449 7.442 1.00 0.00 110 SER A N 14
ATOM 25145 C CA . SER A 1 117 ? -15.218 2.756 6.305 1.00 0.00 110 SER A CA 14
ATOM 25146 C C . SER A 1 117 ? -15.521 1.302 6.653 1.00 0.00 110 SER A C 14
ATOM 25147 O O . SER A 1 117 ? -16.658 0.846 6.529 1.00 0.00 110 SER A O 14
ATOM 25155 N N . SER A 1 118 ? -14.495 0.579 7.092 1.00 0.00 111 SER A N 14
ATOM 25156 C CA . SER A 1 118 ? -14.650 -0.826 7.455 1.00 0.00 111 SER A CA 14
ATOM 25157 C C . SER A 1 118 ? -15.877 -1.026 8.338 1.00 0.00 111 SER A C 14
ATOM 25158 O O . SER A 1 118 ? -16.279 -0.128 9.076 1.00 0.00 111 SER A O 14
ATOM 25166 N N . GLY A 1 119 ? -16.469 -2.214 8.258 1.00 0.00 112 GLY A N 14
ATOM 25167 C CA . GLY A 1 119 ? -17.644 -2.513 9.055 1.00 0.00 112 GLY A CA 14
ATOM 25168 C C . GLY A 1 119 ? -18.679 -3.309 8.285 1.00 0.00 112 GLY A C 14
ATOM 25169 O O . GLY A 1 119 ? -18.950 -3.024 7.119 1.00 0.00 112 GLY A O 14
ATOM 25173 N N . GLY A 1 1 ? -8.775 17.071 23.854 1.00 0.00 -6 GLY A N 15
ATOM 25174 C CA . GLY A 1 1 ? -8.470 16.212 22.725 1.00 0.00 -6 GLY A CA 15
ATOM 25175 C C . GLY A 1 1 ? -8.384 16.978 21.420 1.00 0.00 -6 GLY A C 15
ATOM 25176 O O . GLY A 1 1 ? -7.779 18.048 21.360 1.00 0.00 -6 GLY A O 15
ATOM 25180 N N . SER A 1 2 ? -8.989 16.429 20.372 1.00 0.00 -5 SER A N 15
ATOM 25181 C CA . SER A 1 2 ? -8.972 17.065 19.060 1.00 0.00 -5 SER A CA 15
ATOM 25182 C C . SER A 1 2 ? -7.599 17.656 18.760 1.00 0.00 -5 SER A C 15
ATOM 25183 O O . SER A 1 2 ? -7.489 18.767 18.241 1.00 0.00 -5 SER A O 15
ATOM 25191 N N . SER A 1 3 ? -6.553 16.904 19.088 1.00 0.00 -4 SER A N 15
ATOM 25192 C CA . SER A 1 3 ? -5.185 17.354 18.858 1.00 0.00 -4 SER A CA 15
ATOM 25193 C C . SER A 1 3 ? -4.290 16.186 18.454 1.00 0.00 -4 SER A C 15
ATOM 25194 O O . SER A 1 3 ? -4.400 15.088 18.998 1.00 0.00 -4 SER A O 15
ATOM 25202 N N . GLY A 1 4 ? -3.404 16.431 17.493 1.00 0.00 -3 GLY A N 15
ATOM 25203 C CA . GLY A 1 4 ? -2.503 15.393 17.032 1.00 0.00 -3 GLY A CA 15
ATOM 25204 C C . GLY A 1 4 ? -1.053 15.836 17.040 1.00 0.00 -3 GLY A C 15
ATOM 25205 O O . GLY A 1 4 ? -0.320 15.599 16.080 1.00 0.00 -3 GLY A O 15
ATOM 25209 N N . SER A 1 5 ? -0.640 16.484 18.124 1.00 0.00 -2 SER A N 15
ATOM 25210 C CA . SER A 1 5 ? 0.730 16.967 18.250 1.00 0.00 -2 SER A CA 15
ATOM 25211 C C . SER A 1 5 ? 1.725 15.819 18.123 1.00 0.00 -2 SER A C 15
ATOM 25212 O O . SER A 1 5 ? 1.338 14.653 18.036 1.00 0.00 -2 SER A O 15
ATOM 25220 N N . SER A 1 6 ? 3.011 16.156 18.111 1.00 0.00 -1 SER A N 15
ATOM 25221 C CA . SER A 1 6 ? 4.063 15.154 17.991 1.00 0.00 -1 SER A CA 15
ATOM 25222 C C . SER A 1 6 ? 4.788 14.964 19.320 1.00 0.00 -1 SER A C 15
ATOM 25223 O O . SER A 1 6 ? 4.908 15.897 20.113 1.00 0.00 -1 SER A O 15
ATOM 25231 N N . GLY A 1 7 ? 5.270 13.748 19.556 1.00 0.00 0 GLY A N 15
ATOM 25232 C CA . GLY A 1 7 ? 5.977 13.457 20.789 1.00 0.00 0 GLY A CA 15
ATOM 25233 C C . GLY A 1 7 ? 5.719 12.048 21.286 1.00 0.00 0 GLY A C 15
ATOM 25234 O O . GLY A 1 7 ? 6.176 11.076 20.685 1.00 0.00 0 GLY A O 15
ATOM 25238 N N . MET A 1 8 ? 4.984 11.937 22.389 1.00 0.00 1 MET A N 15
ATOM 25239 C CA . MET A 1 8 ? 4.667 10.636 22.968 1.00 0.00 1 MET A CA 15
ATOM 25240 C C . MET A 1 8 ? 4.287 9.635 21.880 1.00 0.00 1 MET A C 15
ATOM 25241 O O . MET A 1 8 ? 4.971 8.632 21.683 1.00 0.00 1 MET A O 15
ATOM 25255 N N . ASN A 1 9 ? 3.195 9.917 21.179 1.00 0.00 2 ASN A N 15
ATOM 25256 C CA . ASN A 1 9 ? 2.725 9.041 20.111 1.00 0.00 2 ASN A CA 15
ATOM 25257 C C . ASN A 1 9 ? 3.886 8.576 19.238 1.00 0.00 2 ASN A C 15
ATOM 25258 O O . ASN A 1 9 ? 4.801 9.345 18.944 1.00 0.00 2 ASN A O 15
ATOM 25269 N N . SER A 1 10 ? 3.841 7.313 18.826 1.00 0.00 3 SER A N 15
ATOM 25270 C CA . SER A 1 10 ? 4.890 6.744 17.990 1.00 0.00 3 SER A CA 15
ATOM 25271 C C . SER A 1 10 ? 6.271 7.098 18.533 1.00 0.00 3 SER A C 15
ATOM 25272 O O . SER A 1 10 ? 7.203 7.356 17.772 1.00 0.00 3 SER A O 15
ATOM 25280 N N . GLY A 1 11 ? 6.393 7.111 19.857 1.00 0.00 4 GLY A N 15
ATOM 25281 C CA . GLY A 1 11 ? 7.663 7.436 20.481 1.00 0.00 4 GLY A CA 15
ATOM 25282 C C . GLY A 1 11 ? 8.570 6.228 20.613 1.00 0.00 4 GLY A C 15
ATOM 25283 O O . GLY A 1 11 ? 9.444 6.192 21.479 1.00 0.00 4 GLY A O 15
ATOM 25287 N N . ARG A 1 12 ? 8.361 5.237 19.752 1.00 0.00 5 ARG A N 15
ATOM 25288 C CA . ARG A 1 12 ? 9.166 4.021 19.778 1.00 0.00 5 ARG A CA 15
ATOM 25289 C C . ARG A 1 12 ? 10.646 4.344 19.591 1.00 0.00 5 ARG A C 15
ATOM 25290 O O . ARG A 1 12 ? 11.015 5.368 19.016 1.00 0.00 5 ARG A O 15
ATOM 25311 N N . PRO A 1 13 ? 11.514 3.450 20.087 1.00 0.00 6 PRO A N 15
ATOM 25312 C CA . PRO A 1 13 ? 12.966 3.618 19.987 1.00 0.00 6 PRO A CA 15
ATOM 25313 C C . PRO A 1 13 ? 13.471 3.460 18.558 1.00 0.00 6 PRO A C 15
ATOM 25314 O O . PRO A 1 13 ? 12.744 2.991 17.682 1.00 0.00 6 PRO A O 15
ATOM 25325 N N . GLU A 1 14 ? 14.720 3.853 18.328 1.00 0.00 7 GLU A N 15
ATOM 25326 C CA . GLU A 1 14 ? 15.320 3.754 17.003 1.00 0.00 7 GLU A CA 15
ATOM 25327 C C . GLU A 1 14 ? 16.115 2.458 16.861 1.00 0.00 7 GLU A C 15
ATOM 25328 O O . GLU A 1 14 ? 17.239 2.350 17.352 1.00 0.00 7 GLU A O 15
ATOM 25340 N N . THR A 1 15 ? 15.523 1.479 16.185 1.00 0.00 8 THR A N 15
ATOM 25341 C CA . THR A 1 15 ? 16.173 0.190 15.980 1.00 0.00 8 THR A CA 15
ATOM 25342 C C . THR A 1 15 ? 16.262 -0.150 14.496 1.00 0.00 8 THR A C 15
ATOM 25343 O O . THR A 1 15 ? 17.004 -1.047 14.099 1.00 0.00 8 THR A O 15
ATOM 25354 N N . MET A 1 16 ? 15.501 0.573 13.682 1.00 0.00 9 MET A N 15
ATOM 25355 C CA . MET A 1 16 ? 15.496 0.349 12.241 1.00 0.00 9 MET A CA 15
ATOM 25356 C C . MET A 1 16 ? 15.620 1.668 11.484 1.00 0.00 9 MET A C 15
ATOM 25357 O O . MET A 1 16 ? 14.963 1.872 10.463 1.00 0.00 9 MET A O 15
ATOM 25371 N N . GLU A 1 17 ? 16.465 2.559 11.992 1.00 0.00 10 GLU A N 15
ATOM 25372 C CA . GLU A 1 17 ? 16.673 3.858 11.364 1.00 0.00 10 GLU A CA 15
ATOM 25373 C C . GLU A 1 17 ? 16.783 3.718 9.848 1.00 0.00 10 GLU A C 15
ATOM 25374 O O . GLU A 1 17 ? 16.427 4.629 9.102 1.00 0.00 10 GLU A O 15
ATOM 25386 N N . ASN A 1 18 ? 17.279 2.569 9.400 1.00 0.00 11 ASN A N 15
ATOM 25387 C CA . ASN A 1 18 ? 17.437 2.309 7.974 1.00 0.00 11 ASN A CA 15
ATOM 25388 C C . ASN A 1 18 ? 16.191 2.729 7.202 1.00 0.00 11 ASN A C 15
ATOM 25389 O O . ASN A 1 18 ? 16.267 3.516 6.258 1.00 0.00 11 ASN A O 15
ATOM 25400 N N . LEU A 1 19 ? 15.042 2.201 7.612 1.00 0.00 12 LEU A N 15
ATOM 25401 C CA . LEU A 1 19 ? 13.777 2.521 6.960 1.00 0.00 12 LEU A CA 15
ATOM 25402 C C . LEU A 1 19 ? 13.441 4.000 7.122 1.00 0.00 12 LEU A C 15
ATOM 25403 O O . LEU A 1 19 ? 13.756 4.627 8.133 1.00 0.00 12 LEU A O 15
ATOM 25419 N N . PRO A 1 20 ? 12.784 4.573 6.101 1.00 0.00 13 PRO A N 15
ATOM 25420 C CA . PRO A 1 20 ? 12.388 5.984 6.108 1.00 0.00 13 PRO A CA 15
ATOM 25421 C C . PRO A 1 20 ? 11.277 6.270 7.113 1.00 0.00 13 PRO A C 15
ATOM 25422 O O . PRO A 1 20 ? 10.887 5.397 7.887 1.00 0.00 13 PRO A O 15
ATOM 25433 N N . ALA A 1 21 ? 10.771 7.500 7.095 1.00 0.00 14 ALA A N 15
ATOM 25434 C CA . ALA A 1 21 ? 9.703 7.899 8.003 1.00 0.00 14 ALA A CA 15
ATOM 25435 C C . ALA A 1 21 ? 8.337 7.751 7.343 1.00 0.00 14 ALA A C 15
ATOM 25436 O O . ALA A 1 21 ? 8.234 7.312 6.196 1.00 0.00 14 ALA A O 15
ATOM 25443 N N . LEU A 1 22 ? 7.290 8.119 8.072 1.00 0.00 15 LEU A N 15
ATOM 25444 C CA . LEU A 1 22 ? 5.928 8.026 7.557 1.00 0.00 15 LEU A CA 15
ATOM 25445 C C . LEU A 1 22 ? 5.695 9.045 6.445 1.00 0.00 15 LEU A C 15
ATOM 25446 O O . LEU A 1 22 ? 6.271 10.133 6.457 1.00 0.00 15 LEU A O 15
ATOM 25462 N N . TYR A 1 23 ? 4.848 8.685 5.488 1.00 0.00 16 TYR A N 15
ATOM 25463 C CA . TYR A 1 23 ? 4.540 9.567 4.369 1.00 0.00 16 TYR A CA 15
ATOM 25464 C C . TYR A 1 23 ? 5.807 9.945 3.608 1.00 0.00 16 TYR A C 15
ATOM 25465 O O . TYR A 1 23 ? 5.869 10.992 2.963 1.00 0.00 16 TYR A O 15
ATOM 25483 N N . THR A 1 24 ? 6.817 9.084 3.689 1.00 0.00 17 THR A N 15
ATOM 25484 C CA . THR A 1 24 ? 8.083 9.326 3.009 1.00 0.00 17 THR A CA 15
ATOM 25485 C C . THR A 1 24 ? 8.069 8.749 1.598 1.00 0.00 17 THR A C 15
ATOM 25486 O O . THR A 1 24 ? 7.489 7.691 1.356 1.00 0.00 17 THR A O 15
ATOM 25497 N N . ILE A 1 25 ? 8.712 9.450 0.671 1.00 0.00 18 ILE A N 15
ATOM 25498 C CA . ILE A 1 25 ? 8.774 9.006 -0.717 1.00 0.00 18 ILE A CA 15
ATOM 25499 C C . ILE A 1 25 ? 10.182 8.550 -1.085 1.00 0.00 18 ILE A C 15
ATOM 25500 O O . ILE A 1 25 ? 11.167 9.206 -0.746 1.00 0.00 18 ILE A O 15
ATOM 25516 N N . PHE A 1 26 ? 10.269 7.421 -1.781 1.00 0.00 19 PHE A N 15
ATOM 25517 C CA . PHE A 1 26 ? 11.556 6.878 -2.197 1.00 0.00 19 PHE A CA 15
ATOM 25518 C C . PHE A 1 26 ? 11.396 5.966 -3.410 1.00 0.00 19 PHE A C 15
ATOM 25519 O O . PHE A 1 26 ? 10.289 5.527 -3.727 1.00 0.00 19 PHE A O 15
ATOM 25536 N N . GLN A 1 27 ? 12.506 5.687 -4.086 1.00 0.00 20 GLN A N 15
ATOM 25537 C CA . GLN A 1 27 ? 12.488 4.829 -5.264 1.00 0.00 20 GLN A CA 15
ATOM 25538 C C . GLN A 1 27 ? 12.822 3.388 -4.894 1.00 0.00 20 GLN A C 15
ATOM 25539 O O . GLN A 1 27 ? 13.834 3.122 -4.246 1.00 0.00 20 GLN A O 15
ATOM 25553 N N . GLY A 1 28 ? 11.966 2.460 -5.310 1.00 0.00 21 GLY A N 15
ATOM 25554 C CA . GLY A 1 28 ? 12.188 1.058 -5.012 1.00 0.00 21 GLY A CA 15
ATOM 25555 C C . GLY A 1 28 ? 11.923 0.162 -6.206 1.00 0.00 21 GLY A C 15
ATOM 25556 O O . GLY A 1 28 ? 11.197 0.542 -7.124 1.00 0.00 21 GLY A O 15
ATOM 25560 N N . GLU A 1 29 ? 12.515 -1.028 -6.194 1.00 0.00 22 GLU A N 15
ATOM 25561 C CA . GLU A 1 29 ? 12.340 -1.978 -7.286 1.00 0.00 22 GLU A CA 15
ATOM 25562 C C . GLU A 1 29 ? 11.454 -3.144 -6.856 1.00 0.00 22 GLU A C 15
ATOM 25563 O O . GLU A 1 29 ? 11.560 -3.638 -5.733 1.00 0.00 22 GLU A O 15
ATOM 25575 N N . VAL A 1 30 ? 10.580 -3.579 -7.759 1.00 0.00 23 VAL A N 15
ATOM 25576 C CA . VAL A 1 30 ? 9.675 -4.687 -7.475 1.00 0.00 23 VAL A CA 15
ATOM 25577 C C . VAL A 1 30 ? 10.440 -5.997 -7.329 1.00 0.00 23 VAL A C 15
ATOM 25578 O O . VAL A 1 30 ? 11.242 -6.359 -8.189 1.00 0.00 23 VAL A O 15
ATOM 25591 N N . ALA A 1 31 ? 10.187 -6.705 -6.233 1.00 0.00 24 ALA A N 15
ATOM 25592 C CA . ALA A 1 31 ? 10.851 -7.978 -5.975 1.00 0.00 24 ALA A CA 15
ATOM 25593 C C . ALA A 1 31 ? 9.848 -9.127 -5.962 1.00 0.00 24 ALA A C 15
ATOM 25594 O O . ALA A 1 31 ? 10.206 -10.278 -6.208 1.00 0.00 24 ALA A O 15
ATOM 25601 N N . MET A 1 32 ? 8.591 -8.805 -5.674 1.00 0.00 25 MET A N 15
ATOM 25602 C CA . MET A 1 32 ? 7.537 -9.812 -5.629 1.00 0.00 25 MET A CA 15
ATOM 25603 C C . MET A 1 32 ? 6.227 -9.254 -6.177 1.00 0.00 25 MET A C 15
ATOM 25604 O O . MET A 1 32 ? 5.871 -8.106 -5.910 1.00 0.00 25 MET A O 15
ATOM 25618 N N . VAL A 1 33 ? 5.516 -10.071 -6.946 1.00 0.00 26 VAL A N 15
ATOM 25619 C CA . VAL A 1 33 ? 4.246 -9.658 -7.532 1.00 0.00 26 VAL A CA 15
ATOM 25620 C C . VAL A 1 33 ? 3.110 -10.567 -7.076 1.00 0.00 26 VAL A C 15
ATOM 25621 O O . VAL A 1 33 ? 3.164 -11.784 -7.251 1.00 0.00 26 VAL A O 15
ATOM 25634 N N . THR A 1 34 ? 2.078 -9.966 -6.491 1.00 0.00 27 THR A N 15
ATOM 25635 C CA . THR A 1 34 ? 0.928 -10.720 -6.009 1.00 0.00 27 THR A CA 15
ATOM 25636 C C . THR A 1 34 ? -0.364 -10.218 -6.644 1.00 0.00 27 THR A C 15
ATOM 25637 O O . THR A 1 34 ? -0.426 -9.094 -7.142 1.00 0.00 27 THR A O 15
ATOM 25648 N N . ASP A 1 35 ? -1.393 -11.058 -6.622 1.00 0.00 28 ASP A N 15
ATOM 25649 C CA . ASP A 1 35 ? -2.686 -10.697 -7.195 1.00 0.00 28 ASP A CA 15
ATOM 25650 C C . ASP A 1 35 ? -3.399 -9.669 -6.322 1.00 0.00 28 ASP A C 15
ATOM 25651 O O . ASP A 1 35 ? -4.511 -9.242 -6.632 1.00 0.00 28 ASP A O 15
ATOM 25660 N N . TYR A 1 36 ? -2.753 -9.279 -5.229 1.00 0.00 29 TYR A N 15
ATOM 25661 C CA . TYR A 1 36 ? -3.327 -8.305 -4.309 1.00 0.00 29 TYR A CA 15
ATOM 25662 C C . TYR A 1 36 ? -2.351 -7.161 -4.048 1.00 0.00 29 TYR A C 15
ATOM 25663 O O . TYR A 1 36 ? -2.557 -6.347 -3.148 1.00 0.00 29 TYR A O 15
ATOM 25681 N N . GLY A 1 37 ? -1.288 -7.106 -4.844 1.00 0.00 30 GLY A N 15
ATOM 25682 C CA . GLY A 1 37 ? -0.296 -6.059 -4.685 1.00 0.00 30 GLY A CA 15
ATOM 25683 C C . GLY A 1 37 ? 1.092 -6.507 -5.101 1.00 0.00 30 GLY A C 15
ATOM 25684 O O . GLY A 1 37 ? 1.247 -7.524 -5.776 1.00 0.00 30 GLY A O 15
ATOM 25688 N N . ALA A 1 38 ? 2.104 -5.744 -4.698 1.00 0.00 31 ALA A N 15
ATOM 25689 C CA . ALA A 1 38 ? 3.484 -6.068 -5.033 1.00 0.00 31 ALA A CA 15
ATOM 25690 C C . ALA A 1 38 ? 4.444 -5.560 -3.962 1.00 0.00 31 ALA A C 15
ATOM 25691 O O . ALA A 1 38 ? 4.177 -4.554 -3.303 1.00 0.00 31 ALA A O 15
ATOM 25698 N N . PHE A 1 39 ? 5.560 -6.259 -3.793 1.00 0.00 32 PHE A N 15
ATOM 25699 C CA . PHE A 1 39 ? 6.557 -5.878 -2.800 1.00 0.00 32 PHE A CA 15
ATOM 25700 C C . PHE A 1 39 ? 7.632 -4.990 -3.421 1.00 0.00 32 PHE A C 15
ATOM 25701 O O . PHE A 1 39 ? 8.138 -5.277 -4.506 1.00 0.00 32 PHE A O 15
ATOM 25718 N N . ILE A 1 40 ? 7.973 -3.911 -2.726 1.00 0.00 33 ILE A N 15
ATOM 25719 C CA . ILE A 1 40 ? 8.986 -2.980 -3.209 1.00 0.00 33 ILE A CA 15
ATOM 25720 C C . ILE A 1 40 ? 10.199 -2.960 -2.284 1.00 0.00 33 ILE A C 15
ATOM 25721 O O . ILE A 1 40 ? 10.065 -2.811 -1.069 1.00 0.00 33 ILE A O 15
ATOM 25737 N N . LYS A 1 41 ? 11.383 -3.109 -2.868 1.00 0.00 34 LYS A N 15
ATOM 25738 C CA . LYS A 1 41 ? 12.621 -3.105 -2.099 1.00 0.00 34 LYS A CA 15
ATOM 25739 C C . LYS A 1 41 ? 13.116 -1.679 -1.871 1.00 0.00 34 LYS A C 15
ATOM 25740 O O . LYS A 1 41 ? 13.276 -0.909 -2.818 1.00 0.00 34 LYS A O 15
ATOM 25759 N N . ILE A 1 42 ? 13.357 -1.337 -0.610 1.00 0.00 35 ILE A N 15
ATOM 25760 C CA . ILE A 1 42 ? 13.836 -0.005 -0.259 1.00 0.00 35 ILE A CA 15
ATOM 25761 C C . ILE A 1 42 ? 15.355 0.076 -0.359 1.00 0.00 35 ILE A C 15
ATOM 25762 O O . ILE A 1 42 ? 16.082 -0.793 0.121 1.00 0.00 35 ILE A O 15
ATOM 25778 N N . PRO A 1 43 ? 15.850 1.149 -0.996 1.00 0.00 36 PRO A N 15
ATOM 25779 C CA . PRO A 1 43 ? 17.287 1.372 -1.172 1.00 0.00 36 PRO A CA 15
ATOM 25780 C C . PRO A 1 43 ? 17.987 1.708 0.141 1.00 0.00 36 PRO A C 15
ATOM 25781 O O . PRO A 1 43 ? 17.675 2.710 0.783 1.00 0.00 36 PRO A O 15
ATOM 25792 N N . GLY A 1 44 ? 18.935 0.863 0.535 1.00 0.00 37 GLY A N 15
ATOM 25793 C CA . GLY A 1 44 ? 19.663 1.087 1.770 1.00 0.00 37 GLY A CA 15
ATOM 25794 C C . GLY A 1 44 ? 18.935 0.538 2.981 1.00 0.00 37 GLY A C 15
ATOM 25795 O O . GLY A 1 44 ? 18.972 1.135 4.058 1.00 0.00 37 GLY A O 15
ATOM 25799 N N . CYS A 1 45 ? 18.272 -0.599 2.805 1.00 0.00 38 CYS A N 15
ATOM 25800 C CA . CYS A 1 45 ? 17.530 -1.227 3.892 1.00 0.00 38 CYS A CA 15
ATOM 25801 C C . CYS A 1 45 ? 17.551 -2.746 3.759 1.00 0.00 38 CYS A C 15
ATOM 25802 O O . CYS A 1 45 ? 18.098 -3.287 2.798 1.00 0.00 38 CYS A O 15
ATOM 25810 N N . ARG A 1 46 ? 16.954 -3.429 4.730 1.00 0.00 39 ARG A N 15
ATOM 25811 C CA . ARG A 1 46 ? 16.908 -4.886 4.722 1.00 0.00 39 ARG A CA 15
ATOM 25812 C C . ARG A 1 46 ? 15.472 -5.383 4.583 1.00 0.00 39 ARG A C 15
ATOM 25813 O O . ARG A 1 46 ? 15.220 -6.422 3.970 1.00 0.00 39 ARG A O 15
ATOM 25834 N N . LYS A 1 47 ? 14.534 -4.635 5.155 1.00 0.00 40 LYS A N 15
ATOM 25835 C CA . LYS A 1 47 ? 13.123 -4.999 5.094 1.00 0.00 40 LYS A CA 15
ATOM 25836 C C . LYS A 1 47 ? 12.453 -4.376 3.873 1.00 0.00 40 LYS A C 15
ATOM 25837 O O . LYS A 1 47 ? 12.911 -3.358 3.355 1.00 0.00 40 LYS A O 15
ATOM 25856 N N . GLN A 1 48 ? 11.367 -4.994 3.421 1.00 0.00 41 GLN A N 15
ATOM 25857 C CA . GLN A 1 48 ? 10.634 -4.499 2.262 1.00 0.00 41 GLN A CA 15
ATOM 25858 C C . GLN A 1 48 ? 9.174 -4.231 2.614 1.00 0.00 41 GLN A C 15
ATOM 25859 O O . GLN A 1 48 ? 8.633 -4.822 3.548 1.00 0.00 41 GLN A O 15
ATOM 25873 N N . GLY A 1 49 ? 8.543 -3.337 1.860 1.00 0.00 42 GLY A N 15
ATOM 25874 C CA . GLY A 1 49 ? 7.152 -3.007 2.109 1.00 0.00 42 GLY A CA 15
ATOM 25875 C C . GLY A 1 49 ? 6.225 -3.563 1.046 1.00 0.00 42 GLY A C 15
ATOM 25876 O O . GLY A 1 49 ? 6.661 -3.895 -0.057 1.00 0.00 42 GLY A O 15
ATOM 25880 N N . LEU A 1 50 ? 4.943 -3.669 1.378 1.00 0.00 43 LEU A N 15
ATOM 25881 C CA . LEU A 1 50 ? 3.951 -4.191 0.444 1.00 0.00 43 LEU A CA 15
ATOM 25882 C C . LEU A 1 50 ? 3.029 -3.081 -0.048 1.00 0.00 43 LEU A C 15
ATOM 25883 O O . LEU A 1 50 ? 2.605 -2.223 0.726 1.00 0.00 43 LEU A O 15
ATOM 25899 N N . VAL A 1 51 ? 2.720 -3.105 -1.340 1.00 0.00 44 VAL A N 15
ATOM 25900 C CA . VAL A 1 51 ? 1.844 -2.102 -1.936 1.00 0.00 44 VAL A CA 15
ATOM 25901 C C . VAL A 1 51 ? 0.528 -2.723 -2.390 1.00 0.00 44 VAL A C 15
ATOM 25902 O O . VAL A 1 51 ? 0.503 -3.568 -3.286 1.00 0.00 44 VAL A O 15
ATOM 25915 N N . HIS A 1 52 ? -0.567 -2.296 -1.768 1.00 0.00 45 HIS A N 15
ATOM 25916 C CA . HIS A 1 52 ? -1.889 -2.809 -2.109 1.00 0.00 45 HIS A CA 15
ATOM 25917 C C . HIS A 1 52 ? -2.164 -2.653 -3.601 1.00 0.00 45 HIS A C 15
ATOM 25918 O O . HIS A 1 52 ? -1.766 -1.663 -4.215 1.00 0.00 45 HIS A O 15
ATOM 25932 N N . ARG A 1 53 ? -2.846 -3.636 -4.179 1.00 0.00 46 ARG A N 15
ATOM 25933 C CA . ARG A 1 53 ? -3.174 -3.608 -5.599 1.00 0.00 46 ARG A CA 15
ATOM 25934 C C . ARG A 1 53 ? -4.000 -2.372 -5.943 1.00 0.00 46 ARG A C 15
ATOM 25935 O O . ARG A 1 53 ? -3.913 -1.841 -7.051 1.00 0.00 46 ARG A O 15
ATOM 25956 N N . THR A 1 54 ? -4.803 -1.918 -4.986 1.00 0.00 47 THR A N 15
ATOM 25957 C CA . THR A 1 54 ? -5.645 -0.746 -5.187 1.00 0.00 47 THR A CA 15
ATOM 25958 C C . THR A 1 54 ? -4.836 0.541 -5.067 1.00 0.00 47 THR A C 15
ATOM 25959 O O . THR A 1 54 ? -5.298 1.615 -5.453 1.00 0.00 47 THR A O 15
ATOM 25970 N N . HIS A 1 55 ? -3.626 0.425 -4.530 1.00 0.00 48 HIS A N 15
ATOM 25971 C CA . HIS A 1 55 ? -2.751 1.580 -4.361 1.00 0.00 48 HIS A CA 15
ATOM 25972 C C . HIS A 1 55 ? -1.759 1.683 -5.515 1.00 0.00 48 HIS A C 15
ATOM 25973 O O . HIS A 1 55 ? -1.180 2.743 -5.754 1.00 0.00 48 HIS A O 15
ATOM 25987 N N . MET A 1 56 ? -1.568 0.578 -6.226 1.00 0.00 49 MET A N 15
ATOM 25988 C CA . MET A 1 56 ? -0.646 0.545 -7.356 1.00 0.00 49 MET A CA 15
ATOM 25989 C C . MET A 1 56 ? -1.176 1.385 -8.514 1.00 0.00 49 MET A C 15
ATOM 25990 O O . MET A 1 56 ? -0.407 2.039 -9.220 1.00 0.00 49 MET A O 15
ATOM 26004 N N . SER A 1 57 ? -2.491 1.362 -8.704 1.00 0.00 50 SER A N 15
ATOM 26005 C CA . SER A 1 57 ? -3.121 2.117 -9.779 1.00 0.00 50 SER A CA 15
ATOM 26006 C C . SER A 1 57 ? -4.483 2.649 -9.343 1.00 0.00 50 SER A C 15
ATOM 26007 O O . SER A 1 57 ? -5.239 1.962 -8.657 1.00 0.00 50 SER A O 15
ATOM 26015 N N . SER A 1 58 ? -4.788 3.878 -9.747 1.00 0.00 51 SER A N 15
ATOM 26016 C CA . SER A 1 58 ? -6.057 4.505 -9.396 1.00 0.00 51 SER A CA 15
ATOM 26017 C C . SER A 1 58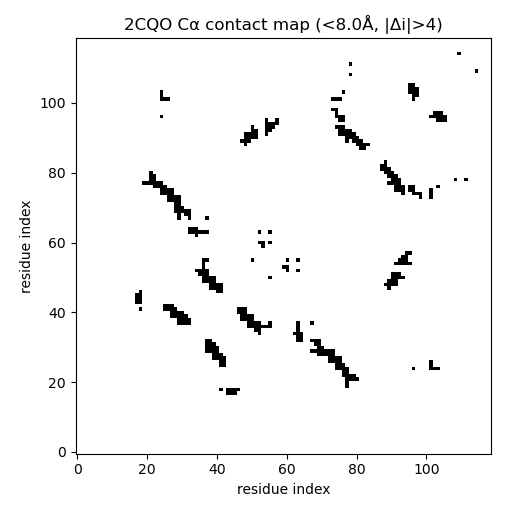 ? -7.177 4.013 -10.306 1.00 0.00 51 SER A C 15
ATOM 26018 O O . SER A 1 58 ? -8.229 3.577 -9.835 1.00 0.00 51 SER A O 15
ATOM 26026 N N . CYS A 1 59 ? -6.944 4.086 -11.612 1.00 0.00 52 CYS A N 15
ATOM 26027 C CA . CYS A 1 59 ? -7.934 3.648 -12.591 1.00 0.00 52 CYS A CA 15
ATOM 26028 C C . CYS A 1 59 ? -8.482 2.271 -12.231 1.00 0.00 52 CYS A C 15
ATOM 26029 O O . CYS A 1 59 ? -8.047 1.653 -11.261 1.00 0.00 52 CYS A O 15
ATOM 26037 N N . ARG A 1 60 ? -9.443 1.799 -13.018 1.00 0.00 53 ARG A N 15
ATOM 26038 C CA . ARG A 1 60 ? -10.054 0.497 -12.782 1.00 0.00 53 ARG A CA 15
ATOM 26039 C C . ARG A 1 60 ? -9.010 -0.614 -12.845 1.00 0.00 53 ARG A C 15
ATOM 26040 O O . ARG A 1 60 ? -8.645 -1.076 -13.926 1.00 0.00 53 ARG A O 15
ATOM 26061 N N . VAL A 1 61 ? -8.532 -1.037 -11.679 1.00 0.00 54 VAL A N 15
ATOM 26062 C CA . VAL A 1 61 ? -7.529 -2.093 -11.602 1.00 0.00 54 VAL A CA 15
ATOM 26063 C C . VAL A 1 61 ? -8.165 -3.467 -11.780 1.00 0.00 54 VAL A C 15
ATOM 26064 O O . VAL A 1 61 ? -9.107 -3.825 -11.072 1.00 0.00 54 VAL A O 15
ATOM 26077 N N . ASP A 1 62 ? -7.644 -4.235 -12.731 1.00 0.00 55 ASP A N 15
ATOM 26078 C CA . ASP A 1 62 ? -8.159 -5.572 -13.002 1.00 0.00 55 ASP A CA 15
ATOM 26079 C C . ASP A 1 62 ? -7.178 -6.638 -12.526 1.00 0.00 55 ASP A C 15
ATOM 26080 O O . ASP A 1 62 ? -7.565 -7.600 -11.860 1.00 0.00 55 ASP A O 15
ATOM 26089 N N . LYS A 1 63 ? -5.908 -6.464 -12.872 1.00 0.00 56 LYS A N 15
ATOM 26090 C CA . LYS A 1 63 ? -4.870 -7.412 -12.480 1.00 0.00 56 LYS A CA 15
ATOM 26091 C C . LYS A 1 63 ? -3.572 -6.687 -12.141 1.00 0.00 56 LYS A C 15
ATOM 26092 O O . LYS A 1 63 ? -2.926 -6.084 -12.999 1.00 0.00 56 LYS A O 15
ATOM 26111 N N . PRO A 1 64 ? -3.178 -6.745 -10.860 1.00 0.00 57 PRO A N 15
ATOM 26112 C CA . PRO A 1 64 ? -1.952 -6.101 -10.379 1.00 0.00 57 PRO A CA 15
ATOM 26113 C C . PRO A 1 64 ? -0.693 -6.787 -10.900 1.00 0.00 57 PRO A C 15
ATOM 26114 O O . PRO A 1 64 ? 0.398 -6.219 -10.859 1.00 0.00 57 PRO A O 15
ATOM 26125 N N . SER A 1 65 ? -0.853 -8.013 -11.389 1.00 0.00 58 SER A N 15
ATOM 26126 C CA . SER A 1 65 ? 0.271 -8.778 -11.915 1.00 0.00 58 SER A CA 15
ATOM 26127 C C . SER A 1 65 ? 0.659 -8.287 -13.306 1.00 0.00 58 SER A C 15
ATOM 26128 O O . SER A 1 65 ? 1.710 -8.652 -13.834 1.00 0.00 58 SER A O 15
ATOM 26136 N N . GLU A 1 66 ? -0.197 -7.457 -13.895 1.00 0.00 59 GLU A N 15
ATOM 26137 C CA . GLU A 1 66 ? 0.056 -6.916 -15.225 1.00 0.00 59 GLU A CA 15
ATOM 26138 C C . GLU A 1 66 ? 0.436 -5.440 -15.149 1.00 0.00 59 GLU A C 15
ATOM 26139 O O . GLU A 1 66 ? 0.683 -4.799 -16.171 1.00 0.00 59 GLU A O 15
ATOM 26151 N N . ILE A 1 67 ? 0.481 -4.908 -13.932 1.00 0.00 60 ILE A N 15
ATOM 26152 C CA . ILE A 1 67 ? 0.831 -3.510 -13.722 1.00 0.00 60 ILE A CA 15
ATOM 26153 C C . ILE A 1 67 ? 2.291 -3.365 -13.307 1.00 0.00 60 ILE A C 15
ATOM 26154 O O . ILE A 1 67 ? 2.944 -2.372 -13.629 1.00 0.00 60 ILE A O 15
ATOM 26170 N N . VAL A 1 68 ? 2.798 -4.363 -12.589 1.00 0.00 61 VAL A N 15
ATOM 26171 C CA . VAL A 1 68 ? 4.182 -4.348 -12.132 1.00 0.00 61 VAL A CA 15
ATOM 26172 C C . VAL A 1 68 ? 4.851 -5.698 -12.365 1.00 0.00 61 VAL A C 15
ATOM 26173 O O . VAL A 1 68 ? 4.189 -6.735 -12.394 1.00 0.00 61 VAL A O 15
ATOM 26186 N N . ASP A 1 69 ? 6.170 -5.678 -12.529 1.00 0.00 62 ASP A N 15
ATOM 26187 C CA . ASP A 1 69 ? 6.932 -6.901 -12.757 1.00 0.00 62 ASP A CA 15
ATOM 26188 C C . ASP A 1 69 ? 8.311 -6.810 -12.113 1.00 0.00 62 ASP A C 15
ATOM 26189 O O . ASP A 1 69 ? 8.934 -5.749 -12.102 1.00 0.00 62 ASP A O 15
ATOM 26198 N N . VAL A 1 70 ? 8.783 -7.932 -11.577 1.00 0.00 63 VAL A N 15
ATOM 26199 C CA . VAL A 1 70 ? 10.089 -7.980 -10.931 1.00 0.00 63 VAL A CA 15
ATOM 26200 C C . VAL A 1 70 ? 11.167 -7.378 -11.826 1.00 0.00 63 VAL A C 15
ATOM 26201 O O . VAL A 1 70 ? 11.459 -7.901 -12.900 1.00 0.00 63 VAL A O 15
ATOM 26214 N N . GLY A 1 71 ? 11.756 -6.275 -11.375 1.00 0.00 64 GLY A N 15
ATOM 26215 C CA . GLY A 1 71 ? 12.796 -5.620 -12.145 1.00 0.00 64 GLY A CA 15
ATOM 26216 C C . GLY A 1 71 ? 12.459 -4.177 -12.467 1.00 0.00 64 GLY A C 15
ATOM 26217 O O . GLY A 1 71 ? 13.346 -3.373 -12.750 1.00 0.00 64 GLY A O 15
ATOM 26221 N N . ASP A 1 72 ? 11.172 -3.850 -12.426 1.00 0.00 65 ASP A N 15
ATOM 26222 C CA . ASP A 1 72 ? 10.719 -2.494 -12.715 1.00 0.00 65 ASP A CA 15
ATOM 26223 C C . ASP A 1 72 ? 10.782 -1.621 -11.466 1.00 0.00 65 ASP A C 15
ATOM 26224 O O . ASP A 1 72 ? 10.252 -1.983 -10.415 1.00 0.00 65 ASP A O 15
ATOM 26233 N N . LYS A 1 73 ? 11.433 -0.470 -11.586 1.00 0.00 66 LYS A N 15
ATOM 26234 C CA . LYS A 1 73 ? 11.565 0.456 -10.467 1.00 0.00 66 LYS A CA 15
ATOM 26235 C C . LYS A 1 73 ? 10.481 1.528 -10.517 1.00 0.00 66 LYS A C 15
ATOM 26236 O O . LYS A 1 73 ? 10.221 2.115 -11.568 1.00 0.00 66 LYS A O 15
ATOM 26255 N N . VAL A 1 74 ? 9.851 1.780 -9.374 1.00 0.00 67 VAL A N 15
ATOM 26256 C CA . VAL A 1 74 ? 8.796 2.782 -9.287 1.00 0.00 67 VAL A CA 15
ATOM 26257 C C . VAL A 1 74 ? 8.883 3.558 -7.977 1.00 0.00 67 VAL A C 15
ATOM 26258 O O . VAL A 1 74 ? 9.559 3.137 -7.038 1.00 0.00 67 VAL A O 15
ATOM 26271 N N . TRP A 1 75 ? 8.192 4.691 -7.920 1.00 0.00 68 TRP A N 15
ATOM 26272 C CA . TRP A 1 75 ? 8.190 5.526 -6.725 1.00 0.00 68 TRP A CA 15
ATOM 26273 C C . TRP A 1 75 ? 7.030 5.160 -5.807 1.00 0.00 68 TRP A C 15
ATOM 26274 O O . TRP A 1 75 ? 5.883 5.071 -6.245 1.00 0.00 68 TRP A O 15
ATOM 26295 N N . VAL A 1 76 ? 7.334 4.947 -4.530 1.00 0.00 69 VAL A N 15
ATOM 26296 C CA . VAL A 1 76 ? 6.315 4.591 -3.551 1.00 0.00 69 VAL A CA 15
ATOM 26297 C C . VAL A 1 76 ? 6.372 5.514 -2.339 1.00 0.00 69 VAL A C 15
ATOM 26298 O O . VAL A 1 76 ? 7.410 6.106 -2.043 1.00 0.00 69 VAL A O 15
ATOM 26311 N N . LYS A 1 77 ? 5.249 5.633 -1.639 1.00 0.00 70 LYS A N 15
ATOM 26312 C CA . LYS A 1 77 ? 5.169 6.482 -0.457 1.00 0.00 70 LYS A CA 15
ATOM 26313 C C . LYS A 1 77 ? 4.541 5.731 0.713 1.00 0.00 70 LYS A C 15
ATOM 26314 O O . LYS A 1 77 ? 3.453 5.168 0.589 1.00 0.00 70 LYS A O 15
ATOM 26333 N N . LEU A 1 78 ? 5.233 5.727 1.846 1.00 0.00 71 LEU A N 15
ATOM 26334 C CA . LEU A 1 78 ? 4.742 5.045 3.040 1.00 0.00 71 LEU A CA 15
ATOM 26335 C C . LEU A 1 78 ? 3.446 5.679 3.535 1.00 0.00 71 LEU A C 15
ATOM 26336 O O . LEU A 1 78 ? 3.369 6.895 3.717 1.00 0.00 71 LEU A O 15
ATOM 26352 N N . ILE A 1 79 ? 2.433 4.849 3.753 1.00 0.00 72 ILE A N 15
ATOM 26353 C CA . ILE A 1 79 ? 1.141 5.329 4.230 1.00 0.00 72 ILE A CA 15
ATOM 26354 C C . ILE A 1 79 ? 0.872 4.856 5.655 1.00 0.00 72 ILE A C 15
ATOM 26355 O O . ILE A 1 79 ? 0.114 5.482 6.395 1.00 0.00 72 ILE A O 15
ATOM 26371 N N . GLY A 1 80 ? 1.501 3.748 6.035 1.00 0.00 73 GLY A N 15
ATOM 26372 C CA . GLY A 1 80 ? 1.318 3.211 7.371 1.00 0.00 73 GLY A CA 15
ATOM 26373 C C . GLY A 1 80 ? 2.418 2.244 7.762 1.00 0.00 73 GLY A C 15
ATOM 26374 O O . GLY A 1 80 ? 2.669 1.263 7.064 1.00 0.00 73 GLY A O 15
ATOM 26378 N N . ARG A 1 81 ? 3.077 2.523 8.882 1.00 0.00 74 ARG A N 15
ATOM 26379 C CA . ARG A 1 81 ? 4.158 1.672 9.365 1.00 0.00 74 ARG A CA 15
ATOM 26380 C C . ARG A 1 81 ? 3.855 1.150 10.766 1.00 0.00 74 ARG A C 15
ATOM 26381 O O . ARG A 1 81 ? 3.628 1.929 11.692 1.00 0.00 74 ARG A O 15
ATOM 26402 N N . GLU A 1 82 ? 3.853 -0.171 10.914 1.00 0.00 75 GLU A N 15
ATOM 26403 C CA . GLU A 1 82 ? 3.578 -0.794 12.202 1.00 0.00 75 GLU A CA 15
ATOM 26404 C C . GLU A 1 82 ? 4.640 -1.837 12.541 1.00 0.00 75 GLU A C 15
ATOM 26405 O O . GLU A 1 82 ? 4.878 -2.767 11.772 1.00 0.00 75 GLU A O 15
ATOM 26417 N N . MET A 1 83 ? 5.274 -1.673 13.697 1.00 0.00 76 MET A N 15
ATOM 26418 C CA . MET A 1 83 ? 6.310 -2.600 14.138 1.00 0.00 76 MET A CA 15
ATOM 26419 C C . MET A 1 83 ? 5.861 -3.369 15.376 1.00 0.00 76 MET A C 15
ATOM 26420 O O . MET A 1 83 ? 5.674 -2.789 16.447 1.00 0.00 76 MET A O 15
ATOM 26434 N N . LYS A 1 84 ? 5.687 -4.677 15.224 1.00 0.00 77 LYS A N 15
ATOM 26435 C CA . LYS A 1 84 ? 5.260 -5.527 16.328 1.00 0.00 77 LYS A CA 15
ATOM 26436 C C . LYS A 1 84 ? 6.333 -6.555 16.670 1.00 0.00 77 LYS A C 15
ATOM 26437 O O . LYS A 1 84 ? 7.040 -7.044 15.790 1.00 0.00 77 LYS A O 15
ATOM 26456 N N . ASN A 1 85 ? 6.448 -6.881 17.953 1.00 0.00 78 ASN A N 15
ATOM 26457 C CA . ASN A 1 85 ? 7.435 -7.853 18.410 1.00 0.00 78 ASN A CA 15
ATOM 26458 C C . ASN A 1 85 ? 7.210 -9.208 17.748 1.00 0.00 78 ASN A C 15
ATOM 26459 O O . ASN A 1 85 ? 8.074 -10.085 17.797 1.00 0.00 78 ASN A O 15
ATOM 26470 N N . ASP A 1 86 ? 6.047 -9.372 17.128 1.00 0.00 79 ASP A N 15
ATOM 26471 C CA . ASP A 1 86 ? 5.710 -10.621 16.454 1.00 0.00 79 ASP A CA 15
ATOM 26472 C C . ASP A 1 86 ? 6.074 -10.554 14.973 1.00 0.00 79 ASP A C 15
ATOM 26473 O O . ASP A 1 86 ? 6.425 -11.566 14.366 1.00 0.00 79 ASP A O 15
ATOM 26482 N N . ARG A 1 87 ? 5.987 -9.358 14.401 1.00 0.00 80 ARG A N 15
ATOM 26483 C CA . ARG A 1 87 ? 6.305 -9.160 12.992 1.00 0.00 80 ARG A CA 15
ATOM 26484 C C . ARG A 1 87 ? 6.233 -7.682 12.621 1.00 0.00 80 ARG A C 15
ATOM 26485 O O . ARG A 1 87 ? 5.560 -6.897 13.288 1.00 0.00 80 ARG A O 15
ATOM 26506 N N . ILE A 1 88 ? 6.931 -7.311 11.553 1.00 0.00 81 ILE A N 15
ATOM 26507 C CA . ILE A 1 88 ? 6.946 -5.928 11.093 1.00 0.00 81 ILE A CA 15
ATOM 26508 C C . ILE A 1 88 ? 6.055 -5.747 9.869 1.00 0.00 81 ILE A C 15
ATOM 26509 O O . ILE A 1 88 ? 6.221 -6.433 8.859 1.00 0.00 81 ILE A O 15
ATOM 26525 N N . LYS A 1 89 ? 5.110 -4.817 9.962 1.00 0.00 82 LYS A N 15
ATOM 26526 C CA . LYS A 1 89 ? 4.194 -4.542 8.862 1.00 0.00 82 LYS A CA 15
ATOM 26527 C C . LYS A 1 89 ? 4.526 -3.208 8.199 1.00 0.00 82 LYS A C 15
ATOM 26528 O O . LYS A 1 89 ? 4.654 -2.185 8.871 1.00 0.00 82 LYS A O 15
ATOM 26547 N N . VAL A 1 90 ? 4.662 -3.228 6.877 1.00 0.00 83 VAL A N 15
ATOM 26548 C CA . VAL A 1 90 ? 4.975 -2.020 6.124 1.00 0.00 83 VAL A CA 15
ATOM 26549 C C . VAL A 1 90 ? 4.044 -1.861 4.927 1.00 0.00 83 VAL A C 15
ATOM 26550 O O . VAL A 1 90 ? 3.995 -2.719 4.046 1.00 0.00 83 VAL A O 15
ATOM 26563 N N . SER A 1 91 ? 3.304 -0.757 4.902 1.00 0.00 84 SER A N 15
ATOM 26564 C CA . SER A 1 91 ? 2.370 -0.486 3.816 1.00 0.00 84 SER A CA 15
ATOM 26565 C C . SER A 1 91 ? 2.836 0.705 2.983 1.00 0.00 84 SER A C 15
ATOM 26566 O O . SER A 1 91 ? 3.145 1.770 3.520 1.00 0.00 84 SER A O 15
ATOM 26574 N N . LEU A 1 92 ? 2.883 0.519 1.669 1.00 0.00 85 LEU A N 15
ATOM 26575 C CA . LEU A 1 92 ? 3.309 1.577 0.760 1.00 0.00 85 LEU A CA 15
ATOM 26576 C C . LEU A 1 92 ? 2.229 1.876 -0.274 1.00 0.00 85 LEU A C 15
ATOM 26577 O O . LEU A 1 92 ? 1.330 1.066 -0.500 1.00 0.00 85 LEU A O 15
ATOM 26593 N N . SER A 1 93 ? 2.323 3.045 -0.899 1.00 0.00 86 SER A N 15
ATOM 26594 C CA . SER A 1 93 ? 1.353 3.452 -1.908 1.00 0.00 86 SER A CA 15
ATOM 26595 C C . SER A 1 93 ? 2.054 4.031 -3.134 1.00 0.00 86 SER A C 15
ATOM 26596 O O . SER A 1 93 ? 3.087 4.691 -3.018 1.00 0.00 86 SER A O 15
ATOM 26604 N N . MET A 1 94 ? 1.484 3.779 -4.308 1.00 0.00 87 MET A N 15
ATOM 26605 C CA . MET A 1 94 ? 2.053 4.277 -5.555 1.00 0.00 87 MET A CA 15
ATOM 26606 C C . MET A 1 94 ? 1.088 5.235 -6.248 1.00 0.00 87 MET A C 15
ATOM 26607 O O . MET A 1 94 ? 1.502 6.085 -7.037 1.00 0.00 87 MET A O 15
ATOM 26621 N N . LYS A 1 95 ? -0.198 5.091 -5.950 1.00 0.00 88 LYS A N 15
ATOM 26622 C CA . LYS A 1 95 ? -1.221 5.944 -6.543 1.00 0.00 88 LYS A CA 15
ATOM 26623 C C . LYS A 1 95 ? -1.074 7.384 -6.064 1.00 0.00 88 LYS A C 15
ATOM 26624 O O . LYS A 1 95 ? -1.664 8.302 -6.634 1.00 0.00 88 LYS A O 15
ATOM 26643 N N . VAL A 1 96 ? -0.281 7.576 -5.015 1.00 0.00 89 VAL A N 15
ATOM 26644 C CA . VAL A 1 96 ? -0.054 8.905 -4.461 1.00 0.00 89 VAL A CA 15
ATOM 26645 C C . VAL A 1 96 ? 1.361 9.390 -4.757 1.00 0.00 89 VAL A C 15
ATOM 26646 O O . VAL A 1 96 ? 1.855 10.322 -4.123 1.00 0.00 89 VAL A O 15
ATOM 26659 N N . VAL A 1 97 ? 2.009 8.749 -5.724 1.00 0.00 90 VAL A N 15
ATOM 26660 C CA . VAL A 1 97 ? 3.368 9.116 -6.107 1.00 0.00 90 VAL A CA 15
ATOM 26661 C C . VAL A 1 97 ? 3.560 9.017 -7.615 1.00 0.00 90 VAL A C 15
ATOM 26662 O O . VAL A 1 97 ? 3.096 8.070 -8.249 1.00 0.00 90 VAL A O 15
ATOM 26675 N N . ASN A 1 98 ? 4.249 10.000 -8.185 1.00 0.00 91 ASN A N 15
ATOM 26676 C CA . ASN A 1 98 ? 4.503 10.024 -9.622 1.00 0.00 91 ASN A CA 15
ATOM 26677 C C . ASN A 1 98 ? 5.537 8.971 -10.007 1.00 0.00 91 ASN A C 15
ATOM 26678 O O . ASN A 1 98 ? 6.615 8.899 -9.416 1.00 0.00 91 ASN A O 15
ATOM 26689 N N . GLN A 1 99 ? 5.203 8.157 -11.004 1.00 0.00 92 GLN A N 15
ATOM 26690 C CA . GLN A 1 99 ? 6.102 7.109 -11.470 1.00 0.00 92 GLN A CA 15
ATOM 26691 C C . GLN A 1 99 ? 6.980 7.611 -12.610 1.00 0.00 92 GLN A C 15
ATOM 26692 O O . GLN A 1 99 ? 7.053 6.992 -13.671 1.00 0.00 92 GLN A O 15
ATOM 26706 N N . GLY A 1 100 ? 7.646 8.740 -12.385 1.00 0.00 93 GLY A N 15
ATOM 26707 C CA . GLY A 1 100 ? 8.511 9.308 -13.403 1.00 0.00 93 GLY A CA 15
ATOM 26708 C C . GLY A 1 100 ? 9.532 10.268 -12.827 1.00 0.00 93 GLY A C 15
ATOM 26709 O O . GLY A 1 100 ? 10.669 10.334 -13.297 1.00 0.00 93 GLY A O 15
ATOM 26713 N N . THR A 1 101 ? 9.128 11.018 -11.806 1.00 0.00 94 THR A N 15
ATOM 26714 C CA . THR A 1 101 ? 10.015 11.981 -11.166 1.00 0.00 94 THR A CA 15
ATOM 26715 C C . THR A 1 101 ? 10.143 11.705 -9.673 1.00 0.00 94 THR A C 15
ATOM 26716 O O . THR A 1 101 ? 11.155 12.035 -9.056 1.00 0.00 94 THR A O 15
ATOM 26727 N N . GLY A 1 102 ? 9.111 11.094 -9.099 1.00 0.00 95 GLY A N 15
ATOM 26728 C CA . GLY A 1 102 ? 9.130 10.781 -7.681 1.00 0.00 95 GLY A CA 15
ATOM 26729 C C . GLY A 1 102 ? 8.627 11.930 -6.828 1.00 0.00 95 GLY A C 15
ATOM 26730 O O . GLY A 1 102 ? 9.047 12.092 -5.683 1.00 0.00 95 GLY A O 15
ATOM 26734 N N . LYS A 1 103 ? 7.725 12.728 -7.388 1.00 0.00 96 LYS A N 15
ATOM 26735 C CA . LYS A 1 103 ? 7.163 13.868 -6.672 1.00 0.00 96 LYS A CA 15
ATOM 26736 C C . LYS A 1 103 ? 5.853 13.489 -5.988 1.00 0.00 96 LYS A C 15
ATOM 26737 O O . LYS A 1 103 ? 4.995 12.841 -6.587 1.00 0.00 96 LYS A O 15
ATOM 26756 N N . ASP A 1 104 ? 5.707 13.898 -4.733 1.00 0.00 97 ASP A N 15
ATOM 26757 C CA . ASP A 1 104 ? 4.500 13.604 -3.969 1.00 0.00 97 ASP A CA 15
ATOM 26758 C C . ASP A 1 104 ? 3.268 14.188 -4.652 1.00 0.00 97 ASP A C 15
ATOM 26759 O O . ASP A 1 104 ? 3.197 15.391 -4.906 1.00 0.00 97 ASP A O 15
ATOM 26768 N N . LEU A 1 105 ? 2.299 13.328 -4.950 1.00 0.00 98 LEU A N 15
ATOM 26769 C CA . LEU A 1 105 ? 1.069 13.759 -5.605 1.00 0.00 98 LEU A CA 15
ATOM 26770 C C . LEU A 1 105 ? -0.024 14.040 -4.581 1.00 0.00 98 LEU A C 15
ATOM 26771 O O . LEU A 1 105 ? -0.849 14.935 -4.767 1.00 0.00 98 LEU A O 15
ATOM 26787 N N . ASP A 1 106 ? -0.025 13.271 -3.497 1.00 0.00 99 ASP A N 15
ATOM 26788 C CA . ASP A 1 106 ? -1.015 13.440 -2.440 1.00 0.00 99 ASP A CA 15
ATOM 26789 C C . ASP A 1 106 ? -0.362 13.953 -1.160 1.00 0.00 99 ASP A C 15
ATOM 26790 O O . ASP A 1 106 ? -0.156 13.212 -0.199 1.00 0.00 99 ASP A O 15
ATOM 26799 N N . PRO A 1 107 ? -0.027 15.251 -1.146 1.00 0.00 100 PRO A N 15
ATOM 26800 C CA . PRO A 1 107 ? 0.608 15.893 0.009 1.00 0.00 100 PRO A CA 15
ATOM 26801 C C . PRO A 1 107 ? -0.343 16.024 1.195 1.00 0.00 100 PRO A C 15
ATOM 26802 O O . PRO A 1 107 ? 0.076 16.354 2.303 1.00 0.00 100 PRO A O 15
ATOM 26813 N N . ASN A 1 108 ? -1.623 15.763 0.952 1.00 0.00 101 ASN A N 15
ATOM 26814 C CA . ASN A 1 108 ? -2.633 15.853 2.000 1.00 0.00 101 ASN A CA 15
ATOM 26815 C C . ASN A 1 108 ? -2.692 14.561 2.810 1.00 0.00 101 ASN A C 15
ATOM 26816 O O . ASN A 1 108 ? -2.882 14.586 4.025 1.00 0.00 101 ASN A O 15
ATOM 26827 N N . ASN A 1 109 ? -2.526 13.433 2.127 1.00 0.00 102 ASN A N 15
ATOM 26828 C CA . ASN A 1 109 ? -2.561 12.131 2.783 1.00 0.00 102 ASN A CA 15
ATOM 26829 C C . ASN A 1 109 ? -3.903 11.904 3.473 1.00 0.00 102 ASN A C 15
ATOM 26830 O O . ASN A 1 109 ? -3.956 11.504 4.636 1.00 0.00 102 ASN A O 15
ATOM 26841 N N . VAL A 1 110 ? -4.985 12.163 2.747 1.00 0.00 103 VAL A N 15
ATOM 26842 C CA . VAL A 1 110 ? -6.329 11.986 3.288 1.00 0.00 103 VAL A CA 15
ATOM 26843 C C . VAL A 1 110 ? -6.994 10.741 2.712 1.00 0.00 103 VAL A C 15
ATOM 26844 O O . VAL A 1 110 ? -7.847 10.128 3.353 1.00 0.00 103 VAL A O 15
ATOM 26857 N N . ILE A 1 111 ? -6.597 10.373 1.498 1.00 0.00 104 ILE A N 15
ATOM 26858 C CA . ILE A 1 111 ? -7.152 9.200 0.836 1.00 0.00 104 ILE A CA 15
ATOM 26859 C C . ILE A 1 111 ? -6.682 7.914 1.507 1.00 0.00 104 ILE A C 15
ATOM 26860 O O . ILE A 1 111 ? -7.485 7.035 1.818 1.00 0.00 104 ILE A O 15
ATOM 26876 N N . ILE A 1 112 ? -5.376 7.814 1.730 1.00 0.00 105 ILE A N 15
ATOM 26877 C CA . ILE A 1 112 ? -4.798 6.637 2.367 1.00 0.00 105 ILE A CA 15
ATOM 26878 C C . ILE A 1 112 ? -5.518 6.310 3.671 1.00 0.00 105 ILE A C 15
ATOM 26879 O O . ILE A 1 112 ? -5.533 5.159 4.110 1.00 0.00 105 ILE A O 15
ATOM 26895 N N . GLU A 1 113 ? -6.116 7.327 4.283 1.00 0.00 106 GLU A N 15
ATOM 26896 C CA . GLU A 1 113 ? -6.839 7.145 5.536 1.00 0.00 106 GLU A CA 15
ATOM 26897 C C . GLU A 1 113 ? -8.259 6.647 5.278 1.00 0.00 106 GLU A C 15
ATOM 26898 O O . GLU A 1 113 ? -9.227 7.206 5.794 1.00 0.00 106 GLU A O 15
ATOM 26910 N N . SER A 1 114 ? -8.374 5.594 4.476 1.00 0.00 107 SER A N 15
ATOM 26911 C CA . SER A 1 114 ? -9.674 5.023 4.144 1.00 0.00 107 SER A CA 15
ATOM 26912 C C . SER A 1 114 ? -9.755 3.565 4.584 1.00 0.00 107 SER A C 15
ATOM 26913 O O . SER A 1 114 ? -8.882 2.759 4.263 1.00 0.00 107 SER A O 15
ATOM 26921 N N . GLY A 1 115 ? -10.810 3.232 5.320 1.00 0.00 108 GLY A N 15
ATOM 26922 C CA . GLY A 1 115 ? -10.987 1.872 5.792 1.00 0.00 108 GLY A CA 15
ATOM 26923 C C . GLY A 1 115 ? -11.299 1.808 7.274 1.00 0.00 108 GLY A C 15
ATOM 26924 O O . GLY A 1 115 ? -12.453 1.668 7.682 1.00 0.00 108 GLY A O 15
ATOM 26928 N N . PRO A 1 116 ? -10.253 1.911 8.108 1.00 0.00 109 PRO A N 15
ATOM 26929 C CA . PRO A 1 116 ? -10.397 1.866 9.566 1.00 0.00 109 PRO A CA 15
ATOM 26930 C C . PRO A 1 116 ? -11.085 3.108 10.120 1.00 0.00 109 PRO A C 15
ATOM 26931 O O . PRO A 1 116 ? -11.505 3.986 9.365 1.00 0.00 109 PRO A O 15
ATOM 26942 N N . SER A 1 117 ? -11.198 3.177 11.443 1.00 0.00 110 SER A N 15
ATOM 26943 C CA . SER A 1 117 ? -11.838 4.311 12.097 1.00 0.00 110 SER A CA 15
ATOM 26944 C C . SER A 1 117 ? -10.978 4.835 13.243 1.00 0.00 110 SER A C 15
ATOM 26945 O O . SER A 1 117 ? -10.738 6.037 13.355 1.00 0.00 110 SER A O 15
ATOM 26953 N N . SER A 1 118 ? -10.517 3.923 14.092 1.00 0.00 111 SER A N 15
ATOM 26954 C CA . SER A 1 118 ? -9.686 4.292 15.233 1.00 0.00 111 SER A CA 15
ATOM 26955 C C . SER A 1 118 ? -8.209 4.065 14.924 1.00 0.00 111 SER A C 15
ATOM 26956 O O . SER A 1 118 ? -7.762 2.929 14.775 1.00 0.00 111 SER A O 15
ATOM 26964 N N . GLY A 1 119 ? -7.455 5.157 14.831 1.00 0.00 112 GLY A N 15
ATOM 26965 C CA . GLY A 1 119 ? -6.037 5.057 14.541 1.00 0.00 112 GLY A CA 15
ATOM 26966 C C . GLY A 1 119 ? -5.366 3.936 15.309 1.00 0.00 112 GLY A C 15
ATOM 26967 O O . GLY A 1 119 ? -5.870 3.493 16.341 1.00 0.00 112 GLY A O 15
ATOM 26971 N N . GLY A 1 1 ? -10.390 -4.839 39.584 1.00 0.00 -6 GLY A N 16
ATOM 26972 C CA . GLY A 1 1 ? -8.963 -4.914 39.335 1.00 0.00 -6 GLY A CA 16
ATOM 26973 C C . GLY A 1 1 ? -8.638 -5.062 37.862 1.00 0.00 -6 GLY A C 16
ATOM 26974 O O . GLY A 1 1 ? -9.214 -4.374 37.019 1.00 0.00 -6 GLY A O 16
ATOM 26978 N N . SER A 1 2 ? -7.711 -5.963 37.550 1.00 0.00 -5 SER A N 16
ATOM 26979 C CA . SER A 1 2 ? -7.306 -6.197 36.169 1.00 0.00 -5 SER A CA 16
ATOM 26980 C C . SER A 1 2 ? -7.201 -4.881 35.404 1.00 0.00 -5 SER A C 16
ATOM 26981 O O . SER A 1 2 ? -7.634 -4.781 34.256 1.00 0.00 -5 SER A O 16
ATOM 26989 N N . SER A 1 3 ? -6.623 -3.872 36.050 1.00 0.00 -4 SER A N 16
ATOM 26990 C CA . SER A 1 3 ? -6.464 -2.561 35.434 1.00 0.00 -4 SER A CA 16
ATOM 26991 C C . SER A 1 3 ? -5.003 -2.123 35.457 1.00 0.00 -4 SER A C 16
ATOM 26992 O O . SER A 1 3 ? -4.217 -2.588 36.281 1.00 0.00 -4 SER A O 16
ATOM 27000 N N . GLY A 1 4 ? -4.647 -1.224 34.544 1.00 0.00 -3 GLY A N 16
ATOM 27001 C CA . GLY A 1 4 ? -3.281 -0.738 34.476 1.00 0.00 -3 GLY A CA 16
ATOM 27002 C C . GLY A 1 4 ? -3.204 0.721 34.070 1.00 0.00 -3 GLY A C 16
ATOM 27003 O O . GLY A 1 4 ? -3.411 1.612 34.893 1.00 0.00 -3 GLY A O 16
ATOM 27007 N N . SER A 1 5 ? -2.904 0.965 32.799 1.00 0.00 -2 SER A N 16
ATOM 27008 C CA . SER A 1 5 ? -2.795 2.326 32.287 1.00 0.00 -2 SER A CA 16
ATOM 27009 C C . SER A 1 5 ? -1.771 3.126 33.085 1.00 0.00 -2 SER A C 16
ATOM 27010 O O . SER A 1 5 ? -1.990 4.295 33.404 1.00 0.00 -2 SER A O 16
ATOM 27018 N N . SER A 1 6 ? -0.650 2.487 33.404 1.00 0.00 -1 SER A N 16
ATOM 27019 C CA . SER A 1 6 ? 0.409 3.137 34.168 1.00 0.00 -1 SER A CA 16
ATOM 27020 C C . SER A 1 6 ? 1.767 2.928 33.502 1.00 0.00 -1 SER A C 16
ATOM 27021 O O . SER A 1 6 ? 2.278 1.811 33.446 1.00 0.00 -1 SER A O 16
ATOM 27029 N N . GLY A 1 7 ? 2.345 4.015 32.998 1.00 0.00 0 GLY A N 16
ATOM 27030 C CA . GLY A 1 7 ? 3.636 3.931 32.342 1.00 0.00 0 GLY A CA 16
ATOM 27031 C C . GLY A 1 7 ? 3.874 5.078 31.381 1.00 0.00 0 GLY A C 16
ATOM 27032 O O . GLY A 1 7 ? 2.946 5.547 30.723 1.00 0.00 0 GLY A O 16
ATOM 27036 N N . MET A 1 8 ? 5.120 5.532 31.299 1.00 0.00 1 MET A N 16
ATOM 27037 C CA . MET A 1 8 ? 5.476 6.631 30.411 1.00 0.00 1 MET A CA 16
ATOM 27038 C C . MET A 1 8 ? 6.767 6.327 29.657 1.00 0.00 1 MET A C 16
ATOM 27039 O O . MET A 1 8 ? 7.398 5.296 29.884 1.00 0.00 1 MET A O 16
ATOM 27053 N N . ASN A 1 9 ? 7.151 7.229 28.761 1.00 0.00 2 ASN A N 16
ATOM 27054 C CA . ASN A 1 9 ? 8.367 7.056 27.973 1.00 0.00 2 ASN A CA 16
ATOM 27055 C C . ASN A 1 9 ? 8.989 8.405 27.629 1.00 0.00 2 ASN A C 16
ATOM 27056 O O . ASN A 1 9 ? 8.299 9.324 27.190 1.00 0.00 2 ASN A O 16
ATOM 27067 N N . SER A 1 10 ? 10.299 8.515 27.829 1.00 0.00 3 SER A N 16
ATOM 27068 C CA . SER A 1 10 ? 11.014 9.752 27.543 1.00 0.00 3 SER A CA 16
ATOM 27069 C C . SER A 1 10 ? 12.243 9.482 26.680 1.00 0.00 3 SER A C 16
ATOM 27070 O O . SER A 1 10 ? 13.233 8.921 27.148 1.00 0.00 3 SER A O 16
ATOM 27078 N N . GLY A 1 11 ? 12.171 9.886 25.415 1.00 0.00 4 GLY A N 16
ATOM 27079 C CA . GLY A 1 11 ? 13.282 9.678 24.505 1.00 0.00 4 GLY A CA 16
ATOM 27080 C C . GLY A 1 11 ? 12.827 9.334 23.101 1.00 0.00 4 GLY A C 16
ATOM 27081 O O . GLY A 1 11 ? 11.666 8.982 22.887 1.00 0.00 4 GLY A O 16
ATOM 27085 N N . ARG A 1 12 ? 13.741 9.436 22.143 1.00 0.00 5 ARG A N 16
ATOM 27086 C CA . ARG A 1 12 ? 13.426 9.135 20.751 1.00 0.00 5 ARG A CA 16
ATOM 27087 C C . ARG A 1 12 ? 13.173 7.642 20.561 1.00 0.00 5 ARG A C 16
ATOM 27088 O O . ARG A 1 12 ? 13.733 6.800 21.262 1.00 0.00 5 ARG A O 16
ATOM 27109 N N . PRO A 1 13 ? 12.311 7.306 19.590 1.00 0.00 6 PRO A N 16
ATOM 27110 C CA . PRO A 1 13 ? 11.965 5.915 19.286 1.00 0.00 6 PRO A CA 16
ATOM 27111 C C . PRO A 1 13 ? 13.125 5.155 18.652 1.00 0.00 6 PRO A C 16
ATOM 27112 O O . PRO A 1 13 ? 13.855 5.698 17.823 1.00 0.00 6 PRO A O 16
ATOM 27123 N N . GLU A 1 14 ? 13.288 3.896 19.047 1.00 0.00 7 GLU A N 16
ATOM 27124 C CA . GLU A 1 14 ? 14.361 3.063 18.518 1.00 0.00 7 GLU A CA 16
ATOM 27125 C C . GLU A 1 14 ? 13.840 2.139 17.419 1.00 0.00 7 GLU A C 16
ATOM 27126 O O . GLU A 1 14 ? 12.844 1.439 17.601 1.00 0.00 7 GLU A O 16
ATOM 27138 N N . THR A 1 15 ? 14.522 2.143 16.279 1.00 0.00 8 THR A N 16
ATOM 27139 C CA . THR A 1 15 ? 14.128 1.308 15.150 1.00 0.00 8 THR A CA 16
ATOM 27140 C C . THR A 1 15 ? 15.267 0.390 14.722 1.00 0.00 8 THR A C 16
ATOM 27141 O O . THR A 1 15 ? 16.288 0.849 14.209 1.00 0.00 8 THR A O 16
ATOM 27152 N N . MET A 1 16 ? 15.086 -0.909 14.938 1.00 0.00 9 MET A N 16
ATOM 27153 C CA . MET A 1 16 ? 16.098 -1.892 14.572 1.00 0.00 9 MET A CA 16
ATOM 27154 C C . MET A 1 16 ? 16.821 -1.479 13.294 1.00 0.00 9 MET A C 16
ATOM 27155 O O . MET A 1 16 ? 18.037 -1.294 13.290 1.00 0.00 9 MET A O 16
ATOM 27169 N N . GLU A 1 17 ? 16.063 -1.337 12.211 1.00 0.00 10 GLU A N 16
ATOM 27170 C CA . GLU A 1 17 ? 16.634 -0.948 10.926 1.00 0.00 10 GLU A CA 16
ATOM 27171 C C . GLU A 1 17 ? 16.551 0.564 10.731 1.00 0.00 10 GLU A C 16
ATOM 27172 O O . GLU A 1 17 ? 16.097 1.291 11.614 1.00 0.00 10 GLU A O 16
ATOM 27184 N N . ASN A 1 18 ? 16.996 1.029 9.568 1.00 0.00 11 ASN A N 16
ATOM 27185 C CA . ASN A 1 18 ? 16.973 2.454 9.256 1.00 0.00 11 ASN A CA 16
ATOM 27186 C C . ASN A 1 18 ? 15.858 2.777 8.265 1.00 0.00 11 ASN A C 16
ATOM 27187 O O . ASN A 1 18 ? 16.037 3.589 7.357 1.00 0.00 11 ASN A O 16
ATOM 27198 N N . LEU A 1 19 ? 14.709 2.137 8.448 1.00 0.00 12 LEU A N 16
ATOM 27199 C CA . LEU A 1 19 ? 13.564 2.357 7.571 1.00 0.00 12 LEU A CA 16
ATOM 27200 C C . LEU A 1 19 ? 13.201 3.836 7.510 1.00 0.00 12 LEU A C 16
ATOM 27201 O O . LEU A 1 19 ? 13.496 4.612 8.419 1.00 0.00 12 LEU A O 16
ATOM 27217 N N . PRO A 1 20 ? 12.541 4.239 6.413 1.00 0.00 13 PRO A N 16
ATOM 27218 C CA . PRO A 1 20 ? 12.120 5.629 6.208 1.00 0.00 13 PRO A CA 16
ATOM 27219 C C . PRO A 1 20 ? 10.997 6.039 7.154 1.00 0.00 13 PRO A C 16
ATOM 27220 O O . PRO A 1 20 ? 10.440 5.207 7.869 1.00 0.00 13 PRO A O 16
ATOM 27231 N N . ALA A 1 21 ? 10.669 7.327 7.152 1.00 0.00 14 ALA A N 16
ATOM 27232 C CA . ALA A 1 21 ? 9.611 7.847 8.008 1.00 0.00 14 ALA A CA 16
ATOM 27233 C C . ALA A 1 21 ? 8.251 7.742 7.325 1.00 0.00 14 ALA A C 16
ATOM 27234 O O . ALA A 1 21 ? 8.153 7.298 6.180 1.00 0.00 14 ALA A O 16
ATOM 27241 N N . LEU A 1 22 ? 7.205 8.152 8.034 1.00 0.00 15 LEU A N 16
ATOM 27242 C CA . LEU A 1 22 ? 5.849 8.102 7.496 1.00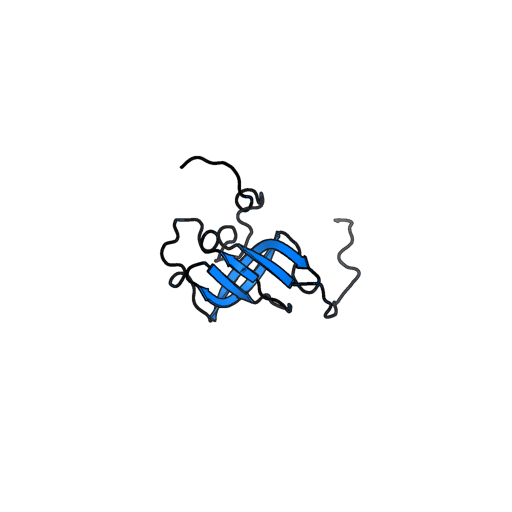 0.00 15 LEU A CA 16
ATOM 27243 C C . LEU A 1 22 ? 5.686 9.087 6.342 1.00 0.00 15 LEU A C 16
ATOM 27244 O O . LEU A 1 22 ? 6.377 10.104 6.278 1.00 0.00 15 LEU A O 16
ATOM 27260 N N . TYR A 1 23 ? 4.766 8.779 5.435 1.00 0.00 16 TYR A N 16
ATOM 27261 C CA . TYR A 1 23 ? 4.510 9.637 4.284 1.00 0.00 16 TYR A CA 16
ATOM 27262 C C . TYR A 1 23 ? 5.807 9.959 3.548 1.00 0.00 16 TYR A C 16
ATOM 27263 O O . TYR A 1 23 ? 5.924 10.999 2.896 1.00 0.00 16 TYR A O 16
ATOM 27281 N N . THR A 1 24 ? 6.781 9.061 3.655 1.00 0.00 17 THR A N 16
ATOM 27282 C CA . THR A 1 24 ? 8.070 9.249 3.001 1.00 0.00 17 THR A CA 16
ATOM 27283 C C . THR A 1 24 ? 8.062 8.664 1.593 1.00 0.00 17 THR A C 16
ATOM 27284 O O . THR A 1 24 ? 7.502 7.592 1.359 1.00 0.00 17 THR A O 16
ATOM 27295 N N . ILE A 1 25 ? 8.688 9.372 0.660 1.00 0.00 18 ILE A N 16
ATOM 27296 C CA . ILE A 1 25 ? 8.754 8.921 -0.724 1.00 0.00 18 ILE A CA 16
ATOM 27297 C C . ILE A 1 25 ? 10.157 8.441 -1.079 1.00 0.00 18 ILE A C 16
ATOM 27298 O O . ILE A 1 25 ? 11.146 9.122 -0.806 1.00 0.00 18 ILE A O 16
ATOM 27314 N N . PHE A 1 26 ? 10.236 7.264 -1.691 1.00 0.00 19 PHE A N 16
ATOM 27315 C CA . PHE A 1 26 ? 11.518 6.692 -2.085 1.00 0.00 19 PHE A CA 16
ATOM 27316 C C . PHE A 1 26 ? 11.367 5.827 -3.333 1.00 0.00 19 PHE A C 16
ATOM 27317 O O . PHE A 1 26 ? 10.257 5.461 -3.716 1.00 0.00 19 PHE A O 16
ATOM 27334 N N . GLN A 1 27 ? 12.493 5.505 -3.962 1.00 0.00 20 GLN A N 16
ATOM 27335 C CA . GLN A 1 27 ? 12.486 4.684 -5.168 1.00 0.00 20 GLN A CA 16
ATOM 27336 C C . GLN A 1 27 ? 12.874 3.245 -4.849 1.00 0.00 20 GLN A C 16
ATOM 27337 O O . GLN A 1 27 ? 13.950 2.986 -4.310 1.00 0.00 20 GLN A O 16
ATOM 27351 N N . GLY A 1 28 ? 11.991 2.310 -5.184 1.00 0.00 21 GLY A N 16
ATOM 27352 C CA . GLY A 1 28 ? 12.260 0.907 -4.926 1.00 0.00 21 GLY A CA 16
ATOM 27353 C C . GLY A 1 28 ? 11.941 0.026 -6.117 1.00 0.00 21 GLY A C 16
ATOM 27354 O O . GLY A 1 28 ? 11.229 0.441 -7.031 1.00 0.00 21 GLY A O 16
ATOM 27358 N N . GLU A 1 29 ? 12.472 -1.193 -6.109 1.00 0.00 22 GLU A N 16
ATOM 27359 C CA . GLU A 1 29 ? 12.242 -2.133 -7.199 1.00 0.00 22 GLU A CA 16
ATOM 27360 C C . GLU A 1 29 ? 11.326 -3.270 -6.753 1.00 0.00 22 GLU A C 16
ATOM 27361 O O . GLU A 1 29 ? 11.403 -3.734 -5.616 1.00 0.00 22 GLU A O 16
ATOM 27373 N N . VAL A 1 30 ? 10.458 -3.712 -7.659 1.00 0.00 23 VAL A N 16
ATOM 27374 C CA . VAL A 1 30 ? 9.527 -4.794 -7.360 1.00 0.00 23 VAL A CA 16
ATOM 27375 C C . VAL A 1 30 ? 10.266 -6.108 -7.135 1.00 0.00 23 VAL A C 16
ATOM 27376 O O . VAL A 1 30 ? 11.055 -6.541 -7.976 1.00 0.00 23 VAL A O 16
ATOM 27389 N N . ALA A 1 31 ? 10.006 -6.740 -5.996 1.00 0.00 24 ALA A N 16
ATOM 27390 C CA . ALA A 1 31 ? 10.645 -8.008 -5.662 1.00 0.00 24 ALA A CA 16
ATOM 27391 C C . ALA A 1 31 ? 9.637 -9.152 -5.681 1.00 0.00 24 ALA A C 16
ATOM 27392 O O . ALA A 1 31 ? 10.005 -10.313 -5.855 1.00 0.00 24 ALA A O 16
ATOM 27399 N N . MET A 1 32 ? 8.364 -8.816 -5.499 1.00 0.00 25 MET A N 16
ATOM 27400 C CA . MET A 1 32 ? 7.303 -9.817 -5.496 1.00 0.00 25 MET A CA 16
ATOM 27401 C C . MET A 1 32 ? 6.011 -9.242 -6.070 1.00 0.00 25 MET A C 16
ATOM 27402 O O . MET A 1 32 ? 5.649 -8.100 -5.785 1.00 0.00 25 MET A O 16
ATOM 27416 N N . VAL A 1 33 ? 5.322 -10.041 -6.878 1.00 0.00 26 VAL A N 16
ATOM 27417 C CA . VAL A 1 33 ? 4.071 -9.611 -7.490 1.00 0.00 26 VAL A CA 16
ATOM 27418 C C . VAL A 1 33 ? 2.923 -10.537 -7.105 1.00 0.00 26 VAL A C 16
ATOM 27419 O O . VAL A 1 33 ? 2.988 -11.748 -7.318 1.00 0.00 26 VAL A O 16
ATOM 27432 N N . THR A 1 34 ? 1.869 -9.960 -6.534 1.00 0.00 27 THR A N 16
ATOM 27433 C CA . THR A 1 34 ? 0.707 -10.733 -6.117 1.00 0.00 27 THR A CA 16
ATOM 27434 C C . THR A 1 34 ? -0.579 -10.140 -6.679 1.00 0.00 27 THR A C 16
ATOM 27435 O O . THR A 1 34 ? -0.635 -8.955 -7.008 1.00 0.00 27 THR A O 16
ATOM 27446 N N . ASP A 1 35 ? -1.611 -10.969 -6.785 1.00 0.00 28 ASP A N 16
ATOM 27447 C CA . ASP A 1 35 ? -2.898 -10.524 -7.306 1.00 0.00 28 ASP A CA 16
ATOM 27448 C C . ASP A 1 35 ? -3.583 -9.575 -6.328 1.00 0.00 28 ASP A C 16
ATOM 27449 O O . ASP A 1 35 ? -4.628 -9.002 -6.632 1.00 0.00 28 ASP A O 16
ATOM 27458 N N . TYR A 1 36 ? -2.986 -9.414 -5.152 1.00 0.00 29 TYR A N 16
ATOM 27459 C CA . TYR A 1 36 ? -3.539 -8.538 -4.127 1.00 0.00 29 TYR A CA 16
ATOM 27460 C C . TYR A 1 36 ? -2.571 -7.405 -3.799 1.00 0.00 29 TYR A C 16
ATOM 27461 O O . TYR A 1 36 ? -2.778 -6.650 -2.849 1.00 0.00 29 TYR A O 16
ATOM 27479 N N . GLY A 1 37 ? -1.511 -7.291 -4.594 1.00 0.00 30 GLY A N 16
ATOM 27480 C CA . GLY A 1 37 ? -0.526 -6.249 -4.373 1.00 0.00 30 GLY A CA 16
ATOM 27481 C C . GLY A 1 37 ? 0.862 -6.656 -4.827 1.00 0.00 30 GLY A C 16
ATOM 27482 O O . GLY A 1 37 ? 1.037 -7.708 -5.441 1.00 0.00 30 GLY A O 16
ATOM 27486 N N . ALA A 1 38 ? 1.850 -5.822 -4.524 1.00 0.00 31 ALA A N 16
ATOM 27487 C CA . ALA A 1 38 ? 3.229 -6.101 -4.903 1.00 0.00 31 ALA A CA 16
ATOM 27488 C C . ALA A 1 38 ? 4.203 -5.613 -3.836 1.00 0.00 31 ALA A C 16
ATOM 27489 O O . ALA A 1 38 ? 3.947 -4.620 -3.155 1.00 0.00 31 ALA A O 16
ATOM 27496 N N . PHE A 1 39 ? 5.320 -6.319 -3.693 1.00 0.00 32 PHE A N 16
ATOM 27497 C CA . PHE A 1 39 ? 6.331 -5.959 -2.706 1.00 0.00 32 PHE A CA 16
ATOM 27498 C C . PHE A 1 39 ? 7.455 -5.152 -3.350 1.00 0.00 32 PHE A C 16
ATOM 27499 O O . PHE A 1 39 ? 7.971 -5.519 -4.406 1.00 0.00 32 PHE A O 16
ATOM 27516 N N . ILE A 1 40 ? 7.828 -4.051 -2.705 1.00 0.00 33 ILE A N 16
ATOM 27517 C CA . ILE A 1 40 ? 8.891 -3.193 -3.213 1.00 0.00 33 ILE A CA 16
ATOM 27518 C C . ILE A 1 40 ? 10.080 -3.166 -2.258 1.00 0.00 33 ILE A C 16
ATOM 27519 O O . ILE A 1 40 ? 9.913 -3.205 -1.038 1.00 0.00 33 ILE A O 16
ATOM 27535 N N . LYS A 1 41 ? 11.282 -3.098 -2.821 1.00 0.00 34 LYS A N 16
ATOM 27536 C CA . LYS A 1 41 ? 12.500 -3.063 -2.021 1.00 0.00 34 LYS A CA 16
ATOM 27537 C C . LYS A 1 41 ? 12.897 -1.627 -1.696 1.00 0.00 34 LYS A C 16
ATOM 27538 O O . LYS A 1 41 ? 12.936 -0.768 -2.577 1.00 0.00 34 LYS A O 16
ATOM 27557 N N . ILE A 1 42 ? 13.189 -1.372 -0.424 1.00 0.00 35 ILE A N 16
ATOM 27558 C CA . ILE A 1 42 ? 13.584 -0.040 0.016 1.00 0.00 35 ILE A CA 16
ATOM 27559 C C . ILE A 1 42 ? 15.096 0.137 -0.058 1.00 0.00 35 ILE A C 16
ATOM 27560 O O . ILE A 1 42 ? 15.868 -0.699 0.413 1.00 0.00 35 ILE A O 16
ATOM 27576 N N . PRO A 1 43 ? 15.533 1.253 -0.661 1.00 0.00 36 PRO A N 16
ATOM 27577 C CA . PRO A 1 43 ? 16.957 1.568 -0.808 1.00 0.00 36 PRO A CA 16
ATOM 27578 C C . PRO A 1 43 ? 17.616 1.913 0.524 1.00 0.00 36 PRO A C 16
ATOM 27579 O O . PRO A 1 43 ? 17.183 2.827 1.222 1.00 0.00 36 PRO A O 16
ATOM 27590 N N . GLY A 1 44 ? 18.667 1.174 0.868 1.00 0.00 37 GLY A N 16
ATOM 27591 C CA . GLY A 1 44 ? 19.368 1.418 2.115 1.00 0.00 37 GLY A CA 16
ATOM 27592 C C . GLY A 1 44 ? 18.697 0.747 3.297 1.00 0.00 37 GLY A C 16
ATOM 27593 O O . GLY A 1 44 ? 18.911 1.140 4.445 1.00 0.00 37 GLY A O 16
ATOM 27597 N N . CYS A 1 45 ? 17.884 -0.266 3.018 1.00 0.00 38 CYS A N 16
ATOM 27598 C CA . CYS A 1 45 ? 17.178 -0.990 4.069 1.00 0.00 38 CYS A CA 16
ATOM 27599 C C . CYS A 1 45 ? 17.115 -2.482 3.752 1.00 0.00 38 CYS A C 16
ATOM 27600 O O . CYS A 1 45 ? 17.429 -2.903 2.639 1.00 0.00 38 CYS A O 16
ATOM 27608 N N . ARG A 1 46 ? 16.707 -3.274 4.738 1.00 0.00 39 ARG A N 16
ATOM 27609 C CA . ARG A 1 46 ? 16.605 -4.717 4.565 1.00 0.00 39 ARG A CA 16
ATOM 27610 C C . ARG A 1 46 ? 15.149 -5.145 4.408 1.00 0.00 39 ARG A C 16
ATOM 27611 O O . ARG A 1 46 ? 14.821 -5.970 3.555 1.00 0.00 39 ARG A O 16
ATOM 27632 N N . LYS A 1 47 ? 14.279 -4.578 5.237 1.00 0.00 40 LYS A N 16
ATOM 27633 C CA . LYS A 1 47 ? 12.857 -4.899 5.190 1.00 0.00 40 LYS A CA 16
ATOM 27634 C C . LYS A 1 47 ? 12.215 -4.340 3.926 1.00 0.00 40 LYS A C 16
ATOM 27635 O O . LYS A 1 47 ? 12.715 -3.384 3.335 1.00 0.00 40 LYS A O 16
ATOM 27654 N N . GLN A 1 48 ? 11.101 -4.941 3.517 1.00 0.00 41 GLN A N 16
ATOM 27655 C CA . GLN A 1 48 ? 10.391 -4.501 2.323 1.00 0.00 41 GLN A CA 16
ATOM 27656 C C . GLN A 1 48 ? 8.960 -4.093 2.659 1.00 0.00 41 GLN A C 16
ATOM 27657 O O . GLN A 1 48 ? 8.453 -4.403 3.736 1.00 0.00 41 GLN A O 16
ATOM 27671 N N . GLY A 1 49 ? 8.314 -3.395 1.731 1.00 0.00 42 GLY A N 16
ATOM 27672 C CA . GLY A 1 49 ? 6.948 -2.955 1.949 1.00 0.00 42 GLY A CA 16
ATOM 27673 C C . GLY A 1 49 ? 5.993 -3.493 0.901 1.00 0.00 42 GLY A C 16
ATOM 27674 O O . GLY A 1 49 ? 6.370 -3.686 -0.255 1.00 0.00 42 GLY A O 16
ATOM 27678 N N . LEU A 1 50 ? 4.751 -3.737 1.307 1.00 0.00 43 LEU A N 16
ATOM 27679 C CA . LEU A 1 50 ? 3.738 -4.258 0.396 1.00 0.00 43 LEU A CA 16
ATOM 27680 C C . LEU A 1 50 ? 2.814 -3.143 -0.086 1.00 0.00 43 LEU A C 16
ATOM 27681 O O . LEU A 1 50 ? 2.454 -2.248 0.679 1.00 0.00 43 LEU A O 16
ATOM 27697 N N . VAL A 1 51 ? 2.432 -3.207 -1.357 1.00 0.00 44 VAL A N 16
ATOM 27698 C CA . VAL A 1 51 ? 1.547 -2.205 -1.940 1.00 0.00 44 VAL A CA 16
ATOM 27699 C C . VAL A 1 51 ? 0.225 -2.827 -2.377 1.00 0.00 44 VAL A C 16
ATOM 27700 O O . VAL A 1 51 ? 0.161 -3.531 -3.385 1.00 0.00 44 VAL A O 16
ATOM 27713 N N . HIS A 1 52 ? -0.829 -2.560 -1.612 1.00 0.00 45 HIS A N 16
ATOM 27714 C CA . HIS A 1 52 ? -2.151 -3.093 -1.921 1.00 0.00 45 HIS A CA 16
ATOM 27715 C C . HIS A 1 52 ? -2.510 -2.844 -3.384 1.00 0.00 45 HIS A C 16
ATOM 27716 O O . HIS A 1 52 ? -2.080 -1.855 -3.978 1.00 0.00 45 HIS A O 16
ATOM 27730 N N . ARG A 1 53 ? -3.297 -3.748 -3.956 1.00 0.00 46 ARG A N 16
ATOM 27731 C CA . ARG A 1 53 ? -3.710 -3.628 -5.350 1.00 0.00 46 ARG A CA 16
ATOM 27732 C C . ARG A 1 53 ? -4.468 -2.323 -5.582 1.00 0.00 46 ARG A C 16
ATOM 27733 O O . ARG A 1 53 ? -4.411 -1.744 -6.666 1.00 0.00 46 ARG A O 16
ATOM 27754 N N . THR A 1 54 ? -5.177 -1.867 -4.554 1.00 0.00 47 THR A N 16
ATOM 27755 C CA . THR A 1 54 ? -5.947 -0.633 -4.645 1.00 0.00 47 THR A CA 16
ATOM 27756 C C . THR A 1 54 ? -5.036 0.589 -4.592 1.00 0.00 47 THR A C 16
ATOM 27757 O O . THR A 1 54 ? -5.420 1.681 -5.012 1.00 0.00 47 THR A O 16
ATOM 27768 N N . HIS A 1 55 ? -3.827 0.397 -4.074 1.00 0.00 48 HIS A N 16
ATOM 27769 C CA . HIS A 1 55 ? -2.860 1.484 -3.968 1.00 0.00 48 HIS A CA 16
ATOM 27770 C C . HIS A 1 55 ? -1.901 1.478 -5.155 1.00 0.00 48 HIS A C 16
ATOM 27771 O O . HIS A 1 55 ? -1.294 2.497 -5.479 1.00 0.00 48 HIS A O 16
ATOM 27785 N N . MET A 1 56 ? -1.772 0.321 -5.798 1.00 0.00 49 MET A N 16
ATOM 27786 C CA . MET A 1 56 ? -0.888 0.183 -6.949 1.00 0.00 49 MET A CA 16
ATOM 27787 C C . MET A 1 56 ? -1.187 1.253 -7.996 1.00 0.00 49 MET A C 16
ATOM 27788 O O . MET A 1 56 ? -0.287 1.959 -8.449 1.00 0.00 49 MET A O 16
ATOM 27802 N N . SER A 1 57 ? -2.456 1.365 -8.375 1.00 0.00 50 SER A N 16
ATOM 27803 C CA . SER A 1 57 ? -2.872 2.345 -9.371 1.00 0.00 50 SER A CA 16
ATOM 27804 C C . SER A 1 57 ? -4.081 3.137 -8.882 1.00 0.00 50 SER A C 16
ATOM 27805 O O . SER A 1 57 ? -4.880 2.643 -8.086 1.00 0.00 50 SER A O 16
ATOM 27813 N N . SER A 1 58 ? -4.210 4.369 -9.365 1.00 0.00 51 SER A N 16
ATOM 27814 C CA . SER A 1 58 ? -5.320 5.231 -8.976 1.00 0.00 51 SER A CA 16
ATOM 27815 C C . SER A 1 58 ? -6.633 4.729 -9.570 1.00 0.00 51 SER A C 16
ATOM 27816 O O . SER A 1 58 ? -7.563 4.382 -8.842 1.00 0.00 51 SER A O 16
ATOM 27824 N N . CYS A 1 59 ? -6.698 4.695 -10.896 1.00 0.00 52 CYS A N 16
ATOM 27825 C CA . CYS A 1 59 ? -7.897 4.236 -11.590 1.00 0.00 52 CYS A CA 16
ATOM 27826 C C . CYS A 1 59 ? -8.284 2.831 -11.139 1.00 0.00 52 CYS A C 16
ATOM 27827 O O . CYS A 1 59 ? -7.654 2.260 -10.248 1.00 0.00 52 CYS A O 16
ATOM 27835 N N . ARG A 1 60 ? -9.323 2.282 -11.758 1.00 0.00 53 ARG A N 16
ATOM 27836 C CA . ARG A 1 60 ? -9.794 0.945 -11.417 1.00 0.00 53 ARG A CA 16
ATOM 27837 C C . ARG A 1 60 ? -8.720 -0.100 -11.702 1.00 0.00 53 ARG A C 16
ATOM 27838 O O . ARG A 1 60 ? -8.204 -0.187 -12.816 1.00 0.00 53 ARG A O 16
ATOM 27859 N N . VAL A 1 61 ? -8.388 -0.892 -10.687 1.00 0.00 54 VAL A N 16
ATOM 27860 C CA . VAL A 1 61 ? -7.375 -1.931 -10.828 1.00 0.00 54 VAL A CA 16
ATOM 27861 C C . VAL A 1 61 ? -8.014 -3.282 -11.131 1.00 0.00 54 VAL A C 16
ATOM 27862 O O . VAL A 1 61 ? -8.951 -3.703 -10.455 1.00 0.00 54 VAL A O 16
ATOM 27875 N N . ASP A 1 62 ? -7.498 -3.957 -12.153 1.00 0.00 55 ASP A N 16
ATOM 27876 C CA . ASP A 1 62 ? -8.016 -5.262 -12.547 1.00 0.00 55 ASP A CA 16
ATOM 27877 C C . ASP A 1 62 ? -6.980 -6.355 -12.299 1.00 0.00 55 ASP A C 16
ATOM 27878 O O . ASP A 1 62 ? -7.267 -7.360 -11.650 1.00 0.00 55 ASP A O 16
ATOM 27887 N N . LYS A 1 63 ? -5.776 -6.151 -12.821 1.00 0.00 56 LYS A N 16
ATOM 27888 C CA . LYS A 1 63 ? -4.696 -7.117 -12.656 1.00 0.00 56 LYS A CA 16
ATOM 27889 C C . LYS A 1 63 ? -3.383 -6.415 -12.327 1.00 0.00 56 LYS A C 16
ATOM 27890 O O . LYS A 1 63 ? -2.810 -5.702 -13.150 1.00 0.00 56 LYS A O 16
ATOM 27909 N N . PRO A 1 64 ? -2.893 -6.623 -11.096 1.00 0.00 57 PRO A N 16
ATOM 27910 C CA . PRO A 1 64 ? -1.640 -6.021 -10.630 1.00 0.00 57 PRO A CA 16
ATOM 27911 C C . PRO A 1 64 ? -0.419 -6.615 -11.324 1.00 0.00 57 PRO A C 16
ATOM 27912 O O . PRO A 1 64 ? 0.616 -5.960 -11.449 1.00 0.00 57 PRO A O 16
ATOM 27923 N N . SER A 1 65 ? -0.545 -7.860 -11.771 1.00 0.00 58 SER A N 16
ATOM 27924 C CA . SER A 1 65 ? 0.550 -8.544 -12.449 1.00 0.00 58 SER A CA 16
ATOM 27925 C C . SER A 1 65 ? 0.783 -7.955 -13.836 1.00 0.00 58 SER A C 16
ATOM 27926 O O . SER A 1 65 ? 1.752 -8.297 -14.512 1.00 0.00 58 SER A O 16
ATOM 27934 N N . GLU A 1 66 ? -0.116 -7.069 -14.254 1.00 0.00 59 GLU A N 16
ATOM 27935 C CA . GLU A 1 66 ? -0.010 -6.433 -15.562 1.00 0.00 59 GLU A CA 16
ATOM 27936 C C . GLU A 1 66 ? 0.452 -4.984 -15.428 1.00 0.00 59 GLU A C 16
ATOM 27937 O O . GLU A 1 66 ? 0.626 -4.282 -16.423 1.00 0.00 59 GLU A O 16
ATOM 27949 N N . ILE A 1 67 ? 0.647 -4.546 -14.188 1.00 0.00 60 ILE A N 16
ATOM 27950 C CA . ILE A 1 67 ? 1.087 -3.182 -13.923 1.00 0.00 60 ILE A CA 16
ATOM 27951 C C . ILE A 1 67 ? 2.606 -3.111 -13.790 1.00 0.00 60 ILE A C 16
ATOM 27952 O O . ILE A 1 67 ? 3.253 -2.259 -14.397 1.00 0.00 60 ILE A O 16
ATOM 27968 N N . VAL A 1 68 ? 3.166 -4.013 -12.992 1.00 0.00 61 VAL A N 16
ATOM 27969 C CA . VAL A 1 68 ? 4.608 -4.056 -12.779 1.00 0.00 61 VAL A CA 16
ATOM 27970 C C . VAL A 1 68 ? 5.132 -5.486 -12.851 1.00 0.00 61 VAL A C 16
ATOM 27971 O O . VAL A 1 68 ? 4.358 -6.437 -12.946 1.00 0.00 61 VAL A O 16
ATOM 27984 N N . ASP A 1 69 ? 6.453 -5.628 -12.804 1.00 0.00 62 ASP A N 16
ATOM 27985 C CA . ASP A 1 69 ? 7.081 -6.943 -12.863 1.00 0.00 62 ASP A CA 16
ATOM 27986 C C . ASP A 1 69 ? 8.449 -6.921 -12.186 1.00 0.00 62 ASP A C 16
ATOM 27987 O O . ASP A 1 69 ? 9.212 -5.967 -12.335 1.00 0.00 62 ASP A O 16
ATOM 27996 N N . VAL A 1 70 ? 8.751 -7.980 -11.442 1.00 0.00 63 VAL A N 16
ATOM 27997 C CA . VAL A 1 70 ? 10.027 -8.083 -10.742 1.00 0.00 63 VAL A CA 16
ATOM 27998 C C . VAL A 1 70 ? 11.164 -7.519 -11.586 1.00 0.00 63 VAL A C 16
ATOM 27999 O O . VAL A 1 70 ? 11.462 -8.028 -12.666 1.00 0.00 63 VAL A O 16
ATOM 28012 N N . GLY A 1 71 ? 11.798 -6.462 -11.086 1.00 0.00 64 GLY A N 16
ATOM 28013 C CA . GLY A 1 71 ? 12.896 -5.845 -11.807 1.00 0.00 64 GLY A CA 16
ATOM 28014 C C . GLY A 1 71 ? 12.606 -4.406 -12.183 1.00 0.00 64 GLY A C 16
ATOM 28015 O O . GLY A 1 71 ? 13.525 -3.630 -12.450 1.00 0.00 64 GLY A O 16
ATOM 28019 N N . ASP A 1 72 ? 11.327 -4.048 -12.209 1.00 0.00 65 ASP A N 16
ATOM 28020 C CA . ASP A 1 72 ? 10.919 -2.692 -12.556 1.00 0.00 65 ASP A CA 16
ATOM 28021 C C . ASP A 1 72 ? 10.983 -1.776 -11.339 1.00 0.00 65 ASP A C 16
ATOM 28022 O O . ASP A 1 72 ? 10.426 -2.086 -10.285 1.00 0.00 65 ASP A O 16
ATOM 28031 N N . LYS A 1 73 ? 11.667 -0.646 -11.490 1.00 0.00 66 LYS A N 16
ATOM 28032 C CA . LYS A 1 73 ? 11.805 0.316 -10.404 1.00 0.00 66 LYS A CA 16
ATOM 28033 C C . LYS A 1 73 ? 10.726 1.391 -10.489 1.00 0.00 66 LYS A C 16
ATOM 28034 O O . LYS A 1 73 ? 10.491 1.966 -11.551 1.00 0.00 66 LYS A O 16
ATOM 28053 N N . VAL A 1 74 ? 10.074 1.659 -9.362 1.00 0.00 67 VAL A N 16
ATOM 28054 C CA . VAL A 1 74 ? 9.022 2.666 -9.308 1.00 0.00 67 VAL A CA 16
ATOM 28055 C C . VAL A 1 74 ? 9.088 3.461 -8.009 1.00 0.00 67 VAL A C 16
ATOM 28056 O O . VAL A 1 74 ? 9.825 3.107 -7.089 1.00 0.00 67 VAL A O 16
ATOM 28069 N N . TRP A 1 75 ? 8.313 4.538 -7.941 1.00 0.00 68 TRP A N 16
ATOM 28070 C CA . TRP A 1 75 ? 8.283 5.384 -6.753 1.00 0.00 68 TRP A CA 16
ATOM 28071 C C . TRP A 1 75 ? 7.091 5.036 -5.867 1.00 0.00 68 TRP A C 16
ATOM 28072 O O . TRP A 1 75 ? 5.966 4.903 -6.348 1.00 0.00 68 TRP A O 16
ATOM 28093 N N . VAL A 1 76 ? 7.346 4.891 -4.571 1.00 0.00 69 VAL A N 16
ATOM 28094 C CA . VAL A 1 76 ? 6.293 4.560 -3.617 1.00 0.00 69 VAL A CA 16
ATOM 28095 C C . VAL A 1 76 ? 6.343 5.479 -2.402 1.00 0.00 69 VAL A C 16
ATOM 28096 O O . VAL A 1 76 ? 7.349 6.146 -2.155 1.00 0.00 69 VAL A O 16
ATOM 28109 N N . LYS A 1 77 ? 5.251 5.511 -1.646 1.00 0.00 70 LYS A N 16
ATOM 28110 C CA . LYS A 1 77 ? 5.170 6.348 -0.455 1.00 0.00 70 LYS A CA 16
ATOM 28111 C C . LYS A 1 77 ? 4.558 5.577 0.710 1.00 0.00 70 LYS A C 16
ATOM 28112 O O . LYS A 1 77 ? 3.537 4.904 0.557 1.00 0.00 70 LYS A O 16
ATOM 28131 N N . LEU A 1 78 ? 5.187 5.678 1.876 1.00 0.00 71 LEU A N 16
ATOM 28132 C CA . LEU A 1 78 ? 4.705 4.990 3.068 1.00 0.00 71 LEU A CA 16
ATOM 28133 C C . LEU A 1 78 ? 3.389 5.594 3.550 1.00 0.00 71 LEU A C 16
ATOM 28134 O O . LEU A 1 78 ? 3.274 6.810 3.708 1.00 0.00 71 LEU A O 16
ATOM 28150 N N . ILE A 1 79 ? 2.402 4.736 3.783 1.00 0.00 72 ILE A N 16
ATOM 28151 C CA . ILE A 1 79 ? 1.096 5.185 4.250 1.00 0.00 72 ILE A CA 16
ATOM 28152 C C . ILE A 1 79 ? 0.820 4.694 5.667 1.00 0.00 72 ILE A C 16
ATOM 28153 O O . ILE A 1 79 ? 0.038 5.296 6.403 1.00 0.00 72 ILE A O 16
ATOM 28169 N N . GLY A 1 80 ? 1.469 3.597 6.045 1.00 0.00 73 GLY A N 16
ATOM 28170 C CA . GLY A 1 80 ? 1.282 3.045 7.374 1.00 0.00 73 GLY A CA 16
ATOM 28171 C C . GLY A 1 80 ? 2.415 2.124 7.784 1.00 0.00 73 GLY A C 16
ATOM 28172 O O . GLY A 1 80 ? 2.569 1.035 7.231 1.00 0.00 73 GLY A O 16
ATOM 28176 N N . ARG A 1 81 ? 3.210 2.564 8.753 1.00 0.00 74 ARG A N 16
ATOM 28177 C CA . ARG A 1 81 ? 4.336 1.773 9.234 1.00 0.00 74 ARG A CA 16
ATOM 28178 C C . ARG A 1 81 ? 4.037 1.180 10.609 1.00 0.00 74 ARG A C 16
ATOM 28179 O O . ARG A 1 81 ? 3.665 1.899 11.536 1.00 0.00 74 ARG A O 16
ATOM 28200 N N . GLU A 1 82 ? 4.203 -0.132 10.731 1.00 0.00 75 GLU A N 16
ATOM 28201 C CA . GLU A 1 82 ? 3.948 -0.819 11.992 1.00 0.00 75 GLU A CA 16
ATOM 28202 C C . GLU A 1 82 ? 5.035 -1.851 12.278 1.00 0.00 75 GLU A C 16
ATOM 28203 O O . GLU A 1 82 ? 5.290 -2.741 11.467 1.00 0.00 75 GLU A O 16
ATOM 28215 N N . MET A 1 83 ? 5.673 -1.725 13.437 1.00 0.00 76 MET A N 16
ATOM 28216 C CA . MET A 1 83 ? 6.733 -2.646 13.830 1.00 0.00 76 MET A CA 16
ATOM 28217 C C . MET A 1 83 ? 6.344 -3.417 15.088 1.00 0.00 76 MET A C 16
ATOM 28218 O O . MET A 1 83 ? 6.184 -2.834 16.161 1.00 0.00 76 MET A O 16
ATOM 28232 N N . LYS A 1 84 ? 6.193 -4.729 14.950 1.00 0.00 77 LYS A N 16
ATOM 28233 C CA . LYS A 1 84 ? 5.824 -5.581 16.075 1.00 0.00 77 LYS A CA 16
ATOM 28234 C C . LYS A 1 84 ? 6.943 -6.564 16.404 1.00 0.00 77 LYS A C 16
ATOM 28235 O O . LYS A 1 84 ? 7.627 -7.061 15.511 1.00 0.00 77 LYS A O 16
ATOM 28254 N N . ASN A 1 85 ? 7.121 -6.840 17.692 1.00 0.00 78 ASN A N 16
ATOM 28255 C CA . ASN A 1 85 ? 8.156 -7.765 18.138 1.00 0.00 78 ASN A CA 16
ATOM 28256 C C . ASN A 1 85 ? 7.945 -9.151 17.535 1.00 0.00 78 ASN A C 16
ATOM 28257 O O . ASN A 1 85 ? 8.835 -10.000 17.576 1.00 0.00 78 ASN A O 16
ATOM 28268 N N . ASP A 1 86 ? 6.761 -9.372 16.976 1.00 0.00 79 ASP A N 16
ATOM 28269 C CA . ASP A 1 86 ? 6.432 -10.653 16.362 1.00 0.00 79 ASP A CA 16
ATOM 28270 C C . ASP A 1 86 ? 6.648 -10.605 14.854 1.00 0.00 79 ASP A C 16
ATOM 28271 O O . ASP A 1 86 ? 6.950 -11.621 14.227 1.00 0.00 79 ASP A O 16
ATOM 28280 N N . ARG A 1 87 ? 6.492 -9.419 14.276 1.00 0.00 80 ARG A N 16
ATOM 28281 C CA . ARG A 1 87 ? 6.668 -9.239 12.839 1.00 0.00 80 ARG A CA 16
ATOM 28282 C C . ARG A 1 87 ? 6.548 -7.767 12.457 1.00 0.00 80 ARG A C 16
ATOM 28283 O O . ARG A 1 87 ? 5.937 -6.976 13.177 1.00 0.00 80 ARG A O 16
ATOM 28304 N N . ILE A 1 88 ? 7.134 -7.406 11.321 1.00 0.00 81 ILE A N 16
ATOM 28305 C CA . ILE A 1 88 ? 7.092 -6.029 10.843 1.00 0.00 81 ILE A CA 16
ATOM 28306 C C . ILE A 1 88 ? 6.195 -5.900 9.617 1.00 0.00 81 ILE A C 16
ATOM 28307 O O . ILE A 1 88 ? 6.295 -6.686 8.674 1.00 0.00 81 ILE A O 16
ATOM 28323 N N . LYS A 1 89 ? 5.318 -4.902 9.635 1.00 0.00 82 LYS A N 16
ATOM 28324 C CA . LYS A 1 89 ? 4.403 -4.667 8.524 1.00 0.00 82 LYS A CA 16
ATOM 28325 C C . LYS A 1 89 ? 4.571 -3.255 7.972 1.00 0.00 82 LYS A C 16
ATOM 28326 O O . LYS A 1 89 ? 4.440 -2.272 8.701 1.00 0.00 82 LYS A O 16
ATOM 28345 N N . VAL A 1 90 ? 4.861 -3.162 6.678 1.00 0.00 83 VAL A N 16
ATOM 28346 C CA . VAL A 1 90 ? 5.044 -1.869 6.026 1.00 0.00 83 VAL A CA 16
ATOM 28347 C C . VAL A 1 90 ? 4.058 -1.687 4.878 1.00 0.00 83 VAL A C 16
ATOM 28348 O O . VAL A 1 90 ? 3.889 -2.578 4.045 1.00 0.00 83 VAL A O 16
ATOM 28361 N N . SER A 1 91 ? 3.410 -0.528 4.840 1.00 0.00 84 SER A N 16
ATOM 28362 C CA . SER A 1 91 ? 2.437 -0.230 3.795 1.00 0.00 84 SER A CA 16
ATOM 28363 C C . SER A 1 91 ? 2.968 0.843 2.849 1.00 0.00 84 SER A C 16
ATOM 28364 O O . SER A 1 91 ? 3.375 1.922 3.280 1.00 0.00 84 SER A O 16
ATOM 28372 N N . LEU A 1 92 ? 2.960 0.538 1.556 1.00 0.00 85 LEU A N 16
ATOM 28373 C CA . LEU A 1 92 ? 3.440 1.476 0.546 1.00 0.00 85 LEU A CA 16
ATOM 28374 C C . LEU A 1 92 ? 2.380 1.713 -0.524 1.00 0.00 85 LEU A C 16
ATOM 28375 O O . LEU A 1 92 ? 1.527 0.860 -0.767 1.00 0.00 85 LEU A O 16
ATOM 28391 N N . SER A 1 93 ? 2.442 2.877 -1.163 1.00 0.00 86 SER A N 16
ATOM 28392 C CA . SER A 1 93 ? 1.487 3.228 -2.208 1.00 0.00 86 SER A CA 16
ATOM 28393 C C . SER A 1 93 ? 2.204 3.754 -3.446 1.00 0.00 86 SER A C 16
ATOM 28394 O O . SER A 1 93 ? 3.311 4.285 -3.357 1.00 0.00 86 SER A O 16
ATOM 28402 N N . MET A 1 94 ? 1.566 3.601 -4.602 1.00 0.00 87 MET A N 16
ATOM 28403 C CA . MET A 1 94 ? 2.142 4.063 -5.860 1.00 0.00 87 MET A CA 16
ATOM 28404 C C . MET A 1 94 ? 1.216 5.058 -6.550 1.00 0.00 87 MET A C 16
ATOM 28405 O O . MET A 1 94 ? 1.669 5.945 -7.273 1.00 0.00 87 MET A O 16
ATOM 28419 N N . LYS A 1 95 ? -0.084 4.904 -6.324 1.00 0.00 88 LYS A N 16
ATOM 28420 C CA . LYS A 1 95 ? -1.076 5.789 -6.924 1.00 0.00 88 LYS A CA 16
ATOM 28421 C C . LYS A 1 95 ? -0.966 7.197 -6.349 1.00 0.00 88 LYS A C 16
ATOM 28422 O O . LYS A 1 95 ? -1.614 8.128 -6.830 1.00 0.00 88 LYS A O 16
ATOM 28441 N N . VAL A 1 96 ? -0.140 7.348 -5.318 1.00 0.00 89 VAL A N 16
ATOM 28442 C CA . VAL A 1 96 ? 0.057 8.644 -4.679 1.00 0.00 89 VAL A CA 16
ATOM 28443 C C . VAL A 1 96 ? 1.488 9.135 -4.863 1.00 0.00 89 VAL A C 16
ATOM 28444 O O . VAL A 1 96 ? 1.969 9.977 -4.104 1.00 0.00 89 VAL A O 16
ATOM 28457 N N . VAL A 1 97 ? 2.165 8.603 -5.875 1.00 0.00 90 VAL A N 16
ATOM 28458 C CA . VAL A 1 97 ? 3.543 8.988 -6.160 1.00 0.00 90 VAL A CA 16
ATOM 28459 C C . VAL A 1 97 ? 3.825 8.954 -7.658 1.00 0.00 90 VAL A C 16
ATOM 28460 O O . VAL A 1 97 ? 3.448 8.007 -8.349 1.00 0.00 90 VAL A O 16
ATOM 28473 N N . ASN A 1 98 ? 4.490 9.991 -8.154 1.00 0.00 91 ASN A N 16
ATOM 28474 C CA . ASN A 1 98 ? 4.822 10.080 -9.571 1.00 0.00 91 ASN A CA 16
ATOM 28475 C C . ASN A 1 98 ? 5.818 8.993 -9.965 1.00 0.00 91 ASN A C 16
ATOM 28476 O O . ASN A 1 98 ? 6.883 8.866 -9.360 1.00 0.00 91 ASN A O 16
ATOM 28487 N N . GLN A 1 99 ? 5.466 8.214 -10.982 1.00 0.00 92 GLN A N 16
ATOM 28488 C CA . GLN A 1 99 ? 6.329 7.140 -11.456 1.00 0.00 92 GLN A CA 16
ATOM 28489 C C . GLN A 1 99 ? 7.293 7.647 -12.523 1.00 0.00 92 GLN A C 16
ATOM 28490 O O . GLN A 1 99 ? 7.487 7.004 -13.554 1.00 0.00 92 GLN A O 16
ATOM 28504 N N . GLY A 1 100 ? 7.895 8.805 -12.269 1.00 0.00 93 GLY A N 16
ATOM 28505 C CA . GLY A 1 100 ? 8.832 9.378 -13.219 1.00 0.00 93 GLY A CA 16
ATOM 28506 C C . GLY A 1 100 ? 9.780 10.368 -12.571 1.00 0.00 93 GLY A C 16
ATOM 28507 O O . GLY A 1 100 ? 10.953 10.448 -12.937 1.00 0.00 93 GLY A O 16
ATOM 28511 N N . THR A 1 101 ? 9.271 11.129 -11.607 1.00 0.00 94 THR A N 16
ATOM 28512 C CA . THR A 1 101 ? 10.079 12.121 -10.909 1.00 0.00 94 THR A CA 16
ATOM 28513 C C . THR A 1 101 ? 10.214 11.779 -9.429 1.00 0.00 94 THR A C 16
ATOM 28514 O O . THR A 1 101 ? 11.238 12.060 -8.808 1.00 0.00 94 THR A O 16
ATOM 28525 N N . GLY A 1 102 ? 9.173 11.169 -8.870 1.00 0.00 95 GLY A N 16
ATOM 28526 C CA . GLY A 1 102 ? 9.196 10.798 -7.468 1.00 0.00 95 GLY A CA 16
ATOM 28527 C C . GLY A 1 102 ? 8.654 11.892 -6.570 1.00 0.00 95 GLY A C 16
ATOM 28528 O O . GLY A 1 102 ? 9.015 11.979 -5.396 1.00 0.00 95 GLY A O 16
ATOM 28532 N N . LYS A 1 103 ? 7.785 12.732 -7.122 1.00 0.00 96 LYS A N 16
ATOM 28533 C CA . LYS A 1 103 ? 7.192 13.827 -6.364 1.00 0.00 96 LYS A CA 16
ATOM 28534 C C . LYS A 1 103 ? 5.835 13.424 -5.794 1.00 0.00 96 LYS A C 16
ATOM 28535 O O . LYS A 1 103 ? 5.015 12.823 -6.489 1.00 0.00 96 LYS A O 16
ATOM 28554 N N . ASP A 1 104 ? 5.607 13.758 -4.530 1.00 0.00 97 ASP A N 16
ATOM 28555 C CA . ASP A 1 104 ? 4.349 13.432 -3.868 1.00 0.00 97 ASP A CA 16
ATOM 28556 C C . ASP A 1 104 ? 3.165 14.020 -4.632 1.00 0.00 97 ASP A C 16
ATOM 28557 O O . ASP A 1 104 ? 3.147 15.209 -4.949 1.00 0.00 97 ASP A O 16
ATOM 28566 N N . LEU A 1 105 ? 2.181 13.178 -4.925 1.00 0.00 98 LEU A N 16
ATOM 28567 C CA . LEU A 1 105 ? 0.994 13.612 -5.653 1.00 0.00 98 LEU A CA 16
ATOM 28568 C C . LEU A 1 105 ? -0.147 13.934 -4.693 1.00 0.00 98 LEU A C 16
ATOM 28569 O O . LEU A 1 105 ? -1.071 14.671 -5.035 1.00 0.00 98 LEU A O 16
ATOM 28585 N N . ASP A 1 106 ? -0.073 13.378 -3.489 1.00 0.00 99 ASP A N 16
ATOM 28586 C CA . ASP A 1 106 ? -1.098 13.607 -2.477 1.00 0.00 99 ASP A CA 16
ATOM 28587 C C . ASP A 1 106 ? -0.496 14.252 -1.232 1.00 0.00 99 ASP A C 16
ATOM 28588 O O . ASP A 1 106 ? -0.282 13.601 -0.208 1.00 0.00 99 ASP A O 16
ATOM 28597 N N . PRO A 1 107 ? -0.215 15.561 -1.318 1.00 0.00 100 PRO A N 16
ATOM 28598 C CA . PRO A 1 107 ? 0.365 16.321 -0.208 1.00 0.00 100 PRO A CA 16
ATOM 28599 C C . PRO A 1 107 ? -0.617 16.509 0.943 1.00 0.00 100 PRO A C 16
ATOM 28600 O O . PRO A 1 107 ? -0.292 17.132 1.952 1.00 0.00 100 PRO A O 16
ATOM 28611 N N . ASN A 1 108 ? -1.819 15.964 0.783 1.00 0.00 101 ASN A N 16
ATOM 28612 C CA . ASN A 1 108 ? -2.849 16.071 1.811 1.00 0.00 101 ASN A CA 16
ATOM 28613 C C . ASN A 1 108 ? -3.029 14.745 2.542 1.00 0.00 101 ASN A C 16
ATOM 28614 O O . ASN A 1 108 ? -3.352 14.717 3.729 1.00 0.00 101 ASN A O 16
ATOM 28625 N N . ASN A 1 109 ? -2.817 13.646 1.823 1.00 0.00 102 ASN A N 16
ATOM 28626 C CA . ASN A 1 109 ? -2.956 12.316 2.404 1.00 0.00 102 ASN A CA 16
ATOM 28627 C C . ASN A 1 109 ? -4.379 12.086 2.903 1.00 0.00 102 ASN A C 16
ATOM 28628 O O . ASN A 1 109 ? -4.591 11.701 4.053 1.00 0.00 102 ASN A O 16
ATOM 28639 N N . VAL A 1 110 ? -5.353 12.323 2.030 1.00 0.00 103 VAL A N 16
ATOM 28640 C CA . VAL A 1 110 ? -6.756 12.141 2.380 1.00 0.00 103 VAL A CA 16
ATOM 28641 C C . VAL A 1 110 ? -7.327 10.887 1.727 1.00 0.00 103 VAL A C 16
ATOM 28642 O O . VAL A 1 110 ? -8.314 10.323 2.200 1.00 0.00 103 VAL A O 16
ATOM 28655 N N . ILE A 1 111 ? -6.701 10.457 0.637 1.00 0.00 104 ILE A N 16
ATOM 28656 C CA . ILE A 1 111 ? -7.146 9.270 -0.081 1.00 0.00 104 ILE A CA 16
ATOM 28657 C C . ILE A 1 111 ? -6.793 7.999 0.685 1.00 0.00 104 ILE A C 16
ATOM 28658 O O . ILE A 1 111 ? -7.662 7.181 0.985 1.00 0.00 104 ILE A O 16
ATOM 28674 N N . ILE A 1 112 ? -5.511 7.842 1.000 1.00 0.00 105 ILE A N 16
ATOM 28675 C CA . ILE A 1 112 ? -5.043 6.674 1.734 1.00 0.00 105 ILE A CA 16
ATOM 28676 C C . ILE A 1 112 ? -5.938 6.384 2.935 1.00 0.00 105 ILE A C 16
ATOM 28677 O O . ILE A 1 112 ? -6.039 5.242 3.383 1.00 0.00 105 ILE A O 16
ATOM 28693 N N . GLU A 1 113 ? -6.585 7.424 3.448 1.00 0.00 106 GLU A N 16
ATOM 28694 C CA . GLU A 1 113 ? -7.473 7.281 4.596 1.00 0.00 106 GLU A CA 16
ATOM 28695 C C . GLU A 1 113 ? -8.797 6.643 4.184 1.00 0.00 106 GLU A C 16
ATOM 28696 O O . GLU A 1 113 ? -9.776 7.339 3.914 1.00 0.00 106 GLU A O 16
ATOM 28708 N N . SER A 1 114 ? -8.819 5.316 4.136 1.00 0.00 107 SER A N 16
ATOM 28709 C CA . SER A 1 114 ? -10.021 4.584 3.753 1.00 0.00 107 SER A CA 16
ATOM 28710 C C . SER A 1 114 ? -10.556 3.766 4.925 1.00 0.00 107 SER A C 16
ATOM 28711 O O . SER A 1 114 ? -9.805 3.066 5.604 1.00 0.00 107 SER A O 16
ATOM 28719 N N . GLY A 1 115 ? -11.862 3.862 5.157 1.00 0.00 108 GLY A N 16
ATOM 28720 C CA . GLY A 1 115 ? -12.477 3.126 6.248 1.00 0.00 108 GLY A CA 16
ATOM 28721 C C . GLY A 1 115 ? -13.416 2.043 5.758 1.00 0.00 108 GLY A C 16
ATOM 28722 O O . GLY A 1 115 ? -14.629 2.238 5.667 1.00 0.00 108 GLY A O 16
ATOM 28726 N N . PRO A 1 116 ? -12.855 0.870 5.431 1.00 0.00 109 PRO A N 16
ATOM 28727 C CA . PRO A 1 116 ? -13.633 -0.272 4.942 1.00 0.00 109 PRO A CA 16
ATOM 28728 C C . PRO A 1 116 ? -14.512 -0.883 6.028 1.00 0.00 109 PRO A C 16
ATOM 28729 O O . PRO A 1 116 ? -14.054 -1.123 7.146 1.00 0.00 109 PRO A O 16
ATOM 28740 N N . SER A 1 117 ? -15.772 -1.134 5.693 1.00 0.00 110 SER A N 16
ATOM 28741 C CA . SER A 1 117 ? -16.715 -1.715 6.642 1.00 0.00 110 SER A CA 16
ATOM 28742 C C . SER A 1 117 ? -17.041 -3.158 6.269 1.00 0.00 110 SER A C 16
ATOM 28743 O O . SER A 1 117 ? -16.771 -3.599 5.151 1.00 0.00 110 SER A O 16
ATOM 28751 N N . SER A 1 118 ? -17.624 -3.889 7.213 1.00 0.00 111 SER A N 16
ATOM 28752 C CA . SER A 1 118 ? -17.985 -5.284 6.986 1.00 0.00 111 SER A CA 16
ATOM 28753 C C . SER A 1 118 ? -18.838 -5.428 5.730 1.00 0.00 111 SER A C 16
ATOM 28754 O O . SER A 1 118 ? -19.161 -4.442 5.070 1.00 0.00 111 SER A O 16
ATOM 28762 N N . GLY A 1 119 ? -19.201 -6.665 5.407 1.00 0.00 112 GLY A N 16
ATOM 28763 C CA . GLY A 1 119 ? -20.014 -6.917 4.231 1.00 0.00 112 GLY A CA 16
ATOM 28764 C C . GLY A 1 119 ? -19.293 -7.762 3.199 1.00 0.00 112 GLY A C 16
ATOM 28765 O O . GLY A 1 119 ? -19.782 -8.821 2.804 1.00 0.00 112 GLY A O 16
ATOM 28769 N N . GLY A 1 1 ? -6.687 39.421 11.149 1.00 0.00 -6 GLY A N 17
ATOM 28770 C CA . GLY A 1 1 ? -5.968 40.056 10.060 1.00 0.00 -6 GLY A CA 17
ATOM 28771 C C . GLY A 1 1 ? -5.834 39.154 8.849 1.00 0.00 -6 GLY A C 17
ATOM 28772 O O . GLY A 1 1 ? -6.478 38.108 8.772 1.00 0.00 -6 GLY A O 17
ATOM 28776 N N . SER A 1 2 ? -4.998 39.560 7.899 1.00 0.00 -5 SER A N 17
ATOM 28777 C CA . SER A 1 2 ? -4.786 38.784 6.683 1.00 0.00 -5 SER A CA 17
ATOM 28778 C C . SER A 1 2 ? -3.904 37.570 6.960 1.00 0.00 -5 SER A C 17
ATOM 28779 O O . SER A 1 2 ? -4.328 36.428 6.783 1.00 0.00 -5 SER A O 17
ATOM 28787 N N . SER A 1 3 ? -2.675 37.827 7.396 1.00 0.00 -4 SER A N 17
ATOM 28788 C CA . SER A 1 3 ? -1.731 36.756 7.694 1.00 0.00 -4 SER A CA 17
ATOM 28789 C C . SER A 1 3 ? -2.010 36.152 9.066 1.00 0.00 -4 SER A C 17
ATOM 28790 O O . SER A 1 3 ? -1.410 36.547 10.065 1.00 0.00 -4 SER A O 17
ATOM 28798 N N . GLY A 1 4 ? -2.927 35.189 9.107 1.00 0.00 -3 GLY A N 17
ATOM 28799 C CA . GLY A 1 4 ? -3.271 34.545 10.360 1.00 0.00 -3 GLY A CA 17
ATOM 28800 C C . GLY A 1 4 ? -2.165 33.643 10.872 1.00 0.00 -3 GLY A C 17
ATOM 28801 O O . GLY A 1 4 ? -1.365 33.127 10.092 1.00 0.00 -3 GLY A O 17
ATOM 28805 N N . SER A 1 5 ? -2.118 33.456 12.187 1.00 0.00 -2 SER A N 17
ATOM 28806 C CA . SER A 1 5 ? -1.098 32.616 12.803 1.00 0.00 -2 SER A CA 17
ATOM 28807 C C . SER A 1 5 ? -1.480 31.141 12.711 1.00 0.00 -2 SER A C 17
ATOM 28808 O O . SER A 1 5 ? -2.225 30.628 13.545 1.00 0.00 -2 SER A O 17
ATOM 28816 N N . SER A 1 6 ? -0.963 30.465 11.690 1.00 0.00 -1 SER A N 17
ATOM 28817 C CA . SER A 1 6 ? -1.252 29.051 11.485 1.00 0.00 -1 SER A CA 17
ATOM 28818 C C . SER A 1 6 ? -0.453 28.187 12.457 1.00 0.00 -1 SER A C 17
ATOM 28819 O O . SER A 1 6 ? -0.991 27.266 13.070 1.00 0.00 -1 SER A O 17
ATOM 28827 N N . GLY A 1 7 ? 0.833 28.491 12.589 1.00 0.00 0 GLY A N 17
ATOM 28828 C CA . GLY A 1 7 ? 1.686 27.734 13.488 1.00 0.00 0 GLY A CA 17
ATOM 28829 C C . GLY A 1 7 ? 2.199 26.454 12.859 1.00 0.00 0 GLY A C 17
ATOM 28830 O O . GLY A 1 7 ? 1.499 25.442 12.835 1.00 0.00 0 GLY A O 17
ATOM 28834 N N . MET A 1 8 ? 3.424 26.499 12.345 1.00 0.00 1 MET A N 17
ATOM 28835 C CA . MET A 1 8 ? 4.029 25.334 11.711 1.00 0.00 1 MET A CA 17
ATOM 28836 C C . MET A 1 8 ? 5.527 25.276 11.996 1.00 0.00 1 MET A C 17
ATOM 28837 O O . MET A 1 8 ? 6.196 26.306 12.056 1.00 0.00 1 MET A O 17
ATOM 28851 N N . ASN A 1 9 ? 6.045 24.064 12.173 1.00 0.00 2 ASN A N 17
ATOM 28852 C CA . ASN A 1 9 ? 7.463 23.874 12.453 1.00 0.00 2 ASN A CA 17
ATOM 28853 C C . ASN A 1 9 ? 7.991 22.620 11.761 1.00 0.00 2 ASN A C 17
ATOM 28854 O O . ASN A 1 9 ? 7.231 21.875 11.142 1.00 0.00 2 ASN A O 17
ATOM 28865 N N . SER A 1 10 ? 9.296 22.394 11.873 1.00 0.00 3 SER A N 17
ATOM 28866 C CA . SER A 1 10 ? 9.925 21.232 11.256 1.00 0.00 3 SER A CA 17
ATOM 28867 C C . SER A 1 10 ? 11.139 20.779 12.063 1.00 0.00 3 SER A C 17
ATOM 28868 O O . SER A 1 10 ? 12.012 21.580 12.394 1.00 0.00 3 SER A O 17
ATOM 28876 N N . GLY A 1 11 ? 11.185 19.488 12.376 1.00 0.00 4 GLY A N 17
ATOM 28877 C CA . GLY A 1 11 ? 12.294 18.949 13.141 1.00 0.00 4 GLY A CA 17
ATOM 28878 C C . GLY A 1 11 ? 12.961 17.777 12.450 1.00 0.00 4 GLY A C 17
ATOM 28879 O O . GLY A 1 11 ? 13.679 17.955 11.465 1.00 0.00 4 GLY A O 17
ATOM 28883 N N . ARG A 1 12 ? 12.725 16.575 12.966 1.00 0.00 5 ARG A N 17
ATOM 28884 C CA . ARG A 1 12 ? 13.311 15.369 12.393 1.00 0.00 5 ARG A CA 17
ATOM 28885 C C . ARG A 1 12 ? 12.749 14.120 13.065 1.00 0.00 5 ARG A C 17
ATOM 28886 O O . ARG A 1 12 ? 12.619 14.047 14.287 1.00 0.00 5 ARG A O 17
ATOM 28907 N N . PRO A 1 13 ? 12.407 13.112 12.248 1.00 0.00 6 PRO A N 17
ATOM 28908 C CA . PRO A 1 13 ? 11.854 11.847 12.742 1.00 0.00 6 PRO A CA 17
ATOM 28909 C C . PRO A 1 13 ? 12.887 11.017 13.495 1.00 0.00 6 PRO A C 17
ATOM 28910 O O . PRO A 1 13 ? 14.086 11.282 13.415 1.00 0.00 6 PRO A O 17
ATOM 28921 N N . GLU A 1 14 ? 12.415 10.011 14.225 1.00 0.00 7 GLU A N 17
ATOM 28922 C CA . GLU A 1 14 ? 13.299 9.143 14.993 1.00 0.00 7 GLU A CA 17
ATOM 28923 C C . GLU A 1 14 ? 13.107 7.682 14.596 1.00 0.00 7 GLU A C 17
ATOM 28924 O O . GLU A 1 14 ? 12.677 6.858 15.405 1.00 0.00 7 GLU A O 17
ATOM 28936 N N . THR A 1 15 ? 13.426 7.367 13.345 1.00 0.00 8 THR A N 17
ATOM 28937 C CA . THR A 1 15 ? 13.286 6.007 12.839 1.00 0.00 8 THR A CA 17
ATOM 28938 C C . THR A 1 15 ? 14.167 5.037 13.619 1.00 0.00 8 THR A C 17
ATOM 28939 O O . THR A 1 15 ? 15.253 5.397 14.071 1.00 0.00 8 THR A O 17
ATOM 28950 N N . MET A 1 16 ? 13.691 3.807 13.773 1.00 0.00 9 MET A N 17
ATOM 28951 C CA . MET A 1 16 ? 14.438 2.785 14.497 1.00 0.00 9 MET A CA 17
ATOM 28952 C C . MET A 1 16 ? 15.335 1.993 13.550 1.00 0.00 9 MET A C 17
ATOM 28953 O O . MET A 1 16 ? 16.402 1.522 13.942 1.00 0.00 9 MET A O 17
ATOM 28967 N N . GLU A 1 17 ? 14.894 1.851 12.304 1.00 0.00 10 GLU A N 17
ATOM 28968 C CA . GLU A 1 17 ? 15.658 1.116 11.304 1.00 0.00 10 GLU A CA 17
ATOM 28969 C C . GLU A 1 17 ? 15.953 1.994 10.091 1.00 0.00 10 GLU A C 17
ATOM 28970 O O . GLU A 1 17 ? 15.255 2.975 9.837 1.00 0.00 10 GLU A O 17
ATOM 28982 N N . ASN A 1 18 ?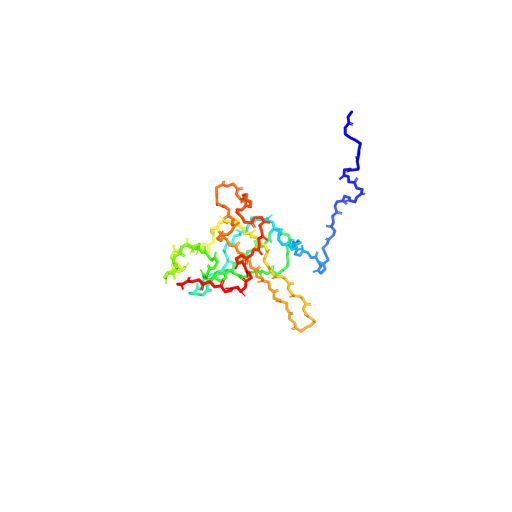 16.993 1.634 9.346 1.00 0.00 11 ASN A N 17
ATOM 28983 C CA . ASN A 1 18 ? 17.383 2.389 8.160 1.00 0.00 11 ASN A CA 17
ATOM 28984 C C . ASN A 1 18 ? 16.155 2.874 7.397 1.00 0.00 11 ASN A C 17
ATOM 28985 O O . ASN A 1 18 ? 16.207 3.883 6.691 1.00 0.00 11 ASN A O 17
ATOM 28996 N N . LEU A 1 19 ? 15.050 2.151 7.543 1.00 0.00 12 LEU A N 17
ATOM 28997 C CA . LEU A 1 19 ? 13.807 2.508 6.868 1.00 0.00 12 LEU A CA 17
ATOM 28998 C C . LEU A 1 19 ? 13.589 4.017 6.890 1.00 0.00 12 LEU A C 17
ATOM 28999 O O . LEU A 1 19 ? 14.016 4.718 7.808 1.00 0.00 12 LEU A O 17
ATOM 29015 N N . PRO A 1 20 ? 12.907 4.532 5.855 1.00 0.00 13 PRO A N 17
ATOM 29016 C CA . PRO A 1 20 ? 12.614 5.963 5.734 1.00 0.00 13 PRO A CA 17
ATOM 29017 C C . PRO A 1 20 ? 11.598 6.437 6.767 1.00 0.00 13 PRO A C 17
ATOM 29018 O O . PRO A 1 20 ? 11.255 5.705 7.695 1.00 0.00 13 PRO A O 17
ATOM 29029 N N . ALA A 1 21 ? 11.121 7.666 6.599 1.00 0.00 14 ALA A N 17
ATOM 29030 C CA . ALA A 1 21 ? 10.141 8.237 7.517 1.00 0.00 14 ALA A CA 17
ATOM 29031 C C . ALA A 1 21 ? 8.731 8.131 6.949 1.00 0.00 14 ALA A C 17
ATOM 29032 O O . ALA A 1 21 ? 8.532 7.628 5.843 1.00 0.00 14 ALA A O 17
ATOM 29039 N N . LEU A 1 22 ? 7.753 8.606 7.713 1.00 0.00 15 LEU A N 17
ATOM 29040 C CA . LEU A 1 22 ? 6.359 8.566 7.286 1.00 0.00 15 LEU A CA 17
ATOM 29041 C C . LEU A 1 22 ? 6.130 9.477 6.084 1.00 0.00 15 LEU A C 17
ATOM 29042 O O . LEU A 1 22 ? 6.796 10.502 5.934 1.00 0.00 15 LEU A O 17
ATOM 29058 N N . TYR A 1 23 ? 5.183 9.099 5.234 1.00 0.00 16 TYR A N 17
ATOM 29059 C CA . TYR A 1 23 ? 4.865 9.883 4.046 1.00 0.00 16 TYR A CA 17
ATOM 29060 C C . TYR A 1 23 ? 6.128 10.204 3.252 1.00 0.00 16 TYR A C 17
ATOM 29061 O O . TYR A 1 23 ? 6.178 11.188 2.512 1.00 0.00 16 TYR A O 17
ATOM 29079 N N . THR A 1 24 ? 7.148 9.367 3.412 1.00 0.00 17 THR A N 17
ATOM 29080 C CA . THR A 1 24 ? 8.412 9.561 2.712 1.00 0.00 17 THR A CA 17
ATOM 29081 C C . THR A 1 24 ? 8.369 8.945 1.317 1.00 0.00 17 THR A C 17
ATOM 29082 O O . THR A 1 24 ? 7.825 7.856 1.127 1.00 0.00 17 THR A O 17
ATOM 29093 N N . ILE A 1 25 ? 8.945 9.646 0.348 1.00 0.00 18 ILE A N 17
ATOM 29094 C CA . ILE A 1 25 ? 8.973 9.166 -1.028 1.00 0.00 18 ILE A CA 17
ATOM 29095 C C . ILE A 1 25 ? 10.362 8.662 -1.406 1.00 0.00 18 ILE A C 17
ATOM 29096 O O . ILE A 1 25 ? 11.364 9.339 -1.176 1.00 0.00 18 ILE A O 17
ATOM 29112 N N . PHE A 1 26 ? 10.414 7.469 -1.989 1.00 0.00 19 PHE A N 17
ATOM 29113 C CA . PHE A 1 26 ? 11.680 6.873 -2.401 1.00 0.00 19 PHE A CA 17
ATOM 29114 C C . PHE A 1 26 ? 11.486 5.965 -3.611 1.00 0.00 19 PHE A C 17
ATOM 29115 O O . PHE A 1 26 ? 10.357 5.636 -3.978 1.00 0.00 19 PHE A O 17
ATOM 29132 N N . GLN A 1 27 ? 12.594 5.564 -4.226 1.00 0.00 20 GLN A N 17
ATOM 29133 C CA . GLN A 1 27 ? 12.545 4.694 -5.395 1.00 0.00 20 GLN A CA 17
ATOM 29134 C C . GLN A 1 27 ? 12.991 3.280 -5.040 1.00 0.00 20 GLN A C 17
ATOM 29135 O O . GLN A 1 27 ? 14.073 3.078 -4.493 1.00 0.00 20 GLN A O 17
ATOM 29149 N N . GLY A 1 28 ? 12.148 2.301 -5.357 1.00 0.00 21 GLY A N 17
ATOM 29150 C CA . GLY A 1 28 ? 12.472 0.918 -5.064 1.00 0.00 21 GLY A CA 17
ATOM 29151 C C . GLY A 1 28 ? 12.097 -0.018 -6.195 1.00 0.00 21 GLY A C 17
ATOM 29152 O O . GLY A 1 28 ? 11.287 0.330 -7.053 1.00 0.00 21 GLY A O 17
ATOM 29156 N N . GLU A 1 29 ? 12.689 -1.208 -6.198 1.00 0.00 22 GLU A N 17
ATOM 29157 C CA . GLU A 1 29 ? 12.413 -2.197 -7.234 1.00 0.00 22 GLU A CA 17
ATOM 29158 C C . GLU A 1 29 ? 11.529 -3.318 -6.696 1.00 0.00 22 GLU A C 17
ATOM 29159 O O . GLU A 1 29 ? 11.661 -3.729 -5.543 1.00 0.00 22 GLU A O 17
ATOM 29171 N N . VAL A 1 30 ? 10.627 -3.810 -7.539 1.00 0.00 23 VAL A N 17
ATOM 29172 C CA . VAL A 1 30 ? 9.721 -4.883 -7.150 1.00 0.00 23 VAL A CA 17
ATOM 29173 C C . VAL A 1 30 ? 10.483 -6.176 -6.884 1.00 0.00 23 VAL A C 17
ATOM 29174 O O . VAL A 1 30 ? 11.347 -6.571 -7.666 1.00 0.00 23 VAL A O 17
ATOM 29187 N N . ALA A 1 31 ? 10.159 -6.831 -5.773 1.00 0.00 24 ALA A N 17
ATOM 29188 C CA . ALA A 1 31 ? 10.812 -8.080 -5.405 1.00 0.00 24 ALA A CA 17
ATOM 29189 C C . ALA A 1 31 ? 9.819 -9.238 -5.398 1.00 0.00 24 ALA A C 17
ATOM 29190 O O . ALA A 1 31 ? 10.200 -10.397 -5.556 1.00 0.00 24 ALA A O 17
ATOM 29197 N N . MET A 1 32 ? 8.543 -8.915 -5.212 1.00 0.00 25 MET A N 17
ATOM 29198 C CA . MET A 1 32 ? 7.495 -9.928 -5.185 1.00 0.00 25 MET A CA 17
ATOM 29199 C C . MET A 1 32 ? 6.203 -9.390 -5.791 1.00 0.00 25 MET A C 17
ATOM 29200 O O . MET A 1 32 ? 5.828 -8.241 -5.560 1.00 0.00 25 MET A O 17
ATOM 29214 N N . VAL A 1 33 ? 5.526 -10.230 -6.570 1.00 0.00 26 VAL A N 17
ATOM 29215 C CA . VAL A 1 33 ? 4.276 -9.839 -7.210 1.00 0.00 26 VAL A CA 17
ATOM 29216 C C . VAL A 1 33 ? 3.134 -10.760 -6.795 1.00 0.00 26 VAL A C 17
ATOM 29217 O O . VAL A 1 33 ? 3.217 -11.980 -6.953 1.00 0.00 26 VAL A O 17
ATOM 29230 N N . THR A 1 34 ? 2.069 -10.172 -6.262 1.00 0.00 27 THR A N 17
ATOM 29231 C CA . THR A 1 34 ? 0.910 -10.940 -5.823 1.00 0.00 27 THR A CA 17
ATOM 29232 C C . THR A 1 34 ? -0.383 -10.343 -6.367 1.00 0.00 27 THR A C 17
ATOM 29233 O O . THR A 1 34 ? -0.448 -9.151 -6.673 1.00 0.00 27 THR A O 17
ATOM 29244 N N . ASP A 1 35 ? -1.410 -11.177 -6.485 1.00 0.00 28 ASP A N 17
ATOM 29245 C CA . ASP A 1 35 ? -2.703 -10.730 -6.991 1.00 0.00 28 ASP A CA 17
ATOM 29246 C C . ASP A 1 35 ? -3.366 -9.766 -6.013 1.00 0.00 28 ASP A C 17
ATOM 29247 O O . ASP A 1 35 ? -4.409 -9.184 -6.310 1.00 0.00 28 ASP A O 17
ATOM 29256 N N . TYR A 1 36 ? -2.754 -9.602 -4.845 1.00 0.00 29 TYR A N 17
ATOM 29257 C CA . TYR A 1 36 ? -3.286 -8.711 -3.822 1.00 0.00 29 TYR A CA 17
ATOM 29258 C C . TYR A 1 36 ? -2.338 -7.543 -3.570 1.00 0.00 29 TYR A C 17
ATOM 29259 O O . TYR A 1 36 ? -2.550 -6.740 -2.662 1.00 0.00 29 TYR A O 17
ATOM 29277 N N . GLY A 1 37 ? -1.290 -7.453 -4.383 1.00 0.00 30 GLY A N 17
ATOM 29278 C CA . GLY A 1 37 ? -0.324 -6.380 -4.234 1.00 0.00 30 GLY A CA 17
ATOM 29279 C C . GLY A 1 37 ? 1.071 -6.792 -4.661 1.00 0.00 30 GLY A C 17
ATOM 29280 O O . GLY A 1 37 ? 1.260 -7.862 -5.239 1.00 0.00 30 GLY A O 17
ATOM 29284 N N . ALA A 1 38 ? 2.050 -5.941 -4.375 1.00 0.00 31 ALA A N 17
ATOM 29285 C CA . ALA A 1 38 ? 3.435 -6.223 -4.733 1.00 0.00 31 ALA A CA 17
ATOM 29286 C C . ALA A 1 38 ? 4.396 -5.680 -3.679 1.00 0.00 31 ALA A C 17
ATOM 29287 O O . ALA A 1 38 ? 4.115 -4.674 -3.030 1.00 0.00 31 ALA A O 17
ATOM 29294 N N . PHE A 1 39 ? 5.529 -6.356 -3.516 1.00 0.00 32 PHE A N 17
ATOM 29295 C CA . PHE A 1 39 ? 6.530 -5.942 -2.540 1.00 0.00 32 PHE A CA 17
ATOM 29296 C C . PHE A 1 39 ? 7.632 -5.121 -3.205 1.00 0.00 32 PHE A C 17
ATOM 29297 O O . PHE A 1 39 ? 8.108 -5.465 -4.286 1.00 0.00 32 PHE A O 17
ATOM 29314 N N . ILE A 1 40 ? 8.030 -4.036 -2.549 1.00 0.00 33 ILE A N 17
ATOM 29315 C CA . ILE A 1 40 ? 9.075 -3.166 -3.076 1.00 0.00 33 ILE A CA 17
ATOM 29316 C C . ILE A 1 40 ? 10.248 -3.069 -2.107 1.00 0.00 33 ILE A C 17
ATOM 29317 O O . ILE A 1 40 ? 10.064 -2.841 -0.911 1.00 0.00 33 ILE A O 17
ATOM 29333 N N . LYS A 1 41 ? 11.457 -3.244 -2.631 1.00 0.00 34 LYS A N 17
ATOM 29334 C CA . LYS A 1 41 ? 12.663 -3.172 -1.815 1.00 0.00 34 LYS A CA 17
ATOM 29335 C C . LYS A 1 41 ? 13.103 -1.725 -1.620 1.00 0.00 34 LYS A C 17
ATOM 29336 O O . LYS A 1 41 ? 13.142 -0.945 -2.571 1.00 0.00 34 LYS A O 17
ATOM 29355 N N . ILE A 1 42 ? 13.434 -1.374 -0.382 1.00 0.00 35 ILE A N 17
ATOM 29356 C CA . ILE A 1 42 ? 13.875 -0.022 -0.063 1.00 0.00 35 ILE A CA 17
ATOM 29357 C C . ILE A 1 42 ? 15.392 0.098 -0.151 1.00 0.00 35 ILE A C 17
ATOM 29358 O O . ILE A 1 42 ? 16.136 -0.765 0.314 1.00 0.00 35 ILE A O 17
ATOM 29374 N N . PRO A 1 43 ? 15.865 1.194 -0.764 1.00 0.00 36 PRO A N 17
ATOM 29375 C CA . PRO A 1 43 ? 17.297 1.454 -0.927 1.00 0.00 36 PRO A CA 17
ATOM 29376 C C . PRO A 1 43 ? 17.982 1.779 0.397 1.00 0.00 36 PRO A C 17
ATOM 29377 O O . PRO A 1 43 ? 17.378 2.372 1.290 1.00 0.00 36 PRO A O 17
ATOM 29388 N N . GLY A 1 44 ? 19.247 1.386 0.517 1.00 0.00 37 GLY A N 17
ATOM 29389 C CA . GLY A 1 44 ? 19.991 1.645 1.735 1.00 0.00 37 GLY A CA 17
ATOM 29390 C C . GLY A 1 44 ? 19.344 1.020 2.955 1.00 0.00 37 GLY A C 17
ATOM 29391 O O . GLY A 1 44 ? 19.698 1.344 4.089 1.00 0.00 37 GLY A O 17
ATOM 29395 N N . CYS A 1 45 ? 18.391 0.124 2.722 1.00 0.00 38 CYS A N 17
ATOM 29396 C CA . CYS A 1 45 ? 17.689 -0.546 3.812 1.00 0.00 38 CYS A CA 17
ATOM 29397 C C . CYS A 1 45 ? 17.666 -2.056 3.595 1.00 0.00 38 CYS A C 17
ATOM 29398 O O . CYS A 1 45 ? 18.185 -2.558 2.600 1.00 0.00 38 CYS A O 17
ATOM 29406 N N . ARG A 1 46 ? 17.061 -2.773 4.538 1.00 0.00 39 ARG A N 17
ATOM 29407 C CA . ARG A 1 46 ? 16.972 -4.226 4.451 1.00 0.00 39 ARG A CA 17
ATOM 29408 C C . ARG A 1 46 ? 15.518 -4.677 4.344 1.00 0.00 39 ARG A C 17
ATOM 29409 O O . ARG A 1 46 ? 15.168 -5.480 3.480 1.00 0.00 39 ARG A O 17
ATOM 29430 N N . LYS A 1 47 ? 14.676 -4.154 5.229 1.00 0.00 40 LYS A N 17
ATOM 29431 C CA . LYS A 1 47 ? 13.260 -4.501 5.234 1.00 0.00 40 LYS A CA 17
ATOM 29432 C C . LYS A 1 47 ? 12.572 -3.999 3.970 1.00 0.00 40 LYS A C 17
ATOM 29433 O O . LYS A 1 47 ? 13.000 -3.014 3.369 1.00 0.00 40 LYS A O 17
ATOM 29452 N N . GLN A 1 48 ? 11.502 -4.680 3.573 1.00 0.00 41 GLN A N 17
ATOM 29453 C CA . GLN A 1 48 ? 10.755 -4.302 2.379 1.00 0.00 41 GLN A CA 17
ATOM 29454 C C . GLN A 1 48 ? 9.317 -3.934 2.731 1.00 0.00 41 GLN A C 17
ATOM 29455 O O . GLN A 1 48 ? 8.787 -4.368 3.753 1.00 0.00 41 GLN A O 17
ATOM 29469 N N . GLY A 1 49 ? 8.691 -3.130 1.877 1.00 0.00 42 GLY A N 17
ATOM 29470 C CA . GLY A 1 49 ? 7.320 -2.716 2.116 1.00 0.00 42 GLY A CA 17
ATOM 29471 C C . GLY A 1 49 ? 6.356 -3.291 1.097 1.00 0.00 42 GLY A C 17
ATOM 29472 O O . GLY A 1 49 ? 6.692 -3.425 -0.080 1.00 0.00 42 GLY A O 17
ATOM 29476 N N . LEU A 1 50 ? 5.155 -3.633 1.550 1.00 0.00 43 LEU A N 17
ATOM 29477 C CA . LEU A 1 50 ? 4.138 -4.198 0.670 1.00 0.00 43 LEU A CA 17
ATOM 29478 C C . LEU A 1 50 ? 3.168 -3.120 0.197 1.00 0.00 43 LEU A C 17
ATOM 29479 O O . LEU A 1 50 ? 2.763 -2.251 0.969 1.00 0.00 43 LEU A O 17
ATOM 29495 N N . VAL A 1 51 ? 2.795 -3.185 -1.078 1.00 0.00 44 VAL A N 17
ATOM 29496 C CA . VAL A 1 51 ? 1.869 -2.217 -1.653 1.00 0.00 44 VAL A CA 17
ATOM 29497 C C . VAL A 1 51 ? 0.538 -2.873 -2.007 1.00 0.00 44 VAL A C 17
ATOM 29498 O O . VAL A 1 51 ? 0.476 -3.755 -2.865 1.00 0.00 44 VAL A O 17
ATOM 29511 N N . HIS A 1 52 ? -0.525 -2.436 -1.340 1.00 0.00 45 HIS A N 17
ATOM 29512 C CA . HIS A 1 52 ? -1.857 -2.980 -1.585 1.00 0.00 45 HIS A CA 17
ATOM 29513 C C . HIS A 1 52 ? -2.247 -2.823 -3.052 1.00 0.00 45 HIS A C 17
ATOM 29514 O O . HIS A 1 52 ? -1.852 -1.861 -3.710 1.00 0.00 45 HIS A O 17
ATOM 29528 N N . ARG A 1 53 ? -3.023 -3.776 -3.557 1.00 0.00 46 ARG A N 17
ATOM 29529 C CA . ARG A 1 53 ? -3.464 -3.745 -4.947 1.00 0.00 46 ARG A CA 17
ATOM 29530 C C . ARG A 1 53 ? -4.253 -2.472 -5.238 1.00 0.00 46 ARG A C 17
ATOM 29531 O O . ARG A 1 53 ? -4.173 -1.915 -6.334 1.00 0.00 46 ARG A O 17
ATOM 29552 N N . THR A 1 54 ? -5.017 -2.016 -4.250 1.00 0.00 47 THR A N 17
ATOM 29553 C CA . THR A 1 54 ? -5.822 -0.811 -4.400 1.00 0.00 47 THR A CA 17
ATOM 29554 C C . THR A 1 54 ? -4.944 0.434 -4.448 1.00 0.00 47 THR A C 17
ATOM 29555 O O . THR A 1 54 ? -5.357 1.479 -4.954 1.00 0.00 47 THR A O 17
ATOM 29566 N N . HIS A 1 55 ? -3.730 0.317 -3.920 1.00 0.00 48 HIS A N 17
ATOM 29567 C CA . HIS A 1 55 ? -2.792 1.435 -3.903 1.00 0.00 48 HIS A CA 17
ATOM 29568 C C . HIS A 1 55 ? -1.914 1.425 -5.151 1.00 0.00 48 HIS A C 17
ATOM 29569 O O . HIS A 1 55 ? -1.265 2.420 -5.472 1.00 0.00 48 HIS A O 17
ATOM 29583 N N . MET A 1 56 ? -1.899 0.294 -5.849 1.00 0.00 49 MET A N 17
ATOM 29584 C CA . MET A 1 56 ? -1.100 0.156 -7.061 1.00 0.00 49 MET A CA 17
ATOM 29585 C C . MET A 1 56 ? -1.631 1.062 -8.168 1.00 0.00 49 MET A C 17
ATOM 29586 O O . MET A 1 56 ? -0.866 1.765 -8.827 1.00 0.00 49 MET A O 17
ATOM 29600 N N . SER A 1 57 ? -2.945 1.038 -8.367 1.00 0.00 50 SER A N 17
ATOM 29601 C CA . SER A 1 57 ? -3.577 1.855 -9.397 1.00 0.00 50 SER A CA 17
ATOM 29602 C C . SER A 1 57 ? -4.327 3.028 -8.775 1.00 0.00 50 SER A C 17
ATOM 29603 O O . SER A 1 57 ? -4.472 3.112 -7.555 1.00 0.00 50 SER A O 17
ATOM 29611 N N . SER A 1 58 ? -4.804 3.933 -9.623 1.00 0.00 51 SER A N 17
ATOM 29612 C CA . SER A 1 58 ? -5.538 5.105 -9.158 1.00 0.00 51 SER A CA 17
ATOM 29613 C C . SER A 1 58 ? -6.826 4.695 -8.452 1.00 0.00 51 SER A C 17
ATOM 29614 O O . SER A 1 58 ? -6.963 4.863 -7.240 1.00 0.00 51 SER A O 17
ATOM 29622 N N . CYS A 1 59 ? -7.767 4.156 -9.219 1.00 0.00 52 CYS A N 17
ATOM 29623 C CA . CYS A 1 59 ? -9.047 3.722 -8.668 1.00 0.00 52 CYS A CA 17
ATOM 29624 C C . CYS A 1 59 ? -9.313 2.258 -9.000 1.00 0.00 52 CYS A C 17
ATOM 29625 O O . CYS A 1 59 ? -9.289 1.396 -8.121 1.00 0.00 52 CYS A O 17
ATOM 29633 N N . ARG A 1 60 ? -9.567 1.982 -10.276 1.00 0.00 53 ARG A N 17
ATOM 29634 C CA . ARG A 1 60 ? -9.840 0.623 -10.724 1.00 0.00 53 ARG A CA 17
ATOM 29635 C C . ARG A 1 60 ? -8.546 -0.169 -10.884 1.00 0.00 53 ARG A C 17
ATOM 29636 O O . ARG A 1 60 ? -7.578 0.316 -11.471 1.00 0.00 53 ARG A O 17
ATOM 29657 N N . VAL A 1 61 ? -8.534 -1.388 -10.356 1.00 0.00 54 VAL A N 17
ATOM 29658 C CA . VAL A 1 61 ? -7.358 -2.247 -10.440 1.00 0.00 54 VAL A CA 17
ATOM 29659 C C . VAL A 1 61 ? -7.710 -3.602 -11.041 1.00 0.00 54 VAL A C 17
ATOM 29660 O O . VAL A 1 61 ? -8.094 -4.529 -10.327 1.00 0.00 54 VAL A O 17
ATOM 29673 N N . ASP A 1 62 ? -7.577 -3.713 -12.359 1.00 0.00 55 ASP A N 17
ATOM 29674 C CA . ASP A 1 62 ? -7.879 -4.956 -13.056 1.00 0.00 55 ASP A CA 17
ATOM 29675 C C . ASP A 1 62 ? -6.995 -6.093 -12.550 1.00 0.00 55 ASP A C 17
ATOM 29676 O O . ASP A 1 62 ? -7.487 -7.080 -12.004 1.00 0.00 55 ASP A O 17
ATOM 29685 N N . LYS A 1 63 ? -5.687 -5.946 -12.736 1.00 0.00 56 LYS A N 17
ATOM 29686 C CA . LYS A 1 63 ? -4.734 -6.959 -12.299 1.00 0.00 56 LYS A CA 17
ATOM 29687 C C . LYS A 1 63 ? -3.405 -6.321 -11.906 1.00 0.00 56 LYS A C 17
ATOM 29688 O O . LYS A 1 63 ? -2.753 -5.647 -12.704 1.00 0.00 56 LYS A O 17
ATOM 29707 N N . PRO A 1 64 ? -2.992 -6.538 -10.649 1.00 0.00 57 PRO A N 17
ATOM 29708 C CA . PRO A 1 64 ? -1.736 -5.994 -10.123 1.00 0.00 57 PRO A CA 17
ATOM 29709 C C . PRO A 1 64 ? -0.513 -6.659 -10.743 1.00 0.00 57 PRO A C 17
ATOM 29710 O O . PRO A 1 64 ? 0.571 -6.077 -10.777 1.00 0.00 57 PRO A O 17
ATOM 29721 N N . SER A 1 65 ? -0.694 -7.881 -11.234 1.00 0.00 58 SER A N 17
ATOM 29722 C CA . SER A 1 65 ? 0.397 -8.627 -11.851 1.00 0.00 58 SER A CA 17
ATOM 29723 C C . SER A 1 65 ? 0.700 -8.091 -13.246 1.00 0.00 58 SER A C 17
ATOM 29724 O O . SER A 1 65 ? 1.640 -8.537 -13.904 1.00 0.00 58 SER A O 17
ATOM 29732 N N . GLU A 1 66 ? -0.103 -7.130 -13.693 1.00 0.00 59 GLU A N 17
ATOM 29733 C CA . GLU A 1 66 ? 0.078 -6.534 -15.011 1.00 0.00 59 GLU A CA 17
ATOM 29734 C C . GLU A 1 66 ? 0.565 -5.092 -14.893 1.00 0.00 59 GLU A C 17
ATOM 29735 O O . GLU A 1 66 ? 0.950 -4.474 -15.886 1.00 0.00 59 GLU A O 17
ATOM 29747 N N . ILE A 1 67 ? 0.543 -4.565 -13.675 1.00 0.00 60 ILE A N 17
ATOM 29748 C CA . ILE A 1 67 ? 0.982 -3.196 -13.428 1.00 0.00 60 ILE A CA 17
ATOM 29749 C C . ILE A 1 67 ? 2.475 -3.145 -13.122 1.00 0.00 60 ILE A C 17
ATOM 29750 O O . ILE A 1 67 ? 3.175 -2.225 -13.543 1.00 0.00 60 ILE A O 17
ATOM 29766 N N . VAL A 1 68 ? 2.957 -4.142 -12.385 1.00 0.00 61 VAL A N 17
ATOM 29767 C CA . VAL A 1 68 ? 4.368 -4.213 -12.025 1.00 0.00 61 VAL A CA 17
ATOM 29768 C C . VAL A 1 68 ? 4.921 -5.616 -12.242 1.00 0.00 61 VAL A C 17
ATOM 29769 O O . VAL A 1 68 ? 4.165 -6.580 -12.370 1.00 0.00 61 VAL A O 17
ATOM 29782 N N . ASP A 1 69 ? 6.244 -5.725 -12.284 1.00 0.00 62 ASP A N 17
ATOM 29783 C CA . ASP A 1 69 ? 6.900 -7.012 -12.484 1.00 0.00 62 ASP A CA 17
ATOM 29784 C C . ASP A 1 69 ? 8.297 -7.012 -11.872 1.00 0.00 62 ASP A C 17
ATOM 29785 O O . ASP A 1 69 ? 9.024 -6.023 -11.959 1.00 0.00 62 ASP A O 17
ATOM 29794 N N . VAL A 1 70 ? 8.666 -8.127 -11.251 1.00 0.00 63 VAL A N 17
ATOM 29795 C CA . VAL A 1 70 ? 9.976 -8.256 -10.623 1.00 0.00 63 VAL A CA 17
ATOM 29796 C C . VAL A 1 70 ? 11.071 -7.685 -11.517 1.00 0.00 63 VAL A C 17
ATOM 29797 O O . VAL A 1 70 ? 11.267 -8.137 -12.643 1.00 0.00 63 VAL A O 17
ATOM 29810 N N . GLY A 1 71 ? 11.785 -6.688 -11.003 1.00 0.00 64 GLY A N 17
ATOM 29811 C CA . GLY A 1 71 ? 12.854 -6.070 -11.768 1.00 0.00 64 GLY A CA 17
ATOM 29812 C C . GLY A 1 71 ? 12.526 -4.648 -12.178 1.00 0.00 64 GLY A C 17
ATOM 29813 O O . GLY A 1 71 ? 13.413 -3.887 -12.565 1.00 0.00 64 GLY A O 17
ATOM 29817 N N . ASP A 1 72 ? 11.250 -4.289 -12.094 1.00 0.00 65 ASP A N 17
ATOM 29818 C CA . ASP A 1 72 ? 10.809 -2.948 -12.460 1.00 0.00 65 ASP A CA 17
ATOM 29819 C C . ASP A 1 72 ? 10.923 -1.996 -11.274 1.00 0.00 65 ASP A C 17
ATOM 29820 O O . ASP A 1 72 ? 10.470 -2.303 -10.171 1.00 0.00 65 ASP A O 17
ATOM 29829 N N . LYS A 1 73 ? 11.530 -0.838 -11.508 1.00 0.00 66 LYS A N 17
ATOM 29830 C CA . LYS A 1 73 ? 11.705 0.160 -10.460 1.00 0.00 66 LYS A CA 17
ATOM 29831 C C . LYS A 1 73 ? 10.631 1.239 -10.552 1.00 0.00 66 LYS A C 17
ATOM 29832 O O . LYS A 1 73 ? 10.367 1.778 -11.627 1.00 0.00 66 LYS A O 17
ATOM 29851 N N . VAL A 1 74 ? 10.012 1.550 -9.417 1.00 0.00 67 VAL A N 17
ATOM 29852 C CA . VAL A 1 74 ? 8.968 2.566 -9.369 1.00 0.00 67 VAL A CA 17
ATOM 29853 C C . VAL A 1 74 ? 9.075 3.404 -8.100 1.00 0.00 67 VAL A C 17
ATOM 29854 O O . VAL A 1 74 ? 9.823 3.068 -7.183 1.00 0.00 67 VAL A O 17
ATOM 29867 N N . TRP A 1 75 ? 8.321 4.497 -8.055 1.00 0.00 68 TRP A N 17
ATOM 29868 C CA . TRP A 1 75 ? 8.331 5.385 -6.897 1.00 0.00 68 TRP A CA 17
ATOM 29869 C C . TRP A 1 75 ? 7.165 5.074 -5.965 1.00 0.00 68 TRP A C 17
ATOM 29870 O O . TRP A 1 75 ? 6.022 4.944 -6.404 1.00 0.00 68 TRP A O 17
ATOM 29891 N N . VAL A 1 76 ? 7.460 4.960 -4.673 1.00 0.00 69 VAL A N 17
ATOM 29892 C CA . VAL A 1 76 ? 6.436 4.666 -3.678 1.00 0.00 69 VAL A CA 17
ATOM 29893 C C . VAL A 1 76 ? 6.514 5.638 -2.507 1.00 0.00 69 VAL A C 17
ATOM 29894 O O . VAL A 1 76 ? 7.535 6.294 -2.296 1.00 0.00 69 VAL A O 17
ATOM 29907 N N . LYS A 1 77 ? 5.428 5.728 -1.746 1.00 0.00 70 LYS A N 17
ATOM 29908 C CA . LYS A 1 77 ? 5.373 6.619 -0.593 1.00 0.00 70 LYS A CA 17
ATOM 29909 C C . LYS A 1 77 ? 4.739 5.920 0.605 1.00 0.00 70 LYS A C 17
ATOM 29910 O O . LYS A 1 77 ? 3.636 5.378 0.510 1.00 0.00 70 LYS A O 17
ATOM 29929 N N . LEU A 1 78 ? 5.441 5.935 1.733 1.00 0.00 71 LEU A N 17
ATOM 29930 C CA . LEU A 1 78 ? 4.946 5.303 2.951 1.00 0.00 71 LEU A CA 17
ATOM 29931 C C . LEU A 1 78 ? 3.634 5.939 3.400 1.00 0.00 71 LEU A C 17
ATOM 29932 O O . LEU A 1 78 ? 3.526 7.162 3.496 1.00 0.00 71 LEU A O 17
ATOM 29948 N N . ILE A 1 79 ? 2.641 5.101 3.675 1.00 0.00 72 ILE A N 17
ATOM 29949 C CA . ILE A 1 79 ? 1.337 5.581 4.116 1.00 0.00 72 ILE A CA 17
ATOM 29950 C C . ILE A 1 79 ? 1.097 5.248 5.585 1.00 0.00 72 ILE A C 17
ATOM 29951 O O . ILE A 1 79 ? 0.404 5.978 6.293 1.00 0.00 72 ILE A O 17
ATOM 29967 N N . GLY A 1 80 ? 1.677 4.141 6.038 1.00 0.00 73 GLY A N 17
ATOM 29968 C CA . GLY A 1 80 ? 1.516 3.731 7.420 1.00 0.00 73 GLY A CA 17
ATOM 29969 C C . GLY A 1 80 ? 2.507 2.659 7.826 1.00 0.00 73 GLY A C 17
ATOM 29970 O O . GLY A 1 80 ? 2.792 1.742 7.054 1.00 0.00 73 GLY A O 17
ATOM 29974 N N . ARG A 1 81 ? 3.035 2.772 9.040 1.00 0.00 74 ARG A N 17
ATOM 29975 C CA . ARG A 1 81 ? 4.003 1.806 9.546 1.00 0.00 74 ARG A CA 17
ATOM 29976 C C . ARG A 1 81 ? 3.417 1.004 10.705 1.00 0.00 74 ARG A C 17
ATOM 29977 O O . ARG A 1 81 ? 2.972 1.572 11.701 1.00 0.00 74 ARG A O 17
ATOM 29998 N N . GLU A 1 82 ? 3.420 -0.318 10.564 1.00 0.00 75 GLU A N 17
ATOM 29999 C CA . GLU A 1 82 ? 2.887 -1.196 11.598 1.00 0.00 75 GLU A CA 17
ATOM 30000 C C . GLU A 1 82 ? 3.825 -2.374 11.848 1.00 0.00 75 GLU A C 17
ATOM 30001 O O . GLU A 1 82 ? 4.158 -3.120 10.929 1.00 0.00 75 GLU A O 17
ATOM 30013 N N . MET A 1 83 ? 4.246 -2.532 13.099 1.00 0.00 76 MET A N 17
ATOM 30014 C CA . MET A 1 83 ? 5.144 -3.619 13.470 1.00 0.00 76 MET A CA 17
ATOM 30015 C C . MET A 1 83 ? 4.464 -4.579 14.442 1.00 0.00 76 MET A C 17
ATOM 30016 O O . MET A 1 83 ? 3.759 -4.155 15.359 1.00 0.00 76 MET A O 17
ATOM 30030 N N . LYS A 1 84 ? 4.679 -5.874 14.235 1.00 0.00 77 LYS A N 17
ATOM 30031 C CA . LYS A 1 84 ? 4.088 -6.894 15.094 1.00 0.00 77 LYS A CA 17
ATOM 30032 C C . LYS A 1 84 ? 5.170 -7.705 15.799 1.00 0.00 77 LYS A C 17
ATOM 30033 O O . LYS A 1 84 ? 6.270 -7.877 15.276 1.00 0.00 77 LYS A O 17
ATOM 30052 N N . ASN A 1 85 ? 4.850 -8.201 16.990 1.00 0.00 78 ASN A N 17
ATOM 30053 C CA . ASN A 1 85 ? 5.795 -8.995 17.767 1.00 0.00 78 ASN A CA 17
ATOM 30054 C C . ASN A 1 85 ? 6.232 -10.234 16.991 1.00 0.00 78 ASN A C 17
ATOM 30055 O O . ASN A 1 85 ? 7.201 -10.898 17.357 1.00 0.00 78 ASN A O 17
ATOM 30066 N N . ASP A 1 86 ? 5.509 -10.539 15.919 1.00 0.00 79 ASP A N 17
ATOM 30067 C CA . ASP A 1 86 ? 5.822 -11.697 15.089 1.00 0.00 79 ASP A CA 17
ATOM 30068 C C . ASP A 1 86 ? 6.566 -11.276 13.827 1.00 0.00 79 ASP A C 17
ATOM 30069 O O . ASP A 1 86 ? 7.363 -12.039 13.280 1.00 0.00 79 ASP A O 17
ATOM 30078 N N . ARG A 1 87 ? 6.300 -10.056 13.367 1.00 0.00 80 ARG A N 17
ATOM 30079 C CA . ARG A 1 87 ? 6.943 -9.535 12.168 1.00 0.00 80 ARG A CA 17
ATOM 30080 C C . ARG A 1 87 ? 6.534 -8.087 11.917 1.00 0.00 80 ARG A C 17
ATOM 30081 O O . ARG A 1 87 ? 5.489 -7.637 12.387 1.00 0.00 80 ARG A O 17
ATOM 30102 N N . ILE A 1 88 ? 7.367 -7.361 11.178 1.00 0.00 81 ILE A N 17
ATOM 30103 C CA . ILE A 1 88 ? 7.092 -5.965 10.865 1.00 0.00 81 ILE A CA 17
ATOM 30104 C C . ILE A 1 88 ? 6.440 -5.826 9.494 1.00 0.00 81 ILE A C 17
ATOM 30105 O O . ILE A 1 88 ? 6.882 -6.435 8.519 1.00 0.00 81 ILE A O 17
ATOM 30121 N N . LYS A 1 89 ? 5.388 -5.018 9.424 1.00 0.00 82 LYS A N 17
ATOM 30122 C CA . LYS A 1 89 ? 4.675 -4.795 8.172 1.00 0.00 82 LYS A CA 17
ATOM 30123 C C . LYS A 1 89 ? 4.664 -3.313 7.808 1.00 0.00 82 LYS A C 17
ATOM 30124 O O . LYS A 1 89 ? 4.303 -2.466 8.626 1.00 0.00 82 LYS A O 17
ATOM 30143 N N . VAL A 1 90 ? 5.059 -3.007 6.577 1.00 0.00 83 VAL A N 17
ATOM 30144 C CA . VAL A 1 90 ? 5.092 -1.628 6.105 1.00 0.00 83 VAL A CA 17
ATOM 30145 C C . VAL A 1 90 ? 4.159 -1.432 4.915 1.00 0.00 83 VAL A C 17
ATOM 30146 O O . VAL A 1 90 ? 4.195 -2.200 3.953 1.00 0.00 83 VAL A O 17
ATOM 30159 N N . SER A 1 91 ? 3.326 -0.400 4.986 1.00 0.00 84 SER A N 17
ATOM 30160 C CA . SER A 1 91 ? 2.381 -0.104 3.915 1.00 0.00 84 SER A CA 17
ATOM 30161 C C . SER A 1 91 ? 2.935 0.969 2.984 1.00 0.00 84 SER A C 17
ATOM 30162 O O . SER A 1 91 ? 3.385 2.025 3.431 1.00 0.00 84 SER A O 17
ATOM 30170 N N . LEU A 1 92 ? 2.898 0.692 1.685 1.00 0.00 85 LEU A N 17
ATOM 30171 C CA . LEU A 1 92 ? 3.396 1.633 0.687 1.00 0.00 85 LEU A CA 17
ATOM 30172 C C . LEU A 1 92 ? 2.330 1.927 -0.363 1.00 0.00 85 LEU A C 17
ATOM 30173 O O . LEU A 1 92 ? 1.451 1.105 -0.618 1.00 0.00 85 LEU A O 17
ATOM 30189 N N . SER A 1 93 ? 2.415 3.107 -0.970 1.00 0.00 86 SER A N 17
ATOM 30190 C CA . SER A 1 93 ? 1.457 3.510 -1.993 1.00 0.00 86 SER A CA 17
ATOM 30191 C C . SER A 1 93 ? 2.166 3.835 -3.305 1.00 0.00 86 SER A C 17
ATOM 30192 O O . SER A 1 93 ? 3.337 4.213 -3.312 1.00 0.00 86 SER A O 17
ATOM 30200 N N . MET A 1 94 ? 1.447 3.686 -4.412 1.00 0.00 87 MET A N 17
ATOM 30201 C CA . MET A 1 94 ? 2.006 3.964 -5.729 1.00 0.00 87 MET A CA 17
ATOM 30202 C C . MET A 1 94 ? 1.129 4.950 -6.495 1.00 0.00 87 MET A C 17
ATOM 30203 O O . MET A 1 94 ? 1.612 5.691 -7.351 1.00 0.00 87 MET A O 17
ATOM 30217 N N . LYS A 1 95 ? -0.163 4.952 -6.183 1.00 0.00 88 LYS A N 17
ATOM 30218 C CA . LYS A 1 95 ? -1.107 5.848 -6.839 1.00 0.00 88 LYS A CA 17
ATOM 30219 C C . LYS A 1 95 ? -0.991 7.264 -6.285 1.00 0.00 88 LYS A C 17
ATOM 30220 O O . LYS A 1 95 ? -1.609 8.195 -6.799 1.00 0.00 88 LYS A O 17
ATOM 30239 N N . VAL A 1 96 ? -0.193 7.419 -5.233 1.00 0.00 89 VAL A N 17
ATOM 30240 C CA . VAL A 1 96 ? 0.007 8.722 -4.610 1.00 0.00 89 VAL A CA 17
ATOM 30241 C C . VAL A 1 96 ? 1.409 9.253 -4.885 1.00 0.00 89 VAL A C 17
ATOM 30242 O O . VAL A 1 96 ? 1.901 10.132 -4.176 1.00 0.00 89 VAL A O 17
ATOM 30255 N N . VAL A 1 97 ? 2.049 8.714 -5.918 1.00 0.00 90 VAL A N 17
ATOM 30256 C CA . VAL A 1 97 ? 3.395 9.136 -6.288 1.00 0.00 90 VAL A CA 17
ATOM 30257 C C . VAL A 1 97 ? 3.570 9.146 -7.803 1.00 0.00 90 VAL A C 17
ATOM 30258 O O . VAL A 1 97 ? 3.025 8.298 -8.507 1.00 0.00 90 VAL A O 17
ATOM 30271 N N . ASN A 1 98 ? 4.335 10.115 -8.297 1.00 0.00 91 ASN A N 17
ATOM 30272 C CA . ASN A 1 98 ? 4.583 10.237 -9.728 1.00 0.00 91 ASN A CA 17
ATOM 30273 C C . ASN A 1 98 ? 5.595 9.195 -10.196 1.00 0.00 91 ASN A C 17
ATOM 30274 O O . ASN A 1 98 ? 6.712 9.128 -9.682 1.00 0.00 91 ASN A O 17
ATOM 30285 N N . GLN A 1 99 ? 5.196 8.388 -11.174 1.00 0.00 92 GLN A N 17
ATOM 30286 C CA . GLN A 1 99 ? 6.069 7.350 -11.710 1.00 0.00 92 GLN A CA 17
ATOM 30287 C C . GLN A 1 99 ? 6.958 7.906 -12.818 1.00 0.00 92 GLN A C 17
ATOM 30288 O O . GLN A 1 99 ? 7.213 7.236 -13.818 1.00 0.00 92 GLN A O 17
ATOM 30302 N N . GLY A 1 100 ? 7.429 9.136 -12.632 1.00 0.00 93 GLY A N 17
ATOM 30303 C CA . GLY A 1 100 ? 8.284 9.761 -13.623 1.00 0.00 93 GLY A CA 17
ATOM 30304 C C . GLY A 1 100 ? 9.288 10.714 -13.005 1.00 0.00 93 GLY A C 17
ATOM 30305 O O . GLY A 1 100 ? 10.411 10.848 -13.492 1.00 0.00 93 GLY A O 17
ATOM 30309 N N . THR A 1 101 ? 8.882 11.382 -11.929 1.00 0.00 94 THR A N 17
ATOM 30310 C CA . THR A 1 101 ? 9.753 12.330 -11.245 1.00 0.00 94 THR A CA 17
ATOM 30311 C C . THR A 1 101 ? 9.872 11.996 -9.763 1.00 0.00 94 THR A C 17
ATOM 30312 O O . THR A 1 101 ? 10.872 12.317 -9.122 1.00 0.00 94 THR A O 17
ATOM 30323 N N . GLY A 1 102 ? 8.844 11.349 -9.222 1.00 0.00 95 GLY A N 17
ATOM 30324 C CA . GLY A 1 102 ? 8.854 10.982 -7.818 1.00 0.00 95 GLY A CA 17
ATOM 30325 C C . GLY A 1 102 ? 8.349 12.097 -6.924 1.00 0.00 95 GLY A C 17
ATOM 30326 O O . GLY A 1 102 ? 8.749 12.202 -5.763 1.00 0.00 95 GLY A O 17
ATOM 30330 N N . LYS A 1 103 ? 7.469 12.932 -7.463 1.00 0.00 96 LYS A N 17
ATOM 30331 C CA . LYS A 1 103 ? 6.908 14.046 -6.708 1.00 0.00 96 LYS A CA 17
ATOM 30332 C C . LYS A 1 103 ? 5.604 13.640 -6.027 1.00 0.00 96 LYS A C 17
ATOM 30333 O O . LYS A 1 103 ? 4.763 12.970 -6.627 1.00 0.00 96 LYS A O 17
ATOM 30352 N N . ASP A 1 104 ? 5.444 14.050 -4.774 1.00 0.00 97 ASP A N 17
ATOM 30353 C CA . ASP A 1 104 ? 4.241 13.731 -4.013 1.00 0.00 97 ASP A CA 17
ATOM 30354 C C . ASP A 1 104 ? 2.994 14.244 -4.726 1.00 0.00 97 ASP A C 17
ATOM 30355 O O . ASP A 1 104 ? 2.859 15.443 -4.977 1.00 0.00 97 ASP A O 17
ATOM 30364 N N . LEU A 1 105 ? 2.087 13.331 -5.052 1.00 0.00 98 LEU A N 17
ATOM 30365 C CA . LEU A 1 105 ? 0.851 13.691 -5.738 1.00 0.00 98 LEU A CA 17
ATOM 30366 C C . LEU A 1 105 ? -0.275 13.938 -4.739 1.00 0.00 98 LEU A C 17
ATOM 30367 O O . LEU A 1 105 ? -1.317 14.494 -5.087 1.00 0.00 98 LEU A O 17
ATOM 30383 N N . ASP A 1 106 ? -0.057 13.522 -3.496 1.00 0.00 99 ASP A N 17
ATOM 30384 C CA . ASP A 1 106 ? -1.052 13.701 -2.445 1.00 0.00 99 ASP A CA 17
ATOM 30385 C C . ASP A 1 106 ? -0.436 14.379 -1.225 1.00 0.00 99 ASP A C 17
ATOM 30386 O O . ASP A 1 106 ? -0.158 13.746 -0.207 1.00 0.00 99 ASP A O 17
ATOM 30395 N N . PRO A 1 107 ? -0.217 15.698 -1.328 1.00 0.00 100 PRO A N 17
ATOM 30396 C CA . PRO A 1 107 ? 0.368 16.491 -0.242 1.00 0.00 100 PRO A CA 17
ATOM 30397 C C . PRO A 1 107 ? -0.581 16.642 0.942 1.00 0.00 100 PRO A C 17
ATOM 30398 O O . PRO A 1 107 ? -0.253 17.292 1.934 1.00 0.00 100 PRO A O 17
ATOM 30409 N N . ASN A 1 108 ? -1.760 16.037 0.831 1.00 0.00 101 ASN A N 17
ATOM 30410 C CA . ASN A 1 108 ? -2.757 16.104 1.893 1.00 0.00 101 ASN A CA 17
ATOM 30411 C C . ASN A 1 108 ? -2.803 14.798 2.680 1.00 0.00 101 ASN A C 17
ATOM 30412 O O . ASN A 1 108 ? -3.015 14.798 3.891 1.00 0.00 101 ASN A O 17
ATOM 30423 N N . ASN A 1 109 ? -2.602 13.685 1.980 1.00 0.00 102 ASN A N 17
ATOM 30424 C CA . ASN A 1 109 ? -2.622 12.372 2.613 1.00 0.00 102 ASN A CA 17
ATOM 30425 C C . ASN A 1 109 ? -3.961 12.117 3.298 1.00 0.00 102 ASN A C 17
ATOM 30426 O O . ASN A 1 109 ? -4.011 11.776 4.480 1.00 0.00 102 ASN A O 17
ATOM 30437 N N . VAL A 1 110 ? -5.045 12.285 2.547 1.00 0.00 103 VAL A N 17
ATOM 30438 C CA . VAL A 1 110 ? -6.385 12.072 3.081 1.00 0.00 103 VAL A CA 17
ATOM 30439 C C . VAL A 1 110 ? -7.046 10.857 2.439 1.00 0.00 103 VAL A C 17
ATOM 30440 O O . VAL A 1 110 ? -8.029 10.326 2.957 1.00 0.00 103 VAL A O 17
ATOM 30453 N N . ILE A 1 111 ? -6.501 10.423 1.308 1.00 0.00 104 ILE A N 17
ATOM 30454 C CA . ILE A 1 111 ? -7.036 9.269 0.596 1.00 0.00 104 ILE A CA 17
ATOM 30455 C C . ILE A 1 111 ? -6.510 7.966 1.187 1.00 0.00 104 ILE A C 17
ATOM 30456 O O . ILE A 1 111 ? -7.279 7.045 1.464 1.00 0.00 104 ILE A O 17
ATOM 30472 N N . ILE A 1 112 ? -5.197 7.896 1.378 1.00 0.00 105 ILE A N 17
ATOM 30473 C CA . ILE A 1 112 ? -4.569 6.706 1.938 1.00 0.00 105 ILE A CA 17
ATOM 30474 C C . ILE A 1 112 ? -5.283 6.255 3.209 1.00 0.00 105 ILE A C 17
ATOM 30475 O O . ILE A 1 112 ? -5.258 5.076 3.560 1.00 0.00 105 ILE A O 17
ATOM 30491 N N . GLU A 1 113 ? -5.919 7.202 3.891 1.00 0.00 106 GLU A N 17
ATOM 30492 C CA . GLU A 1 113 ? -6.641 6.900 5.122 1.00 0.00 106 GLU A CA 17
ATOM 30493 C C . GLU A 1 113 ? -7.962 6.199 4.821 1.00 0.00 106 GLU A C 17
ATOM 30494 O O . GLU A 1 113 ? -8.264 5.150 5.389 1.00 0.00 106 GLU A O 17
ATOM 30506 N N . SER A 1 114 ? -8.746 6.787 3.922 1.00 0.00 107 SER A N 17
ATOM 30507 C CA . SER A 1 114 ? -10.037 6.222 3.548 1.00 0.00 107 SER A CA 17
ATOM 30508 C C . SER A 1 114 ? -10.704 5.551 4.745 1.00 0.00 107 SER A C 17
ATOM 30509 O O . SER A 1 114 ? -11.180 4.421 4.652 1.00 0.00 107 SER A O 17
ATOM 30517 N N . GLY A 1 115 ? -10.734 6.259 5.872 1.00 0.00 108 GLY A N 17
ATOM 30518 C CA . GLY A 1 115 ? -11.344 5.717 7.071 1.00 0.00 108 GLY A CA 17
ATOM 30519 C C . GLY A 1 115 ? -10.969 4.268 7.310 1.00 0.00 108 GLY A C 17
ATOM 30520 O O . GLY A 1 115 ? -9.939 3.785 6.838 1.00 0.00 108 GLY A O 17
ATOM 30524 N N . PRO A 1 116 ? -11.815 3.549 8.062 1.00 0.00 109 PRO A N 17
ATOM 30525 C CA . PRO A 1 116 ? -11.587 2.137 8.380 1.00 0.00 109 PRO A CA 17
ATOM 30526 C C . PRO A 1 116 ? -11.748 1.234 7.162 1.00 0.00 109 PRO A C 17
ATOM 30527 O O . PRO A 1 116 ? -12.515 1.539 6.249 1.00 0.00 109 PRO A O 17
ATOM 30538 N N . SER A 1 117 ? -11.019 0.123 7.155 1.00 0.00 110 SER A N 17
ATOM 30539 C CA . SER A 1 117 ? -11.079 -0.823 6.046 1.00 0.00 110 SER A CA 17
ATOM 30540 C C . SER A 1 117 ? -12.414 -1.563 6.034 1.00 0.00 110 SER A C 17
ATOM 30541 O O . SER A 1 117 ? -13.126 -1.564 5.030 1.00 0.00 110 SER A O 17
ATOM 30549 N N . SER A 1 118 ? -12.744 -2.192 7.157 1.00 0.00 111 SER A N 17
ATOM 30550 C CA . SER A 1 118 ? -13.991 -2.939 7.276 1.00 0.00 111 SER A CA 17
ATOM 30551 C C . SER A 1 118 ? -15.177 -2.093 6.823 1.00 0.00 111 SER A C 17
ATOM 30552 O O . SER A 1 118 ? -15.651 -1.225 7.555 1.00 0.00 111 SER A O 17
ATOM 30560 N N . GLY A 1 119 ? -15.651 -2.353 5.608 1.00 0.00 112 GLY A N 17
ATOM 30561 C CA . GLY A 1 119 ? -16.778 -1.607 5.077 1.00 0.00 112 GLY A CA 17
ATOM 30562 C C . GLY A 1 119 ? -16.561 -1.175 3.640 1.00 0.00 112 GLY A C 17
ATOM 30563 O O . GLY A 1 119 ? -17.469 -0.644 3.001 1.00 0.00 112 GLY A O 17
ATOM 30567 N N . GLY A 1 1 ? 10.042 37.617 6.578 1.00 0.00 -6 GLY A N 18
ATOM 30568 C CA . GLY A 1 1 ? 8.775 37.125 6.069 1.00 0.00 -6 GLY A CA 18
ATOM 30569 C C . GLY A 1 1 ? 8.120 36.132 7.008 1.00 0.00 -6 GLY A C 18
ATOM 30570 O O . GLY A 1 1 ? 8.491 36.036 8.178 1.00 0.00 -6 GLY A O 18
ATOM 30574 N N . SER A 1 2 ? 7.141 35.392 6.496 1.00 0.00 -5 SER A N 18
ATOM 30575 C CA . SER A 1 2 ? 6.428 34.406 7.300 1.00 0.00 -5 SER A CA 18
ATOM 30576 C C . SER A 1 2 ? 6.339 33.071 6.567 1.00 0.00 -5 SER A C 18
ATOM 30577 O O . SER A 1 2 ? 6.746 32.956 5.412 1.00 0.00 -5 SER A O 18
ATOM 30585 N N . SER A 1 3 ? 5.804 32.063 7.249 1.00 0.00 -4 SER A N 18
ATOM 30586 C CA . SER A 1 3 ? 5.664 30.734 6.666 1.00 0.00 -4 SER A CA 18
ATOM 30587 C C . SER A 1 3 ? 6.863 30.398 5.785 1.00 0.00 -4 SER A C 18
ATOM 30588 O O . SER A 1 3 ? 6.716 29.826 4.706 1.00 0.00 -4 SER A O 18
ATOM 30596 N N . GLY A 1 4 ? 8.054 30.759 6.256 1.00 0.00 -3 GLY A N 18
ATOM 30597 C CA . GLY A 1 4 ? 9.264 30.489 5.500 1.00 0.00 -3 GLY A CA 18
ATOM 30598 C C . GLY A 1 4 ? 9.718 29.048 5.630 1.00 0.00 -3 GLY A C 18
ATOM 30599 O O . GLY A 1 4 ? 8.941 28.178 6.022 1.00 0.00 -3 GLY A O 18
ATOM 30603 N N . SER A 1 5 ? 10.980 28.795 5.298 1.00 0.00 -2 SER A N 18
ATOM 30604 C CA . SER A 1 5 ? 11.536 27.450 5.373 1.00 0.00 -2 SER A CA 18
ATOM 30605 C C . SER A 1 5 ? 12.190 27.209 6.731 1.00 0.00 -2 SER A C 18
ATOM 30606 O O . SER A 1 5 ? 12.519 28.151 7.451 1.00 0.00 -2 SER A O 18
ATOM 30614 N N . SER A 1 6 ? 12.376 25.938 7.073 1.00 0.00 -1 SER A N 18
ATOM 30615 C CA . SER A 1 6 ? 12.987 25.570 8.346 1.00 0.00 -1 SER A CA 18
ATOM 30616 C C . SER A 1 6 ? 14.472 25.267 8.166 1.00 0.00 -1 SER A C 18
ATOM 30617 O O . SER A 1 6 ? 14.853 24.435 7.345 1.00 0.00 -1 SER A O 18
ATOM 30625 N N . GLY A 1 7 ? 15.307 25.951 8.944 1.00 0.00 0 GLY A N 18
ATOM 30626 C CA . GLY A 1 7 ? 16.740 25.742 8.858 1.00 0.00 0 GLY A CA 18
ATOM 30627 C C . GLY A 1 7 ? 17.298 25.035 10.077 1.00 0.00 0 GLY A C 18
ATOM 30628 O O . GLY A 1 7 ? 16.650 24.154 10.642 1.00 0.00 0 GLY A O 18
ATOM 30632 N N . MET A 1 8 ? 18.503 25.421 10.483 1.00 0.00 1 MET A N 18
ATOM 30633 C CA . MET A 1 8 ? 19.147 24.816 11.643 1.00 0.00 1 MET A CA 18
ATOM 30634 C C . MET A 1 8 ? 18.820 23.330 11.735 1.00 0.00 1 MET A C 18
ATOM 30635 O O . MET A 1 8 ? 18.421 22.837 12.789 1.00 0.00 1 MET A O 18
ATOM 30649 N N . ASN A 1 9 ? 18.990 22.621 10.623 1.00 0.00 2 ASN A N 18
ATOM 30650 C CA . ASN A 1 9 ? 18.710 21.190 10.580 1.00 0.00 2 ASN A CA 18
ATOM 30651 C C . ASN A 1 9 ? 19.642 20.425 11.514 1.00 0.00 2 ASN A C 18
ATOM 30652 O O . ASN A 1 9 ? 20.861 20.462 11.358 1.00 0.00 2 ASN A O 18
ATOM 30663 N N . SER A 1 10 ? 19.057 19.732 12.486 1.00 0.00 3 SER A N 18
ATOM 30664 C CA . SER A 1 10 ? 19.835 18.960 13.449 1.00 0.00 3 SER A CA 18
ATOM 30665 C C . SER A 1 10 ? 18.918 18.152 14.363 1.00 0.00 3 SER A C 18
ATOM 30666 O O . SER A 1 10 ? 17.711 18.381 14.410 1.00 0.00 3 SER A O 18
ATOM 30674 N N . GLY A 1 11 ? 19.505 17.204 15.089 1.00 0.00 4 GLY A N 18
ATOM 30675 C CA . GLY A 1 11 ? 18.727 16.375 15.992 1.00 0.00 4 GLY A CA 18
ATOM 30676 C C . GLY A 1 11 ? 18.049 15.221 15.282 1.00 0.00 4 GLY A C 18
ATOM 30677 O O . GLY A 1 11 ? 17.208 15.430 14.408 1.00 0.00 4 GLY A O 18
ATOM 30681 N N . ARG A 1 12 ? 18.417 14.000 15.656 1.00 0.00 5 ARG A N 18
ATOM 30682 C CA . ARG A 1 12 ? 17.840 12.808 15.046 1.00 0.00 5 ARG A CA 18
ATOM 30683 C C . ARG A 1 12 ? 17.174 11.927 16.099 1.00 0.00 5 ARG A C 18
ATOM 30684 O O . ARG A 1 12 ? 17.698 11.721 17.194 1.00 0.00 5 ARG A O 18
ATOM 30705 N N . PRO A 1 13 ? 15.991 11.393 15.762 1.00 0.00 6 PRO A N 18
ATOM 30706 C CA . PRO A 1 13 ? 15.228 10.525 16.665 1.00 0.00 6 PRO A CA 18
ATOM 30707 C C . PRO A 1 13 ? 15.894 9.168 16.864 1.00 0.00 6 PRO A C 18
ATOM 30708 O O . PRO A 1 13 ? 16.923 8.877 16.257 1.00 0.00 6 PRO A O 18
ATOM 30719 N N . GLU A 1 14 ? 15.298 8.342 17.717 1.00 0.00 7 GLU A N 18
ATOM 30720 C CA . GLU A 1 14 ? 15.834 7.015 17.996 1.00 0.00 7 GLU A CA 18
ATOM 30721 C C . GLU A 1 14 ? 14.918 5.929 17.439 1.00 0.00 7 GLU A C 18
ATOM 30722 O O . GLU A 1 14 ? 14.402 5.094 18.183 1.00 0.00 7 GLU A O 18
ATOM 30734 N N . THR A 1 15 ? 14.719 5.947 16.124 1.00 0.00 8 THR A N 18
ATOM 30735 C CA . THR A 1 15 ? 13.865 4.967 15.468 1.00 0.00 8 THR A CA 18
ATOM 30736 C C . THR A 1 15 ? 14.617 4.233 14.364 1.00 0.00 8 THR A C 18
ATOM 30737 O O . THR A 1 15 ? 15.791 4.504 14.114 1.00 0.00 8 THR A O 18
ATOM 30748 N N . MET A 1 16 ? 13.933 3.302 13.705 1.00 0.00 9 MET A N 18
ATOM 30749 C CA . MET A 1 16 ? 14.538 2.531 12.626 1.00 0.00 9 MET A CA 18
ATOM 30750 C C . MET A 1 16 ? 15.150 3.451 11.575 1.00 0.00 9 MET A C 18
ATOM 30751 O O . MET A 1 16 ? 14.490 3.825 10.606 1.00 0.00 9 MET A O 18
ATOM 30765 N N . GLU A 1 17 ? 16.413 3.814 11.776 1.00 0.00 10 GLU A N 18
ATOM 30766 C CA . GLU A 1 17 ? 17.111 4.693 10.846 1.00 0.00 10 GLU A CA 18
ATOM 30767 C C . GLU A 1 17 ? 17.212 4.052 9.464 1.00 0.00 10 GLU A C 18
ATOM 30768 O O . GLU A 1 17 ? 17.172 4.741 8.445 1.00 0.00 10 GLU A O 18
ATOM 30780 N N . ASN A 1 18 ? 17.343 2.730 9.439 1.00 0.00 11 ASN A N 18
ATOM 30781 C CA . ASN A 1 18 ? 17.450 1.996 8.184 1.00 0.00 11 ASN A CA 18
ATOM 30782 C C . ASN A 1 18 ? 16.298 2.347 7.248 1.00 0.00 11 ASN A C 18
ATOM 30783 O O . ASN A 1 18 ? 16.513 2.792 6.119 1.00 0.00 11 ASN A O 18
ATOM 30794 N N . LEU A 1 19 ? 15.074 2.147 7.724 1.00 0.00 12 LEU A N 18
ATOM 30795 C CA . LEU A 1 19 ? 13.886 2.443 6.930 1.00 0.00 12 LEU A CA 18
ATOM 30796 C C . LEU A 1 19 ? 13.587 3.939 6.935 1.00 0.00 12 LEU A C 18
ATOM 30797 O O . LEU A 1 19 ? 13.986 4.674 7.839 1.00 0.00 12 LEU A O 18
ATOM 30813 N N . PRO A 1 20 ? 12.867 4.402 5.903 1.00 0.00 13 PRO A N 18
ATOM 30814 C CA . PRO A 1 20 ? 12.496 5.814 5.767 1.00 0.00 13 PRO A CA 18
ATOM 30815 C C . PRO A 1 20 ? 11.467 6.245 6.806 1.00 0.00 13 PRO A C 18
ATOM 30816 O O . PRO A 1 20 ? 11.052 5.451 7.651 1.00 0.00 13 PRO A O 18
ATOM 30827 N N . ALA A 1 21 ? 11.057 7.508 6.738 1.00 0.00 14 ALA A N 18
ATOM 30828 C CA . ALA A 1 21 ? 10.074 8.044 7.672 1.00 0.00 14 ALA A CA 18
ATOM 30829 C C . ALA A 1 21 ? 8.667 7.975 7.087 1.00 0.00 14 ALA A C 18
ATOM 30830 O O . ALA A 1 21 ? 8.485 7.621 5.922 1.00 0.00 14 ALA A O 18
ATOM 30837 N N . LEU A 1 22 ? 7.676 8.314 7.904 1.00 0.00 15 LEU A N 18
ATOM 30838 C CA . LEU A 1 22 ? 6.285 8.291 7.469 1.00 0.00 15 LEU A CA 18
ATOM 30839 C C . LEU A 1 22 ? 6.051 9.287 6.337 1.00 0.00 15 LEU A C 18
ATOM 30840 O O . LEU A 1 22 ? 6.694 10.334 6.276 1.00 0.00 15 LEU A O 18
ATOM 30856 N N . TYR A 1 23 ? 5.125 8.954 5.445 1.00 0.00 16 TYR A N 18
ATOM 30857 C CA . TYR A 1 23 ? 4.806 9.818 4.315 1.00 0.00 16 TYR A CA 18
ATOM 30858 C C . TYR A 1 23 ? 6.067 10.192 3.541 1.00 0.00 16 TYR A C 18
ATOM 30859 O O . TYR A 1 23 ? 6.127 11.237 2.894 1.00 0.00 16 TYR A O 18
ATOM 30877 N N . THR A 1 24 ? 7.075 9.328 3.613 1.00 0.00 17 THR A N 18
ATOM 30878 C CA . THR A 1 24 ? 8.336 9.564 2.921 1.00 0.00 17 THR A CA 18
ATOM 30879 C C . THR A 1 24 ? 8.316 8.959 1.522 1.00 0.00 17 THR A C 18
ATOM 30880 O O . THR A 1 24 ? 7.834 7.844 1.325 1.00 0.00 17 THR A O 18
ATOM 30891 N N . ILE A 1 25 ? 8.846 9.700 0.555 1.00 0.00 18 ILE A N 18
ATOM 30892 C CA . ILE A 1 25 ? 8.891 9.235 -0.825 1.00 0.00 18 ILE A CA 18
ATOM 30893 C C . ILE A 1 25 ? 10.284 8.734 -1.191 1.00 0.00 18 ILE A C 18
ATOM 30894 O O . ILE A 1 25 ? 11.289 9.359 -0.852 1.00 0.00 18 ILE A O 18
ATOM 30910 N N . PHE A 1 26 ? 10.336 7.602 -1.888 1.00 0.00 19 PHE A N 18
ATOM 30911 C CA . PHE A 1 26 ? 11.607 7.018 -2.300 1.00 0.00 19 PHE A CA 18
ATOM 30912 C C . PHE A 1 26 ? 11.422 6.125 -3.523 1.00 0.00 19 PHE A C 18
ATOM 30913 O O . PHE A 1 26 ? 10.295 5.831 -3.925 1.00 0.00 19 PHE A O 18
ATOM 30930 N N . GLN A 1 27 ? 12.535 5.697 -4.110 1.00 0.00 20 GLN A N 18
ATOM 30931 C CA . GLN A 1 27 ? 12.496 4.837 -5.288 1.00 0.00 20 GLN A CA 18
ATOM 30932 C C . GLN A 1 27 ? 12.903 3.411 -4.936 1.00 0.00 20 GLN A C 18
ATOM 30933 O O . GLN A 1 27 ? 13.969 3.182 -4.366 1.00 0.00 20 GLN A O 18
ATOM 30947 N N . GLY A 1 28 ? 12.046 2.454 -5.278 1.00 0.00 21 GLY A N 18
ATOM 30948 C CA . GLY A 1 28 ? 12.335 1.061 -4.990 1.00 0.00 21 GLY A CA 18
ATOM 30949 C C . GLY A 1 28 ? 12.073 0.156 -6.178 1.00 0.00 21 GLY A C 18
ATOM 30950 O O . GLY A 1 28 ? 11.399 0.550 -7.128 1.00 0.00 21 GLY A O 18
ATOM 30954 N N . GLU A 1 29 ? 12.609 -1.059 -6.123 1.00 0.00 22 GLU A N 18
ATOM 30955 C CA . GLU A 1 29 ? 12.430 -2.021 -7.204 1.00 0.00 22 GLU A CA 18
ATOM 30956 C C . GLU A 1 29 ? 11.539 -3.177 -6.763 1.00 0.00 22 GLU A C 18
ATOM 30957 O O . GLU A 1 29 ? 11.711 -3.728 -5.675 1.00 0.00 22 GLU A O 18
ATOM 30969 N N . VAL A 1 30 ? 10.585 -3.541 -7.613 1.00 0.00 23 VAL A N 18
ATOM 30970 C CA . VAL A 1 30 ? 9.666 -4.633 -7.312 1.00 0.00 23 VAL A CA 18
ATOM 30971 C C . VAL A 1 30 ? 10.407 -5.960 -7.201 1.00 0.00 23 VAL A C 18
ATOM 30972 O O . VAL A 1 30 ? 11.164 -6.336 -8.095 1.00 0.00 23 VAL A O 18
ATOM 30985 N N . ALA A 1 31 ? 10.184 -6.666 -6.098 1.00 0.00 24 ALA A N 18
ATOM 30986 C CA . ALA A 1 31 ? 10.829 -7.954 -5.871 1.00 0.00 24 ALA A CA 18
ATOM 30987 C C . ALA A 1 31 ? 9.810 -9.089 -5.893 1.00 0.00 24 ALA A C 18
ATOM 30988 O O . ALA A 1 31 ? 10.162 -10.245 -6.121 1.00 0.00 24 ALA A O 18
ATOM 30995 N N . MET A 1 32 ? 8.548 -8.749 -5.655 1.00 0.00 25 MET A N 18
ATOM 30996 C CA . MET A 1 32 ? 7.478 -9.742 -5.649 1.00 0.00 25 MET A CA 18
ATOM 30997 C C . MET A 1 32 ? 6.169 -9.133 -6.137 1.00 0.00 25 MET A C 18
ATOM 30998 O O . MET A 1 32 ? 5.847 -7.988 -5.817 1.00 0.00 25 MET A O 18
ATOM 31012 N N . VAL A 1 33 ? 5.415 -9.904 -6.915 1.00 0.00 26 VAL A N 18
ATOM 31013 C CA . VAL A 1 33 ? 4.140 -9.440 -7.447 1.00 0.00 26 VAL A CA 18
ATOM 31014 C C . VAL A 1 33 ? 3.007 -10.385 -7.062 1.00 0.00 26 VAL A C 18
ATOM 31015 O O . VAL A 1 33 ? 3.064 -11.584 -7.336 1.00 0.00 26 VAL A O 18
ATOM 31028 N N . THR A 1 34 ? 1.979 -9.837 -6.423 1.00 0.00 27 THR A N 18
ATOM 31029 C CA . THR A 1 34 ? 0.832 -10.630 -5.998 1.00 0.00 27 THR A CA 18
ATOM 31030 C C . THR A 1 34 ? -0.473 -10.014 -6.486 1.00 0.00 27 THR A C 18
ATOM 31031 O O . THR A 1 34 ? -0.519 -8.840 -6.851 1.00 0.00 27 THR A O 18
ATOM 31042 N N . ASP A 1 35 ? -1.534 -10.814 -6.490 1.00 0.00 28 ASP A N 18
ATOM 31043 C CA . ASP A 1 35 ? -2.843 -10.346 -6.933 1.00 0.00 28 ASP A CA 18
ATOM 31044 C C . ASP A 1 35 ? -3.462 -9.409 -5.901 1.00 0.00 28 ASP A C 18
ATOM 31045 O O . ASP A 1 35 ? -4.558 -8.885 -6.102 1.00 0.00 28 ASP A O 18
ATOM 31054 N N . TYR A 1 36 ? -2.754 -9.202 -4.797 1.00 0.00 29 TYR A N 18
ATOM 31055 C CA . TYR A 1 36 ? -3.236 -8.330 -3.732 1.00 0.00 29 TYR A CA 18
ATOM 31056 C C . TYR A 1 36 ? -2.253 -7.191 -3.474 1.00 0.00 29 TYR A C 18
ATOM 31057 O O . TYR A 1 36 ? -2.407 -6.426 -2.523 1.00 0.00 29 TYR A O 18
ATOM 31075 N N . GLY A 1 37 ? -1.241 -7.086 -4.331 1.00 0.00 30 GLY A N 18
ATOM 31076 C CA . GLY A 1 37 ? -0.248 -6.038 -4.180 1.00 0.00 30 GLY A CA 18
ATOM 31077 C C . GLY A 1 37 ? 1.116 -6.455 -4.693 1.00 0.00 30 GLY A C 18
ATOM 31078 O O . GLY A 1 37 ? 1.242 -7.457 -5.398 1.00 0.00 30 GLY A O 18
ATOM 31082 N N . ALA A 1 38 ? 2.140 -5.684 -4.341 1.00 0.00 31 ALA A N 18
ATOM 31083 C CA . ALA A 1 38 ? 3.502 -5.979 -4.771 1.00 0.00 31 ALA A CA 18
ATOM 31084 C C . ALA A 1 38 ? 4.516 -5.527 -3.727 1.00 0.00 31 ALA A C 18
ATOM 31085 O O . ALA A 1 38 ? 4.294 -4.549 -3.013 1.00 0.00 31 ALA A O 18
ATOM 31092 N N . PHE A 1 39 ? 5.631 -6.246 -3.643 1.00 0.00 32 PHE A N 18
ATOM 31093 C CA . PHE A 1 39 ? 6.680 -5.919 -2.684 1.00 0.00 32 PHE A CA 18
ATOM 31094 C C . PHE A 1 39 ? 7.742 -5.028 -3.322 1.00 0.00 32 PHE A C 18
ATOM 31095 O O . PHE A 1 39 ? 8.167 -5.263 -4.454 1.00 0.00 32 PHE A O 18
ATOM 31112 N N . ILE A 1 40 ? 8.165 -4.003 -2.588 1.00 0.00 33 ILE A N 18
ATOM 31113 C CA . ILE A 1 40 ? 9.176 -3.077 -3.082 1.00 0.00 33 ILE A CA 18
ATOM 31114 C C . ILE A 1 40 ? 10.372 -3.015 -2.138 1.00 0.00 33 ILE A C 18
ATOM 31115 O O . ILE A 1 40 ? 10.212 -2.951 -0.918 1.00 0.00 33 ILE A O 18
ATOM 31131 N N . LYS A 1 41 ? 11.571 -3.035 -2.709 1.00 0.00 34 LYS A N 18
ATOM 31132 C CA . LYS A 1 41 ? 12.795 -2.977 -1.920 1.00 0.00 34 LYS A CA 18
ATOM 31133 C C . LYS A 1 41 ? 13.299 -1.542 -1.799 1.00 0.00 34 LYS A C 18
ATOM 31134 O O . LYS A 1 41 ? 13.577 -0.886 -2.804 1.00 0.00 34 LYS A O 18
ATOM 31153 N N . ILE A 1 42 ? 13.415 -1.063 -0.566 1.00 0.00 35 ILE A N 18
ATOM 31154 C CA . ILE A 1 42 ? 13.887 0.293 -0.314 1.00 0.00 35 ILE A CA 18
ATOM 31155 C C . ILE A 1 42 ? 15.410 0.360 -0.349 1.00 0.00 35 ILE A C 18
ATOM 31156 O O . ILE A 1 42 ? 16.107 -0.509 0.176 1.00 0.00 35 ILE A O 18
ATOM 31172 N N . PRO A 1 43 ? 15.942 1.417 -0.981 1.00 0.00 36 PRO A N 18
ATOM 31173 C CA . PRO A 1 43 ? 17.388 1.625 -1.097 1.00 0.00 36 PRO A CA 18
ATOM 31174 C C . PRO A 1 43 ? 18.033 1.975 0.239 1.00 0.00 36 PRO A C 18
ATOM 31175 O O . PRO A 1 43 ? 17.685 2.977 0.863 1.00 0.00 36 PRO A O 18
ATOM 31186 N N . GLY A 1 44 ? 18.975 1.144 0.673 1.00 0.00 37 GLY A N 18
ATOM 31187 C CA . GLY A 1 44 ? 19.654 1.384 1.933 1.00 0.00 37 GLY A CA 18
ATOM 31188 C C . GLY A 1 44 ? 18.803 1.009 3.130 1.00 0.00 37 GLY A C 18
ATOM 31189 O O . GLY A 1 44 ? 18.772 1.730 4.128 1.00 0.00 37 GLY A O 18
ATOM 31193 N N . CYS A 1 45 ? 18.111 -0.120 3.031 1.00 0.00 38 CYS A N 18
ATOM 31194 C CA . CYS A 1 45 ? 17.254 -0.588 4.114 1.00 0.00 38 CYS A CA 18
ATOM 31195 C C . CYS A 1 45 ? 17.571 -2.036 4.472 1.00 0.00 38 CYS A C 18
ATOM 31196 O O . CYS A 1 45 ? 18.506 -2.629 3.933 1.00 0.00 38 CYS A O 18
ATOM 31204 N N . ARG A 1 46 ? 16.788 -2.601 5.386 1.00 0.00 39 ARG A N 18
ATOM 31205 C CA . ARG A 1 46 ? 16.988 -3.978 5.818 1.00 0.00 39 ARG A CA 18
ATOM 31206 C C . ARG A 1 46 ? 15.751 -4.824 5.528 1.00 0.00 39 ARG A C 18
ATOM 31207 O O . ARG A 1 46 ? 15.855 -6.015 5.237 1.00 0.00 39 ARG A O 18
ATOM 31228 N N . LYS A 1 47 ? 14.581 -4.199 5.610 1.00 0.00 40 LYS A N 18
ATOM 31229 C CA . LYS A 1 47 ? 13.324 -4.892 5.357 1.00 0.00 40 LYS A CA 18
ATOM 31230 C C . LYS A 1 47 ? 12.615 -4.305 4.140 1.00 0.00 40 LYS A C 18
ATOM 31231 O O . LYS A 1 47 ? 12.900 -3.182 3.727 1.00 0.00 40 LYS A O 18
ATOM 31250 N N . GLN A 1 48 ? 11.691 -5.073 3.572 1.00 0.00 41 GLN A N 18
ATOM 31251 C CA . GLN A 1 48 ? 10.941 -4.627 2.403 1.00 0.00 41 GLN A CA 18
ATOM 31252 C C . GLN A 1 48 ? 9.499 -4.296 2.775 1.00 0.00 41 GLN A C 18
ATOM 31253 O O . GLN A 1 48 ? 8.972 -4.799 3.765 1.00 0.00 41 GLN A O 18
ATOM 31267 N N . GLY A 1 49 ? 8.868 -3.444 1.973 1.00 0.00 42 GLY A N 18
ATOM 31268 C CA . GLY A 1 49 ? 7.493 -3.059 2.235 1.00 0.00 42 GLY A CA 18
ATOM 31269 C C . GLY A 1 49 ? 6.531 -3.610 1.203 1.00 0.00 42 GLY A C 18
ATOM 31270 O O . GLY A 1 49 ? 6.930 -3.946 0.086 1.00 0.00 42 GLY A O 18
ATOM 31274 N N . LEU A 1 50 ? 5.259 -3.706 1.574 1.00 0.00 43 LEU A N 18
ATOM 31275 C CA . LEU A 1 50 ? 4.235 -4.222 0.673 1.00 0.00 43 LEU A CA 18
ATOM 31276 C C . LEU A 1 50 ? 3.281 -3.114 0.239 1.00 0.00 43 LEU A C 18
ATOM 31277 O O . LEU A 1 50 ? 2.922 -2.243 1.032 1.00 0.00 43 LEU A O 18
ATOM 31293 N N . VAL A 1 51 ? 2.873 -3.152 -1.025 1.00 0.00 44 VAL A N 18
ATOM 31294 C CA . VAL A 1 51 ? 1.957 -2.153 -1.564 1.00 0.00 44 VAL A CA 18
ATOM 31295 C C . VAL A 1 51 ? 0.625 -2.782 -1.953 1.00 0.00 44 VAL A C 18
ATOM 31296 O O . VAL A 1 51 ? 0.539 -3.528 -2.929 1.00 0.00 44 VAL A O 18
ATOM 31309 N N . HIS A 1 52 ? -0.416 -2.474 -1.185 1.00 0.00 45 HIS A N 18
ATOM 31310 C CA . HIS A 1 52 ? -1.747 -3.008 -1.450 1.00 0.00 45 HIS A CA 18
ATOM 31311 C C . HIS A 1 52 ? -2.149 -2.766 -2.901 1.00 0.00 45 HIS A C 18
ATOM 31312 O O . HIS A 1 52 ? -1.715 -1.797 -3.523 1.00 0.00 45 HIS A O 18
ATOM 31326 N N . ARG A 1 53 ? -2.981 -3.655 -3.435 1.00 0.00 46 ARG A N 18
ATOM 31327 C CA . ARG A 1 53 ? -3.442 -3.539 -4.814 1.00 0.00 46 ARG A CA 18
ATOM 31328 C C . ARG A 1 53 ? -4.206 -2.235 -5.024 1.00 0.00 46 ARG A C 18
ATOM 31329 O O . ARG A 1 53 ? -4.179 -1.654 -6.110 1.00 0.00 46 ARG A O 18
ATOM 31350 N N . THR A 1 54 ? -4.888 -1.779 -3.977 1.00 0.00 47 THR A N 18
ATOM 31351 C CA . THR A 1 54 ? -5.661 -0.545 -4.048 1.00 0.00 47 THR A CA 18
ATOM 31352 C C . THR A 1 54 ? -4.758 0.655 -4.306 1.00 0.00 47 THR A C 18
ATOM 31353 O O . THR A 1 54 ? -5.147 1.602 -4.992 1.00 0.00 47 THR A O 18
ATOM 31364 N N . HIS A 1 55 ? -3.549 0.611 -3.755 1.00 0.00 48 HIS A N 18
ATOM 31365 C CA . HIS A 1 55 ? -2.589 1.695 -3.928 1.00 0.00 48 HIS A CA 18
ATOM 31366 C C . HIS A 1 55 ? -1.755 1.487 -5.188 1.00 0.00 48 HIS A C 18
ATOM 31367 O O . HIS A 1 55 ? -1.037 2.387 -5.624 1.00 0.00 48 HIS A O 18
ATOM 31381 N N . MET A 1 56 ? -1.854 0.296 -5.767 1.00 0.00 49 MET A N 18
ATOM 31382 C CA . MET A 1 56 ? -1.108 -0.030 -6.977 1.00 0.00 49 MET A CA 18
ATOM 31383 C C . MET A 1 56 ? -1.706 0.675 -8.190 1.00 0.00 49 MET A C 18
ATOM 31384 O O . MET A 1 56 ? -1.023 0.898 -9.190 1.00 0.00 49 MET A O 18
ATOM 31398 N N . SER A 1 57 ? -2.986 1.023 -8.096 1.00 0.00 50 SER A N 18
ATOM 31399 C CA . SER A 1 57 ? -3.677 1.699 -9.188 1.00 0.00 50 SER A CA 18
ATOM 31400 C C . SER A 1 57 ? -4.479 2.888 -8.669 1.00 0.00 50 SER A C 18
ATOM 31401 O O . SER A 1 57 ? -4.675 3.041 -7.463 1.00 0.00 50 SER A O 18
ATOM 31409 N N . SER A 1 58 ? -4.941 3.729 -9.589 1.00 0.00 51 SER A N 18
ATOM 31410 C CA . SER A 1 58 ? -5.719 4.908 -9.226 1.00 0.00 51 SER A CA 18
ATOM 31411 C C . SER A 1 58 ? -6.978 4.514 -8.461 1.00 0.00 51 SER A C 18
ATOM 31412 O O . SER A 1 58 ? -7.111 4.801 -7.270 1.00 0.00 51 SER A O 18
ATOM 31420 N N . CYS A 1 59 ? -7.900 3.853 -9.152 1.00 0.00 52 CYS A N 18
ATOM 31421 C CA . CYS A 1 59 ? -9.150 3.418 -8.538 1.00 0.00 52 CYS A CA 18
ATOM 31422 C C . CYS A 1 59 ? -9.454 1.967 -8.894 1.00 0.00 52 CYS A C 18
ATOM 31423 O O . CYS A 1 59 ? -9.395 1.083 -8.039 1.00 0.00 52 CYS A O 18
ATOM 31431 N N . ARG A 1 60 ? -9.781 1.728 -10.159 1.00 0.00 53 ARG A N 18
ATOM 31432 C CA . ARG A 1 60 ? -10.098 0.385 -10.628 1.00 0.00 53 ARG A CA 18
ATOM 31433 C C . ARG A 1 60 ? -8.826 -0.434 -10.831 1.00 0.00 53 ARG A C 18
ATOM 31434 O O . ARG A 1 60 ? -7.890 0.008 -11.496 1.00 0.00 53 ARG A O 18
ATOM 31455 N N . VAL A 1 61 ? -8.800 -1.631 -10.251 1.00 0.00 54 VAL A N 18
ATOM 31456 C CA . VAL A 1 61 ? -7.644 -2.511 -10.368 1.00 0.00 54 VAL A CA 18
ATOM 31457 C C . VAL A 1 61 ? -8.032 -3.848 -10.992 1.00 0.00 54 VAL A C 18
ATOM 31458 O O . VAL A 1 61 ? -8.496 -4.755 -10.301 1.00 0.00 54 VAL A O 18
ATOM 31471 N N . ASP A 1 62 ? -7.840 -3.961 -12.301 1.00 0.00 55 ASP A N 18
ATOM 31472 C CA . ASP A 1 62 ? -8.169 -5.187 -13.018 1.00 0.00 55 ASP A CA 18
ATOM 31473 C C . ASP A 1 62 ? -7.139 -6.275 -12.734 1.00 0.00 55 ASP A C 18
ATOM 31474 O O . ASP A 1 62 ? -7.489 -7.441 -12.540 1.00 0.00 55 ASP A O 18
ATOM 31483 N N . LYS A 1 63 ? -5.868 -5.889 -12.712 1.00 0.00 56 LYS A N 18
ATOM 31484 C CA . LYS A 1 63 ? -4.786 -6.832 -12.451 1.00 0.00 56 LYS A CA 18
ATOM 31485 C C . LYS A 1 63 ? -3.507 -6.097 -12.061 1.00 0.00 56 LYS A C 18
ATOM 31486 O O . LYS A 1 63 ? -2.823 -5.506 -12.897 1.00 0.00 56 LYS A O 18
ATOM 31505 N N . PRO A 1 64 ? -3.175 -6.133 -10.763 1.00 0.00 57 PRO A N 18
ATOM 31506 C CA . PRO A 1 64 ? -1.976 -5.478 -10.234 1.00 0.00 57 PRO A CA 18
ATOM 31507 C C . PRO A 1 64 ? -0.692 -6.167 -10.682 1.00 0.00 57 PRO A C 18
ATOM 31508 O O . PRO A 1 64 ? 0.400 -5.617 -10.547 1.00 0.00 57 PRO A O 18
ATOM 31519 N N . SER A 1 65 ? -0.831 -7.377 -11.217 1.00 0.00 58 SER A N 18
ATOM 31520 C CA . SER A 1 65 ? 0.318 -8.143 -11.683 1.00 0.00 58 SER A CA 18
ATOM 31521 C C . SER A 1 65 ? 0.784 -7.648 -13.049 1.00 0.00 58 SER A C 18
ATOM 31522 O O . SER A 1 65 ? 1.945 -7.817 -13.419 1.00 0.00 58 SER A O 18
ATOM 31530 N N . GLU A 1 66 ? -0.132 -7.036 -13.794 1.00 0.00 59 GLU A N 18
ATOM 31531 C CA . GLU A 1 66 ? 0.185 -6.517 -15.119 1.00 0.00 59 GLU A CA 18
ATOM 31532 C C . GLU A 1 66 ? 0.641 -5.064 -15.040 1.00 0.00 59 GLU A C 18
ATOM 31533 O O . GLU A 1 66 ? 1.065 -4.480 -16.038 1.00 0.00 59 GLU A O 18
ATOM 31545 N N . ILE A 1 67 ? 0.551 -4.486 -13.847 1.00 0.00 60 ILE A N 18
ATOM 31546 C CA . ILE A 1 67 ? 0.955 -3.101 -13.637 1.00 0.00 60 ILE A CA 18
ATOM 31547 C C . ILE A 1 67 ? 2.459 -2.996 -13.410 1.00 0.00 60 ILE A C 18
ATOM 31548 O O . ILE A 1 67 ? 3.095 -2.031 -13.835 1.00 0.00 60 ILE A O 18
ATOM 31564 N N . VAL A 1 68 ? 3.023 -3.995 -12.739 1.00 0.00 61 VAL A N 18
ATOM 31565 C CA . VAL A 1 68 ? 4.453 -4.017 -12.459 1.00 0.00 61 VAL A CA 18
ATOM 31566 C C . VAL A 1 68 ? 5.023 -5.422 -12.616 1.00 0.00 61 VAL A C 18
ATOM 31567 O O . VAL A 1 68 ? 4.280 -6.388 -12.788 1.00 0.00 61 VAL A O 18
ATOM 31580 N N . ASP A 1 69 ? 6.346 -5.529 -12.556 1.00 0.00 62 ASP A N 18
ATOM 31581 C CA . ASP A 1 69 ? 7.017 -6.817 -12.689 1.00 0.00 62 ASP A CA 18
ATOM 31582 C C . ASP A 1 69 ? 8.386 -6.789 -12.019 1.00 0.00 62 ASP A C 18
ATOM 31583 O O . ASP A 1 69 ? 9.146 -5.833 -12.177 1.00 0.00 62 ASP A O 18
ATOM 31592 N N . VAL A 1 70 ? 8.695 -7.843 -11.269 1.00 0.00 63 VAL A N 18
ATOM 31593 C CA . VAL A 1 70 ? 9.973 -7.939 -10.574 1.00 0.00 63 VAL A CA 18
ATOM 31594 C C . VAL A 1 70 ? 11.108 -7.398 -11.435 1.00 0.00 63 VAL A C 18
ATOM 31595 O O . VAL A 1 70 ? 11.336 -7.868 -12.550 1.00 0.00 63 VAL A O 18
ATOM 31608 N N . GLY A 1 71 ? 11.820 -6.404 -10.912 1.00 0.00 64 GLY A N 18
ATOM 31609 C CA . GLY A 1 71 ? 12.924 -5.815 -11.645 1.00 0.00 64 GLY A CA 18
ATOM 31610 C C . GLY A 1 71 ? 12.637 -4.392 -12.081 1.00 0.00 64 GLY A C 18
ATOM 31611 O O . GLY A 1 71 ? 13.554 -3.643 -12.421 1.00 0.00 64 GLY A O 18
ATOM 31615 N N . ASP A 1 72 ? 11.363 -4.018 -12.072 1.00 0.00 65 ASP A N 18
ATOM 31616 C CA . ASP A 1 72 ? 10.957 -2.674 -12.469 1.00 0.00 65 ASP A CA 18
ATOM 31617 C C . ASP A 1 72 ? 11.047 -1.709 -11.291 1.00 0.00 65 ASP A C 18
ATOM 31618 O O . ASP A 1 72 ? 10.527 -1.981 -10.211 1.00 0.00 65 ASP A O 18
ATOM 31627 N N . LYS A 1 73 ? 11.713 -0.579 -11.509 1.00 0.00 66 LYS A N 18
ATOM 31628 C CA . LYS A 1 73 ? 11.872 0.428 -10.467 1.00 0.00 66 LYS A CA 18
ATOM 31629 C C . LYS A 1 73 ? 10.720 1.427 -10.496 1.00 0.00 66 LYS A C 18
ATOM 31630 O O . LYS A 1 73 ? 10.363 1.948 -11.553 1.00 0.00 66 LYS A O 18
ATOM 31649 N N . VAL A 1 74 ? 10.143 1.693 -9.327 1.00 0.00 67 VAL A N 18
ATOM 31650 C CA . VAL A 1 74 ? 9.033 2.632 -9.219 1.00 0.00 67 VAL A CA 18
ATOM 31651 C C . VAL A 1 74 ? 9.149 3.475 -7.954 1.00 0.00 67 VAL A C 18
ATOM 31652 O O . VAL A 1 74 ? 9.977 3.200 -7.086 1.00 0.00 67 VAL A O 18
ATOM 31665 N N . TRP A 1 75 ? 8.314 4.502 -7.858 1.00 0.00 68 TRP A N 18
ATOM 31666 C CA . TRP A 1 75 ? 8.321 5.387 -6.697 1.00 0.00 68 TRP A CA 18
ATOM 31667 C C . TRP A 1 75 ? 7.146 5.084 -5.774 1.00 0.00 68 TRP A C 18
ATOM 31668 O O . TRP A 1 75 ? 6.003 4.990 -6.219 1.00 0.00 68 TRP A O 18
ATOM 31689 N N . VAL A 1 76 ? 7.437 4.931 -4.485 1.00 0.00 69 VAL A N 18
ATOM 31690 C CA . VAL A 1 76 ? 6.403 4.639 -3.499 1.00 0.00 69 VAL A CA 18
ATOM 31691 C C . VAL A 1 76 ? 6.493 5.590 -2.311 1.00 0.00 69 VAL A C 18
ATOM 31692 O O . VAL A 1 76 ? 7.548 6.166 -2.040 1.00 0.00 69 VAL A O 18
ATOM 31705 N N . LYS A 1 77 ? 5.381 5.751 -1.602 1.00 0.00 70 LYS A N 18
ATOM 31706 C CA . LYS A 1 77 ? 5.333 6.630 -0.441 1.00 0.00 70 LYS A CA 18
ATOM 31707 C C . LYS A 1 77 ? 4.712 5.918 0.756 1.00 0.00 70 LYS A C 18
ATOM 31708 O O . LYS A 1 77 ? 3.606 5.382 0.668 1.00 0.00 70 LYS A O 18
ATOM 31727 N N . LEU A 1 78 ? 5.429 5.917 1.875 1.00 0.00 71 LEU A N 18
ATOM 31728 C CA . LEU A 1 78 ? 4.948 5.270 3.091 1.00 0.00 71 LEU A CA 18
ATOM 31729 C C . LEU A 1 78 ? 3.623 5.878 3.542 1.00 0.00 71 LEU A C 18
ATOM 31730 O O . LEU A 1 78 ? 3.442 7.094 3.506 1.00 0.00 71 LEU A O 18
ATOM 31746 N N . ILE A 1 79 ? 2.700 5.021 3.968 1.00 0.00 72 ILE A N 18
ATOM 31747 C CA . ILE A 1 79 ? 1.394 5.474 4.429 1.00 0.00 72 ILE A CA 18
ATOM 31748 C C . ILE A 1 79 ? 1.180 5.127 5.899 1.00 0.00 72 ILE A C 18
ATOM 31749 O O . ILE A 1 79 ? 0.511 5.858 6.629 1.00 0.00 72 ILE A O 18
ATOM 31765 N N . GLY A 1 80 ? 1.753 4.007 6.328 1.00 0.00 73 GLY A N 18
ATOM 31766 C CA . GLY A 1 80 ? 1.615 3.584 7.708 1.00 0.00 73 GLY A CA 18
ATOM 31767 C C . GLY A 1 80 ? 2.626 2.522 8.094 1.00 0.00 73 GLY A C 18
ATOM 31768 O O . GLY A 1 80 ? 2.876 1.588 7.331 1.00 0.00 73 GLY A O 18
ATOM 31772 N N . ARG A 1 81 ? 3.209 2.665 9.279 1.00 0.00 74 ARG A N 18
ATOM 31773 C CA . ARG A 1 81 ? 4.200 1.712 9.763 1.00 0.00 74 ARG A CA 18
ATOM 31774 C C . ARG A 1 81 ? 3.639 0.879 10.912 1.00 0.00 74 ARG A C 18
ATOM 31775 O O . ARG A 1 81 ? 3.201 1.421 11.927 1.00 0.00 74 ARG A O 18
ATOM 31796 N N . GLU A 1 82 ? 3.655 -0.439 10.744 1.00 0.00 75 GLU A N 18
ATOM 31797 C CA . GLU A 1 82 ? 3.147 -1.345 11.767 1.00 0.00 75 GLU A CA 18
ATOM 31798 C C . GLU A 1 82 ? 4.168 -2.433 12.087 1.00 0.00 75 GLU A C 18
ATOM 31799 O O . GLU A 1 82 ? 4.619 -3.156 11.199 1.00 0.00 75 GLU A O 18
ATOM 31811 N N . MET A 1 83 ? 4.528 -2.543 13.361 1.00 0.00 76 MET A N 18
ATOM 31812 C CA . MET A 1 83 ? 5.496 -3.543 13.799 1.00 0.00 76 MET A CA 18
ATOM 31813 C C . MET A 1 83 ? 4.858 -4.525 14.776 1.00 0.00 76 MET A C 18
ATOM 31814 O O . MET A 1 83 ? 4.476 -4.153 15.886 1.00 0.00 76 MET A O 18
ATOM 31828 N N . LYS A 1 84 ? 4.746 -5.780 14.356 1.00 0.00 77 LYS A N 18
ATOM 31829 C CA . LYS A 1 84 ? 4.154 -6.817 15.194 1.00 0.00 77 LYS A CA 18
ATOM 31830 C C . LYS A 1 84 ? 5.235 -7.717 15.789 1.00 0.00 77 LYS A C 18
ATOM 31831 O O . LYS A 1 84 ? 6.280 -7.933 15.179 1.00 0.00 77 LYS A O 18
ATOM 31850 N N . ASN A 1 85 ? 4.971 -8.239 16.982 1.00 0.00 78 ASN A N 18
ATOM 31851 C CA . ASN A 1 85 ? 5.920 -9.116 17.659 1.00 0.00 78 ASN A CA 18
ATOM 31852 C C . ASN A 1 85 ? 6.219 -10.349 16.813 1.00 0.00 78 ASN A C 18
ATOM 31853 O O . ASN A 1 85 ? 7.173 -11.081 17.079 1.00 0.00 78 ASN A O 18
ATOM 31864 N N . ASP A 1 86 ? 5.398 -10.574 15.792 1.00 0.00 79 ASP A N 18
ATOM 31865 C CA . ASP A 1 86 ? 5.575 -11.717 14.906 1.00 0.00 79 ASP A CA 18
ATOM 31866 C C . ASP A 1 86 ? 6.317 -11.311 13.635 1.00 0.00 79 ASP A C 18
ATOM 31867 O O . ASP A 1 86 ? 7.044 -12.112 13.046 1.00 0.00 79 ASP A O 18
ATOM 31876 N N . ARG A 1 87 ? 6.128 -10.064 13.220 1.00 0.00 80 ARG A N 18
ATOM 31877 C CA . ARG A 1 87 ? 6.778 -9.552 12.019 1.00 0.00 80 ARG A CA 18
ATOM 31878 C C . ARG A 1 87 ? 6.465 -8.071 11.821 1.00 0.00 80 ARG A C 18
ATOM 31879 O O . ARG A 1 87 ? 5.463 -7.565 12.326 1.00 0.00 80 ARG A O 18
ATOM 31900 N N . ILE A 1 88 ? 7.331 -7.383 11.084 1.00 0.00 81 ILE A N 18
ATOM 31901 C CA . ILE A 1 88 ? 7.146 -5.962 10.819 1.00 0.00 81 ILE A CA 18
ATOM 31902 C C . ILE A 1 88 ? 6.412 -5.738 9.501 1.00 0.00 81 ILE A C 18
ATOM 31903 O O . ILE A 1 88 ? 6.870 -6.165 8.442 1.00 0.00 81 ILE A O 18
ATOM 31919 N N . LYS A 1 89 ? 5.269 -5.064 9.575 1.00 0.00 82 LYS A N 18
ATOM 31920 C CA . LYS A 1 89 ? 4.471 -4.780 8.389 1.00 0.00 82 LYS A CA 18
ATOM 31921 C C . LYS A 1 89 ? 4.657 -3.333 7.941 1.00 0.00 82 LYS A C 18
ATOM 31922 O O . LYS A 1 89 ? 4.531 -2.404 8.739 1.00 0.00 82 LYS A O 18
ATOM 31941 N N . VAL A 1 90 ? 4.957 -3.150 6.659 1.00 0.00 83 VAL A N 18
ATOM 31942 C CA . VAL A 1 90 ? 5.158 -1.816 6.105 1.00 0.00 83 VAL A CA 18
ATOM 31943 C C . VAL A 1 90 ? 4.210 -1.556 4.940 1.00 0.00 83 VAL A C 18
ATOM 31944 O O . VAL A 1 90 ? 4.252 -2.251 3.924 1.00 0.00 83 VAL A O 18
ATOM 31957 N N . SER A 1 91 ? 3.354 -0.551 5.092 1.00 0.00 84 SER A N 18
ATOM 31958 C CA . SER A 1 91 ? 2.391 -0.201 4.054 1.00 0.00 84 SER A CA 18
ATOM 31959 C C . SER A 1 91 ? 2.913 0.946 3.195 1.00 0.00 84 SER A C 18
ATOM 31960 O O . SER A 1 91 ? 3.303 1.996 3.709 1.00 0.00 84 SER A O 18
ATOM 31968 N N . LEU A 1 92 ? 2.917 0.740 1.883 1.00 0.00 85 LEU A N 18
ATOM 31969 C CA . LEU A 1 92 ? 3.390 1.756 0.950 1.00 0.00 85 LEU A CA 18
ATOM 31970 C C . LEU A 1 92 ? 2.318 2.090 -0.082 1.00 0.00 85 LEU A C 18
ATOM 31971 O O . LEU A 1 92 ? 1.394 1.308 -0.307 1.00 0.00 85 LEU A O 18
ATOM 31987 N N . SER A 1 93 ? 2.448 3.256 -0.707 1.00 0.00 86 SER A N 18
ATOM 31988 C CA . SER A 1 93 ? 1.488 3.695 -1.714 1.00 0.00 86 SER A CA 18
ATOM 31989 C C . SER A 1 93 ? 2.200 4.095 -3.004 1.00 0.00 86 SER A C 18
ATOM 31990 O O . SER A 1 93 ? 3.307 4.632 -2.974 1.00 0.00 86 SER A O 18
ATOM 31998 N N . MET A 1 94 ? 1.555 3.829 -4.135 1.00 0.00 87 MET A N 18
ATOM 31999 C CA . MET A 1 94 ? 2.123 4.162 -5.435 1.00 0.00 87 MET A CA 18
ATOM 32000 C C . MET A 1 94 ? 1.174 5.050 -6.233 1.00 0.00 87 MET A C 18
ATOM 32001 O O . MET A 1 94 ? 1.609 5.885 -7.027 1.00 0.00 87 MET A O 18
ATOM 32015 N N . LYS A 1 95 ? -0.124 4.865 -6.017 1.00 0.00 88 LYS A N 18
ATOM 32016 C CA . LYS A 1 95 ? -1.135 5.651 -6.713 1.00 0.00 88 LYS A CA 18
ATOM 32017 C C . LYS A 1 95 ? -1.052 7.121 -6.316 1.00 0.00 88 LYS A C 18
ATOM 32018 O O . LYS A 1 95 ? -1.676 7.980 -6.940 1.00 0.00 88 LYS A O 18
ATOM 32037 N N . VAL A 1 96 ? -0.277 7.405 -5.274 1.00 0.00 89 VAL A N 18
ATOM 32038 C CA . VAL A 1 96 ? -0.109 8.772 -4.796 1.00 0.00 89 VAL A CA 18
ATOM 32039 C C . VAL A 1 96 ? 1.307 9.275 -5.050 1.00 0.00 89 VAL A C 18
ATOM 32040 O O . VAL A 1 96 ? 1.793 10.169 -4.357 1.00 0.00 89 VAL A O 18
ATOM 32053 N N . VAL A 1 97 ? 1.965 8.693 -6.048 1.00 0.00 90 VAL A N 18
ATOM 32054 C CA . VAL A 1 97 ? 3.327 9.083 -6.396 1.00 0.00 90 VAL A CA 18
ATOM 32055 C C . VAL A 1 97 ? 3.620 8.805 -7.865 1.00 0.00 90 VAL A C 18
ATOM 32056 O O . VAL A 1 97 ? 3.424 7.691 -8.348 1.00 0.00 90 VAL A O 18
ATOM 32069 N N . ASN A 1 98 ? 4.090 9.827 -8.572 1.00 0.00 91 ASN A N 18
ATOM 32070 C CA . ASN A 1 98 ? 4.410 9.693 -9.989 1.00 0.00 91 ASN A CA 18
ATOM 32071 C C . ASN A 1 98 ? 5.466 8.613 -10.209 1.00 0.00 91 ASN A C 18
ATOM 32072 O O . ASN A 1 98 ? 6.219 8.275 -9.296 1.00 0.00 91 ASN A O 18
ATOM 32083 N N . GLN A 1 99 ? 5.514 8.079 -11.424 1.00 0.00 92 GLN A N 18
ATOM 32084 C CA . GLN A 1 99 ? 6.477 7.038 -11.762 1.00 0.00 92 GLN A CA 18
ATOM 32085 C C . GLN A 1 99 ? 7.543 7.571 -12.714 1.00 0.00 92 GLN A C 18
ATOM 32086 O O . GLN A 1 99 ? 8.634 7.012 -12.816 1.00 0.00 92 GLN A O 18
ATOM 32100 N N . GLY A 1 100 ? 7.220 8.657 -13.410 1.00 0.00 93 GLY A N 18
ATOM 32101 C CA . GLY A 1 100 ? 8.160 9.248 -14.344 1.00 0.00 93 GLY A CA 18
ATOM 32102 C C . GLY A 1 100 ? 9.115 10.214 -13.672 1.00 0.00 93 GLY A C 18
ATOM 32103 O O . GLY A 1 100 ? 10.203 10.481 -14.182 1.00 0.00 93 GLY A O 18
ATOM 32107 N N . THR A 1 101 ? 8.707 10.746 -12.523 1.00 0.00 94 THR A N 18
ATOM 32108 C CA . THR A 1 101 ? 9.532 11.691 -11.781 1.00 0.00 94 THR A CA 18
ATOM 32109 C C . THR A 1 101 ? 9.662 11.278 -10.320 1.00 0.00 94 THR A C 18
ATOM 32110 O O . THR A 1 101 ? 10.671 11.558 -9.675 1.00 0.00 94 THR A O 18
ATOM 32121 N N . GLY A 1 102 ? 8.635 10.610 -9.804 1.00 0.00 95 GLY A N 18
ATOM 32122 C CA . GLY A 1 102 ? 8.656 10.169 -8.422 1.00 0.00 95 GLY A CA 18
ATOM 32123 C C . GLY A 1 102 ? 8.263 11.270 -7.457 1.00 0.00 95 GLY A C 18
ATOM 32124 O O . GLY A 1 102 ? 8.630 11.237 -6.281 1.00 0.00 95 GLY A O 18
ATOM 32128 N N . LYS A 1 103 ? 7.515 12.251 -7.951 1.00 0.00 96 LYS A N 18
ATOM 32129 C CA . LYS A 1 103 ? 7.072 13.367 -7.126 1.00 0.00 96 LYS A CA 18
ATOM 32130 C C . LYS A 1 103 ? 5.759 13.036 -6.422 1.00 0.00 96 LYS A C 18
ATOM 32131 O O . LYS A 1 103 ? 5.021 12.149 -6.850 1.00 0.00 96 LYS A O 18
ATOM 32150 N N . ASP A 1 104 ? 5.475 13.755 -5.342 1.00 0.00 97 ASP A N 18
ATOM 32151 C CA . ASP A 1 104 ? 4.249 13.539 -4.580 1.00 0.00 97 ASP A CA 18
ATOM 32152 C C . ASP A 1 104 ? 3.038 14.070 -5.339 1.00 0.00 97 ASP A C 18
ATOM 32153 O O . ASP A 1 104 ? 3.042 15.203 -5.822 1.00 0.00 97 ASP A O 18
ATOM 32162 N N . LEU A 1 105 ? 2.002 13.244 -5.441 1.00 0.00 98 LEU A N 18
ATOM 32163 C CA . LEU A 1 105 ? 0.781 13.630 -6.141 1.00 0.00 98 LEU A CA 18
ATOM 32164 C C . LEU A 1 105 ? -0.335 13.953 -5.154 1.00 0.00 98 LEU A C 18
ATOM 32165 O O . LEU A 1 105 ? -1.285 14.662 -5.486 1.00 0.00 98 LEU A O 18
ATOM 32181 N N . ASP A 1 106 ? -0.213 13.429 -3.938 1.00 0.00 99 ASP A N 18
ATOM 32182 C CA . ASP A 1 106 ? -1.210 13.665 -2.901 1.00 0.00 99 ASP A CA 18
ATOM 32183 C C . ASP A 1 106 ? -0.544 14.052 -1.584 1.00 0.00 99 ASP A C 18
ATOM 32184 O O . ASP A 1 106 ? -0.446 13.253 -0.652 1.00 0.00 99 ASP A O 18
ATOM 32193 N N . PRO A 1 107 ? -0.074 15.305 -1.505 1.00 0.00 100 PRO A N 18
ATOM 32194 C CA . PRO A 1 107 ? 0.592 15.826 -0.308 1.00 0.00 100 PRO A CA 18
ATOM 32195 C C . PRO A 1 107 ? -0.372 16.011 0.859 1.00 0.00 100 PRO A C 18
ATOM 32196 O O . PRO A 1 107 ? 0.040 16.332 1.972 1.00 0.00 100 PRO A O 18
ATOM 32207 N N . ASN A 1 108 ? -1.658 15.805 0.595 1.00 0.00 101 ASN A N 18
ATOM 32208 C CA . ASN A 1 108 ? -2.682 15.948 1.623 1.00 0.00 101 ASN A CA 18
ATOM 32209 C C . ASN A 1 108 ? -2.714 14.724 2.533 1.00 0.00 101 ASN A C 18
ATOM 32210 O O . ASN A 1 108 ? -2.741 14.849 3.758 1.00 0.00 101 ASN A O 18
ATOM 32221 N N . ASN A 1 109 ? -2.709 13.542 1.927 1.00 0.00 102 ASN A N 18
ATOM 32222 C CA . ASN A 1 109 ? -2.738 12.294 2.682 1.00 0.00 102 ASN A CA 18
ATOM 32223 C C . ASN A 1 109 ? -4.121 12.052 3.281 1.00 0.00 102 ASN A C 18
ATOM 32224 O O . ASN A 1 109 ? -4.245 11.631 4.431 1.00 0.00 102 ASN A O 18
ATOM 32235 N N . VAL A 1 110 ? -5.156 12.322 2.492 1.00 0.00 103 VAL A N 18
ATOM 32236 C CA . VAL A 1 110 ? -6.529 12.131 2.944 1.00 0.00 103 VAL A CA 18
ATOM 32237 C C . VAL A 1 110 ? -7.164 10.915 2.276 1.00 0.00 103 VAL A C 18
ATOM 32238 O O . VAL A 1 110 ? -8.182 10.402 2.739 1.00 0.00 103 VAL A O 18
ATOM 32251 N N . ILE A 1 111 ? -6.554 10.460 1.187 1.00 0.00 104 ILE A N 18
ATOM 32252 C CA . ILE A 1 111 ? -7.058 9.304 0.458 1.00 0.00 104 ILE A CA 18
ATOM 32253 C C . ILE A 1 111 ? -6.717 8.006 1.181 1.00 0.00 104 ILE A C 18
ATOM 32254 O O . ILE A 1 111 ? -7.607 7.256 1.585 1.00 0.00 104 ILE A O 18
ATOM 32270 N N . ILE A 1 112 ? -5.424 7.748 1.345 1.00 0.00 105 ILE A N 18
ATOM 32271 C CA . ILE A 1 112 ? -4.966 6.542 2.024 1.00 0.00 105 ILE A CA 18
ATOM 32272 C C . ILE A 1 112 ? -5.761 6.293 3.301 1.00 0.00 105 ILE A C 18
ATOM 32273 O O . ILE A 1 112 ? -5.922 5.152 3.732 1.00 0.00 105 ILE A O 18
ATOM 32289 N N . GLU A 1 113 ? -6.259 7.370 3.901 1.00 0.00 106 GLU A N 18
ATOM 32290 C CA . GLU A 1 113 ? -7.038 7.269 5.128 1.00 0.00 106 GLU A CA 18
ATOM 32291 C C . GLU A 1 113 ? -8.369 6.568 4.871 1.00 0.00 106 GLU A C 18
ATOM 32292 O O . GLU A 1 113 ? -8.701 5.582 5.530 1.00 0.00 106 GLU A O 18
ATOM 32304 N N . SER A 1 114 ? -9.127 7.082 3.909 1.00 0.00 107 SER A N 18
ATOM 32305 C CA . SER A 1 114 ? -10.423 6.509 3.566 1.00 0.00 107 SER A CA 18
ATOM 32306 C C . SER A 1 114 ? -10.279 5.457 2.470 1.00 0.00 107 SER A C 18
ATOM 32307 O O . SER A 1 114 ? -9.311 5.464 1.712 1.00 0.00 107 SER A O 18
ATOM 32315 N N . GLY A 1 115 ? -11.253 4.555 2.393 1.00 0.00 108 GLY A N 18
ATOM 32316 C CA . GLY A 1 115 ? -11.217 3.509 1.388 1.00 0.00 108 GLY A CA 18
ATOM 32317 C C . GLY A 1 115 ? -12.350 3.627 0.389 1.00 0.00 108 GLY A C 18
ATOM 32318 O O . GLY A 1 115 ? -13.171 4.543 0.452 1.00 0.00 108 GLY A O 18
ATOM 32322 N N . PRO A 1 116 ? -12.406 2.682 -0.563 1.00 0.00 109 PRO A N 18
ATOM 32323 C CA . PRO A 1 116 ? -13.443 2.663 -1.599 1.00 0.00 109 PRO A CA 18
ATOM 32324 C C . PRO A 1 116 ? -14.818 2.317 -1.037 1.00 0.00 109 PRO A C 18
ATOM 32325 O O . PRO A 1 116 ? -14.942 1.475 -0.147 1.00 0.00 109 PRO A O 18
ATOM 32336 N N . SER A 1 117 ? -15.848 2.972 -1.562 1.00 0.00 110 SER A N 18
ATOM 32337 C CA . SER A 1 117 ? -17.215 2.734 -1.110 1.00 0.00 110 SER A CA 18
ATOM 32338 C C . SER A 1 117 ? -18.066 2.150 -2.234 1.00 0.00 110 SER A C 18
ATOM 32339 O O . SER A 1 117 ? -18.372 2.831 -3.213 1.00 0.00 110 SER A O 18
ATOM 32347 N N . SER A 1 118 ? -18.442 0.885 -2.085 1.00 0.00 111 SER A N 18
ATOM 32348 C CA . SER A 1 118 ? -19.254 0.205 -3.089 1.00 0.00 111 SER A CA 18
ATOM 32349 C C . SER A 1 118 ? -20.621 0.870 -3.222 1.00 0.00 111 SER A C 18
ATOM 32350 O O . SER A 1 118 ? -20.997 1.710 -2.406 1.00 0.00 111 SER A O 18
ATOM 32358 N N . GLY A 1 119 ? -21.359 0.488 -4.259 1.00 0.00 112 GLY A N 18
ATOM 32359 C CA . GLY A 1 119 ? -22.676 1.056 -4.483 1.00 0.00 112 GLY A CA 18
ATOM 32360 C C . GLY A 1 119 ? -22.627 2.321 -5.316 1.00 0.00 112 GLY A C 18
ATOM 32361 O O . GLY A 1 119 ? -21.660 2.560 -6.038 1.00 0.00 112 GLY A O 18
ATOM 32365 N N . GLY A 1 1 ? 37.207 36.563 27.730 1.00 0.00 -6 GLY A N 19
ATOM 32366 C CA . GLY A 1 1 ? 36.989 35.256 28.321 1.00 0.00 -6 GLY A CA 19
ATOM 32367 C C . GLY A 1 1 ? 36.099 34.375 27.466 1.00 0.00 -6 GLY A C 19
ATOM 32368 O O . GLY A 1 1 ? 34.919 34.671 27.278 1.00 0.00 -6 GLY A O 19
ATOM 32372 N N . SER A 1 2 ? 36.665 33.290 26.948 1.00 0.00 -5 SER A N 19
ATOM 32373 C CA . SER A 1 2 ? 35.918 32.366 26.104 1.00 0.00 -5 SER A CA 19
ATOM 32374 C C . SER A 1 2 ? 34.528 32.109 26.679 1.00 0.00 -5 SER A C 19
ATOM 32375 O O . SER A 1 2 ? 34.387 31.696 27.830 1.00 0.00 -5 SER A O 19
ATOM 32383 N N . SER A 1 3 ? 33.504 32.359 25.869 1.00 0.00 -4 SER A N 19
ATOM 32384 C CA . SER A 1 3 ? 32.124 32.158 26.297 1.00 0.00 -4 SER A CA 19
ATOM 32385 C C . SER A 1 3 ? 31.588 30.821 25.798 1.00 0.00 -4 SER A C 19
ATOM 32386 O O . SER A 1 3 ? 31.279 30.665 24.617 1.00 0.00 -4 SER A O 19
ATOM 32394 N N . GLY A 1 4 ? 31.483 29.856 26.706 1.00 0.00 -3 GLY A N 19
ATOM 32395 C CA . GLY A 1 4 ? 30.985 28.542 26.341 1.00 0.00 -3 GLY A CA 19
ATOM 32396 C C . GLY A 1 4 ? 29.776 28.614 25.428 1.00 0.00 -3 GLY A C 19
ATOM 32397 O O . GLY A 1 4 ? 28.738 29.158 25.804 1.00 0.00 -3 GLY A O 19
ATOM 32401 N N . SER A 1 5 ? 29.912 28.066 24.225 1.00 0.00 -2 SER A N 19
ATOM 32402 C CA . SER A 1 5 ? 28.824 28.075 23.254 1.00 0.00 -2 SER A CA 19
ATOM 32403 C C . SER A 1 5 ? 28.166 26.702 23.162 1.00 0.00 -2 SER A C 19
ATOM 32404 O O . SER A 1 5 ? 28.633 25.736 23.766 1.00 0.00 -2 SER A O 19
ATOM 32412 N N . SER A 1 6 ? 27.079 26.623 22.401 1.00 0.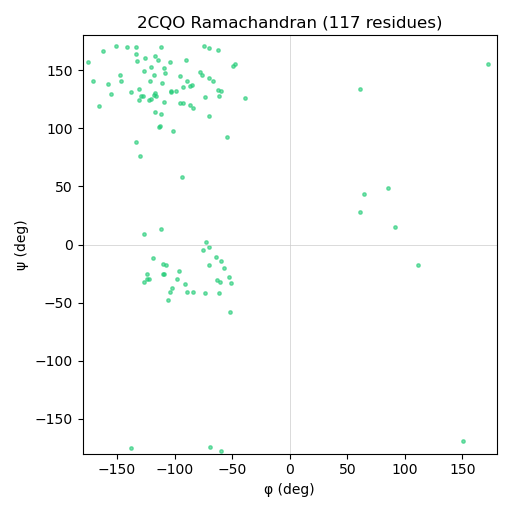00 -1 SER A N 19
ATOM 32413 C CA . SER A 1 6 ? 26.354 25.369 22.233 1.00 0.00 -1 SER A CA 19
ATOM 32414 C C . SER A 1 6 ? 26.398 24.907 20.779 1.00 0.00 -1 SER A C 19
ATOM 32415 O O . SER A 1 6 ? 26.682 25.691 19.875 1.00 0.00 -1 SER A O 19
ATOM 32423 N N . GLY A 1 7 ? 26.114 23.627 20.562 1.00 0.00 0 GLY A N 19
ATOM 32424 C CA . GLY A 1 7 ? 26.127 23.081 19.218 1.00 0.00 0 GLY A CA 19
ATOM 32425 C C . GLY A 1 7 ? 26.674 21.668 19.171 1.00 0.00 0 GLY A C 19
ATOM 32426 O O . GLY A 1 7 ? 27.714 21.419 18.563 1.00 0.00 0 GLY A O 19
ATOM 32430 N N . MET A 1 8 ? 25.972 20.742 19.814 1.00 0.00 1 MET A N 19
ATOM 32431 C CA . MET A 1 8 ? 26.395 19.346 19.843 1.00 0.00 1 MET A CA 19
ATOM 32432 C C . MET A 1 8 ? 25.270 18.428 19.374 1.00 0.00 1 MET A C 19
ATOM 32433 O O . MET A 1 8 ? 24.105 18.822 19.349 1.00 0.00 1 MET A O 19
ATOM 32447 N N . ASN A 1 9 ? 25.628 17.202 19.005 1.00 0.00 2 ASN A N 19
ATOM 32448 C CA . ASN A 1 9 ? 24.648 16.228 18.537 1.00 0.00 2 ASN A CA 19
ATOM 32449 C C . ASN A 1 9 ? 25.012 14.822 19.006 1.00 0.00 2 ASN A C 19
ATOM 32450 O O . ASN A 1 9 ? 26.187 14.499 19.179 1.00 0.00 2 ASN A O 19
ATOM 32461 N N . SER A 1 10 ? 23.995 13.990 19.209 1.00 0.00 3 SER A N 19
ATOM 32462 C CA . SER A 1 10 ? 24.207 12.621 19.660 1.00 0.00 3 SER A CA 19
ATOM 32463 C C . SER A 1 10 ? 23.156 11.685 19.071 1.00 0.00 3 SER A C 19
ATOM 32464 O O . SER A 1 10 ? 21.989 12.053 18.935 1.00 0.00 3 SER A O 19
ATOM 32472 N N . GLY A 1 11 ? 23.578 10.473 18.723 1.00 0.00 4 GLY A N 19
ATOM 32473 C CA . GLY A 1 11 ? 22.661 9.504 18.153 1.00 0.00 4 GLY A CA 19
ATOM 32474 C C . GLY A 1 11 ? 23.368 8.257 17.663 1.00 0.00 4 GLY A C 19
ATOM 32475 O O . GLY A 1 11 ? 24.383 8.342 16.970 1.00 0.00 4 GLY A O 19
ATOM 32479 N N . ARG A 1 12 ? 22.834 7.094 18.023 1.00 0.00 5 ARG A N 19
ATOM 32480 C CA . ARG A 1 12 ? 23.422 5.824 17.617 1.00 0.00 5 ARG A CA 19
ATOM 32481 C C . ARG A 1 12 ? 22.836 5.353 16.289 1.00 0.00 5 ARG A C 19
ATOM 32482 O O . ARG A 1 12 ? 21.634 5.455 16.042 1.00 0.00 5 ARG A O 19
ATOM 32503 N N . PRO A 1 13 ? 23.704 4.824 15.413 1.00 0.00 6 PRO A N 19
ATOM 32504 C CA . PRO A 1 13 ? 23.294 4.326 14.097 1.00 0.00 6 PRO A CA 19
ATOM 32505 C C . PRO A 1 13 ? 22.462 3.052 14.191 1.00 0.00 6 PRO A C 19
ATOM 32506 O O . PRO A 1 13 ? 22.939 2.022 14.666 1.00 0.00 6 PRO A O 19
ATOM 32517 N N . GLU A 1 14 ? 21.216 3.130 13.735 1.00 0.00 7 GLU A N 19
ATOM 32518 C CA . GLU A 1 14 ? 20.318 1.980 13.770 1.00 0.00 7 GLU A CA 19
ATOM 32519 C C . GLU A 1 14 ? 20.429 1.164 12.485 1.00 0.00 7 GLU A C 19
ATOM 32520 O O . GLU A 1 14 ? 20.326 1.702 11.382 1.00 0.00 7 GLU A O 19
ATOM 32532 N N . THR A 1 15 ? 20.642 -0.139 12.636 1.00 0.00 8 THR A N 19
ATOM 32533 C CA . THR A 1 15 ? 20.769 -1.031 11.489 1.00 0.00 8 THR A CA 19
ATOM 32534 C C . THR A 1 15 ? 19.568 -1.962 11.382 1.00 0.00 8 THR A C 19
ATOM 32535 O O . THR A 1 15 ? 19.056 -2.206 10.289 1.00 0.00 8 THR A O 19
ATOM 32546 N N . MET A 1 16 ? 19.123 -2.481 12.522 1.00 0.00 9 MET A N 19
ATOM 32547 C CA . MET A 1 16 ? 17.979 -3.386 12.554 1.00 0.00 9 MET A CA 19
ATOM 32548 C C . MET A 1 16 ? 16.907 -2.943 11.563 1.00 0.00 9 MET A C 19
ATOM 32549 O O . MET A 1 16 ? 16.527 -3.698 10.669 1.00 0.00 9 MET A O 19
ATOM 32563 N N . GLU A 1 17 ? 16.425 -1.715 11.728 1.00 0.00 10 GLU A N 19
ATOM 32564 C CA . GLU A 1 17 ? 15.397 -1.173 10.848 1.00 0.00 10 GLU A CA 19
ATOM 32565 C C . GLU A 1 17 ? 15.744 0.248 10.417 1.00 0.00 10 GLU A C 19
ATOM 32566 O O . GLU A 1 17 ? 15.403 1.216 11.097 1.00 0.00 10 GLU A O 19
ATOM 32578 N N . ASN A 1 18 ? 16.423 0.366 9.280 1.00 0.00 11 ASN A N 19
ATOM 32579 C CA . ASN A 1 18 ? 16.817 1.670 8.757 1.00 0.00 11 ASN A CA 19
ATOM 32580 C C . ASN A 1 18 ? 15.731 2.245 7.852 1.00 0.00 11 ASN A C 19
ATOM 32581 O O . ASN A 1 18 ? 15.970 3.189 7.099 1.00 0.00 11 ASN A O 19
ATOM 32592 N N . LEU A 1 19 ? 14.536 1.669 7.933 1.00 0.00 12 LEU A N 19
ATOM 32593 C CA . LEU A 1 19 ? 13.412 2.123 7.122 1.00 0.00 12 LEU A CA 19
ATOM 32594 C C . LEU A 1 19 ? 13.204 3.627 7.273 1.00 0.00 12 LEU A C 19
ATOM 32595 O O . LEU A 1 19 ? 13.553 4.227 8.290 1.00 0.00 12 LEU A O 19
ATOM 32611 N N . PRO A 1 20 ? 12.620 4.250 6.240 1.00 0.00 13 PRO A N 19
ATOM 32612 C CA . PRO A 1 20 ? 12.349 5.691 6.235 1.00 0.00 13 PRO A CA 19
ATOM 32613 C C . PRO A 1 20 ? 11.248 6.078 7.217 1.00 0.00 13 PRO A C 19
ATOM 32614 O O . PRO A 1 20 ? 10.749 5.238 7.966 1.00 0.00 13 PRO A O 19
ATOM 32625 N N . ALA A 1 21 ? 10.875 7.353 7.208 1.00 0.00 14 ALA A N 19
ATOM 32626 C CA . ALA A 1 21 ? 9.831 7.849 8.096 1.00 0.00 14 ALA A CA 19
ATOM 32627 C C . ALA A 1 21 ? 8.459 7.761 7.435 1.00 0.00 14 ALA A C 19
ATOM 32628 O O . ALA A 1 21 ? 8.346 7.401 6.263 1.00 0.00 14 ALA A O 19
ATOM 32635 N N . LEU A 1 22 ? 7.420 8.090 8.194 1.00 0.00 15 LEU A N 19
ATOM 32636 C CA . LEU A 1 22 ? 6.055 8.048 7.682 1.00 0.00 15 LEU A CA 19
ATOM 32637 C C . LEU A 1 22 ? 5.851 9.091 6.589 1.00 0.00 15 LEU A C 19
ATOM 32638 O O . LEU A 1 22 ? 6.429 10.177 6.637 1.00 0.00 15 LEU A O 19
ATOM 32654 N N . TYR A 1 23 ? 5.024 8.755 5.604 1.00 0.00 16 TYR A N 19
ATOM 32655 C CA . TYR A 1 23 ? 4.743 9.663 4.499 1.00 0.00 16 TYR A CA 19
ATOM 32656 C C . TYR A 1 23 ? 6.019 9.998 3.732 1.00 0.00 16 TYR A C 19
ATOM 32657 O O . TYR A 1 23 ? 6.121 11.053 3.104 1.00 0.00 16 TYR A O 19
ATOM 32675 N N . THR A 1 24 ? 6.990 9.092 3.787 1.00 0.00 17 THR A N 19
ATOM 32676 C CA . THR A 1 24 ? 8.259 9.290 3.100 1.00 0.00 17 THR A CA 19
ATOM 32677 C C . THR A 1 24 ? 8.213 8.723 1.685 1.00 0.00 17 THR A C 19
ATOM 32678 O O . THR A 1 24 ? 7.661 7.646 1.457 1.00 0.00 17 THR A O 19
ATOM 32689 N N . ILE A 1 25 ? 8.796 9.452 0.740 1.00 0.00 18 ILE A N 19
ATOM 32690 C CA . ILE A 1 25 ? 8.822 9.019 -0.651 1.00 0.00 18 ILE A CA 19
ATOM 32691 C C . ILE A 1 25 ? 10.209 8.520 -1.046 1.00 0.00 18 ILE A C 19
ATOM 32692 O O . ILE A 1 25 ? 11.213 9.190 -0.804 1.00 0.00 18 ILE A O 19
ATOM 32708 N N . PHE A 1 26 ? 10.255 7.340 -1.656 1.00 0.00 19 PHE A N 19
ATOM 32709 C CA . PHE A 1 26 ? 11.518 6.751 -2.084 1.00 0.00 19 PHE A CA 19
ATOM 32710 C C . PHE A 1 26 ? 11.313 5.850 -3.299 1.00 0.00 19 PHE A C 19
ATOM 32711 O O . PHE A 1 26 ? 10.191 5.442 -3.599 1.00 0.00 19 PHE A O 19
ATOM 32728 N N . GLN A 1 27 ? 12.405 5.544 -3.992 1.00 0.00 20 GLN A N 19
ATOM 32729 C CA . GLN A 1 27 ? 12.345 4.692 -5.173 1.00 0.00 20 GLN A CA 19
ATOM 32730 C C . GLN A 1 27 ? 12.765 3.265 -4.839 1.00 0.00 20 GLN A C 19
ATOM 32731 O O . GLN A 1 27 ? 13.821 3.040 -4.248 1.00 0.00 20 GLN A O 19
ATOM 32745 N N . GLY A 1 28 ? 11.931 2.302 -5.219 1.00 0.00 21 GLY A N 19
ATOM 32746 C CA . GLY A 1 28 ? 12.233 0.908 -4.950 1.00 0.00 21 GLY A CA 19
ATOM 32747 C C . GLY A 1 28 ? 11.920 0.008 -6.128 1.00 0.00 21 GLY A C 19
ATOM 32748 O O . GLY A 1 28 ? 11.106 0.356 -6.983 1.00 0.00 21 GLY A O 19
ATOM 32752 N N . GLU A 1 29 ? 12.568 -1.151 -6.174 1.00 0.00 22 GLU A N 19
ATOM 32753 C CA . GLU A 1 29 ? 12.355 -2.103 -7.259 1.00 0.00 22 GLU A CA 19
ATOM 32754 C C . GLU A 1 29 ? 11.412 -3.222 -6.824 1.00 0.00 22 GLU A C 19
ATOM 32755 O O . GLU A 1 29 ? 11.419 -3.640 -5.666 1.00 0.00 22 GLU A O 19
ATOM 32767 N N . VAL A 1 30 ? 10.600 -3.701 -7.762 1.00 0.00 23 VAL A N 19
ATOM 32768 C CA . VAL A 1 30 ? 9.652 -4.771 -7.477 1.00 0.00 23 VAL A CA 19
ATOM 32769 C C . VAL A 1 30 ? 10.366 -6.107 -7.308 1.00 0.00 23 VAL A C 19
ATOM 32770 O O . VAL A 1 30 ? 11.113 -6.538 -8.185 1.00 0.00 23 VAL A O 19
ATOM 32783 N N . ALA A 1 31 ? 10.130 -6.759 -6.174 1.00 0.00 24 ALA A N 19
ATOM 32784 C CA . ALA A 1 31 ? 10.748 -8.048 -5.890 1.00 0.00 24 ALA A CA 19
ATOM 32785 C C . ALA A 1 31 ? 9.723 -9.175 -5.958 1.00 0.00 24 ALA A C 19
ATOM 32786 O O . ALA A 1 31 ? 10.072 -10.329 -6.204 1.00 0.00 24 ALA A O 19
ATOM 32793 N N . MET A 1 32 ? 8.458 -8.832 -5.741 1.00 0.00 25 MET A N 19
ATOM 32794 C CA . MET A 1 32 ? 7.383 -9.817 -5.778 1.00 0.00 25 MET A CA 19
ATOM 32795 C C . MET A 1 32 ? 6.086 -9.187 -6.278 1.00 0.00 25 MET A C 19
ATOM 32796 O O . MET A 1 32 ? 5.741 -8.068 -5.899 1.00 0.00 25 MET A O 19
ATOM 32810 N N . VAL A 1 33 ? 5.371 -9.913 -7.131 1.00 0.00 26 VAL A N 19
ATOM 32811 C CA . VAL A 1 33 ? 4.112 -9.425 -7.682 1.00 0.00 26 VAL A CA 19
ATOM 32812 C C . VAL A 1 33 ? 2.961 -10.365 -7.339 1.00 0.00 26 VAL A C 19
ATOM 32813 O O . VAL A 1 33 ? 3.006 -11.557 -7.643 1.00 0.00 26 VAL A O 19
ATOM 32826 N N . THR A 1 34 ? 1.929 -9.820 -6.703 1.00 0.00 27 THR A N 19
ATOM 32827 C CA . THR A 1 34 ? 0.765 -10.609 -6.317 1.00 0.00 27 THR A CA 19
ATOM 32828 C C . THR A 1 34 ? -0.521 -9.984 -6.844 1.00 0.00 27 THR A C 19
ATOM 32829 O O . THR A 1 34 ? -0.556 -8.799 -7.178 1.00 0.00 27 THR A O 19
ATOM 32840 N N . ASP A 1 35 ? -1.577 -10.787 -6.915 1.00 0.00 28 ASP A N 19
ATOM 32841 C CA . ASP A 1 35 ? -2.868 -10.312 -7.399 1.00 0.00 28 ASP A CA 19
ATOM 32842 C C . ASP A 1 35 ? -3.531 -9.400 -6.373 1.00 0.00 28 ASP A C 19
ATOM 32843 O O . ASP A 1 35 ? -4.646 -8.919 -6.582 1.00 0.00 28 ASP A O 19
ATOM 32852 N N . TYR A 1 36 ? -2.839 -9.165 -5.262 1.00 0.00 29 TYR A N 19
ATOM 32853 C CA . TYR A 1 36 ? -3.363 -8.314 -4.202 1.00 0.00 29 TYR A CA 19
ATOM 32854 C C . TYR A 1 36 ? -2.387 -7.189 -3.875 1.00 0.00 29 TYR A C 19
ATOM 32855 O O . TYR A 1 36 ? -2.599 -6.418 -2.939 1.00 0.00 29 TYR A O 19
ATOM 32873 N N . GLY A 1 37 ? -1.314 -7.098 -4.656 1.00 0.00 30 GLY A N 19
ATOM 32874 C CA . GLY A 1 37 ? -0.320 -6.065 -4.436 1.00 0.00 30 GLY A CA 19
ATOM 32875 C C . GLY A 1 37 ? 1.056 -6.469 -4.925 1.00 0.00 30 GLY A C 19
ATOM 32876 O O . GLY A 1 37 ? 1.207 -7.487 -5.600 1.00 0.00 30 GLY A O 19
ATOM 32880 N N . ALA A 1 38 ? 2.061 -5.669 -4.587 1.00 0.00 31 ALA A N 19
ATOM 32881 C CA . ALA A 1 38 ? 3.432 -5.949 -4.997 1.00 0.00 31 ALA A CA 19
ATOM 32882 C C . ALA A 1 38 ? 4.426 -5.505 -3.929 1.00 0.00 31 ALA A C 19
ATOM 32883 O O . ALA A 1 38 ? 4.199 -4.520 -3.227 1.00 0.00 31 ALA A O 19
ATOM 32890 N N . PHE A 1 39 ? 5.528 -6.239 -3.811 1.00 0.00 32 PHE A N 19
ATOM 32891 C CA . PHE A 1 39 ? 6.556 -5.922 -2.827 1.00 0.00 32 PHE A CA 19
ATOM 32892 C C . PHE A 1 39 ? 7.637 -5.034 -3.437 1.00 0.00 32 PHE A C 19
ATOM 32893 O O . PHE A 1 39 ? 8.116 -5.292 -4.542 1.00 0.00 32 PHE A O 19
ATOM 32910 N N . ILE A 1 40 ? 8.017 -3.989 -2.710 1.00 0.00 33 ILE A N 19
ATOM 32911 C CA . ILE A 1 40 ? 9.041 -3.064 -3.179 1.00 0.00 33 ILE A CA 19
ATOM 32912 C C . ILE A 1 40 ? 10.222 -3.017 -2.215 1.00 0.00 33 ILE A C 19
ATOM 32913 O O . ILE A 1 40 ? 10.048 -2.821 -1.011 1.00 0.00 33 ILE A O 19
ATOM 32929 N N . LYS A 1 41 ? 11.424 -3.196 -2.750 1.00 0.00 34 LYS A N 19
ATOM 32930 C CA . LYS A 1 41 ? 12.636 -3.171 -1.940 1.00 0.00 34 LYS A CA 19
ATOM 32931 C C . LYS A 1 41 ? 13.102 -1.739 -1.704 1.00 0.00 34 LYS A C 19
ATOM 32932 O O . LYS A 1 41 ? 13.333 -0.987 -2.651 1.00 0.00 34 LYS A O 19
ATOM 32951 N N . ILE A 1 42 ? 13.240 -1.367 -0.435 1.00 0.00 35 ILE A N 19
ATOM 32952 C CA . ILE A 1 42 ? 13.682 -0.026 -0.075 1.00 0.00 35 ILE A CA 19
ATOM 32953 C C . ILE A 1 42 ? 15.202 0.084 -0.126 1.00 0.00 35 ILE A C 19
ATOM 32954 O O . ILE A 1 42 ? 15.927 -0.741 0.428 1.00 0.00 35 ILE A O 19
ATOM 32970 N N . PRO A 1 43 ? 15.697 1.130 -0.805 1.00 0.00 36 PRO A N 19
ATOM 32971 C CA . PRO A 1 43 ? 17.135 1.375 -0.943 1.00 0.00 36 PRO A CA 19
ATOM 32972 C C . PRO A 1 43 ? 17.779 1.799 0.373 1.00 0.00 36 PRO A C 19
ATOM 32973 O O . PRO A 1 43 ? 17.204 2.573 1.137 1.00 0.00 36 PRO A O 19
ATOM 32984 N N . GLY A 1 44 ? 18.979 1.287 0.631 1.00 0.00 37 GLY A N 19
ATOM 32985 C CA . GLY A 1 44 ? 19.681 1.625 1.856 1.00 0.00 37 GLY A CA 19
ATOM 32986 C C . GLY A 1 44 ? 19.186 0.829 3.048 1.00 0.00 37 GLY A C 19
ATOM 32987 O O . GLY A 1 44 ? 19.866 0.741 4.070 1.00 0.00 37 GLY A O 19
ATOM 32991 N N . CYS A 1 45 ? 17.999 0.249 2.916 1.00 0.00 38 CYS A N 19
ATOM 32992 C CA . CYS A 1 45 ? 17.411 -0.541 3.992 1.00 0.00 38 CYS A CA 19
ATOM 32993 C C . CYS A 1 45 ? 17.264 -2.001 3.576 1.00 0.00 38 CYS A C 19
ATOM 32994 O O . CYS A 1 45 ? 17.424 -2.343 2.404 1.00 0.00 38 CYS A O 19
ATOM 33002 N N . ARG A 1 46 ? 16.960 -2.860 4.544 1.00 0.00 39 ARG A N 19
ATOM 33003 C CA . ARG A 1 46 ? 16.795 -4.284 4.279 1.00 0.00 39 ARG A CA 19
ATOM 33004 C C . ARG A 1 46 ? 15.319 -4.668 4.268 1.00 0.00 39 ARG A C 19
ATOM 33005 O O . ARG A 1 46 ? 14.893 -5.523 3.491 1.00 0.00 39 ARG A O 19
ATOM 33026 N N . LYS A 1 47 ? 14.541 -4.031 5.137 1.00 0.00 40 LYS A N 19
ATOM 33027 C CA . LYS A 1 47 ? 13.111 -4.303 5.228 1.00 0.00 40 LYS A CA 19
ATOM 33028 C C . LYS A 1 47 ? 12.392 -3.862 3.958 1.00 0.00 40 LYS A C 19
ATOM 33029 O O . LYS A 1 47 ? 12.732 -2.839 3.365 1.00 0.00 40 LYS A O 19
ATOM 33048 N N . GLN A 1 48 ? 11.395 -4.640 3.548 1.00 0.00 41 GLN A N 19
ATOM 33049 C CA . GLN A 1 48 ? 10.627 -4.328 2.348 1.00 0.00 41 GLN A CA 19
ATOM 33050 C C . GLN A 1 48 ? 9.187 -3.970 2.701 1.00 0.00 41 GLN A C 19
ATOM 33051 O O . GLN A 1 48 ? 8.724 -4.237 3.809 1.00 0.00 41 GLN A O 19
ATOM 33065 N N . GLY A 1 49 ? 8.484 -3.361 1.751 1.00 0.00 42 GLY A N 19
ATOM 33066 C CA . GLY A 1 49 ? 7.104 -2.975 1.981 1.00 0.00 42 GLY A CA 19
ATOM 33067 C C . GLY A 1 49 ? 6.160 -3.550 0.944 1.00 0.00 42 GLY A C 19
ATOM 33068 O O . GLY A 1 49 ? 6.552 -3.787 -0.199 1.00 0.00 42 GLY A O 19
ATOM 33072 N N . LEU A 1 50 ? 4.913 -3.776 1.342 1.00 0.00 43 LEU A N 19
ATOM 33073 C CA . LEU A 1 50 ? 3.910 -4.328 0.438 1.00 0.00 43 LEU A CA 19
ATOM 33074 C C . LEU A 1 50 ? 2.958 -3.240 -0.050 1.00 0.00 43 LEU A C 19
ATOM 33075 O O . LEU A 1 50 ? 2.479 -2.422 0.735 1.00 0.00 43 LEU A O 19
ATOM 33091 N N . VAL A 1 51 ? 2.688 -3.238 -1.352 1.00 0.00 44 VAL A N 19
ATOM 33092 C CA . VAL A 1 51 ? 1.791 -2.253 -1.944 1.00 0.00 44 VAL A CA 19
ATOM 33093 C C . VAL A 1 51 ? 0.431 -2.867 -2.258 1.00 0.00 44 VAL A C 19
ATOM 33094 O O . VAL A 1 51 ? 0.309 -3.709 -3.149 1.00 0.00 44 VAL A O 19
ATOM 33107 N N . HIS A 1 52 ? -0.589 -2.439 -1.522 1.00 0.00 45 HIS A N 19
ATOM 33108 C CA . HIS A 1 52 ? -1.942 -2.946 -1.722 1.00 0.00 45 HIS A CA 19
ATOM 33109 C C . HIS A 1 52 ? -2.380 -2.766 -3.173 1.00 0.00 45 HIS A C 19
ATOM 33110 O O . HIS A 1 52 ? -1.978 -1.813 -3.839 1.00 0.00 45 HIS A O 19
ATOM 33124 N N . ARG A 1 53 ? -3.204 -3.691 -3.655 1.00 0.00 46 ARG A N 19
ATOM 33125 C CA . ARG A 1 53 ? -3.695 -3.636 -5.027 1.00 0.00 46 ARG A CA 19
ATOM 33126 C C . ARG A 1 53 ? -4.461 -2.341 -5.279 1.00 0.00 46 ARG A C 19
ATOM 33127 O O . ARG A 1 53 ? -4.437 -1.796 -6.383 1.00 0.00 46 ARG A O 19
ATOM 33148 N N . THR A 1 54 ? -5.142 -1.852 -4.247 1.00 0.00 47 THR A N 19
ATOM 33149 C CA . THR A 1 54 ? -5.918 -0.623 -4.356 1.00 0.00 47 THR A CA 19
ATOM 33150 C C . THR A 1 54 ? -5.008 0.587 -4.536 1.00 0.00 47 THR A C 19
ATOM 33151 O O . THR A 1 54 ? -5.368 1.552 -5.211 1.00 0.00 47 THR A O 19
ATOM 33162 N N . HIS A 1 55 ? -3.826 0.528 -3.929 1.00 0.00 48 HIS A N 19
ATOM 33163 C CA . HIS A 1 55 ? -2.863 1.620 -4.024 1.00 0.00 48 HIS A CA 19
ATOM 33164 C C . HIS A 1 55 ? -2.018 1.490 -5.287 1.00 0.00 48 HIS A C 19
ATOM 33165 O O . HIS A 1 55 ? -1.417 2.462 -5.745 1.00 0.00 48 HIS A O 19
ATOM 33179 N N . MET A 1 56 ? -1.976 0.284 -5.844 1.00 0.00 49 MET A N 19
ATOM 33180 C CA . MET A 1 56 ? -1.203 0.029 -7.055 1.00 0.00 49 MET A CA 19
ATOM 33181 C C . MET A 1 56 ? -1.727 0.862 -8.220 1.00 0.00 49 MET A C 19
ATOM 33182 O O . MET A 1 56 ? -0.956 1.329 -9.058 1.00 0.00 49 MET A O 19
ATOM 33196 N N . SER A 1 57 ? -3.043 1.046 -8.266 1.00 0.00 50 SER A N 19
ATOM 33197 C CA . SER A 1 57 ? -3.670 1.820 -9.332 1.00 0.00 50 SER A CA 19
ATOM 33198 C C . SER A 1 57 ? -4.544 2.928 -8.754 1.00 0.00 50 SER A C 19
ATOM 33199 O O . SER A 1 57 ? -4.886 2.914 -7.572 1.00 0.00 50 SER A O 19
ATOM 33207 N N . SER A 1 58 ? -4.904 3.890 -9.599 1.00 0.00 51 SER A N 19
ATOM 33208 C CA . SER A 1 58 ? -5.735 5.010 -9.174 1.00 0.00 51 SER A CA 19
ATOM 33209 C C . SER A 1 58 ? -6.971 4.516 -8.427 1.00 0.00 51 SER A C 19
ATOM 33210 O O . SER A 1 58 ? -7.100 4.714 -7.218 1.00 0.00 51 SER A O 19
ATOM 33218 N N . CYS A 1 59 ? -7.876 3.873 -9.156 1.00 0.00 52 CYS A N 19
ATOM 33219 C CA . CYS A 1 59 ? -9.103 3.350 -8.564 1.00 0.00 52 CYS A CA 19
ATOM 33220 C C . CYS A 1 59 ? -9.375 1.928 -9.043 1.00 0.00 52 CYS A C 19
ATOM 33221 O O . CYS A 1 59 ? -9.337 0.980 -8.259 1.00 0.00 52 CYS A O 19
ATOM 33229 N N . ARG A 1 60 ? -9.652 1.788 -10.335 1.00 0.00 53 ARG A N 19
ATOM 33230 C CA . ARG A 1 60 ? -9.933 0.482 -10.919 1.00 0.00 53 ARG A CA 19
ATOM 33231 C C . ARG A 1 60 ? -8.687 -0.398 -10.911 1.00 0.00 53 ARG A C 19
ATOM 33232 O O . ARG A 1 60 ? -7.626 0.005 -11.387 1.00 0.00 53 ARG A O 19
ATOM 33253 N N . VAL A 1 61 ? -8.823 -1.603 -10.365 1.00 0.00 54 VAL A N 19
ATOM 33254 C CA . VAL A 1 61 ? -7.709 -2.540 -10.295 1.00 0.00 54 VAL A CA 19
ATOM 33255 C C . VAL A 1 61 ? -8.037 -3.840 -11.021 1.00 0.00 54 VAL A C 19
ATOM 33256 O O . VAL A 1 61 ? -8.432 -4.827 -10.399 1.00 0.00 54 VAL A O 19
ATOM 33269 N N . ASP A 1 62 ? -7.871 -3.834 -12.338 1.00 0.00 55 ASP A N 19
ATOM 33270 C CA . ASP A 1 62 ? -8.149 -5.014 -13.150 1.00 0.00 55 ASP A CA 19
ATOM 33271 C C . ASP A 1 62 ? -7.103 -6.097 -12.908 1.00 0.00 55 ASP A C 19
ATOM 33272 O O . ASP A 1 62 ? -7.437 -7.236 -12.581 1.00 0.00 55 ASP A O 19
ATOM 33281 N N . LYS A 1 63 ? -5.835 -5.736 -13.072 1.00 0.00 56 LYS A N 19
ATOM 33282 C CA . LYS A 1 63 ? -4.739 -6.676 -12.873 1.00 0.00 56 LYS A CA 19
ATOM 33283 C C . LYS A 1 63 ? -3.490 -5.958 -12.375 1.00 0.00 56 LYS A C 19
ATOM 33284 O O . LYS A 1 63 ? -2.796 -5.275 -13.127 1.00 0.00 56 LYS A O 19
ATOM 33303 N N . PRO A 1 64 ? -3.194 -6.115 -11.076 1.00 0.00 57 PRO A N 19
ATOM 33304 C CA . PRO A 1 64 ? -2.025 -5.490 -10.449 1.00 0.00 57 PRO A CA 19
ATOM 33305 C C . PRO A 1 64 ? -0.713 -6.106 -10.924 1.00 0.00 57 PRO A C 19
ATOM 33306 O O . PRO A 1 64 ? 0.354 -5.513 -10.771 1.00 0.00 57 PRO A O 19
ATOM 33317 N N . SER A 1 65 ? -0.801 -7.300 -11.501 1.00 0.00 58 SER A N 19
ATOM 33318 C CA . SER A 1 65 ? 0.380 -7.999 -11.995 1.00 0.00 58 SER A CA 19
ATOM 33319 C C . SER A 1 65 ? 0.767 -7.496 -13.383 1.00 0.00 58 SER A C 19
ATOM 33320 O O . SER A 1 65 ? 1.834 -7.828 -13.899 1.00 0.00 58 SER A O 19
ATOM 33328 N N . GLU A 1 66 ? -0.109 -6.695 -13.981 1.00 0.00 59 GLU A N 19
ATOM 33329 C CA . GLU A 1 66 ? 0.141 -6.147 -15.309 1.00 0.00 59 GLU A CA 19
ATOM 33330 C C . GLU A 1 66 ? 0.657 -4.713 -15.219 1.00 0.00 59 GLU A C 19
ATOM 33331 O O . GLU A 1 66 ? 1.178 -4.168 -16.192 1.00 0.00 59 GLU A O 19
ATOM 33343 N N . ILE A 1 67 ? 0.507 -4.111 -14.045 1.00 0.00 60 ILE A N 19
ATOM 33344 C CA . ILE A 1 67 ? 0.958 -2.741 -13.826 1.00 0.00 60 ILE A CA 19
ATOM 33345 C C . ILE A 1 67 ? 2.464 -2.688 -13.598 1.00 0.00 60 ILE A C 19
ATOM 33346 O O . ILE A 1 67 ? 3.121 -1.707 -13.944 1.00 0.00 60 ILE A O 19
ATOM 33362 N N . VAL A 1 68 ? 3.006 -3.752 -13.015 1.00 0.00 61 VAL A N 19
ATOM 33363 C CA . VAL A 1 68 ? 4.437 -3.830 -12.742 1.00 0.00 61 VAL A CA 19
ATOM 33364 C C . VAL A 1 68 ? 4.958 -5.248 -12.941 1.00 0.00 61 VAL A C 19
ATOM 33365 O O . VAL A 1 68 ? 4.191 -6.171 -13.214 1.00 0.00 61 VAL A O 19
ATOM 33378 N N . ASP A 1 69 ? 6.269 -5.415 -12.801 1.00 0.00 62 ASP A N 19
ATOM 33379 C CA . ASP A 1 69 ? 6.894 -6.723 -12.963 1.00 0.00 62 ASP A CA 19
ATOM 33380 C C . ASP A 1 69 ? 8.281 -6.744 -12.326 1.00 0.00 62 ASP A C 19
ATOM 33381 O O . ASP A 1 69 ? 9.027 -5.769 -12.405 1.00 0.00 62 ASP A O 19
ATOM 33390 N N . VAL A 1 70 ? 8.618 -7.864 -11.694 1.00 0.00 63 VAL A N 19
ATOM 33391 C CA . VAL A 1 70 ? 9.914 -8.014 -11.043 1.00 0.00 63 VAL A CA 19
ATOM 33392 C C . VAL A 1 70 ? 11.031 -7.435 -11.903 1.00 0.00 63 VAL A C 19
ATOM 33393 O O . VAL A 1 70 ? 11.244 -7.866 -13.036 1.00 0.00 63 VAL A O 19
ATOM 33406 N N . GLY A 1 71 ? 11.745 -6.453 -11.358 1.00 0.00 64 GLY A N 19
ATOM 33407 C CA . GLY A 1 71 ? 12.832 -5.832 -12.090 1.00 0.00 64 GLY A CA 19
ATOM 33408 C C . GLY A 1 71 ? 12.557 -4.377 -12.411 1.00 0.00 64 GLY A C 19
ATOM 33409 O O . GLY A 1 71 ? 13.484 -3.594 -12.621 1.00 0.00 64 GLY A O 19
ATOM 33413 N N . ASP A 1 72 ? 11.280 -4.012 -12.452 1.00 0.00 65 ASP A N 19
ATOM 33414 C CA . ASP A 1 72 ? 10.886 -2.640 -12.750 1.00 0.00 65 ASP A CA 19
ATOM 33415 C C . ASP A 1 72 ? 10.967 -1.767 -11.501 1.00 0.00 65 ASP A C 19
ATOM 33416 O O . ASP A 1 72 ? 10.417 -2.108 -10.454 1.00 0.00 65 ASP A O 19
ATOM 33425 N N . LYS A 1 73 ? 11.659 -0.638 -11.619 1.00 0.00 66 LYS A N 19
ATOM 33426 C CA . LYS A 1 73 ? 11.814 0.284 -10.501 1.00 0.00 66 LYS A CA 19
ATOM 33427 C C . LYS A 1 73 ? 10.751 1.377 -10.547 1.00 0.00 66 LYS A C 19
ATOM 33428 O O . LYS A 1 73 ? 10.507 1.976 -11.594 1.00 0.00 66 LYS A O 19
ATOM 33447 N N . VAL A 1 74 ? 10.121 1.632 -9.405 1.00 0.00 67 VAL A N 19
ATOM 33448 C CA . VAL A 1 74 ? 9.086 2.654 -9.314 1.00 0.00 67 VAL A CA 19
ATOM 33449 C C . VAL A 1 74 ? 9.183 3.418 -7.998 1.00 0.00 67 VAL A C 19
ATOM 33450 O O . VAL A 1 74 ? 9.927 3.032 -7.097 1.00 0.00 67 VAL A O 19
ATOM 33463 N N . TRP A 1 75 ? 8.424 4.504 -7.893 1.00 0.00 68 TRP A N 19
ATOM 33464 C CA . TRP A 1 75 ? 8.423 5.323 -6.687 1.00 0.00 68 TRP A CA 19
ATOM 33465 C C . TRP A 1 75 ? 7.200 5.023 -5.827 1.00 0.00 68 TRP A C 19
ATOM 33466 O O . TRP A 1 75 ? 6.077 4.957 -6.328 1.00 0.00 68 TRP A O 19
ATOM 33487 N N . VAL A 1 76 ? 7.424 4.844 -4.529 1.00 0.00 69 VAL A N 19
ATOM 33488 C CA . VAL A 1 76 ? 6.338 4.554 -3.599 1.00 0.00 69 VAL A CA 19
ATOM 33489 C C . VAL A 1 76 ? 6.416 5.449 -2.367 1.00 0.00 69 VAL A C 19
ATOM 33490 O O . VAL A 1 76 ? 7.470 6.001 -2.052 1.00 0.00 69 VAL A O 19
ATOM 33503 N N . LYS A 1 77 ? 5.291 5.589 -1.673 1.00 0.00 70 LYS A N 19
ATOM 33504 C CA . LYS A 1 77 ? 5.230 6.416 -0.474 1.00 0.00 70 LYS A CA 19
ATOM 33505 C C . LYS A 1 77 ? 4.645 5.634 0.698 1.00 0.00 70 LYS A C 19
ATOM 33506 O O . LYS A 1 77 ? 3.638 4.940 0.552 1.00 0.00 70 LYS A O 19
ATOM 33525 N N . LEU A 1 78 ? 5.281 5.750 1.857 1.00 0.00 71 LEU A N 19
ATOM 33526 C CA . LEU A 1 78 ? 4.823 5.055 3.055 1.00 0.00 71 LEU A CA 19
ATOM 33527 C C . LEU A 1 78 ? 3.501 5.634 3.549 1.00 0.00 71 LEU A C 19
ATOM 33528 O O . LEU A 1 78 ? 3.340 6.852 3.637 1.00 0.00 71 LEU A O 19
ATOM 33544 N N . ILE A 1 79 ? 2.559 4.755 3.871 1.00 0.00 72 ILE A N 19
ATOM 33545 C CA . ILE A 1 79 ? 1.252 5.180 4.360 1.00 0.00 72 ILE A CA 19
ATOM 33546 C C . ILE A 1 79 ? 0.999 4.663 5.772 1.00 0.00 72 ILE A C 19
ATOM 33547 O O . ILE A 1 79 ? 0.216 5.241 6.525 1.00 0.00 72 ILE A O 19
ATOM 33563 N N . GLY A 1 80 ? 1.669 3.570 6.125 1.00 0.00 73 GLY A N 19
ATOM 33564 C CA . GLY A 1 80 ? 1.503 2.993 7.446 1.00 0.00 73 GLY A CA 19
ATOM 33565 C C . GLY A 1 80 ? 2.638 2.059 7.818 1.00 0.00 73 GLY A C 19
ATOM 33566 O O . GLY A 1 80 ? 2.837 1.027 7.175 1.00 0.00 73 GLY A O 19
ATOM 33570 N N . ARG A 1 81 ? 3.384 2.420 8.856 1.00 0.00 74 ARG A N 19
ATOM 33571 C CA . ARG A 1 81 ? 4.506 1.608 9.310 1.00 0.00 74 ARG A CA 19
ATOM 33572 C C . ARG A 1 81 ? 4.301 1.153 10.752 1.00 0.00 74 ARG A C 19
ATOM 33573 O O . ARG A 1 81 ? 4.078 1.971 11.644 1.00 0.00 74 ARG A O 19
ATOM 33594 N N . GLU A 1 82 ? 4.379 -0.156 10.971 1.00 0.00 75 GLU A N 19
ATOM 33595 C CA . GLU A 1 82 ? 4.200 -0.718 12.304 1.00 0.00 75 GLU A CA 19
ATOM 33596 C C . GLU A 1 82 ? 5.152 -1.888 12.534 1.00 0.00 75 GLU A C 19
ATOM 33597 O O . GLU A 1 82 ? 5.161 -2.853 11.771 1.00 0.00 75 GLU A O 19
ATOM 33609 N N . MET A 1 83 ? 5.953 -1.793 13.591 1.00 0.00 76 MET A N 19
ATOM 33610 C CA . MET A 1 83 ? 6.909 -2.844 13.921 1.00 0.00 76 MET A CA 19
ATOM 33611 C C . MET A 1 83 ? 6.583 -3.469 15.273 1.00 0.00 76 MET A C 19
ATOM 33612 O O . MET A 1 83 ? 6.674 -2.813 16.311 1.00 0.00 76 MET A O 19
ATOM 33626 N N . LYS A 1 84 ? 6.203 -4.742 15.255 1.00 0.00 77 LYS A N 19
ATOM 33627 C CA . LYS A 1 84 ? 5.865 -5.458 16.480 1.00 0.00 77 LYS A CA 19
ATOM 33628 C C . LYS A 1 84 ? 6.828 -6.616 16.718 1.00 0.00 77 LYS A C 19
ATOM 33629 O O . LYS A 1 84 ? 7.305 -7.242 15.773 1.00 0.00 77 LYS A O 19
ATOM 33648 N N . ASN A 1 85 ? 7.108 -6.896 17.986 1.00 0.00 78 ASN A N 19
ATOM 33649 C CA . ASN A 1 85 ? 8.014 -7.980 18.348 1.00 0.00 78 ASN A CA 19
ATOM 33650 C C . ASN A 1 85 ? 7.502 -9.316 17.819 1.00 0.00 78 ASN A C 19
ATOM 33651 O O . ASN A 1 85 ? 8.233 -10.307 17.792 1.00 0.00 78 ASN A O 19
ATOM 33662 N N . ASP A 1 86 ? 6.242 -9.336 17.399 1.00 0.00 79 ASP A N 19
ATOM 33663 C CA . ASP A 1 86 ? 5.631 -10.549 16.869 1.00 0.00 79 ASP A CA 19
ATOM 33664 C C . ASP A 1 86 ? 5.741 -10.593 15.348 1.00 0.00 79 ASP A C 19
ATOM 33665 O O . ASP A 1 86 ? 5.849 -11.666 14.754 1.00 0.00 79 ASP A O 19
ATOM 33674 N N . ARG A 1 87 ? 5.712 -9.420 14.724 1.00 0.00 80 ARG A N 19
ATOM 33675 C CA . ARG A 1 87 ? 5.806 -9.326 13.272 1.00 0.00 80 ARG A CA 19
ATOM 33676 C C . ARG A 1 87 ? 5.857 -7.868 12.825 1.00 0.00 80 ARG A C 19
ATOM 33677 O O . ARG A 1 87 ? 5.413 -6.972 13.544 1.00 0.00 80 ARG A O 19
ATOM 33698 N N . ILE A 1 88 ? 6.402 -7.639 11.635 1.00 0.00 81 ILE A N 19
ATOM 33699 C CA . ILE A 1 88 ? 6.510 -6.290 11.092 1.00 0.00 81 ILE A CA 19
ATOM 33700 C C . ILE A 1 88 ? 5.605 -6.111 9.878 1.00 0.00 81 ILE A C 19
ATOM 33701 O O . ILE A 1 88 ? 5.592 -6.942 8.970 1.00 0.00 81 ILE A O 19
ATOM 33717 N N . LYS A 1 89 ? 4.848 -5.019 9.869 1.00 0.00 82 LYS A N 19
ATOM 33718 C CA . LYS A 1 89 ? 3.939 -4.727 8.766 1.00 0.00 82 LYS A CA 19
ATOM 33719 C C . LYS A 1 89 ? 4.286 -3.392 8.114 1.00 0.00 82 LYS A C 19
ATOM 33720 O O . LYS A 1 89 ? 4.422 -2.375 8.795 1.00 0.00 82 LYS A O 19
ATOM 33739 N N . VAL A 1 90 ? 4.427 -3.402 6.792 1.00 0.00 83 VAL A N 19
ATOM 33740 C CA . VAL A 1 90 ? 4.755 -2.192 6.050 1.00 0.00 83 VAL A CA 19
ATOM 33741 C C . VAL A 1 90 ? 3.818 -2.005 4.861 1.00 0.00 83 VAL A C 19
ATOM 33742 O O . VAL A 1 90 ? 3.645 -2.911 4.046 1.00 0.00 83 VAL A O 19
ATOM 33755 N N . SER A 1 91 ? 3.216 -0.824 4.769 1.00 0.00 84 SER A N 19
ATOM 33756 C CA . SER A 1 91 ? 2.293 -0.519 3.682 1.00 0.00 84 SER A CA 19
ATOM 33757 C C . SER A 1 91 ? 2.823 0.626 2.824 1.00 0.00 84 SER A C 19
ATOM 33758 O O . SER A 1 91 ? 3.185 1.686 3.337 1.00 0.00 84 SER A O 19
ATOM 33766 N N . LEU A 1 92 ? 2.867 0.404 1.516 1.00 0.00 85 LEU A N 19
ATOM 33767 C CA . LEU A 1 92 ? 3.353 1.415 0.584 1.00 0.00 85 LEU A CA 19
ATOM 33768 C C . LEU A 1 92 ? 2.295 1.743 -0.465 1.00 0.00 85 LEU A C 19
ATOM 33769 O O . LEU A 1 92 ? 1.386 0.951 -0.713 1.00 0.00 85 LEU A O 19
ATOM 33785 N N . SER A 1 93 ? 2.421 2.915 -1.080 1.00 0.00 86 SER A N 19
ATOM 33786 C CA . SER A 1 93 ? 1.474 3.349 -2.101 1.00 0.00 86 SER A CA 19
ATOM 33787 C C . SER A 1 93 ? 2.207 3.849 -3.342 1.00 0.00 86 SER A C 19
ATOM 33788 O O . SER A 1 93 ? 3.305 4.396 -3.251 1.00 0.00 86 SER A O 19
ATOM 33796 N N . MET A 1 94 ? 1.589 3.656 -4.503 1.00 0.00 87 MET A N 19
ATOM 33797 C CA . MET A 1 94 ? 2.181 4.087 -5.764 1.00 0.00 87 MET A CA 19
ATOM 33798 C C . MET A 1 94 ? 1.269 5.076 -6.483 1.00 0.00 87 MET A C 19
ATOM 33799 O O . MET A 1 94 ? 1.732 5.925 -7.245 1.00 0.00 87 MET A O 19
ATOM 33813 N N . LYS A 1 95 ? -0.032 4.959 -6.237 1.00 0.00 88 LYS A N 19
ATOM 33814 C CA . LYS A 1 95 ? -1.011 5.842 -6.860 1.00 0.00 88 LYS A CA 19
ATOM 33815 C C . LYS A 1 95 ? -0.800 7.287 -6.418 1.00 0.00 88 LYS A C 19
ATOM 33816 O O . LYS A 1 95 ? -1.158 8.224 -7.132 1.00 0.00 88 LYS A O 19
ATOM 33835 N N . VAL A 1 96 ? -0.217 7.459 -5.236 1.00 0.00 89 VAL A N 19
ATOM 33836 C CA . VAL A 1 96 ? 0.045 8.790 -4.700 1.00 0.00 89 VAL A CA 19
ATOM 33837 C C . VAL A 1 96 ? 1.479 9.224 -4.981 1.00 0.00 89 VAL A C 19
ATOM 33838 O O . VAL A 1 96 ? 1.956 10.219 -4.436 1.00 0.00 89 VAL A O 19
ATOM 33851 N N . VAL A 1 97 ? 2.163 8.470 -5.835 1.00 0.00 90 VAL A N 19
ATOM 33852 C CA . VAL A 1 97 ? 3.543 8.777 -6.191 1.00 0.00 90 VAL A CA 19
ATOM 33853 C C . VAL A 1 97 ? 3.760 8.672 -7.696 1.00 0.00 90 VAL A C 19
ATOM 33854 O O . VAL A 1 97 ? 3.203 7.794 -8.353 1.00 0.00 90 VAL A O 19
ATOM 33867 N N . ASN A 1 98 ? 4.573 9.574 -8.236 1.00 0.00 91 ASN A N 19
ATOM 33868 C CA . ASN A 1 98 ? 4.863 9.584 -9.666 1.00 0.00 91 ASN A CA 19
ATOM 33869 C C . ASN A 1 98 ? 5.986 8.606 -9.998 1.00 0.00 91 ASN A C 19
ATOM 33870 O O . ASN A 1 98 ? 7.040 8.617 -9.363 1.00 0.00 91 ASN A O 19
ATOM 33881 N N . GLN A 1 99 ? 5.752 7.763 -10.999 1.00 0.00 92 GLN A N 19
ATOM 33882 C CA . GLN A 1 99 ? 6.745 6.779 -11.416 1.00 0.00 92 GLN A CA 19
ATOM 33883 C C . GLN A 1 99 ? 7.679 7.363 -12.470 1.00 0.00 92 GLN A C 19
ATOM 33884 O O . GLN A 1 99 ? 7.889 6.767 -13.526 1.00 0.00 92 GLN A O 19
ATOM 33898 N N . GLY A 1 100 ? 8.240 8.532 -12.176 1.00 0.00 93 GLY A N 19
ATOM 33899 C CA . GLY A 1 100 ? 9.146 9.177 -13.109 1.00 0.00 93 GLY A CA 19
ATOM 33900 C C . GLY A 1 100 ? 10.023 10.217 -12.441 1.00 0.00 93 GLY A C 19
ATOM 33901 O O . GLY A 1 100 ? 11.202 10.348 -12.767 1.00 0.00 93 GLY A O 19
ATOM 33905 N N . THR A 1 101 ? 9.445 10.962 -11.503 1.00 0.00 94 THR A N 19
ATOM 33906 C CA . THR A 1 101 ? 10.179 11.998 -10.790 1.00 0.00 94 THR A CA 19
ATOM 33907 C C . THR A 1 101 ? 10.194 11.729 -9.290 1.00 0.00 94 THR A C 19
ATOM 33908 O O . THR A 1 101 ? 11.064 12.216 -8.570 1.00 0.00 94 THR A O 19
ATOM 33919 N N . GLY A 1 102 ? 9.223 10.947 -8.824 1.00 0.00 95 GLY A N 19
ATOM 33920 C CA . GLY A 1 102 ? 9.144 10.626 -7.412 1.00 0.00 95 GLY A CA 19
ATOM 33921 C C . GLY A 1 102 ? 8.532 11.747 -6.595 1.00 0.00 95 GLY A C 19
ATOM 33922 O O . GLY A 1 102 ? 8.851 11.915 -5.418 1.00 0.00 95 GLY A O 19
ATOM 33926 N N . LYS A 1 103 ? 7.651 12.520 -7.222 1.00 0.00 96 LYS A N 19
ATOM 33927 C CA . LYS A 1 103 ? 6.992 13.632 -6.546 1.00 0.00 96 LYS A CA 19
ATOM 33928 C C . LYS A 1 103 ? 5.667 13.189 -5.935 1.00 0.00 96 LYS A C 19
ATOM 33929 O O . LYS A 1 103 ? 4.960 12.354 -6.499 1.00 0.00 96 LYS A O 19
ATOM 33948 N N . ASP A 1 104 ? 5.336 13.755 -4.780 1.00 0.00 97 ASP A N 19
ATOM 33949 C CA . ASP A 1 104 ? 4.094 13.420 -4.092 1.00 0.00 97 ASP A CA 19
ATOM 33950 C C . ASP A 1 104 ? 2.890 13.989 -4.837 1.00 0.00 97 ASP A C 19
ATOM 33951 O O . ASP A 1 104 ? 2.674 15.202 -4.854 1.00 0.00 97 ASP A O 19
ATOM 33960 N N . LEU A 1 105 ? 2.112 13.107 -5.453 1.00 0.00 98 LEU A N 19
ATOM 33961 C CA . LEU A 1 105 ? 0.930 13.520 -6.201 1.00 0.00 98 LEU A CA 19
ATOM 33962 C C . LEU A 1 105 ? -0.220 13.861 -5.259 1.00 0.00 98 LEU A C 19
ATOM 33963 O O . LEU A 1 105 ? -0.982 14.796 -5.505 1.00 0.00 98 LEU A O 19
ATOM 33979 N N . ASP A 1 106 ? -0.338 13.098 -4.178 1.00 0.00 99 ASP A N 19
ATOM 33980 C CA . ASP A 1 106 ? -1.393 13.320 -3.196 1.00 0.00 99 ASP A CA 19
ATOM 33981 C C . ASP A 1 106 ? -0.802 13.675 -1.834 1.00 0.00 99 ASP A C 19
ATOM 33982 O O . ASP A 1 106 ? -0.765 12.857 -0.914 1.00 0.00 99 ASP A O 19
ATOM 33991 N N . PRO A 1 107 ? -0.327 14.922 -1.702 1.00 0.00 100 PRO A N 19
ATOM 33992 C CA . PRO A 1 107 ? 0.271 15.413 -0.457 1.00 0.00 100 PRO A CA 19
ATOM 33993 C C . PRO A 1 107 ? -0.759 15.581 0.654 1.00 0.00 100 PRO A C 19
ATOM 33994 O O . PRO A 1 107 ? -0.406 15.786 1.816 1.00 0.00 100 PRO A O 19
ATOM 34005 N N . ASN A 1 108 ? -2.034 15.495 0.291 1.00 0.00 101 ASN A N 19
ATOM 34006 C CA . ASN A 1 108 ? -3.116 15.639 1.258 1.00 0.00 101 ASN A CA 19
ATOM 34007 C C . ASN A 1 108 ? -3.183 14.427 2.184 1.00 0.00 101 ASN A C 19
ATOM 34008 O O . ASN A 1 108 ? -3.515 14.551 3.362 1.00 0.00 101 ASN A O 19
ATOM 34019 N N . ASN A 1 109 ? -2.866 13.257 1.641 1.00 0.00 102 ASN A N 19
ATOM 34020 C CA . ASN A 1 109 ? -2.889 12.022 2.417 1.00 0.00 102 ASN A CA 19
ATOM 34021 C C . ASN A 1 109 ? -4.261 11.802 3.047 1.00 0.00 102 ASN A C 19
ATOM 34022 O O . ASN A 1 109 ? -4.368 11.336 4.181 1.00 0.00 102 ASN A O 19
ATOM 34033 N N . VAL A 1 110 ? -5.308 12.138 2.301 1.00 0.00 103 VAL A N 19
ATOM 34034 C CA . VAL A 1 110 ? -6.675 11.976 2.784 1.00 0.00 103 VAL A CA 19
ATOM 34035 C C . VAL A 1 110 ? -7.335 10.749 2.164 1.00 0.00 103 VAL A C 19
ATOM 34036 O O . VAL A 1 110 ? -8.298 10.208 2.708 1.00 0.00 103 VAL A O 19
ATOM 34049 N N . ILE A 1 111 ? -6.809 10.313 1.025 1.00 0.00 104 ILE A N 19
ATOM 34050 C CA . ILE A 1 111 ? -7.345 9.148 0.332 1.00 0.00 104 ILE A CA 19
ATOM 34051 C C . ILE A 1 111 ? -6.932 7.855 1.028 1.00 0.00 104 ILE A C 19
ATOM 34052 O O . ILE A 1 111 ? -7.761 6.980 1.277 1.00 0.00 104 ILE A O 19
ATOM 34068 N N . ILE A 1 112 ? -5.645 7.743 1.340 1.00 0.00 105 ILE A N 19
ATOM 34069 C CA . ILE A 1 112 ? -5.123 6.559 2.011 1.00 0.00 105 ILE A CA 19
ATOM 34070 C C . ILE A 1 112 ? -5.890 6.272 3.298 1.00 0.00 105 ILE A C 19
ATOM 34071 O O . ILE A 1 112 ? -5.914 5.139 3.777 1.00 0.00 105 ILE A O 19
ATOM 34087 N N . GLU A 1 113 ? -6.517 7.306 3.849 1.00 0.00 106 GLU A N 19
ATOM 34088 C CA . GLU A 1 113 ? -7.286 7.164 5.080 1.00 0.00 106 GLU A CA 19
ATOM 34089 C C . GLU A 1 113 ? -8.479 6.236 4.872 1.00 0.00 106 GLU A C 19
ATOM 34090 O O . GLU A 1 113 ? -9.346 6.500 4.038 1.00 0.00 106 GLU A O 19
ATOM 34102 N N . SER A 1 114 ? -8.516 5.148 5.635 1.00 0.00 107 SER A N 19
ATOM 34103 C CA . SER A 1 114 ? -9.600 4.178 5.531 1.00 0.00 107 SER A CA 19
ATOM 34104 C C . SER A 1 114 ? -10.702 4.484 6.541 1.00 0.00 107 SER A C 19
ATOM 34105 O O . SER A 1 114 ? -10.526 4.296 7.745 1.00 0.00 107 SER A O 19
ATOM 34113 N N . GLY A 1 115 ? -11.839 4.958 6.043 1.00 0.00 108 GLY A N 19
ATOM 34114 C CA . GLY A 1 115 ? -12.953 5.283 6.914 1.00 0.00 108 GLY A CA 19
ATOM 34115 C C . GLY A 1 115 ? -14.238 5.525 6.146 1.00 0.00 108 GLY A C 19
ATOM 34116 O O . GLY A 1 115 ? -14.407 5.064 5.017 1.00 0.00 108 GLY A O 19
ATOM 34120 N N . PRO A 1 116 ? -15.173 6.260 6.766 1.00 0.00 109 PRO A N 19
ATOM 34121 C CA . PRO A 1 116 ? -16.466 6.578 6.152 1.00 0.00 109 PRO A CA 19
ATOM 34122 C C . PRO A 1 116 ? -16.331 7.551 4.987 1.00 0.00 109 PRO A C 19
ATOM 34123 O O . PRO A 1 116 ? -17.237 7.677 4.163 1.00 0.00 109 PRO A O 19
ATOM 34134 N N . SER A 1 117 ? -15.194 8.237 4.923 1.00 0.00 110 SER A N 19
ATOM 34135 C CA . SER A 1 117 ? -14.943 9.202 3.859 1.00 0.00 110 SER A CA 19
ATOM 34136 C C . SER A 1 117 ? -14.305 8.525 2.650 1.00 0.00 110 SER A C 19
ATOM 34137 O O . SER A 1 117 ? -13.082 8.515 2.503 1.00 0.00 110 SER A O 19
ATOM 34145 N N . SER A 1 118 ? -15.142 7.958 1.787 1.00 0.00 111 SER A N 19
ATOM 34146 C CA . SER A 1 118 ? -14.660 7.274 0.593 1.00 0.00 111 SER A CA 19
ATOM 34147 C C . SER A 1 118 ? -14.547 8.244 -0.580 1.00 0.00 111 SER A C 19
ATOM 34148 O O . SER A 1 118 ? -15.130 9.327 -0.563 1.00 0.00 111 SER A O 19
ATOM 34156 N N . GLY A 1 119 ? -13.790 7.846 -1.598 1.00 0.00 112 GLY A N 19
ATOM 34157 C CA . GLY A 1 119 ? -13.612 8.689 -2.765 1.00 0.00 112 GLY A CA 19
ATOM 34158 C C . GLY A 1 119 ? -13.585 10.164 -2.415 1.00 0.00 112 GLY A C 19
ATOM 34159 O O . GLY A 1 119 ? -12.548 10.695 -2.016 1.00 0.00 112 GLY A O 19
ATOM 34163 N N . GLY A 1 1 ? -19.297 3.260 14.295 1.00 0.00 -6 GLY A N 20
ATOM 34164 C CA . GLY A 1 1 ? -18.360 4.325 14.598 1.00 0.00 -6 GLY A CA 20
ATOM 34165 C C . GLY A 1 1 ? -17.408 4.605 13.451 1.00 0.00 -6 GLY A C 20
ATOM 34166 O O . GLY A 1 1 ? -16.379 3.944 13.314 1.00 0.00 -6 GLY A O 20
ATOM 34170 N N . SER A 1 2 ? -17.754 5.585 12.624 1.00 0.00 -5 SER A N 20
ATOM 34171 C CA . SER A 1 2 ? -16.925 5.947 11.478 1.00 0.00 -5 SER A CA 20
ATOM 34172 C C . SER A 1 2 ? -15.592 6.529 11.935 1.00 0.00 -5 SER A C 20
ATOM 34173 O O . SER A 1 2 ? -15.441 7.745 12.054 1.00 0.00 -5 SER A O 20
ATOM 34181 N N . SER A 1 3 ? -14.626 5.652 12.189 1.00 0.00 -4 SER A N 20
ATOM 34182 C CA . SER A 1 3 ? -13.306 6.078 12.637 1.00 0.00 -4 SER A CA 20
ATOM 34183 C C . SER A 1 3 ? -12.210 5.411 11.809 1.00 0.00 -4 SER A C 20
ATOM 34184 O O . SER A 1 3 ? -12.400 4.323 11.268 1.00 0.00 -4 SER A O 20
ATOM 34192 N N . GLY A 1 4 ? -11.062 6.075 11.714 1.00 0.00 -3 GLY A N 20
ATOM 34193 C CA . GLY A 1 4 ? -9.954 5.534 10.950 1.00 0.00 -3 GLY A CA 20
ATOM 34194 C C . GLY A 1 4 ? -8.641 6.225 11.264 1.00 0.00 -3 GLY A C 20
ATOM 34195 O O . GLY A 1 4 ? -8.585 7.451 11.362 1.00 0.00 -3 GLY A O 20
ATOM 34199 N N . SER A 1 5 ? -7.583 5.437 11.424 1.00 0.00 -2 SER A N 20
ATOM 34200 C CA . SER A 1 5 ? -6.266 5.980 11.735 1.00 0.00 -2 SER A CA 20
ATOM 34201 C C . SER A 1 5 ? -5.167 4.989 11.360 1.00 0.00 -2 SER A C 20
ATOM 34202 O O . SER A 1 5 ? -4.999 3.958 12.012 1.00 0.00 -2 SER A O 20
ATOM 34210 N N . SER A 1 6 ? -4.423 5.309 10.307 1.00 0.00 -1 SER A N 20
ATOM 34211 C CA . SER A 1 6 ? -3.344 4.446 9.843 1.00 0.00 -1 SER A CA 20
ATOM 34212 C C . SER A 1 6 ? -2.281 4.277 10.924 1.00 0.00 -1 SER A C 20
ATOM 34213 O O . SER A 1 6 ? -1.416 5.134 11.100 1.00 0.00 -1 SER A O 20
ATOM 34221 N N . GLY A 1 7 ? -2.353 3.163 11.647 1.00 0.00 0 GLY A N 20
ATOM 34222 C CA . GLY A 1 7 ? -1.393 2.900 12.702 1.00 0.00 0 GLY A CA 20
ATOM 34223 C C . GLY A 1 7 ? -1.883 3.360 14.061 1.00 0.00 0 GLY A C 20
ATOM 34224 O O . GLY A 1 7 ? -2.615 4.344 14.162 1.00 0.00 0 GLY A O 20
ATOM 34228 N N . MET A 1 8 ? -1.480 2.647 15.107 1.00 0.00 1 MET A N 20
ATOM 34229 C CA . MET A 1 8 ? -1.883 2.989 16.465 1.00 0.00 1 MET A CA 20
ATOM 34230 C C . MET A 1 8 ? -0.744 2.740 17.450 1.00 0.00 1 MET A C 20
ATOM 34231 O O . MET A 1 8 ? -0.104 1.690 17.421 1.00 0.00 1 MET A O 20
ATOM 34245 N N . ASN A 1 9 ? -0.498 3.714 18.320 1.00 0.00 2 ASN A N 20
ATOM 34246 C CA . ASN A 1 9 ? 0.565 3.601 19.312 1.00 0.00 2 ASN A CA 20
ATOM 34247 C C . ASN A 1 9 ? 0.230 4.410 20.563 1.00 0.00 2 ASN A C 20
ATOM 34248 O O . ASN A 1 9 ? -0.827 5.033 20.646 1.00 0.00 2 ASN A O 20
ATOM 34259 N N . SER A 1 10 ? 1.139 4.393 21.532 1.00 0.00 3 SER A N 20
ATOM 34260 C CA . SER A 1 10 ? 0.939 5.122 22.780 1.00 0.00 3 SER A CA 20
ATOM 34261 C C . SER A 1 10 ? 2.155 5.984 23.106 1.00 0.00 3 SER A C 20
ATOM 34262 O O . SER A 1 10 ? 2.023 7.152 23.469 1.00 0.00 3 SER A O 20
ATOM 34270 N N . GLY A 1 11 ? 3.342 5.397 22.973 1.00 0.00 4 GLY A N 20
ATOM 34271 C CA . GLY A 1 11 ? 4.564 6.125 23.259 1.00 0.00 4 GLY A CA 20
ATOM 34272 C C . GLY A 1 11 ? 5.701 5.210 23.670 1.00 0.00 4 GLY A C 20
ATOM 34273 O O . GLY A 1 11 ? 6.325 5.414 24.712 1.00 0.00 4 GLY A O 20
ATOM 34277 N N . ARG A 1 12 ? 5.970 4.198 22.852 1.00 0.00 5 ARG A N 20
ATOM 34278 C CA . ARG A 1 12 ? 7.037 3.246 23.138 1.00 0.00 5 ARG A CA 20
ATOM 34279 C C . ARG A 1 12 ? 8.251 3.508 22.251 1.00 0.00 5 ARG A C 20
ATOM 34280 O O . ARG A 1 12 ? 8.130 3.874 21.081 1.00 0.00 5 ARG A O 20
ATOM 34301 N N . PRO A 1 13 ? 9.451 3.319 22.820 1.00 0.00 6 PRO A N 20
ATOM 34302 C CA . PRO A 1 13 ? 10.710 3.530 22.100 1.00 0.00 6 PRO A CA 20
ATOM 34303 C C . PRO A 1 13 ? 10.945 2.475 21.023 1.00 0.00 6 PRO A C 20
ATOM 34304 O O . PRO A 1 13 ? 10.264 1.452 20.986 1.00 0.00 6 PRO A O 20
ATOM 34315 N N . GLU A 1 14 ? 11.914 2.734 20.150 1.00 0.00 7 GLU A N 20
ATOM 34316 C CA . GLU A 1 14 ? 12.237 1.806 19.073 1.00 0.00 7 GLU A CA 20
ATOM 34317 C C . GLU A 1 14 ? 13.745 1.599 18.967 1.00 0.00 7 GLU A C 20
ATOM 34318 O O . GLU A 1 14 ? 14.528 2.519 19.205 1.00 0.00 7 GLU A O 20
ATOM 34330 N N . THR A 1 15 ? 14.146 0.382 18.610 1.00 0.00 8 THR A N 20
ATOM 34331 C CA . THR A 1 15 ? 15.558 0.053 18.475 1.00 0.00 8 THR A CA 20
ATOM 34332 C C . THR A 1 15 ? 15.940 -0.144 17.012 1.00 0.00 8 THR A C 20
ATOM 34333 O O . THR A 1 15 ? 17.116 -0.284 16.681 1.00 0.00 8 THR A O 20
ATOM 34344 N N . MET A 1 16 ? 14.937 -0.153 16.140 1.00 0.00 9 MET A N 20
ATOM 34345 C CA . MET A 1 16 ? 15.169 -0.331 14.711 1.00 0.00 9 MET A CA 20
ATOM 34346 C C . MET A 1 16 ? 14.527 0.798 13.912 1.00 0.00 9 MET A C 20
ATOM 34347 O O . MET A 1 16 ? 13.306 0.851 13.765 1.00 0.00 9 MET A O 20
ATOM 34361 N N . GLU A 1 17 ? 15.357 1.700 13.398 1.00 0.00 10 GLU A N 20
ATOM 34362 C CA . GLU A 1 17 ? 14.868 2.829 12.615 1.00 0.00 10 GLU A CA 20
ATOM 34363 C C . GLU A 1 17 ? 15.347 2.735 11.168 1.00 0.00 10 GLU A C 20
ATOM 34364 O O . GLU A 1 17 ? 15.209 3.683 10.396 1.00 0.00 10 GLU A O 20
ATOM 34376 N N . ASN A 1 18 ? 15.909 1.586 10.810 1.00 0.00 11 ASN A N 20
ATOM 34377 C CA . ASN A 1 18 ? 16.410 1.368 9.458 1.00 0.00 11 ASN A CA 20
ATOM 34378 C C . ASN A 1 18 ? 15.424 1.898 8.421 1.00 0.00 11 ASN A C 20
ATOM 34379 O O . ASN A 1 18 ? 15.785 2.695 7.555 1.00 0.00 11 ASN A O 20
ATOM 34390 N N . LEU A 1 19 ? 14.177 1.450 8.516 1.00 0.00 12 LEU A N 20
ATOM 34391 C CA . LEU A 1 19 ? 13.137 1.880 7.587 1.00 0.00 12 LEU A CA 20
ATOM 34392 C C . LEU A 1 19 ? 12.941 3.391 7.651 1.00 0.00 12 LEU A C 20
ATOM 34393 O O . LEU A 1 19 ? 13.248 4.040 8.650 1.00 0.00 12 LEU A O 20
ATOM 34409 N N . PRO A 1 20 ? 12.414 3.965 6.559 1.00 0.00 13 PRO A N 20
ATOM 34410 C CA . PRO A 1 20 ? 12.161 5.406 6.466 1.00 0.00 13 PRO A CA 20
ATOM 34411 C C . PRO A 1 20 ? 11.020 5.855 7.372 1.00 0.00 13 PRO A C 20
ATOM 34412 O O . PRO A 1 20 ? 10.450 5.052 8.111 1.00 0.00 13 PRO A O 20
ATOM 34423 N N . ALA A 1 21 ? 10.693 7.141 7.311 1.00 0.00 14 ALA A N 20
ATOM 34424 C CA . ALA A 1 21 ? 9.617 7.695 8.125 1.00 0.00 14 ALA A CA 20
ATOM 34425 C C . ALA A 1 21 ? 8.276 7.598 7.403 1.00 0.00 14 ALA A C 20
ATOM 34426 O O . ALA A 1 21 ? 8.217 7.221 6.233 1.00 0.00 14 ALA A O 20
ATOM 34433 N N . LEU A 1 22 ? 7.205 7.942 8.108 1.00 0.00 15 LEU A N 20
ATOM 34434 C CA . LEU A 1 22 ? 5.864 7.892 7.535 1.00 0.00 15 LEU A CA 20
ATOM 34435 C C . LEU A 1 22 ? 5.706 8.934 6.432 1.00 0.00 15 LEU A C 20
ATOM 34436 O O . LEU A 1 22 ? 6.230 10.044 6.532 1.00 0.00 15 LEU A O 20
ATOM 34452 N N . TYR A 1 23 ? 4.978 8.570 5.382 1.00 0.00 16 TYR A N 20
ATOM 34453 C CA . TYR A 1 23 ? 4.750 9.473 4.260 1.00 0.00 16 TYR A CA 20
ATOM 34454 C C . TYR A 1 23 ? 6.058 9.793 3.544 1.00 0.00 16 TYR A C 20
ATOM 34455 O O . TYR A 1 23 ? 6.200 10.848 2.925 1.00 0.00 16 TYR A O 20
ATOM 34473 N N . THR A 1 24 ? 7.014 8.873 3.632 1.00 0.00 17 THR A N 20
ATOM 34474 C CA . THR A 1 24 ? 8.312 9.056 2.995 1.00 0.00 17 THR A CA 20
ATOM 34475 C C . THR A 1 24 ? 8.297 8.537 1.561 1.00 0.00 17 THR A C 20
ATOM 34476 O O . THR A 1 24 ? 7.773 7.457 1.288 1.00 0.00 17 THR A O 20
ATOM 34487 N N . ILE A 1 25 ? 8.877 9.312 0.651 1.00 0.00 18 ILE A N 20
ATOM 34488 C CA . ILE A 1 25 ? 8.933 8.928 -0.754 1.00 0.00 18 ILE A CA 20
ATOM 34489 C C . ILE A 1 25 ? 10.323 8.428 -1.133 1.00 0.00 18 ILE A C 20
ATOM 34490 O O . ILE A 1 25 ? 11.324 9.100 -0.889 1.00 0.00 18 ILE A O 20
ATOM 34506 N N . PHE A 1 26 ? 10.375 7.243 -1.734 1.00 0.00 19 PHE A N 20
ATOM 34507 C CA . PHE A 1 26 ? 11.642 6.652 -2.149 1.00 0.00 19 PHE A CA 20
ATOM 34508 C C . PHE A 1 26 ? 11.450 5.745 -3.360 1.00 0.00 19 PHE A C 20
ATOM 34509 O O . PHE A 1 26 ? 10.341 5.283 -3.631 1.00 0.00 19 PHE A O 20
ATOM 34526 N N . GLN A 1 27 ? 12.535 5.496 -4.084 1.00 0.00 20 GLN A N 20
ATOM 34527 C CA . GLN A 1 27 ? 12.486 4.645 -5.268 1.00 0.00 20 GLN A CA 20
ATOM 34528 C C . GLN A 1 27 ? 12.864 3.209 -4.922 1.00 0.00 20 GLN A C 20
ATOM 34529 O O . GLN A 1 27 ? 13.941 2.952 -4.387 1.00 0.00 20 GLN A O 20
ATOM 34543 N N . GLY A 1 28 ? 11.969 2.275 -5.232 1.00 0.00 21 GLY A N 20
ATOM 34544 C CA . GLY A 1 28 ? 12.228 0.876 -4.945 1.00 0.00 21 GLY A CA 20
ATOM 34545 C C . GLY A 1 28 ? 11.995 -0.015 -6.149 1.00 0.00 21 GLY A C 20
ATOM 34546 O O . GLY A 1 28 ? 11.360 0.398 -7.120 1.00 0.00 21 GLY A O 20
ATOM 34550 N N . GLU A 1 29 ? 12.511 -1.238 -6.088 1.00 0.00 22 GLU A N 20
ATOM 34551 C CA . GLU A 1 29 ? 12.357 -2.188 -7.184 1.00 0.00 22 GLU A CA 20
ATOM 34552 C C . GLU A 1 29 ? 11.447 -3.344 -6.778 1.00 0.00 22 GLU A C 20
ATOM 34553 O O . GLU A 1 29 ? 11.498 -3.821 -5.645 1.00 0.00 22 GLU A O 20
ATOM 34565 N N . VAL A 1 30 ? 10.613 -3.788 -7.713 1.00 0.00 23 VAL A N 20
ATOM 34566 C CA . VAL A 1 30 ? 9.690 -4.887 -7.455 1.00 0.00 23 VAL A CA 20
ATOM 34567 C C . VAL A 1 30 ? 10.443 -6.189 -7.206 1.00 0.00 23 VAL A C 20
ATOM 34568 O O . VAL A 1 30 ? 11.346 -6.551 -7.962 1.00 0.00 23 VAL A O 20
ATOM 34581 N N . ALA A 1 31 ? 10.067 -6.891 -6.142 1.00 0.00 24 ALA A N 20
ATOM 34582 C CA . ALA A 1 31 ? 10.704 -8.155 -5.796 1.00 0.00 24 ALA A CA 20
ATOM 34583 C C . ALA A 1 31 ? 9.695 -9.299 -5.802 1.00 0.00 24 ALA A C 20
ATOM 34584 O O . ALA A 1 31 ? 10.066 -10.464 -5.939 1.00 0.00 24 ALA A O 20
ATOM 34591 N N . MET A 1 32 ? 8.421 -8.958 -5.652 1.00 0.00 25 MET A N 20
ATOM 34592 C CA . MET A 1 32 ? 7.358 -9.957 -5.641 1.00 0.00 25 MET A CA 20
ATOM 34593 C C . MET A 1 32 ? 6.071 -9.390 -6.231 1.00 0.00 25 MET A C 20
ATOM 34594 O O . MET A 1 32 ? 5.713 -8.240 -5.974 1.00 0.00 25 MET A O 20
ATOM 34608 N N . VAL A 1 33 ? 5.380 -10.202 -7.024 1.00 0.00 26 VAL A N 20
ATOM 34609 C CA . VAL A 1 33 ? 4.133 -9.782 -7.649 1.00 0.00 26 VAL A CA 20
ATOM 34610 C C . VAL A 1 33 ? 2.986 -10.713 -7.271 1.00 0.00 26 VAL A C 20
ATOM 34611 O O . VAL A 1 33 ? 3.062 -11.925 -7.476 1.00 0.00 26 VAL A O 20
ATOM 34624 N N . THR A 1 34 ? 1.923 -10.140 -6.717 1.00 0.00 27 THR A N 20
ATOM 34625 C CA . THR A 1 34 ? 0.760 -10.918 -6.309 1.00 0.00 27 THR A CA 20
ATOM 34626 C C . THR A 1 34 ? -0.527 -10.310 -6.853 1.00 0.00 27 THR A C 20
ATOM 34627 O O . THR A 1 34 ? -0.560 -9.139 -7.233 1.00 0.00 27 THR A O 20
ATOM 34638 N N . ASP A 1 35 ? -1.586 -11.112 -6.890 1.00 0.00 28 ASP A N 20
ATOM 34639 C CA . ASP A 1 35 ? -2.878 -10.652 -7.387 1.00 0.00 28 ASP A CA 20
ATOM 34640 C C . ASP A 1 35 ? -3.521 -9.676 -6.406 1.00 0.00 28 ASP A C 20
ATOM 34641 O O . ASP A 1 35 ? -4.594 -9.133 -6.669 1.00 0.00 28 ASP A O 20
ATOM 34650 N N . TYR A 1 36 ? -2.859 -9.459 -5.276 1.00 0.00 29 TYR A N 20
ATOM 34651 C CA . TYR A 1 36 ? -3.368 -8.552 -4.254 1.00 0.00 29 TYR A CA 20
ATOM 34652 C C . TYR A 1 36 ? -2.386 -7.413 -3.999 1.00 0.00 29 TYR A C 20
ATOM 34653 O O . TYR A 1 36 ? -2.533 -6.654 -3.041 1.00 0.00 29 TYR A O 20
ATOM 34671 N N . GLY A 1 37 ? -1.383 -7.300 -4.863 1.00 0.00 30 GLY A N 20
ATOM 34672 C CA . GLY A 1 37 ? -0.391 -6.250 -4.717 1.00 0.00 30 GLY A CA 20
ATOM 34673 C C . GLY A 1 37 ? 1.002 -6.712 -5.099 1.00 0.00 30 GLY A C 20
ATOM 34674 O O . GLY A 1 37 ? 1.180 -7.823 -5.596 1.00 0.00 30 GLY A O 20
ATOM 34678 N N . ALA A 1 38 ? 1.992 -5.856 -4.867 1.00 0.00 31 ALA A N 20
ATOM 34679 C CA . ALA A 1 38 ? 3.374 -6.182 -5.190 1.00 0.00 31 ALA A CA 20
ATOM 34680 C C . ALA A 1 38 ? 4.324 -5.677 -4.109 1.00 0.00 31 ALA A C 20
ATOM 34681 O O . ALA A 1 38 ? 4.044 -4.686 -3.435 1.00 0.00 31 ALA A O 20
ATOM 34688 N N . PHE A 1 39 ? 5.450 -6.365 -3.948 1.00 0.00 32 PHE A N 20
ATOM 34689 C CA . PHE A 1 39 ? 6.441 -5.988 -2.948 1.00 0.00 32 PHE A CA 20
ATOM 34690 C C . PHE A 1 39 ? 7.501 -5.069 -3.550 1.00 0.00 32 PHE A C 20
ATOM 34691 O O . PHE A 1 39 ? 8.003 -5.320 -4.645 1.00 0.00 32 PHE A O 20
ATOM 34708 N N . ILE A 1 40 ? 7.832 -4.004 -2.828 1.00 0.00 33 ILE A N 20
ATOM 34709 C CA . ILE A 1 40 ? 8.831 -3.049 -3.290 1.00 0.00 33 ILE A CA 20
ATOM 34710 C C . ILE A 1 40 ? 10.019 -2.991 -2.336 1.00 0.00 33 ILE A C 20
ATOM 34711 O O . ILE A 1 40 ? 9.861 -2.722 -1.145 1.00 0.00 33 ILE A O 20
ATOM 34727 N N . LYS A 1 41 ? 11.210 -3.243 -2.867 1.00 0.00 34 LYS A N 20
ATOM 34728 C CA . LYS A 1 41 ? 12.428 -3.217 -2.065 1.00 0.00 34 LYS A CA 20
ATOM 34729 C C . LYS A 1 41 ? 12.839 -1.782 -1.750 1.00 0.00 34 LYS A C 20
ATOM 34730 O O . LYS A 1 41 ? 12.863 -0.924 -2.632 1.00 0.00 34 LYS A O 20
ATOM 34749 N N . ILE A 1 42 ? 13.165 -1.530 -0.486 1.00 0.00 35 ILE A N 20
ATOM 34750 C CA . ILE A 1 42 ? 13.579 -0.200 -0.056 1.00 0.00 35 ILE A CA 20
ATOM 34751 C C . ILE A 1 42 ? 15.089 -0.028 -0.177 1.00 0.00 35 ILE A C 20
ATOM 34752 O O . ILE A 1 42 ? 15.872 -0.872 0.258 1.00 0.00 35 ILE A O 20
ATOM 34768 N N . PRO A 1 43 ? 15.509 1.093 -0.782 1.00 0.00 36 PRO A N 20
ATOM 34769 C CA . PRO A 1 43 ? 16.929 1.404 -0.973 1.00 0.00 36 PRO A CA 20
ATOM 34770 C C . PRO A 1 43 ? 17.633 1.731 0.338 1.00 0.00 36 PRO A C 20
ATOM 34771 O O . PRO A 1 43 ? 17.173 2.574 1.107 1.00 0.00 36 PRO A O 20
ATOM 34782 N N . GLY A 1 44 ? 18.753 1.059 0.589 1.00 0.00 37 GLY A N 20
ATOM 34783 C CA . GLY A 1 44 ? 19.502 1.293 1.809 1.00 0.00 37 GLY A CA 20
ATOM 34784 C C . GLY A 1 44 ? 18.956 0.507 2.986 1.00 0.00 37 GLY A C 20
ATOM 34785 O O . GLY A 1 44 ? 19.717 0.018 3.821 1.00 0.00 37 GLY A O 20
ATOM 34789 N N . CYS A 1 45 ? 17.634 0.386 3.051 1.00 0.00 38 CYS A N 20
ATOM 34790 C CA . CYS A 1 45 ? 16.987 -0.344 4.135 1.00 0.00 38 CYS A CA 20
ATOM 34791 C C . CYS A 1 45 ? 17.081 -1.849 3.909 1.00 0.00 38 CYS A C 20
ATOM 34792 O O . CYS A 1 45 ? 17.672 -2.304 2.930 1.00 0.00 38 CYS A O 20
ATOM 34800 N N . ARG A 1 46 ? 16.496 -2.617 4.823 1.00 0.00 39 ARG A N 20
ATOM 34801 C CA . ARG A 1 46 ? 16.517 -4.071 4.725 1.00 0.00 39 ARG A CA 20
ATOM 34802 C C . ARG A 1 46 ? 15.109 -4.623 4.523 1.00 0.00 39 ARG A C 20
ATOM 34803 O O . ARG A 1 46 ? 14.880 -5.471 3.660 1.00 0.00 39 ARG A O 20
ATOM 34824 N N . LYS A 1 47 ? 14.168 -4.136 5.326 1.00 0.00 40 LYS A N 20
ATOM 34825 C CA . LYS A 1 47 ? 12.782 -4.579 5.236 1.00 0.00 40 LYS A CA 20
ATOM 34826 C C . LYS A 1 47 ? 12.105 -4.000 3.998 1.00 0.00 40 LYS A C 20
ATOM 34827 O O . LYS A 1 47 ? 12.484 -2.934 3.514 1.00 0.00 40 LYS A O 20
ATOM 34846 N N . GLN A 1 48 ? 11.101 -4.709 3.492 1.00 0.00 41 GLN A N 20
ATOM 34847 C CA . GLN A 1 48 ? 10.371 -4.263 2.312 1.00 0.00 41 GLN A CA 20
ATOM 34848 C C . GLN A 1 48 ? 8.911 -3.978 2.648 1.00 0.00 41 GLN A C 20
ATOM 34849 O O . GLN A 1 48 ? 8.426 -4.351 3.716 1.00 0.00 41 GLN A O 20
ATOM 34863 N N . GLY A 1 49 ? 8.215 -3.315 1.730 1.00 0.00 42 GLY A N 20
ATOM 34864 C CA . GLY A 1 49 ? 6.817 -2.991 1.949 1.00 0.00 42 GLY A CA 20
ATOM 34865 C C . GLY A 1 49 ? 5.916 -3.555 0.869 1.00 0.00 42 GLY A C 20
ATOM 34866 O O . GLY A 1 49 ? 6.354 -3.784 -0.259 1.00 0.00 42 GLY A O 20
ATOM 34870 N N . LEU A 1 50 ? 4.652 -3.781 1.213 1.00 0.00 43 LEU A N 20
ATOM 34871 C CA . LEU A 1 50 ? 3.686 -4.323 0.264 1.00 0.00 43 LEU A CA 20
ATOM 34872 C C . LEU A 1 50 ? 2.771 -3.225 -0.269 1.00 0.00 43 LEU A C 20
ATOM 34873 O O . LEU A 1 50 ? 2.311 -2.366 0.485 1.00 0.00 43 LEU A O 20
ATOM 34889 N N . VAL A 1 51 ? 2.508 -3.260 -1.571 1.00 0.00 44 VAL A N 20
ATOM 34890 C CA . VAL A 1 51 ? 1.645 -2.270 -2.204 1.00 0.00 44 VAL A CA 20
ATOM 34891 C C . VAL A 1 51 ? 0.334 -2.898 -2.664 1.00 0.00 44 VAL A C 20
ATOM 34892 O O . VAL A 1 51 ? 0.284 -3.576 -3.691 1.00 0.00 44 VAL A O 20
ATOM 34905 N N . HIS A 1 52 ? -0.727 -2.667 -1.897 1.00 0.00 45 HIS A N 20
ATOM 34906 C CA . HIS A 1 52 ? -2.040 -3.209 -2.226 1.00 0.00 45 HIS A CA 20
ATOM 34907 C C . HIS A 1 52 ? -2.423 -2.870 -3.664 1.00 0.00 45 HIS A C 20
ATOM 34908 O O . HIS A 1 52 ? -1.966 -1.871 -4.219 1.00 0.00 45 HIS A O 20
ATOM 34922 N N . ARG A 1 53 ? -3.263 -3.709 -4.261 1.00 0.00 46 ARG A N 20
ATOM 34923 C CA . ARG A 1 53 ? -3.706 -3.499 -5.634 1.00 0.00 46 ARG A CA 20
ATOM 34924 C C . ARG A 1 53 ? -4.418 -2.158 -5.777 1.00 0.00 46 ARG A C 20
ATOM 34925 O O . ARG A 1 53 ? -4.353 -1.516 -6.826 1.00 0.00 46 ARG A O 20
ATOM 34946 N N . THR A 1 54 ? -5.099 -1.739 -4.715 1.00 0.00 47 THR A N 20
ATOM 34947 C CA . THR A 1 54 ? -5.826 -0.475 -4.721 1.00 0.00 47 THR A CA 20
ATOM 34948 C C . THR A 1 54 ? -4.872 0.706 -4.867 1.00 0.00 47 THR A C 20
ATOM 34949 O O . THR A 1 54 ? -5.237 1.747 -5.414 1.00 0.00 47 THR A O 20
ATOM 34960 N N . HIS A 1 55 ? -3.649 0.537 -4.375 1.00 0.00 48 HIS A N 20
ATOM 34961 C CA . HIS A 1 55 ? -2.642 1.590 -4.452 1.00 0.00 48 HIS A CA 20
ATOM 34962 C C . HIS A 1 55 ? -1.817 1.459 -5.728 1.00 0.00 48 HIS A C 20
ATOM 34963 O O . HIS A 1 55 ? -1.361 2.457 -6.288 1.00 0.00 48 HIS A O 20
ATOM 34977 N N . MET A 1 56 ? -1.627 0.225 -6.182 1.00 0.00 49 MET A N 20
ATOM 34978 C CA . MET A 1 56 ? -0.857 -0.034 -7.392 1.00 0.00 49 MET A CA 20
ATOM 34979 C C . MET A 1 56 ? -1.238 0.944 -8.499 1.00 0.00 49 MET A C 20
ATOM 34980 O O . MET A 1 56 ? -0.405 1.319 -9.323 1.00 0.00 49 MET A O 20
ATOM 34994 N N . SER A 1 57 ? -2.502 1.354 -8.512 1.00 0.00 50 SER A N 20
ATOM 34995 C CA . SER A 1 57 ? -2.994 2.285 -9.520 1.00 0.00 50 SER A CA 20
ATOM 34996 C C . SER A 1 57 ? -4.243 3.011 -9.026 1.00 0.00 50 SER A C 20
ATOM 34997 O O . SER A 1 57 ? -5.045 2.450 -8.281 1.00 0.00 50 SER A O 20
ATOM 35005 N N . SER A 1 58 ? -4.398 4.261 -9.447 1.00 0.00 51 SER A N 20
ATOM 35006 C CA . SER A 1 58 ? -5.545 5.067 -9.046 1.00 0.00 51 SER A CA 20
ATOM 35007 C C . SER A 1 58 ? -6.845 4.452 -9.556 1.00 0.00 51 SER A C 20
ATOM 35008 O O . SER A 1 58 ? -7.684 4.006 -8.772 1.00 0.00 51 SER A O 20
ATOM 35016 N N . CYS A 1 59 ? -7.005 4.432 -10.875 1.00 0.00 52 CYS A N 20
ATOM 35017 C CA . CYS A 1 59 ? -8.202 3.872 -11.491 1.00 0.00 52 CYS A CA 20
ATOM 35018 C C . CYS A 1 59 ? -8.450 2.448 -11.006 1.00 0.00 52 CYS A C 20
ATOM 35019 O O . CYS A 1 59 ? -7.741 1.948 -10.132 1.00 0.00 52 CYS A O 20
ATOM 35027 N N . ARG A 1 60 ? -9.460 1.800 -11.576 1.00 0.00 53 ARG A N 20
ATOM 35028 C CA . ARG A 1 60 ? -9.803 0.434 -11.199 1.00 0.00 53 ARG A CA 20
ATOM 35029 C C . ARG A 1 60 ? -8.635 -0.511 -11.463 1.00 0.00 53 ARG A C 20
ATOM 35030 O O . ARG A 1 60 ? -7.656 -0.141 -12.112 1.00 0.00 53 ARG A O 20
ATOM 35051 N N . VAL A 1 61 ? -8.745 -1.736 -10.957 1.00 0.00 54 VAL A N 20
ATOM 35052 C CA . VAL A 1 61 ? -7.698 -2.734 -11.137 1.00 0.00 54 VAL A CA 20
ATOM 35053 C C . VAL A 1 61 ? -8.293 -4.128 -11.306 1.00 0.00 54 VAL A C 20
ATOM 35054 O O . VAL A 1 61 ? -9.180 -4.531 -10.553 1.00 0.00 54 VAL A O 20
ATOM 35067 N N . ASP A 1 62 ? -7.799 -4.859 -12.299 1.00 0.00 55 ASP A N 20
ATOM 35068 C CA . ASP A 1 62 ? -8.280 -6.210 -12.567 1.00 0.00 55 ASP A CA 20
ATOM 35069 C C . ASP A 1 62 ? -7.155 -7.228 -12.415 1.00 0.00 55 ASP A C 20
ATOM 35070 O O . ASP A 1 62 ? -7.373 -8.347 -11.950 1.00 0.00 55 ASP A O 20
ATOM 35079 N N . LYS A 1 63 ? -5.949 -6.834 -12.811 1.00 0.00 56 LYS A N 20
ATOM 35080 C CA . LYS A 1 63 ? -4.788 -7.710 -12.719 1.00 0.00 56 LYS A CA 20
ATOM 35081 C C . LYS A 1 63 ? -3.515 -6.903 -12.485 1.00 0.00 56 LYS A C 20
ATOM 35082 O O . LYS A 1 63 ? -2.985 -6.259 -13.390 1.00 0.00 56 LYS A O 20
ATOM 35101 N N . PRO A 1 64 ? -3.009 -6.940 -11.243 1.00 0.00 57 PRO A N 20
ATOM 35102 C CA . PRO A 1 64 ? -1.791 -6.220 -10.862 1.00 0.00 57 PRO A CA 20
ATOM 35103 C C . PRO A 1 64 ? -0.541 -6.822 -11.494 1.00 0.00 57 PRO A C 20
ATOM 35104 O O . PRO A 1 64 ? 0.499 -6.169 -11.579 1.00 0.00 57 PRO A O 20
ATOM 35115 N N . SER A 1 65 ? -0.649 -8.071 -11.937 1.00 0.00 58 SER A N 20
ATOM 35116 C CA . SER A 1 65 ? 0.475 -8.762 -12.557 1.00 0.00 58 SER A CA 20
ATOM 35117 C C . SER A 1 65 ? 0.727 -8.233 -13.965 1.00 0.00 58 SER A C 20
ATOM 35118 O O . SER A 1 65 ? 1.677 -8.641 -14.632 1.00 0.00 58 SER A O 20
ATOM 35126 N N . GLU A 1 66 ? -0.131 -7.320 -14.410 1.00 0.00 59 GLU A N 20
ATOM 35127 C CA . GLU A 1 66 ? -0.002 -6.734 -15.740 1.00 0.00 59 GLU A CA 20
ATOM 35128 C C . GLU A 1 66 ? 0.461 -5.283 -15.652 1.00 0.00 59 GLU A C 20
ATOM 35129 O O . GLU A 1 66 ? 0.725 -4.642 -16.670 1.00 0.00 59 GLU A O 20
ATOM 35141 N N . ILE A 1 67 ? 0.558 -4.772 -14.430 1.00 0.00 60 ILE A N 20
ATOM 35142 C CA . ILE A 1 67 ? 0.988 -3.396 -14.209 1.00 0.00 60 ILE A CA 20
ATOM 35143 C C . ILE A 1 67 ? 2.490 -3.326 -13.954 1.00 0.00 60 ILE A C 20
ATOM 35144 O O . ILE A 1 67 ? 3.194 -2.505 -14.544 1.00 0.00 60 ILE A O 20
ATOM 35160 N N . VAL A 1 68 ? 2.978 -4.194 -13.072 1.00 0.00 61 VAL A N 20
ATOM 35161 C CA . VAL A 1 68 ? 4.396 -4.232 -12.741 1.00 0.00 61 VAL A CA 20
ATOM 35162 C C . VAL A 1 68 ? 4.964 -5.635 -12.919 1.00 0.00 61 VAL A C 20
ATOM 35163 O O . VAL A 1 68 ? 4.221 -6.597 -13.117 1.00 0.00 61 VAL A O 20
ATOM 35176 N N . ASP A 1 69 ? 6.286 -5.746 -12.848 1.00 0.00 62 ASP A N 20
ATOM 35177 C CA . ASP A 1 69 ? 6.956 -7.033 -13.001 1.00 0.00 62 ASP A CA 20
ATOM 35178 C C . ASP A 1 69 ? 8.339 -7.005 -12.359 1.00 0.00 62 ASP A C 20
ATOM 35179 O O . ASP A 1 69 ? 9.090 -6.043 -12.519 1.00 0.00 62 ASP A O 20
ATOM 35188 N N . VAL A 1 70 ? 8.670 -8.067 -11.631 1.00 0.00 63 VAL A N 20
ATOM 35189 C CA . VAL A 1 70 ? 9.963 -8.164 -10.965 1.00 0.00 63 VAL A CA 20
ATOM 35190 C C . VAL A 1 70 ? 11.071 -7.565 -11.825 1.00 0.00 63 VAL A C 20
ATOM 35191 O O . VAL A 1 70 ? 11.317 -8.018 -12.942 1.00 0.00 63 VAL A O 20
ATOM 35204 N N . GLY A 1 71 ? 11.737 -6.543 -11.296 1.00 0.00 64 GLY A N 20
ATOM 35205 C CA . GLY A 1 71 ? 12.810 -5.899 -12.028 1.00 0.00 64 GLY A CA 20
ATOM 35206 C C . GLY A 1 71 ? 12.520 -4.440 -12.321 1.00 0.00 64 GLY A C 20
ATOM 35207 O O . GLY A 1 71 ? 13.438 -3.632 -12.459 1.00 0.00 64 GLY A O 20
ATOM 35211 N N . ASP A 1 72 ? 11.238 -4.103 -12.418 1.00 0.00 65 ASP A N 20
ATOM 35212 C CA . ASP A 1 72 ? 10.828 -2.731 -12.697 1.00 0.00 65 ASP A CA 20
ATOM 35213 C C . ASP A 1 72 ? 10.901 -1.875 -11.437 1.00 0.00 65 ASP A C 20
ATOM 35214 O O . ASP A 1 72 ? 10.339 -2.228 -10.399 1.00 0.00 65 ASP A O 20
ATOM 35223 N N . LYS A 1 73 ? 11.598 -0.748 -11.533 1.00 0.00 66 LYS A N 20
ATOM 35224 C CA . LYS A 1 73 ? 11.746 0.160 -10.401 1.00 0.00 66 LYS A CA 20
ATOM 35225 C C . LYS A 1 73 ? 10.781 1.336 -10.519 1.00 0.00 66 LYS A C 20
ATOM 35226 O O . LYS A 1 73 ? 10.674 1.962 -11.573 1.00 0.00 66 LYS A O 20
ATOM 35245 N N . VAL A 1 74 ? 10.082 1.633 -9.427 1.00 0.00 67 VAL A N 20
ATOM 35246 C CA . VAL A 1 74 ? 9.129 2.736 -9.408 1.00 0.00 67 VAL A CA 20
ATOM 35247 C C . VAL A 1 74 ? 9.178 3.481 -8.078 1.00 0.00 67 VAL A C 20
ATOM 35248 O O . VAL A 1 74 ? 9.814 3.029 -7.125 1.00 0.00 67 VAL A O 20
ATOM 35261 N N . TRP A 1 75 ? 8.504 4.624 -8.021 1.00 0.00 68 TRP A N 20
ATOM 35262 C CA . TRP A 1 75 ? 8.471 5.432 -6.809 1.00 0.00 68 TRP A CA 20
ATOM 35263 C C . TRP A 1 75 ? 7.268 5.068 -5.944 1.00 0.00 68 TRP A C 20
ATOM 35264 O O . TRP A 1 75 ? 6.180 4.807 -6.456 1.00 0.00 68 TRP A O 20
ATOM 35285 N N . VAL A 1 76 ? 7.472 5.052 -4.630 1.00 0.00 69 VAL A N 20
ATOM 35286 C CA . VAL A 1 76 ? 6.404 4.721 -3.696 1.00 0.00 69 VAL A CA 20
ATOM 35287 C C . VAL A 1 76 ? 6.425 5.647 -2.485 1.00 0.00 69 VAL A C 20
ATOM 35288 O O . VAL A 1 76 ? 7.426 6.313 -2.217 1.00 0.00 69 VAL A O 20
ATOM 35301 N N . LYS A 1 77 ? 5.315 5.686 -1.756 1.00 0.00 70 LYS A N 20
ATOM 35302 C CA . LYS A 1 77 ? 5.206 6.530 -0.572 1.00 0.00 70 LYS A CA 20
ATOM 35303 C C . LYS A 1 77 ? 4.572 5.764 0.585 1.00 0.00 70 LYS A C 20
ATOM 35304 O O . LYS A 1 77 ? 3.479 5.212 0.453 1.00 0.00 70 LYS A O 20
ATOM 35323 N N . LEU A 1 78 ? 5.263 5.735 1.719 1.00 0.00 71 LEU A N 20
ATOM 35324 C CA . LEU A 1 78 ? 4.768 5.038 2.900 1.00 0.00 71 LEU A CA 20
ATOM 35325 C C . LEU A 1 78 ? 3.433 5.620 3.356 1.00 0.00 71 LEU A C 20
ATOM 35326 O O . LEU A 1 78 ? 3.296 6.834 3.513 1.00 0.00 71 LEU A O 20
ATOM 35342 N N . ILE A 1 79 ? 2.455 4.748 3.568 1.00 0.00 72 ILE A N 20
ATOM 35343 C CA . ILE A 1 79 ? 1.132 5.175 4.008 1.00 0.00 72 ILE A CA 20
ATOM 35344 C C . ILE A 1 79 ? 0.831 4.669 5.415 1.00 0.00 72 ILE A C 20
ATOM 35345 O O . ILE A 1 79 ? 0.053 5.274 6.150 1.00 0.00 72 ILE A O 20
ATOM 35361 N N . GLY A 1 80 ? 1.457 3.555 5.785 1.00 0.00 73 GLY A N 20
ATOM 35362 C CA . GLY A 1 80 ? 1.245 2.988 7.103 1.00 0.00 73 GLY A CA 20
ATOM 35363 C C . GLY A 1 80 ? 2.315 1.982 7.480 1.00 0.00 73 GLY A C 20
ATOM 35364 O O . GLY A 1 80 ? 2.364 0.882 6.931 1.00 0.00 73 GLY A O 20
ATOM 35368 N N . ARG A 1 81 ? 3.176 2.361 8.420 1.00 0.00 74 ARG A N 20
ATOM 35369 C CA . ARG A 1 81 ? 4.252 1.485 8.868 1.00 0.00 74 ARG A CA 20
ATOM 35370 C C . ARG A 1 81 ? 4.094 1.142 10.346 1.00 0.00 74 ARG A C 20
ATOM 35371 O O . ARG A 1 81 ? 3.797 2.010 11.166 1.00 0.00 74 ARG A O 20
ATOM 35392 N N . GLU A 1 82 ? 4.294 -0.130 10.677 1.00 0.00 75 GLU A N 20
ATOM 35393 C CA . GLU A 1 82 ? 4.172 -0.587 12.056 1.00 0.00 75 GLU A CA 20
ATOM 35394 C C . GLU A 1 82 ? 5.150 -1.723 12.342 1.00 0.00 75 GLU A C 20
ATOM 35395 O O . GLU A 1 82 ? 5.146 -2.746 11.658 1.00 0.00 75 GLU A O 20
ATOM 35407 N N . MET A 1 83 ? 5.987 -1.534 13.357 1.00 0.00 76 MET A N 20
ATOM 35408 C CA . MET A 1 83 ? 6.971 -2.543 13.733 1.00 0.00 76 MET A CA 20
ATOM 35409 C C . MET A 1 83 ? 6.695 -3.074 15.136 1.00 0.00 76 MET A C 20
ATOM 35410 O O . MET A 1 83 ? 6.805 -2.343 16.120 1.00 0.00 76 MET A O 20
ATOM 35424 N N . LYS A 1 84 ? 6.338 -4.351 15.221 1.00 0.00 77 LYS A N 20
ATOM 35425 C CA . LYS A 1 84 ? 6.048 -4.982 16.504 1.00 0.00 77 LYS A CA 20
ATOM 35426 C C . LYS A 1 84 ? 7.044 -6.097 16.799 1.00 0.00 77 LYS A C 20
ATOM 35427 O O . LYS A 1 84 ? 7.472 -6.814 15.896 1.00 0.00 77 LYS A O 20
ATOM 35446 N N . ASN A 1 85 ? 7.409 -6.238 18.070 1.00 0.00 78 ASN A N 20
ATOM 35447 C CA . ASN A 1 85 ? 8.354 -7.268 18.484 1.00 0.00 78 ASN A CA 20
ATOM 35448 C C . ASN A 1 85 ? 7.838 -8.657 18.123 1.00 0.00 78 ASN A C 20
ATOM 35449 O O . ASN A 1 85 ? 8.584 -9.636 18.157 1.00 0.00 78 ASN A O 20
ATOM 35460 N N . ASP A 1 86 ? 6.558 -8.735 17.777 1.00 0.00 79 ASP A N 20
ATOM 35461 C CA . ASP A 1 86 ? 5.942 -10.005 17.408 1.00 0.00 79 ASP A CA 20
ATOM 35462 C C . ASP A 1 86 ? 5.802 -10.120 15.893 1.00 0.00 79 ASP A C 20
ATOM 35463 O O . ASP A 1 86 ? 5.819 -11.220 15.341 1.00 0.00 79 ASP A O 20
ATOM 35472 N N . ARG A 1 87 ? 5.663 -8.978 15.227 1.00 0.00 80 ARG A N 20
ATOM 35473 C CA . ARG A 1 87 ? 5.518 -8.951 13.778 1.00 0.00 80 ARG A CA 20
ATOM 35474 C C . ARG A 1 87 ? 5.686 -7.533 13.240 1.00 0.00 80 ARG A C 20
ATOM 35475 O O . ARG A 1 87 ? 5.495 -6.557 13.967 1.00 0.00 80 ARG A O 20
ATOM 35496 N N . ILE A 1 88 ? 6.043 -7.428 11.965 1.00 0.00 81 ILE A N 20
ATOM 35497 C CA . ILE A 1 88 ? 6.237 -6.129 11.332 1.00 0.00 81 ILE A CA 20
ATOM 35498 C C . ILE A 1 88 ? 5.383 -5.999 10.074 1.00 0.00 81 ILE A C 20
ATOM 35499 O O . ILE A 1 88 ? 5.382 -6.884 9.218 1.00 0.00 81 ILE A O 20
ATOM 35515 N N . LYS A 1 89 ? 4.661 -4.889 9.969 1.00 0.00 82 LYS A N 20
ATOM 35516 C CA . LYS A 1 89 ? 3.805 -4.640 8.815 1.00 0.00 82 LYS A CA 20
ATOM 35517 C C . LYS A 1 89 ? 4.158 -3.312 8.152 1.00 0.00 82 LYS A C 20
ATOM 35518 O O . LYS A 1 89 ? 4.240 -2.279 8.816 1.00 0.00 82 LYS A O 20
ATOM 35537 N N . VAL A 1 90 ? 4.365 -3.347 6.840 1.00 0.00 83 VAL A N 20
ATOM 35538 C CA . VAL A 1 90 ? 4.706 -2.145 6.087 1.00 0.00 83 VAL A CA 20
ATOM 35539 C C . VAL A 1 90 ? 3.834 -2.009 4.845 1.00 0.00 83 VAL A C 20
ATOM 35540 O O . VAL A 1 90 ? 3.725 -2.937 4.044 1.00 0.00 83 VAL A O 20
ATOM 35553 N N . SER A 1 91 ? 3.212 -0.844 4.690 1.00 0.00 84 SER A N 20
ATOM 35554 C CA . SER A 1 91 ? 2.345 -0.585 3.547 1.00 0.00 84 SER A CA 20
ATOM 35555 C C . SER A 1 91 ? 2.849 0.609 2.742 1.00 0.00 84 SER A C 20
ATOM 35556 O O . SER A 1 91 ? 3.167 1.659 3.300 1.00 0.00 84 SER A O 20
ATOM 35564 N N . LEU A 1 92 ? 2.920 0.439 1.426 1.00 0.00 85 LEU A N 20
ATOM 35565 C CA . LEU A 1 92 ? 3.386 1.501 0.541 1.00 0.00 85 LEU A CA 20
ATOM 35566 C C . LEU A 1 92 ? 2.343 1.817 -0.526 1.00 0.00 85 LEU A C 20
ATOM 35567 O O . LEU A 1 92 ? 1.473 0.997 -0.820 1.00 0.00 85 LEU A O 20
ATOM 35583 N N . SER A 1 93 ? 2.438 3.010 -1.104 1.00 0.00 86 SER A N 20
ATOM 35584 C CA . SER A 1 93 ? 1.503 3.434 -2.140 1.00 0.00 86 SER A CA 20
ATOM 35585 C C . SER A 1 93 ? 2.240 3.778 -3.431 1.00 0.00 86 SER A C 20
ATOM 35586 O O . SER A 1 93 ? 3.403 4.178 -3.406 1.00 0.00 86 SER A O 20
ATOM 35594 N N . MET A 1 94 ? 1.553 3.617 -4.557 1.00 0.00 87 MET A N 20
ATOM 35595 C CA . MET A 1 94 ? 2.140 3.911 -5.859 1.00 0.00 87 MET A CA 20
ATOM 35596 C C . MET A 1 94 ? 1.290 4.922 -6.624 1.00 0.00 87 MET A C 20
ATOM 35597 O O . MET A 1 94 ? 1.785 5.623 -7.506 1.00 0.00 87 MET A O 20
ATOM 35611 N N . LYS A 1 95 ? 0.008 4.990 -6.280 1.00 0.00 88 LYS A N 20
ATOM 35612 C CA . LYS A 1 95 ? -0.910 5.914 -6.934 1.00 0.00 88 LYS A CA 20
ATOM 35613 C C . LYS A 1 95 ? -0.744 7.327 -6.385 1.00 0.00 88 LYS A C 20
ATOM 35614 O O . LYS A 1 95 ? -1.114 8.304 -7.035 1.00 0.00 88 LYS A O 20
ATOM 35633 N N . VAL A 1 96 ? -0.182 7.427 -5.184 1.00 0.00 89 VAL A N 20
ATOM 35634 C CA . VAL A 1 96 ? 0.037 8.722 -4.548 1.00 0.00 89 VAL A CA 20
ATOM 35635 C C . VAL A 1 96 ? 1.481 9.180 -4.719 1.00 0.00 89 VAL A C 20
ATOM 35636 O O . VAL A 1 96 ? 2.014 9.912 -3.883 1.00 0.00 89 VAL A O 20
ATOM 35649 N N . VAL A 1 97 ? 2.110 8.745 -5.806 1.00 0.00 90 VAL A N 20
ATOM 35650 C CA . VAL A 1 97 ? 3.493 9.112 -6.087 1.00 0.00 90 VAL A CA 20
ATOM 35651 C C . VAL A 1 97 ? 3.760 9.140 -7.588 1.00 0.00 90 VAL A C 20
ATOM 35652 O O . VAL A 1 97 ? 3.455 8.185 -8.301 1.00 0.00 90 VAL A O 20
ATOM 35665 N N . ASN A 1 98 ? 4.330 10.243 -8.062 1.00 0.00 91 ASN A N 20
ATOM 35666 C CA . ASN A 1 98 ? 4.639 10.396 -9.478 1.00 0.00 91 ASN A CA 20
ATOM 35667 C C . ASN A 1 98 ? 5.623 9.326 -9.940 1.00 0.00 91 ASN A C 20
ATOM 35668 O O . ASN A 1 98 ? 6.595 9.024 -9.249 1.00 0.00 91 ASN A O 20
ATOM 35679 N N . GLN A 1 99 ? 5.363 8.756 -11.113 1.00 0.00 92 GLN A N 20
ATOM 35680 C CA . GLN A 1 99 ? 6.226 7.719 -11.666 1.00 0.00 92 GLN A CA 20
ATOM 35681 C C . GLN A 1 99 ? 7.150 8.292 -12.735 1.00 0.00 92 GLN A C 20
ATOM 35682 O O . GLN A 1 99 ? 7.268 7.742 -13.828 1.00 0.00 92 GLN A O 20
ATOM 35696 N N . GLY A 1 100 ? 7.804 9.404 -12.409 1.00 0.00 93 GLY A N 20
ATOM 35697 C CA . GLY A 1 100 ? 8.709 10.034 -13.352 1.00 0.00 93 GLY A CA 20
ATOM 35698 C C . GLY A 1 100 ? 9.697 10.963 -12.675 1.00 0.00 93 GLY A C 20
ATOM 35699 O O . GLY A 1 100 ? 10.875 10.997 -13.033 1.00 0.00 93 GLY A O 20
ATOM 35703 N N . THR A 1 101 ? 9.217 11.721 -11.694 1.00 0.00 94 THR A N 20
ATOM 35704 C CA . THR A 1 101 ? 10.065 12.657 -10.967 1.00 0.00 94 THR A CA 20
ATOM 35705 C C . THR A 1 101 ? 10.145 12.293 -9.489 1.00 0.00 94 THR A C 20
ATOM 35706 O O . THR A 1 101 ? 11.113 12.629 -8.808 1.00 0.00 94 THR A O 20
ATOM 35717 N N . GLY A 1 102 ? 9.119 11.604 -8.998 1.00 0.00 95 GLY A N 20
ATOM 35718 C CA . GLY A 1 102 ? 9.093 11.206 -7.603 1.00 0.00 95 GLY A CA 20
ATOM 35719 C C . GLY A 1 102 ? 8.596 12.311 -6.693 1.00 0.00 95 GLY A C 20
ATOM 35720 O O . GLY A 1 102 ? 9.005 12.405 -5.536 1.00 0.00 95 GLY A O 20
ATOM 35724 N N . LYS A 1 103 ? 7.711 13.153 -7.216 1.00 0.00 96 LYS A N 20
ATOM 35725 C CA . LYS A 1 103 ? 7.156 14.258 -6.445 1.00 0.00 96 LYS A CA 20
ATOM 35726 C C . LYS A 1 103 ? 5.869 13.839 -5.742 1.00 0.00 96 LYS A C 20
ATOM 35727 O O . LYS A 1 103 ? 4.999 13.208 -6.343 1.00 0.00 96 LYS A O 20
ATOM 35746 N N . ASP A 1 104 ? 5.753 14.196 -4.467 1.00 0.00 97 ASP A N 20
ATOM 35747 C CA . ASP A 1 104 ? 4.569 13.858 -3.684 1.00 0.00 97 ASP A CA 20
ATOM 35748 C C . ASP A 1 104 ? 3.308 14.407 -4.343 1.00 0.00 97 ASP A C 20
ATOM 35749 O O . ASP A 1 104 ? 3.242 15.584 -4.698 1.00 0.00 97 ASP A O 20
ATOM 35758 N N . LEU A 1 105 ? 2.308 13.546 -4.502 1.00 0.00 98 LEU A N 20
ATOM 35759 C CA . LEU A 1 105 ? 1.048 13.944 -5.118 1.00 0.00 98 LEU A CA 20
ATOM 35760 C C . LEU A 1 105 ? -0.026 14.179 -4.062 1.00 0.00 98 LEU A C 20
ATOM 35761 O O . LEU A 1 105 ? -0.964 14.947 -4.274 1.00 0.00 98 LEU A O 20
ATOM 35777 N N . ASP A 1 106 ? 0.120 13.514 -2.920 1.00 0.00 99 ASP A N 20
ATOM 35778 C CA . ASP A 1 106 ? -0.836 13.652 -1.827 1.00 0.00 99 ASP A CA 20
ATOM 35779 C C . ASP A 1 106 ? -0.150 14.177 -0.570 1.00 0.00 99 ASP A C 20
ATOM 35780 O O . ASP A 1 106 ? 0.122 13.435 0.375 1.00 0.00 99 ASP A O 20
ATOM 35789 N N . PRO A 1 107 ? 0.138 15.487 -0.555 1.00 0.00 100 PRO A N 20
ATOM 35790 C CA . PRO A 1 107 ? 0.797 16.141 0.580 1.00 0.00 100 PRO A CA 20
ATOM 35791 C C . PRO A 1 107 ? -0.109 16.226 1.804 1.00 0.00 100 PRO A C 20
ATOM 35792 O O . PRO A 1 107 ? 0.290 16.743 2.847 1.00 0.00 100 PRO A O 20
ATOM 35803 N N . ASN A 1 108 ? -1.328 15.715 1.670 1.00 0.00 101 ASN A N 20
ATOM 35804 C CA . ASN A 1 108 ? -2.290 15.734 2.766 1.00 0.00 101 ASN A CA 20
ATOM 35805 C C . ASN A 1 108 ? -2.392 14.361 3.424 1.00 0.00 101 ASN A C 20
ATOM 35806 O O . ASN A 1 108 ? -2.516 14.255 4.643 1.00 0.00 101 ASN A O 20
ATOM 35817 N N . ASN A 1 109 ? -2.338 13.315 2.607 1.00 0.00 102 ASN A N 20
ATOM 35818 C CA . ASN A 1 109 ? -2.425 11.948 3.110 1.00 0.00 102 ASN A CA 20
ATOM 35819 C C . ASN A 1 109 ? -3.823 11.652 3.643 1.00 0.00 102 ASN A C 20
ATOM 35820 O O . ASN A 1 109 ? -3.982 11.165 4.763 1.00 0.00 102 ASN A O 20
ATOM 35831 N N . VAL A 1 110 ? -4.835 11.949 2.835 1.00 0.00 103 VAL A N 20
ATOM 35832 C CA . VAL A 1 110 ? -6.220 11.714 3.223 1.00 0.00 103 VAL A CA 20
ATOM 35833 C C . VAL A 1 110 ? -6.796 10.502 2.500 1.00 0.00 103 VAL A C 20
ATOM 35834 O O . VAL A 1 110 ? -7.638 9.785 3.042 1.00 0.00 103 VAL A O 20
ATOM 35847 N N . ILE A 1 111 ? -6.337 10.279 1.274 1.00 0.00 104 ILE A N 20
ATOM 35848 C CA . ILE A 1 111 ? -6.804 9.152 0.475 1.00 0.00 104 ILE A CA 20
ATOM 35849 C C . ILE A 1 111 ? -6.392 7.826 1.103 1.00 0.00 104 ILE A C 20
ATOM 35850 O O . ILE A 1 111 ? -7.224 6.942 1.313 1.00 0.00 104 ILE A O 20
ATOM 35866 N N . ILE A 1 112 ? -5.105 7.693 1.403 1.00 0.00 105 ILE A N 20
ATOM 35867 C CA . ILE A 1 112 ? -4.583 6.475 2.010 1.00 0.00 105 ILE A CA 20
ATOM 35868 C C . ILE A 1 112 ? -5.380 6.095 3.253 1.00 0.00 105 ILE A C 20
ATOM 35869 O O . ILE A 1 112 ? -5.408 4.932 3.652 1.00 0.00 105 ILE A O 20
ATOM 35885 N N . GLU A 1 113 ? -6.027 7.084 3.859 1.00 0.00 106 GLU A N 20
ATOM 35886 C CA . GLU A 1 113 ? -6.827 6.853 5.057 1.00 0.00 106 GLU A CA 20
ATOM 35887 C C . GLU A 1 113 ? -8.228 6.375 4.692 1.00 0.00 106 GLU A C 20
ATOM 35888 O O . GLU A 1 113 ? -8.656 5.298 5.108 1.00 0.00 106 GLU A O 20
ATOM 35900 N N . SER A 1 114 ? -8.939 7.183 3.911 1.00 0.00 107 SER A N 20
ATOM 35901 C CA . SER A 1 114 ? -10.294 6.845 3.493 1.00 0.00 107 SER A CA 20
ATOM 35902 C C . SER A 1 114 ? -10.398 5.366 3.130 1.00 0.00 107 SER A C 20
ATOM 35903 O O . SER A 1 114 ? -9.841 4.920 2.128 1.00 0.00 107 SER A O 20
ATOM 35911 N N . GLY A 1 115 ? -11.117 4.610 3.955 1.00 0.00 108 GLY A N 20
ATOM 35912 C CA . GLY A 1 115 ? -11.281 3.190 3.705 1.00 0.00 108 GLY A CA 20
ATOM 35913 C C . GLY A 1 115 ? -10.651 2.335 4.786 1.00 0.00 108 GLY A C 20
ATOM 35914 O O . GLY A 1 115 ? -9.549 1.810 4.628 1.00 0.00 108 GLY A O 20
ATOM 35918 N N . PRO A 1 116 ? -11.358 2.187 5.917 1.00 0.00 109 PRO A N 20
ATOM 35919 C CA . PRO A 1 116 ? -10.880 1.391 7.051 1.00 0.00 109 PRO A CA 20
ATOM 35920 C C . PRO A 1 116 ? -10.867 -0.103 6.747 1.00 0.00 109 PRO A C 20
ATOM 35921 O O . PRO A 1 116 ? -11.481 -0.555 5.779 1.00 0.00 109 PRO A O 20
ATOM 35932 N N . SER A 1 117 ? -10.165 -0.867 7.578 1.00 0.00 110 SER A N 20
ATOM 35933 C CA . SER A 1 117 ? -10.071 -2.310 7.396 1.00 0.00 110 SER A CA 20
ATOM 35934 C C . SER A 1 117 ? -10.873 -3.046 8.465 1.00 0.00 110 SER A C 20
ATOM 35935 O O . SER A 1 117 ? -10.674 -2.834 9.662 1.00 0.00 110 SER A O 20
ATOM 35943 N N . SER A 1 118 ? -11.780 -3.913 8.024 1.00 0.00 111 SER A N 20
ATOM 35944 C CA . SER A 1 118 ? -12.615 -4.678 8.942 1.00 0.00 111 SER A CA 20
ATOM 35945 C C . SER A 1 118 ? -11.760 -5.411 9.971 1.00 0.00 111 SER A C 20
ATOM 35946 O O . SER A 1 118 ? -10.634 -5.814 9.686 1.00 0.00 111 SER A O 20
ATOM 35954 N N . GLY A 1 119 ? -12.306 -5.579 11.173 1.00 0.00 112 GLY A N 20
ATOM 35955 C CA . GLY A 1 119 ? -11.580 -6.263 12.228 1.00 0.00 112 GLY A CA 20
ATOM 35956 C C . GLY A 1 119 ? -10.421 -5.442 12.759 1.00 0.00 112 GLY A C 20
ATOM 35957 O O . GLY A 1 119 ? -9.500 -5.106 12.018 1.00 0.00 112 GLY A O 20
#

Foldseek 3Di:
DPDWDQDDDDDDDDDDPLDDDAFDKDKFFWDADDQQFTWTDGPRGDDIATEGQCQLAPDDDDGSCVSDDGPDMFMWTWLHWDDDPVDTHTYIGRHQFDGPPGDGNCPPSPVSTPDHDDD

Secondary structure (DSSP, 8-state):
-------S-------S--SPPTT-EEEEEEEEEETTEEEEE-TT-SS-EEEEHHHH-SS--S-HHHH--TT-EEEEEEEEEEE-SS-EEEEEESTTB-SSS--BS-TT--TTS------

Radius of gyration: 15.92 Å; Cα contacts (8 Å, |Δi|>4): 210; chains: 1; bounding box: 46×46×34 Å

Sequence (119 aa):
GSSGSSGMNSGRPETMENLPALYTIFQGEVAMVTDYGAFIKIPGCRKQGLVHRTHMSSCRVDKPSEIVDVGDKVWVKLIGREMKNDRIKVSLSMKVVNQGTGKDLDPNNVIIESGPSSGGSSGSSGMNSGRPETMENLPALYTIFQGEVAMVTDYGAFIKIPGCRKQGLVHRTHMSSCRVDKPSEIVDVGDKVWVKLIGREMKNDRIKVSLSMKVVNQGTGKDLDPNNVIIESGPSSGGSSGSSGMNSGRPETMENLPALYTIFQGEVAMVTDYGAFIKIPGCRKQGLVHRTHMSSCRVDKPSEIVDVGDKVWVKLIGREMKNDRIKVSLSMKVVNQGTGKDLDPNNVIIESGPSSGGSSGSSGMNSGRPETMENLPALYTIFQGEVAMVTDYGAFIKIPGCRKQGLVHRTHMSSCRVDKPSEIVDVGDKVWVKLIGREMKNDRIKVSLSMKVVNQGTGKDLDPNNVIIESGPSSGGSSGSSGMNSGRPETMENLPALYTIFQGEVAMVTDYGAFIKIPGCRKQGLVHRTHMSSCRVDKPSEIVDVGDKVWVKLIGREMKNDRIKVSLSMKVVNQGTGKDLDPNNVIIESGPSSGGSSGSSGMNSGRPETMENLPALYTIFQGEVAMVTDYGAFIKIPGCRKQGLVHRTHMSSCRVDKPSEIVDVGDKVWVKLIGREMKNDRIKVSLSMKVVNQGTGKDLDPNNVIIESGPSSGGSSGSSGMNSGRPETMENLPALYTIFQGEVAMVTDYGAFIKIPGCRKQGLVHRTHMSSCRVDKPSEIVDVGDKVWVKLIGREMKNDRIKVSLSMKVVNQGTGKDLDPNNVIIESGPSSGGSSGSSGMNSGRPETMENLPALYTIFQGEVAMVTDYGAFIKIPGCRKQGLVHRTHMSSCRVDKPSEIVDVGDKVWVKLIGREMKNDRIKVSLSMKVVNQGTGKDLDPNNVIIESGPSSGGSSGSSGMNSGRPETMENLPALYTIFQGEVAMVTDYGAFIKIPGCRKQGLVHRTHMSSCRVDKPSEIVDVGDKVWVKLIGREMKNDRIKVSLSMKVVNQGTGKDLDPNNVIIESGPSSGGSSGSSGMNSGRPETMENLPALYTIFQGEVAMVTDYGAFIKIPGCRKQGLVHRTHMSSCRVDKPSEIVDVGDKVWVKLIGREMKNDRIKVSLSMKVVNQGTGKDLDPNNVIIESGPSSGGSSGSSGMNSGRPETMENLPALYTIFQGEVAMVTDYGAFIKIPGCRKQGLVHRTHMSSCRVDKPSEIVDVGDKVWVKLIGREMKNDRIKVSLSMKVVNQGTGKDLDPNNVIIESGPSSGGSSGSSGMNSGRPETMENLPALYTIFQGEVAMVTDYGAFIKIPGCRKQGLVHRTHMSSCRVDKPSEIVDVGDKVWVKLIGREMKNDRIKVSLSMKVVNQGTGKDLDPNNVIIESGPSSGGSSGSSGMNSGRPETMENLPALYTIFQGEVAMVTDYGAFIKIPGCRKQGLVHRTHMSSCRVDKPSEIVDVGDKVWVKLIGREMKNDRIKVSLSMKVVNQGTGKDLDPNNVIIESGPSSGGSSGSSGMNSGRPETMENLPALYTIFQGEVAMVTDYGAFIKIPGCRKQGLVHRTHMSSCRVDKPSEIVDVGDKVWVKLIGREMKNDRIKVSLSMKVVNQGTGKDLDPNNVIIESGPSSGGSSGSSGMNSGRPETMENLPALYTIFQGEVAMVTDYGAFIKIPGCRKQGLVHRTHMSSCRVDKPSEIVDVGDKVWVKLIGREMKNDRIKVSLSMKVVNQGTGKDLDPNNVIIESGPSSGGSSGSSGMNSGRPETMENLPALYTIFQGEVAMVTDYGAFIKIPGCRKQGLVHRTHMSSCRVDKPSEIVDVGDKVWVKLIGREMKNDRIKVSLSMKVVNQGTGKDLDPNNVIIESGPSSGGSSGSSGMNSGRPETMENLPALYTIFQGEVAMVTDYGAFIKIPGCRKQGLVHRTHMSSCRVDKPSEIVDVGDKVWVKLIGREMKNDRIKVSLSMKVVNQGTGKDLDPNNVIIESGPSSGGSSGSSGMNSGRPETMENLPALYTIFQGEVAMVTDYGAFIKIPGCRKQGLVHRTHMSSCRVDKPSEIVDVGDKVWVKLIGREMKNDRIKVSLSMKVVNQGTGKDLDPNNVIIESGPSSGGSSGSSGMNSGRPETMENLPALYTIFQGEVAMVTDYGAFIKIPGCRKQGLVHRTHMSSCRVDKPSEIVDVGDKVWVKLIGREMKNDRIKVSLSMKVVNQGTGKDLDPNNVIIESGPSSGGSSGSSGMNSGRPETMENLPALYTIFQGEVAMVTDYGAFIKIPGCRKQGLVHRTHMSSCRVDKPSEIVDVGDKVWVKLIGREMKNDRIKVSLSMKVVNQGTGKDLDPNNVIIESGPSSG